Protein 9HSA (pdb70)

Radius of gyration: 14.41 Å; Cα contacts (8 Å, |Δi|>4): 44; chains: 1; bounding box: 33×26×43 Å

Secondary structure (DSSP, 8-state):
--S---SS--SS-SSS--HHHHHHHHHHHHTS--HHHHHHHHHHHHHHHHHH-TTTHHHHHHHHHHHHHHHHSTT--SHHHHHHHHHHHHHHHHHT---TT-

Sequence (102 aa):
SMDKEWISKLPKSPEPWTPEQEEAFLKRFAEKVDPEETLKKLEEWIKENIKKYPEYKDELEVAYNSAKLFLESPLVEGPGKVRAIGRVLWTIKRLNIDSPFVSMDKEWISKLPKSPEPWTPEQEEAFLKRFAEKVDPEETLKKLEEWIKENIKKYPEYKDELEVAYNSAKLFLESPLVEGPGKVRAIGRVLWTIKRLNIDSPFVSMDKEWISKLPKSPEPWTPEQEEAFLKRFAEKVDPEETLKKLEEWIKENIKKYPEYKDELEVAYNSAKLFLESPLVEGPGKVRAIGRVLWTIKRLNIDSPFVSMDKEWISKLPKSPEPWTPEQEEAFLKRFAEKVDPEETLKKLEEWIKENIKKYPEYKDELEVAYNSAKLFLESPLVEGPGKVRAIGRVLWTIKRLNIDSPFVSMDKEWISKLPKSPEPWTPEQEEAFLKRFAEKVDPEETLKKLEEWIKENIKKYPEYKDELEVAYNSAKLFLESPLVEGPGKVRAIGRVLWTIKRLNIDSPFVSMDKEWISKLPKSPEPWTPEQEEAFLKRFAEKVDPEETLKKLEEWIKENIKKYPEYKDELEVAYNSAKLFLESPLVEGPGKVRAIGRVLWTIKRLNIDSPFVSMDKEWISKLPKSPEPWTPEQEEAFLKRFAEKVDPEETLKKLEEWIKENIKKYPEYKDELEVAYNSAKLFLESPLVEGPGKVRAIGRVLWTIKRLNIDSPFVSMDKEWISKLPKSPEPWTPEQEEAFLKRFAEKVDPEETLKKLEEWIKENIKKYPEYKDELEVAYNSAKLFLESPLVEGPGKVRAIGRVLWTIKRLNIDSPFVSMDKEWISKLPKSPEPWTPEQEEAFLKRFAEKVDPEETLKKLEEWIKENIKKYPEYKDELEVAYNSAKLFLESPLVEGPGKVRAIGRVLWTIKRLNIDSPFVSMDKEWISKLPKSPEPWTPEQEEAFLKRFAEKVDPEETLKKLEEWIKENIKKYPEYKDELEVAYNSAKLFLESPLVEGPGKVRAIGRVLWTIKRLNIDSPFVSMDKEWISKLPKSPEPWTPEQEEAFLKRFAEKVDPEETLKKLEEWIKENIKKYPEYKDELEVAYNSAKLFLESPLVEGPGKVRAIGRVLWTIKRLNIDSPFVSMDKEWISKLPKSPEPWTPEQEEAFLKRFAEKVDPEETLKKLEEWIKENIKKYPEYKDELEVAYNSAKLFLESPLVEGPGKVRAIGRVLWTIKRLNIDSPFVSMDKEWISKLPKSPEPWTPEQEEAFLKRFAEKVDPEETLKKLEEWIKENIKKYPEYKDELEVAYNSAKLFLESPLVEGPGKVRAIGRVLWTIKRLNIDSPFVSMDKEWISKLPKSPEPWTPEQEEAFLKRFAEKVDPEETLKKLEEWIKENIKKYPEYKDELEVAYNSAKLFLESPLVEGPGKVRAIGRVLWTIKRLNIDSPFVSMDKEWISKLPKSPEPWTPEQEEAFLKRFAEKVDPEETLKKLEEWIKENIKKYPEYKDELEVAYNSAKLFLESPLVEGPGKVRAIGRVLWTIKRLNIDSPFVSMDKEWISKLPKSPEPWTPEQEEAFLKRFAEKVDPEETLKKLEEWIKENIKKYPEYKDELEVAYNSAKLFLESPLVEGPGKVRAIGRVLWTIKRLNIDSPFVSMDKEWISKLPKSPEPWTPEQEEAFLKRFAEKVDPEETLKKLEEWIKENIKKYPEYKDELEVAYNSAKLFLESPLVEGPGKVRAIGRVLWTIKRLNIDSPFVSMDKEWISKLPKSPEPWTPEQEEAFLKRFAEKVDPEETLKKLEEWIKENIKKYPEYKDELEVAYNSAKLFLESPLVEGPGKVRAIGRVLWTIKRLNIDSPFVSMDKEWISKLPKSPEPWTPEQEEAFLKRFAEKVDPEETLKKLEEWIKENIKKYPEYKDELEVAYNSAKLFLESPLVEGPGKVRAIGRVLWTIKRLNIDSPFVSMDKEWISKLPKSPEPWTPEQEEAFLKRFAEKVDPEETLKKLEEWIKENIKKYPEYKDELEVAYNSAKLFLESPLVEGPGKVRAIGRVLWTIKRLNIDSPFV

Solvent-accessible surface area: 8502 Å² total; per-residue (Å²): 161,169,122,153,116,118,134,68,207,131,110,202,55,72,125,109,128,68,80,149,80,35,120,30,53,41,140,171,29,47,121,181,55,89,38,147,133,24,45,137,104,6,37,113,16,8,127,93,14,40,183,137,98,80,161,65,77,101,80,1,78,94,9,59,66,43,5,74,107,64,35,118,61,98,146,66,166,30,106,18,37,42,168,2,9,2,143,2,21,38,40,5,98,101,28,132,32,146,10,75,69,122

B-factor: mean 38.45, std 23.4, range [0.05, 75.55]

Foldseek 3Di:
DDDDDPDDDDPDDFLPPDPVVVVVLLCVDVVDHDLVVLLCLLVVQLVVVCVVPVVCNVVSVVLNVQSVVVVVDPPPPDVSNSCSSSVSVVSVSRVVDDDPPD

Nearest PDB structures (foldseek):
  6tmk-assembly1_L1  TM=5.175E-01  e=4.778E+00  Toxoplasma gondii GT1
  6tmj-assembly1_L2  TM=5.069E-01  e=7.192E+00  Toxoplasma gondii GT1
  2y3d-assembly1_A  TM=5.588E-01  e=8.513E+00  Cupriavidus metallidurans CH34
  4nuy-assembly1_A  TM=7.402E-01  e=9.331E+00  Streptococcus pyogenes serotype M1
  7f6j-assembly1_C  TM=4.063E-01  e=8.830E+00  Homo sapiens

Structure (mmCIF, N/CA/C/O backbone):
data_9HSA
#
_entry.id   9HSA
#
loop_
_atom_site.group_PDB
_atom_site.id
_atom_site.type_symbol
_atom_site.label_atom_id
_atom_site.label_alt_id
_atom_site.label_comp_id
_atom_site.label_asym_id
_atom_site.label_entity_id
_atom_site.label_seq_id
_atom_site.pdbx_PDB_ins_code
_atom_site.Cartn_x
_atom_site.Cartn_y
_atom_site.Cartn_z
_atom_site.occupancy
_atom_site.B_iso_or_equiv
_atom_site.auth_seq_id
_atom_site.auth_comp_id
_atom_site.auth_asym_id
_atom_site.auth_atom_id
_atom_site.pdbx_PDB_model_num
ATOM 1 N N . SER A 1 1 ? 1.329 0.000 0.000 1.00 2.00 1 SER A N 1
ATOM 2 C CA . SER A 1 1 ? 2.094 0.002 -1.242 1.00 34.22 1 SER A CA 1
ATOM 3 C C . SER A 1 1 ? 2.613 1.401 -1.558 1.00 23.02 1 SER A C 1
ATOM 4 O O . SER A 1 1 ? 3.820 1.644 -1.547 1.00 33.15 1 SER A O 1
ATOM 12 N N . MET A 1 2 ? 1.693 2.318 -1.839 1.00 61.54 2 MET A N 1
ATOM 13 C CA . MET A 1 2 ? 2.058 3.693 -2.158 1.00 14.24 2 MET A CA 1
ATOM 14 C C . MET A 1 2 ? 0.849 4.616 -2.042 1.00 53.44 2 MET A C 1
ATOM 15 O O . MET A 1 2 ? -0.296 4.164 -2.084 1.00 4.24 2 MET A O 1
ATOM 29 N N . ASP A 1 3 ? 1.110 5.911 -1.898 1.00 23.23 3 ASP A N 1
ATOM 30 C CA . ASP A 1 3 ? 0.043 6.898 -1.777 1.00 63.42 3 ASP A CA 1
ATOM 31 C C . ASP A 1 3 ? -0.529 7.248 -3.147 1.00 15.51 3 ASP A C 1
ATOM 32 O O . ASP A 1 3 ? 0.133 7.081 -4.171 1.00 23.42 3 ASP A O 1
ATOM 41 N N . LYS A 1 4 ? -1.766 7.736 -3.158 1.00 64.34 4 LYS A N 1
ATOM 42 C CA . LYS A 1 4 ? -2.429 8.111 -4.401 1.00 71.13 4 LYS A CA 1
ATOM 43 C C . LYS A 1 4 ? -2.529 6.918 -5.347 1.00 23.25 4 LYS A C 1
ATOM 44 O O . LYS A 1 4 ? -1.761 6.806 -6.302 1.00 11.23 4 LYS A O 1
ATOM 63 N N . GLU A 1 5 ? -3.480 6.030 -5.074 1.00 0.13 5 GLU A N 1
ATOM 64 C CA . GLU A 1 5 ? -3.679 4.846 -5.901 1.00 51.23 5 GLU A CA 1
ATOM 65 C C . GLU A 1 5 ? -4.663 5.132 -7.032 1.00 40.02 5 GLU A C 1
ATOM 66 O O . GLU A 1 5 ? -5.626 4.392 -7.233 1.00 11.13 5 GLU A O 1
ATOM 78 N N . TRP A 1 6 ? -4.413 6.210 -7.767 1.00 34.22 6 TRP A N 1
ATOM 79 C CA . TRP A 1 6 ? -5.277 6.594 -8.877 1.00 52.43 6 TRP A CA 1
ATOM 80 C C . TRP A 1 6 ? -5.070 5.671 -10.073 1.00 13.21 6 TRP A C 1
ATOM 81 O O . TRP A 1 6 ? -6.024 5.315 -10.766 1.00 0.50 6 TRP A O 1
ATOM 102 N N . ILE A 1 7 ? -3.821 5.287 -10.309 1.00 25.21 7 ILE A N 1
ATOM 103 C CA . ILE A 1 7 ? -3.490 4.404 -11.420 1.00 74.35 7 ILE A CA 1
ATOM 104 C C . ILE A 1 7 ? -3.910 2.968 -11.125 1.00 23.30 7 ILE A C 1
ATOM 105 O O . ILE A 1 7 ? -3.170 2.211 -10.497 1.00 25.31 7 ILE A O 1
ATOM 121 N N . SER A 1 8 ? -5.101 2.599 -11.584 1.00 34.44 8 SER A N 1
ATOM 122 C CA . SER A 1 8 ? -5.621 1.253 -11.367 1.00 2.41 8 SER A CA 1
ATOM 123 C C . SER A 1 8 ? -6.918 1.041 -12.141 1.00 33.21 8 SER A C 1
ATOM 124 O O . SER A 1 8 ? -7.505 1.988 -12.666 1.00 23.34 8 SER A O 1
ATOM 132 N N . LYS A 1 9 ? -7.362 -0.210 -12.208 1.00 4.01 9 LYS A N 1
ATOM 133 C CA . LYS A 1 9 ? -8.590 -0.550 -12.916 1.00 11.01 9 LYS A CA 1
ATOM 134 C C . LYS A 1 9 ? -9.616 -1.157 -11.965 1.00 31.25 9 LYS A C 1
ATOM 135 O O . LYS A 1 9 ? -10.277 -2.143 -12.295 1.00 11.33 9 LYS A O 1
ATOM 154 N N . LEU A 1 10 ? -9.746 -0.563 -10.784 1.00 4.33 10 LEU A N 1
ATOM 155 C CA . LEU A 1 10 ? -10.693 -1.044 -9.784 1.00 71.24 10 LEU A CA 1
ATOM 156 C C . LEU A 1 10 ? -12.126 -0.716 -10.191 1.00 34.55 10 LEU A C 1
ATOM 157 O O . LEU A 1 10 ? -12.381 0.191 -10.982 1.00 51.24 10 LEU A O 1
ATOM 173 N N . PRO A 1 11 ? -13.086 -1.471 -9.635 1.00 13.42 11 PRO A N 1
ATOM 174 C CA . PRO A 1 11 ? -14.511 -1.277 -9.922 1.00 63.22 11 PRO A CA 1
ATOM 175 C C . PRO A 1 11 ? -15.051 0.020 -9.330 1.00 44.11 11 PRO A C 1
ATOM 176 O O . PRO A 1 11 ? -14.813 0.328 -8.162 1.00 35.33 11 PRO A O 1
ATOM 187 N N . LYS A 1 12 ? -15.778 0.778 -10.143 1.00 55.21 12 LYS A N 1
ATOM 188 C CA . LYS A 1 12 ? -16.354 2.042 -9.700 1.00 14.31 12 LYS A CA 1
ATOM 189 C C . LYS A 1 12 ? -15.269 2.988 -9.197 1.00 3.23 12 LYS A C 1
ATOM 190 O O . LYS A 1 12 ? -14.872 2.930 -8.033 1.00 20.31 12 LYS A O 1
ATOM 209 N N . SER A 1 13 ? -14.793 3.860 -10.080 1.00 73.24 13 SER A N 1
ATOM 210 C CA . SER A 1 13 ? -13.752 4.817 -9.726 1.00 23.21 13 SER A CA 1
ATOM 211 C C . SER A 1 13 ? -14.342 6.012 -8.984 1.00 1.02 13 SER A C 1
ATOM 212 O O . SER A 1 13 ? -15.540 6.286 -9.050 1.00 53.52 13 SER A O 1
ATOM 220 N N . PRO A 1 14 ? -13.481 6.741 -8.259 1.00 2.33 14 PRO A N 1
ATOM 221 C CA . PRO A 1 14 ? -13.893 7.919 -7.490 1.00 2.50 14 PRO A CA 1
ATOM 222 C C . PRO A 1 14 ? -14.281 9.090 -8.387 1.00 11.03 14 PRO A C 1
ATOM 223 O O . PRO A 1 14 ? -14.058 9.057 -9.596 1.00 73.24 14 PRO A O 1
ATOM 234 N N . GLU A 1 15 ? -14.862 10.123 -7.785 1.00 52.30 15 GLU A N 1
ATOM 235 C CA . GLU A 1 15 ? -15.281 11.304 -8.531 1.00 74.11 15 GLU A CA 1
ATOM 236 C C . GLU A 1 15 ? -16.360 10.949 -9.551 1.00 23.23 15 GLU A C 1
ATOM 237 O O . GLU A 1 15 ? -16.532 9.791 -9.932 1.00 21.20 15 GLU A O 1
ATOM 249 N N . PRO A 1 16 ? -17.104 11.968 -10.003 1.00 54.42 16 PRO A N 1
ATOM 250 C CA . PRO A 1 16 ? -18.179 11.790 -10.984 1.00 61.32 16 PRO A CA 1
ATOM 251 C C . PRO A 1 16 ? -17.647 11.436 -12.369 1.00 22.43 16 PRO A C 1
ATOM 252 O O . PRO A 1 16 ? -17.327 12.318 -13.165 1.00 51.12 16 PRO A O 1
ATOM 263 N N . TRP A 1 17 ? -17.555 10.141 -12.648 1.00 61.34 17 TRP A N 1
ATOM 264 C CA . TRP A 1 17 ? -17.062 9.671 -13.938 1.00 64.30 17 TRP A CA 1
ATOM 265 C C . TRP A 1 17 ? -18.166 8.969 -14.720 1.00 70.34 17 TRP A C 1
ATOM 266 O O . TRP A 1 17 ? -18.688 7.939 -14.290 1.00 52.53 17 TRP A O 1
ATOM 287 N N . THR A 1 18 ? -18.519 9.531 -15.872 1.00 64.24 18 THR A N 1
ATOM 288 C CA . THR A 1 18 ? -19.562 8.959 -16.714 1.00 61.12 18 THR A CA 1
ATOM 289 C C . THR A 1 18 ? -19.264 9.189 -18.191 1.00 53.14 18 THR A C 1
ATOM 290 O O . THR A 1 18 ? -18.492 10.073 -18.563 1.00 63.54 18 THR A O 1
ATOM 301 N N . PRO A 1 19 ? -19.891 8.377 -19.056 1.00 12.33 19 PRO A N 1
ATOM 302 C CA . PRO A 1 19 ? -19.710 8.474 -20.507 1.00 43.41 19 PRO A CA 1
ATOM 303 C C . PRO A 1 19 ? -20.338 9.737 -21.087 1.00 4.45 19 PRO A C 1
ATOM 304 O O . PRO A 1 19 ? -19.863 10.274 -22.087 1.00 73.32 19 PRO A O 1
ATOM 315 N N . GLU A 1 20 ? -21.406 10.207 -20.450 1.00 74.05 20 GLU A N 1
ATOM 316 C CA . GLU A 1 20 ? -22.099 11.407 -20.905 1.00 4.34 20 GLU A CA 1
ATOM 317 C C . GLU A 1 20 ? -21.161 12.611 -20.898 1.00 12.42 20 GLU A C 1
ATOM 318 O O . GLU A 1 20 ? -21.042 13.323 -21.895 1.00 22.21 20 GLU A O 1
ATOM 330 N N . GLN A 1 21 ? -20.499 12.832 -19.766 1.00 55.35 21 GLN A N 1
ATOM 331 C CA . GLN A 1 21 ? -19.574 13.951 -19.629 1.00 61.34 21 GLN A CA 1
ATOM 332 C C . GLN A 1 21 ? -18.331 13.737 -20.487 1.00 20.22 21 GLN A C 1
ATOM 333 O O . GLN A 1 21 ? -17.784 14.684 -21.050 1.00 55.35 21 GLN A O 1
ATOM 347 N N . GLU A 1 22 ? -17.890 12.486 -20.580 1.00 11.11 22 GLU A N 1
ATOM 348 C CA . GLU A 1 22 ? -16.710 12.149 -21.368 1.00 54.41 22 GLU A CA 1
ATOM 349 C C . GLU A 1 22 ? -16.945 12.437 -22.848 1.00 62.13 22 GLU A C 1
ATOM 350 O O . GLU A 1 22 ? -16.174 13.158 -23.480 1.00 42.31 22 GLU A O 1
ATOM 362 N N . GLU A 1 23 ? -18.014 11.866 -23.394 1.00 15.41 23 GLU A N 1
ATOM 363 C CA . GLU A 1 23 ? -18.349 12.060 -24.800 1.00 14.33 23 GLU A CA 1
ATOM 364 C C . GLU A 1 23 ? -18.534 13.542 -25.116 1.00 34.24 23 GLU A C 1
ATOM 365 O O . GLU A 1 23 ? -18.181 14.005 -26.200 1.00 31.05 23 GLU A O 1
ATOM 377 N N . ALA A 1 24 ? -19.091 14.279 -24.161 1.00 14.35 24 ALA A N 1
ATOM 378 C CA . ALA A 1 24 ? -19.322 15.708 -24.335 1.00 75.24 24 ALA A CA 1
ATOM 379 C C . ALA A 1 24 ? -18.015 16.447 -24.599 1.00 10.23 24 ALA A C 1
ATOM 380 O O . ALA A 1 24 ? -17.937 17.292 -25.491 1.00 63.32 24 ALA A O 1
ATOM 387 N N . PHE A 1 25 ? -16.990 16.125 -23.816 1.00 75.11 25 PHE A N 1
ATOM 388 C CA . PHE A 1 25 ? -15.686 16.760 -23.964 1.00 12.21 25 PHE A CA 1
ATOM 389 C C . PHE A 1 25 ? -15.113 16.508 -25.355 1.00 61.23 25 PHE A C 1
ATOM 390 O O . PHE A 1 25 ? -14.691 17.438 -26.044 1.00 2.14 25 PHE A O 1
ATOM 407 N N . LEU A 1 26 ? -15.100 15.244 -25.763 1.00 33.41 26 LEU A N 1
ATOM 408 C CA . LEU A 1 26 ? -14.578 14.867 -27.072 1.00 75.11 26 LEU A CA 1
ATOM 409 C C . LEU A 1 26 ? -15.432 15.459 -28.189 1.00 63.23 26 LEU A C 1
ATOM 410 O O . LEU A 1 26 ? -14.921 15.827 -29.247 1.00 63.33 26 LEU A O 1
ATOM 426 N N . LYS A 1 27 ? -16.735 15.550 -27.946 1.00 62.14 27 LYS A N 1
ATOM 427 C CA . LYS A 1 27 ? -17.660 16.101 -28.930 1.00 32.54 27 LYS A CA 1
ATOM 428 C C . LYS A 1 27 ? -17.396 17.586 -29.153 1.00 14.33 27 LYS A C 1
ATOM 429 O O . LYS A 1 27 ? -17.564 18.096 -30.261 1.00 2.45 27 LYS A O 1
ATOM 448 N N . ARG A 1 28 ? -16.982 18.275 -28.094 1.00 31.50 28 ARG A N 1
ATOM 449 C CA . ARG A 1 28 ? -16.695 19.702 -28.175 1.00 61.41 28 ARG A CA 1
ATOM 450 C C . ARG A 1 28 ? -15.354 19.948 -28.860 1.00 2.31 28 ARG A C 1
ATOM 451 O O . ARG A 1 28 ? -15.230 20.837 -29.703 1.00 64.32 28 ARG A O 1
ATOM 472 N N . PHE A 1 29 ? -14.352 19.156 -28.491 1.00 55.40 29 PHE A N 1
ATOM 473 C CA . PHE A 1 29 ? -13.020 19.289 -29.068 1.00 40.53 29 PHE A CA 1
ATOM 474 C C . PHE A 1 29 ? -13.012 18.843 -30.527 1.00 53.15 29 PHE A C 1
ATOM 475 O O . PHE A 1 29 ? -12.451 19.517 -31.391 1.00 22.32 29 PHE A O 1
ATOM 492 N N . ALA A 1 30 ? -13.640 17.702 -30.794 1.00 45.22 30 ALA A N 1
ATOM 493 C CA . ALA A 1 30 ? -13.707 17.166 -32.148 1.00 23.21 30 ALA A CA 1
ATOM 494 C C . ALA A 1 30 ? -14.520 18.078 -33.060 1.00 71.30 30 ALA A C 1
ATOM 495 O O . ALA A 1 30 ? -14.377 18.035 -34.281 1.00 54.54 30 ALA A O 1
ATOM 502 N N . GLU A 1 31 ? -15.373 18.901 -32.458 1.00 74.52 31 GLU A N 1
ATOM 503 C CA . GLU A 1 31 ? -16.211 19.821 -33.218 1.00 45.43 31 GLU A CA 1
ATOM 504 C C . GLU A 1 31 ? -15.382 20.589 -34.244 1.00 50.23 31 GLU A C 1
ATOM 505 O O . GLU A 1 31 ? -15.856 20.896 -35.338 1.00 51.03 31 GLU A O 1
ATOM 517 N N . LYS A 1 32 ? -14.141 20.897 -33.883 1.00 12.43 32 LYS A N 1
ATOM 518 C CA . LYS A 1 32 ? -13.244 21.629 -34.770 1.00 35.30 32 LYS A CA 1
ATOM 519 C C . LYS A 1 32 ? -11.887 21.848 -34.111 1.00 4.43 32 LYS A C 1
ATOM 520 O O . LYS A 1 32 ? -11.715 22.770 -33.312 1.00 62.43 32 LYS A O 1
ATOM 539 N N . VAL A 1 33 ? -10.924 20.997 -34.451 1.00 41.30 33 VAL A N 1
ATOM 540 C CA . VAL A 1 33 ? -9.580 21.100 -33.894 1.00 54.41 33 VAL A CA 1
ATOM 541 C C . VAL A 1 33 ? -8.522 20.834 -34.959 1.00 12.32 33 VAL A C 1
ATOM 542 O O . VAL A 1 33 ? -8.802 20.216 -35.986 1.00 20.42 33 VAL A O 1
ATOM 555 N N . ASP A 1 34 ? -7.306 21.305 -34.707 1.00 1.23 34 ASP A N 1
ATOM 556 C CA . ASP A 1 34 ? -6.204 21.117 -35.643 1.00 61.10 34 ASP A CA 1
ATOM 557 C C . ASP A 1 34 ? -5.069 20.329 -34.996 1.00 12.14 34 ASP A C 1
ATOM 558 O O . ASP A 1 34 ? -4.497 20.736 -33.984 1.00 64.43 34 ASP A O 1
ATOM 567 N N . PRO A 1 35 ? -4.736 19.174 -35.590 1.00 71.10 35 PRO A N 1
ATOM 568 C CA . PRO A 1 35 ? -3.668 18.304 -35.088 1.00 1.50 35 PRO A CA 1
ATOM 569 C C . PRO A 1 35 ? -2.284 18.916 -35.280 1.00 73.14 35 PRO A C 1
ATOM 570 O O . PRO A 1 35 ? -1.409 18.773 -34.427 1.00 51.13 35 PRO A O 1
ATOM 581 N N . GLU A 1 36 ? -2.095 19.597 -36.406 1.00 43.31 36 GLU A N 1
ATOM 582 C CA . GLU A 1 36 ? -0.816 20.230 -36.709 1.00 73.22 36 GLU A CA 1
ATOM 583 C C . GLU A 1 36 ? -0.469 21.285 -35.662 1.00 74.53 36 GLU A C 1
ATOM 584 O O . GLU A 1 36 ? 0.649 21.321 -35.150 1.00 70.44 36 GLU A O 1
ATOM 596 N N . GLU A 1 37 ? -1.437 22.141 -35.350 1.00 40.14 37 GLU A N 1
ATOM 597 C CA . GLU A 1 37 ? -1.233 23.197 -34.366 1.00 12.40 37 GLU A CA 1
ATOM 598 C C . GLU A 1 37 ? -1.214 22.626 -32.951 1.00 42.01 37 GLU A C 1
ATOM 599 O O . GLU A 1 37 ? -0.371 22.994 -32.132 1.00 32.44 37 GLU A O 1
ATOM 611 N N . THR A 1 38 ? -2.149 21.724 -32.670 1.00 54.14 38 THR A N 1
ATOM 612 C CA . THR A 1 38 ? -2.242 21.103 -31.355 1.00 60.24 38 THR A CA 1
ATOM 613 C C . THR A 1 38 ? -0.981 20.309 -31.032 1.00 73.04 38 THR A C 1
ATOM 614 O O . THR A 1 38 ? -0.559 20.237 -29.877 1.00 51.54 38 THR A O 1
ATOM 625 N N . LEU A 1 39 ? -0.383 19.714 -32.059 1.00 13.23 39 LEU A N 1
ATOM 626 C CA . LEU A 1 39 ? 0.831 18.925 -31.884 1.00 43.20 39 LEU A CA 1
ATOM 627 C C . LEU A 1 39 ? 1.955 19.777 -31.303 1.00 0.15 39 LEU A C 1
ATOM 628 O O . LEU A 1 39 ? 2.727 19.316 -30.462 1.00 22.13 39 LEU A O 1
ATOM 644 N N . LYS A 1 40 ? 2.040 21.024 -31.754 1.00 72.33 40 LYS A N 1
ATOM 645 C CA . LYS A 1 40 ? 3.066 21.943 -31.277 1.00 64.23 40 LYS A CA 1
ATOM 646 C C . LYS A 1 40 ? 2.828 22.314 -29.817 1.00 41.22 40 LYS A C 1
ATOM 647 O O . LYS A 1 40 ? 3.735 22.233 -28.989 1.00 23.51 40 LYS A O 1
ATOM 666 N N . LYS A 1 41 ? 1.602 22.721 -29.508 1.00 12.44 41 LYS A N 1
ATOM 667 C CA . LYS A 1 41 ? 1.243 23.103 -28.147 1.00 35.10 41 LYS A CA 1
ATOM 668 C C . LYS A 1 41 ? 1.349 21.911 -27.202 1.00 32.44 41 LYS A C 1
ATOM 669 O O . LYS A 1 41 ? 1.793 22.048 -26.061 1.00 32.52 41 LYS A O 1
ATOM 688 N N . LEU A 1 42 ? 0.940 20.742 -27.683 1.00 23.23 42 LEU A N 1
ATOM 689 C CA . LEU A 1 42 ? 0.991 19.524 -26.881 1.00 2.33 42 LEU A CA 1
ATOM 690 C C . LEU A 1 42 ? 2.431 19.056 -26.693 1.00 34.32 42 LEU A C 1
ATOM 691 O O . LEU A 1 42 ? 2.828 18.667 -25.595 1.00 41.20 42 LEU A O 1
ATOM 707 N N . GLU A 1 43 ? 3.207 19.098 -27.771 1.00 72.53 43 GLU A N 1
ATOM 708 C CA . GLU A 1 43 ? 4.603 18.678 -27.724 1.00 15.33 43 GLU A CA 1
ATOM 709 C C . GLU A 1 43 ? 5.408 19.573 -26.786 1.00 33.13 43 GLU A C 1
ATOM 710 O O . GLU A 1 43 ? 6.223 19.091 -26.001 1.00 23.24 43 GLU A O 1
ATOM 722 N N . GLU A 1 44 ? 5.172 20.878 -26.875 1.00 10.20 44 GLU A N 1
ATOM 723 C CA . GLU A 1 44 ? 5.876 21.840 -26.035 1.00 43.14 44 GLU A CA 1
ATOM 724 C C . GLU A 1 44 ? 5.456 21.698 -24.575 1.00 53.43 44 GLU A C 1
ATOM 725 O O . GLU A 1 44 ? 6.273 21.844 -23.666 1.00 51.43 44 GLU A O 1
ATOM 737 N N . TRP A 1 45 ? 4.177 21.414 -24.360 1.00 14.05 45 TRP A N 1
ATOM 738 C CA . TRP A 1 45 ? 3.647 21.253 -23.010 1.00 53.22 45 TRP A CA 1
ATOM 739 C C . TRP A 1 45 ? 4.258 20.035 -22.327 1.00 75.52 45 TRP A C 1
ATOM 740 O O . TRP A 1 45 ? 4.752 20.125 -21.203 1.00 61.21 45 TRP A O 1
ATOM 761 N N . ILE A 1 46 ? 4.220 18.897 -23.012 1.00 61.25 46 ILE A N 1
ATOM 762 C CA . ILE A 1 46 ? 4.772 17.661 -22.471 1.00 74.00 46 ILE A CA 1
ATOM 763 C C . ILE A 1 46 ? 6.272 17.788 -22.230 1.00 60.33 46 ILE A C 1
ATOM 764 O O . ILE A 1 46 ? 6.792 17.317 -21.219 1.00 30.34 46 ILE A O 1
ATOM 780 N N . LYS A 1 47 ? 6.964 18.429 -23.166 1.00 73.23 47 LYS A N 1
ATOM 781 C CA . LYS A 1 47 ? 8.405 18.622 -23.056 1.00 72.41 47 LYS A CA 1
ATOM 782 C C . LYS A 1 47 ? 8.758 19.360 -21.769 1.00 21.42 47 LYS A C 1
ATOM 783 O O . LYS A 1 47 ? 9.642 18.937 -21.024 1.00 15.23 47 LYS A O 1
ATOM 802 N N . GLU A 1 48 ? 8.061 20.463 -21.514 1.00 24.31 48 GLU A N 1
ATOM 803 C CA . GLU A 1 48 ? 8.303 21.258 -20.316 1.00 35.13 48 GLU A CA 1
ATOM 804 C C . GLU A 1 48 ? 7.785 20.540 -19.073 1.00 35.12 48 GLU A C 1
ATOM 805 O O . GLU A 1 48 ? 8.464 20.481 -18.049 1.00 70.30 48 GLU A O 1
ATOM 817 N N . ASN A 1 49 ? 6.576 19.996 -19.171 1.00 53.24 49 ASN A N 1
ATOM 818 C CA . ASN A 1 49 ? 5.965 19.283 -18.055 1.00 61.04 49 ASN A CA 1
ATOM 819 C C . ASN A 1 49 ? 6.842 18.116 -17.610 1.00 52.35 49 ASN A C 1
ATOM 820 O O . ASN A 1 49 ? 6.923 17.806 -16.422 1.00 3.34 49 ASN A O 1
ATOM 831 N N . ILE A 1 50 ? 7.496 17.474 -18.573 1.00 13.34 50 ILE A N 1
ATOM 832 C CA . ILE A 1 50 ? 8.367 16.343 -18.280 1.00 5.42 50 ILE A CA 1
ATOM 833 C C . ILE A 1 50 ? 9.548 16.769 -17.414 1.00 1.24 50 ILE A C 1
ATOM 834 O O . ILE A 1 50 ? 9.967 16.041 -16.513 1.00 55.31 50 ILE A O 1
ATOM 850 N N . LYS A 1 51 ? 10.081 17.954 -17.691 1.00 11.53 51 LYS A N 1
ATOM 851 C CA . LYS A 1 51 ? 11.212 18.481 -16.936 1.00 33.13 51 LYS A CA 1
ATOM 852 C C . LYS A 1 51 ? 10.815 18.768 -15.491 1.00 41.31 51 LYS A C 1
ATOM 853 O O . LYS A 1 51 ? 11.628 18.640 -14.576 1.00 22.54 51 LYS A O 1
ATOM 872 N N . LYS A 1 52 ? 9.560 19.157 -15.293 1.00 70.22 52 LYS A N 1
ATOM 873 C CA . LYS A 1 52 ? 9.054 19.460 -13.960 1.00 34.22 52 LYS A CA 1
ATOM 874 C C . LYS A 1 52 ? 8.600 18.189 -13.248 1.00 51.23 52 LYS A C 1
ATOM 875 O O . LYS A 1 52 ? 8.780 18.046 -12.039 1.00 33.42 52 LYS A O 1
ATOM 894 N N . TYR A 1 53 ? 8.013 17.270 -14.006 1.00 72.23 53 TYR A N 1
ATOM 895 C CA . TYR A 1 53 ? 7.533 16.011 -13.448 1.00 12.53 53 TYR A CA 1
ATOM 896 C C . TYR A 1 53 ? 8.020 14.827 -14.276 1.00 22.41 53 TYR A C 1
ATOM 897 O O . TYR A 1 53 ? 7.325 14.326 -15.160 1.00 32.00 53 TYR A O 1
ATOM 915 N N . PRO A 1 54 ? 9.245 14.366 -13.983 1.00 64.24 54 PRO A N 1
ATOM 916 C CA . PRO A 1 54 ? 9.854 13.234 -14.688 1.00 24.42 54 PRO A CA 1
ATOM 917 C C . PRO A 1 54 ? 9.171 11.911 -14.359 1.00 24.35 54 PRO A C 1
ATOM 918 O O . PRO A 1 54 ? 9.231 10.960 -15.138 1.00 4.50 54 PRO A O 1
ATOM 929 N N . GLU A 1 55 ? 8.522 11.857 -13.200 1.00 4.35 55 GLU A N 1
ATOM 930 C CA . GLU A 1 55 ? 7.828 10.650 -12.768 1.00 64.53 55 GLU A CA 1
ATOM 931 C C . GLU A 1 55 ? 6.639 10.352 -13.677 1.00 62.40 55 GLU A C 1
ATOM 932 O O . GLU A 1 55 ? 6.244 9.197 -13.842 1.00 41.21 55 GLU A O 1
ATOM 944 N N . TYR A 1 56 ? 6.073 11.400 -14.263 1.00 51.52 56 TYR A N 1
ATOM 945 C CA . TYR A 1 56 ? 4.927 11.253 -15.153 1.00 21.34 56 TYR A CA 1
ATOM 946 C C . TYR A 1 56 ? 5.371 11.214 -16.612 1.00 4.14 56 TYR A C 1
ATOM 947 O O . TYR A 1 56 ? 4.576 10.934 -17.509 1.00 12.43 56 TYR A O 1
ATOM 965 N N . LYS A 1 57 ? 6.649 11.497 -16.842 1.00 22.43 57 LYS A N 1
ATOM 966 C CA . LYS A 1 57 ? 7.203 11.493 -18.190 1.00 43.14 57 LYS A CA 1
ATOM 967 C C . LYS A 1 57 ? 6.832 10.210 -18.928 1.00 4.34 57 LYS A C 1
ATOM 968 O O . LYS A 1 57 ? 6.500 10.238 -20.113 1.00 13.24 57 LYS A O 1
ATOM 987 N N . ASP A 1 58 ? 6.891 9.088 -18.219 1.00 14.21 58 ASP A N 1
ATOM 988 C CA . ASP A 1 58 ? 6.558 7.795 -18.806 1.00 2.24 58 ASP A CA 1
ATOM 989 C C . ASP A 1 58 ? 5.150 7.811 -19.392 1.00 61.54 58 ASP A C 1
ATOM 990 O O . ASP A 1 58 ? 4.943 7.427 -20.543 1.00 44.22 58 ASP A O 1
ATOM 999 N N . GLU A 1 59 ? 4.186 8.255 -18.592 1.00 52.04 59 GLU A N 1
ATOM 1000 C CA . GLU A 1 59 ? 2.797 8.318 -19.033 1.00 22.11 59 GLU A CA 1
ATOM 1001 C C . GLU A 1 59 ? 2.618 9.376 -20.117 1.00 51.34 59 GLU A C 1
ATOM 1002 O O . GLU A 1 59 ? 1.874 9.177 -21.079 1.00 31.13 59 GLU A O 1
ATOM 1014 N N . LEU A 1 60 ? 3.304 10.502 -19.956 1.00 11.42 60 LEU A N 1
ATOM 1015 C CA . LEU A 1 60 ? 3.221 11.594 -20.920 1.00 71.11 60 LEU A CA 1
ATOM 1016 C C . LEU A 1 60 ? 3.729 11.151 -22.289 1.00 1.45 60 LEU A C 1
ATOM 1017 O O . LEU A 1 60 ? 3.132 11.471 -23.316 1.00 34.14 60 LEU A O 1
ATOM 1033 N N . GLU A 1 61 ? 4.834 10.413 -22.293 1.00 64.32 61 GLU A N 1
ATOM 1034 C CA . GLU A 1 61 ? 5.421 9.925 -23.536 1.00 4.31 61 GLU A CA 1
ATOM 1035 C C . GLU A 1 61 ? 4.448 9.011 -24.275 1.00 45.44 61 GLU A C 1
ATOM 1036 O O . GLU A 1 61 ? 4.352 9.052 -25.502 1.00 74.30 61 GLU A O 1
ATOM 1048 N N . VAL A 1 62 ? 3.730 8.187 -23.520 1.00 33.10 62 VAL A N 1
ATOM 1049 C CA . VAL A 1 62 ? 2.764 7.263 -24.102 1.00 72.12 62 VAL A CA 1
ATOM 1050 C C . VAL A 1 62 ? 1.687 8.011 -24.880 1.00 44.34 62 VAL A C 1
ATOM 1051 O O . VAL A 1 62 ? 1.385 7.672 -26.024 1.00 42.42 62 VAL A O 1
ATOM 1064 N N . ALA A 1 63 ? 1.112 9.031 -24.252 1.00 42.41 63 ALA A N 1
ATOM 1065 C CA . ALA A 1 63 ? 0.071 9.830 -24.886 1.00 52.15 63 ALA A CA 1
ATOM 1066 C C . ALA A 1 63 ? 0.583 10.485 -26.165 1.00 23.03 63 ALA A C 1
ATOM 1067 O O . ALA A 1 63 ? -0.072 10.433 -27.206 1.00 2.21 63 ALA A O 1
ATOM 1074 N N . TYR A 1 64 ? 1.757 11.101 -26.079 1.00 31.04 64 TYR A N 1
ATOM 1075 C CA . TYR A 1 64 ? 2.356 11.769 -27.228 1.00 54.01 64 TYR A CA 1
ATOM 1076 C C . TYR A 1 64 ? 2.672 10.769 -28.336 1.00 24.45 64 TYR A C 1
ATOM 1077 O O . TYR A 1 64 ? 2.509 11.064 -29.519 1.00 24.53 64 TYR A O 1
ATOM 1095 N N . ASN A 1 65 ? 3.126 9.583 -27.941 1.00 53.11 65 ASN A N 1
ATOM 1096 C CA . ASN A 1 65 ? 3.466 8.538 -28.899 1.00 73.53 65 ASN A CA 1
ATOM 1097 C C . ASN A 1 65 ? 2.260 8.178 -29.762 1.00 62.52 65 ASN A C 1
ATOM 1098 O O . ASN A 1 65 ? 2.395 7.917 -30.958 1.00 2.22 65 ASN A O 1
ATOM 1109 N N . SER A 1 66 ? 1.082 8.165 -29.148 1.00 13.55 66 SER A N 1
ATOM 1110 C CA . SER A 1 66 ? -0.148 7.834 -29.858 1.00 42.42 66 SER A CA 1
ATOM 1111 C C . SER A 1 66 ? -0.540 8.955 -30.817 1.00 25.31 66 SER A C 1
ATOM 1112 O O . SER A 1 66 ? -0.815 8.713 -31.992 1.00 3.22 66 SER A O 1
ATOM 1120 N N . ALA A 1 67 ? -0.562 10.181 -30.306 1.00 12.31 67 ALA A N 1
ATOM 1121 C CA . ALA A 1 67 ? -0.918 11.340 -31.116 1.00 20.22 67 ALA A CA 1
ATOM 1122 C C . ALA A 1 67 ? 0.065 11.528 -32.266 1.00 72.15 67 ALA A C 1
ATOM 1123 O O . ALA A 1 67 ? -0.328 11.864 -33.384 1.00 11.42 67 ALA A O 1
ATOM 1130 N N . LYS A 1 68 ? 1.345 11.309 -31.987 1.00 1.34 68 LYS A N 1
ATOM 1131 C CA . LYS A 1 68 ? 2.385 11.454 -32.998 1.00 24.11 68 LYS A CA 1
ATOM 1132 C C . LYS A 1 68 ? 2.272 10.361 -34.056 1.00 34.23 68 LYS A C 1
ATOM 1133 O O . LYS A 1 68 ? 2.508 10.602 -35.240 1.00 62.03 68 LYS A O 1
ATOM 1152 N N . LEU A 1 69 ? 1.907 9.160 -33.622 1.00 31.55 69 LEU A N 1
ATOM 1153 C CA . LEU A 1 69 ? 1.760 8.029 -34.532 1.00 11.12 69 LEU A CA 1
ATOM 1154 C C . LEU A 1 69 ? 0.752 8.344 -35.633 1.00 5.11 69 LEU A C 1
ATOM 1155 O O . LEU A 1 69 ? 1.022 8.130 -36.815 1.00 73.30 69 LEU A O 1
ATOM 1171 N N . PHE A 1 70 ? -0.408 8.856 -35.237 1.00 52.10 70 PHE A N 1
ATOM 1172 C CA . PHE A 1 70 ? -1.456 9.202 -36.190 1.00 40.34 70 PHE A CA 1
ATOM 1173 C C . PHE A 1 70 ? -1.070 10.438 -36.999 1.00 25.45 70 PHE A C 1
ATOM 1174 O O . PHE A 1 70 ? -1.305 10.503 -38.206 1.00 33.42 70 PHE A O 1
ATOM 1191 N N . LEU A 1 71 ? -0.475 11.416 -36.324 1.00 72.24 71 LEU A N 1
ATOM 1192 C CA . LEU A 1 71 ? -0.056 12.651 -36.978 1.00 63.54 71 LEU A CA 1
ATOM 1193 C C . LEU A 1 71 ? 1.002 12.371 -38.042 1.00 14.52 71 LEU A C 1
ATOM 1194 O O . LEU A 1 71 ? 1.127 13.114 -39.015 1.00 74.53 71 LEU A O 1
ATOM 1210 N N . GLU A 1 72 ? 1.758 11.296 -37.849 1.00 23.42 72 GLU A N 1
ATOM 1211 C CA . GLU A 1 72 ? 2.804 10.918 -38.793 1.00 13.52 72 GLU A CA 1
ATOM 1212 C C . GLU A 1 72 ? 2.201 10.450 -40.114 1.00 15.00 72 GLU A C 1
ATOM 1213 O O . GLU A 1 72 ? 2.837 10.536 -41.164 1.00 54.43 72 GLU A O 1
ATOM 1225 N N . SER A 1 73 ? 0.969 9.953 -40.052 1.00 42.24 73 SER A N 1
ATOM 1226 C CA . SER A 1 73 ? 0.281 9.467 -41.242 1.00 71.33 73 SER A CA 1
ATOM 1227 C C . SER A 1 73 ? -0.909 10.358 -41.584 1.00 35.22 73 SER A C 1
ATOM 1228 O O . SER A 1 73 ? -2.067 10.005 -41.357 1.00 70.24 73 SER A O 1
ATOM 1236 N N . PRO A 1 74 ? -0.620 11.542 -42.142 1.00 43.34 74 PRO A N 1
ATOM 1237 C CA . PRO A 1 74 ? -1.652 12.509 -42.528 1.00 43.31 74 PRO A CA 1
ATOM 1238 C C . PRO A 1 74 ? -2.472 12.036 -43.723 1.00 71.11 74 PRO A C 1
ATOM 1239 O O . PRO A 1 74 ? -2.259 12.482 -44.851 1.00 52.13 74 PRO A O 1
ATOM 1250 N N . LEU A 1 75 ? -3.411 11.131 -43.469 1.00 65.41 75 LEU A N 1
ATOM 1251 C CA . LEU A 1 75 ? -4.264 10.597 -44.525 1.00 32.32 75 LEU A CA 1
ATOM 1252 C C . LEU A 1 75 ? -5.450 9.839 -43.935 1.00 41.44 75 LEU A C 1
ATOM 1253 O O . LEU A 1 75 ? -6.568 9.924 -44.443 1.00 73.31 75 LEU A O 1
ATOM 1269 N N . VAL A 1 76 ? -5.198 9.101 -42.859 1.00 71.02 76 VAL A N 1
ATOM 1270 C CA . VAL A 1 76 ? -6.245 8.331 -42.198 1.00 51.31 76 VAL A CA 1
ATOM 1271 C C . VAL A 1 76 ? -7.277 9.249 -41.552 1.00 21.11 76 VAL A C 1
ATOM 1272 O O . VAL A 1 76 ? -7.161 9.599 -40.378 1.00 41.52 76 VAL A O 1
ATOM 1285 N N . GLU A 1 77 ? -8.286 9.634 -42.327 1.00 33.22 77 GLU A N 1
ATOM 1286 C CA . GLU A 1 77 ? -9.339 10.512 -41.829 1.00 21.40 77 GLU A CA 1
ATOM 1287 C C . GLU A 1 77 ? -10.467 9.703 -41.195 1.00 20.13 77 GLU A C 1
ATOM 1288 O O . GLU A 1 77 ? -11.500 9.463 -41.818 1.00 51.21 77 GLU A O 1
ATOM 1300 N N . GLY A 1 78 ? -10.260 9.284 -39.950 1.00 2.33 78 GLY A N 1
ATOM 1301 C CA . GLY A 1 78 ? -11.267 8.507 -39.251 1.00 65.44 78 GLY A CA 1
ATOM 1302 C C . GLY A 1 78 ? -11.287 8.789 -37.762 1.00 74.13 78 GLY A C 1
ATOM 1303 O O . GLY A 1 78 ? -10.766 9.801 -37.293 1.00 74.02 78 GLY A O 1
ATOM 1307 N N . PRO A 1 79 ? -11.903 7.880 -36.992 1.00 74.43 79 PRO A N 1
ATOM 1308 C CA . PRO A 1 79 ? -12.006 8.015 -35.536 1.00 71.42 79 PRO A CA 1
ATOM 1309 C C . PRO A 1 79 ? -10.661 7.836 -34.841 1.00 63.21 79 PRO A C 1
ATOM 1310 O O . PRO A 1 79 ? -10.471 8.281 -33.710 1.00 53.21 79 PRO A O 1
ATOM 1321 N N . GLY A 1 80 ? -9.728 7.181 -35.526 1.00 70.11 80 GLY A N 1
ATOM 1322 C CA . GLY A 1 80 ? -8.412 6.955 -34.958 1.00 43.42 80 GLY A CA 1
ATOM 1323 C C . GLY A 1 80 ? -7.650 8.246 -34.730 1.00 21.21 80 GLY A C 1
ATOM 1324 O O . GLY A 1 80 ? -6.936 8.387 -33.737 1.00 15.45 80 GLY A O 1
ATOM 1328 N N . LYS A 1 81 ? -7.799 9.190 -35.653 1.00 11.23 81 LYS A N 1
ATOM 1329 C CA . LYS A 1 81 ? -7.120 10.476 -35.549 1.00 4.11 81 LYS A CA 1
ATOM 1330 C C . LYS A 1 81 ? -7.674 11.292 -34.385 1.00 65.21 81 LYS A C 1
ATOM 1331 O O . LYS A 1 81 ? -6.918 11.815 -33.565 1.00 74.53 81 LYS A O 1
ATOM 1350 N N . VAL A 1 82 ? -8.997 11.396 -34.318 1.00 71.41 82 VAL A N 1
ATOM 1351 C CA . VAL A 1 82 ? -9.652 12.145 -33.253 1.00 11.50 82 VAL A CA 1
ATOM 1352 C C . VAL A 1 82 ? -9.403 11.501 -31.894 1.00 11.11 82 VAL A C 1
ATOM 1353 O O . VAL A 1 82 ? -9.223 12.193 -30.891 1.00 75.43 82 VAL A O 1
ATOM 1366 N N . ARG A 1 83 ? -9.393 10.172 -31.868 1.00 53.41 83 ARG A N 1
ATOM 1367 C CA . ARG A 1 83 ? -9.167 9.434 -30.632 1.00 21.04 83 ARG A CA 1
ATOM 1368 C C . ARG A 1 83 ? -7.731 9.611 -30.148 1.00 3.44 83 ARG A C 1
ATOM 1369 O O . ARG A 1 83 ? -7.471 9.654 -28.945 1.00 53.44 83 ARG A O 1
ATOM 1390 N N . ALA A 1 84 ? -6.802 9.713 -31.092 1.00 43.25 84 ALA A N 1
ATOM 1391 C CA . ALA A 1 84 ? -5.393 9.887 -30.763 1.00 4.34 84 ALA A CA 1
ATOM 1392 C C . ALA A 1 84 ? -5.164 11.187 -29.998 1.00 72.13 84 ALA A C 1
ATOM 1393 O O . ALA A 1 84 ? -4.486 11.202 -28.971 1.00 2.42 84 ALA A O 1
ATOM 1400 N N . ILE A 1 85 ? -5.734 12.275 -30.506 1.00 63.53 85 ILE A N 1
ATOM 1401 C CA . ILE A 1 85 ? -5.592 13.578 -29.870 1.00 42.44 85 ILE A CA 1
ATOM 1402 C C . ILE A 1 85 ? -6.394 13.649 -28.576 1.00 33.24 85 ILE A C 1
ATOM 1403 O O . ILE A 1 85 ? -5.895 14.103 -27.547 1.00 43.13 85 ILE A O 1
ATOM 1419 N N . GLY A 1 86 ? -7.642 13.194 -28.634 1.00 34.14 86 GLY A N 1
ATOM 1420 C CA . GLY A 1 86 ? -8.494 13.212 -27.459 1.00 10.43 86 GLY A CA 1
ATOM 1421 C C . GLY A 1 86 ? -7.956 12.344 -26.339 1.00 30.11 86 GLY A C 1
ATOM 1422 O O . GLY A 1 86 ? -8.108 12.672 -25.162 1.00 40.02 86 GLY A O 1
ATOM 1426 N N . ARG A 1 87 ? -7.327 11.232 -26.705 1.00 21.12 87 ARG A N 1
ATOM 1427 C CA . ARG A 1 87 ? -6.767 10.312 -25.722 1.00 32.01 87 ARG A CA 1
ATOM 1428 C C . ARG A 1 87 ? -5.699 11.002 -24.879 1.00 23.54 87 ARG A C 1
ATOM 1429 O O . ARG A 1 87 ? -5.597 10.767 -23.674 1.00 45.53 87 ARG A O 1
ATOM 1450 N N . VAL A 1 88 ? -4.904 11.852 -25.520 1.00 2.31 88 VAL A N 1
ATOM 1451 C CA . VAL A 1 88 ? -3.843 12.576 -24.829 1.00 53.44 88 VAL A CA 1
ATOM 1452 C C . VAL A 1 88 ? -4.419 13.573 -23.830 1.00 11.12 88 VAL A C 1
ATOM 1453 O O . VAL A 1 88 ? -3.979 13.642 -22.681 1.00 41.34 88 VAL A O 1
ATOM 1466 N N . LEU A 1 89 ? -5.406 14.344 -24.273 1.00 72.31 89 LEU A N 1
ATOM 1467 C CA . LEU A 1 89 ? -6.044 15.338 -23.417 1.00 74.20 89 LEU A CA 1
ATOM 1468 C C . LEU A 1 89 ? -6.699 14.676 -22.209 1.00 3.15 89 LEU A C 1
ATOM 1469 O O . LEU A 1 89 ? -6.689 15.225 -21.107 1.00 1.41 89 LEU A O 1
ATOM 1485 N N . TRP A 1 90 ? -7.264 13.494 -22.422 1.00 72.43 90 TRP A N 1
ATOM 1486 C CA . TRP A 1 90 ? -7.921 12.756 -21.349 1.00 74.24 90 TRP A CA 1
ATOM 1487 C C . TRP A 1 90 ? -6.901 12.230 -20.346 1.00 10.32 90 TRP A C 1
ATOM 1488 O O . TRP A 1 90 ? -7.152 12.214 -19.140 1.00 61.22 90 TRP A O 1
ATOM 1509 N N . THR A 1 91 ? -5.748 11.801 -20.850 1.00 11.02 91 THR A N 1
ATOM 1510 C CA . THR A 1 91 ? -4.690 11.274 -19.997 1.00 52.01 91 THR A CA 1
ATOM 1511 C C . THR A 1 91 ? -4.242 12.310 -18.973 1.00 14.14 91 THR A C 1
ATOM 1512 O O . THR A 1 91 ? -4.128 12.011 -17.783 1.00 42.45 91 THR A O 1
ATOM 1523 N N . ILE A 1 92 ? -3.991 13.528 -19.441 1.00 13.03 92 ILE A N 1
ATOM 1524 C CA . ILE A 1 92 ? -3.558 14.609 -18.564 1.00 22.44 92 ILE A CA 1
ATOM 1525 C C . ILE A 1 92 ? -4.653 14.984 -17.571 1.00 60.21 92 ILE A C 1
ATOM 1526 O O . ILE A 1 92 ? -4.375 15.320 -16.420 1.00 24.33 92 ILE A O 1
ATOM 1542 N N . LYS A 1 93 ? -5.901 14.923 -18.024 1.00 64.11 93 LYS A N 1
ATOM 1543 C CA . LYS A 1 93 ? -7.040 15.253 -17.176 1.00 61.02 93 LYS A CA 1
ATOM 1544 C C . LYS A 1 93 ? -7.031 14.414 -15.902 1.00 74.25 93 LYS A C 1
ATOM 1545 O O . LYS A 1 93 ? -7.181 14.941 -14.800 1.00 25.21 93 LYS A O 1
ATOM 1564 N N . ARG A 1 94 ? -6.855 13.106 -16.062 1.00 3.31 94 ARG A N 1
ATOM 1565 C CA . ARG A 1 94 ? -6.826 12.195 -14.924 1.00 74.13 94 ARG A CA 1
ATOM 1566 C C . ARG A 1 94 ? -5.617 12.472 -14.036 1.00 32.32 94 ARG A C 1
ATOM 1567 O O . ARG A 1 94 ? -5.703 12.392 -12.810 1.00 0.14 94 ARG A O 1
ATOM 1588 N N . LEU A 1 95 ? -4.492 12.796 -14.662 1.00 44.50 95 LEU A N 1
ATOM 1589 C CA . LEU A 1 95 ? -3.264 13.085 -13.929 1.00 21.13 95 LEU A CA 1
ATOM 1590 C C . LEU A 1 95 ? -3.483 14.208 -12.920 1.00 32.31 95 LEU A C 1
ATOM 1591 O O . LEU A 1 95 ? -2.763 14.314 -11.928 1.00 62.14 95 LEU A O 1
ATOM 1607 N N . ASN A 1 96 ? -4.484 15.042 -13.179 1.00 55.35 96 ASN A N 1
ATOM 1608 C CA . ASN A 1 96 ? -4.800 16.157 -12.293 1.00 71.40 96 ASN A CA 1
ATOM 1609 C C . ASN A 1 96 ? -3.683 17.196 -12.307 1.00 73.00 96 ASN A C 1
ATOM 1610 O O . ASN A 1 96 ? -3.153 17.566 -11.259 1.00 64.51 96 ASN A O 1
ATOM 1621 N N . ILE A 1 97 ? -3.333 17.663 -13.500 1.00 45.43 97 ILE A N 1
ATOM 1622 C CA . ILE A 1 97 ? -2.281 18.661 -13.650 1.00 44.23 97 ILE A CA 1
ATOM 1623 C C . ILE A 1 97 ? -2.792 19.892 -14.391 1.00 40.00 97 ILE A C 1
ATOM 1624 O O . ILE A 1 97 ? -3.155 19.816 -15.565 1.00 41.40 97 ILE A O 1
ATOM 1640 N N . ASP A 1 98 ? -2.816 21.025 -13.698 1.00 11.10 98 ASP A N 1
ATOM 1641 C CA . ASP A 1 98 ? -3.280 22.274 -14.291 1.00 11.14 98 ASP A CA 1
ATOM 1642 C C . ASP A 1 98 ? -2.546 22.562 -15.596 1.00 61.35 98 ASP A C 1
ATOM 1643 O O . ASP A 1 98 ? -1.397 23.003 -15.590 1.00 2.01 98 ASP A O 1
ATOM 1652 N N . SER A 1 99 ? -3.217 22.308 -16.715 1.00 71.43 99 SER A N 1
ATOM 1653 C CA . SER A 1 99 ? -2.627 22.534 -18.029 1.00 43.52 99 SER A CA 1
ATOM 1654 C C . SER A 1 99 ? -3.513 23.446 -18.873 1.00 4.44 99 SER A C 1
ATOM 1655 O O . SER A 1 99 ? -4.729 23.511 -18.694 1.00 0.53 99 SER A O 1
ATOM 1663 N N . PRO A 1 100 ? -2.889 24.169 -19.815 1.00 70.43 100 PRO A N 1
ATOM 1664 C CA . PRO A 1 100 ? -3.600 25.090 -20.706 1.00 75.03 100 PRO A CA 1
ATOM 1665 C C . PRO A 1 100 ? -4.483 24.358 -21.712 1.00 11.43 100 PRO A C 1
ATOM 1666 O O . PRO A 1 100 ? -4.144 24.255 -22.891 1.00 12.41 100 PRO A O 1
ATOM 1677 N N . PHE A 1 101 ? -5.617 23.852 -21.238 1.00 40.24 101 PHE A N 1
ATOM 1678 C CA . PHE A 1 101 ? -6.549 23.129 -22.097 1.00 5.45 101 PHE A CA 1
ATOM 1679 C C . PHE A 1 101 ? -7.966 23.194 -21.536 1.00 73.01 101 PHE A C 1
ATOM 1680 O O . PHE A 1 101 ? -8.915 23.514 -22.252 1.00 72.33 101 PHE A O 1
ATOM 1697 N N . VAL A 1 102 ? -8.102 22.887 -20.250 1.00 14.31 102 VAL A N 1
ATOM 1698 C CA . VAL A 1 102 ? -9.403 22.911 -19.592 1.00 32.52 102 VAL A CA 1
ATOM 1699 C C . VAL A 1 102 ? -9.674 24.271 -18.958 1.00 75.55 102 VAL A C 1
ATOM 1700 O O . VAL A 1 102 ? -10.549 24.405 -18.103 1.00 23.15 102 VAL A O 1
ATOM 1713 N N . SER A 1 1 ? -13.123 -0.184 -35.658 1.00 14.43 1 SER A N 2
ATOM 1714 C CA . SER A 1 1 ? -14.174 0.294 -34.767 1.00 31.34 1 SER A CA 2
ATOM 1715 C C . SER A 1 1 ? -14.921 1.471 -35.388 1.00 61.23 1 SER A C 2
ATOM 1716 O O . SER A 1 1 ? -14.557 2.628 -35.184 1.00 1.23 1 SER A O 2
ATOM 1724 N N . MET A 1 2 ? -15.966 1.165 -36.149 1.00 73.21 2 MET A N 2
ATOM 1725 C CA . MET A 1 2 ? -16.765 2.196 -36.801 1.00 44.22 2 MET A CA 2
ATOM 1726 C C . MET A 1 2 ? -17.758 2.814 -35.822 1.00 14.31 2 MET A C 2
ATOM 1727 O O . MET A 1 2 ? -18.862 2.301 -35.636 1.00 3.02 2 MET A O 2
ATOM 1741 N N . ASP A 1 3 ? -17.359 3.918 -35.199 1.00 31.31 3 ASP A N 2
ATOM 1742 C CA . ASP A 1 3 ? -18.215 4.606 -34.239 1.00 40.53 3 ASP A CA 2
ATOM 1743 C C . ASP A 1 3 ? -18.935 5.779 -34.897 1.00 41.24 3 ASP A C 2
ATOM 1744 O O . ASP A 1 3 ? -18.308 6.758 -35.303 1.00 2.43 3 ASP A O 2
ATOM 1753 N N . LYS A 1 4 ? -20.255 5.674 -35.001 1.00 23.24 4 LYS A N 2
ATOM 1754 C CA . LYS A 1 4 ? -21.062 6.725 -35.609 1.00 12.11 4 LYS A CA 2
ATOM 1755 C C . LYS A 1 4 ? -21.902 7.443 -34.558 1.00 64.21 4 LYS A C 2
ATOM 1756 O O . LYS A 1 4 ? -22.992 6.993 -34.209 1.00 21.35 4 LYS A O 2
ATOM 1775 N N . GLU A 1 5 ? -21.387 8.562 -34.059 1.00 32.35 5 GLU A N 2
ATOM 1776 C CA . GLU A 1 5 ? -22.092 9.342 -33.047 1.00 60.31 5 GLU A CA 2
ATOM 1777 C C . GLU A 1 5 ? -22.757 10.566 -33.670 1.00 14.21 5 GLU A C 2
ATOM 1778 O O . GLU A 1 5 ? -22.583 11.689 -33.196 1.00 64.43 5 GLU A O 2
ATOM 1790 N N . TRP A 1 6 ? -23.519 10.341 -34.735 1.00 64.52 6 TRP A N 2
ATOM 1791 C CA . TRP A 1 6 ? -24.210 11.424 -35.423 1.00 63.15 6 TRP A CA 2
ATOM 1792 C C . TRP A 1 6 ? -25.257 12.064 -34.519 1.00 5.35 6 TRP A C 2
ATOM 1793 O O . TRP A 1 6 ? -25.376 13.288 -34.461 1.00 40.13 6 TRP A O 2
ATOM 1814 N N . ILE A 1 7 ? -26.013 11.229 -33.814 1.00 4.40 7 ILE A N 2
ATOM 1815 C CA . ILE A 1 7 ? -27.048 11.715 -32.911 1.00 33.44 7 ILE A CA 2
ATOM 1816 C C . ILE A 1 7 ? -26.683 11.439 -31.456 1.00 10.40 7 ILE A C 2
ATOM 1817 O O . ILE A 1 7 ? -26.080 10.414 -31.140 1.00 21.13 7 ILE A O 2
ATOM 1833 N N . SER A 1 8 ? -27.053 12.362 -30.573 1.00 70.24 8 SER A N 2
ATOM 1834 C CA . SER A 1 8 ? -26.762 12.221 -29.151 1.00 74.25 8 SER A CA 2
ATOM 1835 C C . SER A 1 8 ? -27.691 13.098 -28.317 1.00 75.23 8 SER A C 2
ATOM 1836 O O . SER A 1 8 ? -27.916 14.265 -28.638 1.00 53.02 8 SER A O 2
ATOM 1844 N N . LYS A 1 9 ? -28.228 12.528 -27.244 1.00 63.32 9 LYS A N 2
ATOM 1845 C CA . LYS A 1 9 ? -29.132 13.255 -26.362 1.00 31.02 9 LYS A CA 2
ATOM 1846 C C . LYS A 1 9 ? -28.532 13.397 -24.967 1.00 0.22 9 LYS A C 2
ATOM 1847 O O . LYS A 1 9 ? -28.984 12.756 -24.017 1.00 1.53 9 LYS A O 2
ATOM 1866 N N . LEU A 1 10 ? -27.513 14.242 -24.849 1.00 54.30 10 LEU A N 2
ATOM 1867 C CA . LEU A 1 10 ? -26.852 14.470 -23.568 1.00 71.42 10 LEU A CA 2
ATOM 1868 C C . LEU A 1 10 ? -27.808 15.112 -22.569 1.00 13.01 10 LEU A C 2
ATOM 1869 O O . LEU A 1 10 ? -28.786 15.763 -22.937 1.00 41.44 10 LEU A O 2
ATOM 1885 N N . PRO A 1 11 ? -27.520 14.929 -21.272 1.00 24.41 11 PRO A N 2
ATOM 1886 C CA . PRO A 1 11 ? -28.340 15.485 -20.192 1.00 24.14 11 PRO A CA 2
ATOM 1887 C C . PRO A 1 11 ? -28.229 17.003 -20.102 1.00 64.12 11 PRO A C 2
ATOM 1888 O O . PRO A 1 11 ? -27.632 17.644 -20.968 1.00 4.21 11 PRO A O 2
ATOM 1899 N N . LYS A 1 12 ? -28.807 17.573 -19.050 1.00 45.14 12 LYS A N 2
ATOM 1900 C CA . LYS A 1 12 ? -28.771 19.016 -18.846 1.00 63.22 12 LYS A CA 2
ATOM 1901 C C . LYS A 1 12 ? -27.599 19.410 -17.951 1.00 72.32 12 LYS A C 2
ATOM 1902 O O . LYS A 1 12 ? -26.815 20.296 -18.294 1.00 60.12 12 LYS A O 2
ATOM 1921 N N . SER A 1 13 ? -27.486 18.746 -16.806 1.00 44.41 13 SER A N 2
ATOM 1922 C CA . SER A 1 13 ? -26.411 19.029 -15.862 1.00 1.23 13 SER A CA 2
ATOM 1923 C C . SER A 1 13 ? -25.440 17.855 -15.776 1.00 13.12 13 SER A C 2
ATOM 1924 O O . SER A 1 13 ? -25.759 16.725 -16.145 1.00 14.34 13 SER A O 2
ATOM 1932 N N . PRO A 1 14 ? -24.226 18.129 -15.276 1.00 62.42 14 PRO A N 2
ATOM 1933 C CA . PRO A 1 14 ? -23.183 17.108 -15.129 1.00 51.33 14 PRO A CA 2
ATOM 1934 C C . PRO A 1 14 ? -23.512 16.096 -14.038 1.00 12.43 14 PRO A C 2
ATOM 1935 O O . PRO A 1 14 ? -24.621 16.084 -13.505 1.00 4.44 14 PRO A O 2
ATOM 1946 N N . GLU A 1 15 ? -22.540 15.250 -13.709 1.00 15.21 15 GLU A N 2
ATOM 1947 C CA . GLU A 1 15 ? -22.729 14.234 -12.679 1.00 41.44 15 GLU A CA 2
ATOM 1948 C C . GLU A 1 15 ? -21.386 13.710 -12.180 1.00 61.34 15 GLU A C 2
ATOM 1949 O O . GLU A 1 15 ? -20.354 13.847 -12.838 1.00 53.54 15 GLU A O 2
ATOM 1961 N N . PRO A 1 16 ? -21.397 13.094 -10.989 1.00 13.33 16 PRO A N 2
ATOM 1962 C CA . PRO A 1 16 ? -20.189 12.536 -10.374 1.00 73.14 16 PRO A CA 2
ATOM 1963 C C . PRO A 1 16 ? -19.676 11.306 -11.115 1.00 72.13 16 PRO A C 2
ATOM 1964 O O . PRO A 1 16 ? -20.231 10.215 -10.983 1.00 44.23 16 PRO A O 2
ATOM 1975 N N . TRP A 1 17 ? -18.617 11.489 -11.894 1.00 45.41 17 TRP A N 2
ATOM 1976 C CA . TRP A 1 17 ? -18.030 10.393 -12.656 1.00 71.15 17 TRP A CA 2
ATOM 1977 C C . TRP A 1 17 ? -19.090 9.676 -13.484 1.00 31.14 17 TRP A C 2
ATOM 1978 O O . TRP A 1 17 ? -19.571 8.607 -13.106 1.00 22.22 17 TRP A O 2
ATOM 1999 N N . THR A 1 18 ? -19.453 10.270 -14.617 1.00 0.43 18 THR A N 2
ATOM 2000 C CA . THR A 1 18 ? -20.458 9.689 -15.498 1.00 21.13 18 THR A CA 2
ATOM 2001 C C . THR A 1 18 ? -19.986 9.692 -16.947 1.00 73.21 18 THR A C 2
ATOM 2002 O O . THR A 1 18 ? -19.092 10.445 -17.332 1.00 52.24 18 THR A O 2
ATOM 2013 N N . PRO A 1 19 ? -20.600 8.831 -17.772 1.00 74.31 19 PRO A N 2
ATOM 2014 C CA . PRO A 1 19 ? -20.260 8.717 -19.194 1.00 31.33 19 PRO A CA 2
ATOM 2015 C C . PRO A 1 19 ? -20.691 9.942 -19.993 1.00 2.21 19 PRO A C 2
ATOM 2016 O O . PRO A 1 19 ? -20.040 10.318 -20.966 1.00 64.13 19 PRO A O 2
ATOM 2027 N N . GLU A 1 20 ? -21.791 10.560 -19.574 1.00 70.34 20 GLU A N 2
ATOM 2028 C CA . GLU A 1 20 ? -22.306 11.743 -20.252 1.00 75.14 20 GLU A CA 2
ATOM 2029 C C . GLU A 1 20 ? -21.263 12.856 -20.275 1.00 20.13 20 GLU A C 2
ATOM 2030 O O . GLU A 1 20 ? -20.991 13.444 -21.321 1.00 51.01 20 GLU A O 2
ATOM 2042 N N . GLN A 1 21 ? -20.684 13.139 -19.112 1.00 41.22 21 GLN A N 2
ATOM 2043 C CA . GLN A 1 21 ? -19.671 14.182 -18.998 1.00 13.23 21 GLN A CA 2
ATOM 2044 C C . GLN A 1 21 ? -18.478 13.883 -19.898 1.00 41.11 21 GLN A C 2
ATOM 2045 O O . GLN A 1 21 ? -17.958 14.773 -20.571 1.00 63.02 21 GLN A O 2
ATOM 2059 N N . GLU A 1 22 ? -18.048 12.625 -19.904 1.00 45.53 22 GLU A N 2
ATOM 2060 C CA . GLU A 1 22 ? -16.913 12.210 -20.721 1.00 41.40 22 GLU A CA 2
ATOM 2061 C C . GLU A 1 22 ? -17.164 12.515 -22.195 1.00 72.11 22 GLU A C 2
ATOM 2062 O O . GLU A 1 22 ? -16.374 13.204 -22.840 1.00 0.23 22 GLU A O 2
ATOM 2074 N N . GLU A 1 23 ? -18.269 11.996 -22.721 1.00 23.34 23 GLU A N 2
ATOM 2075 C CA . GLU A 1 23 ? -18.623 12.211 -24.119 1.00 64.41 23 GLU A CA 2
ATOM 2076 C C . GLU A 1 23 ? -18.676 13.701 -24.443 1.00 42.13 23 GLU A C 2
ATOM 2077 O O . GLU A 1 23 ? -18.314 14.121 -25.542 1.00 23.31 23 GLU A O 2
ATOM 2089 N N . ALA A 1 24 ? -19.130 14.494 -23.479 1.00 41.15 24 ALA A N 2
ATOM 2090 C CA . ALA A 1 24 ? -19.229 15.937 -23.661 1.00 70.24 24 ALA A CA 2
ATOM 2091 C C . ALA A 1 24 ? -17.853 16.561 -23.867 1.00 11.23 24 ALA A C 2
ATOM 2092 O O . ALA A 1 24 ? -17.681 17.450 -24.701 1.00 14.23 24 ALA A O 2
ATOM 2099 N N . PHE A 1 25 ? -16.875 16.090 -23.100 1.00 33.23 25 PHE A N 2
ATOM 2100 C CA . PHE A 1 25 ? -15.513 16.604 -23.197 1.00 22.42 25 PHE A CA 2
ATOM 2101 C C . PHE A 1 25 ? -14.950 16.389 -24.599 1.00 74.00 25 PHE A C 2
ATOM 2102 O O . PHE A 1 25 ? -14.355 17.294 -25.186 1.00 54.11 25 PHE A O 2
ATOM 2119 N N . LEU A 1 26 ? -15.141 15.186 -25.129 1.00 12.11 26 LEU A N 2
ATOM 2120 C CA . LEU A 1 26 ? -14.652 14.852 -26.462 1.00 71.01 26 LEU A CA 2
ATOM 2121 C C . LEU A 1 26 ? -15.520 15.497 -27.539 1.00 23.43 26 LEU A C 2
ATOM 2122 O O . LEU A 1 26 ? -15.031 15.866 -28.607 1.00 12.33 26 LEU A O 2
ATOM 2138 N N . LYS A 1 27 ? -16.809 15.631 -27.249 1.00 75.41 27 LYS A N 2
ATOM 2139 C CA . LYS A 1 27 ? -17.746 16.234 -28.189 1.00 54.34 27 LYS A CA 2
ATOM 2140 C C . LYS A 1 27 ? -17.334 17.664 -28.526 1.00 2.02 27 LYS A C 2
ATOM 2141 O O . LYS A 1 27 ? -17.361 18.071 -29.688 1.00 34.03 27 LYS A O 2
ATOM 2160 N N . ARG A 1 28 ? -16.950 18.420 -27.503 1.00 52.44 28 ARG A N 2
ATOM 2161 C CA . ARG A 1 28 ? -16.531 19.805 -27.690 1.00 74.14 28 ARG A CA 2
ATOM 2162 C C . ARG A 1 28 ? -15.157 19.872 -28.350 1.00 1.44 28 ARG A C 2
ATOM 2163 O O . ARG A 1 28 ? -14.882 20.770 -29.146 1.00 43.23 28 ARG A O 2
ATOM 2184 N N . PHE A 1 29 ? -14.296 18.918 -28.010 1.00 32.12 29 PHE A N 2
ATOM 2185 C CA . PHE A 1 29 ? -12.949 18.870 -28.566 1.00 60.13 29 PHE A CA 2
ATOM 2186 C C . PHE A 1 29 ? -12.988 18.547 -30.057 1.00 12.32 29 PHE A C 2
ATOM 2187 O O . PHE A 1 29 ? -12.370 19.236 -30.868 1.00 73.01 29 PHE A O 2
ATOM 2204 N N . ALA A 1 30 ? -13.719 17.494 -30.410 1.00 51.43 30 ALA A N 2
ATOM 2205 C CA . ALA A 1 30 ? -13.840 17.081 -31.802 1.00 44.44 30 ALA A CA 2
ATOM 2206 C C . ALA A 1 30 ? -14.583 18.129 -32.623 1.00 74.53 30 ALA A C 2
ATOM 2207 O O . ALA A 1 30 ? -14.443 18.187 -33.845 1.00 2.14 30 ALA A O 2
ATOM 2214 N N . GLU A 1 31 ? -15.375 18.953 -31.945 1.00 52.34 31 GLU A N 2
ATOM 2215 C CA . GLU A 1 31 ? -16.142 19.999 -32.615 1.00 24.45 31 GLU A CA 2
ATOM 2216 C C . GLU A 1 31 ? -15.256 20.800 -33.564 1.00 31.22 31 GLU A C 2
ATOM 2217 O O . GLU A 1 31 ? -15.706 21.259 -34.613 1.00 60.41 31 GLU A O 2
ATOM 2229 N N . LYS A 1 32 ? -13.992 20.966 -33.187 1.00 21.41 32 LYS A N 2
ATOM 2230 C CA . LYS A 1 32 ? -13.041 21.711 -34.003 1.00 22.52 32 LYS A CA 2
ATOM 2231 C C . LYS A 1 32 ? -11.640 21.643 -33.403 1.00 60.03 32 LYS A C 2
ATOM 2232 O O . LYS A 1 32 ? -11.273 22.467 -32.565 1.00 62.12 32 LYS A O 2
ATOM 2251 N N . VAL A 1 33 ? -10.862 20.658 -33.839 1.00 3.10 33 VAL A N 2
ATOM 2252 C CA . VAL A 1 33 ? -9.499 20.485 -33.348 1.00 14.44 33 VAL A CA 2
ATOM 2253 C C . VAL A 1 33 ? -8.537 20.185 -34.490 1.00 62.03 33 VAL A C 2
ATOM 2254 O O . VAL A 1 33 ? -8.871 19.451 -35.420 1.00 64.40 33 VAL A O 2
ATOM 2267 N N . ASP A 1 34 ? -7.340 20.757 -34.414 1.00 71.14 34 ASP A N 2
ATOM 2268 C CA . ASP A 1 34 ? -6.327 20.549 -35.442 1.00 51.20 34 ASP A CA 2
ATOM 2269 C C . ASP A 1 34 ? -5.117 19.816 -34.872 1.00 65.22 34 ASP A C 2
ATOM 2270 O O . ASP A 1 34 ? -4.578 20.177 -33.825 1.00 72.45 34 ASP A O 2
ATOM 2279 N N . PRO A 1 35 ? -4.679 18.760 -35.574 1.00 54.53 35 PRO A N 2
ATOM 2280 C CA . PRO A 1 35 ? -3.528 17.953 -35.157 1.00 13.44 35 PRO A CA 2
ATOM 2281 C C . PRO A 1 35 ? -2.212 18.711 -35.288 1.00 3.53 35 PRO A C 2
ATOM 2282 O O . PRO A 1 35 ? -1.312 18.556 -34.461 1.00 13.23 35 PRO A O 2
ATOM 2293 N N . GLU A 1 36 ? -2.105 19.530 -36.330 1.00 20.34 36 GLU A N 2
ATOM 2294 C CA . GLU A 1 36 ? -0.897 20.311 -36.566 1.00 60.52 36 GLU A CA 2
ATOM 2295 C C . GLU A 1 36 ? -0.642 21.280 -35.417 1.00 11.54 36 GLU A C 2
ATOM 2296 O O . GLU A 1 36 ? 0.472 21.369 -34.902 1.00 24.35 36 GLU A O 2
ATOM 2308 N N . GLU A 1 37 ? -1.682 22.007 -35.022 1.00 3.25 37 GLU A N 2
ATOM 2309 C CA . GLU A 1 37 ? -1.570 22.973 -33.935 1.00 32.03 37 GLU A CA 2
ATOM 2310 C C . GLU A 1 37 ? -1.497 22.265 -32.584 1.00 53.01 37 GLU A C 2
ATOM 2311 O O . GLU A 1 37 ? -0.689 22.621 -31.726 1.00 13.21 37 GLU A O 2
ATOM 2323 N N . THR A 1 38 ? -2.349 21.260 -32.403 1.00 20.40 38 THR A N 2
ATOM 2324 C CA . THR A 1 38 ? -2.383 20.503 -31.158 1.00 1.54 38 THR A CA 2
ATOM 2325 C C . THR A 1 38 ? -1.061 19.785 -30.914 1.00 11.23 38 THR A C 2
ATOM 2326 O O . THR A 1 38 ? -0.628 19.630 -29.771 1.00 41.22 38 THR A O 2
ATOM 2337 N N . LEU A 1 39 ? -0.422 19.348 -31.994 1.00 41.13 39 LEU A N 2
ATOM 2338 C CA . LEU A 1 39 ? 0.853 18.647 -31.898 1.00 44.03 39 LEU A CA 2
ATOM 2339 C C . LEU A 1 39 ? 1.922 19.541 -31.277 1.00 34.34 39 LEU A C 2
ATOM 2340 O O . LEU A 1 39 ? 2.717 19.094 -30.451 1.00 22.24 39 LEU A O 2
ATOM 2356 N N . LYS A 1 40 ? 1.932 20.808 -31.678 1.00 22.11 40 LYS A N 2
ATOM 2357 C CA . LYS A 1 40 ? 2.900 21.767 -31.159 1.00 34.22 40 LYS A CA 2
ATOM 2358 C C . LYS A 1 40 ? 2.637 22.063 -29.686 1.00 35.45 40 LYS A C 2
ATOM 2359 O O . LYS A 1 40 ? 3.545 22.000 -28.858 1.00 23.12 40 LYS A O 2
ATOM 2378 N N . LYS A 1 41 ? 1.388 22.383 -29.366 1.00 14.15 41 LYS A N 2
ATOM 2379 C CA . LYS A 1 41 ? 1.003 22.686 -27.992 1.00 31.23 41 LYS A CA 2
ATOM 2380 C C . LYS A 1 41 ? 1.191 21.467 -27.094 1.00 65.10 41 LYS A C 2
ATOM 2381 O O . LYS A 1 41 ? 1.632 21.588 -25.950 1.00 41.51 41 LYS A O 2
ATOM 2400 N N . LEU A 1 42 ? 0.857 20.294 -27.618 1.00 34.42 42 LEU A N 2
ATOM 2401 C CA . LEU A 1 42 ? 0.990 19.052 -26.864 1.00 10.13 42 LEU A CA 2
ATOM 2402 C C . LEU A 1 42 ? 2.457 18.671 -26.698 1.00 50.42 42 LEU A C 2
ATOM 2403 O O . LEU A 1 42 ? 2.885 18.268 -25.617 1.00 40.24 42 LEU A O 2
ATOM 2419 N N . GLU A 1 43 ? 3.223 18.803 -27.777 1.00 10.52 43 GLU A N 2
ATOM 2420 C CA . GLU A 1 43 ? 4.644 18.474 -27.749 1.00 73.34 43 GLU A CA 2
ATOM 2421 C C . GLU A 1 43 ? 5.410 19.444 -26.853 1.00 31.34 43 GLU A C 2
ATOM 2422 O O . GLU A 1 43 ? 6.255 19.034 -26.058 1.00 33.42 43 GLU A O 2
ATOM 2434 N N . GLU A 1 44 ? 5.108 20.731 -26.989 1.00 71.23 44 GLU A N 2
ATOM 2435 C CA . GLU A 1 44 ? 5.769 21.759 -26.193 1.00 61.31 44 GLU A CA 2
ATOM 2436 C C . GLU A 1 44 ? 5.367 21.652 -24.725 1.00 20.54 44 GLU A C 2
ATOM 2437 O O . GLU A 1 44 ? 6.183 21.872 -23.830 1.00 63.51 44 GLU A O 2
ATOM 2449 N N . TRP A 1 45 ? 4.105 21.313 -24.486 1.00 51.23 45 TRP A N 2
ATOM 2450 C CA . TRP A 1 45 ? 3.595 21.177 -23.127 1.00 51.23 45 TRP A CA 2
ATOM 2451 C C . TRP A 1 45 ? 4.240 19.991 -22.419 1.00 11.35 45 TRP A C 2
ATOM 2452 O O . TRP A 1 45 ? 4.744 20.123 -21.303 1.00 42.13 45 TRP A O 2
ATOM 2473 N N . ILE A 1 46 ? 4.221 18.836 -23.074 1.00 23.12 46 ILE A N 2
ATOM 2474 C CA . ILE A 1 46 ? 4.806 17.627 -22.506 1.00 2.33 46 ILE A CA 2
ATOM 2475 C C . ILE A 1 46 ? 6.304 17.798 -22.276 1.00 23.32 46 ILE A C 2
ATOM 2476 O O . ILE A 1 46 ? 6.842 17.358 -21.258 1.00 34.50 46 ILE A O 2
ATOM 2492 N N . LYS A 1 47 ? 6.974 18.441 -23.226 1.00 22.11 47 LYS A N 2
ATOM 2493 C CA . LYS A 1 47 ? 8.410 18.672 -23.127 1.00 14.40 47 LYS A CA 2
ATOM 2494 C C . LYS A 1 47 ? 8.751 19.435 -21.851 1.00 2.22 47 LYS A C 2
ATOM 2495 O O . LYS A 1 47 ? 9.646 19.043 -21.103 1.00 22.30 47 LYS A O 2
ATOM 2514 N N . GLU A 1 48 ? 8.030 20.526 -21.608 1.00 45.13 48 GLU A N 2
ATOM 2515 C CA . GLU A 1 48 ? 8.259 21.343 -20.421 1.00 35.41 48 GLU A CA 2
ATOM 2516 C C . GLU A 1 48 ? 7.752 20.634 -19.168 1.00 63.10 48 GLU A C 2
ATOM 2517 O O . GLU A 1 48 ? 8.439 20.587 -18.149 1.00 61.21 48 GLU A O 2
ATOM 2529 N N . ASN A 1 49 ? 6.545 20.083 -19.254 1.00 23.13 49 ASN A N 2
ATOM 2530 C CA . ASN A 1 49 ? 5.946 19.378 -18.126 1.00 60.45 49 ASN A CA 2
ATOM 2531 C C . ASN A 1 49 ? 6.834 18.223 -17.674 1.00 24.13 49 ASN A C 2
ATOM 2532 O O . ASN A 1 49 ? 6.919 17.922 -16.482 1.00 51.53 49 ASN A O 2
ATOM 2543 N N . ILE A 1 50 ? 7.493 17.579 -18.631 1.00 25.04 50 ILE A N 2
ATOM 2544 C CA . ILE A 1 50 ? 8.376 16.459 -18.330 1.00 61.40 50 ILE A CA 2
ATOM 2545 C C . ILE A 1 50 ? 9.548 16.901 -17.461 1.00 10.24 50 ILE A C 2
ATOM 2546 O O . ILE A 1 50 ? 9.972 16.181 -16.556 1.00 35.42 50 ILE A O 2
ATOM 2562 N N . LYS A 1 51 ? 10.067 18.091 -17.738 1.00 3.51 51 LYS A N 2
ATOM 2563 C CA . LYS A 1 51 ? 11.189 18.633 -16.979 1.00 42.35 51 LYS A CA 2
ATOM 2564 C C . LYS A 1 51 ? 10.776 18.947 -15.545 1.00 53.32 51 LYS A C 2
ATOM 2565 O O . LYS A 1 51 ? 11.576 18.831 -14.617 1.00 52.44 51 LYS A O 2
ATOM 2584 N N . LYS A 1 52 ? 9.520 19.343 -15.371 1.00 13.15 52 LYS A N 2
ATOM 2585 C CA . LYS A 1 52 ? 8.997 19.670 -14.049 1.00 32.04 52 LYS A CA 2
ATOM 2586 C C . LYS A 1 52 ? 8.557 18.410 -13.310 1.00 13.32 52 LYS A C 2
ATOM 2587 O O . LYS A 1 52 ? 8.727 18.301 -12.095 1.00 32.23 52 LYS A O 2
ATOM 2606 N N . TYR A 1 53 ? 7.994 17.462 -14.050 1.00 60.14 53 TYR A N 2
ATOM 2607 C CA . TYR A 1 53 ? 7.529 16.211 -13.465 1.00 24.21 53 TYR A CA 2
ATOM 2608 C C . TYR A 1 53 ? 8.028 15.015 -14.269 1.00 24.43 53 TYR A C 2
ATOM 2609 O O . TYR A 1 53 ? 7.337 14.489 -15.142 1.00 72.40 53 TYR A O 2
ATOM 2627 N N . PRO A 1 54 ? 9.258 14.572 -13.969 1.00 43.40 54 PRO A N 2
ATOM 2628 C CA . PRO A 1 54 ? 9.878 13.433 -14.651 1.00 42.12 54 PRO A CA 2
ATOM 2629 C C . PRO A 1 54 ? 9.209 12.109 -14.294 1.00 41.23 54 PRO A C 2
ATOM 2630 O O . PRO A 1 54 ? 9.281 11.143 -15.054 1.00 15.54 54 PRO A O 2
ATOM 2641 N N . GLU A 1 55 ? 8.560 12.073 -13.134 1.00 52.33 55 GLU A N 2
ATOM 2642 C CA . GLU A 1 55 ? 7.879 10.868 -12.679 1.00 0.23 55 GLU A CA 2
ATOM 2643 C C . GLU A 1 55 ? 6.688 10.544 -13.575 1.00 61.00 55 GLU A C 2
ATOM 2644 O O . GLU A 1 55 ? 6.284 9.386 -13.695 1.00 11.31 55 GLU A O 2
ATOM 2656 N N . TYR A 1 56 ? 6.130 11.573 -14.202 1.00 42.11 56 TYR A N 2
ATOM 2657 C CA . TYR A 1 56 ? 4.983 11.400 -15.085 1.00 62.44 56 TYR A CA 2
ATOM 2658 C C . TYR A 1 56 ? 5.420 11.368 -16.547 1.00 25.53 56 TYR A C 2
ATOM 2659 O O . TYR A 1 56 ? 4.616 11.114 -17.444 1.00 21.22 56 TYR A O 2
ATOM 2677 N N . LYS A 1 57 ? 6.703 11.626 -16.779 1.00 64.21 57 LYS A N 2
ATOM 2678 C CA . LYS A 1 57 ? 7.252 11.625 -18.130 1.00 54.23 57 LYS A CA 2
ATOM 2679 C C . LYS A 1 57 ? 6.850 10.359 -18.880 1.00 72.12 57 LYS A C 2
ATOM 2680 O O . LYS A 1 57 ? 6.461 10.415 -20.047 1.00 23.52 57 LYS A O 2
ATOM 2699 N N . ASP A 1 58 ? 6.945 9.220 -18.203 1.00 11.22 58 ASP A N 2
ATOM 2700 C CA . ASP A 1 58 ? 6.589 7.941 -18.804 1.00 33.11 58 ASP A CA 2
ATOM 2701 C C . ASP A 1 58 ? 5.165 7.975 -19.351 1.00 10.42 58 ASP A C 2
ATOM 2702 O O . ASP A 1 58 ? 4.918 7.586 -20.492 1.00 44.41 58 ASP A O 2
ATOM 2711 N N . GLU A 1 59 ? 4.231 8.441 -18.527 1.00 4.11 59 GLU A N 2
ATOM 2712 C CA . GLU A 1 59 ? 2.831 8.523 -18.927 1.00 42.33 59 GLU A CA 2
ATOM 2713 C C . GLU A 1 59 ? 2.651 9.515 -20.073 1.00 2.21 59 GLU A C 2
ATOM 2714 O O . GLU A 1 59 ? 1.946 9.238 -21.045 1.00 3.04 59 GLU A O 2
ATOM 2726 N N . LEU A 1 60 ? 3.293 10.672 -19.952 1.00 75.33 60 LEU A N 2
ATOM 2727 C CA . LEU A 1 60 ? 3.204 11.707 -20.977 1.00 31.12 60 LEU A CA 2
ATOM 2728 C C . LEU A 1 60 ? 3.716 11.190 -22.318 1.00 54.22 60 LEU A C 2
ATOM 2729 O O . LEU A 1 60 ? 3.116 11.445 -23.362 1.00 14.35 60 LEU A O 2
ATOM 2745 N N . GLU A 1 61 ? 4.827 10.462 -22.281 1.00 12.33 61 GLU A N 2
ATOM 2746 C CA . GLU A 1 61 ? 5.418 9.910 -23.494 1.00 65.25 61 GLU A CA 2
ATOM 2747 C C . GLU A 1 61 ? 4.439 8.976 -24.201 1.00 4.53 61 GLU A C 2
ATOM 2748 O O . GLU A 1 61 ? 4.379 8.936 -25.429 1.00 11.20 61 GLU A O 2
ATOM 2760 N N . VAL A 1 62 ? 3.674 8.227 -23.414 1.00 35.32 62 VAL A N 2
ATOM 2761 C CA . VAL A 1 62 ? 2.696 7.294 -23.962 1.00 2.02 62 VAL A CA 2
ATOM 2762 C C . VAL A 1 62 ? 1.638 8.025 -24.780 1.00 54.44 62 VAL A C 2
ATOM 2763 O O . VAL A 1 62 ? 1.351 7.654 -25.918 1.00 21.34 62 VAL A O 2
ATOM 2776 N N . ALA A 1 63 ? 1.060 9.069 -24.193 1.00 33.43 63 ALA A N 2
ATOM 2777 C CA . ALA A 1 63 ? 0.035 9.855 -24.868 1.00 63.42 63 ALA A CA 2
ATOM 2778 C C . ALA A 1 63 ? 0.571 10.460 -26.161 1.00 54.54 63 ALA A C 2
ATOM 2779 O O . ALA A 1 63 ? -0.073 10.383 -27.208 1.00 71.24 63 ALA A O 2
ATOM 2786 N N . TYR A 1 64 ? 1.751 11.064 -26.081 1.00 41.34 64 TYR A N 2
ATOM 2787 C CA . TYR A 1 64 ? 2.371 11.686 -27.245 1.00 10.20 64 TYR A CA 2
ATOM 2788 C C . TYR A 1 64 ? 2.680 10.647 -28.319 1.00 1.01 64 TYR A C 2
ATOM 2789 O O . TYR A 1 64 ? 2.535 10.910 -29.512 1.00 73.20 64 TYR A O 2
ATOM 2807 N N . ASN A 1 65 ? 3.106 9.466 -27.885 1.00 13.20 65 ASN A N 2
ATOM 2808 C CA . ASN A 1 65 ? 3.436 8.386 -28.807 1.00 72.34 65 ASN A CA 2
ATOM 2809 C C . ASN A 1 65 ? 2.232 8.024 -29.674 1.00 3.42 65 ASN A C 2
ATOM 2810 O O . ASN A 1 65 ? 2.375 7.731 -30.860 1.00 33.12 65 ASN A O 2
ATOM 2821 N N . SER A 1 66 ? 1.048 8.048 -29.070 1.00 53.34 66 SER A N 2
ATOM 2822 C CA . SER A 1 66 ? -0.180 7.720 -29.785 1.00 20.22 66 SER A CA 2
ATOM 2823 C C . SER A 1 66 ? -0.542 8.821 -30.777 1.00 31.42 66 SER A C 2
ATOM 2824 O O . SER A 1 66 ? -0.808 8.553 -31.948 1.00 33.52 66 SER A O 2
ATOM 2832 N N . ALA A 1 67 ? -0.548 10.061 -30.299 1.00 75.42 67 ALA A N 2
ATOM 2833 C CA . ALA A 1 67 ? -0.876 11.202 -31.143 1.00 14.41 67 ALA A CA 2
ATOM 2834 C C . ALA A 1 67 ? 0.118 11.339 -32.292 1.00 61.31 67 ALA A C 2
ATOM 2835 O O . ALA A 1 67 ? -0.264 11.634 -33.425 1.00 62.35 67 ALA A O 2
ATOM 2842 N N . LYS A 1 68 ? 1.394 11.124 -31.993 1.00 23.52 68 LYS A N 2
ATOM 2843 C CA . LYS A 1 68 ? 2.444 11.221 -33.000 1.00 15.55 68 LYS A CA 2
ATOM 2844 C C . LYS A 1 68 ? 2.309 10.109 -34.035 1.00 42.45 68 LYS A C 2
ATOM 2845 O O . LYS A 1 68 ? 2.557 10.320 -35.224 1.00 4.44 68 LYS A O 2
ATOM 2864 N N . LEU A 1 69 ? 1.916 8.926 -33.577 1.00 72.55 69 LEU A N 2
ATOM 2865 C CA . LEU A 1 69 ? 1.747 7.780 -34.465 1.00 32.14 69 LEU A CA 2
ATOM 2866 C C . LEU A 1 69 ? 0.751 8.095 -35.577 1.00 64.22 69 LEU A C 2
ATOM 2867 O O . LEU A 1 69 ? 1.020 7.846 -36.754 1.00 5.44 69 LEU A O 2
ATOM 2883 N N . PHE A 1 70 ? -0.396 8.646 -35.199 1.00 34.34 70 PHE A N 2
ATOM 2884 C CA . PHE A 1 70 ? -1.432 8.995 -36.165 1.00 4.31 70 PHE A CA 2
ATOM 2885 C C . PHE A 1 70 ? -1.017 10.211 -36.988 1.00 75.34 70 PHE A C 2
ATOM 2886 O O . PHE A 1 70 ? -1.334 10.308 -38.176 1.00 5.32 70 PHE A O 2
ATOM 2903 N N . LEU A 1 71 ? -0.309 11.136 -36.351 1.00 54.42 71 LEU A N 2
ATOM 2904 C CA . LEU A 1 71 ? 0.148 12.348 -37.024 1.00 43.23 71 LEU A CA 2
ATOM 2905 C C . LEU A 1 71 ? 1.199 12.020 -38.080 1.00 65.30 71 LEU A C 2
ATOM 2906 O O . LEU A 1 71 ? 1.363 12.753 -39.054 1.00 54.13 71 LEU A O 2
ATOM 2922 N N . GLU A 1 72 ? 1.906 10.911 -37.880 1.00 52.24 72 GLU A N 2
ATOM 2923 C CA . GLU A 1 72 ? 2.939 10.487 -38.817 1.00 44.11 72 GLU A CA 2
ATOM 2924 C C . GLU A 1 72 ? 2.326 10.051 -40.144 1.00 34.45 72 GLU A C 2
ATOM 2925 O O . GLU A 1 72 ? 2.991 10.056 -41.179 1.00 33.21 72 GLU A O 2
ATOM 2937 N N . SER A 1 73 ? 1.052 9.673 -40.104 1.00 72.31 73 SER A N 2
ATOM 2938 C CA . SER A 1 73 ? 0.348 9.229 -41.301 1.00 13.30 73 SER A CA 2
ATOM 2939 C C . SER A 1 73 ? -0.745 10.221 -41.688 1.00 63.21 73 SER A C 2
ATOM 2940 O O . SER A 1 73 ? -1.935 9.988 -41.473 1.00 43.42 73 SER A O 2
ATOM 2948 N N . PRO A 1 74 ? -0.332 11.356 -42.273 1.00 70.41 74 PRO A N 2
ATOM 2949 C CA . PRO A 1 74 ? -1.260 12.407 -42.703 1.00 64.14 74 PRO A CA 2
ATOM 2950 C C . PRO A 1 74 ? -2.103 11.981 -43.900 1.00 71.52 74 PRO A C 2
ATOM 2951 O O . PRO A 1 74 ? -1.775 12.291 -45.046 1.00 34.12 74 PRO A O 2
ATOM 2962 N N . LEU A 1 75 ? -3.191 11.269 -43.628 1.00 12.42 75 LEU A N 2
ATOM 2963 C CA . LEU A 1 75 ? -4.083 10.801 -44.682 1.00 14.04 75 LEU A CA 2
ATOM 2964 C C . LEU A 1 75 ? -5.302 10.097 -44.093 1.00 2.42 75 LEU A C 2
ATOM 2965 O O . LEU A 1 75 ? -6.410 10.207 -44.618 1.00 22.55 75 LEU A O 2
ATOM 2981 N N . VAL A 1 76 ? -5.090 9.377 -42.995 1.00 64.44 76 VAL A N 2
ATOM 2982 C CA . VAL A 1 76 ? -6.170 8.658 -42.332 1.00 12.12 76 VAL A CA 2
ATOM 2983 C C . VAL A 1 76 ? -7.172 9.625 -41.709 1.00 22.10 76 VAL A C 2
ATOM 2984 O O . VAL A 1 76 ? -7.060 9.979 -40.536 1.00 62.33 76 VAL A O 2
ATOM 2997 N N . GLU A 1 77 ? -8.152 10.047 -42.504 1.00 4.23 77 GLU A N 2
ATOM 2998 C CA . GLU A 1 77 ? -9.172 10.973 -42.028 1.00 70.43 77 GLU A CA 2
ATOM 2999 C C . GLU A 1 77 ? -10.338 10.220 -41.395 1.00 32.52 77 GLU A C 2
ATOM 3000 O O . GLU A 1 77 ? -11.456 10.236 -41.910 1.00 1.41 77 GLU A O 2
ATOM 3012 N N . GLY A 1 78 ? -10.069 9.559 -40.274 1.00 22.20 78 GLY A N 2
ATOM 3013 C CA . GLY A 1 78 ? -11.104 8.807 -39.588 1.00 73.31 78 GLY A CA 2
ATOM 3014 C C . GLY A 1 78 ? -11.158 9.115 -38.104 1.00 53.05 78 GLY A C 2
ATOM 3015 O O . GLY A 1 78 ? -10.635 10.129 -37.640 1.00 64.32 78 GLY A O 2
ATOM 3019 N N . PRO A 1 79 ? -11.807 8.228 -37.336 1.00 0.41 79 PRO A N 2
ATOM 3020 C CA . PRO A 1 79 ? -11.944 8.390 -35.885 1.00 24.02 79 PRO A CA 2
ATOM 3021 C C . PRO A 1 79 ? -10.619 8.205 -35.153 1.00 21.45 79 PRO A C 2
ATOM 3022 O O . PRO A 1 79 ? -10.454 8.664 -34.024 1.00 5.11 79 PRO A O 2
ATOM 3033 N N . GLY A 1 80 ? -9.678 7.529 -35.804 1.00 70.24 80 GLY A N 2
ATOM 3034 C CA . GLY A 1 80 ? -8.379 7.295 -35.200 1.00 11.43 80 GLY A CA 2
ATOM 3035 C C . GLY A 1 80 ? -7.620 8.581 -34.940 1.00 55.22 80 GLY A C 2
ATOM 3036 O O . GLY A 1 80 ? -6.929 8.711 -33.930 1.00 34.54 80 GLY A O 2
ATOM 3040 N N . LYS A 1 81 ? -7.747 9.536 -35.857 1.00 14.15 81 LYS A N 2
ATOM 3041 C CA . LYS A 1 81 ? -7.068 10.820 -35.724 1.00 30.54 81 LYS A CA 2
ATOM 3042 C C . LYS A 1 81 ? -7.652 11.627 -34.569 1.00 24.53 81 LYS A C 2
ATOM 3043 O O . LYS A 1 81 ? -6.918 12.134 -33.720 1.00 40.11 81 LYS A O 2
ATOM 3062 N N . VAL A 1 82 ? -8.976 11.741 -34.542 1.00 3.01 82 VAL A N 2
ATOM 3063 C CA . VAL A 1 82 ? -9.658 12.485 -33.489 1.00 42.12 82 VAL A CA 2
ATOM 3064 C C . VAL A 1 82 ? -9.463 11.820 -32.131 1.00 42.02 82 VAL A C 2
ATOM 3065 O O . VAL A 1 82 ? -9.302 12.495 -31.116 1.00 14.43 82 VAL A O 2
ATOM 3078 N N . ARG A 1 83 ? -9.478 10.491 -32.123 1.00 23.44 83 ARG A N 2
ATOM 3079 C CA . ARG A 1 83 ? -9.303 9.733 -30.889 1.00 53.30 83 ARG A CA 2
ATOM 3080 C C . ARG A 1 83 ? -7.876 9.864 -30.368 1.00 44.12 83 ARG A C 2
ATOM 3081 O O . ARG A 1 83 ? -7.645 9.886 -29.159 1.00 11.42 83 ARG A O 2
ATOM 3102 N N . ALA A 1 84 ? -6.921 9.950 -31.288 1.00 43.44 84 ALA A N 2
ATOM 3103 C CA . ALA A 1 84 ? -5.516 10.081 -30.922 1.00 25.43 84 ALA A CA 2
ATOM 3104 C C . ALA A 1 84 ? -5.274 11.354 -30.119 1.00 4.11 84 ALA A C 2
ATOM 3105 O O . ALA A 1 84 ? -4.616 11.327 -29.078 1.00 4.03 84 ALA A O 2
ATOM 3112 N N . ILE A 1 85 ? -5.809 12.468 -30.608 1.00 21.20 85 ILE A N 2
ATOM 3113 C CA . ILE A 1 85 ? -5.650 13.751 -29.936 1.00 21.15 85 ILE A CA 2
ATOM 3114 C C . ILE A 1 85 ? -6.470 13.801 -28.650 1.00 41.40 85 ILE A C 2
ATOM 3115 O O . ILE A 1 85 ? -5.976 14.219 -27.603 1.00 75.13 85 ILE A O 2
ATOM 3131 N N . GLY A 1 86 ? -7.725 13.372 -28.737 1.00 22.04 86 GLY A N 2
ATOM 3132 C CA . GLY A 1 86 ? -8.592 13.376 -27.573 1.00 71.41 86 GLY A CA 2
ATOM 3133 C C . GLY A 1 86 ? -8.087 12.466 -26.471 1.00 12.54 86 GLY A C 2
ATOM 3134 O O . GLY A 1 86 ? -8.279 12.749 -25.288 1.00 10.31 86 GLY A O 2
ATOM 3138 N N . ARG A 1 87 ? -7.441 11.372 -26.859 1.00 23.35 87 ARG A N 2
ATOM 3139 C CA . ARG A 1 87 ? -6.909 10.418 -25.893 1.00 64.32 87 ARG A CA 2
ATOM 3140 C C . ARG A 1 87 ? -5.876 11.080 -24.986 1.00 61.30 87 ARG A C 2
ATOM 3141 O O . ARG A 1 87 ? -5.911 10.917 -23.766 1.00 53.44 87 ARG A O 2
ATOM 3162 N N . VAL A 1 88 ? -4.956 11.824 -25.591 1.00 13.34 88 VAL A N 2
ATOM 3163 C CA . VAL A 1 88 ? -3.913 12.512 -24.838 1.00 63.53 88 VAL A CA 2
ATOM 3164 C C . VAL A 1 88 ? -4.513 13.512 -23.857 1.00 4.40 88 VAL A C 2
ATOM 3165 O O . VAL A 1 88 ? -4.094 13.592 -22.701 1.00 51.42 88 VAL A O 2
ATOM 3178 N N . LEU A 1 89 ? -5.495 14.276 -24.324 1.00 62.42 89 LEU A N 2
ATOM 3179 C CA . LEU A 1 89 ? -6.153 15.273 -23.487 1.00 22.41 89 LEU A CA 2
ATOM 3180 C C . LEU A 1 89 ? -6.747 14.629 -22.238 1.00 63.33 89 LEU A C 2
ATOM 3181 O O . LEU A 1 89 ? -6.722 15.213 -21.155 1.00 33.10 89 LEU A O 2
ATOM 3197 N N . TRP A 1 90 ? -7.278 13.422 -22.396 1.00 70.34 90 TRP A N 2
ATOM 3198 C CA . TRP A 1 90 ? -7.875 12.698 -21.281 1.00 31.41 90 TRP A CA 2
ATOM 3199 C C . TRP A 1 90 ? -6.803 12.203 -20.316 1.00 21.44 90 TRP A C 2
ATOM 3200 O O . TRP A 1 90 ? -7.012 12.172 -19.103 1.00 2.22 90 TRP A O 2
ATOM 3221 N N . THR A 1 91 ? -5.655 11.816 -20.862 1.00 41.11 91 THR A N 2
ATOM 3222 C CA . THR A 1 91 ? -4.551 11.322 -20.049 1.00 44.23 91 THR A CA 2
ATOM 3223 C C . THR A 1 91 ? -4.108 12.366 -19.031 1.00 4.21 91 THR A C 2
ATOM 3224 O O . THR A 1 91 ? -3.938 12.062 -17.850 1.00 23.43 91 THR A O 2
ATOM 3235 N N . ILE A 1 92 ? -3.922 13.597 -19.495 1.00 3.31 92 ILE A N 2
ATOM 3236 C CA . ILE A 1 92 ? -3.500 14.686 -18.623 1.00 55.11 92 ILE A CA 2
ATOM 3237 C C . ILE A 1 92 ? -4.598 15.052 -17.629 1.00 5.01 92 ILE A C 2
ATOM 3238 O O . ILE A 1 92 ? -4.322 15.395 -16.480 1.00 43.14 92 ILE A O 2
ATOM 3254 N N . LYS A 1 93 ? -5.846 14.973 -18.080 1.00 2.53 93 LYS A N 2
ATOM 3255 C CA . LYS A 1 93 ? -6.987 15.292 -17.231 1.00 10.05 93 LYS A CA 2
ATOM 3256 C C . LYS A 1 93 ? -6.995 14.421 -15.979 1.00 21.34 93 LYS A C 2
ATOM 3257 O O . LYS A 1 93 ? -7.147 14.920 -14.864 1.00 45.43 93 LYS A O 2
ATOM 3276 N N . ARG A 1 94 ? -6.829 13.116 -16.171 1.00 43.22 94 ARG A N 2
ATOM 3277 C CA . ARG A 1 94 ? -6.816 12.176 -15.057 1.00 60.33 94 ARG A CA 2
ATOM 3278 C C . ARG A 1 94 ? -5.621 12.430 -14.143 1.00 61.10 94 ARG A C 2
ATOM 3279 O O . ARG A 1 94 ? -5.729 12.332 -12.920 1.00 61.04 94 ARG A O 2
ATOM 3300 N N . LEU A 1 95 ? -4.483 12.758 -14.745 1.00 23.44 95 LEU A N 2
ATOM 3301 C CA . LEU A 1 95 ? -3.266 13.026 -13.986 1.00 23.20 95 LEU A CA 2
ATOM 3302 C C . LEU A 1 95 ? -3.491 14.146 -12.975 1.00 20.04 95 LEU A C 2
ATOM 3303 O O . LEU A 1 95 ? -2.780 14.245 -11.976 1.00 72.03 95 LEU A O 2
ATOM 3319 N N . ASN A 1 96 ? -4.488 14.985 -13.240 1.00 23.45 96 ASN A N 2
ATOM 3320 C CA . ASN A 1 96 ? -4.808 16.096 -12.351 1.00 64.13 96 ASN A CA 2
ATOM 3321 C C . ASN A 1 96 ? -3.692 17.136 -12.357 1.00 20.41 96 ASN A C 2
ATOM 3322 O O . ASN A 1 96 ? -3.102 17.433 -11.318 1.00 44.43 96 ASN A O 2
ATOM 3333 N N . ILE A 1 97 ? -3.408 17.685 -13.533 1.00 75.40 97 ILE A N 2
ATOM 3334 C CA . ILE A 1 97 ? -2.365 18.693 -13.674 1.00 21.34 97 ILE A CA 2
ATOM 3335 C C . ILE A 1 97 ? -2.875 19.910 -14.438 1.00 10.41 97 ILE A C 2
ATOM 3336 O O . ILE A 1 97 ? -3.233 19.813 -15.612 1.00 50.42 97 ILE A O 2
ATOM 3352 N N . ASP A 1 98 ? -2.904 21.055 -13.764 1.00 43.05 98 ASP A N 2
ATOM 3353 C CA . ASP A 1 98 ? -3.367 22.292 -14.380 1.00 53.42 98 ASP A CA 2
ATOM 3354 C C . ASP A 1 98 ? -2.625 22.560 -15.686 1.00 13.22 98 ASP A C 2
ATOM 3355 O O . ASP A 1 98 ? -1.479 23.007 -15.680 1.00 43.42 98 ASP A O 2
ATOM 3364 N N . SER A 1 99 ? -3.289 22.283 -16.805 1.00 4.32 99 SER A N 2
ATOM 3365 C CA . SER A 1 99 ? -2.690 22.489 -18.119 1.00 35.14 99 SER A CA 2
ATOM 3366 C C . SER A 1 99 ? -3.577 23.379 -18.985 1.00 30.41 99 SER A C 2
ATOM 3367 O O . SER A 1 99 ? -4.795 23.444 -18.810 1.00 43.54 99 SER A O 2
ATOM 3375 N N . PRO A 1 100 ? -2.953 24.081 -19.943 1.00 1.42 100 PRO A N 2
ATOM 3376 C CA . PRO A 1 100 ? -3.665 24.980 -20.856 1.00 33.41 100 PRO A CA 2
ATOM 3377 C C . PRO A 1 100 ? -4.543 24.223 -21.847 1.00 2.23 100 PRO A C 2
ATOM 3378 O O . PRO A 1 100 ? -4.198 24.089 -23.021 1.00 22.05 100 PRO A O 2
ATOM 3389 N N . PHE A 1 101 ? -5.679 23.730 -21.367 1.00 30.23 101 PHE A N 2
ATOM 3390 C CA . PHE A 1 101 ? -6.607 22.986 -22.210 1.00 61.23 101 PHE A CA 2
ATOM 3391 C C . PHE A 1 101 ? -8.027 23.062 -21.657 1.00 32.02 101 PHE A C 2
ATOM 3392 O O . PHE A 1 101 ? -8.937 23.563 -22.317 1.00 51.32 101 PHE A O 2
ATOM 3409 N N . VAL A 1 102 ? -8.210 22.559 -20.440 1.00 4.54 102 VAL A N 2
ATOM 3410 C CA . VAL A 1 102 ? -9.517 22.570 -19.796 1.00 14.53 102 VAL A CA 2
ATOM 3411 C C . VAL A 1 102 ? -10.032 23.996 -19.621 1.00 62.45 102 VAL A C 2
ATOM 3412 O O . VAL A 1 102 ? -9.260 24.954 -19.656 1.00 74.24 102 VAL A O 2
ATOM 3425 N N . SER A 1 1 ? 0.690 -3.306 -28.140 1.00 4.14 1 SER A N 3
ATOM 3426 C CA . SER A 1 1 ? -0.635 -3.792 -28.504 1.00 35.30 1 SER A CA 3
ATOM 3427 C C . SER A 1 1 ? -1.340 -4.405 -27.298 1.00 13.3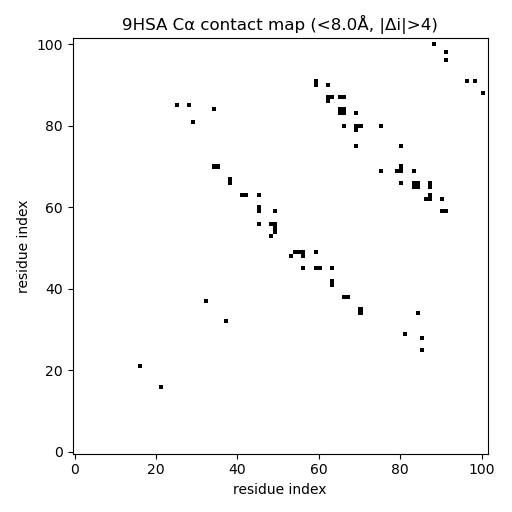3 1 SER A C 3
ATOM 3428 O O . SER A 1 1 ? -0.701 -4.984 -26.419 1.00 73.43 1 SER A O 3
ATOM 3436 N N . MET A 1 2 ? -2.662 -4.271 -27.262 1.00 43.41 2 MET A N 3
ATOM 3437 C CA . MET A 1 2 ? -3.455 -4.811 -26.163 1.00 74.13 2 MET A CA 3
ATOM 3438 C C . MET A 1 2 ? -4.835 -5.243 -26.651 1.00 2.14 2 MET A C 3
ATOM 3439 O O . MET A 1 2 ? -5.237 -6.391 -26.462 1.00 34.41 2 MET A O 3
ATOM 3453 N N . ASP A 1 3 ? -5.553 -4.318 -27.277 1.00 40.42 3 ASP A N 3
ATOM 3454 C CA . ASP A 1 3 ? -6.886 -4.604 -27.792 1.00 13.04 3 ASP A CA 3
ATOM 3455 C C . ASP A 1 3 ? -7.120 -3.894 -29.122 1.00 23.12 3 ASP A C 3
ATOM 3456 O O . ASP A 1 3 ? -6.274 -3.129 -29.587 1.00 2.43 3 ASP A O 3
ATOM 3465 N N . LYS A 1 4 ? -8.272 -4.153 -29.730 1.00 61.03 4 LYS A N 3
ATOM 3466 C CA . LYS A 1 4 ? -8.618 -3.538 -31.008 1.00 23.45 4 LYS A CA 3
ATOM 3467 C C . LYS A 1 4 ? -10.115 -3.647 -31.275 1.00 55.12 4 LYS A C 3
ATOM 3468 O O . LYS A 1 4 ? -10.534 -4.002 -32.376 1.00 62.04 4 LYS A O 3
ATOM 3487 N N . GLU A 1 5 ? -10.917 -3.337 -30.260 1.00 61.33 5 GLU A N 3
ATOM 3488 C CA . GLU A 1 5 ? -12.368 -3.399 -30.388 1.00 60.43 5 GLU A CA 3
ATOM 3489 C C . GLU A 1 5 ? -13.044 -2.485 -29.370 1.00 31.45 5 GLU A C 3
ATOM 3490 O O . GLU A 1 5 ? -13.910 -2.920 -28.610 1.00 54.30 5 GLU A O 3
ATOM 3502 N N . TRP A 1 6 ? -12.641 -1.221 -29.360 1.00 53.21 6 TRP A N 3
ATOM 3503 C CA . TRP A 1 6 ? -13.207 -0.245 -28.435 1.00 44.05 6 TRP A CA 3
ATOM 3504 C C . TRP A 1 6 ? -14.438 0.424 -29.035 1.00 22.21 6 TRP A C 3
ATOM 3505 O O . TRP A 1 6 ? -15.398 0.727 -28.325 1.00 52.32 6 TRP A O 3
ATOM 3526 N N . ILE A 1 7 ? -14.405 0.651 -30.343 1.00 75.55 7 ILE A N 3
ATOM 3527 C CA . ILE A 1 7 ? -15.520 1.282 -31.037 1.00 41.14 7 ILE A CA 3
ATOM 3528 C C . ILE A 1 7 ? -16.834 0.575 -30.724 1.00 71.04 7 ILE A C 3
ATOM 3529 O O . ILE A 1 7 ? -16.866 -0.639 -30.528 1.00 11.02 7 ILE A O 3
ATOM 3545 N N . SER A 1 8 ? -17.918 1.344 -30.680 1.00 54.33 8 SER A N 3
ATOM 3546 C CA . SER A 1 8 ? -19.236 0.791 -30.389 1.00 50.35 8 SER A CA 3
ATOM 3547 C C . SER A 1 8 ? -20.333 1.799 -30.721 1.00 61.45 8 SER A C 3
ATOM 3548 O O . SER A 1 8 ? -21.233 1.516 -31.511 1.00 74.20 8 SER A O 3
ATOM 3556 N N . LYS A 1 9 ? -20.249 2.977 -30.112 1.00 43.12 9 LYS A N 3
ATOM 3557 C CA . LYS A 1 9 ? -21.232 4.029 -30.342 1.00 22.01 9 LYS A CA 3
ATOM 3558 C C . LYS A 1 9 ? -22.628 3.568 -29.936 1.00 23.44 9 LYS A C 3
ATOM 3559 O O . LYS A 1 9 ? -23.598 3.772 -30.667 1.00 23.21 9 LYS A O 3
ATOM 3578 N N . LEU A 1 10 ? -22.723 2.947 -28.765 1.00 23.04 10 LEU A N 3
ATOM 3579 C CA . LEU A 1 10 ? -24.002 2.458 -28.259 1.00 43.03 10 LEU A CA 3
ATOM 3580 C C . LEU A 1 10 ? -24.825 3.598 -27.670 1.00 34.24 10 LEU A C 3
ATOM 3581 O O . LEU A 1 10 ? -24.299 4.641 -27.282 1.00 52.44 10 LEU A O 3
ATOM 3597 N N . PRO A 1 11 ? -26.149 3.396 -27.598 1.00 72.10 11 PRO A N 3
ATOM 3598 C CA . PRO A 1 11 ? -27.075 4.394 -27.053 1.00 65.45 11 PRO A CA 3
ATOM 3599 C C . PRO A 1 11 ? -26.920 4.567 -25.547 1.00 72.11 11 PRO A C 3
ATOM 3600 O O . PRO A 1 11 ? -26.471 3.657 -24.849 1.00 62.23 11 PRO A O 3
ATOM 3611 N N . LYS A 1 12 ? -27.297 5.740 -25.049 1.00 41.14 12 LYS A N 3
ATOM 3612 C CA . LYS A 1 12 ? -27.202 6.032 -23.624 1.00 15.21 12 LYS A CA 3
ATOM 3613 C C . LYS A 1 12 ? -28.386 6.877 -23.162 1.00 23.32 12 LYS A C 3
ATOM 3614 O O . LYS A 1 12 ? -29.103 7.456 -23.978 1.00 21.55 12 LYS A O 3
ATOM 3633 N N . SER A 1 13 ? -28.583 6.943 -21.849 1.00 41.42 13 SER A N 3
ATOM 3634 C CA . SER A 1 13 ? -29.681 7.715 -21.280 1.00 22.14 13 SER A CA 3
ATOM 3635 C C . SER A 1 13 ? -29.154 8.919 -20.505 1.00 54.30 13 SER A C 3
ATOM 3636 O O . SER A 1 13 ? -27.989 8.975 -20.109 1.00 60.24 13 SER A O 3
ATOM 3644 N N . PRO A 1 14 ? -30.032 9.909 -20.281 1.00 71.32 14 PRO A N 3
ATOM 3645 C CA . PRO A 1 14 ? -29.679 11.131 -19.553 1.00 31.24 14 PRO A CA 3
ATOM 3646 C C . PRO A 1 14 ? -29.444 10.872 -18.068 1.00 51.23 14 PRO A C 3
ATOM 3647 O O . PRO A 1 14 ? -30.357 10.474 -17.347 1.00 24.41 14 PRO A O 3
ATOM 3658 N N . GLU A 1 15 ? -28.214 11.104 -17.620 1.00 72.41 15 GLU A N 3
ATOM 3659 C CA . GLU A 1 15 ? -27.860 10.896 -16.220 1.00 73.12 15 GLU A CA 3
ATOM 3660 C C . GLU A 1 15 ? -26.401 11.260 -15.969 1.00 44.43 15 GLU A C 3
ATOM 3661 O O . GLU A 1 15 ? -25.564 11.240 -16.872 1.00 71.41 15 GLU A O 3
ATOM 3673 N N . PRO A 1 16 ? -26.085 11.604 -14.710 1.00 70.43 16 PRO A N 3
ATOM 3674 C CA . PRO A 1 16 ? -24.726 11.980 -14.309 1.00 74.42 16 PRO A CA 3
ATOM 3675 C C . PRO A 1 16 ? -23.767 10.795 -14.330 1.00 43.15 16 PRO A C 3
ATOM 3676 O O . PRO A 1 16 ? -24.188 9.642 -14.244 1.00 71.14 16 PRO A O 3
ATOM 3687 N N . TRP A 1 17 ? -22.476 11.087 -14.444 1.00 75.05 17 TRP A N 3
ATOM 3688 C CA . TRP A 1 17 ? -21.457 10.045 -14.476 1.00 64.21 17 TRP A CA 3
ATOM 3689 C C . TRP A 1 17 ? -21.788 8.990 -15.527 1.00 51.31 17 TRP A C 3
ATOM 3690 O O . TRP A 1 17 ? -22.122 7.852 -15.196 1.00 70.05 17 TRP A O 3
ATOM 3711 N N . THR A 1 18 ? -21.695 9.376 -16.796 1.00 73.13 18 THR A N 3
ATOM 3712 C CA . THR A 1 18 ? -21.986 8.464 -17.895 1.00 15.10 18 THR A CA 3
ATOM 3713 C C . THR A 1 18 ? -20.976 8.625 -19.025 1.00 44.25 18 THR A C 3
ATOM 3714 O O . THR A 1 18 ? -20.299 9.647 -19.144 1.00 31.02 18 THR A O 3
ATOM 3725 N N . PRO A 1 19 ? -20.871 7.594 -19.878 1.00 5.31 19 PRO A N 3
ATOM 3726 C CA . PRO A 1 19 ? -19.946 7.599 -21.014 1.00 42.33 19 PRO A CA 3
ATOM 3727 C C . PRO A 1 19 ? -20.369 8.581 -22.102 1.00 62.10 19 PRO A C 3
ATOM 3728 O O . PRO A 1 19 ? -19.528 9.143 -22.803 1.00 53.52 19 PRO A O 3
ATOM 3739 N N . GLU A 1 20 ? -21.676 8.783 -22.235 1.00 23.01 20 GLU A N 3
ATOM 3740 C CA . GLU A 1 20 ? -22.209 9.698 -23.238 1.00 63.52 20 GLU A CA 3
ATOM 3741 C C . GLU A 1 20 ? -21.649 11.104 -23.043 1.00 12.10 20 GLU A C 3
ATOM 3742 O O . GLU A 1 20 ? -21.394 11.820 -24.011 1.00 41.32 20 GLU A O 3
ATOM 3754 N N . GLN A 1 21 ? -21.464 11.492 -21.785 1.00 64.43 21 GLN A N 3
ATOM 3755 C CA . GLN A 1 21 ? -20.936 12.812 -21.464 1.00 53.32 21 GLN A CA 3
ATOM 3756 C C . GLN A 1 21 ? -19.553 13.010 -22.075 1.00 12.01 21 GLN A C 3
ATOM 3757 O O . GLN A 1 21 ? -19.286 14.027 -22.713 1.00 4.52 21 GLN A O 3
ATOM 3771 N N . GLU A 1 22 ? -18.677 12.030 -21.874 1.00 31.12 22 GLU A N 3
ATOM 3772 C CA . GLU A 1 22 ? -17.321 12.097 -22.404 1.00 0.30 22 GLU A CA 3
ATOM 3773 C C . GLU A 1 22 ? -17.336 12.206 -23.926 1.00 74.02 22 GLU A C 3
ATOM 3774 O O . GLU A 1 22 ? -16.503 12.892 -24.518 1.00 14.34 22 GLU A O 3
ATOM 3786 N N . GLU A 1 23 ? -18.290 11.524 -24.552 1.00 70.14 23 GLU A N 3
ATOM 3787 C CA . GLU A 1 23 ? -18.414 11.543 -26.005 1.00 64.05 23 GLU A CA 3
ATOM 3788 C C . GLU A 1 23 ? -18.738 12.948 -26.506 1.00 21.21 23 GLU A C 3
ATOM 3789 O O . GLU A 1 23 ? -18.261 13.369 -27.559 1.00 44.23 23 GLU A O 3
ATOM 3801 N N . ALA A 1 24 ? -19.553 13.668 -25.742 1.00 2.41 24 ALA A N 3
ATOM 3802 C CA . ALA A 1 24 ? -19.941 15.026 -26.106 1.00 25.04 24 ALA A CA 3
ATOM 3803 C C . ALA A 1 24 ? -18.739 15.964 -26.083 1.00 53.51 24 ALA A C 3
ATOM 3804 O O . ALA A 1 24 ? -18.532 16.747 -27.011 1.00 22.41 24 ALA A O 3
ATOM 3811 N N . PHE A 1 25 ? -17.950 15.882 -25.018 1.00 24.43 25 PHE A N 3
ATOM 3812 C CA . PHE A 1 25 ? -16.769 16.726 -24.873 1.00 33.22 25 PHE A CA 3
ATOM 3813 C C . PHE A 1 25 ? -15.783 16.481 -26.012 1.00 11.14 25 PHE A C 3
ATOM 3814 O O . PHE A 1 25 ? -15.290 17.422 -26.634 1.00 61.35 25 PHE A O 3
ATOM 3831 N N . LEU A 1 26 ? -15.501 15.211 -26.279 1.00 21.11 26 LEU A N 3
ATOM 3832 C CA . LEU A 1 26 ? -14.574 14.841 -27.343 1.00 24.34 26 LEU A CA 3
ATOM 3833 C C . LEU A 1 26 ? -15.149 15.188 -28.712 1.00 23.24 26 LEU A C 3
ATOM 3834 O O . LEU A 1 26 ? -14.432 15.649 -29.600 1.00 72.21 26 LEU A O 3
ATOM 3850 N N . LYS A 1 27 ? -16.448 14.964 -28.875 1.00 75.51 27 LYS A N 3
ATOM 3851 C CA . LYS A 1 27 ? -17.123 15.255 -30.135 1.00 12.30 27 LYS A CA 3
ATOM 3852 C C . LYS A 1 27 ? -17.156 16.757 -30.399 1.00 62.13 27 LYS A C 3
ATOM 3853 O O . LYS A 1 27 ? -17.045 17.198 -31.544 1.00 2.23 27 LYS A O 3
ATOM 3872 N N . ARG A 1 28 ? -17.306 17.538 -29.335 1.00 25.31 28 ARG A N 3
ATOM 3873 C CA . ARG A 1 28 ? -17.353 18.990 -29.452 1.00 43.53 28 ARG A CA 3
ATOM 3874 C C . ARG A 1 28 ? -15.956 19.563 -29.670 1.00 3.22 28 ARG A C 3
ATOM 3875 O O . ARG A 1 28 ? -15.758 20.447 -30.504 1.00 42.21 28 ARG A O 3
ATOM 3896 N N . PHE A 1 29 ? -14.988 19.055 -28.914 1.00 30.20 29 PHE A N 3
ATOM 3897 C CA . PHE A 1 29 ? -13.610 19.516 -29.023 1.00 3.24 29 PHE A CA 3
ATOM 3898 C C . PHE A 1 29 ? -12.996 19.087 -30.352 1.00 2.14 29 PHE A C 3
ATOM 3899 O O . PHE A 1 29 ? -12.295 19.861 -31.002 1.00 51.44 29 PHE A O 3
ATOM 3916 N N . ALA A 1 30 ? -13.264 17.848 -30.748 1.00 32.22 30 ALA A N 3
ATOM 3917 C CA . ALA A 1 30 ? -12.740 17.316 -32.000 1.00 32.35 30 ALA A CA 3
ATOM 3918 C C . ALA A 1 30 ? -13.221 18.139 -33.191 1.00 24.44 30 ALA A C 3
ATOM 3919 O O . ALA A 1 30 ? -12.566 18.181 -34.231 1.00 72.42 30 ALA A O 3
ATOM 3926 N N . GLU A 1 31 ? -14.368 18.789 -33.029 1.00 14.43 31 GLU A N 3
ATOM 3927 C CA . GLU A 1 31 ? -14.937 19.609 -34.093 1.00 1.13 31 GLU A CA 3
ATOM 3928 C C . GLU A 1 31 ? -14.500 21.064 -33.950 1.00 72.02 31 GLU A C 3
ATOM 3929 O O . GLU A 1 31 ? -15.248 21.985 -34.280 1.00 73.42 31 GLU A O 3
ATOM 3941 N N . LYS A 1 32 ? -13.284 21.265 -33.455 1.00 43.22 32 LYS A N 3
ATOM 3942 C CA . LYS A 1 32 ? -12.745 22.606 -33.268 1.00 53.24 32 LYS A CA 3
ATOM 3943 C C . LYS A 1 32 ? -11.298 22.550 -32.786 1.00 13.01 32 LYS A C 3
ATOM 3944 O O . LYS A 1 32 ? -10.850 23.415 -32.033 1.00 73.33 32 LYS A O 3
ATOM 3963 N N . VAL A 1 33 ? -10.572 21.527 -33.226 1.00 32.13 33 VAL A N 3
ATOM 3964 C CA . VAL A 1 33 ? -9.176 21.360 -32.841 1.00 21.44 33 VAL A CA 3
ATOM 3965 C C . VAL A 1 33 ? -8.327 20.921 -34.029 1.00 14.51 33 VAL A C 3
ATOM 3966 O O . VAL A 1 33 ? -8.757 20.104 -34.844 1.00 12.14 33 VAL A O 3
ATOM 3979 N N . ASP A 1 34 ? -7.121 21.468 -34.121 1.00 14.43 34 ASP A N 3
ATOM 3980 C CA . ASP A 1 34 ? -6.210 21.133 -35.209 1.00 73.10 34 ASP A CA 3
ATOM 3981 C C . ASP A 1 34 ? -5.053 20.275 -34.704 1.00 52.52 34 ASP A C 3
ATOM 3982 O O . ASP A 1 34 ? -4.414 20.581 -33.698 1.00 53.20 34 ASP A O 3
ATOM 3991 N N . PRO A 1 35 ? -4.778 19.174 -35.419 1.00 50.02 35 PRO A N 3
ATOM 3992 C CA . PRO A 1 35 ? -3.698 18.249 -35.062 1.00 43.43 35 PRO A CA 3
ATOM 3993 C C . PRO A 1 35 ? -2.317 18.858 -35.284 1.00 23.44 35 PRO A C 3
ATOM 3994 O O . PRO A 1 35 ? -1.372 18.554 -34.556 1.00 10.52 35 PRO A O 3
ATOM 4005 N N . GLU A 1 36 ? -2.208 19.717 -36.291 1.00 73.41 36 GLU A N 3
ATOM 4006 C CA . GLU A 1 36 ? -0.942 20.367 -36.608 1.00 4.23 36 GLU A CA 3
ATOM 4007 C C . GLU A 1 36 ? -0.557 21.367 -35.520 1.00 73.12 36 GLU A C 3
ATOM 4008 O O . GLU A 1 36 ? 0.585 21.393 -35.064 1.00 3.13 36 GLU A O 3
ATOM 4020 N N . GLU A 1 37 ? -1.520 22.187 -35.111 1.00 73.50 37 GLU A N 3
ATOM 4021 C CA . GLU A 1 37 ? -1.282 23.189 -34.079 1.00 22.43 37 GLU A CA 3
ATOM 4022 C C . GLU A 1 37 ? -1.210 22.542 -32.699 1.00 42.14 37 GLU A C 3
ATOM 4023 O O . GLU A 1 37 ? -0.335 22.862 -31.894 1.00 41.03 37 GLU A O 3
ATOM 4035 N N . THR A 1 38 ? -2.139 21.629 -32.431 1.00 11.10 38 THR A N 3
ATOM 4036 C CA . THR A 1 38 ? -2.184 20.937 -31.149 1.00 3.53 38 THR A CA 3
ATOM 4037 C C . THR A 1 38 ? -0.899 20.156 -30.901 1.00 23.22 38 THR A C 3
ATOM 4038 O O . THR A 1 38 ? -0.448 20.027 -29.761 1.00 40.13 38 THR A O 3
ATOM 4049 N N . LEU A 1 39 ? -0.312 19.636 -31.972 1.00 71.13 39 LEU A N 3
ATOM 4050 C CA . LEU A 1 39 ? 0.924 18.866 -31.872 1.00 13.40 39 LEU A CA 3
ATOM 4051 C C . LEU A 1 39 ? 2.039 19.705 -31.257 1.00 1.13 39 LEU A C 3
ATOM 4052 O O . LEU A 1 39 ? 2.865 19.199 -30.497 1.00 70.12 39 LEU A O 3
ATOM 4068 N N . LYS A 1 40 ? 2.055 20.992 -31.589 1.00 44.43 40 LYS A N 3
ATOM 4069 C CA . LYS A 1 40 ? 3.067 21.904 -31.068 1.00 13.24 40 LYS A CA 3
ATOM 4070 C C . LYS A 1 40 ? 2.823 22.201 -29.592 1.00 52.41 40 LYS A C 3
ATOM 4071 O O . LYS A 1 40 ? 3.729 22.088 -28.767 1.00 43.42 40 LYS A O 3
ATOM 4090 N N . LYS A 1 41 ? 1.592 22.581 -29.265 1.00 23.23 41 LYS A N 3
ATOM 4091 C CA . LYS A 1 41 ? 1.227 22.891 -27.888 1.00 60.23 41 LYS A CA 3
ATOM 4092 C C . LYS A 1 41 ? 1.368 21.662 -26.996 1.00 61.44 41 LYS A C 3
ATOM 4093 O O . LYS A 1 41 ? 1.811 21.760 -25.851 1.00 74.44 41 LYS A O 3
ATOM 4112 N N . LEU A 1 42 ? 0.993 20.504 -27.529 1.00 35.14 42 LEU A N 3
ATOM 4113 C CA . LEU A 1 42 ? 1.079 19.254 -26.783 1.00 3.24 42 LEU A CA 3
ATOM 4114 C C . LEU A 1 42 ? 2.532 18.819 -26.616 1.00 75.13 42 LEU A C 3
ATOM 4115 O O . LEU A 1 42 ? 2.943 18.396 -25.536 1.00 12.43 42 LEU A O 3
ATOM 4131 N N . GLU A 1 43 ? 3.302 18.926 -27.693 1.00 44.45 43 GLU A N 3
ATOM 4132 C CA . GLU A 1 43 ? 4.709 18.545 -27.665 1.00 65.54 43 GLU A CA 3
ATOM 4133 C C . GLU A 1 43 ? 5.504 19.462 -26.740 1.00 60.11 43 GLU A C 3
ATOM 4134 O O . GLU A 1 43 ? 6.322 19.001 -25.945 1.00 25.13 43 GLU A O 3
ATOM 4146 N N . GLU A 1 44 ? 5.256 20.763 -26.851 1.00 1.21 44 GLU A N 3
ATOM 4147 C CA . GLU A 1 44 ? 5.950 21.745 -26.025 1.00 40.55 44 GLU A CA 3
ATOM 4148 C C . GLU A 1 44 ? 5.521 21.628 -24.565 1.00 52.23 44 GLU A C 3
ATOM 4149 O O . GLU A 1 44 ? 6.331 21.796 -23.655 1.00 25.33 44 GLU A O 3
ATOM 4161 N N . TRP A 1 45 ? 4.242 21.341 -24.352 1.00 51.54 45 TRP A N 3
ATOM 4162 C CA . TRP A 1 45 ? 3.704 21.203 -23.003 1.00 43.03 45 TRP A CA 3
ATOM 4163 C C . TRP A 1 45 ? 4.312 19.996 -22.297 1.00 75.30 45 TRP A C 3
ATOM 4164 O O . TRP A 1 45 ? 4.808 20.106 -21.176 1.00 44.23 45 TRP A O 3
ATOM 4185 N N . ILE A 1 46 ? 4.268 18.844 -22.959 1.00 51.34 46 ILE A N 3
ATOM 4186 C CA . ILE A 1 46 ? 4.816 17.617 -22.394 1.00 55.54 46 ILE A CA 3
ATOM 4187 C C . ILE A 1 46 ? 6.318 17.740 -22.167 1.00 20.04 46 ILE A C 3
ATOM 4188 O O . ILE A 1 46 ? 6.844 17.282 -21.151 1.00 35.53 46 ILE A O 3
ATOM 4204 N N . LYS A 1 47 ? 7.007 18.363 -23.116 1.00 34.42 47 LYS A N 3
ATOM 4205 C CA . LYS A 1 47 ? 8.450 18.550 -23.019 1.00 51.23 47 LYS A CA 3
ATOM 4206 C C . LYS A 1 47 ? 8.814 19.330 -21.759 1.00 73.55 47 LYS A C 3
ATOM 4207 O O . LYS A 1 47 ? 9.704 18.932 -21.009 1.00 73.12 47 LYS A O 3
ATOM 4226 N N . GLU A 1 48 ? 8.118 20.440 -21.535 1.00 3.21 48 GLU A N 3
ATOM 4227 C CA . GLU A 1 48 ? 8.370 21.274 -20.366 1.00 12.33 48 GLU A CA 3
ATOM 4228 C C . GLU A 1 48 ? 7.870 20.594 -19.095 1.00 52.30 48 GLU A C 3
ATOM 4229 O O . GLU A 1 48 ? 8.579 20.532 -18.091 1.00 53.41 48 GLU A O 3
ATOM 4241 N N . ASN A 1 49 ? 6.643 20.085 -19.146 1.00 62.30 49 ASN A N 3
ATOM 4242 C CA . ASN A 1 49 ? 6.047 19.410 -17.999 1.00 20.53 49 ASN A CA 3
ATOM 4243 C C . ASN A 1 49 ? 6.906 18.229 -17.556 1.00 53.14 49 ASN A C 3
ATOM 4244 O O . ASN A 1 49 ? 7.019 17.944 -16.364 1.00 0.21 49 ASN A O 3
ATOM 4255 N N . ILE A 1 50 ? 7.509 17.547 -18.524 1.00 55.23 50 ILE A N 3
ATOM 4256 C CA . ILE A 1 50 ? 8.358 16.399 -18.234 1.00 11.33 50 ILE A CA 3
ATOM 4257 C C . ILE A 1 50 ? 9.542 16.798 -17.360 1.00 2.53 50 ILE A C 3
ATOM 4258 O O . ILE A 1 50 ? 9.945 16.057 -16.463 1.00 11.42 50 ILE A O 3
ATOM 4274 N N . LYS A 1 51 ? 10.096 17.976 -17.626 1.00 12.04 51 LYS A N 3
ATOM 4275 C CA . LYS A 1 51 ? 11.233 18.478 -16.863 1.00 21.35 51 LYS A CA 3
ATOM 4276 C C . LYS A 1 51 ? 10.840 18.742 -15.412 1.00 4.10 51 LYS A C 3
ATOM 4277 O O . LYS A 1 51 ? 11.649 18.578 -14.499 1.00 64.12 51 LYS A O 3
ATOM 4296 N N . LYS A 1 52 ? 9.593 19.151 -15.207 1.00 14.15 52 LYS A N 3
ATOM 4297 C CA . LYS A 1 52 ? 9.091 19.435 -13.867 1.00 54.11 52 LYS A CA 3
ATOM 4298 C C . LYS A 1 52 ? 8.622 18.157 -13.180 1.00 5.11 52 LYS A C 3
ATOM 4299 O O . LYS A 1 52 ? 8.783 17.997 -11.969 1.00 64.41 52 LYS A O 3
ATOM 4318 N N . TYR A 1 53 ? 8.043 17.250 -13.958 1.00 21.03 53 TYR A N 3
ATOM 4319 C CA . TYR A 1 53 ? 7.551 15.986 -13.423 1.00 33.21 53 TYR A CA 3
ATOM 4320 C C . TYR A 1 53 ? 8.048 14.810 -14.259 1.00 14.21 53 TYR A C 3
ATOM 4321 O O . TYR A 1 53 ? 7.362 14.318 -15.155 1.00 0.31 53 TYR A O 3
ATOM 4339 N N . PRO A 1 54 ? 9.270 14.347 -13.957 1.00 34.30 54 PRO A N 3
ATOM 4340 C CA . PRO A 1 54 ? 9.888 13.222 -14.667 1.00 13.14 54 PRO A CA 3
ATOM 4341 C C . PRO A 1 54 ? 9.201 11.895 -14.359 1.00 43.31 54 PRO A C 3
ATOM 4342 O O . PRO A 1 54 ? 9.283 10.949 -15.141 1.00 14.00 54 PRO A O 3
ATOM 4353 N N . GLU A 1 55 ? 8.527 11.835 -13.215 1.00 30.01 55 GLU A N 3
ATOM 4354 C CA . GLU A 1 55 ? 7.827 10.623 -12.805 1.00 62.22 55 GLU A CA 3
ATOM 4355 C C . GLU A 1 55 ? 6.633 10.350 -13.715 1.00 3.05 55 GLU A C 3
ATOM 4356 O O . GLU A 1 55 ? 6.229 9.201 -13.900 1.00 4.31 55 GLU A O 3
ATOM 4368 N N . TYR A 1 56 ? 6.071 11.413 -14.278 1.00 71.04 56 TYR A N 3
ATOM 4369 C CA . TYR A 1 56 ? 4.921 11.290 -15.166 1.00 20.10 56 TYR A CA 3
ATOM 4370 C C . TYR A 1 56 ? 5.362 11.252 -16.627 1.00 15.53 56 TYR A C 3
ATOM 4371 O O . TYR A 1 56 ? 4.560 10.990 -17.523 1.00 13.14 56 TYR A O 3
ATOM 4389 N N . LYS A 1 57 ? 6.643 11.517 -16.858 1.00 10.04 57 LYS A N 3
ATOM 4390 C CA . LYS A 1 57 ? 7.193 11.512 -18.207 1.00 41.14 57 LYS A CA 3
ATOM 4391 C C . LYS A 1 57 ? 6.807 10.236 -18.949 1.00 74.04 57 LYS A C 3
ATOM 4392 O O . LYS A 1 57 ? 6.455 10.274 -20.128 1.00 40.44 57 LYS A O 3
ATOM 4411 N N . ASP A 1 58 ? 6.870 9.109 -18.250 1.00 65.34 58 ASP A N 3
ATOM 4412 C CA . ASP A 1 58 ? 6.525 7.821 -18.842 1.00 12.24 58 ASP A CA 3
ATOM 4413 C C . ASP A 1 58 ? 5.114 7.853 -19.424 1.00 4.23 58 ASP A C 3
ATOM 4414 O O . ASP A 1 58 ? 4.900 7.472 -20.574 1.00 42.32 58 ASP A O 3
ATOM 4423 N N . GLU A 1 59 ? 4.158 8.308 -18.620 1.00 4.10 59 GLU A N 3
ATOM 4424 C CA . GLU A 1 59 ? 2.769 8.386 -19.056 1.00 53.14 59 GLU A CA 3
ATOM 4425 C C . GLU A 1 59 ? 2.596 9.457 -20.130 1.00 34.04 59 GLU A C 3
ATOM 4426 O O . GLU A 1 59 ? 1.837 9.278 -21.083 1.00 75.41 59 GLU A O 3
ATOM 4438 N N . LEU A 1 60 ? 3.302 10.569 -19.967 1.00 51.21 60 LEU A N 3
ATOM 4439 C CA . LEU A 1 60 ? 3.227 11.670 -20.921 1.00 70.12 60 LEU A CA 3
ATOM 4440 C C . LEU A 1 60 ? 3.719 11.233 -22.297 1.00 22.20 60 LEU A C 3
ATOM 4441 O O . LEU A 1 60 ? 3.130 11.584 -23.319 1.00 12.34 60 LEU A O 3
ATOM 4457 N N . GLU A 1 61 ? 4.803 10.462 -22.315 1.00 50.12 61 GLU A N 3
ATOM 4458 C CA . GLU A 1 61 ? 5.374 9.976 -23.566 1.00 54.41 61 GLU A CA 3
ATOM 4459 C C . GLU A 1 61 ? 4.388 9.069 -24.296 1.00 54.24 61 GLU A C 3
ATOM 4460 O O . GLU A 1 61 ? 4.270 9.121 -25.521 1.00 61.05 61 GLU A O 3
ATOM 4472 N N . VAL A 1 62 ? 3.681 8.239 -23.536 1.00 70.22 62 VAL A N 3
ATOM 4473 C CA . VAL A 1 62 ? 2.705 7.320 -24.111 1.00 3.31 62 VAL A CA 3
ATOM 4474 C C . VAL A 1 62 ? 1.630 8.075 -24.885 1.00 32.31 62 VAL A C 3
ATOM 4475 O O . VAL A 1 62 ? 1.329 7.743 -26.032 1.00 3.12 62 VAL A O 3
ATOM 4488 N N . ALA A 1 63 ? 1.054 9.091 -24.251 1.00 5.31 63 ALA A N 3
ATOM 4489 C CA . ALA A 1 63 ? 0.014 9.895 -24.881 1.00 63.42 63 ALA A CA 3
ATOM 4490 C C . ALA A 1 63 ? 0.526 10.550 -26.159 1.00 71.12 63 ALA A C 3
ATOM 4491 O O . ALA A 1 63 ? -0.133 10.505 -27.198 1.00 65.03 63 ALA A O 3
ATOM 4498 N N . TYR A 1 64 ? 1.703 11.159 -26.076 1.00 4.24 64 TYR A N 3
ATOM 4499 C CA . TYR A 1 64 ? 2.303 11.827 -27.226 1.00 34.23 64 TYR A CA 3
ATOM 4500 C C . TYR A 1 64 ? 2.611 10.828 -28.336 1.00 72.52 64 TYR A C 3
ATOM 4501 O O . TYR A 1 64 ? 2.446 11.127 -29.518 1.00 71.52 64 TYR A O 3
ATOM 4519 N N . ASN A 1 65 ? 3.058 9.638 -27.946 1.00 41.55 65 ASN A N 3
ATOM 4520 C CA . ASN A 1 65 ? 3.390 8.593 -28.908 1.00 42.51 65 ASN A CA 3
ATOM 4521 C C . ASN A 1 65 ? 2.181 8.242 -29.768 1.00 22.14 65 ASN A C 3
ATOM 4522 O O . ASN A 1 65 ? 2.312 7.970 -30.961 1.00 62.34 65 ASN A O 3
ATOM 4533 N N . SER A 1 66 ? 1.002 8.250 -29.153 1.00 30.41 66 SER A N 3
ATOM 4534 C CA . SER A 1 66 ? -0.231 7.928 -29.862 1.00 53.52 66 SER A CA 3
ATOM 4535 C C . SER A 1 66 ? -0.608 9.045 -30.830 1.00 60.41 66 SER A C 3
ATOM 4536 O O . SER A 1 66 ? -0.890 8.796 -32.002 1.00 71.10 66 SER A O 3
ATOM 4544 N N . ALA A 1 67 ? -0.611 10.277 -30.332 1.00 11.22 67 ALA A N 3
ATOM 4545 C CA . ALA A 1 67 ? -0.950 11.432 -31.152 1.00 74.04 67 ALA A CA 3
ATOM 4546 C C . ALA A 1 67 ? 0.043 11.606 -32.295 1.00 24.31 67 ALA A C 3
ATOM 4547 O O . ALA A 1 67 ? -0.339 11.917 -33.423 1.00 63.23 67 ALA A O 3
ATOM 4554 N N . LYS A 1 68 ? 1.323 11.402 -31.997 1.00 54.05 68 LYS A N 3
ATOM 4555 C CA . LYS A 1 68 ? 2.373 11.535 -32.999 1.00 54.00 68 LYS A CA 3
ATOM 4556 C C . LYS A 1 68 ? 2.280 10.421 -34.036 1.00 30.31 68 LYS A C 3
ATOM 4557 O O . LYS A 1 68 ? 2.530 10.639 -35.223 1.00 2.32 68 LYS A O 3
ATOM 4576 N N . LEU A 1 69 ? 1.917 9.225 -33.582 1.00 45.31 69 LEU A N 3
ATOM 4577 C CA . LEU A 1 69 ? 1.790 8.076 -34.471 1.00 13.32 69 LEU A CA 3
ATOM 4578 C C . LEU A 1 69 ? 0.799 8.364 -35.595 1.00 32.43 69 LEU A C 3
ATOM 4579 O O . LEU A 1 69 ? 1.087 8.124 -36.767 1.00 62.42 69 LEU A O 3
ATOM 4595 N N . PHE A 1 70 ? -0.369 8.882 -35.229 1.00 64.01 70 PHE A N 3
ATOM 4596 C CA . PHE A 1 70 ? -1.402 9.204 -36.206 1.00 22.32 70 PHE A CA 3
ATOM 4597 C C . PHE A 1 70 ? -1.004 10.421 -37.037 1.00 74.20 70 PHE A C 3
ATOM 4598 O O . PHE A 1 70 ? -1.224 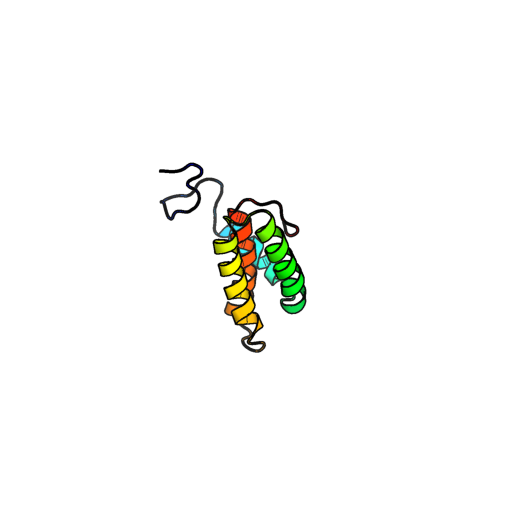10.458 -38.248 1.00 21.31 70 PHE A O 3
ATOM 4615 N N . LEU A 1 71 ? -0.419 11.413 -36.377 1.00 52.54 71 LEU A N 3
ATOM 4616 C CA . LEU A 1 71 ? 0.009 12.633 -37.054 1.00 52.40 71 LEU A CA 3
ATOM 4617 C C . LEU A 1 71 ? 1.054 12.325 -38.121 1.00 42.30 71 LEU A C 3
ATOM 4618 O O . LEU A 1 71 ? 1.181 13.052 -39.106 1.00 73.54 71 LEU A O 3
ATOM 4634 N N . GLU A 1 72 ? 1.800 11.243 -37.917 1.00 1.41 72 GLU A N 3
ATOM 4635 C CA . GLU A 1 72 ? 2.833 10.840 -38.863 1.00 64.50 72 GLU A CA 3
ATOM 4636 C C . GLU A 1 72 ? 2.214 10.359 -40.173 1.00 25.02 72 GLU A C 3
ATOM 4637 O O . GLU A 1 72 ? 2.849 10.404 -41.226 1.00 10.23 72 GLU A O 3
ATOM 4649 N N . SER A 1 73 ? 0.970 9.897 -40.097 1.00 51.33 73 SER A N 3
ATOM 4650 C CA . SER A 1 73 ? 0.265 9.403 -41.275 1.00 1.51 73 SER A CA 3
ATOM 4651 C C . SER A 1 73 ? -0.886 10.332 -41.649 1.00 41.11 73 SER A C 3
ATOM 4652 O O . SER A 1 73 ? -2.054 10.057 -41.372 1.00 62.10 73 SER A O 3
ATOM 4660 N N . PRO A 1 74 ? -0.550 11.460 -42.292 1.00 20.21 74 PRO A N 3
ATOM 4661 C CA . PRO A 1 74 ? -1.541 12.452 -42.719 1.00 43.42 74 PRO A CA 3
ATOM 4662 C C . PRO A 1 74 ? -2.415 11.946 -43.860 1.00 31.35 74 PRO A C 3
ATOM 4663 O O . PRO A 1 74 ? -2.212 12.306 -45.020 1.00 51.13 74 PRO A O 3
ATOM 4674 N N . LEU A 1 75 ? -3.390 11.108 -43.525 1.00 14.04 75 LEU A N 3
ATOM 4675 C CA . LEU A 1 75 ? -4.298 10.552 -44.522 1.00 21.45 75 LEU A CA 3
ATOM 4676 C C . LEU A 1 75 ? -5.540 9.962 -43.859 1.00 43.05 75 LEU A C 3
ATOM 4677 O O . LEU A 1 75 ? -6.658 10.146 -44.340 1.00 74.20 75 LEU A O 3
ATOM 4693 N N . VAL A 1 76 ? -5.335 9.254 -42.754 1.00 3.42 76 VAL A N 3
ATOM 4694 C CA . VAL A 1 76 ? -6.437 8.640 -42.023 1.00 50.35 76 VAL A CA 3
ATOM 4695 C C . VAL A 1 76 ? -7.321 9.698 -41.372 1.00 2.43 76 VAL A C 3
ATOM 4696 O O . VAL A 1 76 ? -6.923 10.339 -40.400 1.00 14.20 76 VAL A O 3
ATOM 4709 N N . GLU A 1 77 ? -8.522 9.875 -41.915 1.00 1.05 77 GLU A N 3
ATOM 4710 C CA . GLU A 1 77 ? -9.462 10.855 -41.385 1.00 72.13 77 GLU A CA 3
ATOM 4711 C C . GLU A 1 77 ? -10.611 10.168 -40.654 1.00 55.40 77 GLU A C 3
ATOM 4712 O O . GLU A 1 77 ? -11.752 10.625 -40.699 1.00 13.20 77 GLU A O 3
ATOM 4724 N N . GLY A 1 78 ? -10.302 9.064 -39.980 1.00 4.50 78 GLY A N 3
ATOM 4725 C CA . GLY A 1 78 ? -11.318 8.331 -39.250 1.00 22.31 78 GLY A CA 3
ATOM 4726 C C . GLY A 1 78 ? -11.313 8.652 -37.768 1.00 13.10 78 GLY A C 3
ATOM 4727 O O . GLY A 1 78 ? -10.788 9.678 -37.336 1.00 14.34 78 GLY A O 3
ATOM 4731 N N . PRO A 1 79 ? -11.910 7.761 -36.963 1.00 71.43 79 PRO A N 3
ATOM 4732 C CA . PRO A 1 79 ? -11.987 7.933 -35.510 1.00 10.53 79 PRO A CA 3
ATOM 4733 C C . PRO A 1 79 ? -10.628 7.778 -34.835 1.00 54.42 79 PRO A C 3
ATOM 4734 O O . PRO A 1 79 ? -10.423 8.247 -33.716 1.00 62.14 79 PRO A O 3
ATOM 4745 N N . GLY A 1 80 ? -9.702 7.120 -35.524 1.00 61.32 80 GLY A N 3
ATOM 4746 C CA . GLY A 1 80 ? -8.373 6.916 -34.976 1.00 33.13 80 GLY A CA 3
ATOM 4747 C C . GLY A 1 80 ? -7.631 8.218 -34.756 1.00 42.11 80 GLY A C 3
ATOM 4748 O O . GLY A 1 80 ? -6.893 8.366 -33.781 1.00 63.52 80 GLY A O 3
ATOM 4752 N N . LYS A 1 81 ? -7.823 9.167 -35.666 1.00 54.43 81 LYS A N 3
ATOM 4753 C CA . LYS A 1 81 ? -7.166 10.466 -35.569 1.00 42.21 81 LYS A CA 3
ATOM 4754 C C . LYS A 1 81 ? -7.716 11.268 -34.394 1.00 14.05 81 LYS A C 3
ATOM 4755 O O . LYS A 1 81 ? -6.958 11.794 -33.579 1.00 31.40 81 LYS A O 3
ATOM 4774 N N . VAL A 1 82 ? -9.040 11.356 -34.311 1.00 51.35 82 VAL A N 3
ATOM 4775 C CA . VAL A 1 82 ? -9.692 12.092 -33.234 1.00 62.51 82 VAL A CA 3
ATOM 4776 C C . VAL A 1 82 ? -9.419 11.443 -31.882 1.00 43.31 82 VAL A C 3
ATOM 4777 O O . VAL A 1 82 ? -9.232 12.130 -30.879 1.00 15.34 82 VAL A O 3
ATOM 4790 N N . ARG A 1 83 ? -9.396 10.114 -31.864 1.00 42.32 83 ARG A N 3
ATOM 4791 C CA . ARG A 1 83 ? -9.146 9.371 -30.634 1.00 12.21 83 ARG A CA 3
ATOM 4792 C C . ARG A 1 83 ? -7.710 9.573 -30.160 1.00 33.34 83 ARG A C 3
ATOM 4793 O O . ARG A 1 83 ? -7.440 9.595 -28.959 1.00 55.10 83 ARG A O 3
ATOM 4814 N N . ALA A 1 84 ? -6.793 9.718 -31.110 1.00 32.12 84 ALA A N 3
ATOM 4815 C CA . ALA A 1 84 ? -5.385 9.919 -30.790 1.00 1.32 84 ALA A CA 3
ATOM 4816 C C . ALA A 1 84 ? -5.177 11.219 -30.018 1.00 75.44 84 ALA A C 3
ATOM 4817 O O . ALA A 1 84 ? -4.500 11.240 -28.991 1.00 60.20 84 ALA A O 3
ATOM 4824 N N . ILE A 1 85 ? -5.764 12.300 -30.523 1.00 3.04 85 ILE A N 3
ATOM 4825 C CA . ILE A 1 85 ? -5.643 13.603 -29.881 1.00 31.10 85 ILE A CA 3
ATOM 4826 C C . ILE A 1 85 ? -6.454 13.657 -28.590 1.00 71.15 85 ILE A C 3
ATOM 4827 O O . ILE A 1 85 ? -5.965 14.111 -27.557 1.00 14.14 85 ILE A O 3
ATOM 4843 N N . GLY A 1 86 ? -7.697 13.189 -28.658 1.00 43.11 86 GLY A N 3
ATOM 4844 C CA . GLY A 1 86 ? -8.555 13.192 -27.488 1.00 54.01 86 GLY A CA 3
ATOM 4845 C C . GLY A 1 86 ? -8.008 12.334 -26.365 1.00 43.33 86 GLY A C 3
ATOM 4846 O O . GLY A 1 86 ? -8.192 12.648 -25.189 1.00 53.31 86 GLY A O 3
ATOM 4850 N N . ARG A 1 87 ? -7.333 11.248 -26.727 1.00 44.10 87 ARG A N 3
ATOM 4851 C CA . ARG A 1 87 ? -6.759 10.341 -25.740 1.00 63.10 87 ARG A CA 3
ATOM 4852 C C . ARG A 1 87 ? -5.730 11.061 -24.874 1.00 32.13 87 ARG A C 3
ATOM 4853 O O . ARG A 1 87 ? -5.673 10.857 -23.660 1.00 43.13 87 ARG A O 3
ATOM 4874 N N . VAL A 1 88 ? -4.918 11.903 -25.504 1.00 52.20 88 VAL A N 3
ATOM 4875 C CA . VAL A 1 88 ? -3.891 12.654 -24.791 1.00 53.52 88 VAL A CA 3
ATOM 4876 C C . VAL A 1 88 ? -4.514 13.634 -23.803 1.00 53.12 88 VAL A C 3
ATOM 4877 O O . VAL A 1 88 ? -4.086 13.729 -22.651 1.00 72.54 88 VAL A O 3
ATOM 4890 N N . LEU A 1 89 ? -5.528 14.362 -24.259 1.00 2.42 89 LEU A N 3
ATOM 4891 C CA . LEU A 1 89 ? -6.211 15.336 -23.415 1.00 11.44 89 LEU A CA 3
ATOM 4892 C C . LEU A 1 89 ? -6.804 14.665 -22.180 1.00 64.23 89 LEU A C 3
ATOM 4893 O O . LEU A 1 89 ? -6.760 15.217 -21.081 1.00 15.14 89 LEU A O 3
ATOM 4909 N N . TRP A 1 90 ? -7.356 13.471 -22.369 1.00 45.34 90 TRP A N 3
ATOM 4910 C CA . TRP A 1 90 ? -7.955 12.724 -21.269 1.00 64.33 90 TRP A CA 3
ATOM 4911 C C . TRP A 1 90 ? -6.885 12.208 -20.314 1.00 41.12 90 TRP A C 3
ATOM 4912 O O . TRP A 1 90 ? -7.094 12.153 -19.102 1.00 21.23 90 TRP A O 3
ATOM 4933 N N . THR A 1 91 ? -5.736 11.831 -20.867 1.00 0.53 91 THR A N 3
ATOM 4934 C CA . THR A 1 91 ? -4.632 11.319 -20.063 1.00 75.44 91 THR A CA 3
ATOM 4935 C C . THR A 1 91 ? -4.188 12.342 -19.024 1.00 64.15 91 THR A C 3
ATOM 4936 O O . THR A 1 91 ? -4.027 12.016 -17.848 1.00 42.12 91 THR A O 3
ATOM 4947 N N . ILE A 1 92 ? -3.991 13.580 -19.466 1.00 63.45 92 ILE A N 3
ATOM 4948 C CA . ILE A 1 92 ? -3.567 14.651 -18.573 1.00 65.04 92 ILE A CA 3
ATOM 4949 C C . ILE A 1 92 ? -4.659 14.993 -17.566 1.00 21.54 92 ILE A C 3
ATOM 4950 O O . ILE A 1 92 ? -4.376 15.313 -16.412 1.00 21.23 92 ILE A O 3
ATOM 4966 N N . LYS A 1 93 ? -5.909 14.920 -18.010 1.00 63.53 93 LYS A N 3
ATOM 4967 C CA . LYS A 1 93 ? -7.047 15.217 -17.148 1.00 40.52 93 LYS A CA 3
ATOM 4968 C C . LYS A 1 93 ? -7.015 14.357 -15.889 1.00 1.45 93 LYS A C 3
ATOM 4969 O O . LYS A 1 93 ? -7.163 14.862 -14.776 1.00 5.30 93 LYS A O 3
ATOM 4988 N N . ARG A 1 94 ? -6.821 13.055 -16.072 1.00 43.12 94 ARG A N 3
ATOM 4989 C CA . ARG A 1 94 ? -6.769 12.125 -14.950 1.00 75.33 94 ARG A CA 3
ATOM 4990 C C . ARG A 1 94 ? -5.558 12.405 -14.067 1.00 64.32 94 ARG A C 3
ATOM 4991 O O . ARG A 1 94 ? -5.639 12.328 -12.840 1.00 61.33 94 ARG A O 3
ATOM 5012 N N . LEU A 1 95 ? -4.434 12.729 -14.698 1.00 54.33 95 LEU A N 3
ATOM 5013 C CA . LEU A 1 95 ? -3.204 13.021 -13.970 1.00 25.32 95 LEU A CA 3
ATOM 5014 C C . LEU A 1 95 ? -3.415 14.159 -12.978 1.00 14.53 95 LEU A C 3
ATOM 5015 O O . LEU A 1 95 ? -2.679 14.288 -12.000 1.00 33.33 95 LEU A O 3
ATOM 5031 N N . ASN A 1 96 ? -4.427 14.982 -13.235 1.00 61.12 96 ASN A N 3
ATOM 5032 C CA . ASN A 1 96 ? -4.737 16.109 -12.364 1.00 2.40 96 ASN A CA 3
ATOM 5033 C C . ASN A 1 96 ? -3.631 17.159 -12.418 1.00 53.13 96 ASN A C 3
ATOM 5034 O O . ASN A 1 96 ? -3.001 17.466 -11.406 1.00 52.51 96 ASN A O 3
ATOM 5045 N N . ILE A 1 97 ? -3.402 17.706 -13.608 1.00 4.33 97 ILE A N 3
ATOM 5046 C CA . ILE A 1 97 ? -2.373 18.723 -13.794 1.00 72.42 97 ILE A CA 3
ATOM 5047 C C . ILE A 1 97 ? -2.911 19.908 -14.589 1.00 71.35 97 ILE A C 3
ATOM 5048 O O . ILE A 1 97 ? -3.214 19.786 -15.777 1.00 12.10 97 ILE A O 3
ATOM 5064 N N . ASP A 1 98 ? -3.024 21.054 -13.928 1.00 14.34 98 ASP A N 3
ATOM 5065 C CA . ASP A 1 98 ? -3.522 22.264 -14.573 1.00 71.54 98 ASP A CA 3
ATOM 5066 C C . ASP A 1 98 ? -2.756 22.547 -15.861 1.00 63.15 98 ASP A C 3
ATOM 5067 O O . ASP A 1 98 ? -1.622 23.026 -15.829 1.00 41.50 98 ASP A O 3
ATOM 5076 N N . SER A 1 99 ? -3.381 22.245 -16.994 1.00 75.15 99 SER A N 3
ATOM 5077 C CA . SER A 1 99 ? -2.756 22.462 -18.294 1.00 54.24 99 SER A CA 3
ATOM 5078 C C . SER A 1 99 ? -3.644 23.326 -19.186 1.00 1.40 99 SER A C 3
ATOM 5079 O O . SER A 1 99 ? -4.867 23.353 -19.049 1.00 62.14 99 SER A O 3
ATOM 5087 N N . PRO A 1 100 ? -3.013 24.050 -20.123 1.00 14.41 100 PRO A N 3
ATOM 5088 C CA . PRO A 1 100 ? -3.724 24.929 -21.056 1.00 72.44 100 PRO A CA 3
ATOM 5089 C C . PRO A 1 100 ? -4.547 24.148 -22.074 1.00 31.20 100 PRO A C 3
ATOM 5090 O O . PRO A 1 100 ? -4.181 24.057 -23.246 1.00 43.03 100 PRO A O 3
ATOM 5101 N N . PHE A 1 101 ? -5.662 23.585 -21.621 1.00 31.44 101 PHE A N 3
ATOM 5102 C CA . PHE A 1 101 ? -6.537 22.809 -22.493 1.00 13.24 101 PHE A CA 3
ATOM 5103 C C . PHE A 1 101 ? -7.968 22.803 -21.961 1.00 61.20 101 PHE A C 3
ATOM 5104 O O . PHE A 1 101 ? -8.904 23.190 -22.660 1.00 41.42 101 PHE A O 3
ATOM 5121 N N . VAL A 1 102 ? -8.129 22.359 -20.718 1.00 61.24 102 VAL A N 3
ATOM 5122 C CA . VAL A 1 102 ? -9.444 22.302 -20.092 1.00 22.14 102 VAL A CA 3
ATOM 5123 C C . VAL A 1 102 ? -10.119 23.670 -20.105 1.00 23.53 102 VAL A C 3
ATOM 5124 O O . VAL A 1 102 ? -11.309 23.783 -20.397 1.00 31.44 102 VAL A O 3
ATOM 5137 N N . SER A 1 1 ? -39.662 49.691 -3.885 1.00 22.32 1 SER A N 4
ATOM 5138 C CA . SER A 1 1 ? -39.302 48.642 -4.831 1.00 25.50 1 SER A CA 4
ATOM 5139 C C . SER A 1 1 ? -38.991 47.337 -4.103 1.00 34.43 1 SER A C 4
ATOM 5140 O O . SER A 1 1 ? -38.807 47.321 -2.886 1.00 0.01 1 SER A O 4
ATOM 5148 N N . MET A 1 2 ? -38.935 46.244 -4.857 1.00 51.35 2 MET A N 4
ATOM 5149 C CA . MET A 1 2 ? -38.647 44.934 -4.285 1.00 1.51 2 MET A CA 4
ATOM 5150 C C . MET A 1 2 ? -38.253 43.940 -5.373 1.00 0.51 2 MET A C 4
ATOM 5151 O O . MET A 1 2 ? -38.757 44.002 -6.496 1.00 4.31 2 MET A O 4
ATOM 5165 N N . ASP A 1 3 ? -37.352 43.026 -5.035 1.00 22.32 3 ASP A N 4
ATOM 5166 C CA . ASP A 1 3 ? -36.892 42.017 -5.983 1.00 2.20 3 ASP A CA 4
ATOM 5167 C C . ASP A 1 3 ? -36.599 40.699 -5.274 1.00 41.24 3 ASP A C 4
ATOM 5168 O O . ASP A 1 3 ? -36.696 40.604 -4.051 1.00 70.23 3 ASP A O 4
ATOM 5177 N N . LYS A 1 4 ? -36.240 39.682 -6.052 1.00 32.23 4 LYS A N 4
ATOM 5178 C CA . LYS A 1 4 ? -35.933 38.368 -5.501 1.00 32.33 4 LYS A CA 4
ATOM 5179 C C . LYS A 1 4 ? -34.557 37.895 -5.957 1.00 1.13 4 LYS A C 4
ATOM 5180 O O . LYS A 1 4 ? -33.657 37.697 -5.141 1.00 52.20 4 LYS A O 4
ATOM 5199 N N . GLU A 1 5 ? -34.401 37.717 -7.265 1.00 52.20 5 GLU A N 4
ATOM 5200 C CA . GLU A 1 5 ? -33.133 37.268 -7.828 1.00 51.43 5 GLU A CA 4
ATOM 5201 C C . GLU A 1 5 ? -32.748 35.897 -7.279 1.00 53.41 5 GLU A C 4
ATOM 5202 O O . GLU A 1 5 ? -32.206 35.788 -6.180 1.00 33.04 5 GLU A O 4
ATOM 5214 N N . TRP A 1 6 ? -33.034 34.856 -8.053 1.00 21.33 6 TRP A N 4
ATOM 5215 C CA . TRP A 1 6 ? -32.718 33.492 -7.644 1.00 21.53 6 TRP A CA 4
ATOM 5216 C C . TRP A 1 6 ? -31.211 33.289 -7.539 1.00 5.11 6 TRP A C 4
ATOM 5217 O O . TRP A 1 6 ? -30.712 32.787 -6.532 1.00 61.43 6 TRP A O 4
ATOM 5238 N N . ILE A 1 7 ? -30.491 33.684 -8.584 1.00 75.34 7 ILE A N 4
ATOM 5239 C CA . ILE A 1 7 ? -29.041 33.546 -8.608 1.00 40.40 7 ILE A CA 4
ATOM 5240 C C . ILE A 1 7 ? -28.627 32.078 -8.592 1.00 14.34 7 ILE A C 4
ATOM 5241 O O . ILE A 1 7 ? -29.318 31.235 -8.021 1.00 35.33 7 ILE A O 4
ATOM 5257 N N . SER A 1 8 ? -27.496 31.781 -9.221 1.00 45.41 8 SER A N 4
ATOM 5258 C CA . SER A 1 8 ? -26.990 30.415 -9.281 1.00 45.34 8 SER A CA 4
ATOM 5259 C C . SER A 1 8 ? -25.560 30.387 -9.814 1.00 72.41 8 SER A C 4
ATOM 5260 O O . SER A 1 8 ? -25.258 30.986 -10.846 1.00 2.12 8 SER A O 4
ATOM 5268 N N . LYS A 1 9 ? -24.685 29.686 -9.102 1.00 44.53 9 LYS A N 4
ATOM 5269 C CA . LYS A 1 9 ? -23.286 29.577 -9.502 1.00 21.54 9 LYS A CA 4
ATOM 5270 C C . LYS A 1 9 ? -22.801 28.135 -9.394 1.00 41.35 9 LYS A C 4
ATOM 5271 O O . LYS A 1 9 ? -22.023 27.795 -8.502 1.00 20.21 9 LYS A O 4
ATOM 5290 N N . LEU A 1 10 ? -23.262 27.292 -10.311 1.00 64.31 10 LEU A N 4
ATOM 5291 C CA . LEU A 1 10 ? -22.873 25.885 -10.321 1.00 52.35 10 LEU A CA 4
ATOM 5292 C C . LEU A 1 10 ? -21.457 25.716 -10.862 1.00 71.23 10 LEU A C 4
ATOM 5293 O O . LEU A 1 10 ? -20.935 26.567 -11.582 1.00 44.25 10 LEU A O 4
ATOM 5309 N N . PRO A 1 11 ? -20.819 24.589 -10.509 1.00 15.42 11 PRO A N 4
ATOM 5310 C CA . PRO A 1 11 ? -19.456 24.280 -10.949 1.00 50.44 11 PRO A CA 4
ATOM 5311 C C . PRO A 1 11 ? -19.385 23.969 -12.441 1.00 32.34 11 PRO A C 4
ATOM 5312 O O . PRO A 1 11 ? -18.484 24.432 -13.141 1.00 60.04 11 PRO A O 4
ATOM 5323 N N . LYS A 1 12 ? -20.342 23.183 -12.922 1.00 53.15 12 LYS A N 4
ATOM 5324 C CA . LYS A 1 12 ? -20.390 22.810 -14.332 1.00 12.15 12 LYS A CA 4
ATOM 5325 C C . LYS A 1 12 ? -21.647 22.002 -14.638 1.00 13.42 12 LYS A C 4
ATOM 5326 O O . LYS A 1 12 ? -22.536 22.466 -15.351 1.00 14.13 12 LYS A O 4
ATOM 5345 N N . SER A 1 13 ? -21.715 20.792 -14.093 1.00 44.13 13 SER A N 4
ATOM 5346 C CA . SER A 1 13 ? -22.862 19.918 -14.310 1.00 11.02 13 SER A CA 4
ATOM 5347 C C . SER A 1 13 ? -23.655 19.731 -13.020 1.00 63.14 13 SER A C 4
ATOM 5348 O O . SER A 1 13 ? -23.156 19.958 -11.917 1.00 1.43 13 SER A O 4
ATOM 5356 N N . PRO A 1 14 ? -24.919 19.306 -13.159 1.00 61.14 14 PRO A N 4
ATOM 5357 C CA . PRO A 1 14 ? -25.808 19.078 -12.016 1.00 72.23 14 PRO A CA 4
ATOM 5358 C C . PRO A 1 14 ? -25.389 17.867 -11.189 1.00 14.32 14 PRO A C 4
ATOM 5359 O O . PRO A 1 14 ? -25.561 17.848 -9.971 1.00 35.41 14 PRO A O 4
ATOM 5370 N N . GLU A 1 15 ? -24.837 16.860 -11.859 1.00 30.52 15 GLU A N 4
ATOM 5371 C CA . GLU A 1 15 ? -24.395 15.646 -11.184 1.00 23.52 15 GLU A CA 4
ATOM 5372 C C . GLU A 1 15 ? -22.889 15.679 -10.937 1.00 60.23 15 GLU A C 4
ATOM 5373 O O . GLU A 1 15 ? -22.147 16.430 -11.571 1.00 60.52 15 GLU A O 4
ATOM 5385 N N . PRO A 1 16 ? -22.426 14.846 -9.994 1.00 23.11 16 PRO A N 4
ATOM 5386 C CA . PRO A 1 16 ? -21.006 14.761 -9.640 1.00 43.34 16 PRO A CA 4
ATOM 5387 C C . PRO A 1 16 ? -20.170 14.128 -10.747 1.00 70.05 16 PRO A C 4
ATOM 5388 O O . PRO A 1 16 ? -19.059 14.574 -11.032 1.00 50.10 16 PRO A O 4
ATOM 5399 N N . TRP A 1 17 ? -20.712 13.086 -11.370 1.00 31.44 17 TRP A N 4
ATOM 5400 C CA . TRP A 1 17 ? -20.016 12.392 -12.447 1.00 4.33 17 TRP A CA 4
ATOM 5401 C C . TRP A 1 17 ? -21.006 11.712 -13.385 1.00 52.21 17 TRP A C 4
ATOM 5402 O O . TRP A 1 17 ? -21.955 11.065 -12.942 1.00 31.55 17 TRP A O 4
ATOM 5423 N N . THR A 1 18 ? -20.780 11.861 -14.687 1.00 11.50 18 THR A N 4
ATOM 5424 C CA . THR A 1 18 ? -21.652 11.263 -15.688 1.00 74.10 18 THR A CA 4
ATOM 5425 C C . THR A 1 18 ? -20.914 11.050 -17.005 1.00 11.03 18 THR A C 4
ATOM 5426 O O . THR A 1 18 ? -19.888 11.674 -17.277 1.00 52.41 18 THR A O 4
ATOM 5437 N N . PRO A 1 19 ? -21.446 10.150 -17.844 1.00 72.01 19 PRO A N 4
ATOM 5438 C CA . PRO A 1 19 ? -20.854 9.835 -19.148 1.00 4.34 19 PRO A CA 4
ATOM 5439 C C . PRO A 1 19 ? -20.992 10.986 -20.139 1.00 53.15 19 PRO A C 4
ATOM 5440 O O . PRO A 1 19 ? -20.124 11.193 -20.987 1.00 12.45 19 PRO A O 4
ATOM 5451 N N . GLU A 1 20 ? -22.087 11.731 -20.027 1.00 43.32 20 GLU A N 4
ATOM 5452 C CA . GLU A 1 20 ? -22.337 12.860 -20.915 1.00 51.11 20 GLU A CA 4
ATOM 5453 C C . GLU A 1 20 ? -21.207 13.882 -20.826 1.00 64.14 20 GLU A C 4
ATOM 5454 O O . GLU A 1 20 ? -20.834 14.497 -21.825 1.00 14.42 20 GLU A O 4
ATOM 5466 N N . GLN A 1 21 ? -20.667 14.056 -19.624 1.00 14.43 21 GLN A N 4
ATOM 5467 C CA . GLN A 1 21 ? -19.581 15.004 -19.405 1.00 2.52 21 GLN A CA 4
ATOM 5468 C C . GLN A 1 21 ? -18.373 14.657 -20.270 1.00 22.43 21 GLN A C 4
ATOM 5469 O O . GLN A 1 21 ? -17.812 15.520 -20.943 1.00 2.21 21 GLN A O 4
ATOM 5483 N N . GLU A 1 22 ? -17.979 13.388 -20.244 1.00 31.21 22 GLU A N 4
ATOM 5484 C CA . GLU A 1 22 ? -16.836 12.928 -21.024 1.00 62.30 22 GLU A CA 4
ATOM 5485 C C . GLU A 1 22 ? -17.103 13.077 -22.519 1.00 50.22 22 GLU A C 4
ATOM 5486 O O . GLU A 1 22 ? -16.281 13.624 -23.255 1.00 30.43 22 GLU A O 4
ATOM 5498 N N . GLU A 1 23 ? -18.257 12.587 -22.961 1.00 65.31 23 GLU A N 4
ATOM 5499 C CA . GLU A 1 23 ? -18.632 12.664 -24.368 1.00 25.22 23 GLU A CA 4
ATOM 5500 C C . GLU A 1 23 ? -18.651 14.113 -24.846 1.00 14.24 23 GLU A C 4
ATOM 5501 O O . GLU A 1 23 ? -18.295 14.406 -25.987 1.00 54.12 23 GLU A O 4
ATOM 5513 N N . ALA A 1 24 ? -19.070 15.015 -23.965 1.00 24.14 24 ALA A N 4
ATOM 5514 C CA . ALA A 1 24 ? -19.135 16.434 -24.295 1.00 60.12 24 ALA A CA 4
ATOM 5515 C C . ALA A 1 24 ? -17.743 17.003 -24.549 1.00 23.44 24 ALA A C 4
ATOM 5516 O O . ALA A 1 24 ? -17.548 17.814 -25.455 1.00 31.54 24 ALA A O 4
ATOM 5523 N N . PHE A 1 25 ? -16.778 16.574 -23.742 1.00 12.23 25 PHE A N 4
ATOM 5524 C CA . PHE A 1 25 ? -15.404 17.043 -23.877 1.00 63.33 25 PHE A CA 4
ATOM 5525 C C . PHE A 1 25 ? -14.843 16.694 -25.253 1.00 33.34 25 PHE A C 4
ATOM 5526 O O . PHE A 1 25 ? -14.297 17.551 -25.948 1.00 53.03 25 PHE A O 4
ATOM 5543 N N . LEU A 1 26 ? -14.981 15.431 -25.638 1.00 34.30 26 LEU A N 4
ATOM 5544 C CA . LEU A 1 26 ? -14.489 14.967 -26.931 1.00 62.42 26 LEU A CA 4
ATOM 5545 C C . LEU A 1 26 ? -15.350 15.508 -28.067 1.00 42.05 26 LEU A C 4
ATOM 5546 O O . LEU A 1 26 ? -14.847 15.819 -29.147 1.00 40.42 26 LEU A O 4
ATOM 5562 N N . LYS A 1 27 ? -16.650 15.619 -27.817 1.00 5.13 27 LYS A N 4
ATOM 5563 C CA . LYS A 1 27 ? -17.582 16.125 -28.817 1.00 12.45 27 LYS A CA 4
ATOM 5564 C C . LYS A 1 27 ? -17.319 17.600 -29.109 1.00 65.52 27 LYS A C 4
ATOM 5565 O O . LYS A 1 27 ? -17.501 18.062 -30.235 1.00 43.03 27 LYS A O 4
ATOM 5584 N N . ARG A 1 28 ? -16.888 18.332 -28.088 1.00 2.55 28 ARG A N 4
ATOM 5585 C CA . ARG A 1 28 ? -16.598 19.754 -28.235 1.00 15.10 28 ARG A CA 4
ATOM 5586 C C . ARG A 1 28 ? -15.266 19.967 -28.947 1.00 50.14 28 ARG A C 4
ATOM 5587 O O . ARG A 1 28 ? -15.151 20.816 -29.831 1.00 12.43 28 ARG A O 4
ATOM 5608 N N . PHE A 1 29 ? -14.261 19.190 -28.557 1.00 31.14 29 PHE A N 4
ATOM 5609 C CA . PHE A 1 29 ? -12.937 19.294 -29.156 1.00 23.00 29 PHE A CA 4
ATOM 5610 C C . PHE A 1 29 ? -12.946 18.772 -30.590 1.00 72.11 29 PHE A C 4
ATOM 5611 O O . PHE A 1 29 ? -12.394 19.399 -31.493 1.00 54.14 29 PHE A O 4
ATOM 5628 N N . ALA A 1 30 ? -13.576 17.620 -30.789 1.00 61.34 30 ALA A N 4
ATOM 5629 C CA . ALA A 1 30 ? -13.659 17.013 -32.113 1.00 20.43 30 ALA A CA 4
ATOM 5630 C C . ALA A 1 30 ? -14.477 17.880 -33.064 1.00 12.23 30 ALA A C 4
ATOM 5631 O O . ALA A 1 30 ? -14.330 17.789 -34.282 1.00 31.55 30 ALA A O 4
ATOM 5638 N N . GLU A 1 31 ? -15.338 18.722 -32.498 1.00 44.12 31 GLU A N 4
ATOM 5639 C CA . GLU A 1 31 ? -16.179 19.604 -33.297 1.00 52.25 31 GLU A CA 4
ATOM 5640 C C . GLU A 1 31 ? -15.353 20.336 -34.351 1.00 15.41 31 GLU A C 4
ATOM 5641 O O . GLU A 1 31 ? -15.822 20.585 -35.462 1.00 42.24 31 GLU A O 4
ATOM 5653 N N . LYS A 1 32 ? -14.120 20.681 -33.993 1.00 14.41 32 LYS A N 4
ATOM 5654 C CA . LYS A 1 32 ? -13.227 21.386 -34.905 1.00 64.14 32 LYS A CA 4
ATOM 5655 C C . LYS A 1 32 ? -11.880 21.659 -34.244 1.00 42.05 32 LYS A C 4
ATOM 5656 O O . LYS A 1 32 ? -11.740 22.599 -33.463 1.00 10.01 32 LYS A O 4
ATOM 5675 N N . VAL A 1 33 ? -10.891 20.830 -34.564 1.00 5.51 33 VAL A N 4
ATOM 5676 C CA . VAL A 1 33 ? -9.553 20.984 -34.003 1.00 51.20 33 VAL A CA 4
ATOM 5677 C C . VAL A 1 33 ? -8.481 20.745 -35.062 1.00 34.45 33 VAL A C 4
ATOM 5678 O O . VAL A 1 33 ? -8.740 20.118 -36.090 1.00 64.12 33 VAL A O 4
ATOM 5691 N N . ASP A 1 34 ? -7.280 21.248 -34.804 1.00 11.32 34 ASP A N 4
ATOM 5692 C CA . ASP A 1 34 ? -6.168 21.088 -35.733 1.00 61.12 34 ASP A CA 4
ATOM 5693 C C . ASP A 1 34 ? -5.047 20.265 -35.104 1.00 54.02 34 ASP A C 4
ATOM 5694 O O . ASP A 1 34 ? -4.446 20.655 -34.103 1.00 63.14 34 ASP A O 4
ATOM 5703 N N . PRO A 1 35 ? -4.761 19.099 -35.702 1.00 2.44 35 PRO A N 4
ATOM 5704 C CA . PRO A 1 35 ? -3.712 18.197 -35.217 1.00 15.45 35 PRO A CA 4
ATOM 5705 C C . PRO A 1 35 ? -2.313 18.765 -35.434 1.00 14.55 35 PRO A C 4
ATOM 5706 O O . PRO A 1 35 ? -1.417 18.557 -34.618 1.00 3.21 35 PRO A O 4
ATOM 5717 N N . GLU A 1 36 ? -2.136 19.483 -36.539 1.00 44.01 36 GLU A N 4
ATOM 5718 C CA . GLU A 1 36 ? -0.846 20.080 -36.862 1.00 44.32 36 GLU A CA 4
ATOM 5719 C C . GLU A 1 36 ? -0.421 21.075 -35.785 1.00 62.04 36 GLU A C 4
ATOM 5720 O O . GLU A 1 36 ? 0.712 21.040 -35.308 1.00 25.24 36 GLU A O 4
ATOM 5732 N N . GLU A 1 37 ? -1.340 21.959 -35.409 1.00 40.50 37 GLU A N 4
ATOM 5733 C CA . GLU A 1 37 ? -1.060 22.964 -34.391 1.00 71.13 37 GLU A CA 4
ATOM 5734 C C . GLU A 1 37 ? -1.028 22.335 -33.001 1.00 0.22 37 GLU A C 4
ATOM 5735 O O . GLU A 1 37 ? -0.150 22.634 -32.191 1.00 24.23 37 GLU A O 4
ATOM 5747 N N . THR A 1 38 ? -1.993 21.462 -32.730 1.00 62.34 38 THR A N 4
ATOM 5748 C CA . THR A 1 38 ? -2.078 20.791 -31.439 1.00 43.00 38 THR A CA 4
ATOM 5749 C C . THR A 1 38 ? -0.797 20.023 -31.134 1.00 24.52 38 THR A C 4
ATOM 5750 O O . THR A 1 38 ? -0.400 19.894 -29.974 1.00 51.31 38 THR A O 4
ATOM 5761 N N . LEU A 1 39 ? -0.155 19.514 -32.178 1.00 41.03 39 LEU A N 4
ATOM 5762 C CA . LEU A 1 39 ? 1.083 18.757 -32.022 1.00 33.34 39 LEU A CA 4
ATOM 5763 C C . LEU A 1 39 ? 2.162 19.610 -31.362 1.00 74.21 39 LEU A C 4
ATOM 5764 O O . LEU A 1 39 ? 2.919 19.129 -30.519 1.00 24.10 39 LEU A O 4
ATOM 5780 N N . LYS A 1 40 ? 2.226 20.878 -31.749 1.00 15.55 40 LYS A N 4
ATOM 5781 C CA . LYS A 1 40 ? 3.208 21.801 -31.193 1.00 3.11 40 LYS A CA 4
ATOM 5782 C C . LYS A 1 40 ? 2.910 22.096 -29.727 1.00 13.31 40 LYS A C 4
ATOM 5783 O O . LYS A 1 40 ? 3.783 21.975 -28.868 1.00 22.21 40 LYS A O 4
ATOM 5802 N N . LYS A 1 41 ? 1.669 22.483 -29.447 1.00 43.32 41 LYS A N 4
ATOM 5803 C CA . LYS A 1 41 ? 1.253 22.793 -28.084 1.00 42.42 41 LYS A CA 4
ATOM 5804 C C . LYS A 1 41 ? 1.339 21.557 -27.195 1.00 72.21 41 LYS A C 4
ATOM 5805 O O . LYS A 1 41 ? 1.713 21.645 -26.025 1.00 61.02 41 LYS A O 4
ATOM 5824 N N . LEU A 1 42 ? 0.989 20.405 -27.757 1.00 62.02 42 LEU A N 4
ATOM 5825 C CA . LEU A 1 42 ? 1.027 19.149 -27.015 1.00 65.22 42 LEU A CA 4
ATOM 5826 C C . LEU A 1 42 ? 2.466 18.697 -26.782 1.00 52.43 42 LEU A C 4
ATOM 5827 O O . LEU A 1 42 ? 2.820 18.260 -25.688 1.00 10.40 42 LEU A O 4
ATOM 5843 N N . GLU A 1 43 ? 3.290 18.808 -27.820 1.00 24.14 43 GLU A N 4
ATOM 5844 C CA . GLU A 1 43 ? 4.691 18.412 -27.727 1.00 52.12 43 GLU A CA 4
ATOM 5845 C C . GLU A 1 43 ? 5.458 19.341 -26.789 1.00 74.14 43 GLU A C 4
ATOM 5846 O O . GLU A 1 43 ? 6.252 18.888 -25.965 1.00 13.35 43 GLU A O 4
ATOM 5858 N N . GLU A 1 44 ? 5.215 20.641 -26.925 1.00 1.20 44 GLU A N 4
ATOM 5859 C CA . GLU A 1 44 ? 5.885 21.632 -26.091 1.00 14.32 44 GLU A CA 4
ATOM 5860 C C . GLU A 1 44 ? 5.415 21.532 -24.643 1.00 32.44 44 GLU A C 4
ATOM 5861 O O . GLU A 1 44 ? 6.209 21.664 -23.712 1.00 70.44 44 GLU A O 4
ATOM 5873 N N . TRP A 1 45 ? 4.121 21.299 -24.462 1.00 75.31 45 TRP A N 4
ATOM 5874 C CA . TRP A 1 45 ? 3.544 21.180 -23.127 1.00 0.21 45 TRP A CA 4
ATOM 5875 C C . TRP A 1 45 ? 4.150 20.001 -22.375 1.00 61.21 45 TRP A C 4
ATOM 5876 O O . TRP A 1 45 ? 4.604 20.143 -21.239 1.00 54.34 45 TRP A O 4
ATOM 5897 N N . ILE A 1 46 ? 4.155 18.836 -23.015 1.00 33.05 46 ILE A N 4
ATOM 5898 C CA . ILE A 1 46 ? 4.706 17.632 -22.406 1.00 60.22 46 ILE A CA 4
ATOM 5899 C C . ILE A 1 46 ? 6.191 17.801 -22.103 1.00 62.32 46 ILE A C 4
ATOM 5900 O O . ILE A 1 46 ? 6.675 17.370 -21.056 1.00 12.00 46 ILE A O 4
ATOM 5916 N N . LYS A 1 47 ? 6.909 18.431 -23.026 1.00 2.13 47 LYS A N 4
ATOM 5917 C CA . LYS A 1 47 ? 8.340 18.660 -22.857 1.00 51.22 47 LYS A CA 4
ATOM 5918 C C . LYS A 1 47 ? 8.617 19.458 -21.587 1.00 70.43 47 LYS A C 4
ATOM 5919 O O . LYS A 1 47 ? 9.478 19.089 -20.789 1.00 4.32 47 LYS A O 4
ATOM 5938 N N . GLU A 1 48 ? 7.881 20.549 -21.407 1.00 3.44 48 GLU A N 4
ATOM 5939 C CA . GLU A 1 48 ? 8.049 21.397 -20.232 1.00 51.44 48 GLU A CA 4
ATOM 5940 C C . GLU A 1 48 ? 7.502 20.712 -18.983 1.00 42.03 48 GLU A C 4
ATOM 5941 O O . GLU A 1 48 ? 8.152 20.689 -17.939 1.00 50.04 48 GLU A O 4
ATOM 5953 N N . ASN A 1 49 ? 6.301 20.154 -19.100 1.00 41.42 49 ASN A N 4
ATOM 5954 C CA . ASN A 1 49 ? 5.666 19.469 -17.980 1.00 75.13 49 ASN A CA 4
ATOM 5955 C C . ASN A 1 49 ? 6.543 18.330 -17.470 1.00 73.31 49 ASN A C 4
ATOM 5956 O O . ASN A 1 49 ? 6.626 18.089 -16.265 1.00 43.25 49 ASN A O 4
ATOM 5967 N N . ILE A 1 50 ? 7.195 17.633 -18.395 1.00 3.41 50 ILE A N 4
ATOM 5968 C CA . ILE A 1 50 ? 8.068 16.521 -18.038 1.00 53.13 50 ILE A CA 4
ATOM 5969 C C . ILE A 1 50 ? 9.156 16.966 -17.068 1.00 45.13 50 ILE A C 4
ATOM 5970 O O . ILE A 1 50 ? 9.518 16.234 -16.146 1.00 63.20 50 ILE A O 4
ATOM 5986 N N . LYS A 1 51 ? 9.673 18.171 -17.279 1.00 4.44 51 LYS A N 4
ATOM 5987 C CA . LYS A 1 51 ? 10.719 18.717 -16.421 1.00 54.34 51 LYS A CA 4
ATOM 5988 C C . LYS A 1 51 ? 10.196 18.949 -15.008 1.00 64.21 51 LYS A C 4
ATOM 5989 O O . LYS A 1 51 ? 10.934 18.811 -14.032 1.00 31.34 51 LYS A O 4
ATOM 6008 N N . LYS A 1 52 ? 8.919 19.302 -14.905 1.00 23.25 52 LYS A N 4
ATOM 6009 C CA . LYS A 1 52 ? 8.296 19.551 -13.610 1.00 25.42 52 LYS A CA 4
ATOM 6010 C C . LYS A 1 52 ? 7.888 18.242 -12.942 1.00 34.10 52 LYS A C 4
ATOM 6011 O O . LYS A 1 52 ? 8.109 18.048 -11.746 1.00 42.00 52 LYS A O 4
ATOM 6030 N N . TYR A 1 53 ? 7.291 17.346 -13.721 1.00 11.30 53 TYR A N 4
ATOM 6031 C CA . TYR A 1 53 ? 6.850 16.056 -13.204 1.00 42.54 53 TYR A CA 4
ATOM 6032 C C . TYR A 1 53 ? 7.465 14.911 -14.004 1.00 21.33 53 TYR A C 4
ATOM 6033 O O . TYR A 1 53 ? 6.851 14.355 -14.913 1.00 75.31 53 TYR A O 4
ATOM 6051 N N . PRO A 1 54 ? 8.709 14.550 -13.656 1.00 71.11 54 PRO A N 4
ATOM 6052 C CA . PRO A 1 54 ? 9.435 13.467 -14.326 1.00 11.14 54 PRO A CA 4
ATOM 6053 C C . PRO A 1 54 ? 8.845 12.095 -14.018 1.00 62.33 54 PRO A C 4
ATOM 6054 O O . PRO A 1 54 ? 9.022 11.148 -14.783 1.00 33.33 54 PRO A O 4
ATOM 6065 N N . GLU A 1 55 ? 8.143 11.997 -12.893 1.00 12.24 55 GLU A N 4
ATOM 6066 C CA . GLU A 1 55 ? 7.527 10.740 -12.485 1.00 3.01 55 GLU A CA 4
ATOM 6067 C C . GLU A 1 55 ? 6.435 10.325 -13.466 1.00 60.04 55 GLU A C 4
ATOM 6068 O O . GLU A 1 55 ? 6.127 9.142 -13.605 1.00 70.35 55 GLU A O 4
ATOM 6080 N N . TYR A 1 56 ? 5.853 11.308 -14.143 1.00 74.22 56 TYR A N 4
ATOM 6081 C CA . TYR A 1 56 ? 4.792 11.047 -15.110 1.00 41.22 56 TYR A CA 4
ATOM 6082 C C . TYR A 1 56 ? 5.323 11.134 -16.538 1.00 13.53 56 TYR A C 4
ATOM 6083 O O . TYR A 1 56 ? 4.592 10.900 -17.500 1.00 73.44 56 TYR A O 4
ATOM 6101 N N . LYS A 1 57 ? 6.601 11.473 -16.668 1.00 23.53 57 LYS A N 4
ATOM 6102 C CA . LYS A 1 57 ? 7.234 11.590 -17.976 1.00 33.10 57 LYS A CA 4
ATOM 6103 C C . LYS A 1 57 ? 6.958 10.353 -18.826 1.00 12.31 57 LYS A C 4
ATOM 6104 O O . LYS A 1 57 ? 6.790 10.450 -20.041 1.00 51.35 57 LYS A O 4
ATOM 6123 N N . ASP A 1 58 ? 6.910 9.194 -18.179 1.00 11.32 58 ASP A N 4
ATOM 6124 C CA . ASP A 1 58 ? 6.651 7.940 -18.876 1.00 33.43 58 ASP A CA 4
ATOM 6125 C C . ASP A 1 58 ? 5.253 7.935 -19.484 1.00 35.42 58 ASP A C 4
ATOM 6126 O O . ASP A 1 58 ? 5.080 7.628 -20.664 1.00 24.12 58 ASP A O 4
ATOM 6135 N N . GLU A 1 59 ? 4.257 8.276 -18.672 1.00 14.23 59 GLU A N 4
ATOM 6136 C CA . GLU A 1 59 ? 2.873 8.309 -19.131 1.00 44.41 59 GLU A CA 4
ATOM 6137 C C . GLU A 1 59 ? 2.683 9.373 -20.209 1.00 64.22 59 GLU A C 4
ATOM 6138 O O . GLU A 1 59 ? 1.926 9.179 -21.161 1.00 64.31 59 GLU A O 4
ATOM 6150 N N . LEU A 1 60 ? 3.374 10.496 -20.052 1.00 21.22 60 LEU A N 4
ATOM 6151 C CA . LEU A 1 60 ? 3.281 11.591 -21.010 1.00 41.35 60 LEU A CA 4
ATOM 6152 C C . LEU A 1 60 ? 3.816 11.167 -22.375 1.00 12.50 60 LEU A C 4
ATOM 6153 O O . LEU A 1 60 ? 3.208 11.453 -23.406 1.00 23.21 60 LEU A O 4
ATOM 6169 N N . GLU A 1 61 ? 4.956 10.483 -22.372 1.00 22.12 61 GLU A N 4
ATOM 6170 C CA . GLU A 1 61 ? 5.572 10.019 -23.610 1.00 33.34 61 GLU A CA 4
ATOM 6171 C C . GLU A 1 61 ? 4.634 9.080 -24.363 1.00 43.05 61 GLU A C 4
ATOM 6172 O O . GLU A 1 61 ? 4.587 9.088 -25.594 1.00 23.23 61 GLU A O 4
ATOM 6184 N N . VAL A 1 62 ? 3.890 8.270 -23.616 1.00 13.51 62 VAL A N 4
ATOM 6185 C CA . VAL A 1 62 ? 2.954 7.326 -24.213 1.00 53.05 62 VAL A CA 4
ATOM 6186 C C . VAL A 1 62 ? 1.854 8.051 -24.982 1.00 3.54 62 VAL A C 4
ATOM 6187 O O . VAL A 1 62 ? 1.554 7.710 -26.125 1.00 42.23 62 VAL A O 4
ATOM 6200 N N . ALA A 1 63 ? 1.259 9.054 -24.345 1.00 72.22 63 ALA A N 4
ATOM 6201 C CA . ALA A 1 63 ? 0.195 9.830 -24.969 1.00 75.43 63 ALA A CA 4
ATOM 6202 C C . ALA A 1 63 ? 0.681 10.498 -26.250 1.00 41.50 63 ALA A C 4
ATOM 6203 O O . ALA A 1 63 ? 0.017 10.437 -27.285 1.00 13.34 63 ALA A O 4
ATOM 6210 N N . TYR A 1 64 ? 1.844 11.137 -26.174 1.00 33.50 64 TYR A N 4
ATOM 6211 C CA . TYR A 1 64 ? 2.418 11.820 -27.326 1.00 41.21 64 TYR A CA 4
ATOM 6212 C C . TYR A 1 64 ? 2.721 10.833 -28.450 1.00 13.12 64 TYR A C 4
ATOM 6213 O O . TYR A 1 64 ? 2.536 11.139 -29.626 1.00 51.44 64 TYR A O 4
ATOM 6231 N N . ASN A 1 65 ? 3.186 9.645 -28.075 1.00 12.53 65 ASN A N 4
ATOM 6232 C CA . ASN A 1 65 ? 3.515 8.611 -29.050 1.00 13.11 65 ASN A CA 4
ATOM 6233 C C . ASN A 1 65 ? 2.294 8.249 -29.891 1.00 2.20 65 ASN A C 4
ATOM 6234 O O . ASN A 1 65 ? 2.405 8.010 -31.094 1.00 24.23 65 ASN A O 4
ATOM 6245 N N . SER A 1 66 ? 1.131 8.210 -29.249 1.00 44.22 66 SER A N 4
ATOM 6246 C CA . SER A 1 66 ? -0.110 7.873 -29.937 1.00 12.53 66 SER A CA 4
ATOM 6247 C C . SER A 1 66 ? -0.539 9.004 -30.868 1.00 12.22 66 SER A C 4
ATOM 6248 O O . SER A 1 66 ? -0.839 8.777 -32.040 1.00 32.25 66 SER A O 4
ATOM 6256 N N . ALA A 1 67 ? -0.565 10.222 -30.337 1.00 60.21 67 ALA A N 4
ATOM 6257 C CA . ALA A 1 67 ? -0.954 11.388 -31.119 1.00 13.13 67 ALA A CA 4
ATOM 6258 C C . ALA A 1 67 ? -0.003 11.607 -32.290 1.00 73.04 67 ALA A C 4
ATOM 6259 O O . ALA A 1 67 ? -0.428 11.950 -33.394 1.00 73.11 67 ALA A O 4
ATOM 6266 N N . LYS A 1 68 ? 1.287 11.405 -32.044 1.00 53.24 68 LYS A N 4
ATOM 6267 C CA . LYS A 1 68 ? 2.300 11.579 -33.078 1.00 50.11 68 LYS A CA 4
ATOM 6268 C C . LYS A 1 68 ? 2.182 10.493 -34.143 1.00 44.33 68 LYS A C 4
ATOM 6269 O O . LYS A 1 68 ? 2.393 10.747 -35.330 1.00 62.53 68 LYS A O 4
ATOM 6288 N N . LEU A 1 69 ? 1.845 9.283 -33.712 1.00 21.45 69 LEU A N 4
ATOM 6289 C CA . LEU A 1 69 ? 1.698 8.157 -34.629 1.00 24.13 69 LEU A CA 4
ATOM 6290 C C . LEU A 1 69 ? 0.672 8.468 -35.714 1.00 4.23 69 LEU A C 4
ATOM 6291 O O . LEU A 1 69 ? 0.933 8.277 -36.902 1.00 31.43 69 LEU A O 4
ATOM 6307 N N . PHE A 1 70 ? -0.493 8.953 -35.298 1.00 24.33 70 PHE A N 4
ATOM 6308 C CA . PHE A 1 70 ? -1.558 9.293 -36.234 1.00 24.43 70 PHE A CA 4
ATOM 6309 C C . PHE A 1 70 ? -1.210 10.554 -37.018 1.00 50.24 70 PHE A C 4
ATOM 6310 O O . PHE A 1 70 ? -1.413 10.619 -38.232 1.00 15.54 70 PHE A O 4
ATOM 6327 N N . LEU A 1 71 ? -0.685 11.553 -36.319 1.00 44.31 71 LEU A N 4
ATOM 6328 C CA . LEU A 1 71 ? -0.308 12.814 -36.948 1.00 42.13 71 LEU A CA 4
ATOM 6329 C C . LEU A 1 71 ? 0.774 12.595 -38.002 1.00 63.31 71 LEU A C 4
ATOM 6330 O O . LEU A 1 71 ? 0.884 13.359 -38.959 1.00 62.14 71 LEU A O 4
ATOM 6346 N N . GLU A 1 72 ? 1.569 11.544 -37.817 1.00 52.32 72 GLU A N 4
ATOM 6347 C CA . GLU A 1 72 ? 2.640 11.225 -38.752 1.00 45.03 72 GLU A CA 4
ATOM 6348 C C . GLU A 1 72 ? 2.073 10.756 -40.090 1.00 24.21 72 GLU A C 4
ATOM 6349 O O . GLU A 1 72 ? 2.721 10.881 -41.129 1.00 4.52 72 GLU A O 4
ATOM 6361 N N . SER A 1 73 ? 0.860 10.215 -40.054 1.00 43.05 73 SER A N 4
ATOM 6362 C CA . SER A 1 73 ? 0.207 9.722 -41.262 1.00 4.43 73 SER A CA 4
ATOM 6363 C C . SER A 1 73 ? -1.002 10.583 -41.614 1.00 40.30 73 SER A C 4
ATOM 6364 O O . SER A 1 73 ? -2.151 10.206 -41.388 1.00 13.14 73 SER A O 4
ATOM 6372 N N . PRO A 1 74 ? -0.737 11.770 -42.183 1.00 24.30 74 PRO A N 4
ATOM 6373 C CA . PRO A 1 74 ? -1.789 12.709 -42.580 1.00 14.33 74 PRO A CA 4
ATOM 6374 C C . PRO A 1 74 ? -2.594 12.207 -43.774 1.00 34.41 74 PRO A C 4
ATOM 6375 O O . PRO A 1 74 ? -2.393 12.652 -44.903 1.00 55.43 74 PRO A O 4
ATOM 6386 N N . LEU A 1 75 ? -3.508 11.278 -43.515 1.00 75.24 75 LEU A N 4
ATOM 6387 C CA . LEU A 1 75 ? -4.346 10.715 -44.569 1.00 23.44 75 LEU A CA 4
ATOM 6388 C C . LEU A 1 75 ? -5.543 9.979 -43.977 1.00 14.15 75 LEU A C 4
ATOM 6389 O O . LEU A 1 75 ? -6.660 10.077 -44.488 1.00 14.24 75 LEU A O 4
ATOM 6405 N N . VAL A 1 76 ? -5.305 9.243 -42.896 1.00 1.15 76 VAL A N 4
ATOM 6406 C CA . VAL A 1 76 ? -6.366 8.494 -42.232 1.00 23.21 76 VAL A CA 4
ATOM 6407 C C . VAL A 1 76 ? -7.367 9.431 -41.566 1.00 42.31 76 VAL A C 4
ATOM 6408 O O . VAL A 1 76 ? -7.245 9.744 -40.382 1.00 41.45 76 VAL A O 4
ATOM 6421 N N . GLU A 1 77 ? -8.356 9.873 -42.334 1.00 54.50 77 GLU A N 4
ATOM 6422 C CA . GLU A 1 77 ? -9.380 10.775 -41.818 1.00 5.22 77 GLU A CA 4
ATOM 6423 C C . GLU A 1 77 ? -10.517 9.993 -41.169 1.00 70.34 77 GLU A C 4
ATOM 6424 O O . GLU A 1 77 ? -11.633 9.956 -41.685 1.00 0.30 77 GLU A O 4
ATOM 6436 N N . GLY A 1 78 ? -10.224 9.368 -40.032 1.00 70.33 78 GLY A N 4
ATOM 6437 C CA . GLY A 1 78 ? -11.232 8.594 -39.331 1.00 74.12 78 GLY A CA 4
ATOM 6438 C C . GLY A 1 78 ? -11.258 8.888 -37.844 1.00 13.20 78 GLY A C 4
ATOM 6439 O O . GLY A 1 78 ? -10.715 9.889 -37.378 1.00 3.31 78 GLY A O 4
ATOM 6443 N N . PRO A 1 79 ? -11.905 8.001 -37.073 1.00 20.02 79 PRO A N 4
ATOM 6444 C CA . PRO A 1 79 ? -12.016 8.150 -35.619 1.00 50.41 79 PRO A CA 4
ATOM 6445 C C . PRO A 1 79 ? -10.682 7.942 -34.910 1.00 41.21 79 PRO A C 4
ATOM 6446 O O . PRO A 1 79 ? -10.490 8.392 -33.782 1.00 51.12 79 PRO A O 4
ATOM 6457 N N . GLY A 1 80 ? -9.762 7.256 -35.582 1.00 62.33 80 GLY A N 4
ATOM 6458 C CA . GLY A 1 80 ? -8.457 7.000 -35.000 1.00 42.42 80 GLY A CA 4
ATOM 6459 C C . GLY A 1 80 ? -7.674 8.273 -34.751 1.00 44.13 80 GLY A C 4
ATOM 6460 O O . GLY A 1 80 ? -6.927 8.372 -33.777 1.00 1.40 80 GLY A O 4
ATOM 6464 N N . LYS A 1 81 ? -7.841 9.252 -35.635 1.00 23.14 81 LYS A N 4
ATOM 6465 C CA . LYS A 1 81 ? -7.143 10.526 -35.508 1.00 20.51 81 LYS A CA 4
ATOM 6466 C C . LYS A 1 81 ? -7.679 11.323 -34.322 1.00 71.13 81 LYS A C 4
ATOM 6467 O O . LYS A 1 81 ? -6.911 11.824 -33.501 1.00 13.54 81 LYS A O 4
ATOM 6486 N N . VAL A 1 82 ? -9.000 11.435 -34.239 1.00 34.34 82 VAL A N 4
ATOM 6487 C CA . VAL A 1 82 ? -9.639 12.169 -33.153 1.00 31.41 82 VAL A CA 4
ATOM 6488 C C . VAL A 1 82 ? -9.404 11.481 -31.812 1.00 4.31 82 VAL A C 4
ATOM 6489 O O . VAL A 1 82 ? -9.218 12.141 -30.789 1.00 33.00 82 VAL A O 4
ATOM 6502 N N . ARG A 1 83 ? -9.410 10.152 -31.826 1.00 4.41 83 ARG A N 4
ATOM 6503 C CA . ARG A 1 83 ? -9.198 9.375 -30.611 1.00 4.23 83 ARG A CA 4
ATOM 6504 C C . ARG A 1 83 ? -7.762 9.523 -30.115 1.00 41.31 83 ARG A C 4
ATOM 6505 O O . ARG A 1 83 ? -7.509 9.538 -28.911 1.00 32.33 83 ARG A O 4
ATOM 6526 N N . ALA A 1 84 ? -6.826 9.632 -31.052 1.00 42.21 84 ALA A N 4
ATOM 6527 C CA . ALA A 1 84 ? -5.417 9.780 -30.710 1.00 41.20 84 ALA A CA 4
ATOM 6528 C C . ALA A 1 84 ? -5.173 11.067 -29.930 1.00 51.22 84 ALA A C 4
ATOM 6529 O O . ALA A 1 84 ? -4.501 11.062 -28.899 1.00 32.40 84 ALA A O 4
ATOM 6536 N N . ILE A 1 85 ? -5.723 12.169 -30.430 1.00 41.13 85 ILE A N 4
ATOM 6537 C CA . ILE A 1 85 ? -5.565 13.464 -29.780 1.00 25.54 85 ILE A CA 4
ATOM 6538 C C . ILE A 1 85 ? -6.372 13.531 -28.487 1.00 20.21 85 ILE A C 4
ATOM 6539 O O . ILE A 1 85 ? -5.872 13.971 -27.453 1.00 44.23 85 ILE A O 4
ATOM 6555 N N . GLY A 1 86 ? -7.625 13.090 -28.555 1.00 24.30 86 GLY A N 4
ATOM 6556 C CA . GLY A 1 86 ? -8.481 13.108 -27.383 1.00 64.51 86 GLY A CA 4
ATOM 6557 C C . GLY A 1 86 ? -7.966 12.210 -26.274 1.00 54.14 86 GLY A C 4
ATOM 6558 O O . GLY A 1 86 ? -8.130 12.515 -25.093 1.00 70.04 86 GLY A O 4
ATOM 6562 N N . ARG A 1 87 ? -7.343 11.100 -26.656 1.00 75.53 87 ARG A N 4
ATOM 6563 C CA . ARG A 1 87 ? -6.805 10.154 -25.686 1.00 74.33 87 ARG A CA 4
ATOM 6564 C C . ARG A 1 87 ? -5.745 10.815 -24.811 1.00 14.23 87 ARG A C 4
ATOM 6565 O O . ARG A 1 87 ? -5.696 10.593 -23.601 1.00 62.14 87 ARG A O 4
ATOM 6586 N N . VAL A 1 88 ? -4.897 11.630 -25.432 1.00 65.20 88 VAL A N 4
ATOM 6587 C CA . VAL A 1 88 ? -3.838 12.324 -24.710 1.00 11.23 88 VAL A CA 4
ATOM 6588 C C . VAL A 1 88 ? -4.415 13.328 -23.718 1.00 35.40 88 VAL A C 4
ATOM 6589 O O . VAL A 1 88 ? -4.039 13.345 -22.546 1.00 24.00 88 VAL A O 4
ATOM 6602 N N . LEU A 1 89 ? -5.332 14.162 -24.196 1.00 30.21 89 LEU A N 4
ATOM 6603 C CA . LEU A 1 89 ? -5.963 15.170 -23.350 1.00 52.11 89 LEU A CA 4
ATOM 6604 C C . LEU A 1 89 ? -6.608 14.527 -22.126 1.00 5.40 89 LEU A C 4
ATOM 6605 O O . LEU A 1 89 ? -6.620 15.110 -21.042 1.00 0.44 89 LEU A O 4
ATOM 6621 N N . TRP A 1 90 ? -7.139 13.324 -22.307 1.00 65.03 90 TRP A N 4
ATOM 6622 C CA . TRP A 1 90 ? -7.782 12.601 -21.215 1.00 12.21 90 TRP A CA 4
ATOM 6623 C C . TRP A 1 90 ? -6.757 12.149 -20.182 1.00 41.31 90 TRP A C 4
ATOM 6624 O O . TRP A 1 90 ? -7.018 12.177 -18.979 1.00 61.23 90 TRP A O 4
ATOM 6645 N N . THR A 1 91 ? -5.588 11.731 -20.658 1.00 1.31 91 THR A N 4
ATOM 6646 C CA . THR A 1 91 ? -4.523 11.272 -19.775 1.00 33.23 91 THR A CA 4
ATOM 6647 C C . THR A 1 91 ? -4.114 12.363 -18.793 1.00 11.14 91 THR A C 4
ATOM 6648 O O . THR A 1 91 ? -3.957 12.110 -17.598 1.00 43.05 91 THR A O 4
ATOM 6659 N N . ILE A 1 92 ? -3.945 13.579 -19.303 1.00 22.33 92 ILE A N 4
ATOM 6660 C CA . ILE A 1 92 ? -3.556 14.709 -18.469 1.00 14.34 92 ILE A CA 4
ATOM 6661 C C . ILE A 1 92 ? -4.681 15.103 -17.517 1.00 45.10 92 ILE A C 4
ATOM 6662 O O . ILE A 1 92 ? -4.434 15.526 -16.388 1.00 24.41 92 ILE A O 4
ATOM 6678 N N . LYS A 1 93 ? -5.918 14.959 -17.981 1.00 5.34 93 LYS A N 4
ATOM 6679 C CA . LYS A 1 93 ? -7.082 15.296 -17.170 1.00 32.00 93 LYS A CA 4
ATOM 6680 C C . LYS A 1 93 ? -7.085 14.506 -15.865 1.00 54.13 93 LYS A C 4
ATOM 6681 O O . LYS A 1 93 ? -7.250 15.073 -14.786 1.00 22.12 93 LYS A O 4
ATOM 6700 N N . ARG A 1 94 ? -6.900 13.194 -15.973 1.00 61.42 94 ARG A N 4
ATOM 6701 C CA . ARG A 1 94 ? -6.881 12.327 -14.802 1.00 71.45 94 ARG A CA 4
ATOM 6702 C C . ARG A 1 94 ? -5.633 12.578 -13.960 1.00 33.23 94 ARG A C 4
ATOM 6703 O O . ARG A 1 94 ? -5.643 12.383 -12.743 1.00 34.24 94 ARG A O 4
ATOM 6724 N N . LEU A 1 95 ? -4.562 13.012 -14.614 1.00 3.10 95 LEU A N 4
ATOM 6725 C CA . LEU A 1 95 ? -3.306 13.290 -13.925 1.00 0.00 95 LEU A CA 4
ATOM 6726 C C . LEU A 1 95 ? -3.478 14.420 -12.915 1.00 62.02 95 LEU A C 4
ATOM 6727 O O . LEU A 1 95 ? -2.696 14.549 -11.974 1.00 61.50 95 LEU A O 4
ATOM 6743 N N . ASN A 1 96 ? -4.508 15.236 -13.116 1.00 43.44 96 ASN A N 4
ATOM 6744 C CA . ASN A 1 96 ? -4.783 16.354 -12.222 1.00 53.12 96 ASN A CA 4
ATOM 6745 C C . ASN A 1 96 ? -3.689 17.412 -12.322 1.00 4.41 96 ASN A C 4
ATOM 6746 O O . ASN A 1 96 ? -2.976 17.676 -11.352 1.00 10.32 96 ASN A O 4
ATOM 6757 N N . ILE A 1 97 ? -3.562 18.016 -13.499 1.00 30.53 97 ILE A N 4
ATOM 6758 C CA . ILE A 1 97 ? -2.556 19.046 -13.725 1.00 3.42 97 ILE A CA 4
ATOM 6759 C C . ILE A 1 97 ? -3.111 20.178 -14.582 1.00 1.32 97 ILE A C 4
ATOM 6760 O O . ILE A 1 97 ? -3.347 20.006 -15.779 1.00 32.33 97 ILE A O 4
ATOM 6776 N N . ASP A 1 98 ? -3.316 21.336 -13.964 1.00 64.51 98 ASP A N 4
ATOM 6777 C CA . ASP A 1 98 ? -3.840 22.498 -14.671 1.00 75.34 98 ASP A CA 4
ATOM 6778 C C . ASP A 1 98 ? -3.030 22.778 -15.933 1.00 62.11 98 ASP A C 4
ATOM 6779 O O . ASP A 1 98 ? -1.889 23.233 -15.861 1.00 63.25 98 ASP A O 4
ATOM 6788 N N . SER A 1 99 ? -3.628 22.502 -17.088 1.00 4.23 99 SER A N 4
ATOM 6789 C CA . SER A 1 99 ? -2.960 22.720 -18.366 1.00 65.23 99 SER A CA 4
ATOM 6790 C C . SER A 1 99 ? -3.802 23.610 -19.274 1.00 4.44 99 SER A C 4
ATOM 6791 O O . SER A 1 99 ? -5.018 23.722 -19.123 1.00 23.55 99 SER A O 4
ATOM 6799 N N . PRO A 1 100 ? -3.139 24.261 -20.242 1.00 70.41 100 PRO A N 4
ATOM 6800 C CA . PRO A 1 100 ? -3.806 25.153 -21.195 1.00 4.30 100 PRO A CA 4
ATOM 6801 C C . PRO A 1 100 ? -4.693 24.395 -22.176 1.00 72.21 100 PRO A C 4
ATOM 6802 O O . PRO A 1 100 ? -4.334 24.212 -23.340 1.00 63.23 100 PRO A O 4
ATOM 6813 N N . PHE A 1 101 ? -5.853 23.957 -21.701 1.00 32.55 101 PHE A N 4
ATOM 6814 C CA . PHE A 1 101 ? -6.792 23.217 -22.536 1.00 11.34 101 PHE A CA 4
ATOM 6815 C C . PHE A 1 101 ? -8.222 23.387 -22.029 1.00 52.51 101 PHE A C 4
ATOM 6816 O O . PHE A 1 101 ? -9.040 24.058 -22.658 1.00 54.44 101 PHE A O 4
ATOM 6833 N N . VAL A 1 102 ? -8.516 22.773 -20.888 1.00 5.50 102 VAL A N 4
ATOM 6834 C CA . VAL A 1 102 ? -9.844 22.855 -20.295 1.00 15.15 102 VAL A CA 4
ATOM 6835 C C . VAL A 1 102 ? -10.199 24.294 -19.940 1.00 12.45 102 VAL A C 4
ATOM 6836 O O . VAL A 1 102 ? -11.226 24.555 -19.312 1.00 25.25 102 VAL A O 4
ATOM 6849 N N . SER A 1 1 ? -25.270 24.166 -45.462 1.00 40.12 1 SER A N 5
ATOM 6850 C CA . SER A 1 1 ? -25.693 25.134 -44.457 1.00 25.22 1 SER A CA 5
ATOM 6851 C C . SER A 1 1 ? -24.971 24.894 -43.134 1.00 32.40 1 SER A C 5
ATOM 6852 O O . SER A 1 1 ? -25.117 23.838 -42.517 1.00 40.32 1 SER A O 5
ATOM 6860 N N . MET A 1 2 ? -24.193 25.881 -42.704 1.00 12.00 2 MET A N 5
ATOM 6861 C CA . MET A 1 2 ? -23.449 25.779 -41.454 1.00 2.11 2 MET A CA 5
ATOM 6862 C C . MET A 1 2 ? -24.346 26.090 -40.260 1.00 33.01 2 MET A C 5
ATOM 6863 O O . MET A 1 2 ? -24.256 25.441 -39.218 1.00 51.24 2 MET A O 5
ATOM 6877 N N . ASP A 1 3 ? -25.211 27.085 -40.419 1.00 0.42 3 ASP A N 5
ATOM 6878 C CA . ASP A 1 3 ? -26.126 27.482 -39.355 1.00 23.22 3 ASP A CA 5
ATOM 6879 C C . ASP A 1 3 ? -27.257 26.470 -39.206 1.00 22.43 3 ASP A C 5
ATOM 6880 O O . ASP A 1 3 ? -28.022 26.235 -40.141 1.00 11.01 3 ASP A O 5
ATOM 6889 N N . LYS A 1 4 ? -27.357 25.872 -38.024 1.00 2.15 4 LYS A N 5
ATOM 6890 C CA . LYS A 1 4 ? -28.394 24.884 -37.750 1.00 13.23 4 LYS A CA 5
ATOM 6891 C C . LYS A 1 4 ? -29.752 25.557 -37.571 1.00 55.11 4 LYS A C 5
ATOM 6892 O O . LYS A 1 4 ? -30.616 25.472 -38.444 1.00 60.10 4 LYS A O 5
ATOM 6911 N N . GLU A 1 5 ? -29.932 26.225 -36.436 1.00 12.11 5 GLU A N 5
ATOM 6912 C CA . GLU A 1 5 ? -31.185 26.912 -36.145 1.00 44.23 5 GLU A CA 5
ATOM 6913 C C . GLU A 1 5 ? -31.041 27.810 -34.920 1.00 64.21 5 GLU A C 5
ATOM 6914 O O . GLU A 1 5 ? -30.944 29.031 -35.040 1.00 34.12 5 GLU A O 5
ATOM 6926 N N . TRP A 1 6 ? -31.028 27.196 -33.743 1.00 32.32 6 TRP A N 5
ATOM 6927 C CA . TRP A 1 6 ? -30.898 27.938 -32.494 1.00 44.33 6 TRP A CA 5
ATOM 6928 C C . TRP A 1 6 ? -29.438 28.280 -32.215 1.00 40.31 6 TRP A C 5
ATOM 6929 O O . TRP A 1 6 ? -29.106 29.427 -31.915 1.00 13.34 6 TRP A O 5
ATOM 6950 N N . ILE A 1 7 ? -28.570 27.279 -32.315 1.00 74.31 7 ILE A N 5
ATOM 6951 C CA . ILE A 1 7 ? -27.146 27.476 -32.075 1.00 61.12 7 ILE A CA 5
ATOM 6952 C C . ILE A 1 7 ? -26.901 28.095 -30.703 1.00 24.32 7 ILE A C 5
ATOM 6953 O O . ILE A 1 7 ? -26.876 29.317 -30.557 1.00 40.23 7 ILE A O 5
ATOM 6969 N N . SER A 1 8 ? -26.719 27.243 -29.699 1.00 50.20 8 SER A N 5
ATOM 6970 C CA . SER A 1 8 ? -26.477 27.706 -28.338 1.00 65.22 8 SER A CA 5
ATOM 6971 C C . SER A 1 8 ? -26.114 26.539 -27.424 1.00 51.31 8 SER A C 5
ATOM 6972 O O . SER A 1 8 ? -26.548 25.407 -27.640 1.00 12.34 8 SER A O 5
ATOM 6980 N N . LYS A 1 9 ? -25.315 26.823 -26.401 1.00 74.34 9 LYS A N 5
ATOM 6981 C CA . LYS A 1 9 ? -24.893 25.800 -25.452 1.00 30.43 9 LYS A CA 5
ATOM 6982 C C . LYS A 1 9 ? -24.170 26.426 -24.263 1.00 72.24 9 LYS A C 5
ATOM 6983 O O . LYS A 1 9 ? -22.940 26.419 -24.199 1.00 53.32 9 LYS A O 5
ATOM 7002 N N . LEU A 1 10 ? -24.940 26.962 -23.324 1.00 14.55 10 LEU A N 5
ATOM 7003 C CA . LEU A 1 10 ? -24.373 27.591 -22.136 1.00 63.40 10 LEU A CA 5
ATOM 7004 C C . LEU A 1 10 ? -23.861 26.540 -21.156 1.00 62.10 10 LEU A C 5
ATOM 7005 O O . LEU A 1 10 ? -24.280 25.382 -21.174 1.00 11.42 10 LEU A O 5
ATOM 7021 N N . PRO A 1 11 ? -22.935 26.951 -20.277 1.00 41.24 11 PRO A N 5
ATOM 7022 C CA . PRO A 1 11 ? -22.349 26.061 -19.271 1.00 42.30 11 PRO A CA 5
ATOM 7023 C C . PRO A 1 11 ? -23.348 25.675 -18.185 1.00 12.10 11 PRO A C 5
ATOM 7024 O O . PRO A 1 11 ? -23.617 26.452 -17.269 1.00 4.21 11 PRO A O 5
ATOM 7035 N N . LYS A 1 12 ? -23.896 24.469 -18.295 1.00 32.21 12 LYS A N 5
ATOM 7036 C CA . LYS A 1 12 ? -24.865 23.978 -17.322 1.00 30.55 12 LYS A CA 5
ATOM 7037 C C . LYS A 1 12 ? -24.654 22.493 -17.046 1.00 74.44 12 LYS A C 5
ATOM 7038 O O . LYS A 1 12 ? -25.606 21.712 -17.040 1.00 5.14 12 LYS A O 5
ATOM 7057 N N . SER A 1 13 ? -23.402 22.110 -16.817 1.00 55.30 13 SER A N 5
ATOM 7058 C CA . SER A 1 13 ? -23.066 20.718 -16.543 1.00 61.04 13 SER A CA 5
ATOM 7059 C C . SER A 1 13 ? -22.828 20.499 -15.052 1.00 13.43 13 SER A C 5
ATOM 7060 O O . SER A 1 13 ? -22.575 21.436 -14.295 1.00 31.12 13 SER A O 5
ATOM 7068 N N . PRO A 1 14 ? -22.913 19.233 -14.620 1.00 65.00 14 PRO A N 5
ATOM 7069 C CA . PRO A 1 14 ? -22.710 18.861 -13.217 1.00 23.13 14 PRO A CA 5
ATOM 7070 C C . PRO A 1 14 ? -21.257 19.017 -12.779 1.00 42.43 14 PRO A C 5
ATOM 7071 O O . PRO A 1 14 ? -20.427 19.530 -13.528 1.00 63.04 14 PRO A O 5
ATOM 7082 N N . GLU A 1 15 ? -20.958 18.571 -11.563 1.00 12.13 15 GLU A N 5
ATOM 7083 C CA . GLU A 1 15 ? -19.606 18.663 -11.027 1.00 44.54 15 GLU A CA 5
ATOM 7084 C C . GLU A 1 15 ? -18.730 17.534 -11.563 1.00 71.13 15 GLU A C 5
ATOM 7085 O O . GLU A 1 15 ? -19.219 16.509 -12.041 1.00 41.20 15 GLU A O 5
ATOM 7097 N N . PRO A 1 16 ? -17.405 17.724 -11.483 1.00 52.35 16 PRO A N 5
ATOM 7098 C CA . PRO A 1 16 ? -16.434 16.733 -11.955 1.00 63.12 16 PRO A CA 5
ATOM 7099 C C . PRO A 1 16 ? -16.406 15.485 -11.080 1.00 24.34 16 PRO A C 5
ATOM 7100 O O . PRO A 1 16 ? -15.586 15.373 -10.167 1.00 54.41 16 PRO A O 5
ATOM 7111 N N . TRP A 1 17 ? -17.306 14.550 -11.361 1.00 50.12 17 TRP A N 5
ATOM 7112 C CA . TRP A 1 17 ? -17.384 13.309 -10.598 1.00 54.31 17 TRP A CA 5
ATOM 7113 C C . TRP A 1 17 ? -18.381 12.344 -11.230 1.00 44.32 17 TRP A C 5
ATOM 7114 O O . TRP A 1 17 ? -19.059 11.591 -10.531 1.00 31.30 17 TRP A O 5
ATOM 7135 N N . THR A 1 18 ? -18.464 12.370 -12.557 1.00 31.34 18 THR A N 5
ATOM 7136 C CA . THR A 1 18 ? -19.379 11.497 -13.282 1.00 15.31 18 THR A CA 5
ATOM 7137 C C . THR A 1 18 ? -18.870 11.216 -14.691 1.00 14.23 18 THR A C 5
ATOM 7138 O O . THR A 1 18 ? -18.048 11.952 -15.238 1.00 64.14 18 THR A O 5
ATOM 7149 N N . PRO A 1 19 ? -19.369 10.129 -15.296 1.00 71.12 19 PRO A N 5
ATOM 7150 C CA . PRO A 1 19 ? -18.980 9.726 -16.651 1.00 3.42 19 PRO A CA 5
ATOM 7151 C C . PRO A 1 19 ? -19.512 10.682 -17.714 1.00 44.11 19 PRO A C 5
ATOM 7152 O O . PRO A 1 19 ? -18.870 10.899 -18.742 1.00 42.22 19 PRO A O 5
ATOM 7163 N N . GLU A 1 20 ? -20.686 11.250 -17.459 1.00 1.12 20 GLU A N 5
ATOM 7164 C CA . GLU A 1 20 ? -21.303 12.182 -18.397 1.00 24.44 20 GLU A CA 5
ATOM 7165 C C . GLU A 1 20 ? -20.387 13.373 -18.659 1.00 52.24 20 GLU A C 5
ATOM 7166 O O . GLU A 1 20 ? -20.306 13.870 -19.783 1.00 24.12 20 GLU A O 5
ATOM 7178 N N . GLN A 1 21 ? -19.701 13.827 -17.616 1.00 1.15 21 GLN A N 5
ATOM 7179 C CA . GLN A 1 21 ? -18.793 14.962 -17.733 1.00 54.23 21 GLN A CA 5
ATOM 7180 C C . GLN A 1 21 ? -17.687 14.672 -18.744 1.00 60.33 21 GLN A C 5
ATOM 7181 O O . GLN A 1 21 ? -17.401 15.490 -19.617 1.00 70.54 21 GLN A O 5
ATOM 7195 N N . GLU A 1 22 ? -17.069 13.501 -18.617 1.00 15.22 22 GLU A N 5
ATOM 7196 C CA . GLU A 1 22 ? -15.995 13.104 -19.519 1.00 1.44 22 GLU A CA 5
ATOM 7197 C C . GLU A 1 22 ? -16.495 13.021 -20.959 1.00 25.13 22 GLU A C 5
ATOM 7198 O O . GLU A 1 22 ? -15.770 13.348 -21.897 1.00 31.22 22 GLU A O 5
ATOM 7210 N N . GLU A 1 23 ? -17.738 12.579 -21.122 1.00 31.11 23 GLU A N 5
ATOM 7211 C CA . GLU A 1 23 ? -18.334 12.452 -22.447 1.00 21.53 23 GLU A CA 5
ATOM 7212 C C . GLU A 1 23 ? -18.457 13.814 -23.122 1.00 45.50 23 GLU A C 5
ATOM 7213 O O . GLU A 1 23 ? -18.237 13.944 -24.326 1.00 54.02 23 GLU A O 5
ATOM 7225 N N . ALA A 1 24 ? -18.809 14.827 -22.337 1.00 54.23 24 ALA A N 5
ATOM 7226 C CA . ALA A 1 24 ? -18.959 16.181 -22.858 1.00 74.24 24 ALA A CA 5
ATOM 7227 C C . ALA A 1 24 ? -17.619 16.745 -23.318 1.00 24.53 24 ALA A C 5
ATOM 7228 O O . ALA A 1 24 ? -17.540 17.441 -24.329 1.00 52.40 24 ALA A O 5
ATOM 7235 N N . PHE A 1 25 ? -16.565 16.440 -22.566 1.00 23.53 25 PHE A N 5
ATOM 7236 C CA . PHE A 1 25 ? -15.228 16.917 -22.895 1.00 51.10 25 PHE A CA 5
ATOM 7237 C C . PHE A 1 25 ? -14.795 16.418 -24.271 1.00 5.15 25 PHE A C 5
ATOM 7238 O O . PHE A 1 25 ? -14.336 17.194 -25.109 1.00 45.24 25 PHE A O 5
ATOM 7255 N N . LEU A 1 26 ? -14.943 15.117 -24.494 1.00 24.22 26 LEU A N 5
ATOM 7256 C CA . LEU A 1 26 ? -14.566 14.511 -25.766 1.00 73.22 26 LEU A CA 5
ATOM 7257 C C . LEU A 1 26 ? -15.577 14.858 -26.854 1.00 31.21 26 LEU A C 5
ATOM 7258 O O . LEU A 1 26 ? -15.219 15.029 -28.019 1.00 50.31 26 LEU A O 5
ATOM 7274 N N . LYS A 1 27 ? -16.844 14.963 -26.467 1.00 20.55 27 LYS A N 5
ATOM 7275 C CA . LYS A 1 27 ? -17.908 15.293 -27.406 1.00 12.41 27 LYS A CA 5
ATOM 7276 C C . LYS A 1 27 ? -17.697 16.682 -28.001 1.00 4.20 27 LYS A C 5
ATOM 7277 O O . LYS A 1 27 ? -17.947 16.904 -29.186 1.00 14.42 27 LYS A O 5
ATOM 7296 N N . ARG A 1 28 ? -17.234 17.611 -27.172 1.00 41.31 28 ARG A N 5
ATOM 7297 C CA . ARG A 1 28 ? -16.989 18.979 -27.616 1.00 63.25 28 ARG A CA 5
ATOM 7298 C C . ARG A 1 28 ? -15.707 19.061 -28.439 1.00 64.20 28 ARG A C 5
ATOM 7299 O O . ARG A 1 28 ? -15.663 19.724 -29.476 1.00 63.30 28 ARG A O 5
ATOM 7320 N N . PHE A 1 29 ? -14.664 18.383 -27.970 1.00 11.13 29 PHE A N 5
ATOM 7321 C CA . PHE A 1 29 ? -13.380 18.381 -28.660 1.00 43.05 29 PHE A CA 5
ATOM 7322 C C . PHE A 1 29 ? -13.496 17.701 -30.022 1.00 31.11 29 PHE A C 5
ATOM 7323 O O . PHE A 1 29 ? -12.980 18.199 -31.022 1.00 74.11 29 PHE A O 5
ATOM 7340 N N . ALA A 1 30 ? -14.176 16.560 -30.050 1.00 75.00 30 ALA A N 5
ATOM 7341 C CA . ALA A 1 30 ? -14.362 15.812 -31.287 1.00 55.15 30 ALA A CA 5
ATOM 7342 C C . ALA A 1 30 ? -15.112 16.642 -32.324 1.00 53.50 30 ALA A C 5
ATOM 7343 O O . ALA A 1 30 ? -14.953 16.440 -33.527 1.00 42.31 30 ALA A O 5
ATOM 7350 N N . GLU A 1 31 ? -15.929 17.576 -31.848 1.00 13.21 31 GLU A N 5
ATOM 7351 C CA . GLU A 1 31 ? -16.705 18.436 -32.736 1.00 24.44 31 GLU A CA 5
ATOM 7352 C C . GLU A 1 31 ? -15.819 19.035 -33.823 1.00 72.23 31 GLU A C 5
ATOM 7353 O O . GLU A 1 31 ? -16.216 19.123 -34.985 1.00 73.04 31 GLU A O 5
ATOM 7365 N N . LYS A 1 32 ? -14.616 19.446 -33.439 1.00 43.31 32 LYS A N 5
ATOM 7366 C CA . LYS A 1 32 ? -13.671 20.037 -34.380 1.00 32.32 32 LYS A CA 5
ATOM 7367 C C . LYS A 1 32 ? -12.369 20.413 -33.680 1.00 15.24 32 LYS A C 5
ATOM 7368 O O . LYS A 1 32 ? -12.325 21.362 -32.896 1.00 70.21 32 LYS A O 5
ATOM 7387 N N . VAL A 1 33 ? -11.309 19.665 -33.968 1.00 75.51 33 VAL A N 5
ATOM 7388 C CA . VAL A 1 33 ? -10.006 19.921 -33.369 1.00 45.02 33 VAL A CA 5
ATOM 7389 C C . VAL A 1 33 ? -8.910 19.952 -34.429 1.00 10.04 33 VAL A C 5
ATOM 7390 O O . VAL A 1 33 ? -9.051 19.362 -35.500 1.00 60.01 33 VAL A O 5
ATOM 7403 N N . ASP A 1 34 ? -7.817 20.644 -34.121 1.00 72.42 34 ASP A N 5
ATOM 7404 C CA . ASP A 1 34 ? -6.696 20.750 -35.047 1.00 1.14 34 ASP A CA 5
ATOM 7405 C C . ASP A 1 34 ? -5.475 20.011 -34.509 1.00 64.32 34 ASP A C 5
ATOM 7406 O O . ASP A 1 34 ? -4.870 20.404 -33.511 1.00 41.05 34 ASP A O 5
ATOM 7415 N N . PRO A 1 35 ? -5.104 18.911 -35.182 1.00 15.12 35 PRO A N 5
ATOM 7416 C CA . PRO A 1 35 ? -3.953 18.093 -34.790 1.00 32.30 35 PRO A CA 5
ATOM 7417 C C . PRO A 1 35 ? -2.627 18.806 -35.028 1.00 65.12 35 PRO A C 5
ATOM 7418 O O . PRO A 1 35 ? -1.688 18.665 -34.247 1.00 5.13 35 PRO A O 5
ATOM 7429 N N . GLU A 1 36 ? -2.558 19.570 -36.114 1.00 1.14 36 GLU A N 5
ATOM 7430 C CA . GLU A 1 36 ? -1.345 20.305 -36.454 1.00 71.52 36 GLU A CA 5
ATOM 7431 C C . GLU A 1 36 ? -1.006 21.327 -35.373 1.00 21.24 36 GLU A C 5
ATOM 7432 O O . GLU A 1 36 ? 0.134 21.407 -34.916 1.00 13.25 36 GLU A O 5
ATOM 7444 N N . GLU A 1 37 ? -2.005 22.106 -34.970 1.00 31.12 37 GLU A N 5
ATOM 7445 C CA . GLU A 1 37 ? -1.812 23.125 -33.944 1.00 31.44 37 GLU A CA 5
ATOM 7446 C C . GLU A 1 37 ? -1.702 22.489 -32.561 1.00 11.42 37 GLU A C 5
ATOM 7447 O O . GLU A 1 37 ? -0.843 22.860 -31.760 1.00 52.24 37 GLU A O 5
ATOM 7459 N N . THR A 1 38 ? -2.579 21.529 -32.285 1.00 74.14 38 THR A N 5
ATOM 7460 C CA . THR A 1 38 ? -2.582 20.842 -31.000 1.00 11.13 38 THR A CA 5
ATOM 7461 C C . THR A 1 38 ? -1.275 20.092 -30.774 1.00 61.50 38 THR A C 5
ATOM 7462 O O . THR A 1 38 ? -0.802 19.973 -29.643 1.00 2.32 38 THR A O 5
ATOM 7473 N N . LEU A 1 39 ? -0.695 19.585 -31.856 1.00 51.25 39 LEU A N 5
ATOM 7474 C CA . LEU A 1 39 ? 0.559 18.845 -31.777 1.00 22.30 39 LEU A CA 5
ATOM 7475 C C . LEU A 1 39 ? 1.667 19.712 -31.186 1.00 74.32 39 LEU A C 5
ATOM 7476 O O . LEU A 1 39 ? 2.479 19.241 -30.390 1.00 4.24 39 LEU A O 5
ATOM 7492 N N . LYS A 1 40 ? 1.691 20.981 -31.579 1.00 63.44 40 LYS A N 5
ATOM 7493 C CA . LYS A 1 40 ? 2.695 21.916 -31.086 1.00 64.53 40 LYS A CA 5
ATOM 7494 C C . LYS A 1 40 ? 2.484 22.209 -29.605 1.00 3.41 40 LYS A C 5
ATOM 7495 O O . LYS A 1 40 ? 3.416 22.118 -28.804 1.00 30.51 40 LYS A O 5
ATOM 7514 N N . LYS A 1 41 ? 1.255 22.562 -29.246 1.00 22.25 41 LYS A N 5
ATOM 7515 C CA . LYS A 1 41 ? 0.920 22.866 -27.859 1.00 1.32 41 LYS A CA 5
ATOM 7516 C C . LYS A 1 41 ? 1.109 21.640 -26.972 1.00 10.21 41 LYS A C 5
ATOM 7517 O O . LYS A 1 41 ? 1.584 21.748 -25.840 1.00 32.22 41 LYS A O 5
ATOM 7536 N N . LEU A 1 42 ? 0.736 20.476 -27.491 1.00 42.30 42 LEU A N 5
ATOM 7537 C CA . LEU A 1 42 ? 0.866 19.229 -26.747 1.00 23.51 42 LEU A CA 5
ATOM 7538 C C . LEU A 1 42 ? 2.330 18.816 -26.626 1.00 13.50 42 LEU A C 5
ATOM 7539 O O . LEU A 1 42 ? 2.782 18.402 -25.558 1.00 53.24 42 LEU A O 5
ATOM 7555 N N . GLU A 1 43 ? 3.064 18.934 -27.728 1.00 4.44 43 GLU A N 5
ATOM 7556 C CA . GLU A 1 43 ? 4.478 18.574 -27.744 1.00 32.01 43 GLU A CA 5
ATOM 7557 C C . GLU A 1 43 ? 5.283 19.493 -26.830 1.00 65.13 43 GLU A C 5
ATOM 7558 O O . GLU A 1 43 ? 6.120 19.033 -26.053 1.00 44.55 43 GLU A O 5
ATOM 7570 N N . GLU A 1 44 ? 5.026 20.793 -26.930 1.00 74.51 44 GLU A N 5
ATOM 7571 C CA . GLU A 1 44 ? 5.728 21.777 -26.113 1.00 75.52 44 GLU A CA 5
ATOM 7572 C C . GLU A 1 44 ? 5.330 21.649 -24.646 1.00 74.23 44 GLU A C 5
ATOM 7573 O O . GLU A 1 44 ? 6.157 21.820 -23.751 1.00 32.43 44 GLU A O 5
ATOM 7585 N N . TRP A 1 45 ? 4.058 21.349 -24.408 1.00 34.01 45 TRP A N 5
ATOM 7586 C CA . TRP A 1 45 ? 3.549 21.199 -23.049 1.00 40.25 45 TRP A CA 5
ATOM 7587 C C . TRP A 1 45 ? 4.183 19.996 -22.360 1.00 64.15 45 TRP A C 5
ATOM 7588 O O . TRP A 1 45 ? 4.699 20.108 -21.248 1.00 70.42 45 TRP A O 5
ATOM 7609 N N . ILE A 1 46 ? 4.141 18.848 -23.027 1.00 64.25 46 ILE A N 5
ATOM 7610 C CA . ILE A 1 46 ? 4.714 17.625 -22.479 1.00 31.33 46 ILE A CA 5
ATOM 7611 C C . ILE A 1 46 ? 6.217 17.769 -22.263 1.00 71.22 46 ILE A C 5
ATOM 7612 O O . ILE A 1 46 ? 6.758 17.313 -21.256 1.00 30.23 46 ILE A O 5
ATOM 7628 N N . LYS A 1 47 ? 6.887 18.410 -23.215 1.00 60.41 47 LYS A N 5
ATOM 7629 C CA . LYS A 1 47 ? 8.327 18.618 -23.130 1.00 53.33 47 LYS A CA 5
ATOM 7630 C C . LYS A 1 47 ? 8.692 19.379 -21.859 1.00 61.43 47 LYS A C 5
ATOM 7631 O O . LYS A 1 47 ? 9.592 18.977 -21.122 1.00 52.14 47 LYS A O 5
ATOM 7650 N N . GLU A 1 48 ? 7.987 20.478 -21.609 1.00 41.30 48 GLU A N 5
ATOM 7651 C CA . GLU A 1 48 ? 8.238 21.293 -20.427 1.00 2.15 48 GLU A CA 5
ATOM 7652 C C . GLU A 1 48 ? 7.748 20.587 -19.165 1.00 42.31 48 GLU A C 5
ATOM 7653 O O . GLU A 1 48 ? 8.449 20.540 -18.155 1.00 71.43 48 GLU A O 5
ATOM 7665 N N . ASN A 1 49 ? 6.539 20.040 -19.233 1.00 15.24 49 ASN A N 5
ATOM 7666 C CA . ASN A 1 49 ? 5.953 19.339 -18.096 1.00 71.45 49 ASN A CA 5
ATOM 7667 C C . ASN A 1 49 ? 6.844 18.181 -17.655 1.00 21.51 49 ASN A C 5
ATOM 7668 O O . ASN A 1 49 ? 6.963 17.897 -16.463 1.00 23.32 49 ASN A O 5
ATOM 7679 N N . ILE A 1 50 ? 7.466 17.518 -18.623 1.00 44.12 50 ILE A N 5
ATOM 7680 C CA . ILE A 1 50 ? 8.348 16.393 -18.334 1.00 12.12 50 ILE A CA 5
ATOM 7681 C C . ILE A 1 50 ? 9.546 16.834 -17.501 1.00 42.42 50 ILE A C 5
ATOM 7682 O O . ILE A 1 50 ? 9.988 16.118 -16.601 1.00 54.30 50 ILE A O 5
ATOM 7698 N N . LYS A 1 51 ? 10.069 18.017 -17.805 1.00 32.24 51 LYS A N 5
ATOM 7699 C CA . LYS A 1 51 ? 11.215 18.557 -17.083 1.00 72.32 51 LYS A CA 5
ATOM 7700 C C . LYS A 1 51 ? 10.849 18.865 -15.634 1.00 55.52 51 LYS A C 5
ATOM 7701 O O . LYS A 1 51 ? 11.681 18.747 -14.735 1.00 22.44 51 LYS A O 5
ATOM 7720 N N . LYS A 1 52 ? 9.599 19.260 -15.416 1.00 50.31 52 LYS A N 5
ATOM 7721 C CA . LYS A 1 52 ? 9.122 19.583 -14.077 1.00 52.00 52 LYS A CA 5
ATOM 7722 C C . LYS A 1 52 ? 8.692 18.323 -13.333 1.00 1.30 52 LYS A C 5
ATOM 7723 O O . LYS A 1 52 ? 8.897 18.203 -12.125 1.00 52.23 52 LYS A O 5
ATOM 7742 N N . TYR A 1 53 ? 8.097 17.385 -14.063 1.00 41.21 53 TYR A N 5
ATOM 7743 C CA . TYR A 1 53 ? 7.638 16.134 -13.472 1.00 42.41 53 TYR A CA 5
ATOM 7744 C C . TYR A 1 53 ? 8.118 14.937 -14.288 1.00 54.55 53 TYR A C 5
ATOM 7745 O O . TYR A 1 53 ? 7.409 14.417 -15.150 1.00 43.13 53 TYR A O 5
ATOM 7763 N N . PRO A 1 54 ? 9.352 14.491 -14.011 1.00 73.12 54 PRO A N 5
ATOM 7764 C CA . PRO A 1 54 ? 9.955 13.351 -14.707 1.00 64.23 54 PRO A CA 5
ATOM 7765 C C . PRO A 1 54 ? 9.288 12.029 -14.341 1.00 63.15 54 PRO A C 5
ATOM 7766 O O . PRO A 1 54 ? 9.342 11.064 -15.104 1.00 15.32 54 PRO A O 5
ATOM 7777 N N . GLU A 1 55 ? 8.660 11.993 -13.170 1.00 64.14 55 GLU A N 5
ATOM 7778 C CA . GLU A 1 55 ? 7.983 10.788 -12.704 1.00 64.11 55 GLU A CA 5
ATOM 7779 C C . GLU A 1 55 ? 6.775 10.470 -13.580 1.00 33.24 55 GLU A C 5
ATOM 7780 O O . GLU A 1 55 ? 6.382 9.311 -13.720 1.00 1.24 55 GLU A O 5
ATOM 7792 N N . TYR A 1 56 ? 6.188 11.508 -14.166 1.00 60.32 56 TYR A N 5
ATOM 7793 C CA . TYR A 1 56 ? 5.022 11.341 -15.026 1.00 73.31 56 TYR A CA 5
ATOM 7794 C C . TYR A 1 56 ? 5.431 11.279 -16.494 1.00 41.15 56 TYR A C 5
ATOM 7795 O O . TYR A 1 56 ? 4.616 10.979 -17.366 1.00 51.34 56 TYR A O 5
ATOM 7813 N N . LYS A 1 57 ? 6.702 11.564 -16.759 1.00 60.44 57 LYS A N 5
ATOM 7814 C CA . LYS A 1 57 ? 7.224 11.539 -18.120 1.00 53.05 57 LYS A CA 5
ATOM 7815 C C . LYS A 1 57 ? 6.835 10.245 -18.829 1.00 21.12 57 LYS A C 5
ATOM 7816 O O . LYS A 1 57 ? 6.574 10.240 -20.032 1.00 63.12 57 LYS A O 5
ATOM 7835 N N . ASP A 1 58 ? 6.798 9.152 -18.076 1.00 25.12 58 ASP A N 5
ATOM 7836 C CA . ASP A 1 58 ? 6.440 7.852 -18.631 1.00 31.14 58 ASP A CA 5
ATOM 7837 C C . ASP A 1 58 ? 5.031 7.882 -19.217 1.00 24.12 58 ASP A C 5
ATOM 7838 O O . ASP A 1 58 ? 4.815 7.470 -20.356 1.00 13.43 58 ASP A O 5
ATOM 7847 N N . GLU A 1 59 ? 4.078 8.371 -18.430 1.00 25.33 59 GLU A N 5
ATOM 7848 C CA . GLU A 1 59 ? 2.690 8.451 -18.870 1.00 42.45 59 GLU A CA 5
ATOM 7849 C C . GLU A 1 59 ? 2.537 9.464 -20.001 1.00 41.52 59 GLU A C 5
ATOM 7850 O O . GLU A 1 59 ? 1.834 9.216 -20.981 1.00 14.43 59 GLU A O 5
ATOM 7862 N N . LEU A 1 60 ? 3.200 10.607 -19.857 1.00 32.00 60 LEU A N 5
ATOM 7863 C CA . LEU A 1 60 ? 3.138 11.660 -20.865 1.00 64.23 60 LEU A CA 5
ATOM 7864 C C . LEU A 1 60 ? 3.677 11.164 -22.203 1.00 41.30 60 LEU A C 5
ATOM 7865 O O . LEU A 1 60 ? 3.123 11.470 -23.258 1.00 14.12 60 LEU A O 5
ATOM 7881 N N . GLU A 1 61 ? 4.762 10.396 -22.151 1.00 74.11 61 GLU A N 5
ATOM 7882 C CA . GLU A 1 61 ? 5.374 9.858 -23.359 1.00 52.22 61 GLU A CA 5
ATOM 7883 C C . GLU A 1 61 ? 4.409 8.931 -24.092 1.00 55.22 61 GLU A C 5
ATOM 7884 O O . GLU A 1 61 ? 4.364 8.911 -25.323 1.00 11.01 61 GLU A O 5
ATOM 7896 N N . VAL A 1 62 ? 3.637 8.165 -23.329 1.00 23.24 62 VAL A N 5
ATOM 7897 C CA . VAL A 1 62 ? 2.672 7.236 -23.904 1.00 31.13 62 VAL A CA 5
ATOM 7898 C C . VAL A 1 62 ? 1.625 7.974 -24.730 1.00 13.23 62 VAL A C 5
ATOM 7899 O O . VAL A 1 62 ? 1.355 7.614 -25.875 1.00 62.50 62 VAL A O 5
ATOM 7912 N N . ALA A 1 63 ? 1.037 9.012 -24.142 1.00 65.42 63 ALA A N 5
ATOM 7913 C CA . ALA A 1 63 ? 0.022 9.803 -24.825 1.00 11.21 63 ALA A CA 5
ATOM 7914 C C . ALA A 1 63 ? 0.577 10.425 -26.102 1.00 14.15 63 ALA A C 5
ATOM 7915 O O . ALA A 1 63 ? -0.049 10.356 -27.160 1.00 31.22 63 ALA A O 5
ATOM 7922 N N . TYR A 1 64 ? 1.753 11.033 -25.995 1.00 71.21 64 TYR A N 5
ATOM 7923 C CA . TYR A 1 64 ? 2.390 11.670 -27.141 1.00 21.31 64 TYR A CA 5
ATOM 7924 C C . TYR A 1 64 ? 2.722 10.644 -28.220 1.00 63.54 64 TYR A C 5
ATOM 7925 O O . TYR A 1 64 ? 2.594 10.917 -29.413 1.00 11.11 64 TYR A O 5
ATOM 7943 N N . ASN A 1 65 ? 3.149 9.461 -27.791 1.00 64.33 65 ASN A N 5
ATOM 7944 C CA . ASN A 1 65 ? 3.500 8.392 -28.719 1.00 34.00 65 ASN A CA 5
ATOM 7945 C C . ASN A 1 65 ? 2.313 8.032 -29.608 1.00 3.22 65 ASN A C 5
ATOM 7946 O O . ASN A 1 65 ? 2.476 7.757 -30.796 1.00 74.45 65 ASN A O 5
ATOM 7957 N N . SER A 1 66 ? 1.120 8.038 -29.023 1.00 35.41 66 SER A N 5
ATOM 7958 C CA . SER A 1 66 ? -0.095 7.709 -29.761 1.00 21.51 66 SER A CA 5
ATOM 7959 C C . SER A 1 66 ? -0.451 8.820 -30.744 1.00 14.24 66 SER A C 5
ATOM 7960 O O . SER A 1 66 ? -0.697 8.566 -31.922 1.00 64.22 66 SER A O 5
ATOM 7968 N N . ALA A 1 67 ? -0.477 10.053 -30.249 1.00 3.52 67 ALA A N 5
ATOM 7969 C CA . ALA A 1 67 ? -0.801 11.205 -31.082 1.00 21.43 67 ALA A CA 5
ATOM 7970 C C . ALA A 1 67 ? 0.204 11.359 -32.219 1.00 71.23 67 ALA A C 5
ATOM 7971 O O . ALA A 1 67 ? -0.163 11.703 -33.342 1.00 72.14 67 ALA A O 5
ATOM 7978 N N . LYS A 1 68 ? 1.473 11.104 -31.920 1.00 32.21 68 LYS A N 5
ATOM 7979 C CA . LYS A 1 68 ? 2.531 11.214 -32.916 1.00 41.32 68 LYS A CA 5
ATOM 7980 C C . LYS A 1 68 ? 2.395 10.126 -33.977 1.00 70.20 68 LYS A C 5
ATOM 7981 O O . LYS A 1 68 ? 2.651 10.362 -35.158 1.00 75.14 68 LYS A O 5
ATOM 8000 N N . LEU A 1 69 ? 1.991 8.936 -33.548 1.00 61.01 69 LEU A N 5
ATOM 8001 C CA . LEU A 1 69 ? 1.819 7.811 -34.462 1.00 22.41 69 LEU A CA 5
ATOM 8002 C C . LEU A 1 69 ? 0.828 8.155 -35.568 1.00 42.02 69 LEU A C 5
ATOM 8003 O O . LEU A 1 69 ? 1.095 7.928 -36.749 1.00 23.40 69 LEU A O 5
ATOM 8019 N N . PHE A 1 70 ? -0.317 8.707 -35.180 1.00 53.31 70 PHE A N 5
ATOM 8020 C CA . PHE A 1 70 ? -1.348 9.085 -36.140 1.00 25.41 70 PHE A CA 5
ATOM 8021 C C . PHE A 1 70 ? -0.912 10.297 -36.957 1.00 72.21 70 PHE A C 5
ATOM 8022 O O . PHE A 1 70 ? -1.217 10.399 -38.147 1.00 40.31 70 PHE A O 5
ATOM 8039 N N . LEU A 1 71 ? -0.199 11.213 -36.312 1.00 61.45 71 LEU A N 5
ATOM 8040 C CA . LEU A 1 71 ? 0.279 12.419 -36.979 1.00 11.14 71 LEU A CA 5
ATOM 8041 C C . LEU A 1 71 ? 1.349 12.083 -38.013 1.00 64.05 71 LEU A C 5
ATOM 8042 O O . LEU A 1 71 ? 1.565 12.834 -38.963 1.00 11.43 71 LEU A O 5
ATOM 8058 N N . GLU A 1 72 ? 2.013 10.947 -37.821 1.00 41.15 72 GLU A N 5
ATOM 8059 C CA . GLU A 1 72 ? 3.060 10.511 -38.739 1.00 72.43 72 GLU A CA 5
ATOM 8060 C C . GLU A 1 72 ? 2.470 10.125 -40.093 1.00 22.15 72 GLU A C 5
ATOM 8061 O O . GLU A 1 72 ? 3.177 10.080 -41.100 1.00 14.34 72 GLU A O 5
ATOM 8073 N N . SER A 1 73 ? 1.170 9.845 -40.107 1.00 53.11 73 SER A N 5
ATOM 8074 C CA . SER A 1 73 ? 0.486 9.458 -41.336 1.00 10.42 73 SER A CA 5
ATOM 8075 C C . SER A 1 73 ? -0.491 10.545 -41.778 1.00 21.12 73 SER A C 5
ATOM 8076 O O . SER A 1 73 ? -1.702 10.441 -41.587 1.00 10.22 73 SER A O 5
ATOM 8084 N N . PRO A 1 74 ? 0.049 11.613 -42.384 1.00 74.44 74 PRO A N 5
ATOM 8085 C CA . PRO A 1 74 ? -0.756 12.739 -42.868 1.00 31.22 74 PRO A CA 5
ATOM 8086 C C . PRO A 1 74 ? -1.612 12.364 -44.073 1.00 15.05 74 PRO A C 5
ATOM 8087 O O . PRO A 1 74 ? -1.373 12.832 -45.187 1.00 23.33 74 PRO A O 5
ATOM 8098 N N . LEU A 1 75 ? -2.611 11.519 -43.843 1.00 41.31 75 LEU A N 5
ATOM 8099 C CA . LEU A 1 75 ? -3.504 11.081 -44.910 1.00 54.45 75 LEU A CA 5
ATOM 8100 C C . LEU A 1 75 ? -4.561 10.120 -44.376 1.00 44.14 75 LEU A C 5
ATOM 8101 O O . LEU A 1 75 ? -4.995 9.206 -45.079 1.00 2.42 75 LEU A O 5
ATOM 8117 N N . VAL A 1 76 ? -4.971 10.332 -43.131 1.00 21.43 76 VAL A N 5
ATOM 8118 C CA . VAL A 1 76 ? -5.979 9.486 -42.503 1.00 31.51 76 VAL A CA 5
ATOM 8119 C C . VAL A 1 76 ? -7.136 10.318 -41.963 1.00 75.01 76 VAL A C 5
ATOM 8120 O O . VAL A 1 76 ? -6.951 11.163 -41.088 1.00 41.11 76 VAL A O 5
ATOM 8133 N N . GLU A 1 77 ? -8.332 10.074 -42.491 1.00 24.43 77 GLU A N 5
ATOM 8134 C CA . GLU A 1 77 ? -9.520 10.801 -42.061 1.00 44.10 77 GLU A CA 5
ATOM 8135 C C . GLU A 1 77 ? -10.529 9.860 -41.410 1.00 31.10 77 GLU A C 5
ATOM 8136 O O . GLU A 1 77 ? -11.262 9.147 -42.096 1.00 24.01 77 GLU A O 5
ATOM 8148 N N . GLY A 1 78 ? -10.562 9.863 -40.081 1.00 23.23 78 GLY A N 5
ATOM 8149 C CA . GLY A 1 78 ? -11.484 9.005 -39.360 1.00 11.31 78 GLY A CA 5
ATOM 8150 C C . GLY A 1 78 ? -11.443 9.239 -37.862 1.00 45.33 78 GLY A C 5
ATOM 8151 O O . GLY A 1 78 ? -10.905 10.237 -37.383 1.00 72.13 78 GLY A O 5
ATOM 8155 N N . PRO A 1 79 ? -12.022 8.302 -37.097 1.00 1.20 79 PRO A N 5
ATOM 8156 C CA . PRO A 1 79 ? -12.063 8.388 -35.635 1.00 10.44 79 PRO A CA 5
ATOM 8157 C C . PRO A 1 79 ? -10.689 8.194 -35.003 1.00 50.23 79 PRO A C 5
ATOM 8158 O O . PRO A 1 79 ? -10.453 8.604 -33.868 1.00 63.14 79 PRO A O 5
ATOM 8169 N N . GLY A 1 80 ? -9.785 7.564 -35.749 1.00 4.45 80 GLY A N 5
ATOM 8170 C CA . GLY A 1 80 ? -8.445 7.327 -35.244 1.00 71.44 80 GLY A CA 5
ATOM 8171 C C . GLY A 1 80 ? -7.690 8.613 -34.972 1.00 15.20 80 GLY A C 5
ATOM 8172 O O . GLY A 1 80 ? -6.977 8.725 -33.975 1.00 53.45 80 GLY A O 5
ATOM 8176 N N . LYS A 1 81 ? -7.845 9.588 -35.862 1.00 72.32 81 LYS A N 5
ATOM 8177 C CA . LYS A 1 81 ? -7.173 10.873 -35.715 1.00 54.24 81 LYS A CA 5
ATOM 8178 C C . LYS A 1 81 ? -7.690 11.619 -34.490 1.00 1.22 81 LYS A C 5
ATOM 8179 O O . LYS A 1 81 ? -6.908 12.107 -33.672 1.00 72.15 81 LYS A O 5
ATOM 8198 N N . VAL A 1 82 ? -9.011 11.704 -34.367 1.00 2.44 82 VAL A N 5
ATOM 8199 C CA . VAL A 1 82 ? -9.631 12.390 -33.239 1.00 62.50 82 VAL A CA 5
ATOM 8200 C C . VAL A 1 82 ? -9.367 11.648 -31.933 1.00 12.52 82 VAL A C 5
ATOM 8201 O O . VAL A 1 82 ? -9.155 12.265 -30.889 1.00 14.54 82 VAL A O 5
ATOM 8214 N N . ARG A 1 83 ? -9.380 10.322 -31.999 1.00 65.32 83 ARG A N 5
ATOM 8215 C CA . ARG A 1 83 ? -9.142 9.496 -30.821 1.00 75.44 83 ARG A CA 5
ATOM 8216 C C . ARG A 1 83 ? -7.715 9.674 -30.311 1.00 33.32 83 ARG A C 5
ATOM 8217 O O . ARG A 1 83 ? -7.466 9.632 -29.107 1.00 32.52 83 ARG A O 5
ATOM 8238 N N . ALA A 1 84 ? -6.782 9.872 -31.237 1.00 23.13 84 ALA A N 5
ATOM 8239 C CA . ALA A 1 84 ? -5.381 10.059 -30.881 1.00 44.12 84 ALA A CA 5
ATOM 8240 C C . ALA A 1 84 ? -5.182 11.347 -30.089 1.00 20.50 84 ALA A C 5
ATOM 8241 O O . ALA A 1 84 ? -4.524 11.351 -29.048 1.00 20.54 84 ALA A O 5
ATOM 8248 N N . ILE A 1 85 ? -5.753 12.437 -30.589 1.00 51.42 85 ILE A N 5
ATOM 8249 C CA . ILE A 1 85 ? -5.639 13.731 -29.927 1.00 44.21 85 ILE A CA 5
ATOM 8250 C C . ILE A 1 85 ? -6.470 13.770 -28.650 1.00 4.43 85 ILE A C 5
ATOM 8251 O O . ILE A 1 85 ? -6.000 14.215 -27.604 1.00 42.10 85 ILE A O 5
ATOM 8267 N N . GLY A 1 86 ? -7.711 13.300 -28.743 1.00 43.52 86 GLY A N 5
ATOM 8268 C CA . GLY A 1 86 ? -8.588 13.290 -27.587 1.00 74.33 86 GLY A CA 5
ATOM 8269 C C . GLY A 1 86 ? -8.058 12.420 -26.465 1.00 23.33 86 GLY A C 5
ATOM 8270 O O . GLY A 1 86 ? -8.235 12.737 -25.288 1.00 73.13 86 GLY A O 5
ATOM 8274 N N . ARG A 1 87 ? -7.409 11.319 -26.828 1.00 4.42 87 ARG A N 5
ATOM 8275 C CA . ARG A 1 87 ? -6.854 10.399 -25.842 1.00 51.41 87 ARG A CA 5
ATOM 8276 C C . ARG A 1 87 ? -5.809 11.096 -24.976 1.00 5.04 87 ARG A C 5
ATOM 8277 O O . ARG A 1 87 ? -5.801 10.948 -23.753 1.00 55.13 87 ARG A O 5
ATOM 8298 N N . VAL A 1 88 ? -4.926 11.857 -25.618 1.00 33.42 88 VAL A N 5
ATOM 8299 C CA . VAL A 1 88 ? -3.877 12.577 -24.906 1.00 75.52 88 VAL A CA 5
ATOM 8300 C C . VAL A 1 88 ? -4.469 13.562 -23.905 1.00 10.12 88 VAL A C 5
ATOM 8301 O O . VAL A 1 88 ? -4.020 13.648 -22.762 1.00 23.23 88 VAL A O 5
ATOM 8314 N N . LEU A 1 89 ? -5.480 14.305 -24.341 1.00 13.21 89 LEU A N 5
ATOM 8315 C CA . LEU A 1 89 ? -6.135 15.287 -23.483 1.00 73.41 89 LEU A CA 5
ATOM 8316 C C . LEU A 1 89 ? -6.736 14.617 -22.251 1.00 60.42 89 LEU A C 5
ATOM 8317 O O . LEU A 1 89 ? -6.721 15.181 -21.157 1.00 44.04 89 LEU A O 5
ATOM 8333 N N . TRP A 1 90 ? -7.261 13.411 -22.437 1.00 12.43 90 TRP A N 5
ATOM 8334 C CA . TRP A 1 90 ? -7.865 12.664 -21.339 1.00 44.51 90 TRP A CA 5
ATOM 8335 C C . TRP A 1 90 ? -6.800 12.172 -20.365 1.00 73.31 90 TRP A C 5
ATOM 8336 O O . TRP A 1 90 ? -7.007 12.170 -19.152 1.00 5.34 90 TRP A O 5
ATOM 8357 N N . THR A 1 91 ? -5.659 11.754 -20.904 1.00 5.51 91 THR A N 5
ATOM 8358 C CA . THR A 1 91 ? -4.562 11.259 -20.082 1.00 42.12 91 THR A CA 5
ATOM 8359 C C . THR A 1 91 ? -4.095 12.318 -19.091 1.00 51.31 91 THR A C 5
ATOM 8360 O O . THR A 1 91 ? -3.935 12.042 -17.902 1.00 20.12 91 THR A O 5
ATOM 8371 N N . ILE A 1 92 ? -3.879 13.532 -19.589 1.00 24.23 92 ILE A N 5
ATOM 8372 C CA . ILE A 1 92 ? -3.432 14.634 -18.746 1.00 24.34 92 ILE A CA 5
ATOM 8373 C C . ILE A 1 92 ? -4.493 15.003 -17.715 1.00 12.31 92 ILE A C 5
ATOM 8374 O O . ILE A 1 92 ? -4.176 15.361 -16.580 1.00 41.41 92 ILE A O 5
ATOM 8390 N N . LYS A 1 93 ? -5.757 14.912 -18.116 1.00 62.43 93 LYS A N 5
ATOM 8391 C CA . LYS A 1 93 ? -6.867 15.234 -17.228 1.00 70.51 93 LYS A CA 5
ATOM 8392 C C . LYS A 1 93 ? -6.826 14.371 -15.971 1.00 43.02 93 LYS A C 5
ATOM 8393 O O . LYS A 1 93 ? -6.980 14.873 -14.857 1.00 14.52 93 LYS A O 5
ATOM 8412 N N . ARG A 1 94 ? -6.613 13.073 -16.155 1.00 74.42 94 ARG A N 5
ATOM 8413 C CA . ARG A 1 94 ? -6.550 12.141 -15.035 1.00 1.41 94 ARG A CA 5
ATOM 8414 C C . ARG A 1 94 ? -5.344 12.438 -14.149 1.00 10.35 94 ARG A C 5
ATOM 8415 O O . ARG A 1 94 ? -5.419 12.333 -12.924 1.00 72.12 94 ARG A O 5
ATOM 8436 N N . LEU A 1 95 ? -4.233 12.808 -14.776 1.00 54.41 95 LEU A N 5
ATOM 8437 C CA . LEU A 1 95 ? -3.010 13.121 -14.045 1.00 24.52 95 LEU A CA 5
ATOM 8438 C C . LEU A 1 95 ? -3.263 14.196 -12.994 1.00 44.43 95 LEU A C 5
ATOM 8439 O O . LEU A 1 95 ? -2.546 14.286 -11.998 1.00 41.41 95 LEU A O 5
ATOM 8455 N N . ASN A 1 96 ? -4.288 15.010 -13.223 1.00 11.31 96 ASN A N 5
ATOM 8456 C CA . ASN A 1 96 ? -4.637 16.080 -12.295 1.00 1.43 96 ASN A CA 5
ATOM 8457 C C . ASN A 1 96 ? -3.554 17.155 -12.271 1.00 23.20 96 ASN A C 5
ATOM 8458 O O . ASN A 1 96 ? -3.077 17.547 -11.206 1.00 70.40 96 ASN A O 5
ATOM 8469 N N . ILE A 1 97 ? -3.171 17.627 -13.453 1.00 2.05 97 ILE A N 5
ATOM 8470 C CA . ILE A 1 97 ? -2.147 18.657 -13.567 1.00 42.21 97 ILE A CA 5
ATOM 8471 C C . ILE A 1 97 ? -2.665 19.866 -14.339 1.00 32.30 97 ILE A C 5
ATOM 8472 O O . ILE A 1 97 ? -3.110 19.743 -15.481 1.00 22.25 97 ILE A O 5
ATOM 8488 N N . ASP A 1 98 ? -2.606 21.034 -13.708 1.00 65.14 98 ASP A N 5
ATOM 8489 C CA . ASP A 1 98 ? -3.067 22.267 -14.336 1.00 45.05 98 ASP A CA 5
ATOM 8490 C C . ASP A 1 98 ? -2.444 22.439 -15.717 1.00 51.03 98 ASP A C 5
ATOM 8491 O O . ASP A 1 98 ? -1.276 22.808 -15.841 1.00 72.13 98 ASP A O 5
ATOM 8500 N N . SER A 1 99 ? -3.231 22.168 -16.754 1.00 31.33 99 SER A N 5
ATOM 8501 C CA . SER A 1 99 ? -2.755 22.288 -18.127 1.00 32.14 99 SER A CA 5
ATOM 8502 C C . SER A 1 99 ? -3.663 23.209 -18.938 1.00 61.31 99 SER A C 5
ATOM 8503 O O . SER A 1 99 ? -4.884 23.214 -18.780 1.00 40.51 99 SER A O 5
ATOM 8511 N N . PRO A 1 100 ? -3.053 24.006 -19.827 1.00 50.10 100 PRO A N 5
ATOM 8512 C CA . PRO A 1 100 ? -3.785 24.946 -20.681 1.00 31.12 100 PRO A CA 5
ATOM 8513 C C . PRO A 1 100 ? -4.618 24.236 -21.742 1.00 31.11 100 PRO A C 5
ATOM 8514 O O . PRO A 1 100 ? -4.245 24.196 -22.915 1.00 60.31 100 PRO A O 5
ATOM 8525 N N . PHE A 1 101 ? -5.749 23.677 -21.324 1.00 61.04 101 PHE A N 5
ATOM 8526 C CA . PHE A 1 101 ? -6.636 22.967 -22.240 1.00 4.11 101 PHE A CA 5
ATOM 8527 C C . PHE A 1 101 ? -8.063 22.939 -21.702 1.00 33.42 101 PHE A C 5
ATOM 8528 O O . PHE A 1 101 ? -8.964 23.557 -22.267 1.00 31.20 101 PHE A O 5
ATOM 8545 N N . VAL A 1 102 ? -8.261 22.214 -20.604 1.00 15.14 102 VAL A N 5
ATOM 8546 C CA . VAL A 1 102 ? -9.578 22.105 -19.989 1.00 24.11 102 VAL A CA 5
ATOM 8547 C C . VAL A 1 102 ? -10.117 23.475 -19.596 1.00 12.33 102 VAL A C 5
ATOM 8548 O O . VAL A 1 102 ? -9.453 24.494 -19.788 1.00 23.32 102 VAL A O 5
ATOM 8561 N N . SER A 1 1 ? 10.924 36.226 5.363 1.00 24.23 1 SER A N 6
ATOM 8562 C CA . SER A 1 1 ? 9.541 35.765 5.391 1.00 50.52 1 SER A CA 6
ATOM 8563 C C . SER A 1 1 ? 9.391 34.451 4.630 1.00 15.51 1 SER A C 6
ATOM 8564 O O . SER A 1 1 ? 9.003 33.433 5.200 1.00 20.01 1 SER A O 6
ATOM 8572 N N . MET A 1 2 ? 9.700 34.484 3.338 1.00 4.41 2 MET A N 6
ATOM 8573 C CA . MET A 1 2 ? 9.601 33.296 2.498 1.00 44.21 2 MET A CA 6
ATOM 8574 C C . MET A 1 2 ? 8.143 32.899 2.288 1.00 43.23 2 MET A C 6
ATOM 8575 O O . MET A 1 2 ? 7.577 33.124 1.218 1.00 55.11 2 MET A O 6
ATOM 8589 N N . ASP A 1 3 ? 7.542 32.309 3.315 1.00 60.53 3 ASP A N 6
ATOM 8590 C CA . ASP A 1 3 ? 6.150 31.881 3.242 1.00 60.12 3 ASP A CA 6
ATOM 8591 C C . ASP A 1 3 ? 5.210 33.081 3.280 1.00 44.53 3 ASP A C 6
ATOM 8592 O O . ASP A 1 3 ? 5.061 33.736 4.311 1.00 21.55 3 ASP A O 6
ATOM 8601 N N . LYS A 1 4 ? 4.579 33.367 2.146 1.00 15.51 4 LYS A N 6
ATOM 8602 C CA . LYS A 1 4 ? 3.652 34.489 2.047 1.00 32.45 4 LYS A CA 6
ATOM 8603 C C . LYS A 1 4 ? 2.696 34.304 0.873 1.00 71.20 4 LYS A C 6
ATOM 8604 O O . LYS A 1 4 ? 3.095 34.410 -0.286 1.00 23.11 4 LYS A O 6
ATOM 8623 N N . GLU A 1 5 ? 1.433 34.029 1.183 1.00 61.15 5 GLU A N 6
ATOM 8624 C CA . GLU A 1 5 ? 0.421 33.830 0.152 1.00 61.34 5 GLU A CA 6
ATOM 8625 C C . GLU A 1 5 ? 0.872 32.779 -0.858 1.00 75.44 5 GLU A C 6
ATOM 8626 O O . GLU A 1 5 ? 0.898 33.030 -2.063 1.00 12.03 5 GLU A O 6
ATOM 8638 N N . TRP A 1 6 ? 1.226 31.600 -0.357 1.00 1.32 6 TRP A N 6
ATOM 8639 C CA . TRP A 1 6 ? 1.677 30.510 -1.214 1.00 41.52 6 TRP A CA 6
ATOM 8640 C C . TRP A 1 6 ? 0.494 29.696 -1.728 1.00 34.44 6 TRP A C 6
ATOM 8641 O O . TRP A 1 6 ? 0.481 29.261 -2.879 1.00 50.32 6 TRP A O 6
ATOM 8662 N N . ILE A 1 7 ? -0.498 29.494 -0.866 1.00 40.02 7 ILE A N 6
ATOM 8663 C CA . ILE A 1 7 ? -1.685 28.733 -1.234 1.00 62.23 7 ILE A CA 6
ATOM 8664 C C . ILE A 1 7 ? -2.570 29.524 -2.191 1.00 14.44 7 ILE A C 6
ATOM 8665 O O . ILE A 1 7 ? -2.908 30.679 -1.928 1.00 55.12 7 ILE A O 6
ATOM 8681 N N . SER A 1 8 ? -2.945 28.895 -3.300 1.00 30.12 8 SER A N 6
ATOM 8682 C CA . SER A 1 8 ? -3.791 29.541 -4.297 1.00 4.14 8 SER A CA 6
ATOM 8683 C C . SER A 1 8 ? -4.726 28.530 -4.953 1.00 22.14 8 SER A C 6
ATOM 8684 O O . SER A 1 8 ? -4.918 28.541 -6.169 1.00 32.13 8 SER A O 6
ATOM 8692 N N . LYS A 1 9 ? -5.306 27.655 -4.138 1.00 54.41 9 LYS A N 6
ATOM 8693 C CA . LYS A 1 9 ? -6.224 26.638 -4.636 1.00 44.15 9 LYS A CA 6
ATOM 8694 C C . LYS A 1 9 ? -6.959 25.958 -3.485 1.00 41.13 9 LYS A C 6
ATOM 8695 O O . LYS A 1 9 ? -6.392 25.122 -2.780 1.00 51.41 9 LYS A O 6
ATOM 8714 N N . LEU A 1 10 ? -8.224 26.321 -3.302 1.00 61.14 10 LEU A N 6
ATOM 8715 C CA . LEU A 1 10 ? -9.038 25.745 -2.237 1.00 72.51 10 LEU A CA 6
ATOM 8716 C C . LEU A 1 10 ? -9.359 24.282 -2.528 1.00 30.21 10 LEU A C 6
ATOM 8717 O O . LEU A 1 10 ? -9.321 23.827 -3.672 1.00 14.54 10 LEU A O 6
ATOM 8733 N N . PRO A 1 11 ? -9.685 23.526 -1.469 1.00 64.14 11 PRO A N 6
ATOM 8734 C CA . PRO A 1 11 ? -10.022 22.104 -1.585 1.00 65.14 11 PRO A CA 6
ATOM 8735 C C . PRO A 1 11 ? -11.360 21.881 -2.281 1.00 35.51 11 PRO A C 6
ATOM 8736 O O . PRO A 1 11 ? -12.211 22.770 -2.315 1.00 5.44 11 PRO A O 6
ATOM 8747 N N . LYS A 1 12 ? -11.542 20.686 -2.833 1.00 33.33 12 LYS A N 6
ATOM 8748 C CA . LYS A 1 12 ? -12.779 20.343 -3.526 1.00 63.02 12 LYS A CA 6
ATOM 8749 C C . LYS A 1 12 ? -13.059 21.328 -4.658 1.00 34.22 12 LYS A C 6
ATOM 8750 O O . LYS A 1 12 ? -14.017 22.099 -4.598 1.00 44.22 12 LYS A O 6
ATOM 8769 N N . SER A 1 13 ? -12.219 21.295 -5.686 1.00 63.30 13 SER A N 6
ATOM 8770 C CA . SER A 1 13 ? -12.374 22.186 -6.829 1.00 54.32 13 SER A CA 6
ATOM 8771 C C . SER A 1 13 ? -13.386 21.623 -7.823 1.00 1.22 13 SER A C 6
ATOM 8772 O O . SER A 1 13 ? -13.695 20.431 -7.825 1.00 50.22 13 SER A O 6
ATOM 8780 N N . PRO A 1 14 ? -13.917 22.500 -8.688 1.00 44.13 14 PRO A N 6
ATOM 8781 C CA . PRO A 1 14 ? -14.901 22.114 -9.704 1.00 12.44 14 PRO A CA 6
ATOM 8782 C C . PRO A 1 14 ? -14.293 21.250 -10.802 1.00 24.43 14 PRO A C 6
ATOM 8783 O O . PRO A 1 14 ? -13.935 21.748 -11.869 1.00 61.55 14 PRO A O 6
ATOM 8794 N N . GLU A 1 15 ? -14.179 19.953 -10.533 1.00 62.32 15 GLU A N 6
ATOM 8795 C CA . GLU A 1 15 ? -13.612 19.020 -11.500 1.00 51.13 15 GLU A CA 6
ATOM 8796 C C . GLU A 1 15 ? -14.648 17.982 -11.925 1.00 51.12 15 GLU A C 6
ATOM 8797 O O . GLU A 1 15 ? -15.651 17.756 -11.248 1.00 25.41 15 GLU A O 6
ATOM 8809 N N . PRO A 1 16 ? -14.400 17.338 -13.075 1.00 32.31 16 PRO A N 6
ATOM 8810 C CA . PRO A 1 16 ? -15.299 16.314 -13.618 1.00 34.13 16 PRO A CA 6
ATOM 8811 C C . PRO A 1 16 ? -15.292 15.036 -12.785 1.00 51.21 16 PRO A C 6
ATOM 8812 O O . PRO A 1 16 ? -14.232 14.484 -12.488 1.00 11.45 16 PRO A O 6
ATOM 8823 N N . TRP A 1 17 ? -16.479 14.571 -12.413 1.00 42.11 17 TRP A N 6
ATOM 8824 C CA . TRP A 1 17 ? -16.608 13.358 -11.615 1.00 34.22 17 TRP A CA 6
ATOM 8825 C C . TRP A 1 17 ? -17.814 12.538 -12.062 1.00 32.32 17 TRP A C 6
ATOM 8826 O O . TRP A 1 17 ? -18.587 12.051 -11.236 1.00 33.43 17 TRP A O 6
ATOM 8847 N N . THR A 1 18 ? -17.971 12.390 -13.374 1.00 21.02 18 THR A N 6
ATOM 8848 C CA . THR A 1 18 ? -19.083 11.631 -13.930 1.00 23.32 18 THR A CA 6
ATOM 8849 C C . THR A 1 18 ? -18.813 11.241 -15.378 1.00 30.20 18 THR A C 6
ATOM 8850 O O . THR A 1 18 ? -17.983 11.838 -16.063 1.00 11.53 18 THR A O 6
ATOM 8861 N N . PRO A 1 19 ? -19.530 10.214 -15.859 1.00 44.13 19 PRO A N 6
ATOM 8862 C CA . PRO A 1 19 ? -19.385 9.722 -17.232 1.00 51.54 19 PRO A CA 6
ATOM 8863 C C . PRO A 1 19 ? -19.926 10.709 -18.261 1.00 73.14 19 PRO A C 6
ATOM 8864 O O . PRO A 1 19 ? -19.406 10.807 -19.373 1.00 34.24 19 PRO A O 6
ATOM 8875 N N . GLU A 1 20 ? -20.972 11.437 -17.883 1.00 2.32 20 GLU A N 6
ATOM 8876 C CA . GLU A 1 20 ? -21.583 12.416 -18.776 1.00 30.33 20 GLU A CA 6
ATOM 8877 C C . GLU A 1 20 ? -20.564 13.465 -19.211 1.00 71.33 20 GLU A C 6
ATOM 8878 O O . GLU A 1 20 ? -20.481 13.812 -20.389 1.00 3.21 20 GLU A O 6
ATOM 8890 N N . GLN A 1 21 ? -19.791 13.965 -18.251 1.00 41.45 21 GLN A N 6
ATOM 8891 C CA . GLN A 1 21 ? -18.779 14.976 -18.536 1.00 62.55 21 GLN A CA 6
ATOM 8892 C C . GLN A 1 21 ? -17.747 14.448 -19.527 1.00 40.14 21 GLN A C 6
ATOM 8893 O O . GLN A 1 21 ? -17.291 15.177 -20.407 1.00 44.33 21 GLN A O 6
ATOM 8907 N N . GLU A 1 22 ? -17.385 13.178 -19.378 1.00 71.13 22 GLU A N 6
ATOM 8908 C CA . GLU A 1 22 ? -16.406 12.555 -20.260 1.00 65.15 22 GLU A CA 6
ATOM 8909 C C . GLU A 1 22 ? -16.864 12.619 -21.714 1.00 0.14 22 GLU A C 6
ATOM 8910 O O . GLU A 1 22 ? -16.164 13.155 -22.573 1.00 12.53 22 GLU A O 6
ATOM 8922 N N . GLU A 1 23 ? -18.044 12.068 -21.981 1.00 51.43 23 GLU A N 6
ATOM 8923 C CA . GLU A 1 23 ? -18.596 12.063 -23.331 1.00 41.43 23 GLU A CA 6
ATOM 8924 C C . GLU A 1 23 ? -18.662 13.478 -23.899 1.00 25.12 23 GLU A C 6
ATOM 8925 O O . GLU A 1 23 ? -18.431 13.693 -25.088 1.00 23.51 23 GLU A O 6
ATOM 8937 N N . ALA A 1 24 ? -18.978 14.439 -23.038 1.00 0.33 24 ALA A N 6
ATOM 8938 C CA . ALA A 1 24 ? -19.073 15.834 -23.451 1.00 12.30 24 ALA A CA 6
ATOM 8939 C C . ALA A 1 24 ? -17.709 16.378 -23.866 1.00 51.03 24 ALA A C 6
ATOM 8940 O O . ALA A 1 24 ? -17.602 17.148 -24.820 1.00 4.35 24 ALA A O 6
ATOM 8947 N N . PHE A 1 25 ? -16.671 15.973 -23.143 1.00 32.42 25 PHE A N 6
ATOM 8948 C CA . PHE A 1 25 ? -15.315 16.421 -23.434 1.00 21.20 25 PHE A CA 6
ATOM 8949 C C . PHE A 1 25 ? -14.898 16.012 -24.845 1.00 31.15 25 PHE A C 6
ATOM 8950 O O . PHE A 1 25 ? -14.406 16.832 -25.620 1.00 53.43 25 PHE A O 6
ATOM 8967 N N . LEU A 1 26 ? -15.098 14.739 -25.168 1.00 50.43 26 LEU A N 6
ATOM 8968 C CA . LEU A 1 26 ? -14.744 14.221 -26.485 1.00 61.22 26 LEU A CA 6
ATOM 8969 C C . LEU A 1 26 ? -15.739 14.689 -27.541 1.00 14.31 26 LEU A C 6
ATOM 8970 O O . LEU A 1 26 ? -15.375 14.923 -28.693 1.00 44.42 26 LEU A O 6
ATOM 8986 N N . LYS A 1 27 ? -16.998 14.828 -27.140 1.00 72.35 27 LYS A N 6
ATOM 8987 C CA . LYS A 1 27 ? -18.048 15.272 -28.050 1.00 70.15 27 LYS A CA 6
ATOM 8988 C C . LYS A 1 27 ? -17.789 16.699 -28.523 1.00 35.45 27 LYS A C 6
ATOM 8989 O O . LYS A 1 27 ? -17.991 17.022 -29.694 1.00 23.40 27 LYS A O 6
ATOM 9008 N N . ARG A 1 28 ? -17.340 17.550 -27.605 1.00 62.23 28 ARG A N 6
ATOM 9009 C CA . ARG A 1 28 ? -17.054 18.942 -27.929 1.00 22.34 28 ARG A CA 6
ATOM 9010 C C . ARG A 1 28 ? -15.736 19.063 -28.689 1.00 62.21 28 ARG A C 6
ATOM 9011 O O . ARG A 1 28 ? -15.640 19.801 -29.670 1.00 3.24 28 ARG A O 6
ATOM 9032 N N . PHE A 1 29 ? -14.724 18.335 -28.230 1.00 60.21 29 PHE A N 6
ATOM 9033 C CA . PHE A 1 29 ? -13.413 18.361 -28.866 1.00 4.31 29 PHE A CA 6
ATOM 9034 C C . PHE A 1 29 ? -13.483 17.800 -30.282 1.00 70.35 29 PHE A C 6
ATOM 9035 O O . PHE A 1 29 ? -12.936 18.379 -31.221 1.00 24.05 29 PHE A O 6
ATOM 9052 N N . ALA A 1 30 ? -14.161 16.666 -30.430 1.00 42.11 30 ALA A N 6
ATOM 9053 C CA . ALA A 1 30 ? -14.305 16.025 -31.731 1.00 5.13 30 ALA A CA 6
ATOM 9054 C C . ALA A 1 30 ? -15.056 16.925 -32.706 1.00 42.11 30 ALA A C 6
ATOM 9055 O O . ALA A 1 30 ? -14.864 16.839 -33.918 1.00 60.44 30 ALA A O 6
ATOM 9062 N N . GLU A 1 31 ? -15.913 17.788 -32.168 1.00 73.52 31 GLU A N 6
ATOM 9063 C CA . GLU A 1 31 ? -16.695 18.701 -32.992 1.00 2.53 31 GLU A CA 6
ATOM 9064 C C . GLU A 1 31 ? -15.803 19.426 -33.996 1.00 10.40 31 GLU A C 6
ATOM 9065 O O . GLU A 1 31 ? -16.194 19.653 -35.141 1.00 4.44 31 GLU A O 6
ATOM 9077 N N . LYS A 1 32 ? -14.602 19.789 -33.557 1.00 43.44 32 LYS A N 6
ATOM 9078 C CA . LYS A 1 32 ? -13.652 20.488 -34.416 1.00 33.51 32 LYS A CA 6
ATOM 9079 C C . LYS A 1 32 ? -12.357 20.784 -33.665 1.00 51.44 32 LYS A C 6
ATOM 9080 O O . LYS A 1 32 ? -12.309 21.674 -32.816 1.00 74.44 32 LYS A O 6
ATOM 9099 N N . VAL A 1 33 ? -11.307 20.033 -33.986 1.00 52.44 33 VAL A N 6
ATOM 9100 C CA . VAL A 1 33 ? -10.012 20.218 -33.345 1.00 43.34 33 VAL A CA 6
ATOM 9101 C C . VAL A 1 33 ? -8.893 20.294 -34.378 1.00 43.14 33 VAL A C 6
ATOM 9102 O O . VAL A 1 33 ? -9.026 19.782 -35.490 1.00 44.31 33 VAL A O 6
ATOM 9115 N N . ASP A 1 34 ? -7.791 20.935 -34.003 1.00 73.42 34 ASP A N 6
ATOM 9116 C CA . ASP A 1 34 ? -6.647 21.076 -34.897 1.00 35.14 34 ASP A CA 6
ATOM 9117 C C . ASP A 1 34 ? -5.454 20.275 -34.384 1.00 53.52 34 ASP A C 6
ATOM 9118 O O . ASP A 1 34 ? -4.804 20.642 -33.406 1.00 23.02 34 ASP A O 6
ATOM 9127 N N . PRO A 1 35 ? -5.160 19.153 -35.059 1.00 35.35 35 PRO A N 6
ATOM 9128 C CA . PRO A 1 35 ? -4.046 18.277 -34.689 1.00 25.11 35 PRO A CA 6
ATOM 9129 C C . PRO A 1 35 ? -2.689 18.917 -34.966 1.00 73.42 35 PRO A C 6
ATOM 9130 O O . PRO A 1 35 ? -1.743 18.742 -34.199 1.00 43.41 35 PRO A O 6
ATOM 9141 N N . GLU A 1 36 ? -2.603 19.657 -36.066 1.00 64.42 36 GLU A N 6
ATOM 9142 C CA . GLU A 1 36 ? -1.361 20.321 -36.444 1.00 43.01 36 GLU A CA 6
ATOM 9143 C C . GLU A 1 36 ? -0.948 21.342 -35.388 1.00 41.40 36 GLU A C 6
ATOM 9144 O O . GLU A 1 36 ? 0.206 21.375 -34.959 1.00 53.30 36 GLU A O 6
ATOM 9156 N N . GLU A 1 37 ? -1.898 22.175 -34.975 1.00 33.05 37 GLU A N 6
ATOM 9157 C CA . GLU A 1 37 ? -1.632 23.199 -33.970 1.00 73.33 37 GLU A CA 6
ATOM 9158 C C . GLU A 1 37 ? -1.518 22.579 -32.579 1.00 53.43 37 GLU A C 6
ATOM 9159 O O . GLU A 1 37 ? -0.620 22.918 -31.808 1.00 51.52 37 GLU A O 6
ATOM 9171 N N . THR A 1 38 ? -2.435 21.670 -32.266 1.00 72.23 38 THR A N 6
ATOM 9172 C CA . THR A 1 38 ? -2.440 21.004 -30.969 1.00 5.54 38 THR A CA 6
ATOM 9173 C C . THR A 1 38 ? -1.166 20.191 -30.765 1.00 71.22 38 THR A C 6
ATOM 9174 O O . THR A 1 38 ? -0.672 20.066 -29.644 1.00 64.23 38 THR A O 6
ATOM 9185 N N . LEU A 1 39 ? -0.641 19.641 -31.853 1.00 61.31 39 LEU A N 6
ATOM 9186 C CA . LEU A 1 39 ? 0.577 18.838 -31.793 1.00 51.41 39 LEU A CA 6
ATOM 9187 C C . LEU A 1 39 ? 1.739 19.654 -31.235 1.00 22.20 39 LEU A C 6
ATOM 9188 O O . LEU A 1 39 ? 2.569 19.140 -30.484 1.00 42.35 39 LEU A O 6
ATOM 9204 N N . LYS A 1 40 ? 1.791 20.930 -31.603 1.00 71.23 40 LYS A N 6
ATOM 9205 C CA . LYS A 1 40 ? 2.849 21.819 -31.138 1.00 75.41 40 LYS A CA 6
ATOM 9206 C C . LYS A 1 40 ? 2.670 22.149 -29.659 1.00 74.40 40 LYS A C 6
ATOM 9207 O O . LYS A 1 40 ? 3.605 22.026 -28.868 1.00 10.42 40 LYS A O 6
ATOM 9226 N N . LYS A 1 41 ? 1.462 22.565 -29.292 1.00 5.12 41 LYS A N 6
ATOM 9227 C CA . LYS A 1 41 ? 1.160 22.909 -27.908 1.00 33.20 41 LYS A CA 6
ATOM 9228 C C . LYS A 1 41 ? 1.310 21.693 -26.999 1.00 1.45 41 LYS A C 6
ATOM 9229 O O . LYS A 1 41 ? 1.807 21.802 -25.877 1.00 64.13 41 LYS A O 6
ATOM 9248 N N . LEU A 1 42 ? 0.878 20.537 -27.490 1.00 21.41 42 LEU A N 6
ATOM 9249 C CA . LEU A 1 42 ? 0.966 19.299 -26.722 1.00 2.44 42 LEU A CA 6
ATOM 9250 C C . LEU A 1 42 ? 2.412 18.828 -26.613 1.00 24.11 42 LEU A C 6
ATOM 9251 O O . LEU A 1 42 ? 2.864 18.425 -25.541 1.00 74.01 42 LEU A O 6
ATOM 9267 N N . GLU A 1 43 ? 3.134 18.886 -27.727 1.00 64.33 43 GLU A N 6
ATOM 9268 C CA . GLU A 1 43 ? 4.530 18.466 -27.756 1.00 21.51 43 GLU A CA 6
ATOM 9269 C C . GLU A 1 43 ? 5.377 19.329 -26.825 1.00 34.44 43 GLU A C 6
ATOM 9270 O O . GLU A 1 43 ? 6.189 18.816 -26.055 1.00 14.52 43 GLU A O 6
ATOM 9282 N N . GLU A 1 44 ? 5.180 20.641 -26.903 1.00 21.24 44 GLU A N 6
ATOM 9283 C CA . GLU A 1 44 ? 5.926 21.576 -26.068 1.00 24.12 44 GLU A CA 6
ATOM 9284 C C . GLU A 1 44 ? 5.509 21.452 -24.605 1.00 42.10 44 GLU A C 6
ATOM 9285 O O . GLU A 1 44 ? 6.337 21.568 -23.702 1.00 11.03 44 GLU A O 6
ATOM 9297 N N . TRP A 1 45 ? 4.222 21.215 -24.382 1.00 33.10 45 TRP A N 6
ATOM 9298 C CA . TRP A 1 45 ? 3.695 21.076 -23.029 1.00 61.31 45 TRP A CA 6
ATOM 9299 C C . TRP A 1 45 ? 4.318 19.877 -22.322 1.00 44.22 45 TRP A C 6
ATOM 9300 O O . TRP A 1 45 ? 4.816 19.996 -21.202 1.00 72.44 45 TRP A O 6
ATOM 9321 N N . ILE A 1 46 ? 4.288 18.724 -22.983 1.00 4.22 46 ILE A N 6
ATOM 9322 C CA . ILE A 1 46 ? 4.853 17.506 -22.417 1.00 71.43 46 ILE A CA 6
ATOM 9323 C C . ILE A 1 46 ? 6.347 17.660 -22.156 1.00 53.44 46 ILE A C 6
ATOM 9324 O O . ILE A 1 46 ? 6.862 17.202 -21.136 1.00 50.13 46 ILE A O 6
ATOM 9340 N N . LYS A 1 47 ? 7.040 18.312 -23.086 1.00 72.33 47 LYS A N 6
ATOM 9341 C CA . LYS A 1 47 ? 8.475 18.530 -22.957 1.00 53.51 47 LYS A CA 6
ATOM 9342 C C . LYS A 1 47 ? 8.791 19.342 -21.705 1.00 3.55 47 LYS A C 6
ATOM 9343 O O . LYS A 1 47 ? 9.695 19.000 -20.945 1.00 0.45 47 LYS A O 6
ATOM 9362 N N . GLU A 1 48 ? 8.039 20.420 -21.498 1.00 24.33 48 GLU A N 6
ATOM 9363 C CA . GLU A 1 48 ? 8.240 21.279 -20.337 1.00 23.21 48 GLU A CA 6
ATOM 9364 C C . GLU A 1 48 ? 7.763 20.591 -19.061 1.00 52.35 48 GLU A C 6
ATOM 9365 O O . GLU A 1 48 ? 8.476 20.553 -18.060 1.00 4.11 48 GLU A O 6
ATOM 9377 N N . ASN A 1 49 ? 6.550 20.049 -19.107 1.00 62.23 49 ASN A N 6
ATOM 9378 C CA . ASN A 1 49 ? 5.976 19.363 -17.955 1.00 45.10 49 ASN A CA 6
ATOM 9379 C C . ASN A 1 49 ? 6.866 18.204 -17.512 1.00 52.44 49 ASN A C 6
ATOM 9380 O O . ASN A 1 49 ? 7.021 17.949 -16.319 1.00 34.44 49 ASN A O 6
ATOM 9391 N N . ILE A 1 50 ? 7.448 17.509 -18.483 1.00 52.14 50 ILE A N 6
ATOM 9392 C CA . ILE A 1 50 ? 8.323 16.379 -18.194 1.00 13.31 50 ILE A CA 6
ATOM 9393 C C . ILE A 1 50 ? 9.474 16.794 -17.285 1.00 1.12 50 ILE A C 6
ATOM 9394 O O . ILE A 1 50 ? 9.883 16.042 -16.400 1.00 22.33 50 ILE A O 6
ATOM 9410 N N . LYS A 1 51 ? 9.991 17.998 -17.506 1.00 34.20 51 LYS A N 6
ATOM 9411 C CA . LYS A 1 51 ? 11.093 18.517 -16.705 1.00 4.03 51 LYS A CA 6
ATOM 9412 C C . LYS A 1 51 ? 10.655 18.749 -15.262 1.00 45.11 51 LYS A C 6
ATOM 9413 O O . LYS A 1 51 ? 11.441 18.581 -14.329 1.00 42.10 51 LYS A O 6
ATOM 9432 N N . LYS A 1 52 ? 9.396 19.135 -15.086 1.00 32.35 52 LYS A N 6
ATOM 9433 C CA . LYS A 1 52 ? 8.852 19.387 -13.757 1.00 75.24 52 LYS A CA 6
ATOM 9434 C C . LYS A 1 52 ? 8.462 18.081 -13.071 1.00 1.20 52 LYS A C 6
ATOM 9435 O O . LYS A 1 52 ? 8.750 17.878 -11.892 1.00 32.23 52 LYS A O 6
ATOM 9454 N N . TYR A 1 53 ? 7.807 17.199 -13.818 1.00 3.10 53 TYR A N 6
ATOM 9455 C CA . TYR A 1 53 ? 7.377 15.913 -13.282 1.00 63.40 53 TYR A CA 6
ATOM 9456 C C . TYR A 1 53 ? 7.919 14.762 -14.125 1.00 41.31 53 TYR A C 6
ATOM 9457 O O . TYR A 1 53 ? 7.243 14.232 -15.006 1.00 55.13 53 TYR A O 6
ATOM 9475 N N . PRO A 1 54 ? 9.171 14.366 -13.849 1.00 35.21 54 PRO A N 6
ATOM 9476 C CA . PRO A 1 54 ? 9.832 13.274 -14.569 1.00 53.31 54 PRO A CA 6
ATOM 9477 C C . PRO A 1 54 ? 9.225 11.914 -14.244 1.00 73.45 54 PRO A C 6
ATOM 9478 O O . PRO A 1 54 ? 9.321 10.976 -15.035 1.00 21.22 54 PRO A O 6
ATOM 9489 N N . GLU A 1 55 ? 8.598 11.814 -13.075 1.00 4.41 55 GLU A N 6
ATOM 9490 C CA . GLU A 1 55 ? 7.976 10.567 -12.647 1.00 35.43 55 GLU A CA 6
ATOM 9491 C C . GLU A 1 55 ? 6.809 10.201 -13.558 1.00 50.13 55 GLU A C 6
ATOM 9492 O O . GLU A 1 55 ? 6.450 9.029 -13.685 1.00 54.31 55 GLU A O 6
ATOM 9504 N N . TYR A 1 56 ? 6.221 11.210 -14.191 1.00 75.23 56 TYR A N 6
ATOM 9505 C CA . TYR A 1 56 ? 5.091 10.995 -15.089 1.00 23.22 56 TYR A CA 6
ATOM 9506 C C . TYR A 1 56 ? 5.531 11.085 -16.547 1.00 72.20 56 TYR A C 6
ATOM 9507 O O . TYR A 1 56 ? 4.736 10.870 -17.463 1.00 71.41 56 TYR A O 6
ATOM 9525 N N . LYS A 1 57 ? 6.804 11.403 -16.756 1.00 61.25 57 LYS A N 6
ATOM 9526 C CA . LYS A 1 57 ? 7.352 11.520 -18.102 1.00 63.31 57 LYS A CA 6
ATOM 9527 C C . LYS A 1 57 ? 6.992 10.300 -18.945 1.00 20.20 57 LYS A C 6
ATOM 9528 O O . LYS A 1 57 ? 6.782 10.409 -20.153 1.00 72.55 57 LYS A O 6
ATOM 9547 N N . ASP A 1 58 ? 6.921 9.141 -18.300 1.00 11.04 58 ASP A N 6
ATOM 9548 C CA . ASP A 1 58 ? 6.583 7.901 -18.989 1.00 53.21 58 ASP A CA 6
ATOM 9549 C C . ASP A 1 58 ? 5.168 7.964 -19.556 1.00 44.15 58 ASP A C 6
ATOM 9550 O O . ASP A 1 58 ? 4.946 7.657 -20.727 1.00 63.31 58 ASP A O 6
ATOM 9559 N N . GLU A 1 59 ? 4.216 8.363 -18.719 1.00 64.41 59 GLU A N 6
ATOM 9560 C CA . GLU A 1 59 ? 2.824 8.463 -19.138 1.00 34.12 59 GLU A CA 6
ATOM 9561 C C . GLU A 1 59 ? 2.662 9.502 -20.243 1.00 31.32 59 GLU A C 6
ATOM 9562 O O . GLU A 1 59 ? 1.955 9.274 -21.226 1.00 20.43 59 GLU A O 6
ATOM 9574 N N . LEU A 1 60 ? 3.320 10.643 -20.075 1.00 71.24 60 LEU A N 6
ATOM 9575 C CA . LEU A 1 60 ? 3.249 11.719 -21.058 1.00 51.34 60 LEU A CA 6
ATOM 9576 C C . LEU A 1 60 ? 3.795 11.261 -22.407 1.00 30.52 60 LEU A C 6
ATOM 9577 O O . LEU A 1 60 ? 3.244 11.595 -23.455 1.00 71.00 60 LEU A O 6
ATOM 9593 N N . GLU A 1 61 ? 4.879 10.492 -22.371 1.00 72.02 61 GLU A N 6
ATOM 9594 C CA . GLU A 1 61 ? 5.497 9.988 -23.591 1.00 72.25 61 GLU A CA 6
ATOM 9595 C C . GLU A 1 61 ? 4.541 9.067 -24.346 1.00 32.03 61 GLU A C 6
ATOM 9596 O O . GLU A 1 61 ? 4.524 9.045 -25.576 1.00 61.04 61 GLU A O 6
ATOM 9608 N N . VAL A 1 62 ? 3.746 8.309 -23.598 1.00 33.45 62 VAL A N 6
ATOM 9609 C CA . VAL A 1 62 ? 2.785 7.388 -24.194 1.00 64.03 62 VAL A CA 6
ATOM 9610 C C . VAL A 1 62 ? 1.724 8.138 -24.988 1.00 14.40 62 VAL A C 6
ATOM 9611 O O . VAL A 1 62 ? 1.419 7.785 -26.127 1.00 45.45 62 VAL A O 6
ATOM 9624 N N . ALA A 1 63 ? 1.161 9.178 -24.380 1.00 0.22 63 ALA A N 6
ATOM 9625 C CA . ALA A 1 63 ? 0.134 9.981 -25.031 1.00 71.25 63 ALA A CA 6
ATOM 9626 C C . ALA A 1 63 ? 0.658 10.601 -26.322 1.00 25.11 63 ALA A C 6
ATOM 9627 O O . ALA A 1 63 ? 0.002 10.544 -27.361 1.00 35.00 63 ALA A O 6
ATOM 9634 N N . TYR A 1 64 ? 1.845 11.194 -26.248 1.00 33.34 64 TYR A N 6
ATOM 9635 C CA . TYR A 1 64 ? 2.456 11.829 -27.410 1.00 63.51 64 TYR A CA 6
ATOM 9636 C C . TYR A 1 64 ? 2.749 10.802 -28.499 1.00 43.14 64 TYR A C 6
ATOM 9637 O O . TYR A 1 64 ? 2.625 11.089 -29.689 1.00 10.44 64 TYR A O 6
ATOM 9655 N N . ASN A 1 65 ? 3.139 9.601 -28.083 1.00 72.11 65 ASN A N 6
ATOM 9656 C CA . ASN A 1 65 ? 3.450 8.529 -29.022 1.00 21.03 65 ASN A CA 6
ATOM 9657 C C . ASN A 1 65 ? 2.229 8.176 -29.868 1.00 65.21 65 ASN A C 6
ATOM 9658 O O . ASN A 1 65 ? 2.348 7.901 -31.061 1.00 43.03 65 ASN A O 6
ATOM 9669 N N . SER A 1 66 ? 1.058 8.186 -29.240 1.00 1.12 66 SER A N 6
ATOM 9670 C CA . SER A 1 66 ? -0.183 7.864 -29.934 1.00 0.13 66 SER A CA 6
ATOM 9671 C C . SER A 1 66 ? -0.569 8.977 -30.903 1.00 50.30 66 SER A C 6
ATOM 9672 O O . SER A 1 66 ? -0.881 8.722 -32.065 1.00 4.52 66 SER A O 6
ATOM 9680 N N . ALA A 1 67 ? -0.545 10.213 -30.414 1.00 23.10 67 ALA A N 6
ATOM 9681 C CA . ALA A 1 67 ? -0.890 11.367 -31.237 1.00 71.30 67 ALA A CA 6
ATOM 9682 C C . ALA A 1 67 ? 0.087 11.526 -32.396 1.00 44.11 67 ALA A C 6
ATOM 9683 O O . ALA A 1 67 ? -0.309 11.850 -33.516 1.00 23.02 67 ALA A O 6
ATOM 9690 N N . LYS A 1 68 ? 1.368 11.296 -32.121 1.00 14.32 68 LYS A N 6
ATOM 9691 C CA . LYS A 1 68 ? 2.402 11.414 -33.141 1.00 23.23 68 LYS A CA 6
ATOM 9692 C C . LYS A 1 68 ? 2.272 10.304 -34.180 1.00 31.35 68 LYS A C 6
ATOM 9693 O O . LYS A 1 68 ? 2.498 10.523 -35.370 1.00 11.44 68 LYS A O 6
ATOM 9712 N N . LEU A 1 69 ? 1.905 9.112 -33.721 1.00 53.33 69 LEU A N 6
ATOM 9713 C CA . LEU A 1 69 ? 1.742 7.968 -34.611 1.00 21.50 69 LEU A CA 6
ATOM 9714 C C . LEU A 1 69 ? 0.723 8.269 -35.705 1.00 50.00 69 LEU A C 6
ATOM 9715 O O . LEU A 1 69 ? 0.976 8.032 -36.886 1.00 53.51 69 LEU A O 6
ATOM 9731 N N . PHE A 1 70 ? -0.430 8.794 -35.304 1.00 75.20 70 PHE A N 6
ATOM 9732 C CA . PHE A 1 70 ? -1.489 9.128 -36.250 1.00 45.44 70 PHE A CA 6
ATOM 9733 C C . PHE A 1 70 ? -1.104 10.346 -37.086 1.00 33.44 70 PHE A C 6
ATOM 9734 O O . PHE A 1 70 ? -1.379 10.402 -38.285 1.00 50.24 70 PHE A O 6
ATOM 9751 N N . LEU A 1 71 ? -0.470 11.321 -36.443 1.00 51.01 71 LEU A N 6
ATOM 9752 C CA . LEU A 1 71 ? -0.049 12.539 -37.126 1.00 43.21 71 LEU A CA 6
ATOM 9753 C C . LEU A 1 71 ? 1.023 12.237 -38.169 1.00 63.33 71 LEU A C 6
ATOM 9754 O O . LEU A 1 71 ? 1.161 12.956 -39.156 1.00 44.43 71 LEU A O 6
ATOM 9770 N N . GLU A 1 72 ? 1.776 11.165 -37.942 1.00 22.32 72 GLU A N 6
ATOM 9771 C CA . GLU A 1 72 ? 2.833 10.766 -38.864 1.00 4.05 72 GLU A CA 6
ATOM 9772 C C . GLU A 1 72 ? 2.248 10.268 -40.181 1.00 52.34 72 GLU A C 6
ATOM 9773 O O . GLU A 1 72 ? 2.897 10.333 -41.225 1.00 40.32 72 GLU A O 6
ATOM 9785 N N . SER A 1 73 ? 1.017 9.771 -40.125 1.00 51.02 73 SER A N 6
ATOM 9786 C CA . SER A 1 73 ? 0.344 9.258 -41.313 1.00 10.15 73 SER A CA 6
ATOM 9787 C C . SER A 1 73 ? -0.837 10.145 -41.694 1.00 35.50 73 SER A C 6
ATOM 9788 O O . SER A 1 73 ? -2.000 9.810 -41.459 1.00 25.14 73 SER A O 6
ATOM 9796 N N . PRO A 1 74 ? -0.537 11.304 -42.296 1.00 5.43 74 PRO A N 6
ATOM 9797 C CA . PRO A 1 74 ? -1.559 12.263 -42.724 1.00 1.53 74 PRO A CA 6
ATOM 9798 C C . PRO A 1 74 ? -2.379 11.751 -43.903 1.00 25.05 74 PRO A C 6
ATOM 9799 O O . PRO A 1 74 ? -2.157 12.149 -45.047 1.00 44.30 74 PRO A O 6
ATOM 9810 N N . LEU A 1 75 ? -3.327 10.865 -43.618 1.00 25.01 75 LEU A N 6
ATOM 9811 C CA . LEU A 1 75 ? -4.180 10.297 -44.655 1.00 14.30 75 LEU A CA 6
ATOM 9812 C C . LEU A 1 75 ? -5.375 9.574 -44.042 1.00 41.11 75 LEU A C 6
ATOM 9813 O O . LEU A 1 75 ? -6.491 9.647 -44.558 1.00 43.54 75 LEU A O 6
ATOM 9829 N N . VAL A 1 76 ? -5.135 8.877 -42.936 1.00 22.11 76 VAL A N 6
ATOM 9830 C CA . VAL A 1 76 ? -6.191 8.143 -42.250 1.00 51.40 76 VAL A CA 6
ATOM 9831 C C . VAL A 1 76 ? -7.212 9.095 -41.637 1.00 12.15 76 VAL A C 6
ATOM 9832 O O . VAL A 1 76 ? -7.098 9.476 -40.473 1.00 23.13 76 VAL A O 6
ATOM 9845 N N . GLU A 1 77 ? -8.210 9.474 -42.428 1.00 14.51 77 GLU A N 6
ATOM 9846 C CA . GLU A 1 77 ? -9.252 10.382 -41.962 1.00 43.13 77 GLU A CA 6
ATOM 9847 C C . GLU A 1 77 ? -10.398 9.609 -41.315 1.00 3.03 77 GLU A C 6
ATOM 9848 O O . GLU A 1 77 ? -11.435 9.379 -41.936 1.00 2.53 77 GLU A O 6
ATOM 9860 N N . GLY A 1 78 ? -10.201 9.210 -40.062 1.00 62.33 78 GLY A N 6
ATOM 9861 C CA . GLY A 1 78 ? -11.225 8.467 -39.351 1.00 61.34 78 GLY A CA 6
ATOM 9862 C C . GLY A 1 78 ? -11.253 8.791 -37.871 1.00 72.11 78 GLY A C 6
ATOM 9863 O O . GLY A 1 78 ? -10.716 9.804 -37.425 1.00 30.25 78 GLY A O 6
ATOM 9867 N N . PRO A 1 79 ? -11.895 7.916 -37.082 1.00 32.21 79 PRO A N 6
ATOM 9868 C CA . PRO A 1 79 ? -12.008 8.093 -35.631 1.00 52.12 79 PRO A CA 6
ATOM 9869 C C . PRO A 1 79 ? -10.673 7.906 -34.918 1.00 63.13 79 PRO A C 6
ATOM 9870 O O . PRO A 1 79 ? -10.486 8.378 -33.798 1.00 25.15 79 PRO A O 6
ATOM 9881 N N . GLY A 1 80 ? -9.747 7.215 -35.577 1.00 72.41 80 GLY A N 6
ATOM 9882 C CA . GLY A 1 80 ? -8.442 6.978 -34.990 1.00 22.03 80 GLY A CA 6
ATOM 9883 C C . GLY A 1 80 ? -7.656 8.259 -34.788 1.00 43.34 80 GLY A C 6
ATOM 9884 O O . GLY A 1 80 ? -6.926 8.401 -33.807 1.00 62.01 80 GLY A O 6
ATOM 9888 N N . LYS A 1 81 ? -7.804 9.194 -35.720 1.00 15.42 81 LYS A N 6
ATOM 9889 C CA . LYS A 1 81 ? -7.104 10.471 -35.641 1.00 64.35 81 LYS A CA 6
ATOM 9890 C C . LYS A 1 81 ? -7.654 11.325 -34.504 1.00 52.33 81 LYS A C 6
ATOM 9891 O O . LYS A 1 81 ? -6.899 11.849 -33.686 1.00 10.21 81 LYS A O 6
ATOM 9910 N N . VAL A 1 82 ? -8.976 11.460 -34.458 1.00 14.23 82 VAL A N 6
ATOM 9911 C CA . VAL A 1 82 ? -9.628 12.249 -33.420 1.00 34.50 82 VAL A CA 6
ATOM 9912 C C . VAL A 1 82 ? -9.393 11.643 -32.040 1.00 53.44 82 VAL A C 6
ATOM 9913 O O . VAL A 1 82 ? -9.208 12.362 -31.059 1.00 34.24 82 VAL A O 6
ATOM 9926 N N . ARG A 1 83 ? -9.401 10.315 -31.974 1.00 13.15 83 ARG A N 6
ATOM 9927 C CA . ARG A 1 83 ? -9.189 9.612 -30.714 1.00 50.34 83 ARG A CA 6
ATOM 9928 C C . ARG A 1 83 ? -7.750 9.780 -30.234 1.00 74.30 83 ARG A C 6
ATOM 9929 O O . ARG A 1 83 ? -7.490 9.836 -29.032 1.00 3.40 83 ARG A O 6
ATOM 9950 N N . ALA A 1 84 ? -6.821 9.856 -31.181 1.00 1.32 84 ALA A N 6
ATOM 9951 C CA . ALA A 1 84 ? -5.409 10.019 -30.854 1.00 74.50 84 ALA A CA 6
ATOM 9952 C C . ALA A 1 84 ? -5.164 11.328 -30.112 1.00 74.00 84 ALA A C 6
ATOM 9953 O O . ALA A 1 84 ? -4.485 11.351 -29.085 1.00 15.23 84 ALA A O 6
ATOM 9960 N N . ILE A 1 85 ? -5.720 12.414 -30.638 1.00 61.22 85 ILE A N 6
ATOM 9961 C CA . ILE A 1 85 ? -5.562 13.727 -30.023 1.00 63.44 85 ILE A CA 6
ATOM 9962 C C . ILE A 1 85 ? -6.363 13.829 -28.730 1.00 64.33 85 ILE A C 6
ATOM 9963 O O . ILE A 1 85 ? -5.857 14.295 -27.710 1.00 73.21 85 ILE A O 6
ATOM 9979 N N . GLY A 1 86 ? -7.616 13.387 -28.779 1.00 60.12 86 GLY A N 6
ATOM 9980 C CA . GLY A 1 86 ? -8.466 13.435 -27.604 1.00 60.04 86 GLY A CA 6
ATOM 9981 C C . GLY A 1 86 ? -7.943 12.573 -26.474 1.00 21.15 86 GLY A C 6
ATOM 9982 O O . GLY A 1 86 ? -8.102 12.912 -25.300 1.00 71.45 86 GLY A O 6
ATOM 9986 N N . ARG A 1 87 ? -7.317 11.455 -26.825 1.00 61.10 87 ARG A N 6
ATOM 9987 C CA . ARG A 1 87 ? -6.770 10.540 -25.829 1.00 51.24 87 ARG A CA 6
ATOM 9988 C C . ARG A 1 87 ? -5.705 11.231 -24.983 1.00 52.22 87 ARG A C 6
ATOM 9989 O O . ARG A 1 87 ? -5.678 11.085 -23.761 1.00 25.22 87 ARG A O 6
ATOM 10010 N N . VAL A 1 88 ? -4.829 11.982 -25.642 1.00 0.43 88 VAL A N 6
ATOM 10011 C CA . VAL A 1 88 ? -3.762 12.697 -24.950 1.00 61.21 88 VAL A CA 6
ATOM 10012 C C . VAL A 1 88 ? -4.329 13.736 -23.990 1.00 72.50 88 VAL A C 6
ATOM 10013 O O . VAL A 1 88 ? -3.867 13.866 -22.854 1.00 51.55 88 VAL A O 6
ATOM 10026 N N . LEU A 1 89 ? -5.333 14.474 -24.451 1.00 34.34 89 LEU A N 6
ATOM 10027 C CA . LEU A 1 89 ? -5.965 15.503 -23.632 1.00 63.35 89 LEU A CA 6
ATOM 10028 C C . LEU A 1 89 ? -6.527 14.906 -22.346 1.00 14.15 89 LEU A C 6
ATOM 10029 O O . LEU A 1 89 ? -6.504 15.543 -21.293 1.00 33.24 89 LEU A O 6
ATOM 10045 N N . TRP A 1 90 ? -7.029 13.680 -22.439 1.00 14.11 90 TRP A N 6
ATOM 10046 C CA . TRP A 1 90 ? -7.596 12.996 -21.281 1.00 41.14 90 TRP A CA 6
ATOM 10047 C C . TRP A 1 90 ? -6.499 12.566 -20.313 1.00 74.03 90 TRP A C 6
ATOM 10048 O O . TRP A 1 90 ? -6.665 12.647 -19.096 1.00 44.31 90 TRP A O 6
ATOM 10069 N N . THR A 1 91 ? -5.379 12.106 -20.861 1.00 62.14 91 THR A N 6
ATOM 10070 C CA . THR A 1 91 ? -4.256 11.661 -20.046 1.00 1.21 91 THR A CA 6
ATOM 10071 C C . THR A 1 91 ? -3.753 12.783 -19.144 1.00 13.11 91 THR A C 6
ATOM 10072 O O . THR A 1 91 ? -3.553 12.586 -17.945 1.00 72.42 91 THR A O 6
ATOM 10083 N N . ILE A 1 92 ? -3.552 13.959 -19.728 1.00 2.44 92 ILE A N 6
ATOM 10084 C CA . ILE A 1 92 ? -3.074 15.113 -18.976 1.00 24.22 92 ILE A CA 6
ATOM 10085 C C . ILE A 1 92 ? -4.110 15.570 -17.954 1.00 0.02 92 ILE A C 6
ATOM 10086 O O . ILE A 1 92 ? -3.765 16.005 -16.855 1.00 64.04 92 ILE A O 6
ATOM 10102 N N . LYS A 1 93 ? -5.382 15.468 -18.322 1.00 62.45 93 LYS A N 6
ATOM 10103 C CA . LYS A 1 93 ? -6.470 15.866 -17.438 1.00 41.51 93 LYS A CA 6
ATOM 10104 C C . LYS A 1 93 ? -6.576 14.921 -16.245 1.00 51.13 93 LYS A C 6
ATOM 10105 O O . LYS A 1 93 ? -6.835 15.352 -15.122 1.00 1.23 93 LYS A O 6
ATOM 10124 N N . ARG A 1 94 ? -6.375 13.632 -16.498 1.00 0.01 94 ARG A N 6
ATOM 10125 C CA . ARG A 1 94 ? -6.449 12.627 -15.445 1.00 11.01 94 ARG A CA 6
ATOM 10126 C C . ARG A 1 94 ? -5.366 12.858 -14.396 1.00 4.32 94 ARG A C 6
ATOM 10127 O O . ARG A 1 94 ? -5.595 12.676 -13.200 1.00 20.11 94 ARG A O 6
ATOM 10148 N N . LEU A 1 95 ? -4.184 13.261 -14.851 1.00 73.34 95 LEU A N 6
ATOM 10149 C CA . LEU A 1 95 ? -3.064 13.517 -13.953 1.00 73.14 95 LEU A CA 6
ATOM 10150 C C . LEU A 1 95 ? -3.429 14.575 -12.915 1.00 62.44 95 LEU A C 6
ATOM 10151 O O . LEU A 1 95 ? -2.804 14.664 -11.860 1.00 65.33 95 LEU A O 6
ATOM 10167 N N . ASN A 1 96 ? -4.448 15.371 -13.223 1.00 65.21 96 ASN A N 6
ATOM 10168 C CA . ASN A 1 96 ? -4.897 16.421 -12.317 1.00 13.12 96 ASN A CA 6
ATOM 10169 C C . ASN A 1 96 ? -3.852 17.527 -12.204 1.00 20.41 96 ASN A C 6
ATOM 10170 O O . ASN A 1 96 ? -3.666 18.112 -11.136 1.00 44.40 96 ASN A O 6
ATOM 10181 N N . ILE A 1 97 ? -3.173 17.808 -13.311 1.00 72.52 97 ILE A N 6
ATOM 10182 C CA . ILE A 1 97 ? -2.148 18.844 -13.336 1.00 42.13 97 ILE A CA 6
ATOM 10183 C C . ILE A 1 97 ? -2.622 20.066 -14.115 1.00 23.43 97 ILE A C 6
ATOM 10184 O O . ILE A 1 97 ? -3.106 19.948 -15.240 1.00 34.20 97 ILE A O 6
ATOM 10200 N N . ASP A 1 98 ? -2.476 21.240 -13.509 1.00 60.23 98 ASP A N 6
ATOM 10201 C CA . ASP A 1 98 ? -2.885 22.485 -14.147 1.00 33.23 98 ASP A CA 6
ATOM 10202 C C . ASP A 1 98 ? -2.293 22.599 -15.548 1.00 54.10 98 ASP A C 6
ATOM 10203 O O . ASP A 1 98 ? -1.123 22.939 -15.712 1.00 43.24 98 ASP A O 6
ATOM 10212 N N . SER A 1 99 ? -3.111 22.311 -16.555 1.00 70.23 99 SER A N 6
ATOM 10213 C CA . SER A 1 99 ? -2.667 22.375 -17.943 1.00 13.32 99 SER A CA 6
ATOM 10214 C C . SER A 1 99 ? -3.584 23.276 -18.765 1.00 40.31 99 SER A C 6
ATOM 10215 O O . SER A 1 99 ? -4.725 23.552 -18.391 1.00 25.43 99 SER A O 6
ATOM 10223 N N . PRO A 1 100 ? -3.076 23.746 -19.913 1.00 42.12 100 PRO A N 6
ATOM 10224 C CA . PRO A 1 100 ? -3.831 24.622 -20.814 1.00 4.41 100 PRO A CA 6
ATOM 10225 C C . PRO A 1 100 ? -4.977 23.893 -21.507 1.00 23.30 100 PRO A C 6
ATOM 10226 O O . PRO A 1 100 ? -5.413 22.832 -21.057 1.00 4.11 100 PRO A O 6
ATOM 10237 N N . PHE A 1 101 ? -5.462 24.467 -22.602 1.00 42.04 101 PHE A N 6
ATOM 10238 C CA . PHE A 1 101 ? -6.558 23.871 -23.356 1.00 52.14 101 PHE A CA 6
ATOM 10239 C C . PHE A 1 101 ? -7.872 23.989 -22.591 1.00 2.11 101 PHE A C 6
ATOM 10240 O O . PHE A 1 101 ? -8.749 24.773 -22.955 1.00 71.04 101 PHE A O 6
ATOM 10257 N N . VAL A 1 102 ? -8.003 23.203 -21.526 1.00 44.40 102 VAL A N 6
ATOM 10258 C CA . VAL A 1 102 ? -9.208 23.218 -20.708 1.00 13.33 102 VAL A CA 6
ATOM 10259 C C . VAL A 1 102 ? -8.865 23.297 -19.224 1.00 51.40 102 VAL A C 6
ATOM 10260 O O . VAL A 1 102 ? -7.710 23.125 -18.833 1.00 54.34 102 VAL A O 6
ATOM 10273 N N . SER A 1 1 ? -3.753 30.916 -12.603 1.00 63.51 1 SER A N 7
ATOM 10274 C CA . SER A 1 1 ? -3.618 30.815 -11.155 1.00 31.14 1 SER A CA 7
ATOM 10275 C C . SER A 1 1 ? -4.939 30.403 -10.514 1.00 72.53 1 SER A C 7
ATOM 10276 O O . SER A 1 1 ? -6.004 30.540 -11.116 1.00 63.12 1 SER A O 7
ATOM 10284 N N . MET A 1 2 ? -4.862 29.896 -9.288 1.00 64.52 2 MET A N 7
ATOM 10285 C CA . MET A 1 2 ? -6.052 29.463 -8.563 1.00 52.54 2 MET A CA 7
ATOM 10286 C C . MET A 1 2 ? -5.726 29.183 -7.101 1.00 23.43 2 MET A C 7
ATOM 10287 O O . MET A 1 2 ? -5.205 28.120 -6.763 1.00 60.50 2 MET A O 7
ATOM 10301 N N . ASP A 1 3 ? -6.034 30.143 -6.236 1.00 14.10 3 ASP A N 7
ATOM 10302 C CA . ASP A 1 3 ? -5.775 29.999 -4.808 1.00 53.52 3 ASP A CA 7
ATOM 10303 C C . ASP A 1 3 ? -6.579 31.016 -4.004 1.00 0.31 3 ASP A C 7
ATOM 10304 O O . ASP A 1 3 ? -6.065 31.633 -3.071 1.00 23.54 3 ASP A O 7
ATOM 10313 N N . LYS A 1 4 ? -7.844 31.189 -4.375 1.00 23.04 4 LYS A N 7
ATOM 10314 C CA . LYS A 1 4 ? -8.720 32.132 -3.689 1.00 73.03 4 LYS A CA 7
ATOM 10315 C C . LYS A 1 4 ? -9.407 31.468 -2.500 1.00 10.44 4 LYS A C 7
ATOM 10316 O O . LYS A 1 4 ? -10.431 30.804 -2.655 1.00 60.31 4 LYS A O 7
ATOM 10335 N N . GLU A 1 5 ? -8.839 31.656 -1.314 1.00 5.34 5 GLU A N 7
ATOM 10336 C CA . GLU A 1 5 ? -9.398 31.076 -0.098 1.00 21.03 5 GLU A CA 7
ATOM 10337 C C . GLU A 1 5 ? -9.431 29.553 -0.187 1.00 72.04 5 GLU A C 7
ATOM 10338 O O . GLU A 1 5 ? -10.329 28.976 -0.800 1.00 63.50 5 GLU A O 7
ATOM 10350 N N . TRP A 1 6 ? -8.445 28.909 0.427 1.00 14.22 6 TRP A N 7
ATOM 10351 C CA . TRP A 1 6 ? -8.360 27.454 0.417 1.00 32.44 6 TRP A CA 7
ATOM 10352 C C . TRP A 1 6 ? -9.264 26.848 1.485 1.00 5.15 6 TRP A C 7
ATOM 10353 O O . TRP A 1 6 ? -9.874 25.800 1.274 1.00 53.35 6 TRP A O 7
ATOM 10374 N N . ILE A 1 7 ? -9.343 27.513 2.633 1.00 71.50 7 ILE A N 7
ATOM 10375 C CA . ILE A 1 7 ? -10.173 27.040 3.733 1.00 20.03 7 ILE A CA 7
ATOM 10376 C C . ILE A 1 7 ? -11.634 26.927 3.311 1.00 53.13 7 ILE A C 7
ATOM 10377 O O . ILE A 1 7 ? -12.359 26.046 3.773 1.00 63.24 7 ILE A O 7
ATOM 10393 N N . SER A 1 8 ? -12.060 27.825 2.429 1.00 33.13 8 SER A N 7
ATOM 10394 C CA . SER A 1 8 ? -13.436 27.828 1.945 1.00 11.42 8 SER A CA 7
ATOM 10395 C C . SER A 1 8 ? -13.653 26.720 0.920 1.00 71.00 8 SER A C 7
ATOM 10396 O O . SER A 1 8 ? -12.898 26.591 -0.044 1.00 42.10 8 SER A O 7
ATOM 10404 N N . LYS A 1 9 ? -14.693 25.920 1.134 1.00 44.31 9 LYS A N 7
ATOM 10405 C CA . LYS A 1 9 ? -15.014 24.822 0.230 1.00 2.31 9 LYS A CA 7
ATOM 10406 C C . LYS A 1 9 ? -16.516 24.564 0.198 1.00 13.44 9 LYS A C 7
ATOM 10407 O O . LYS A 1 9 ? -17.051 23.844 1.042 1.00 23.13 9 LYS A O 7
ATOM 10426 N N . LEU A 1 10 ? -17.193 25.156 -0.780 1.00 72.34 10 LEU A N 7
ATOM 10427 C CA . LEU A 1 10 ? -18.636 24.989 -0.923 1.00 24.53 10 LEU A CA 7
ATOM 10428 C C . LEU A 1 10 ? -18.987 23.538 -1.238 1.00 5.34 10 LEU A C 7
ATOM 10429 O O . LEU A 1 10 ? -18.174 22.777 -1.763 1.00 31.30 10 LEU A O 7
ATOM 10445 N N . PRO A 1 11 ? -20.227 23.145 -0.912 1.00 14.54 11 PRO A N 7
ATOM 10446 C CA . PRO A 1 11 ? -20.716 21.784 -1.153 1.00 42.32 11 PRO A CA 7
ATOM 10447 C C . PRO A 1 11 ? -20.908 21.493 -2.638 1.00 41.10 11 PRO A C 7
ATOM 10448 O O . PRO A 1 11 ? -21.732 22.120 -3.303 1.00 11.44 11 PRO A O 7
ATOM 10459 N N . LYS A 1 12 ? -20.143 20.536 -3.152 1.00 31.34 12 LYS A N 7
ATOM 10460 C CA . LYS A 1 12 ? -20.230 20.159 -4.558 1.00 24.02 12 LYS A CA 7
ATOM 10461 C C . LYS A 1 12 ? -21.598 19.566 -4.878 1.00 64.32 12 LYS A C 7
ATOM 10462 O O . LYS A 1 12 ? -22.382 19.267 -3.977 1.00 51.52 12 LYS A O 7
ATOM 10481 N N . SER A 1 13 ? -21.877 19.396 -6.167 1.00 11.10 13 SER A N 7
ATOM 10482 C CA . SER A 1 13 ? -23.151 18.841 -6.606 1.00 32.23 13 SER A CA 7
ATOM 10483 C C . SER A 1 13 ? -23.203 17.336 -6.355 1.00 52.40 13 SER A C 7
ATOM 10484 O O . SER A 1 13 ? -22.180 16.673 -6.185 1.00 13.30 13 SER A O 7
ATOM 10492 N N . PRO A 1 14 ? -24.425 16.784 -6.332 1.00 34.13 14 PRO A N 7
ATOM 10493 C CA . PRO A 1 14 ? -24.642 15.352 -6.103 1.00 32.23 14 PRO A CA 7
ATOM 10494 C C . PRO A 1 14 ? -24.172 14.500 -7.276 1.00 75.10 14 PRO A C 7
ATOM 10495 O O . PRO A 1 14 ? -24.771 14.524 -8.351 1.00 50.00 14 PRO A O 7
ATOM 10506 N N . GLU A 1 15 ? -23.098 13.747 -7.063 1.00 5.24 15 GLU A N 7
ATOM 10507 C CA . GLU A 1 15 ? -22.549 12.887 -8.105 1.00 5.12 15 GLU A CA 7
ATOM 10508 C C . GLU A 1 15 ? -22.063 13.714 -9.292 1.00 24.22 15 GLU A C 7
ATOM 10509 O O . GLU A 1 15 ? -22.683 13.743 -10.355 1.00 43.14 15 GLU A O 7
ATOM 10521 N N . PRO A 1 16 ? -20.926 14.403 -9.107 1.00 74.04 16 PRO A N 7
ATOM 10522 C CA . PRO A 1 16 ? -20.332 15.243 -10.152 1.00 31.13 16 PRO A CA 7
ATOM 10523 C C . PRO A 1 16 ? -19.762 14.421 -11.302 1.00 64.44 16 PRO A C 7
ATOM 10524 O O . PRO A 1 16 ? -19.919 14.777 -12.470 1.00 1.12 16 PRO A O 7
ATOM 10535 N N . TRP A 1 17 ? -19.101 13.319 -10.966 1.00 5.44 17 TRP A N 7
ATOM 10536 C CA . TRP A 1 17 ? -18.507 12.446 -11.972 1.00 14.21 17 TRP A CA 7
ATOM 10537 C C . TRP A 1 17 ? -19.587 11.728 -12.775 1.00 10.34 17 TRP A C 7
ATOM 10538 O O . TRP A 1 17 ? -20.215 10.787 -12.288 1.00 14.13 17 TRP A O 7
ATOM 10559 N N . THR A 1 18 ? -19.799 12.178 -14.008 1.00 31.55 18 THR A N 7
ATOM 10560 C CA . THR A 1 18 ? -20.803 11.578 -14.877 1.00 13.40 18 THR A CA 7
ATOM 10561 C C . THR A 1 18 ? -20.253 11.355 -16.281 1.00 1.13 18 THR A C 7
ATOM 10562 O O . THR A 1 18 ? -19.270 11.972 -16.694 1.00 35.45 18 THR A O 7
ATOM 10573 N N . PRO A 1 19 ? -20.900 10.454 -17.034 1.00 62.12 19 PRO A N 7
ATOM 10574 C CA . PRO A 1 19 ? -20.493 10.129 -18.405 1.00 4.43 19 PRO A CA 7
ATOM 10575 C C . PRO A 1 19 ? -20.758 11.276 -19.375 1.00 30.32 19 PRO A C 7
ATOM 10576 O O . PRO A 1 19 ? -20.016 11.471 -20.337 1.00 71.01 19 PRO A O 7
ATOM 10587 N N . GLU A 1 20 ? -21.821 12.032 -19.115 1.00 4.33 20 GLU A N 7
ATOM 10588 C CA . GLU A 1 20 ? -22.183 13.159 -19.966 1.00 30.30 20 GLU A CA 7
ATOM 10589 C C . GLU A 1 20 ? -21.042 14.169 -20.046 1.00 45.44 20 GLU A C 7
ATOM 10590 O O . GLU A 1 20 ? -20.709 14.660 -21.125 1.00 74.11 20 GLU A O 7
ATOM 10602 N N . GLN A 1 21 ? -20.446 14.473 -18.898 1.00 13.31 21 GLN A N 7
ATOM 10603 C CA . GLN A 1 21 ? -19.344 15.426 -18.838 1.00 23.13 21 GLN A CA 7
ATOM 10604 C C . GLN A 1 21 ? -18.180 14.967 -19.710 1.00 34.32 21 GLN A C 7
ATOM 10605 O O . GLN A 1 21 ? -17.627 15.747 -20.484 1.00 71.51 21 GLN A O 7
ATOM 10619 N N . GLU A 1 22 ? -17.814 13.695 -19.578 1.00 55.03 22 GLU A N 7
ATOM 10620 C CA . GLU A 1 22 ? -16.715 13.133 -20.355 1.00 71.40 22 GLU A CA 7
ATOM 10621 C C . GLU A 1 22 ? -17.014 13.202 -21.850 1.00 21.42 22 GLU A C 7
ATOM 10622 O O . GLU A 1 22 ? -16.241 13.767 -22.622 1.00 62.31 22 GLU A O 7
ATOM 10634 N N . GLU A 1 23 ? -18.141 12.620 -22.249 1.00 52.41 23 GLU A N 7
ATOM 10635 C CA . GLU A 1 23 ? -18.541 12.614 -23.652 1.00 23.24 23 GLU A CA 7
ATOM 10636 C C . GLU A 1 23 ? -18.587 14.033 -24.210 1.00 0.34 23 GLU A C 7
ATOM 10637 O O . GLU A 1 23 ? -18.254 14.265 -25.372 1.00 11.41 23 GLU A O 7
ATOM 10649 N N . ALA A 1 24 ? -19.003 14.978 -23.374 1.00 3.23 24 ALA A N 7
ATOM 10650 C CA . ALA A 1 24 ? -19.092 16.375 -23.783 1.00 21.20 24 ALA A CA 7
ATOM 10651 C C . ALA A 1 24 ? -17.710 16.951 -24.073 1.00 32.02 24 ALA A C 7
ATOM 10652 O O . ALA A 1 24 ? -17.536 17.735 -25.006 1.00 32.11 24 ALA A O 7
ATOM 10659 N N . PHE A 1 25 ? -16.730 16.559 -23.266 1.00 61.03 25 PHE A N 7
ATOM 10660 C CA . PHE A 1 25 ? -15.363 17.038 -23.434 1.00 53.43 25 PHE A CA 7
ATOM 10661 C C . PHE A 1 25 ? -14.815 16.650 -24.805 1.00 20.21 25 PHE A C 7
ATOM 10662 O O . PHE A 1 25 ? -14.271 17.484 -25.528 1.00 43.13 25 PHE A O 7
ATOM 10679 N N . LEU A 1 26 ? -14.963 15.376 -25.154 1.00 15.11 26 LEU A N 7
ATOM 10680 C CA . LEU A 1 26 ? -14.483 14.875 -26.437 1.00 51.33 26 LEU A CA 7
ATOM 10681 C C . LEU A 1 26 ? -15.388 15.337 -27.575 1.00 72.20 26 LEU A C 7
ATOM 10682 O O . LEU A 1 26 ? -14.923 15.601 -28.684 1.00 13.52 26 LEU A O 7
ATOM 10698 N N . LYS A 1 27 ? -16.683 15.435 -27.293 1.00 61.40 27 LYS A N 7
ATOM 10699 C CA . LYS A 1 27 ? -17.653 15.868 -28.291 1.00 22.20 27 LYS A CA 7
ATOM 10700 C C . LYS A 1 27 ? -17.436 17.332 -28.661 1.00 61.31 27 LYS A C 7
ATOM 10701 O O . LYS A 1 27 ? -17.619 17.724 -29.814 1.00 23.35 27 LYS A O 7
ATOM 10720 N N . ARG A 1 28 ? -17.044 18.135 -27.676 1.00 73.15 28 ARG A N 7
ATOM 10721 C CA . ARG A 1 28 ? -16.802 19.554 -27.899 1.00 14.12 28 ARG A CA 7
ATOM 10722 C C . ARG A 1 28 ? -15.466 19.774 -28.605 1.00 14.24 28 ARG A C 7
ATOM 10723 O O . ARG A 1 28 ? -15.330 20.676 -29.431 1.00 52.20 28 ARG A O 7
ATOM 10744 N N . PHE A 1 29 ? -14.484 18.944 -28.272 1.00 12.14 29 PHE A N 7
ATOM 10745 C CA . PHE A 1 29 ? -13.159 19.048 -28.872 1.00 50.43 29 PHE A CA 7
ATOM 10746 C C . PHE A 1 29 ? -13.162 18.497 -30.295 1.00 3.41 29 PHE A C 7
ATOM 10747 O O . PHE A 1 29 ? -12.609 19.108 -31.209 1.00 52.44 29 PHE A O 7
ATOM 10764 N N . ALA A 1 30 ? -13.787 17.338 -30.473 1.00 4.10 30 ALA A N 7
ATOM 10765 C CA . ALA A 1 30 ? -13.863 16.705 -31.784 1.00 21.32 30 ALA A CA 7
ATOM 10766 C C . ALA A 1 30 ? -14.636 17.574 -32.769 1.00 61.22 30 ALA A C 7
ATOM 10767 O O . ALA A 1 30 ? -14.429 17.490 -33.979 1.00 54.13 30 ALA A O 7
ATOM 10774 N N . GLU A 1 31 ? -15.528 18.408 -32.244 1.00 20.44 31 GLU A N 7
ATOM 10775 C CA . GLU A 1 31 ? -16.333 19.291 -33.079 1.00 32.15 31 GLU A CA 7
ATOM 10776 C C . GLU A 1 31 ? -15.459 20.033 -34.085 1.00 0.40 31 GLU A C 7
ATOM 10777 O O . GLU A 1 31 ? -15.868 20.276 -35.220 1.00 53.45 31 GLU A O 7
ATOM 10789 N N . LYS A 1 32 ? -14.253 20.394 -33.660 1.00 21.32 32 LYS A N 7
ATOM 10790 C CA . LYS A 1 32 ? -13.318 21.108 -34.521 1.00 52.33 32 LYS A CA 7
ATOM 10791 C C . LYS A 1 32 ? -11.998 21.361 -33.801 1.00 51.01 32 LYS A C 7
ATOM 10792 O O . LYS A 1 32 ? -11.897 22.256 -32.962 1.00 55.12 32 LYS A O 7
ATOM 10811 N N . VAL A 1 33 ? -10.986 20.566 -34.135 1.00 61.43 33 VAL A N 7
ATOM 10812 C CA . VAL A 1 33 ? -9.671 20.705 -33.521 1.00 62.14 33 VAL A CA 7
ATOM 10813 C C . VAL A 1 33 ? -8.567 20.673 -34.573 1.00 53.51 33 VAL A C 7
ATOM 10814 O O . VAL A 1 33 ? -8.757 20.148 -35.671 1.00 64.53 33 VAL A O 7
ATOM 10827 N N . ASP A 1 34 ? -7.416 21.239 -34.232 1.00 42.11 34 ASP A N 7
ATOM 10828 C CA . ASP A 1 34 ? -6.280 21.275 -35.146 1.00 53.25 34 ASP A CA 7
ATOM 10829 C C . ASP A 1 34 ? -5.121 20.444 -34.606 1.00 44.43 34 ASP A C 7
ATOM 10830 O O . ASP A 1 34 ? -4.497 20.785 -33.600 1.00 74.14 34 ASP A O 7
ATOM 10839 N N . PRO A 1 35 ? -4.823 19.328 -35.287 1.00 71.43 35 PRO A N 7
ATOM 10840 C CA . PRO A 1 35 ? -3.737 18.426 -34.894 1.00 63.31 35 PRO A CA 7
ATOM 10841 C C . PRO A 1 35 ? -2.360 19.044 -35.114 1.00 14.12 35 PRO A C 7
ATOM 10842 O O . PRO A 1 35 ? -1.448 18.849 -34.312 1.00 2.45 35 PRO A O 7
ATOM 10853 N N . GLU A 1 36 ? -2.220 19.789 -36.206 1.00 21.41 36 GLU A N 7
ATOM 10854 C CA . GLU A 1 36 ? -0.954 20.436 -36.531 1.00 23.42 36 GLU A CA 7
ATOM 10855 C C . GLU A 1 36 ? -0.566 21.444 -35.454 1.00 24.22 36 GLU A C 7
ATOM 10856 O O . GLU A 1 36 ? 0.573 21.460 -34.986 1.00 34.14 36 GLU A O 7
ATOM 10868 N N . GLU A 1 37 ? -1.520 22.284 -35.065 1.00 70.52 37 GLU A N 7
ATOM 10869 C CA . GLU A 1 37 ? -1.278 23.296 -34.044 1.00 21.23 37 GLU A CA 7
ATOM 10870 C C . GLU A 1 37 ? -1.210 22.664 -32.657 1.00 32.41 37 GLU A C 7
ATOM 10871 O O . GLU A 1 37 ? -0.336 22.992 -31.853 1.00 53.54 37 GLU A O 7
ATOM 10883 N N . THR A 1 38 ? -2.141 21.756 -32.380 1.00 64.34 38 THR A N 7
ATOM 10884 C CA . THR A 1 38 ? -2.189 21.079 -31.091 1.00 30.50 38 THR A CA 7
ATOM 10885 C C . THR A 1 38 ? -0.927 20.256 -30.853 1.00 52.15 38 THR A C 7
ATOM 10886 O O . THR A 1 38 ? -0.457 20.134 -29.722 1.00 14.21 38 THR A O 7
ATOM 10897 N N . LEU A 1 39 ? -0.382 19.694 -31.927 1.00 51.53 39 LEU A N 7
ATOM 10898 C CA . LEU A 1 39 ? 0.826 18.884 -31.835 1.00 45.34 39 LEU A CA 7
ATOM 10899 C C . LEU A 1 39 ? 1.994 19.707 -31.300 1.00 64.33 39 LEU A C 7
ATOM 10900 O O . LEU A 1 39 ? 2.783 19.228 -30.484 1.00 71.54 39 LEU A O 7
ATOM 10916 N N . LYS A 1 40 ? 2.099 20.947 -31.763 1.00 34.01 40 LYS A N 7
ATOM 10917 C CA . LYS A 1 40 ? 3.168 21.839 -31.328 1.00 41.32 40 LYS A CA 7
ATOM 10918 C C . LYS A 1 40 ? 3.016 22.192 -29.853 1.00 12.13 40 LYS A C 7
ATOM 10919 O O . LYS A 1 40 ? 3.964 22.080 -29.076 1.00 10.04 40 LYS A O 7
ATOM 10938 N N . LYS A 1 41 ? 1.816 22.618 -29.472 1.00 31.05 41 LYS A N 7
ATOM 10939 C CA . LYS A 1 41 ? 1.537 22.985 -28.089 1.00 24.14 41 LYS A CA 7
ATOM 10940 C C . LYS A 1 41 ? 1.643 21.771 -27.171 1.00 44.11 41 LYS A C 7
ATOM 10941 O O . LYS A 1 41 ? 2.100 21.878 -26.032 1.00 43.21 41 LYS A O 7
ATOM 10960 N N . LEU A 1 42 ? 1.220 20.617 -27.674 1.00 73.41 42 LEU A N 7
ATOM 10961 C CA . LEU A 1 42 ? 1.269 19.382 -26.901 1.00 33.53 42 LEU A CA 7
ATOM 10962 C C . LEU A 1 42 ? 2.704 18.887 -26.754 1.00 31.05 42 LEU A C 7
ATOM 10963 O O . LEU A 1 42 ? 3.105 18.426 -25.686 1.00 22.32 42 LEU A O 7
ATOM 10979 N N . GLU A 1 43 ? 3.473 18.988 -27.833 1.00 12.24 43 GLU A N 7
ATOM 10980 C CA . GLU A 1 43 ? 4.865 18.553 -27.823 1.00 14.42 43 GLU A CA 7
ATOM 10981 C C . GLU A 1 43 ? 5.690 19.391 -26.850 1.00 51.02 43 GLU A C 7
ATOM 10982 O O . GLU A 1 43 ? 6.454 18.855 -26.049 1.00 14.25 43 GLU A O 7
ATOM 10994 N N . GLU A 1 44 ? 5.529 20.708 -26.930 1.00 41.21 44 GLU A N 7
ATOM 10995 C CA . GLU A 1 44 ? 6.261 21.620 -26.058 1.00 43.24 44 GLU A CA 7
ATOM 10996 C C . GLU A 1 44 ? 5.768 21.510 -24.619 1.00 33.23 44 GLU A C 7
ATOM 10997 O O . GLU A 1 44 ? 6.551 21.602 -23.674 1.00 52.22 44 GLU A O 7
ATOM 11009 N N . TRP A 1 45 ? 4.464 21.314 -24.461 1.00 73.40 45 TRP A N 7
ATOM 11010 C CA . TRP A 1 45 ? 3.864 21.192 -23.136 1.00 20.10 45 TRP A CA 7
ATOM 11011 C C . TRP A 1 45 ? 4.425 19.984 -22.395 1.00 30.24 45 TRP A C 7
ATOM 11012 O O . TRP A 1 45 ? 4.861 20.095 -21.248 1.00 42.55 45 TRP A O 7
ATOM 11033 N N . ILE A 1 46 ? 4.410 18.831 -23.055 1.00 33.44 46 ILE A N 7
ATOM 11034 C CA . ILE A 1 46 ? 4.918 17.602 -22.457 1.00 24.34 46 ILE A CA 7
ATOM 11035 C C . ILE A 1 46 ? 6.403 17.724 -22.129 1.00 74.52 46 ILE A C 7
ATOM 11036 O O . ILE A 1 46 ? 6.859 17.266 -21.081 1.00 33.23 46 ILE A O 7
ATOM 11052 N N . LYS A 1 47 ? 7.153 18.346 -23.032 1.00 21.04 47 LYS A N 7
ATOM 11053 C CA . LYS A 1 47 ? 8.586 18.532 -22.839 1.00 45.14 47 LYS A CA 7
ATOM 11054 C C . LYS A 1 47 ? 8.867 19.301 -21.553 1.00 24.44 47 LYS A C 7
ATOM 11055 O O . LYS A 1 47 ? 9.703 18.895 -20.745 1.00 51.42 47 LYS A O 7
ATOM 11074 N N . GLU A 1 48 ? 8.162 20.413 -21.367 1.00 50.00 48 GLU A N 7
ATOM 11075 C CA . GLU A 1 48 ? 8.337 21.238 -20.178 1.00 31.12 48 GLU A CA 7
ATOM 11076 C C . GLU A 1 48 ? 7.747 20.552 -18.949 1.00 34.44 48 GLU A C 7
ATOM 11077 O O . GLU A 1 48 ? 8.371 20.510 -17.889 1.00 73.21 48 GLU A O 7
ATOM 11089 N N . ASN A 1 49 ? 6.540 20.016 -19.099 1.00 43.34 49 ASN A N 7
ATOM 11090 C CA . ASN A 1 49 ? 5.865 19.333 -18.002 1.00 0.24 49 ASN A CA 7
ATOM 11091 C C . ASN A 1 49 ? 6.709 18.172 -17.483 1.00 11.44 49 ASN A C 7
ATOM 11092 O O . ASN A 1 49 ? 6.776 17.932 -16.276 1.00 52.11 49 ASN A O 7
ATOM 11103 N N . ILE A 1 50 ? 7.350 17.458 -18.400 1.00 63.12 50 ILE A N 7
ATOM 11104 C CA . ILE A 1 50 ? 8.191 16.325 -18.035 1.00 31.50 50 ILE A CA 7
ATOM 11105 C C . ILE A 1 50 ? 9.282 16.743 -17.055 1.00 20.12 50 ILE A C 7
ATOM 11106 O O . ILE A 1 50 ? 9.617 16.005 -16.128 1.00 44.03 50 ILE A O 7
ATOM 11122 N N . LYS A 1 51 ? 9.833 17.933 -17.266 1.00 0.14 51 LYS A N 7
ATOM 11123 C CA . LYS A 1 51 ? 10.886 18.453 -16.400 1.00 15.30 51 LYS A CA 7
ATOM 11124 C C . LYS A 1 51 ? 10.361 18.687 -14.986 1.00 41.44 51 LYS A C 7
ATOM 11125 O O . LYS A 1 51 ? 11.092 18.529 -14.008 1.00 75.35 51 LYS A O 7
ATOM 11144 N N . LYS A 1 52 ? 9.092 19.064 -14.886 1.00 54.42 52 LYS A N 7
ATOM 11145 C CA . LYS A 1 52 ? 8.468 19.318 -13.593 1.00 13.10 52 LYS A CA 7
ATOM 11146 C C . LYS A 1 52 ? 8.019 18.014 -12.941 1.00 74.34 52 LYS A C 7
ATOM 11147 O O . LYS A 1 52 ? 8.226 17.803 -11.746 1.00 73.33 52 LYS A O 7
ATOM 11166 N N . TYR A 1 53 ? 7.403 17.142 -13.734 1.00 2.34 53 TYR A N 7
ATOM 11167 C CA . TYR A 1 53 ? 6.924 15.860 -13.233 1.00 5.35 53 TYR A CA 7
ATOM 11168 C C . TYR A 1 53 ? 7.521 14.706 -14.033 1.00 21.21 53 TYR A C 7
ATOM 11169 O O . TYR A 1 53 ? 6.905 14.171 -14.955 1.00 51.30 53 TYR A O 7
ATOM 11187 N N . PRO A 1 54 ? 8.751 14.310 -13.670 1.00 14.41 54 PRO A N 7
ATOM 11188 C CA . PRO A 1 54 ? 9.459 13.215 -14.339 1.00 64.22 54 PRO A CA 7
ATOM 11189 C C . PRO A 1 54 ? 8.830 11.857 -14.050 1.00 62.32 54 PRO A C 7
ATOM 11190 O O . PRO A 1 54 ? 8.981 10.915 -14.827 1.00 54.04 54 PRO A O 7
ATOM 11201 N N . GLU A 1 55 ? 8.126 11.763 -12.927 1.00 22.42 55 GLU A N 7
ATOM 11202 C CA . GLU A 1 55 ? 7.475 10.518 -12.536 1.00 61.21 55 GLU A CA 7
ATOM 11203 C C . GLU A 1 55 ? 6.362 10.155 -13.515 1.00 33.23 55 GLU A C 7
ATOM 11204 O O . GLU A 1 55 ? 6.007 8.985 -13.662 1.00 31.13 55 GLU A O 7
ATOM 11216 N N . TYR A 1 56 ? 5.815 11.166 -14.181 1.00 63.11 56 TYR A N 7
ATOM 11217 C CA . TYR A 1 56 ? 4.741 10.955 -15.143 1.00 64.14 56 TYR A CA 7
ATOM 11218 C C . TYR A 1 56 ? 5.269 11.025 -16.573 1.00 41.44 56 TYR A C 7
ATOM 11219 O O . TYR A 1 56 ? 4.525 10.825 -17.534 1.00 1.02 56 TYR A O 7
ATOM 11237 N N . LYS A 1 57 ? 6.560 11.311 -16.707 1.00 15.42 57 LYS A N 7
ATOM 11238 C CA . LYS A 1 57 ? 7.191 11.407 -18.018 1.00 22.44 57 LYS A CA 7
ATOM 11239 C C . LYS A 1 57 ? 6.860 10.187 -18.871 1.00 4.52 57 LYS A C 7
ATOM 11240 O O . LYS A 1 57 ? 6.704 10.292 -20.088 1.00 11.25 57 LYS A O 7
ATOM 11259 N N . ASP A 1 58 ? 6.753 9.031 -18.226 1.00 52.12 58 ASP A N 7
ATOM 11260 C CA . ASP A 1 58 ? 6.438 7.791 -18.927 1.00 32.33 58 ASP A CA 7
ATOM 11261 C C . ASP A 1 58 ? 5.049 7.859 -19.554 1.00 25.42 58 ASP A C 7
ATOM 11262 O O . ASP A 1 58 ? 4.876 7.557 -20.734 1.00 32.04 58 ASP A O 7
ATOM 11271 N N . GLU A 1 59 ? 4.063 8.256 -18.755 1.00 20.03 59 GLU A N 7
ATOM 11272 C CA . GLU A 1 59 ? 2.689 8.362 -19.233 1.00 22.03 59 GLU A CA 7
ATOM 11273 C C . GLU A 1 59 ? 2.575 9.412 -20.334 1.00 2.24 59 GLU A C 7
ATOM 11274 O O . GLU A 1 59 ? 1.875 9.213 -21.327 1.00 15.35 59 GLU A O 7
ATOM 11286 N N . LEU A 1 60 ? 3.268 10.531 -20.150 1.00 11.02 60 LEU A N 7
ATOM 11287 C CA . LEU A 1 60 ? 3.245 11.614 -21.126 1.00 15.21 60 LEU A CA 7
ATOM 11288 C C . LEU A 1 60 ? 3.815 11.154 -22.464 1.00 10.01 60 LEU A C 7
ATOM 11289 O O . LEU A 1 60 ? 3.259 11.450 -23.521 1.00 14.23 60 LEU A O 7
ATOM 11305 N N . GLU A 1 61 ? 4.926 10.426 -22.410 1.00 34.34 61 GLU A N 7
ATOM 11306 C CA . GLU A 1 61 ? 5.569 9.924 -23.617 1.00 63.22 61 GLU A CA 7
ATOM 11307 C C . GLU A 1 61 ? 4.621 9.025 -24.406 1.00 35.04 61 GLU A C 7
ATOM 11308 O O . GLU A 1 61 ? 4.630 9.022 -25.637 1.00 35.32 61 GLU A O 7
ATOM 11320 N N . VAL A 1 62 ? 3.801 8.264 -23.687 1.00 41.50 62 VAL A N 7
ATOM 11321 C CA . VAL A 1 62 ? 2.845 7.362 -24.319 1.00 24.22 62 VAL A CA 7
ATOM 11322 C C . VAL A 1 62 ? 1.823 8.134 -25.143 1.00 53.41 62 VAL A C 7
ATOM 11323 O O . VAL A 1 62 ? 1.572 7.809 -26.304 1.00 23.45 62 VAL A O 7
ATOM 11336 N N . ALA A 1 63 ? 1.235 9.160 -24.537 1.00 15.30 63 ALA A N 7
ATOM 11337 C CA . ALA A 1 63 ? 0.240 9.982 -25.216 1.00 21.23 63 ALA A CA 7
ATOM 11338 C C . ALA A 1 63 ? 0.827 10.636 -26.462 1.00 11.04 63 ALA A C 7
ATOM 11339 O O . ALA A 1 63 ? 0.221 10.609 -27.533 1.00 44.22 63 ALA A O 7
ATOM 11346 N N . TYR A 1 64 ? 2.009 11.225 -26.314 1.00 20.41 64 TYR A N 7
ATOM 11347 C CA . TYR A 1 64 ? 2.676 11.890 -27.426 1.00 21.01 64 TYR A CA 7
ATOM 11348 C C . TYR A 1 64 ? 2.965 10.905 -28.556 1.00 22.45 64 TYR A C 7
ATOM 11349 O O . TYR A 1 64 ? 2.793 11.224 -29.731 1.00 45.12 64 TYR A O 7
ATOM 11367 N N . ASN A 1 65 ? 3.406 9.706 -28.187 1.00 52.30 65 ASN A N 7
ATOM 11368 C CA . ASN A 1 65 ? 3.719 8.673 -29.168 1.00 12.24 65 ASN A CA 7
ATOM 11369 C C . ASN A 1 65 ? 2.494 8.335 -30.012 1.00 40.44 65 ASN A C 7
ATOM 11370 O O . ASN A 1 65 ? 2.603 8.104 -31.217 1.00 72.23 65 ASN A O 7
ATOM 11381 N N . SER A 1 66 ? 1.329 8.310 -29.373 1.00 23.23 66 SER A N 7
ATOM 11382 C CA . SER A 1 66 ? 0.084 7.998 -30.064 1.00 63.21 66 SER A CA 7
ATOM 11383 C C . SER A 1 66 ? -0.269 9.091 -31.069 1.00 65.24 66 SER A C 7
ATOM 11384 O O . SER A 1 66 ? -0.619 8.807 -32.214 1.00 32.12 66 SER A O 7
ATOM 11392 N N . ALA A 1 67 ? -0.172 10.342 -30.631 1.00 10.30 67 ALA A N 7
ATOM 11393 C CA . ALA A 1 67 ? -0.479 11.478 -31.491 1.00 11.54 67 ALA A CA 7
ATOM 11394 C C . ALA A 1 67 ? 0.419 11.492 -32.723 1.00 72.32 67 ALA A C 7
ATOM 11395 O O . ALA A 1 67 ? -0.027 11.811 -33.826 1.00 33.11 67 ALA A O 7
ATOM 11402 N N . LYS A 1 68 ? 1.686 11.142 -32.530 1.00 1.32 68 LYS A N 7
ATOM 11403 C CA . LYS A 1 68 ? 2.647 11.113 -33.626 1.00 43.21 68 LYS A CA 7
ATOM 11404 C C . LYS A 1 68 ? 2.329 9.983 -34.599 1.00 52.42 68 LYS A C 7
ATOM 11405 O O . LYS A 1 68 ? 2.484 10.132 -35.813 1.00 12.34 68 LYS A O 7
ATOM 11424 N N . LEU A 1 69 ? 1.882 8.853 -34.062 1.00 0.54 69 LEU A N 7
ATOM 11425 C CA . LEU A 1 69 ? 1.540 7.698 -34.883 1.00 52.42 69 LEU A CA 7
ATOM 11426 C C . LEU A 1 69 ? 0.471 8.057 -35.910 1.00 1.55 69 LEU A C 7
ATOM 11427 O O . LEU A 1 69 ? 0.598 7.737 -37.093 1.00 23.52 69 LEU A O 7
ATOM 11443 N N . PHE A 1 70 ? -0.582 8.726 -35.452 1.00 21.23 70 PHE A N 7
ATOM 11444 C CA . PHE A 1 70 ? -1.673 9.131 -36.330 1.00 41.55 70 PHE A CA 7
ATOM 11445 C C . PHE A 1 70 ? -1.213 10.209 -37.307 1.00 40.14 70 PHE A C 7
ATOM 11446 O O . PHE A 1 70 ? -1.648 10.245 -38.460 1.00 62.32 70 PHE A O 7
ATOM 11463 N N . LEU A 1 71 ? -0.330 11.085 -36.840 1.00 53.32 71 LEU A N 7
ATOM 11464 C CA . LEU A 1 71 ? 0.189 12.165 -37.672 1.00 53.15 71 LEU A CA 7
ATOM 11465 C C . LEU A 1 71 ? 1.086 11.617 -38.778 1.00 25.25 71 LEU A C 7
ATOM 11466 O O . LEU A 1 71 ? 1.190 12.205 -39.853 1.00 54.53 71 LEU A O 7
ATOM 11482 N N . GLU A 1 72 ? 1.732 10.488 -38.503 1.00 53.43 72 GLU A N 7
ATOM 11483 C CA . GLU A 1 72 ? 2.618 9.860 -39.477 1.00 4.34 72 GLU A CA 7
ATOM 11484 C C . GLU A 1 72 ? 1.821 9.068 -40.509 1.00 1.13 72 GLU A C 7
ATOM 11485 O O . GLU A 1 72 ? 2.391 8.459 -41.414 1.00 51.25 72 GLU A O 7
ATOM 11497 N N . SER A 1 73 ? 0.500 9.080 -40.363 1.00 64.24 73 SER A N 7
ATOM 11498 C CA . SER A 1 73 ? -0.376 8.359 -41.279 1.00 43.11 73 SER A CA 7
ATOM 11499 C C . SER A 1 73 ? -1.162 9.329 -42.156 1.00 32.14 73 SER A C 7
ATOM 11500 O O . SER A 1 73 ? -2.311 9.669 -41.874 1.00 34.31 73 SER A O 7
ATOM 11508 N N . PRO A 1 74 ? -0.528 9.786 -43.246 1.00 11.32 74 PRO A N 7
ATOM 11509 C CA . PRO A 1 74 ? -1.149 10.724 -44.187 1.00 73.01 74 PRO A CA 7
ATOM 11510 C C . PRO A 1 74 ? -2.273 10.078 -44.991 1.00 1.52 74 PRO A C 7
ATOM 11511 O O . PRO A 1 74 ? -2.080 9.684 -46.141 1.00 64.33 74 PRO A O 7
ATOM 11522 N N . LEU A 1 75 ? -3.447 9.976 -44.379 1.00 33.42 75 LEU A N 7
ATOM 11523 C CA . LEU A 1 75 ? -4.603 9.379 -45.039 1.00 13.33 75 LEU A CA 7
ATOM 11524 C C . LEU A 1 75 ? -5.848 9.492 -44.164 1.00 73.30 75 LEU A C 7
ATOM 11525 O O . LEU A 1 75 ? -6.955 9.691 -44.664 1.00 34.02 75 LEU A O 7
ATOM 11541 N N . VAL A 1 76 ? -5.658 9.366 -42.854 1.00 4.21 76 VAL A N 7
ATOM 11542 C CA . VAL A 1 76 ? -6.765 9.458 -41.909 1.00 23.34 76 VAL A CA 7
ATOM 11543 C C . VAL A 1 76 ? -6.861 10.856 -41.309 1.00 4.25 76 VAL A C 7
ATOM 11544 O O . VAL A 1 76 ? -6.282 11.133 -40.259 1.00 64.22 76 VAL A O 7
ATOM 11557 N N . GLU A 1 77 ? -7.596 11.735 -41.983 1.00 51.25 77 GLU A N 7
ATOM 11558 C CA . GLU A 1 77 ? -7.767 13.105 -41.516 1.00 54.14 77 GLU A CA 7
ATOM 11559 C C . GLU A 1 77 ? -9.168 13.315 -40.948 1.00 44.11 77 GLU A C 7
ATOM 11560 O O . GLU A 1 77 ? -10.047 13.853 -41.619 1.00 12.24 77 GLU A O 7
ATOM 11572 N N . GLY A 1 78 ? -9.367 12.886 -39.706 1.00 33.44 78 GLY A N 7
ATOM 11573 C CA . GLY A 1 78 ? -10.662 13.034 -39.068 1.00 14.41 78 GLY A CA 7
ATOM 11574 C C . GLY A 1 78 ? -10.772 12.233 -37.786 1.00 40.41 78 GLY A C 7
ATOM 11575 O O . GLY A 1 78 ? -10.533 12.740 -36.689 1.00 72.34 78 GLY A O 7
ATOM 11579 N N . PRO A 1 79 ? -11.144 10.951 -37.915 1.00 71.15 79 PRO A N 7
ATOM 11580 C CA . PRO A 1 79 ? -11.296 10.051 -36.769 1.00 33.44 79 PRO A CA 7
ATOM 11581 C C . PRO A 1 79 ? -9.958 9.700 -36.126 1.00 34.43 79 PRO A C 7
ATOM 11582 O O . PRO A 1 79 ? -9.875 9.491 -34.917 1.00 4.45 79 PRO A O 7
ATOM 11593 N N . GLY A 1 80 ? -8.912 9.636 -36.945 1.00 61.05 80 GLY A N 7
ATOM 11594 C CA . GLY A 1 80 ? -7.592 9.311 -36.438 1.00 74.51 80 GLY A CA 7
ATOM 11595 C C . GLY A 1 80 ? -6.957 10.465 -35.690 1.00 21.15 80 GLY A C 7
ATOM 11596 O O . GLY A 1 80 ? -6.322 10.269 -34.653 1.00 44.15 80 GLY A O 7
ATOM 11600 N N . LYS A 1 81 ? -7.127 11.673 -36.215 1.00 13.45 81 LYS A N 7
ATOM 11601 C CA . LYS A 1 81 ? -6.566 12.866 -35.590 1.00 41.14 81 LYS A CA 7
ATOM 11602 C C . LYS A 1 81 ? -7.296 13.195 -34.293 1.00 15.24 81 LYS A C 7
ATOM 11603 O O . LYS A 1 81 ? -6.671 13.494 -33.275 1.00 12.41 81 LYS A O 7
ATOM 11622 N N . VAL A 1 82 ? -8.624 13.137 -34.334 1.00 63.42 82 VAL A N 7
ATOM 11623 C CA . VAL A 1 82 ? -9.439 13.426 -33.160 1.00 41.44 82 VAL A CA 7
ATOM 11624 C C . VAL A 1 82 ? -9.135 12.454 -32.027 1.00 44.01 82 VAL A C 7
ATOM 11625 O O . VAL A 1 82 ? -9.098 12.839 -30.858 1.00 54.11 82 VAL A O 7
ATOM 11638 N N . ARG A 1 83 ? -8.916 11.192 -32.379 1.00 50.33 83 ARG A N 7
ATOM 11639 C CA . ARG A 1 83 ? -8.615 10.163 -31.392 1.00 31.45 83 ARG A CA 7
ATOM 11640 C C . ARG A 1 83 ? -7.220 10.364 -30.805 1.00 73.51 83 ARG A C 7
ATOM 11641 O O . ARG A 1 83 ? -6.986 10.090 -29.628 1.00 41.22 83 ARG A O 7
ATOM 11662 N N . ALA A 1 84 ? -6.298 10.842 -31.634 1.00 54.23 84 ALA A N 7
ATOM 11663 C CA . ALA A 1 84 ? -4.928 11.080 -31.199 1.00 15.14 84 ALA A CA 7
ATOM 11664 C C . ALA A 1 84 ? -4.858 12.251 -30.224 1.00 51.53 84 ALA A C 7
ATOM 11665 O O . ALA A 1 84 ? -4.242 12.151 -29.163 1.00 12.44 84 ALA A O 7
ATOM 11672 N N . ILE A 1 85 ? -5.492 13.360 -30.592 1.00 2.32 85 ILE A N 7
ATOM 11673 C CA . ILE A 1 85 ? -5.501 14.549 -29.750 1.00 42.11 85 ILE A CA 7
ATOM 11674 C C . ILE A 1 85 ? -6.381 14.346 -28.520 1.00 40.34 85 ILE A C 7
ATOM 11675 O O . ILE A 1 85 ? -5.991 14.681 -27.403 1.00 64.52 85 ILE A O 7
ATOM 11691 N N . GLY A 1 86 ? -7.571 13.793 -28.736 1.00 41.30 86 GLY A N 7
ATOM 11692 C CA . GLY A 1 86 ? -8.487 13.552 -27.636 1.00 43.50 86 GLY A CA 7
ATOM 11693 C C . GLY A 1 86 ? -7.920 12.592 -26.609 1.00 51.24 86 GLY A C 7
ATOM 11694 O O . GLY A 1 86 ? -8.123 12.768 -25.408 1.00 74.44 86 GLY A O 7
ATOM 11698 N N . ARG A 1 87 ? -7.209 11.574 -27.083 1.00 34.01 87 ARG A N 7
ATOM 11699 C CA . ARG A 1 87 ? -6.615 10.580 -26.197 1.00 3.11 87 ARG A CA 7
ATOM 11700 C C . ARG A 1 87 ? -5.611 11.230 -25.249 1.00 24.55 87 ARG A C 7
ATOM 11701 O O . ARG A 1 87 ? -5.633 10.985 -24.042 1.00 4.11 87 ARG A O 7
ATOM 11722 N N . VAL A 1 88 ? -4.730 12.057 -25.803 1.00 65.23 88 VAL A N 7
ATOM 11723 C CA . VAL A 1 88 ? -3.718 12.741 -25.007 1.00 64.34 88 VAL A CA 7
ATOM 11724 C C . VAL A 1 88 ? -4.359 13.674 -23.987 1.00 1.12 88 VAL A C 7
ATOM 11725 O O . VAL A 1 88 ? -3.911 13.764 -22.843 1.00 71.11 88 VAL A O 7
ATOM 11738 N N . LEU A 1 89 ? -5.412 14.367 -24.407 1.00 11.42 89 LEU A N 7
ATOM 11739 C CA . LEU A 1 89 ? -6.117 15.296 -23.530 1.00 62.42 89 LEU A CA 7
ATOM 11740 C C . LEU A 1 89 ? -6.739 14.559 -22.347 1.00 21.13 89 LEU A C 7
ATOM 11741 O O . LEU A 1 89 ? -6.790 15.085 -21.235 1.00 70.21 89 LEU A O 7
ATOM 11757 N N . TRP A 1 90 ? -7.207 13.342 -22.595 1.00 31.01 90 TRP A N 7
ATOM 11758 C CA . TRP A 1 90 ? -7.823 12.533 -21.550 1.00 30.54 90 TRP A CA 7
ATOM 11759 C C . TRP A 1 90 ? -6.794 12.119 -20.503 1.00 62.22 90 TRP A C 7
ATOM 11760 O O . TRP A 1 90 ? -7.054 12.182 -19.301 1.00 53.42 90 TRP A O 7
ATOM 11781 N N . THR A 1 91 ? -5.622 11.695 -20.967 1.00 51.04 91 THR A N 7
ATOM 11782 C CA . THR A 1 91 ? -4.554 11.270 -20.072 1.00 23.34 91 THR A CA 7
ATOM 11783 C C . THR A 1 91 ? -4.149 12.394 -19.125 1.00 55.14 91 THR A C 7
ATOM 11784 O O . THR A 1 91 ? -4.033 12.189 -17.916 1.00 74.24 91 THR A O 7
ATOM 11795 N N . ILE A 1 92 ? -3.938 13.582 -19.682 1.00 50.11 92 ILE A N 7
ATOM 11796 C CA . ILE A 1 92 ? -3.549 14.739 -18.886 1.00 3.44 92 ILE A CA 7
ATOM 11797 C C . ILE A 1 92 ? -4.668 15.158 -17.938 1.00 72.44 92 ILE A C 7
ATOM 11798 O O . ILE A 1 92 ? -4.416 15.592 -16.815 1.00 1.10 92 ILE A O 7
ATOM 11814 N N . LYS A 1 93 ? -5.907 15.020 -18.399 1.00 50.41 93 LYS A N 7
ATOM 11815 C CA . LYS A 1 93 ? -7.067 15.381 -17.593 1.00 72.44 93 LYS A CA 7
ATOM 11816 C C . LYS A 1 93 ? -7.066 14.623 -16.269 1.00 42.01 93 LYS A C 7
ATOM 11817 O O . LYS A 1 93 ? -7.246 15.215 -15.205 1.00 4.33 93 LYS A O 7
ATOM 11836 N N . ARG A 1 94 ? -6.859 13.312 -16.342 1.00 14.44 94 ARG A N 7
ATOM 11837 C CA . ARG A 1 94 ? -6.834 12.475 -15.149 1.00 72.24 94 ARG A CA 7
ATOM 11838 C C . ARG A 1 94 ? -5.672 12.860 -14.239 1.00 43.32 94 ARG A C 7
ATOM 11839 O O . ARG A 1 94 ? -5.809 12.888 -13.015 1.00 42.23 94 ARG A O 7
ATOM 11860 N N . LEU A 1 95 ? -4.527 13.157 -14.844 1.00 63.41 95 LEU A N 7
ATOM 11861 C CA . LEU A 1 95 ? -3.338 13.540 -14.089 1.00 74.11 95 LEU A CA 7
ATOM 11862 C C . LEU A 1 95 ? -3.645 14.695 -13.142 1.00 35.24 95 LEU A C 7
ATOM 11863 O O . LEU A 1 95 ? -3.003 14.846 -12.103 1.00 62.24 95 LEU A O 7
ATOM 11879 N N . ASN A 1 96 ? -4.633 15.506 -13.506 1.00 4.22 96 ASN A N 7
ATOM 11880 C CA . ASN A 1 96 ? -5.026 16.647 -12.687 1.00 34.30 96 ASN A CA 7
ATOM 11881 C C . ASN A 1 96 ? -3.917 17.693 -12.643 1.00 14.40 96 ASN A C 7
ATOM 11882 O O . ASN A 1 96 ? -3.540 18.169 -11.572 1.00 32.23 96 ASN A O 7
ATOM 11893 N N . ILE A 1 97 ? -3.399 18.048 -13.815 1.00 34.50 97 ILE A N 7
ATOM 11894 C CA . ILE A 1 97 ? -2.335 19.039 -13.910 1.00 51.34 97 ILE A CA 7
ATOM 11895 C C . ILE A 1 97 ? -2.793 20.264 -14.696 1.00 24.42 97 ILE A C 7
ATOM 11896 O O . ILE A 1 97 ? -3.143 20.164 -15.873 1.00 21.54 97 ILE A O 7
ATOM 11912 N N . ASP A 1 98 ? -2.786 21.418 -14.038 1.00 15.11 98 ASP A N 7
ATOM 11913 C CA . ASP A 1 98 ? -3.198 22.663 -14.675 1.00 74.23 98 ASP A CA 7
ATOM 11914 C C . ASP A 1 98 ? -2.456 22.871 -15.992 1.00 74.22 98 ASP A C 7
ATOM 11915 O O . ASP A 1 98 ? -1.278 23.225 -16.003 1.00 33.45 98 ASP A O 7
ATOM 11924 N N . SER A 1 99 ? -3.155 22.647 -17.101 1.00 31.13 99 SER A N 7
ATOM 11925 C CA . SER A 1 99 ? -2.562 22.806 -18.423 1.00 65.13 99 SER A CA 7
ATOM 11926 C C . SER A 1 99 ? -3.384 23.766 -19.277 1.00 61.52 99 SER A C 7
ATOM 11927 O O . SER A 1 99 ? -4.582 23.954 -19.065 1.00 71.00 99 SER A O 7
ATOM 11935 N N . PRO A 1 100 ? -2.727 24.388 -20.266 1.00 43.43 100 PRO A N 7
ATOM 11936 C CA . PRO A 1 100 ? -3.376 25.339 -21.173 1.00 73.01 100 PRO A CA 7
ATOM 11937 C C . PRO A 1 100 ? -4.358 24.659 -22.121 1.00 61.53 100 PRO A C 7
ATOM 11938 O O . PRO A 1 100 ? -4.128 24.596 -23.329 1.00 3.43 100 PRO A O 7
ATOM 11949 N N . PHE A 1 101 ? -5.452 24.148 -21.566 1.00 12.12 101 PHE A N 7
ATOM 11950 C CA . PHE A 1 101 ? -6.469 23.470 -22.363 1.00 14.54 101 PHE A CA 7
ATOM 11951 C C . PHE A 1 101 ? -7.855 23.663 -21.753 1.00 41.35 101 PHE A C 7
ATOM 11952 O O . PHE A 1 101 ? -8.656 24.458 -22.244 1.00 54.21 101 PHE A O 7
ATOM 11969 N N . VAL A 1 102 ? -8.130 22.929 -20.680 1.00 74.34 102 VAL A N 7
ATOM 11970 C CA . VAL A 1 102 ? -9.418 23.018 -20.003 1.00 21.42 102 VAL A CA 7
ATOM 11971 C C . VAL A 1 102 ? -10.548 23.257 -20.999 1.00 63.23 102 VAL A C 7
ATOM 11972 O O . VAL A 1 102 ? -11.660 23.619 -20.616 1.00 72.54 102 VAL A O 7
ATOM 11985 N N . SER A 1 1 ? 6.102 34.353 6.687 1.00 34.41 1 SER A N 8
ATOM 11986 C CA .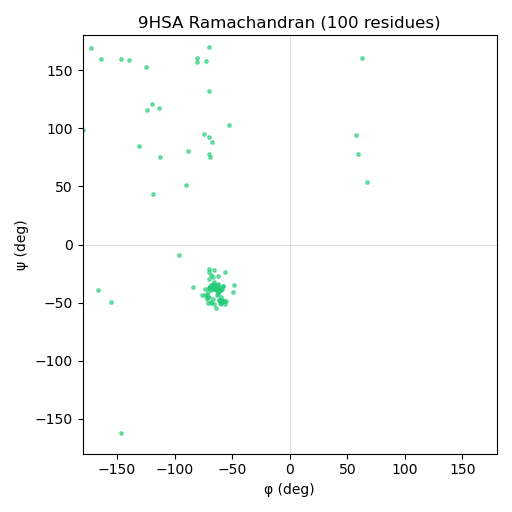 SER A 1 1 ? 6.304 33.112 5.948 1.00 41.54 1 SER A CA 8
ATOM 11987 C C . SER A 1 1 ? 6.202 33.354 4.445 1.00 62.34 1 SER A C 8
ATOM 11988 O O . SER A 1 1 ? 5.108 33.478 3.898 1.00 75.31 1 SER A O 8
ATOM 11996 N N . MET A 1 2 ? 7.354 33.418 3.784 1.00 72.14 2 MET A N 8
ATOM 11997 C CA . MET A 1 2 ? 7.395 33.643 2.343 1.00 11.23 2 MET A CA 8
ATOM 11998 C C . MET A 1 2 ? 8.022 32.453 1.625 1.00 63.43 2 MET A C 8
ATOM 11999 O O . MET A 1 2 ? 9.234 32.415 1.409 1.00 21.12 2 MET A O 8
ATOM 12013 N N . ASP A 1 3 ? 7.192 31.484 1.257 1.00 73.21 3 ASP A N 8
ATOM 12014 C CA . ASP A 1 3 ? 7.665 30.293 0.562 1.00 61.44 3 ASP A CA 8
ATOM 12015 C C . ASP A 1 3 ? 6.585 29.737 -0.360 1.00 64.31 3 ASP A C 8
ATOM 12016 O O . ASP A 1 3 ? 5.396 29.992 -0.168 1.00 4.42 3 ASP A O 8
ATOM 12025 N N . LYS A 1 4 ? 7.007 28.973 -1.364 1.00 12.53 4 LYS A N 8
ATOM 12026 C CA . LYS A 1 4 ? 6.076 28.380 -2.316 1.00 64.55 4 LYS A CA 8
ATOM 12027 C C . LYS A 1 4 ? 6.528 26.978 -2.716 1.00 4.11 4 LYS A C 8
ATOM 12028 O O . LYS A 1 4 ? 7.175 26.795 -3.747 1.00 13.55 4 LYS A O 8
ATOM 12047 N N . GLU A 1 5 ? 6.180 25.993 -1.894 1.00 4.21 5 GLU A N 8
ATOM 12048 C CA . GLU A 1 5 ? 6.550 24.608 -2.164 1.00 11.15 5 GLU A CA 8
ATOM 12049 C C . GLU A 1 5 ? 5.916 23.667 -1.144 1.00 3.12 5 GLU A C 8
ATOM 12050 O O . GLU A 1 5 ? 6.601 23.118 -0.280 1.00 40.22 5 GLU A O 8
ATOM 12062 N N . TRP A 1 6 ? 4.605 23.488 -1.250 1.00 72.50 6 TRP A N 8
ATOM 12063 C CA . TRP A 1 6 ? 3.877 22.613 -0.336 1.00 75.11 6 TRP A CA 8
ATOM 12064 C C . TRP A 1 6 ? 4.310 21.162 -0.510 1.00 60.25 6 TRP A C 8
ATOM 12065 O O . TRP A 1 6 ? 4.412 20.414 0.462 1.00 34.13 6 TRP A O 8
ATOM 12086 N N . ILE A 1 7 ? 4.564 20.771 -1.755 1.00 23.51 7 ILE A N 8
ATOM 12087 C CA . ILE A 1 7 ? 4.988 19.408 -2.054 1.00 44.33 7 ILE A CA 8
ATOM 12088 C C . ILE A 1 7 ? 3.988 18.391 -1.517 1.00 22.42 7 ILE A C 8
ATOM 12089 O O . ILE A 1 7 ? 4.073 17.970 -0.363 1.00 25.34 7 ILE A O 8
ATOM 12105 N N . SER A 1 8 ? 3.040 17.997 -2.362 1.00 4.04 8 SER A N 8
ATOM 12106 C CA . SER A 1 8 ? 2.022 17.029 -1.970 1.00 41.42 8 SER A CA 8
ATOM 12107 C C . SER A 1 8 ? 1.335 16.438 -3.198 1.00 22.34 8 SER A C 8
ATOM 12108 O O . SER A 1 8 ? 1.185 17.104 -4.222 1.00 53.40 8 SER A O 8
ATOM 12116 N N . LYS A 1 9 ? 0.920 15.180 -3.087 1.00 73.14 9 LYS A N 8
ATOM 12117 C CA . LYS A 1 9 ? 0.248 14.496 -4.185 1.00 54.13 9 LYS A CA 8
ATOM 12118 C C . LYS A 1 9 ? -0.582 13.325 -3.671 1.00 24.45 9 LYS A C 8
ATOM 12119 O O . LYS A 1 9 ? -0.202 12.163 -3.830 1.00 11.31 9 LYS A O 8
ATOM 12138 N N . LEU A 1 10 ? -1.717 13.635 -3.053 1.00 43.52 10 LEU A N 8
ATOM 12139 C CA . LEU A 1 10 ? -2.602 12.608 -2.516 1.00 30.52 10 LEU A CA 8
ATOM 12140 C C . LEU A 1 10 ? -3.186 11.752 -3.635 1.00 43.40 10 LEU A C 8
ATOM 12141 O O . LEU A 1 10 ? -3.252 12.164 -4.795 1.00 30.45 10 LEU A O 8
ATOM 12157 N N . PRO A 1 11 ? -3.623 10.534 -3.283 1.00 51.12 11 PRO A N 8
ATOM 12158 C CA . PRO A 1 11 ? -4.213 9.597 -4.244 1.00 73.31 11 PRO A CA 8
ATOM 12159 C C . PRO A 1 11 ? -5.582 10.054 -4.734 1.00 75.23 11 PRO A C 8
ATOM 12160 O O . PRO A 1 11 ? -6.444 10.432 -3.939 1.00 62.01 11 PRO A O 8
ATOM 12171 N N . LYS A 1 12 ? -5.779 10.018 -6.047 1.00 63.14 12 LYS A N 8
ATOM 12172 C CA . LYS A 1 12 ? -7.044 10.427 -6.645 1.00 71.33 12 LYS A CA 8
ATOM 12173 C C . LYS A 1 12 ? -8.051 9.281 -6.622 1.00 11.03 12 LYS A C 8
ATOM 12174 O O . LYS A 1 12 ? -7.787 8.199 -7.145 1.00 42.23 12 LYS A O 8
ATOM 12193 N N . SER A 1 13 ? -9.207 9.528 -6.014 1.00 22.52 13 SER A N 8
ATOM 12194 C CA . SER A 1 13 ? -10.253 8.516 -5.922 1.00 32.43 13 SER A CA 8
ATOM 12195 C C . SER A 1 13 ? -11.223 8.629 -7.093 1.00 53.11 13 SER A C 8
ATOM 12196 O O . SER A 1 13 ? -11.312 9.659 -7.762 1.00 71.52 13 SER A O 8
ATOM 12204 N N . PRO A 1 14 ? -11.970 7.544 -7.349 1.00 70.12 14 PRO A N 8
ATOM 12205 C CA . PRO A 1 14 ? -12.947 7.495 -8.440 1.00 50.03 14 PRO A CA 8
ATOM 12206 C C . PRO A 1 14 ? -14.157 8.385 -8.175 1.00 42.23 14 PRO A C 8
ATOM 12207 O O . PRO A 1 14 ? -15.157 7.938 -7.616 1.00 35.55 14 PRO A O 8
ATOM 12218 N N . GLU A 1 15 ? -14.057 9.647 -8.581 1.00 10.11 15 GLU A N 8
ATOM 12219 C CA . GLU A 1 15 ? -15.144 10.600 -8.386 1.00 73.13 15 GLU A CA 8
ATOM 12220 C C . GLU A 1 15 ? -16.368 10.205 -9.207 1.00 74.34 15 GLU A C 8
ATOM 12221 O O . GLU A 1 15 ? -16.281 9.439 -10.168 1.00 55.24 15 GLU A O 8
ATOM 12233 N N . PRO A 1 16 ? -17.537 10.738 -8.821 1.00 50.24 16 PRO A N 8
ATOM 12234 C CA . PRO A 1 16 ? -18.801 10.455 -9.509 1.00 21.43 16 PRO A CA 8
ATOM 12235 C C . PRO A 1 16 ? -18.859 11.085 -10.897 1.00 34.35 16 PRO A C 8
ATOM 12236 O O . PRO A 1 16 ? -19.489 12.124 -11.090 1.00 40.33 16 PRO A O 8
ATOM 12247 N N . TRP A 1 17 ? -18.202 10.447 -11.858 1.00 44.11 17 TRP A N 8
ATOM 12248 C CA . TRP A 1 17 ? -18.180 10.946 -13.229 1.00 30.41 17 TRP A CA 8
ATOM 12249 C C . TRP A 1 17 ? -19.103 10.123 -14.120 1.00 41.35 17 TRP A C 8
ATOM 12250 O O . TRP A 1 17 ? -19.658 9.110 -13.693 1.00 25.44 17 TRP A O 8
ATOM 12271 N N . THR A 1 18 ? -19.265 10.566 -15.364 1.00 61.35 18 THR A N 8
ATOM 12272 C CA . THR A 1 18 ? -20.123 9.871 -16.317 1.00 24.44 18 THR A CA 8
ATOM 12273 C C . THR A 1 18 ? -19.514 9.882 -17.714 1.00 62.25 18 THR A C 8
ATOM 12274 O O . THR A 1 18 ? -18.658 10.705 -18.039 1.00 14.05 18 THR A O 8
ATOM 12285 N N . PRO A 1 19 ? -19.964 8.946 -18.564 1.00 4.33 19 PRO A N 8
ATOM 12286 C CA . PRO A 1 19 ? -19.476 8.828 -19.942 1.00 14.32 19 PRO A CA 8
ATOM 12287 C C . PRO A 1 19 ? -19.936 9.987 -20.820 1.00 1.24 19 PRO A C 8
ATOM 12288 O O . PRO A 1 19 ? -19.230 10.397 -21.740 1.00 1.51 19 PRO A O 8
ATOM 12299 N N . GLU A 1 20 ? -21.124 10.510 -20.529 1.00 1.03 20 GLU A N 8
ATOM 12300 C CA . GLU A 1 20 ? -21.676 11.621 -21.293 1.00 34.02 20 GLU A CA 8
ATOM 12301 C C . GLU A 1 20 ? -20.741 12.826 -21.256 1.00 3.15 20 GLU A C 8
ATOM 12302 O O . GLU A 1 20 ? -20.597 13.543 -22.245 1.00 4.33 20 GLU A O 8
ATOM 12314 N N . GLN A 1 21 ? -20.108 13.041 -20.106 1.00 54.22 21 GLN A N 8
ATOM 12315 C CA . GLN A 1 21 ? -19.188 14.160 -19.939 1.00 0.12 21 GLN A CA 8
ATOM 12316 C C . GLN A 1 21 ? -17.986 14.019 -20.867 1.00 15.42 21 GLN A C 8
ATOM 12317 O O . GLN A 1 21 ? -17.616 14.962 -21.565 1.00 44.50 21 GLN A O 8
ATOM 12331 N N . GLU A 1 22 ? -17.382 12.835 -20.869 1.00 4.35 22 GLU A N 8
ATOM 12332 C CA . GLU A 1 22 ? -16.220 12.572 -21.711 1.00 3.51 22 GLU A CA 8
ATOM 12333 C C . GLU A 1 22 ? -16.613 12.545 -23.186 1.00 4.34 22 GLU A C 8
ATOM 12334 O O . GLU A 1 22 ? -15.852 12.986 -24.048 1.00 14.42 22 GLU A O 8
ATOM 12346 N N . GLU A 1 23 ? -17.803 12.026 -23.466 1.00 73.41 23 GLU A N 8
ATOM 12347 C CA . GLU A 1 23 ? -18.295 11.940 -24.836 1.00 30.54 23 GLU A CA 8
ATOM 12348 C C . GLU A 1 23 ? -18.635 13.324 -25.379 1.00 10.34 23 GLU A C 8
ATOM 12349 O O . GLU A 1 23 ? -18.428 13.609 -26.559 1.00 25.12 23 GLU A O 8
ATOM 12361 N N . ALA A 1 24 ? -19.159 14.183 -24.510 1.00 73.42 24 ALA A N 8
ATOM 12362 C CA . ALA A 1 24 ? -19.527 15.538 -24.901 1.00 11.24 24 ALA A CA 8
ATOM 12363 C C . ALA A 1 24 ? -18.302 16.336 -25.334 1.00 60.31 24 ALA A C 8
ATOM 12364 O O . ALA A 1 24 ? -18.311 16.991 -26.377 1.00 31.54 24 ALA A O 8
ATOM 12371 N N . PHE A 1 25 ? -17.247 16.278 -24.527 1.00 70.34 25 PHE A N 8
ATOM 12372 C CA . PHE A 1 25 ? -16.014 16.996 -24.827 1.00 33.30 25 PHE A CA 8
ATOM 12373 C C . PHE A 1 25 ? -15.413 16.518 -26.145 1.00 21.42 25 PHE A C 8
ATOM 12374 O O . PHE A 1 25 ? -15.079 17.322 -27.016 1.00 72.24 25 PHE A O 8
ATOM 12391 N N . LEU A 1 26 ? -15.275 15.204 -26.283 1.00 74.41 26 LEU A N 8
ATOM 12392 C CA . LEU A 1 26 ? -14.712 14.617 -27.494 1.00 32.13 26 LEU A CA 8
ATOM 12393 C C . LEU A 1 26 ? -15.606 14.893 -28.699 1.00 4.20 26 LEU A C 8
ATOM 12394 O O . LEU A 1 26 ? -15.120 15.114 -29.809 1.00 23.22 26 LEU A O 8
ATOM 12410 N N . LYS A 1 27 ? -16.915 14.883 -28.473 1.00 62.04 27 LYS A N 8
ATOM 12411 C CA . LYS A 1 27 ? -17.878 15.136 -29.538 1.00 52.45 27 LYS A CA 8
ATOM 12412 C C . LYS A 1 27 ? -17.783 16.578 -30.027 1.00 4.33 27 LYS A C 8
ATOM 12413 O O . LYS A 1 27 ? -17.880 16.846 -31.225 1.00 33.32 27 LYS A O 8
ATOM 12432 N N . ARG A 1 28 ? -17.590 17.503 -29.092 1.00 4.52 28 ARG A N 8
ATOM 12433 C CA . ARG A 1 28 ? -17.480 18.918 -29.428 1.00 62.32 28 ARG A CA 8
ATOM 12434 C C . ARG A 1 28 ? -16.109 19.232 -30.019 1.00 74.25 28 ARG A C 8
ATOM 12435 O O . ARG A 1 28 ? -15.999 19.958 -31.007 1.00 2.50 28 ARG A O 8
ATOM 12456 N N . PHE A 1 29 ? -15.066 18.680 -29.408 1.00 73.40 29 PHE A N 8
ATOM 12457 C CA . PHE A 1 29 ? -13.702 18.903 -29.872 1.00 31.40 29 PHE A CA 8
ATOM 12458 C C . PHE A 1 29 ? -13.501 18.317 -31.267 1.00 4.14 29 PHE A C 8
ATOM 12459 O O . PHE A 1 29 ? -12.885 18.942 -32.131 1.00 10.41 29 PHE A O 8
ATOM 12476 N N . ALA A 1 30 ? -14.022 17.114 -31.479 1.00 62.00 30 ALA A N 8
ATOM 12477 C CA . ALA A 1 30 ? -13.902 16.445 -32.768 1.00 42.23 30 ALA A CA 8
ATOM 12478 C C . ALA A 1 30 ? -14.630 17.221 -33.860 1.00 34.23 30 ALA A C 8
ATOM 12479 O O . ALA A 1 30 ? -14.281 17.131 -35.036 1.00 2.13 30 ALA A O 8
ATOM 12486 N N . GLU A 1 31 ? -15.646 17.981 -33.462 1.00 5.23 31 GLU A N 8
ATOM 12487 C CA . GLU A 1 31 ? -16.425 18.771 -34.408 1.00 14.23 31 GLU A CA 8
ATOM 12488 C C . GLU A 1 31 ? -15.511 19.580 -35.323 1.00 63.42 31 GLU A C 8
ATOM 12489 O O . GLU A 1 31 ? -15.799 19.759 -36.507 1.00 41.33 31 GLU A O 8
ATOM 12501 N N . LYS A 1 32 ? -14.407 20.068 -34.767 1.00 35.14 32 LYS A N 8
ATOM 12502 C CA . LYS A 1 32 ? -13.449 20.858 -35.531 1.00 34.11 32 LYS A CA 8
ATOM 12503 C C . LYS A 1 32 ? -12.283 21.297 -34.652 1.00 65.02 32 LYS A C 8
ATOM 12504 O O . LYS A 1 32 ? -12.435 22.155 -33.783 1.00 2.42 32 LYS A O 8
ATOM 12523 N N . VAL A 1 33 ? -11.116 20.703 -34.885 1.00 5.01 33 VAL A N 8
ATOM 12524 C CA . VAL A 1 33 ? -9.922 21.036 -34.116 1.00 71.33 33 VAL A CA 8
ATOM 12525 C C . VAL A 1 33 ? -8.684 21.057 -35.005 1.00 12.11 33 VAL A C 8
ATOM 12526 O O . VAL A 1 33 ? -8.691 20.512 -36.109 1.00 41.51 33 VAL A O 8
ATOM 12539 N N . ASP A 1 34 ? -7.623 21.688 -34.517 1.00 3.14 34 ASP A N 8
ATOM 12540 C CA . ASP A 1 34 ? -6.375 21.780 -35.266 1.00 51.44 34 ASP A CA 8
ATOM 12541 C C . ASP A 1 34 ? -5.309 20.872 -34.662 1.00 32.14 34 ASP A C 8
ATOM 12542 O O . ASP A 1 34 ? -4.580 21.254 -33.746 1.00 43.01 34 ASP A O 8
ATOM 12551 N N . PRO A 1 35 ? -5.217 19.639 -35.182 1.00 62.14 35 PRO A N 8
ATOM 12552 C CA . PRO A 1 35 ? -4.244 18.650 -34.708 1.00 42.41 35 PRO A CA 8
ATOM 12553 C C . PRO A 1 35 ? -2.812 19.021 -35.080 1.00 55.11 35 PRO A C 8
ATOM 12554 O O . PRO A 1 35 ? -1.873 18.715 -34.347 1.00 4.33 35 PRO A O 8
ATOM 12565 N N . GLU A 1 36 ? -2.655 19.681 -36.223 1.00 14.25 36 GLU A N 8
ATOM 12566 C CA . GLU A 1 36 ? -1.336 20.093 -36.691 1.00 32.15 36 GLU A CA 8
ATOM 12567 C C . GLU A 1 36 ? -0.682 21.052 -35.699 1.00 60.32 36 GLU A C 8
ATOM 12568 O O . GLU A 1 36 ? 0.476 20.876 -35.324 1.00 61.05 36 GLU A O 8
ATOM 12580 N N . GLU A 1 37 ? -1.434 22.065 -35.281 1.00 43.12 37 GLU A N 8
ATOM 12581 C CA . GLU A 1 37 ? -0.926 23.052 -34.335 1.00 61.32 37 GLU A CA 8
ATOM 12582 C C . GLU A 1 37 ? -0.878 22.476 -32.923 1.00 13.24 37 GLU A C 8
ATOM 12583 O O . GLU A 1 37 ? 0.080 22.698 -32.181 1.00 31.32 37 GLU A O 8
ATOM 12595 N N . THR A 1 38 ? -1.921 21.737 -32.555 1.00 52.43 38 THR A N 8
ATOM 12596 C CA . THR A 1 38 ? -2.000 21.131 -31.232 1.00 54.33 38 THR A CA 8
ATOM 12597 C C . THR A 1 38 ? -0.768 20.283 -30.941 1.00 41.12 38 THR A C 8
ATOM 12598 O O . THR A 1 38 ? -0.320 20.191 -29.797 1.00 0.35 38 THR A O 8
ATOM 12609 N N . LEU A 1 39 ? -0.221 19.664 -31.982 1.00 52.10 39 LEU A N 8
ATOM 12610 C CA . LEU A 1 39 ? 0.961 18.823 -31.838 1.00 64.32 39 LEU A CA 8
ATOM 12611 C C . LEU A 1 39 ? 2.125 19.616 -31.251 1.00 62.52 39 LEU A C 8
ATOM 12612 O O . LEU A 1 39 ? 2.914 19.091 -30.464 1.00 42.44 39 LEU A O 8
ATOM 12628 N N . LYS A 1 40 ? 2.226 20.883 -31.638 1.00 15.43 40 LYS A N 8
ATOM 12629 C CA . LYS A 1 40 ? 3.290 21.751 -31.148 1.00 73.22 40 LYS A CA 8
ATOM 12630 C C . LYS A 1 40 ? 3.052 22.135 -29.692 1.00 52.21 40 LYS A C 8
ATOM 12631 O O . LYS A 1 40 ? 3.943 22.007 -28.852 1.00 34.03 40 LYS A O 8
ATOM 12650 N N . LYS A 1 41 ? 1.844 22.607 -29.399 1.00 23.54 41 LYS A N 8
ATOM 12651 C CA . LYS A 1 41 ? 1.487 23.008 -28.043 1.00 64.32 41 LYS A CA 8
ATOM 12652 C C . LYS A 1 41 ? 1.553 21.820 -27.089 1.00 50.01 41 LYS A C 8
ATOM 12653 O O . LYS A 1 41 ? 1.996 21.950 -25.947 1.00 2.44 41 LYS A O 8
ATOM 12672 N N . LEU A 1 42 ? 1.111 20.660 -27.564 1.00 0.30 42 LEU A N 8
ATOM 12673 C CA . LEU A 1 42 ? 1.121 19.447 -26.754 1.00 4.13 42 LEU A CA 8
ATOM 12674 C C . LEU A 1 42 ? 2.544 18.936 -26.557 1.00 4.13 42 LEU A C 8
ATOM 12675 O O . LEU A 1 42 ? 2.928 18.551 -25.453 1.00 20.22 42 LEU A O 8
ATOM 12691 N N . GLU A 1 43 ? 3.323 18.937 -27.635 1.00 30.33 43 GLU A N 8
ATOM 12692 C CA . GLU A 1 43 ? 4.704 18.474 -27.579 1.00 20.42 43 GLU A CA 8
ATOM 12693 C C . GLU A 1 43 ? 5.540 19.363 -26.663 1.00 12.44 43 GLU A C 8
ATOM 12694 O O . GLU A 1 43 ? 6.350 18.874 -25.877 1.00 31.44 43 GLU A O 8
ATOM 12706 N N . GLU A 1 44 ? 5.335 20.673 -26.771 1.00 25.22 44 GLU A N 8
ATOM 12707 C CA . GLU A 1 44 ? 6.071 21.630 -25.954 1.00 3.23 44 GLU A CA 8
ATOM 12708 C C . GLU A 1 44 ? 5.654 21.529 -24.490 1.00 32.34 44 GLU A C 8
ATOM 12709 O O . GLU A 1 44 ? 6.479 21.670 -23.586 1.00 64.14 44 GLU A O 8
ATOM 12721 N N . TRP A 1 45 ? 4.368 21.284 -24.263 1.00 11.05 45 TRP A N 8
ATOM 12722 C CA . TRP A 1 45 ? 3.840 21.163 -22.908 1.00 3.44 45 TRP A CA 8
ATOM 12723 C C . TRP A 1 45 ? 4.421 19.942 -22.204 1.00 13.42 45 TRP A C 8
ATOM 12724 O O . TRP A 1 45 ? 4.883 20.032 -21.066 1.00 62.21 45 TRP A O 8
ATOM 12745 N N . ILE A 1 46 ? 4.393 18.802 -22.886 1.00 12.40 46 ILE A N 8
ATOM 12746 C CA . ILE A 1 46 ? 4.918 17.565 -22.325 1.00 73.55 46 ILE A CA 8
ATOM 12747 C C . ILE A 1 46 ? 6.410 17.681 -22.036 1.00 1.12 46 ILE A C 8
ATOM 12748 O O . ILE A 1 46 ? 6.895 17.199 -21.011 1.00 62.15 46 ILE A O 8
ATOM 12764 N N . LYS A 1 47 ? 7.135 18.327 -22.943 1.00 61.52 47 LYS A N 8
ATOM 12765 C CA . LYS A 1 47 ? 8.573 18.510 -22.785 1.00 1.12 47 LYS A CA 8
ATOM 12766 C C . LYS A 1 47 ? 8.881 19.351 -21.549 1.00 44.34 47 LYS A C 8
ATOM 12767 O O . LYS A 1 47 ? 9.780 19.026 -20.776 1.00 24.44 47 LYS A O 8
ATOM 12786 N N . GLU A 1 48 ? 8.128 20.432 -21.372 1.00 41.31 48 GLU A N 8
ATOM 12787 C CA . GLU A 1 48 ? 8.322 21.318 -20.229 1.00 61.14 48 GLU A CA 8
ATOM 12788 C C . GLU A 1 48 ? 7.838 20.658 -18.941 1.00 71.24 48 GLU A C 8
ATOM 12789 O O . GLU A 1 48 ? 8.547 20.641 -17.937 1.00 24.23 48 GLU A O 8
ATOM 12801 N N . ASN A 1 49 ? 6.625 20.117 -18.980 1.00 71.55 49 ASN A N 8
ATOM 12802 C CA . ASN A 1 49 ? 6.044 19.456 -17.816 1.00 1.51 49 ASN A CA 8
ATOM 12803 C C . ASN A 1 49 ? 6.895 18.265 -17.387 1.00 35.14 49 ASN A C 8
ATOM 12804 O O . ASN A 1 49 ? 7.020 17.977 -16.196 1.00 44.05 49 ASN A O 8
ATOM 12815 N N . ILE A 1 50 ? 7.477 17.578 -18.364 1.00 12.24 50 ILE A N 8
ATOM 12816 C CA . ILE A 1 50 ? 8.317 16.419 -18.086 1.00 42.24 50 ILE A CA 8
ATOM 12817 C C . ILE A 1 50 ? 9.459 16.782 -17.143 1.00 23.32 50 ILE A C 8
ATOM 12818 O O . ILE A 1 50 ? 9.832 15.995 -16.272 1.00 2.13 50 ILE A O 8
ATOM 12834 N N . LYS A 1 51 ? 10.010 17.977 -17.321 1.00 62.13 51 LYS A N 8
ATOM 12835 C CA . LYS A 1 51 ? 11.108 18.447 -16.484 1.00 61.12 51 LYS A CA 8
ATOM 12836 C C . LYS A 1 51 ? 10.644 18.658 -15.047 1.00 25.13 51 LYS A C 8
ATOM 12837 O O . LYS A 1 51 ? 11.403 18.444 -14.101 1.00 22.52 51 LYS A O 8
ATOM 12856 N N . LYS A 1 52 ? 9.395 19.078 -14.888 1.00 75.42 52 LYS A N 8
ATOM 12857 C CA . LYS A 1 52 ? 8.828 19.315 -13.566 1.00 35.21 52 LYS A CA 8
ATOM 12858 C C . LYS A 1 52 ? 8.392 18.005 -12.918 1.00 12.15 52 LYS A C 8
ATOM 12859 O O . LYS A 1 52 ? 8.652 17.769 -11.737 1.00 72.15 52 LYS A O 8
ATOM 12878 N N . TYR A 1 53 ? 7.729 17.157 -13.696 1.00 44.55 53 TYR A N 8
ATOM 12879 C CA . TYR A 1 53 ? 7.256 15.871 -13.197 1.00 40.43 53 TYR A CA 8
ATOM 12880 C C . TYR A 1 53 ? 7.802 14.725 -14.043 1.00 13.41 53 TYR A C 8
ATOM 12881 O O . TYR A 1 53 ? 7.137 14.215 -14.947 1.00 25.21 53 TYR A O 8
ATOM 12899 N N . PRO A 1 54 ? 9.040 14.308 -13.744 1.00 45.21 54 PRO A N 8
ATOM 12900 C CA . PRO A 1 54 ? 9.704 13.217 -14.464 1.00 74.50 54 PRO A CA 8
ATOM 12901 C C . PRO A 1 54 ? 9.071 11.861 -14.171 1.00 25.50 54 PRO A C 8
ATOM 12902 O O . PRO A 1 54 ? 9.149 10.940 -14.984 1.00 2.40 54 PRO A O 8
ATOM 12913 N N . GLU A 1 55 ? 8.445 11.745 -13.005 1.00 35.12 55 GLU A N 8
ATOM 12914 C CA . GLU A 1 55 ? 7.798 10.500 -12.605 1.00 41.03 55 GLU A CA 8
ATOM 12915 C C . GLU A 1 55 ? 6.652 10.154 -13.551 1.00 53.12 55 GLU A C 8
ATOM 12916 O O . GLU A 1 55 ? 6.276 8.989 -13.690 1.00 24.03 55 GLU A O 8
ATOM 12928 N N . TYR A 1 56 ? 6.099 11.174 -14.198 1.00 54.04 56 TYR A N 8
ATOM 12929 C CA . TYR A 1 56 ? 4.993 10.979 -15.128 1.00 54.33 56 TYR A CA 8
ATOM 12930 C C . TYR A 1 56 ? 5.467 11.103 -16.572 1.00 64.35 56 TYR A C 8
ATOM 12931 O O . TYR A 1 56 ? 4.698 10.899 -17.512 1.00 10.52 56 TYR A O 8
ATOM 12949 N N . LYS A 1 57 ? 6.743 11.438 -16.743 1.00 73.32 57 LYS A N 8
ATOM 12950 C CA . LYS A 1 57 ? 7.324 11.588 -18.071 1.00 52.23 57 LYS A CA 8
ATOM 12951 C C . LYS A 1 57 ? 6.997 10.383 -18.947 1.00 61.22 57 LYS A C 8
ATOM 12952 O O . LYS A 1 57 ? 6.813 10.514 -20.158 1.00 64.12 57 LYS A O 8
ATOM 12971 N N . ASP A 1 58 ? 6.925 9.210 -18.328 1.00 61.21 58 ASP A N 8
ATOM 12972 C CA . ASP A 1 58 ? 6.619 7.981 -19.051 1.00 53.22 58 ASP A CA 8
ATOM 12973 C C . ASP A 1 58 ? 5.211 8.033 -19.638 1.00 23.21 58 ASP A C 8
ATOM 12974 O O . ASP A 1 58 ? 5.010 7.746 -20.818 1.00 31.23 58 ASP A O 8
ATOM 12983 N N . GLU A 1 59 ? 4.242 8.400 -18.806 1.00 14.24 59 GLU A N 8
ATOM 12984 C CA . GLU A 1 59 ? 2.853 8.488 -19.243 1.00 60.12 59 GLU A CA 8
ATOM 12985 C C . GLU A 1 59 ? 2.684 9.573 -20.302 1.00 54.01 59 GLU A C 8
ATOM 12986 O O . GLU A 1 59 ? 1.944 9.399 -21.272 1.00 53.24 59 GLU A O 8
ATOM 12998 N N . LEU A 1 60 ? 3.373 10.692 -20.110 1.00 12.35 60 LEU A N 8
ATOM 12999 C CA . LEU A 1 60 ? 3.299 11.807 -21.047 1.00 52.25 60 LEU A CA 8
ATOM 13000 C C . LEU A 1 60 ? 3.838 11.404 -22.416 1.00 42.24 60 LEU A C 8
ATOM 13001 O O . LEU A 1 60 ? 3.294 11.797 -23.447 1.00 63.14 60 LEU A O 8
ATOM 13017 N N . GLU A 1 61 ? 4.910 10.617 -22.416 1.00 33.44 61 GLU A N 8
ATOM 13018 C CA . GLU A 1 61 ? 5.521 10.160 -23.658 1.00 72.44 61 GLU A CA 8
ATOM 13019 C C . GLU A 1 61 ? 4.573 9.243 -24.426 1.00 23.32 61 GLU A C 8
ATOM 13020 O O . GLU A 1 61 ? 4.529 9.268 -25.656 1.00 71.40 61 GLU A O 8
ATOM 13032 N N . VAL A 1 62 ? 3.815 8.434 -23.692 1.00 4.25 62 VAL A N 8
ATOM 13033 C CA . VAL A 1 62 ? 2.868 7.510 -24.302 1.00 33.41 62 VAL A CA 8
ATOM 13034 C C . VAL A 1 62 ? 1.785 8.260 -25.068 1.00 35.41 62 VAL A C 8
ATOM 13035 O O . VAL A 1 62 ? 1.468 7.921 -26.208 1.00 4.42 62 VAL A O 8
ATOM 13048 N N . ALA A 1 63 ? 1.219 9.282 -24.434 1.00 73.12 63 ALA A N 8
ATOM 13049 C CA . ALA A 1 63 ? 0.172 10.083 -25.057 1.00 72.34 63 ALA A CA 8
ATOM 13050 C C . ALA A 1 63 ? 0.669 10.728 -26.346 1.00 33.31 63 ALA A C 8
ATOM 13051 O O . ALA A 1 63 ? 0.000 10.670 -27.379 1.00 32.14 63 ALA A O 8
ATOM 13058 N N . TYR A 1 64 ? 1.843 11.343 -26.280 1.00 5.14 64 TYR A N 8
ATOM 13059 C CA . TYR A 1 64 ? 2.428 12.003 -27.441 1.00 23.22 64 TYR A CA 8
ATOM 13060 C C . TYR A 1 64 ? 2.741 10.993 -28.541 1.00 22.12 64 TYR A C 8
ATOM 13061 O O . TYR A 1 64 ? 2.597 11.286 -29.727 1.00 30.42 64 TYR A O 8
ATOM 13079 N N . ASN A 1 65 ? 3.172 9.803 -28.136 1.00 74.42 65 ASN A N 8
ATOM 13080 C CA . ASN A 1 65 ? 3.506 8.748 -29.086 1.00 20.41 65 ASN A CA 8
ATOM 13081 C C . ASN A 1 65 ? 2.286 8.353 -29.913 1.00 2.23 65 ASN A C 8
ATOM 13082 O O . ASN A 1 65 ? 2.397 8.069 -31.105 1.00 62.22 65 ASN A O 8
ATOM 13093 N N . SER A 1 66 ? 1.122 8.340 -29.272 1.00 5.25 66 SER A N 8
ATOM 13094 C CA . SER A 1 66 ? -0.118 7.979 -29.947 1.00 74.33 66 SER A CA 8
ATOM 13095 C C . SER A 1 66 ? -0.546 9.072 -30.922 1.00 43.23 66 SER A C 8
ATOM 13096 O O . SER A 1 66 ? -0.868 8.797 -32.077 1.00 52.21 66 SER A O 8
ATOM 13104 N N . ALA A 1 67 ? -0.544 10.313 -30.447 1.00 52.21 67 ALA A N 8
ATOM 13105 C CA . ALA A 1 67 ? -0.929 11.449 -31.276 1.00 22.42 67 ALA A CA 8
ATOM 13106 C C . ALA A 1 67 ? 0.029 11.620 -32.451 1.00 74.50 67 ALA A C 8
ATOM 13107 O O . ALA A 1 67 ? -0.391 11.923 -33.568 1.00 52.11 67 ALA A O 8
ATOM 13114 N N . LYS A 1 68 ? 1.317 11.425 -32.191 1.00 62.22 68 LYS A N 8
ATOM 13115 C CA . LYS A 1 68 ? 2.334 11.557 -33.227 1.00 22.20 68 LYS A CA 8
ATOM 13116 C C . LYS A 1 68 ? 2.215 10.436 -34.254 1.00 74.13 68 LYS A C 8
ATOM 13117 O O . LYS A 1 68 ? 2.425 10.649 -35.449 1.00 14.21 68 LYS A O 8
ATOM 13136 N N . LEU A 1 69 ? 1.875 9.241 -33.781 1.00 55.34 69 LEU A N 8
ATOM 13137 C CA . LEU A 1 69 ? 1.725 8.086 -34.660 1.00 10.34 69 LEU A CA 8
ATOM 13138 C C . LEU A 1 69 ? 0.687 8.357 -35.744 1.00 1.01 69 LEU A C 8
ATOM 13139 O O . LEU A 1 69 ? 0.934 8.120 -36.928 1.00 1.04 69 LEU A O 8
ATOM 13155 N N . PHE A 1 70 ? -0.474 8.856 -35.334 1.00 32.05 70 PHE A N 8
ATOM 13156 C CA . PHE A 1 70 ? -1.549 9.161 -36.271 1.00 73.01 70 PHE A CA 8
ATOM 13157 C C . PHE A 1 70 ? -1.214 10.399 -37.098 1.00 71.45 70 PHE A C 8
ATOM 13158 O O . PHE A 1 70 ? -1.561 10.482 -38.278 1.00 4.50 70 PHE A O 8
ATOM 13175 N N . LEU A 1 71 ? -0.540 11.357 -36.473 1.00 34.53 71 LEU A N 8
ATOM 13176 C CA . LEU A 1 71 ? -0.159 12.591 -37.151 1.00 3.24 71 LEU A CA 8
ATOM 13177 C C . LEU A 1 71 ? 0.858 12.315 -38.253 1.00 71.31 71 LEU A C 8
ATOM 13178 O O . LEU A 1 71 ? 0.927 13.043 -39.243 1.00 2.25 71 LEU A O 8
ATOM 13194 N N . GLU A 1 72 ? 1.643 11.256 -38.076 1.00 14.41 72 GLU A N 8
ATOM 13195 C CA . GLU A 1 72 ? 2.655 10.884 -39.058 1.00 60.14 72 GLU A CA 8
ATOM 13196 C C . GLU A 1 72 ? 2.005 10.387 -40.346 1.00 44.03 72 GLU A C 8
ATOM 13197 O O . GLU A 1 72 ? 2.613 10.429 -41.416 1.00 31.10 72 GLU A O 8
ATOM 13209 N N . SER A 1 73 ? 0.767 9.916 -40.235 1.00 63.42 73 SER A N 8
ATOM 13210 C CA . SER A 1 73 ? 0.037 9.406 -41.389 1.00 53.24 73 SER A CA 8
ATOM 13211 C C . SER A 1 73 ? -1.157 10.299 -41.714 1.00 75.44 73 SER A C 8
ATOM 13212 O O . SER A 1 73 ? -2.310 9.953 -41.459 1.00 54.11 73 SER A O 8
ATOM 13220 N N . PRO A 1 74 ? -0.874 11.476 -42.289 1.00 52.54 74 PRO A N 8
ATOM 13221 C CA . PRO A 1 74 ? -1.911 12.444 -42.663 1.00 23.40 74 PRO A CA 8
ATOM 13222 C C . PRO A 1 74 ? -2.758 11.963 -43.835 1.00 71.04 74 PRO A C 8
ATOM 13223 O O . PRO A 1 74 ? -2.555 12.383 -44.976 1.00 32.31 74 PRO A O 8
ATOM 13234 N N . LEU A 1 75 ? -3.708 11.079 -43.549 1.00 53.41 75 LEU A N 8
ATOM 13235 C CA . LEU A 1 75 ? -4.588 10.540 -44.580 1.00 41.32 75 LEU A CA 8
ATOM 13236 C C . LEU A 1 75 ? -5.731 9.743 -43.960 1.00 30.11 75 LEU A C 8
ATOM 13237 O O . LEU A 1 75 ? -6.866 9.793 -44.435 1.00 20.45 75 LEU A O 8
ATOM 13253 N N . VAL A 1 76 ? -5.423 9.010 -42.895 1.00 32.21 76 VAL A N 8
ATOM 13254 C CA . VAL A 1 76 ? -6.425 8.205 -42.206 1.00 31.31 76 VAL A CA 8
ATOM 13255 C C . VAL A 1 76 ? -7.482 9.085 -41.549 1.00 45.10 76 VAL A C 8
ATOM 13256 O O . VAL A 1 76 ? -7.345 9.475 -40.389 1.00 42.55 76 VAL A O 8
ATOM 13269 N N . GLU A 1 77 ? -8.536 9.395 -42.298 1.00 22.34 77 GLU A N 8
ATOM 13270 C CA . GLU A 1 77 ? -9.616 10.230 -41.787 1.00 62.11 77 GLU A CA 8
ATOM 13271 C C . GLU A 1 77 ? -10.683 9.381 -41.100 1.00 23.12 77 GLU A C 8
ATOM 13272 O O . GLU A 1 77 ? -11.744 9.121 -41.665 1.00 45.11 77 GLU A O 8
ATOM 13284 N N . GLY A 1 78 ? -10.390 8.951 -39.877 1.00 31.05 78 GLY A N 8
ATOM 13285 C CA . GLY A 1 78 ? -11.332 8.135 -39.132 1.00 51.34 78 GLY A CA 8
ATOM 13286 C C . GLY A 1 78 ? -11.332 8.455 -37.650 1.00 42.22 78 GLY A C 8
ATOM 13287 O O . GLY A 1 78 ? -10.842 9.499 -37.219 1.00 33.43 78 GLY A O 8
ATOM 13291 N N . PRO A 1 79 ? -11.892 7.541 -36.844 1.00 14.45 79 PRO A N 8
ATOM 13292 C CA . PRO A 1 79 ? -11.969 7.710 -35.390 1.00 20.23 79 PRO A CA 8
ATOM 13293 C C . PRO A 1 79 ? -10.602 7.603 -34.722 1.00 51.31 79 PRO A C 8
ATOM 13294 O O . PRO A 1 79 ? -10.405 8.087 -33.608 1.00 11.02 79 PRO A O 8
ATOM 13305 N N . GLY A 1 80 ? -9.660 6.966 -35.411 1.00 3.13 80 GLY A N 8
ATOM 13306 C CA . GLY A 1 80 ? -8.323 6.809 -34.868 1.00 21.34 80 GLY A CA 8
ATOM 13307 C C . GLY A 1 80 ? -7.609 8.134 -34.691 1.00 61.14 80 GLY A C 8
ATOM 13308 O O . GLY A 1 80 ? -6.919 8.348 -33.693 1.00 42.45 80 GLY A O 8
ATOM 13312 N N . LYS A 1 81 ? -7.772 9.027 -35.662 1.00 23.35 81 LYS A N 8
ATOM 13313 C CA . LYS A 1 81 ? -7.138 10.338 -35.610 1.00 42.41 81 LYS A CA 8
ATOM 13314 C C . LYS A 1 81 ? -7.703 11.171 -34.463 1.00 51.12 81 LYS A C 8
ATOM 13315 O O . LYS A 1 81 ? -6.954 11.747 -33.674 1.00 52.14 81 LYS A O 8
ATOM 13334 N N . VAL A 1 82 ? -9.028 11.229 -34.378 1.00 53.10 82 VAL A N 8
ATOM 13335 C CA . VAL A 1 82 ? -9.693 11.990 -33.326 1.00 73.43 82 VAL A CA 8
ATOM 13336 C C . VAL A 1 82 ? -9.413 11.389 -31.953 1.00 34.21 82 VAL A C 8
ATOM 13337 O O . VAL A 1 82 ? -9.248 12.112 -30.970 1.00 72.25 82 VAL A O 8
ATOM 13350 N N . ARG A 1 83 ? -9.362 10.062 -31.893 1.00 31.22 83 ARG A N 8
ATOM 13351 C CA . ARG A 1 83 ? -9.103 9.364 -30.640 1.00 33.53 83 ARG A CA 8
ATOM 13352 C C . ARG A 1 83 ? -7.668 9.594 -30.176 1.00 23.25 83 ARG A C 8
ATOM 13353 O O . ARG A 1 83 ? -7.398 9.671 -28.978 1.00 32.33 83 ARG A O 8
ATOM 13374 N N . ALA A 1 84 ? -6.752 9.705 -31.132 1.00 70.41 84 ALA A N 8
ATOM 13375 C CA . ALA A 1 84 ? -5.346 9.927 -30.821 1.00 2.32 84 ALA A CA 8
ATOM 13376 C C . ALA A 1 84 ? -5.147 11.258 -30.103 1.00 65.23 84 ALA A C 8
ATOM 13377 O O . ALA A 1 84 ? -4.457 11.328 -29.086 1.00 30.14 84 ALA A O 8
ATOM 13384 N N . ILE A 1 85 ? -5.753 12.311 -30.640 1.00 51.44 85 ILE A N 8
ATOM 13385 C CA . ILE A 1 85 ? -5.642 13.639 -30.051 1.00 13.13 85 ILE A CA 8
ATOM 13386 C C . ILE A 1 85 ? -6.422 13.726 -28.742 1.00 40.32 85 ILE A C 8
ATOM 13387 O O . ILE A 1 85 ? -5.919 14.234 -27.740 1.00 71.45 85 ILE A O 8
ATOM 13403 N N . GLY A 1 86 ? -7.654 13.226 -28.760 1.00 3.13 86 GLY A N 8
ATOM 13404 C CA . GLY A 1 86 ? -8.483 13.256 -27.569 1.00 20.41 86 GLY A CA 8
ATOM 13405 C C . GLY A 1 86 ? -7.908 12.422 -26.441 1.00 44.31 86 GLY A C 8
ATOM 13406 O O . GLY A 1 86 ? -8.075 12.754 -25.268 1.00 22.32 86 GLY A O 8
ATOM 13410 N N . ARG A 1 87 ? -7.231 11.335 -26.796 1.00 63.15 87 ARG A N 8
ATOM 13411 C CA . ARG A 1 87 ? -6.632 10.449 -25.806 1.00 1.23 87 ARG A CA 8
ATOM 13412 C C . ARG A 1 87 ? -5.602 11.195 -24.962 1.00 62.24 87 ARG A C 8
ATOM 13413 O O . ARG A 1 87 ? -5.566 11.056 -23.739 1.00 73.44 87 ARG A O 8
ATOM 13434 N N . VAL A 1 88 ? -4.764 11.987 -25.624 1.00 64.10 88 VAL A N 8
ATOM 13435 C CA . VAL A 1 88 ? -3.733 12.755 -24.936 1.00 2.10 88 VAL A CA 8
ATOM 13436 C C . VAL A 1 88 ? -4.350 13.807 -24.022 1.00 24.13 88 VAL A C 8
ATOM 13437 O O . VAL A 1 88 ? -3.876 14.031 -22.907 1.00 52.53 88 VAL A O 8
ATOM 13450 N N . LEU A 1 89 ? -5.410 14.450 -24.500 1.00 22.22 89 LEU A N 8
ATOM 13451 C CA . LEU A 1 89 ? -6.094 15.479 -23.725 1.00 33.41 89 LEU A CA 8
ATOM 13452 C C . LEU A 1 89 ? -6.637 14.907 -22.419 1.00 34.43 89 LEU A C 8
ATOM 13453 O O . LEU A 1 89 ? -6.573 15.552 -21.373 1.00 22.01 89 LEU A O 8
ATOM 13469 N N . TRP A 1 90 ? -7.170 13.693 -22.488 1.00 33.54 90 TRP A N 8
ATOM 13470 C CA . TRP A 1 90 ? -7.723 13.032 -21.311 1.00 21.22 90 TRP A CA 8
ATOM 13471 C C . TRP A 1 90 ? -6.612 12.580 -20.368 1.00 42.42 90 TRP A C 8
ATOM 13472 O O . TRP A 1 90 ? -6.765 12.619 -19.147 1.00 61.10 90 TRP A O 8
ATOM 13493 N N . THR A 1 91 ? -5.493 12.151 -20.944 1.00 21.23 91 THR A N 8
ATOM 13494 C CA . THR A 1 91 ? -4.357 11.690 -20.155 1.00 4.03 91 THR A CA 8
ATOM 13495 C C . THR A 1 91 ? -3.819 12.804 -19.263 1.00 72.41 91 THR A C 8
ATOM 13496 O O . THR A 1 91 ? -3.599 12.603 -18.068 1.00 43.33 91 THR A O 8
ATOM 13507 N N . ILE A 1 92 ? -3.610 13.977 -19.850 1.00 42.22 92 ILE A N 8
ATOM 13508 C CA . ILE A 1 92 ? -3.100 15.123 -19.107 1.00 54.25 92 ILE A CA 8
ATOM 13509 C C . ILE A 1 92 ? -4.111 15.601 -18.070 1.00 71.15 92 ILE A C 8
ATOM 13510 O O . ILE A 1 92 ? -3.742 16.034 -16.979 1.00 45.11 92 ILE A O 8
ATOM 13526 N N . LYS A 1 93 ? -5.391 15.518 -18.420 1.00 22.34 93 LYS A N 8
ATOM 13527 C CA . LYS A 1 93 ? -6.459 15.939 -17.519 1.00 24.52 93 LYS A CA 8
ATOM 13528 C C . LYS A 1 93 ? -6.613 14.956 -16.362 1.00 10.04 93 LYS A C 8
ATOM 13529 O O . LYS A 1 93 ? -6.903 15.354 -15.234 1.00 22.41 93 LYS A O 8
ATOM 13548 N N . ARG A 1 94 ? -6.417 13.674 -16.650 1.00 4.51 94 ARG A N 8
ATOM 13549 C CA . ARG A 1 94 ? -6.534 12.636 -15.633 1.00 13.20 94 ARG A CA 8
ATOM 13550 C C . ARG A 1 94 ? -5.463 12.803 -14.560 1.00 21.14 94 ARG A C 8
ATOM 13551 O O . ARG A 1 94 ? -5.704 12.543 -13.380 1.00 32.11 94 ARG A O 8
ATOM 13572 N N . LEU A 1 95 ? -4.278 13.237 -14.976 1.00 64.24 95 LEU A N 8
ATOM 13573 C CA . LEU A 1 95 ? -3.168 13.438 -14.051 1.00 1.13 95 LEU A CA 8
ATOM 13574 C C . LEU A 1 95 ? -3.541 14.441 -12.964 1.00 20.22 95 LEU A C 8
ATOM 13575 O O . LEU A 1 95 ? -2.914 14.486 -11.906 1.00 21.42 95 LEU A O 8
ATOM 13591 N N . ASN A 1 96 ? -4.568 15.241 -13.230 1.00 41.32 96 ASN A N 8
ATOM 13592 C CA . ASN A 1 96 ? -5.026 16.242 -12.274 1.00 30.13 96 ASN A CA 8
ATOM 13593 C C . ASN A 1 96 ? -3.999 17.361 -12.124 1.00 52.04 96 ASN A C 8
ATOM 13594 O O . ASN A 1 96 ? -3.813 17.905 -11.036 1.00 32.14 96 ASN A O 8
ATOM 13605 N N . ILE A 1 97 ? -3.339 17.701 -13.226 1.00 63.34 97 ILE A N 8
ATOM 13606 C CA . ILE A 1 97 ? -2.333 18.756 -13.218 1.00 51.11 97 ILE A CA 8
ATOM 13607 C C . ILE A 1 97 ? -2.807 19.973 -14.005 1.00 30.21 97 ILE A C 8
ATOM 13608 O O . ILE A 1 97 ? -3.338 19.843 -15.108 1.00 73.20 97 ILE A O 8
ATOM 13624 N N . ASP A 1 98 ? -2.610 21.155 -13.431 1.00 51.34 98 ASP A N 8
ATOM 13625 C CA . ASP A 1 98 ? -3.016 22.396 -14.080 1.00 45.25 98 ASP A CA 8
ATOM 13626 C C . ASP A 1 98 ? -2.389 22.515 -15.466 1.00 54.32 98 ASP A C 8
ATOM 13627 O O . ASP A 1 98 ? -1.243 22.940 -15.606 1.00 41.43 98 ASP A O 8
ATOM 13636 N N . SER A 1 99 ? -3.149 22.134 -16.488 1.00 54.52 99 SER A N 8
ATOM 13637 C CA . SER A 1 99 ? -2.667 22.193 -17.863 1.00 55.32 99 SER A CA 8
ATOM 13638 C C . SER A 1 99 ? -3.632 22.982 -18.743 1.00 44.32 99 SER A C 8
ATOM 13639 O O . SER A 1 99 ? -4.798 23.185 -18.405 1.00 3.24 99 SER A O 8
ATOM 13647 N N . PRO A 1 100 ? -3.133 23.440 -19.902 1.00 13.12 100 PRO A N 8
ATOM 13648 C CA . PRO A 1 100 ? -3.933 24.215 -20.855 1.00 63.41 100 PRO A CA 8
ATOM 13649 C C . PRO A 1 100 ? -5.003 23.369 -21.537 1.00 72.22 100 PRO A C 8
ATOM 13650 O O . PRO A 1 100 ? -5.369 22.301 -21.046 1.00 33.31 100 PRO A O 8
ATOM 13661 N N . PHE A 1 101 ? -5.500 23.853 -22.670 1.00 64.42 101 PHE A N 8
ATOM 13662 C CA . PHE A 1 101 ? -6.529 23.140 -23.419 1.00 60.34 101 PHE A CA 8
ATOM 13663 C C . PHE A 1 101 ? -7.839 23.100 -22.639 1.00 74.11 101 PHE A C 8
ATOM 13664 O O . PHE A 1 101 ? -8.694 22.247 -22.883 1.00 3.44 101 PHE A O 8
ATOM 13681 N N . VAL A 1 102 ? -7.990 24.026 -21.698 1.00 43.53 102 VAL A N 8
ATOM 13682 C CA . VAL A 1 102 ? -9.195 24.098 -20.881 1.00 34.22 102 VAL A CA 8
ATOM 13683 C C . VAL A 1 102 ? -9.456 25.524 -20.410 1.00 12.53 102 VAL A C 8
ATOM 13684 O O . VAL A 1 102 ? -8.565 26.372 -20.442 1.00 11.30 102 VAL A O 8
ATOM 13697 N N . SER A 1 1 ? -13.460 -0.682 -30.596 1.00 53.01 1 SER A N 9
ATOM 13698 C CA . SER A 1 1 ? -13.288 -1.057 -31.995 1.00 13.14 1 SER A CA 9
ATOM 13699 C C . SER A 1 1 ? -14.555 -0.767 -32.795 1.00 2.50 1 SER A C 9
ATOM 13700 O O . SER A 1 1 ? -15.523 -1.524 -32.741 1.00 71.54 1 SER A O 9
ATOM 13708 N N . MET A 1 2 ? -14.539 0.337 -33.535 1.00 22.23 2 MET A N 9
ATOM 13709 C CA . MET A 1 2 ? -15.685 0.728 -34.347 1.00 42.41 2 MET A CA 9
ATOM 13710 C C . MET A 1 2 ? -16.853 1.160 -33.467 1.00 15.14 2 MET A C 9
ATOM 13711 O O . MET A 1 2 ? -17.138 2.351 -33.338 1.00 41.21 2 MET A O 9
ATOM 13725 N N . ASP A 1 3 ? -17.526 0.186 -32.864 1.00 10.02 3 ASP A N 9
ATOM 13726 C CA . ASP A 1 3 ? -18.662 0.467 -31.995 1.00 34.44 3 ASP A CA 9
ATOM 13727 C C . ASP A 1 3 ? -19.724 1.277 -32.732 1.00 41.34 3 ASP A C 9
ATOM 13728 O O . ASP A 1 3 ? -19.596 1.546 -33.927 1.00 50.33 3 ASP A O 9
ATOM 13737 N N . LYS A 1 4 ? -20.773 1.663 -32.014 1.00 64.33 4 LYS A N 9
ATOM 13738 C CA . LYS A 1 4 ? -21.857 2.442 -32.598 1.00 53.53 4 LYS A CA 9
ATOM 13739 C C . LYS A 1 4 ? -22.184 3.655 -31.732 1.00 64.43 4 LYS A C 9
ATOM 13740 O O . LYS A 1 4 ? -22.232 4.782 -32.221 1.00 15.54 4 LYS A O 9
ATOM 13759 N N . GLU A 1 5 ? -22.406 3.413 -30.444 1.00 13.32 5 GLU A N 9
ATOM 13760 C CA . GLU A 1 5 ? -22.728 4.486 -29.510 1.00 43.15 5 GLU A CA 9
ATOM 13761 C C . GLU A 1 5 ? -24.046 5.157 -29.887 1.00 13.53 5 GLU A C 9
ATOM 13762 O O . GLU A 1 5 ? -24.099 5.969 -30.811 1.00 52.11 5 GLU A O 9
ATOM 13774 N N . TRP A 1 6 ? -25.105 4.812 -29.164 1.00 12.50 6 TRP A N 9
ATOM 13775 C CA . TRP A 1 6 ? -26.424 5.381 -29.422 1.00 43.41 6 TRP A CA 9
ATOM 13776 C C . TRP A 1 6 ? -26.468 6.854 -29.029 1.00 25.25 6 TRP A C 9
ATOM 13777 O O . TRP A 1 6 ? -27.120 7.662 -29.690 1.00 31.20 6 TRP A O 9
ATOM 13798 N N . ILE A 1 7 ? -25.771 7.195 -27.951 1.00 44.35 7 ILE A N 9
ATOM 13799 C CA . ILE A 1 7 ? -25.729 8.571 -27.472 1.00 74.51 7 ILE A CA 9
ATOM 13800 C C . ILE A 1 7 ? -27.107 9.031 -27.004 1.00 2.54 7 ILE A C 9
ATOM 13801 O O . ILE A 1 7 ? -28.131 8.586 -27.522 1.00 64.31 7 ILE A O 9
ATOM 13817 N N . SER A 1 8 ? -27.122 9.927 -26.022 1.00 35.33 8 SER A N 9
ATOM 13818 C CA . SER A 1 8 ? -28.374 10.447 -25.482 1.00 30.51 8 SER A CA 9
ATOM 13819 C C . SER A 1 8 ? -28.113 11.611 -24.531 1.00 71.14 8 SER A C 9
ATOM 13820 O O . SER A 1 8 ? -27.023 11.740 -23.973 1.00 31.55 8 SER A O 9
ATOM 13828 N N . LYS A 1 9 ? -29.122 12.457 -24.352 1.00 4.22 9 LYS A N 9
ATOM 13829 C CA . LYS A 1 9 ? -29.005 13.611 -23.468 1.00 42.34 9 LYS A CA 9
ATOM 13830 C C . LYS A 1 9 ? -30.337 14.344 -23.351 1.00 73.23 9 LYS A C 9
ATOM 13831 O O . LYS A 1 9 ? -30.467 15.490 -23.781 1.00 53.13 9 LYS A O 9
ATOM 13850 N N . LEU A 1 10 ? -31.325 13.675 -22.765 1.00 52.13 10 LEU A N 9
ATOM 13851 C CA . LEU A 1 10 ? -32.649 14.264 -22.590 1.00 24.23 10 LEU A CA 9
ATOM 13852 C C . LEU A 1 10 ? -32.663 15.228 -21.409 1.00 5.04 10 LEU A C 9
ATOM 13853 O O . LEU A 1 10 ? -31.831 15.154 -20.504 1.00 62.32 10 LEU A O 9
ATOM 13869 N N . PRO A 1 11 ? -33.633 16.155 -21.413 1.00 41.30 11 PRO A N 9
ATOM 13870 C CA . PRO A 1 11 ? -33.781 17.150 -20.347 1.00 24.15 11 PRO A CA 9
ATOM 13871 C C . PRO A 1 11 ? -34.246 16.528 -19.034 1.00 14.22 11 PRO A C 9
ATOM 13872 O O . PRO A 1 11 ? -35.210 15.762 -19.004 1.00 54.44 11 PRO A O 9
ATOM 13883 N N . LYS A 1 12 ? -33.557 16.863 -17.949 1.00 42.42 12 LYS A N 9
ATOM 13884 C CA . LYS A 1 12 ? -33.899 16.339 -16.632 1.00 12.44 12 LYS A CA 9
ATOM 13885 C C . LYS A 1 12 ? -33.065 17.009 -15.545 1.00 40.31 12 LYS A C 9
ATOM 13886 O O . LYS A 1 12 ? -33.561 17.853 -14.799 1.00 20.43 12 LYS A O 9
ATOM 13905 N N . SER A 1 13 ? -31.794 16.631 -15.464 1.00 64.45 13 SER A N 9
ATOM 13906 C CA . SER A 1 13 ? -30.890 17.193 -14.467 1.00 1.20 13 SER A CA 9
ATOM 13907 C C . SER A 1 13 ? -29.811 18.043 -15.131 1.00 42.22 13 SER A C 9
ATOM 13908 O O . SER A 1 13 ? -29.537 17.924 -16.325 1.00 33.44 13 SER A O 9
ATOM 13916 N N . PRO A 1 14 ? -29.180 18.922 -14.337 1.00 74.05 14 PRO A N 9
ATOM 13917 C CA . PRO A 1 14 ? -28.121 19.810 -14.825 1.00 63.33 14 PRO A CA 9
ATOM 13918 C C . PRO A 1 14 ? -26.841 19.052 -15.166 1.00 30.02 14 PRO A C 9
ATOM 13919 O O . PRO A 1 14 ? -25.885 19.053 -14.391 1.00 65.23 14 PRO A O 9
ATOM 13930 N N . GLU A 1 15 ? -26.832 18.407 -16.328 1.00 51.52 15 GLU A N 9
ATOM 13931 C CA . GLU A 1 15 ? -25.670 17.646 -16.769 1.00 42.43 15 GLU A CA 9
ATOM 13932 C C . GLU A 1 15 ? -25.221 16.665 -15.691 1.00 1.14 15 GLU A C 9
ATOM 13933 O O . GLU A 1 15 ? -24.156 16.808 -15.089 1.00 55.42 15 GLU A O 9
ATOM 13945 N N . PRO A 1 16 ? -26.052 15.642 -15.439 1.00 13.52 16 PRO A N 9
ATOM 13946 C CA . PRO A 1 16 ? -25.763 14.617 -14.432 1.00 64.30 16 PRO A CA 9
ATOM 13947 C C . PRO A 1 16 ? -24.611 13.707 -14.846 1.00 31.40 16 PRO A C 9
ATOM 13948 O O . PRO A 1 16 ? -24.317 13.563 -16.032 1.00 42.41 16 PRO A O 9
ATOM 13959 N N . TRP A 1 17 ? -23.964 13.095 -13.861 1.00 32.45 17 TRP A N 9
ATOM 13960 C CA . TRP A 1 17 ? -22.845 12.197 -14.123 1.00 2.10 17 TRP A CA 9
ATOM 13961 C C . TRP A 1 17 ? -23.246 11.098 -15.102 1.00 5.52 17 TRP A C 9
ATOM 13962 O O . TRP A 1 17 ? -23.926 10.141 -14.732 1.00 23.21 17 TRP A O 9
ATOM 13983 N N . THR A 1 18 ? -22.819 11.242 -16.353 1.00 31.31 18 THR A N 9
ATOM 13984 C CA . THR A 1 18 ? -23.135 10.262 -17.384 1.00 65.51 18 THR A CA 9
ATOM 13985 C C . THR A 1 18 ? -22.019 10.174 -18.419 1.00 50.43 18 THR A C 9
ATOM 13986 O O . THR A 1 18 ? -21.203 11.084 -18.566 1.00 13.52 18 THR A O 9
ATOM 13997 N N . PRO A 1 19 ? -21.981 9.053 -19.156 1.00 4.43 19 PRO A N 9
ATOM 13998 C CA . PRO A 1 19 ? -20.969 8.821 -20.191 1.00 42.20 19 PRO A CA 9
ATOM 13999 C C . PRO A 1 19 ? -21.161 9.727 -21.402 1.00 54.55 19 PRO A C 9
ATOM 14000 O O . PRO A 1 19 ? -20.194 10.118 -22.055 1.00 41.31 19 PRO A O 9
ATOM 14011 N N . GLU A 1 20 ? -22.415 10.057 -21.696 1.00 42.42 20 GLU A N 9
ATOM 14012 C CA . GLU A 1 20 ? -22.731 10.918 -22.830 1.00 75.20 20 GLU A CA 9
ATOM 14013 C C . GLU A 1 20 ? -22.030 12.267 -22.703 1.00 5.24 20 GLU A C 9
ATOM 14014 O O . GLU A 1 20 ? -21.606 12.853 -23.697 1.00 43.04 20 GLU A O 9
ATOM 14026 N N . GLN A 1 21 ? -21.914 12.752 -21.470 1.00 45.20 21 GLN A N 9
ATOM 14027 C CA . GLN A 1 21 ? -21.265 14.032 -21.212 1.00 43.23 21 GLN A CA 9
ATOM 14028 C C . GLN A 1 21 ? -19.824 14.022 -21.711 1.00 43.34 21 GLN A C 9
ATOM 14029 O O . GLN A 1 21 ? -19.390 14.943 -22.403 1.00 54.12 21 GLN A O 9
ATOM 14043 N N . GLU A 1 22 ? -19.085 12.975 -21.354 1.00 15.42 22 GLU A N 9
ATOM 14044 C CA . GLU A 1 22 ? -17.693 12.848 -21.765 1.00 43.21 22 GLU A CA 9
ATOM 14045 C C . GLU A 1 22 ? -17.571 12.857 -23.286 1.00 41.11 22 GLU A C 9
ATOM 14046 O O . GLU A 1 22 ? -16.702 13.525 -23.845 1.00 21.44 22 GLU A O 9
ATOM 14058 N N . GLU A 1 23 ? -18.449 12.110 -23.949 1.00 4.34 23 GLU A N 9
ATOM 14059 C CA . GLU A 1 23 ? -18.438 12.031 -25.404 1.00 61.20 23 GLU A CA 9
ATOM 14060 C C . GLU A 1 23 ? -18.690 13.401 -26.025 1.00 70.01 23 GLU A C 9
ATOM 14061 O O . GLU A 1 23 ? -18.124 13.737 -27.065 1.00 74.21 23 GLU A O 9
ATOM 14073 N N . ALA A 1 24 ? -19.544 14.189 -25.380 1.00 51.41 24 ALA A N 9
ATOM 14074 C CA . ALA A 1 24 ? -19.870 15.524 -25.867 1.00 32.32 24 ALA A CA 9
ATOM 14075 C C . ALA A 1 24 ? -18.639 16.424 -25.870 1.00 31.45 24 ALA A C 9
ATOM 14076 O O . ALA A 1 24 ? -18.434 17.208 -26.796 1.00 60.12 24 ALA A O 9
ATOM 14083 N N . PHE A 1 25 ? -17.824 16.306 -24.827 1.00 31.02 25 PHE A N 9
ATOM 14084 C CA . PHE A 1 25 ? -16.613 17.111 -24.708 1.00 32.30 25 PHE A CA 9
ATOM 14085 C C . PHE A 1 25 ? -15.645 16.806 -25.848 1.00 34.03 25 PHE A C 9
ATOM 14086 O O . PHE A 1 25 ? -15.156 17.715 -26.521 1.00 21.32 25 PHE A O 9
ATOM 14103 N N . LEU A 1 26 ? -15.371 15.523 -26.057 1.00 34.12 26 LEU A N 9
ATOM 14104 C CA . LEU A 1 26 ? -14.461 15.098 -27.114 1.00 71.21 26 LEU A CA 9
ATOM 14105 C C . LEU A 1 26 ? -15.056 15.378 -28.490 1.00 45.55 26 LEU A C 9
ATOM 14106 O O . LEU A 1 26 ? -14.350 15.795 -29.410 1.00 2.23 26 LEU A O 9
ATOM 14122 N N . LYS A 1 27 ? -16.357 15.149 -28.625 1.00 13.40 27 LYS A N 9
ATOM 14123 C CA . LYS A 1 27 ? -17.048 15.380 -29.887 1.00 75.13 27 LYS A CA 9
ATOM 14124 C C . LYS A 1 27 ? -17.075 16.866 -30.230 1.00 4.02 27 LYS A C 9
ATOM 14125 O O . LYS A 1 27 ? -16.975 17.246 -31.396 1.00 45.01 27 LYS A O 9
ATOM 14144 N N . ARG A 1 28 ? -17.209 17.702 -29.205 1.00 62.22 28 ARG A N 9
ATOM 14145 C CA . ARG A 1 28 ? -17.248 19.147 -29.397 1.00 62.23 28 ARG A CA 9
ATOM 14146 C C . ARG A 1 28 ? -15.849 19.699 -29.657 1.00 42.22 28 ARG A C 9
ATOM 14147 O O . ARG A 1 28 ? -15.653 20.535 -30.539 1.00 75.34 28 ARG A O 9
ATOM 14168 N N . PHE A 1 29 ? -14.879 19.225 -28.882 1.00 11.41 29 PHE A N 9
ATOM 14169 C CA . PHE A 1 29 ? -13.498 19.673 -29.027 1.00 24.11 29 PHE A CA 9
ATOM 14170 C C . PHE A 1 29 ? -12.901 19.177 -30.339 1.00 64.35 29 PHE A C 9
ATOM 14171 O O . PHE A 1 29 ? -12.194 19.911 -31.029 1.00 62.04 29 PHE A O 9
ATOM 14188 N N . ALA A 1 30 ? -13.189 17.925 -30.679 1.00 31.13 30 ALA A N 9
ATOM 14189 C CA . ALA A 1 30 ? -12.683 17.329 -31.909 1.00 42.34 30 ALA A CA 9
ATOM 14190 C C . ALA A 1 30 ? -13.166 18.102 -33.132 1.00 74.23 30 ALA A C 9
ATOM 14191 O O . ALA A 1 30 ? -12.512 18.103 -34.174 1.00 72.21 30 ALA A O 9
ATOM 14198 N N . GLU A 1 31 ? -14.315 18.757 -32.996 1.00 71.13 31 GLU A N 9
ATOM 14199 C CA . GLU A 1 31 ? -14.886 19.531 -34.093 1.00 12.51 31 GLU A CA 9
ATOM 14200 C C . GLU A 1 31 ? -14.457 20.993 -34.007 1.00 63.43 31 GLU A C 9
ATOM 14201 O O . GLU A 1 31 ? -15.208 21.896 -34.376 1.00 63.42 31 GLU A O 9
ATOM 14213 N N . LYS A 1 32 ? -13.243 21.219 -33.516 1.00 60.43 32 LYS A N 9
ATOM 14214 C CA . LYS A 1 32 ? -12.710 22.570 -33.382 1.00 31.24 32 LYS A CA 9
ATOM 14215 C C . LYS A 1 32 ? -11.260 22.539 -32.911 1.00 31.20 32 LYS A C 9
ATOM 14216 O O . LYS A 1 32 ? -10.808 23.436 -32.199 1.00 32.54 32 LYS A O 9
ATOM 14235 N N . VAL A 1 33 ? -10.533 21.501 -33.314 1.00 71.42 33 VAL A N 9
ATOM 14236 C CA . VAL A 1 33 ? -9.133 21.355 -32.935 1.00 51.14 33 VAL A CA 9
ATOM 14237 C C . VAL A 1 33 ? -8.289 20.893 -34.117 1.00 74.04 33 VAL A C 9
ATOM 14238 O O . VAL A 1 33 ? -8.720 20.057 -34.912 1.00 61.14 33 VAL A O 9
ATOM 14251 N N . ASP A 1 34 ? -7.085 21.444 -34.228 1.00 71.54 34 ASP A N 9
ATOM 14252 C CA . ASP A 1 34 ? -6.179 21.088 -35.314 1.00 70.22 34 ASP A CA 9
ATOM 14253 C C . ASP A 1 34 ? -5.021 20.238 -34.799 1.00 52.54 34 ASP A C 9
ATOM 14254 O O . ASP A 1 34 ? -4.392 20.551 -33.787 1.00 62.53 34 ASP A O 9
ATOM 14263 N N . PRO A 1 35 ? -4.733 19.138 -35.509 1.00 21.41 35 PRO A N 9
ATOM 14264 C CA . PRO A 1 35 ? -3.650 18.220 -35.142 1.00 15.15 35 PRO A CA 9
ATOM 14265 C C . PRO A 1 35 ? -2.272 18.836 -35.353 1.00 42.43 35 PRO A C 9
ATOM 14266 O O . PRO A 1 35 ? -1.319 18.501 -34.651 1.00 24.13 35 PRO A O 9
ATOM 14277 N N . GLU A 1 36 ? -2.175 19.738 -36.324 1.00 41.35 36 GLU A N 9
ATOM 14278 C CA . GLU A 1 36 ? -0.911 20.401 -36.627 1.00 60.34 36 GLU A CA 9
ATOM 14279 C C . GLU A 1 36 ? -0.537 21.388 -35.526 1.00 3.30 36 GLU A C 9
ATOM 14280 O O . GLU A 1 36 ? 0.597 21.400 -35.049 1.00 32.10 36 GLU A O 9
ATOM 14292 N N . GLU A 1 37 ? -1.499 22.216 -35.130 1.00 61.31 37 GLU A N 9
ATOM 14293 C CA . GLU A 1 37 ? -1.270 23.208 -34.086 1.00 11.50 37 GLU A CA 9
ATOM 14294 C C . GLU A 1 37 ? -1.220 22.550 -32.711 1.00 21.22 37 GLU A C 9
ATOM 14295 O O . GLU A 1 37 ? -0.353 22.859 -31.892 1.00 64.41 37 GLU A O 9
ATOM 14307 N N . THR A 1 38 ? -2.157 21.640 -32.462 1.00 24.21 38 THR A N 9
ATOM 14308 C CA . THR A 1 38 ? -2.221 20.939 -31.187 1.00 13.04 38 THR A CA 9
ATOM 14309 C C . THR A 1 38 ? -0.937 20.165 -30.918 1.00 45.42 38 THR A C 9
ATOM 14310 O O . THR A 1 38 ? -0.507 20.031 -29.771 1.00 20.24 38 THR A O 9
ATOM 14321 N N . LEU A 1 39 ? -0.323 19.658 -31.982 1.00 33.34 39 LEU A N 9
ATOM 14322 C CA . LEU A 1 39 ? 0.916 18.897 -31.861 1.00 11.43 39 LEU A CA 9
ATOM 14323 C C . LEU A 1 39 ? 2.014 19.744 -31.227 1.00 23.23 39 LEU A C 9
ATOM 14324 O O . LEU A 1 39 ? 2.794 19.256 -30.409 1.00 23.14 39 LEU A O 9
ATOM 14340 N N . LYS A 1 40 ? 2.069 21.015 -31.608 1.00 53.03 40 LYS A N 9
ATOM 14341 C CA . LYS A 1 40 ? 3.070 21.931 -31.074 1.00 51.52 40 LYS A CA 9
ATOM 14342 C C . LYS A 1 40 ? 2.812 22.221 -29.599 1.00 22.01 40 LYS A C 9
ATOM 14343 O O . LYS A 1 40 ? 3.713 22.109 -28.767 1.00 14.21 40 LYS A O 9
ATOM 14362 N N . LYS A 1 41 ? 1.576 22.590 -29.280 1.00 72.23 41 LYS A N 9
ATOM 14363 C CA . LYS A 1 41 ? 1.198 22.892 -27.905 1.00 32.44 41 LYS A CA 9
ATOM 14364 C C . LYS A 1 41 ? 1.335 21.657 -27.020 1.00 14.20 41 LYS A C 9
ATOM 14365 O O . LYS A 1 41 ? 1.771 21.750 -25.872 1.00 21.24 41 LYS A O 9
ATOM 14384 N N . LEU A 1 42 ? 0.962 20.502 -27.561 1.00 1.32 42 LEU A N 9
ATOM 14385 C CA . LEU A 1 42 ? 1.045 19.249 -26.819 1.00 64.12 42 LEU A CA 9
ATOM 14386 C C . LEU A 1 42 ? 2.497 18.812 -26.649 1.00 4.13 42 LEU A C 9
ATOM 14387 O O . LEU A 1 42 ? 2.903 18.383 -25.570 1.00 3.02 42 LEU A O 9
ATOM 14403 N N . GLU A 1 43 ? 3.275 18.927 -27.722 1.00 13.44 43 GLU A N 9
ATOM 14404 C CA . GLU A 1 43 ? 4.681 18.546 -27.689 1.00 44.53 43 GLU A CA 9
ATOM 14405 C C . GLU A 1 43 ? 5.473 19.465 -26.763 1.00 60.24 43 GLU A C 9
ATOM 14406 O O . GLU A 1 43 ? 6.291 19.005 -25.967 1.00 62.14 43 GLU A O 9
ATOM 14418 N N . GLU A 1 44 ? 5.223 20.766 -26.875 1.00 23.21 44 GLU A N 9
ATOM 14419 C CA . GLU A 1 44 ? 5.913 21.749 -26.048 1.00 43.02 44 GLU A CA 9
ATOM 14420 C C . GLU A 1 44 ? 5.485 21.630 -24.589 1.00 11.31 44 GLU A C 9
ATOM 14421 O O . GLU A 1 44 ? 6.296 21.800 -23.677 1.00 71.41 44 GLU A O 9
ATOM 14433 N N . TRP A 1 45 ? 4.207 21.337 -24.375 1.00 40.53 45 TRP A N 9
ATOM 14434 C CA . TRP A 1 45 ? 3.671 21.196 -23.026 1.00 73.24 45 TRP A CA 9
ATOM 14435 C C . TRP A 1 45 ? 4.277 19.986 -22.324 1.00 12.23 45 TRP A C 9
ATOM 14436 O O . TRP A 1 45 ? 4.774 20.094 -21.202 1.00 1.42 45 TRP A O 9
ATOM 14457 N N . ILE A 1 46 ? 4.232 18.838 -22.988 1.00 71.51 46 ILE A N 9
ATOM 14458 C CA . ILE A 1 46 ? 4.778 17.608 -22.426 1.00 42.35 46 ILE A CA 9
ATOM 14459 C C . ILE A 1 46 ? 6.282 17.728 -22.200 1.00 51.01 46 ILE A C 9
ATOM 14460 O O . ILE A 1 46 ? 6.807 17.269 -21.185 1.00 14.02 46 ILE A O 9
ATOM 14476 N N . LYS A 1 47 ? 6.970 18.350 -23.151 1.00 44.21 47 LYS A N 9
ATOM 14477 C CA . LYS A 1 47 ? 8.413 18.534 -23.055 1.00 42.21 47 LYS A CA 9
ATOM 14478 C C . LYS A 1 47 ? 8.779 19.321 -21.801 1.00 64.34 47 LYS A C 9
ATOM 14479 O O . LYS A 1 47 ? 9.673 18.929 -21.051 1.00 30.21 47 LYS A O 9
ATOM 14498 N N . GLU A 1 48 ? 8.083 20.431 -21.580 1.00 31.03 48 GLU A N 9
ATOM 14499 C CA . GLU A 1 48 ? 8.335 21.272 -20.415 1.00 70.30 48 GLU A CA 9
ATOM 14500 C C . GLU A 1 48 ? 7.843 20.595 -19.139 1.00 23.05 48 GLU A C 9
ATOM 14501 O O . GLU A 1 48 ? 8.558 20.536 -18.140 1.00 22.03 48 GLU A O 9
ATOM 14513 N N . ASN A 1 49 ? 6.616 20.086 -19.181 1.00 61.41 49 ASN A N 9
ATOM 14514 C CA . ASN A 1 49 ? 6.028 19.413 -18.029 1.00 54.41 49 ASN A CA 9
ATOM 14515 C C . ASN A 1 49 ? 6.889 18.235 -17.587 1.00 43.22 49 ASN A C 9
ATOM 14516 O O . ASN A 1 49 ? 7.015 17.958 -16.394 1.00 62.52 49 ASN A O 9
ATOM 14527 N N . ILE A 1 50 ? 7.481 17.545 -18.556 1.00 52.51 50 ILE A N 9
ATOM 14528 C CA . ILE A 1 50 ? 8.332 16.398 -18.267 1.00 62.24 50 ILE A CA 9
ATOM 14529 C C . ILE A 1 50 ? 9.518 16.799 -17.397 1.00 4.11 50 ILE A C 9
ATOM 14530 O O . ILE A 1 50 ? 9.924 16.059 -16.501 1.00 60.14 50 ILE A O 9
ATOM 14546 N N . LYS A 1 51 ? 10.070 17.977 -17.666 1.00 44.10 51 LYS A N 9
ATOM 14547 C CA . LYS A 1 51 ? 11.209 18.480 -16.907 1.00 11.23 51 LYS A CA 9
ATOM 14548 C C . LYS A 1 51 ? 10.821 18.744 -15.455 1.00 3.54 51 LYS A C 9
ATOM 14549 O O . LYS A 1 51 ? 11.632 18.577 -14.544 1.00 21.21 51 LYS A O 9
ATOM 14568 N N . LYS A 1 52 ? 9.575 19.157 -15.246 1.00 11.42 52 LYS A N 9
ATOM 14569 C CA . LYS A 1 52 ? 9.077 19.442 -13.905 1.00 62.12 52 LYS A CA 9
ATOM 14570 C C . LYS A 1 52 ? 8.614 18.163 -13.215 1.00 10.31 52 LYS A C 9
ATOM 14571 O O . LYS A 1 52 ? 8.777 18.006 -12.005 1.00 15.13 52 LYS A O 9
ATOM 14590 N N . TYR A 1 53 ? 8.037 17.252 -13.992 1.00 30.04 53 TYR A N 9
ATOM 14591 C CA . TYR A 1 53 ? 7.549 15.988 -13.453 1.00 64.22 53 TYR A CA 9
ATOM 14592 C C . TYR A 1 53 ? 8.050 14.812 -14.286 1.00 41.42 53 TYR A C 9
ATOM 14593 O O . TYR A 1 53 ? 7.366 14.314 -15.180 1.00 74.23 53 TYR A O 9
ATOM 14611 N N . PRO A 1 54 ? 9.276 14.356 -13.986 1.00 13.03 54 PRO A N 9
ATOM 14612 C CA . PRO A 1 54 ? 9.897 13.232 -14.693 1.00 51.11 54 PRO A CA 9
ATOM 14613 C C . PRO A 1 54 ? 9.219 11.903 -14.380 1.00 53.41 54 PRO A C 9
ATOM 14614 O O . PRO A 1 54 ? 9.297 10.957 -15.162 1.00 42.25 54 PRO A O 9
ATOM 14625 N N . GLU A 1 55 ? 8.553 11.841 -13.231 1.00 33.51 55 GLU A N 9
ATOM 14626 C CA . GLU A 1 55 ? 7.860 10.626 -12.816 1.00 44.40 55 GLU A CA 9
ATOM 14627 C C . GLU A 1 55 ? 6.662 10.348 -13.718 1.00 70.54 55 GLU A C 9
ATOM 14628 O O . GLU A 1 55 ? 6.261 9.197 -13.898 1.00 10.00 55 GLU A O 9
ATOM 14640 N N . TYR A 1 56 ? 6.094 11.407 -14.281 1.00 52.50 56 TYR A N 9
ATOM 14641 C CA . TYR A 1 56 ? 4.938 11.279 -15.161 1.00 64.14 56 TYR A CA 9
ATOM 14642 C C . TYR A 1 56 ? 5.370 11.241 -16.625 1.00 1.12 56 TYR A C 9
ATOM 14643 O O . TYR A 1 56 ? 4.564 10.976 -17.516 1.00 30.24 56 TYR A O 9
ATOM 14661 N N . LYS A 1 57 ? 6.650 11.509 -16.864 1.00 52.51 57 LYS A N 9
ATOM 14662 C CA . LYS A 1 57 ? 7.192 11.506 -18.217 1.00 60.43 57 LYS A CA 9
ATOM 14663 C C . LYS A 1 57 ? 6.802 10.230 -18.957 1.00 24.35 57 LYS A C 9
ATOM 14664 O O . LYS A 1 57 ? 6.463 10.265 -20.139 1.00 41.42 57 LYS A O 9
ATOM 14683 N N . ASP A 1 58 ? 6.849 9.105 -18.251 1.00 20.13 58 ASP A N 9
ATOM 14684 C CA . ASP A 1 58 ? 6.498 7.818 -18.839 1.00 71.12 58 ASP A CA 9
ATOM 14685 C C . ASP A 1 58 ? 5.087 7.852 -19.420 1.00 42.33 58 ASP A C 9
ATOM 14686 O O . ASP A 1 58 ? 4.870 7.470 -20.569 1.00 33.35 58 ASP A O 9
ATOM 14695 N N . GLU A 1 59 ? 4.133 8.313 -18.616 1.00 43.10 59 GLU A N 9
ATOM 14696 C CA . GLU A 1 59 ? 2.744 8.396 -19.051 1.00 10.04 59 GLU A CA 9
ATOM 14697 C C . GLU A 1 59 ? 2.575 9.456 -20.134 1.00 52.12 59 GLU A C 9
ATOM 14698 O O . GLU A 1 59 ? 1.824 9.267 -21.092 1.00 54.02 59 GLU A O 9
ATOM 14710 N N . LEU A 1 60 ? 3.277 10.573 -19.976 1.00 33.35 60 LEU A N 9
ATOM 14711 C CA . LEU A 1 60 ? 3.204 11.665 -20.940 1.00 43.42 60 LEU A CA 9
ATOM 14712 C C . LEU A 1 60 ? 3.705 11.217 -22.309 1.00 52.43 60 LEU A C 9
ATOM 14713 O O . LEU A 1 60 ? 3.124 11.563 -23.337 1.00 14.21 60 LEU A O 9
ATOM 14729 N N . GLU A 1 61 ? 4.786 10.443 -22.314 1.00 41.32 61 GLU A N 9
ATOM 14730 C CA . GLU A 1 61 ? 5.364 9.946 -23.558 1.00 74.24 61 GLU A CA 9
ATOM 14731 C C . GLU A 1 61 ? 4.379 9.038 -24.289 1.00 52.04 61 GLU A C 9
ATOM 14732 O O . GLU A 1 61 ? 4.279 9.073 -25.516 1.00 73.32 61 GLU A O 9
ATOM 14744 N N . VAL A 1 62 ? 3.655 8.224 -23.528 1.00 30.13 62 VAL A N 9
ATOM 14745 C CA . VAL A 1 62 ? 2.679 7.306 -24.103 1.00 14.45 62 VAL A CA 9
ATOM 14746 C C . VAL A 1 62 ? 1.609 8.060 -24.884 1.00 3.45 62 VAL A C 9
ATOM 14747 O O . VAL A 1 62 ? 1.312 7.727 -26.030 1.00 45.31 62 VAL A O 9
ATOM 14760 N N . ALA A 1 63 ? 1.033 9.080 -24.255 1.00 2.03 63 ALA A N 9
ATOM 14761 C CA . ALA A 1 63 ? -0.002 9.884 -24.892 1.00 33.11 63 ALA A CA 9
ATOM 14762 C C . ALA A 1 63 ? 0.517 10.536 -26.169 1.00 70.13 63 ALA A C 9
ATOM 14763 O O . ALA A 1 63 ? -0.138 10.490 -27.211 1.00 42.24 63 ALA A O 9
ATOM 14770 N N . TYR A 1 64 ? 1.695 11.142 -26.082 1.00 22.32 64 TYR A N 9
ATOM 14771 C CA . TYR A 1 64 ? 2.300 11.806 -27.230 1.00 61.44 64 TYR A CA 9
ATOM 14772 C C . TYR A 1 64 ? 2.607 10.803 -28.340 1.00 51.51 64 TYR A C 9
ATOM 14773 O O . TYR A 1 64 ? 2.448 11.103 -29.522 1.00 34.30 64 TYR A O 9
ATOM 14791 N N . ASN A 1 65 ? 3.047 9.613 -27.947 1.00 70.40 65 ASN A N 9
ATOM 14792 C CA . ASN A 1 65 ? 3.376 8.565 -28.908 1.00 13.14 65 ASN A CA 9
ATOM 14793 C C . ASN A 1 65 ? 2.166 8.222 -29.773 1.00 22.41 65 ASN A C 9
ATOM 14794 O O . ASN A 1 65 ? 2.300 7.958 -30.967 1.00 60.45 65 ASN A O 9
ATOM 14805 N N . SER A 1 66 ? 0.987 8.227 -29.160 1.00 61.44 66 SER A N 9
ATOM 14806 C CA . SER A 1 66 ? -0.246 7.912 -29.873 1.00 71.30 66 SER A CA 9
ATOM 14807 C C . SER A 1 66 ? -0.620 9.037 -30.835 1.00 2.04 66 SER A C 9
ATOM 14808 O O . SER A 1 66 ? -0.896 8.797 -32.009 1.00 11.32 66 SER A O 9
ATOM 14816 N N . ALA A 1 67 ? -0.625 10.264 -30.325 1.00 10.13 67 ALA A N 9
ATOM 14817 C CA . ALA A 1 67 ? -0.962 11.427 -31.137 1.00 74.33 67 ALA A CA 9
ATOM 14818 C C . ALA A 1 67 ? 0.029 11.602 -32.283 1.00 11.54 67 ALA A C 9
ATOM 14819 O O . ALA A 1 67 ? -0.355 11.933 -33.405 1.00 63.10 67 ALA A O 9
ATOM 14826 N N . LYS A 1 68 ? 1.307 11.380 -31.992 1.00 52.30 68 LYS A N 9
ATOM 14827 C CA . LYS A 1 68 ? 2.355 11.513 -32.997 1.00 31.14 68 LYS A CA 9
ATOM 14828 C C . LYS A 1 68 ? 2.245 10.412 -34.048 1.00 11.03 68 LYS A C 9
ATOM 14829 O O . LYS A 1 68 ? 2.494 10.642 -35.231 1.00 42.21 68 LYS A O 9
ATOM 14848 N N . LEU A 1 69 ? 1.868 9.217 -33.607 1.00 14.12 69 LEU A N 9
ATOM 14849 C CA . LEU A 1 69 ? 1.723 8.080 -34.511 1.00 11.05 69 LEU A CA 9
ATOM 14850 C C . LEU A 1 69 ? 0.733 8.394 -35.627 1.00 15.24 69 LEU A C 9
ATOM 14851 O O . LEU A 1 69 ? 1.017 8.173 -36.804 1.00 14.33 69 LEU A O 9
ATOM 14867 N N . PHE A 1 70 ? -0.431 8.915 -35.250 1.00 34.23 70 PHE A N 9
ATOM 14868 C CA . PHE A 1 70 ? -1.463 9.261 -36.220 1.00 54.12 70 PHE A CA 9
ATOM 14869 C C . PHE A 1 70 ? -1.062 10.494 -37.025 1.00 41.42 70 PHE A C 9
ATOM 14870 O O . PHE A 1 70 ? -1.325 10.579 -38.225 1.00 74.23 70 PHE A O 9
ATOM 14887 N N . LEU A 1 71 ? -0.425 11.448 -36.356 1.00 5.44 71 LEU A N 9
ATOM 14888 C CA . LEU A 1 71 ? 0.014 12.677 -37.007 1.00 44.11 71 LEU A CA 9
ATOM 14889 C C . LEU A 1 71 ? 1.058 12.383 -38.079 1.00 4.50 71 LEU A C 9
ATOM 14890 O O . LEU A 1 71 ? 1.180 13.118 -39.058 1.00 72.44 71 LEU A O 9
ATOM 14906 N N . GLU A 1 72 ? 1.808 11.302 -37.887 1.00 33.32 72 GLU A N 9
ATOM 14907 C CA . GLU A 1 72 ? 2.840 10.910 -38.839 1.00 43.34 72 GLU A CA 9
ATOM 14908 C C . GLU A 1 72 ? 2.221 10.439 -40.152 1.00 34.15 72 GLU A C 9
ATOM 14909 O O . GLU A 1 72 ? 2.811 10.594 -41.220 1.00 72.55 72 GLU A O 9
ATOM 14921 N N . SER A 1 73 ? 1.026 9.863 -40.061 1.00 71.12 73 SER A N 9
ATOM 14922 C CA . SER A 1 73 ? 0.327 9.365 -41.240 1.00 51.21 73 SER A CA 9
ATOM 14923 C C . SER A 1 73 ? -0.933 10.181 -41.509 1.00 50.03 73 SER A C 9
ATOM 14924 O O . SER A 1 73 ? -2.055 9.744 -41.251 1.00 0.01 73 SER A O 9
ATOM 14932 N N . PRO A 1 74 ? -0.746 11.398 -42.043 1.00 0.04 74 PRO A N 9
ATOM 14933 C CA . PRO A 1 74 ? -1.855 12.302 -42.360 1.00 31.13 74 PRO A CA 9
ATOM 14934 C C . PRO A 1 74 ? -2.689 11.807 -43.537 1.00 71.22 74 PRO A C 9
ATOM 14935 O O . PRO A 1 74 ? -2.812 12.490 -44.555 1.00 22.11 74 PRO A O 9
ATOM 14946 N N . LEU A 1 75 ? -3.259 10.616 -43.393 1.00 33.03 75 LEU A N 9
ATOM 14947 C CA . LEU A 1 75 ? -4.082 10.029 -44.445 1.00 12.34 75 LEU A CA 9
ATOM 14948 C C . LEU A 1 75 ? -5.325 9.367 -43.858 1.00 12.12 75 LEU A C 9
ATOM 14949 O O . LEU A 1 75 ? -6.423 9.496 -44.399 1.00 14.22 75 LEU A O 9
ATOM 14965 N N . VAL A 1 76 ? -5.144 8.660 -42.747 1.00 21.35 76 VAL A N 9
ATOM 14966 C CA . VAL A 1 76 ? -6.252 7.981 -42.085 1.00 64.11 76 VAL A CA 9
ATOM 14967 C C . VAL A 1 76 ? -7.217 8.982 -41.462 1.00 72.41 76 VAL A C 9
ATOM 14968 O O . VAL A 1 76 ? -7.110 9.310 -40.281 1.00 75.13 76 VAL A O 9
ATOM 14981 N N . GLU A 1 77 ? -8.161 9.464 -42.266 1.00 72.21 77 GLU A N 9
ATOM 14982 C CA . GLU A 1 77 ? -9.146 10.429 -41.793 1.00 10.14 77 GLU A CA 9
ATOM 14983 C C . GLU A 1 77 ? -10.325 9.722 -41.130 1.00 14.23 77 GLU A C 9
ATOM 14984 O O . GLU A 1 77 ? -11.468 9.854 -41.567 1.00 40.51 77 GLU A O 9
ATOM 14996 N N . GLY A 1 78 ? -10.039 8.971 -40.071 1.00 43.31 78 GLY A N 9
ATOM 14997 C CA . GLY A 1 78 ? -11.084 8.254 -39.365 1.00 22.32 78 GLY A CA 9
ATOM 14998 C C . GLY A 1 78 ? -11.130 8.601 -37.890 1.00 71.31 78 GLY A C 9
ATOM 14999 O O . GLY A 1 78 ? -10.610 9.629 -37.456 1.00 4.12 78 GLY A O 9
ATOM 15003 N N . PRO A 1 79 ? -11.769 7.731 -37.094 1.00 41.00 79 PRO A N 9
ATOM 15004 C CA . PRO A 1 79 ? -11.898 7.930 -35.647 1.00 63.44 79 PRO A CA 9
ATOM 15005 C C . PRO A 1 79 ? -10.567 7.771 -34.919 1.00 1.33 79 PRO A C 9
ATOM 15006 O O . PRO A 1 79 ? -10.399 8.257 -33.801 1.00 42.13 79 PRO A O 9
ATOM 15017 N N . GLY A 1 80 ? -9.624 7.089 -35.561 1.00 51.35 80 GLY A N 9
ATOM 15018 C CA . GLY A 1 80 ? -8.320 6.879 -34.959 1.00 53.11 80 GLY A CA 9
ATOM 15019 C C . GLY A 1 80 ? -7.567 8.177 -34.740 1.00 2.41 80 GLY A C 9
ATOM 15020 O O . GLY A 1 80 ? -6.845 8.326 -33.754 1.00 31.22 80 GLY A O 9
ATOM 15024 N N . LYS A 1 81 ? -7.734 9.119 -35.662 1.00 61.01 81 LYS A N 9
ATOM 15025 C CA . LYS A 1 81 ? -7.065 10.411 -35.566 1.00 65.42 81 LYS A CA 9
ATOM 15026 C C . LYS A 1 81 ? -7.647 11.242 -34.428 1.00 12.33 81 LYS A C 9
ATOM 15027 O O . LYS A 1 81 ? -6.912 11.769 -33.591 1.00 72.55 81 LYS A O 9
ATOM 15046 N N . VAL A 1 82 ? -8.971 11.356 -34.401 1.00 34.43 82 VAL A N 9
ATOM 15047 C CA . VAL A 1 82 ? -9.652 12.120 -33.363 1.00 41.32 82 VAL A CA 9
ATOM 15048 C C . VAL A 1 82 ? -9.418 11.509 -31.987 1.00 55.01 82 VAL A C 9
ATOM 15049 O O . VAL A 1 82 ? -9.258 12.224 -30.998 1.00 0.02 82 VAL A O 9
ATOM 15062 N N . ARG A 1 83 ? -9.399 10.182 -31.931 1.00 31.24 83 ARG A N 9
ATOM 15063 C CA . ARG A 1 83 ? -9.185 9.473 -30.675 1.00 12.12 83 ARG A CA 9
ATOM 15064 C C . ARG A 1 83 ? -7.754 9.661 -30.181 1.00 44.21 83 ARG A C 9
ATOM 15065 O O . ARG A 1 83 ? -7.503 9.703 -28.977 1.00 44.40 83 ARG A O 9
ATOM 15086 N N . ALA A 1 84 ? -6.819 9.773 -31.119 1.00 72.25 84 ALA A N 9
ATOM 15087 C CA . ALA A 1 84 ? -5.414 9.958 -30.781 1.00 4.34 84 ALA A CA 9
ATOM 15088 C C . ALA A 1 84 ? -5.202 11.253 -30.004 1.00 34.21 84 ALA A C 9
ATOM 15089 O O . ALA A 1 84 ? -4.535 11.265 -28.970 1.00 1.41 84 ALA A O 9
ATOM 15096 N N . ILE A 1 85 ? -5.774 12.341 -30.510 1.00 33.25 85 ILE A N 9
ATOM 15097 C CA . ILE A 1 85 ? -5.648 13.641 -29.862 1.00 73.52 85 ILE A CA 9
ATOM 15098 C C . ILE A 1 85 ? -6.470 13.698 -28.579 1.00 75.11 85 ILE A C 9
ATOM 15099 O O . ILE A 1 85 ? -5.987 14.143 -27.539 1.00 65.31 85 ILE A O 9
ATOM 15115 N N . GLY A 1 86 ? -7.717 13.243 -28.661 1.00 2.33 86 GLY A N 9
ATOM 15116 C CA . GLY A 1 86 ? -8.586 13.249 -27.499 1.00 11.53 86 GLY A CA 9
ATOM 15117 C C . GLY A 1 86 ? -8.057 12.382 -26.374 1.00 3.23 86 GLY A C 9
ATOM 15118 O O . GLY A 1 86 ? -8.236 12.701 -25.198 1.00 1.21 86 GLY A O 9
ATOM 15122 N N . ARG A 1 87 ? -7.405 11.281 -26.734 1.00 3.43 87 ARG A N 9
ATOM 15123 C CA . ARG A 1 87 ? -6.851 10.364 -25.746 1.00 4.32 87 ARG A CA 9
ATOM 15124 C C . ARG A 1 87 ? -5.807 11.064 -24.879 1.00 21.42 87 ARG A C 9
ATOM 15125 O O . ARG A 1 87 ? -5.762 10.869 -23.665 1.00 22.53 87 ARG A O 9
ATOM 15146 N N . VAL A 1 88 ? -4.970 11.879 -25.512 1.00 42.00 88 VAL A N 9
ATOM 15147 C CA . VAL A 1 88 ? -3.928 12.608 -24.799 1.00 61.41 88 VAL A CA 9
ATOM 15148 C C . VAL A 1 88 ? -4.529 13.589 -23.800 1.00 53.44 88 VAL A C 9
ATOM 15149 O O . VAL A 1 88 ? -4.080 13.681 -22.656 1.00 41.23 88 VAL A O 9
ATOM 15162 N N . LEU A 1 89 ? -5.547 14.321 -24.238 1.00 73.41 89 LEU A N 9
ATOM 15163 C CA . LEU A 1 89 ? -6.212 15.297 -23.382 1.00 3.25 89 LEU A CA 9
ATOM 15164 C C . LEU A 1 89 ? -6.805 14.624 -22.148 1.00 13.22 89 LEU A C 9
ATOM 15165 O O . LEU A 1 89 ? -6.763 15.176 -21.047 1.00 74.25 89 LEU A O 9
ATOM 15181 N N . TRP A 1 90 ? -7.354 13.430 -22.338 1.00 31.00 90 TRP A N 9
ATOM 15182 C CA . TRP A 1 90 ? -7.953 12.681 -21.238 1.00 75.15 90 TRP A CA 9
ATOM 15183 C C . TRP A 1 90 ? -6.883 12.173 -20.279 1.00 51.12 90 TRP A C 9
ATOM 15184 O O . TRP A 1 90 ? -7.094 12.126 -19.066 1.00 52.11 90 TRP A O 9
ATOM 15205 N N . THR A 1 91 ? -5.733 11.793 -20.828 1.00 13.55 91 THR A N 9
ATOM 15206 C CA . THR A 1 91 ? -4.630 11.289 -20.019 1.00 20.12 91 THR A CA 9
ATOM 15207 C C . THR A 1 91 ? -4.186 12.321 -18.989 1.00 75.12 91 THR A C 9
ATOM 15208 O O . THR A 1 91 ? -4.024 12.004 -17.810 1.00 3.41 91 THR A O 9
ATOM 15219 N N . ILE A 1 92 ? -3.993 13.555 -19.441 1.00 24.24 92 ILE A N 9
ATOM 15220 C CA . ILE A 1 92 ? -3.568 14.633 -18.557 1.00 15.22 92 ILE A CA 9
ATOM 15221 C C . ILE A 1 92 ? -4.657 14.974 -17.543 1.00 64.01 92 ILE A C 9
ATOM 15222 O O . ILE A 1 92 ? -4.368 15.303 -16.393 1.00 55.22 92 ILE A O 9
ATOM 15238 N N . LYS A 1 93 ? -5.910 14.889 -17.978 1.00 62.02 93 LYS A N 9
ATOM 15239 C CA . LYS A 1 93 ? -7.043 15.183 -17.110 1.00 45.41 93 LYS A CA 9
ATOM 15240 C C . LYS A 1 93 ? -6.993 14.334 -15.843 1.00 11.31 93 LYS A C 9
ATOM 15241 O O . LYS A 1 93 ? -7.137 14.849 -14.734 1.00 42.21 93 LYS A O 9
ATOM 15260 N N . ARG A 1 94 ? -6.788 13.033 -16.017 1.00 21.22 94 ARG A N 9
ATOM 15261 C CA . ARG A 1 94 ? -6.720 12.114 -14.887 1.00 63.12 94 ARG A CA 9
ATOM 15262 C C . ARG A 1 94 ? -5.499 12.407 -14.021 1.00 43.21 94 ARG A C 9
ATOM 15263 O O . ARG A 1 94 ? -5.565 12.337 -12.793 1.00 24.10 94 ARG A O 9
ATOM 15284 N N . LEU A 1 95 ? -4.386 12.734 -14.668 1.00 4.33 95 LEU A N 9
ATOM 15285 C CA . LEU A 1 95 ? -3.148 13.038 -13.957 1.00 34.13 95 LEU A CA 9
ATOM 15286 C C . LEU A 1 95 ? -3.347 14.201 -12.990 1.00 12.24 95 LEU A C 9
ATOM 15287 O O . LEU A 1 95 ? -2.589 14.364 -12.035 1.00 44.22 95 LEU A O 9
ATOM 15303 N N . ASN A 1 96 ? -4.375 15.006 -13.244 1.00 62.03 96 ASN A N 9
ATOM 15304 C CA . ASN A 1 96 ? -4.674 16.153 -12.396 1.00 12.22 96 ASN A CA 9
ATOM 15305 C C . ASN A 1 96 ? -3.529 17.161 -12.418 1.00 73.14 96 ASN A C 9
ATOM 15306 O O . ASN A 1 96 ? -2.823 17.335 -11.425 1.00 12.34 96 ASN A O 9
ATOM 15317 N N . ILE A 1 97 ? -3.352 17.822 -13.557 1.00 21.00 97 ILE A N 9
ATOM 15318 C CA . ILE A 1 97 ? -2.294 18.813 -13.708 1.00 73.42 97 ILE A CA 9
ATOM 15319 C C . ILE A 1 97 ? -2.781 20.019 -14.504 1.00 40.35 97 ILE A C 9
ATOM 15320 O O . ILE A 1 97 ? -3.209 19.887 -15.651 1.00 42.23 97 ILE A O 9
ATOM 15336 N N . ASP A 1 98 ? -2.710 21.194 -13.889 1.00 1.23 98 ASP A N 9
ATOM 15337 C CA . ASP A 1 98 ? -3.141 22.425 -14.541 1.00 12.53 98 ASP A CA 9
ATOM 15338 C C . ASP A 1 98 ? -2.492 22.568 -15.914 1.00 54.33 98 ASP A C 9
ATOM 15339 O O . ASP A 1 98 ? -1.317 22.919 -16.025 1.00 13.45 98 ASP A O 9
ATOM 15348 N N . SER A 1 99 ? -3.266 22.294 -16.960 1.00 73.10 99 SER A N 9
ATOM 15349 C CA . SER A 1 99 ? -2.766 22.387 -18.326 1.00 61.25 99 SER A CA 9
ATOM 15350 C C . SER A 1 99 ? -3.648 23.306 -19.166 1.00 22.20 99 SER A C 9
ATOM 15351 O O . SER A 1 99 ? -4.872 23.326 -19.034 1.00 22.34 99 SER A O 9
ATOM 15359 N N . PRO A 1 100 ? -3.012 24.087 -20.052 1.00 73.55 100 PRO A N 9
ATOM 15360 C CA . PRO A 1 100 ? -3.719 25.023 -20.933 1.00 21.21 100 PRO A CA 9
ATOM 15361 C C . PRO A 1 100 ? -4.538 24.307 -22.001 1.00 45.05 100 PRO A C 9
ATOM 15362 O O . PRO A 1 100 ? -4.138 24.242 -23.164 1.00 42.25 100 PRO A O 9
ATOM 15373 N N . PHE A 1 101 ? -5.686 23.772 -21.601 1.00 31.41 101 PHE A N 9
ATOM 15374 C CA . PHE A 1 101 ? -6.561 23.061 -22.525 1.00 13.00 101 PHE A CA 9
ATOM 15375 C C . PHE A 1 101 ? -8.011 23.109 -22.048 1.00 63.14 101 PHE A C 9
ATOM 15376 O O . PHE A 1 101 ? -8.839 23.822 -22.614 1.00 21.22 101 PHE A O 9
ATOM 15393 N N . VAL A 1 102 ? -8.308 22.343 -21.003 1.00 0.42 102 VAL A N 9
ATOM 15394 C CA . VAL A 1 102 ? -9.656 22.298 -20.448 1.00 73.02 102 VAL A CA 9
ATOM 15395 C C . VAL A 1 102 ? -10.043 23.640 -19.837 1.00 34.45 102 VAL A C 9
ATOM 15396 O O . VAL A 1 102 ? -9.348 24.639 -20.016 1.00 35.42 102 VAL A O 9
ATOM 15409 N N . SER A 1 1 ? -7.743 43.964 -30.763 1.00 3.13 1 SER A N 10
ATOM 15410 C CA . SER A 1 1 ? -6.851 43.514 -29.701 1.00 32.54 1 SER A CA 10
ATOM 15411 C C . SER A 1 1 ? -7.642 42.889 -28.555 1.00 54.34 1 SER A C 10
ATOM 15412 O O . SER A 1 1 ? -7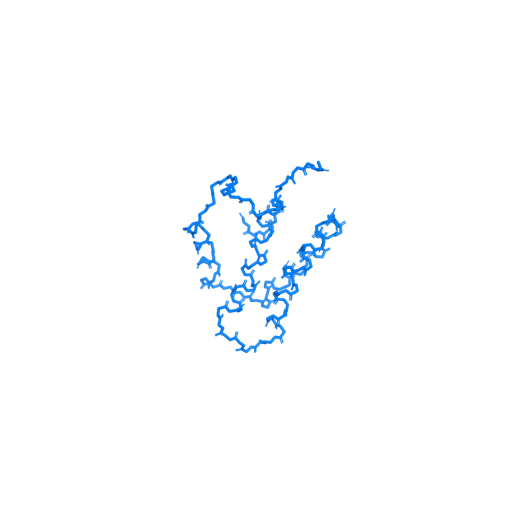.351 41.776 -28.120 1.00 72.32 1 SER A O 10
ATOM 15420 N N . MET A 1 2 ? -8.645 43.616 -28.072 1.00 72.20 2 MET A N 10
ATOM 15421 C CA . MET A 1 2 ? -9.479 43.134 -26.978 1.00 73.35 2 MET A CA 10
ATOM 15422 C C . MET A 1 2 ? -10.504 42.121 -27.481 1.00 44.33 2 MET A C 10
ATOM 15423 O O . MET A 1 2 ? -11.417 42.469 -28.231 1.00 31.42 2 MET A O 10
ATOM 15437 N N . ASP A 1 3 ? -10.345 40.869 -27.066 1.00 53.34 3 ASP A N 10
ATOM 15438 C CA . ASP A 1 3 ? -11.257 39.807 -27.474 1.00 55.41 3 ASP A CA 10
ATOM 15439 C C . ASP A 1 3 ? -12.109 39.340 -26.299 1.00 32.54 3 ASP A C 10
ATOM 15440 O O . ASP A 1 3 ? -11.661 39.347 -25.152 1.00 73.12 3 ASP A O 10
ATOM 15449 N N . LYS A 1 4 ? -13.340 38.936 -26.590 1.00 13.23 4 LYS A N 10
ATOM 15450 C CA . LYS A 1 4 ? -14.257 38.465 -25.558 1.00 42.31 4 LYS A CA 10
ATOM 15451 C C . LYS A 1 4 ? -13.615 37.361 -24.723 1.00 1.43 4 LYS A C 10
ATOM 15452 O O . LYS A 1 4 ? -13.467 36.230 -25.184 1.00 44.01 4 LYS A O 10
ATOM 15471 N N . GLU A 1 5 ? -13.238 37.698 -23.494 1.00 4.25 5 GLU A N 10
ATOM 15472 C CA . GLU A 1 5 ? -12.613 36.735 -22.596 1.00 63.31 5 GLU A CA 10
ATOM 15473 C C . GLU A 1 5 ? -13.660 36.036 -21.733 1.00 11.11 5 GLU A C 10
ATOM 15474 O O . GLU A 1 5 ? -13.595 36.076 -20.504 1.00 10.21 5 GLU A O 10
ATOM 15486 N N . TRP A 1 6 ? -14.625 35.398 -22.386 1.00 22.11 6 TRP A N 10
ATOM 15487 C CA . TRP A 1 6 ? -15.687 34.691 -21.678 1.00 40.11 6 TRP A CA 10
ATOM 15488 C C . TRP A 1 6 ? -15.117 33.556 -20.835 1.00 35.23 6 TRP A C 10
ATOM 15489 O O . TRP A 1 6 ? -15.611 33.275 -19.742 1.00 4.43 6 TRP A O 10
ATOM 15510 N N . ILE A 1 7 ? -14.078 32.906 -21.349 1.00 34.04 7 ILE A N 10
ATOM 15511 C CA . ILE A 1 7 ? -13.443 31.803 -20.641 1.00 65.13 7 ILE A CA 10
ATOM 15512 C C . ILE A 1 7 ? -13.079 32.200 -19.214 1.00 12.51 7 ILE A C 10
ATOM 15513 O O . ILE A 1 7 ? -13.110 31.376 -18.302 1.00 24.41 7 ILE A O 10
ATOM 15529 N N . SER A 1 8 ? -12.737 33.472 -19.030 1.00 33.31 8 SER A N 10
ATOM 15530 C CA . SER A 1 8 ? -12.366 33.979 -17.714 1.00 1.25 8 SER A CA 10
ATOM 15531 C C . SER A 1 8 ? -11.103 33.293 -17.203 1.00 62.32 8 SER A C 10
ATOM 15532 O O . SER A 1 8 ? -10.715 32.234 -17.696 1.00 0.21 8 SER A O 10
ATOM 15540 N N . LYS A 1 9 ? -10.466 33.904 -16.210 1.00 4.22 9 LYS A N 10
ATOM 15541 C CA . LYS A 1 9 ? -9.248 33.353 -15.628 1.00 44.20 9 LYS A CA 10
ATOM 15542 C C . LYS A 1 9 ? -9.536 32.046 -14.896 1.00 11.12 9 LYS A C 10
ATOM 15543 O O . LYS A 1 9 ? -9.216 30.963 -15.388 1.00 50.10 9 LYS A O 10
ATOM 15562 N N . LEU A 1 10 ? -10.144 32.155 -13.720 1.00 23.21 10 LEU A N 10
ATOM 15563 C CA . LEU A 1 10 ? -10.478 30.981 -12.921 1.00 11.10 10 LEU A CA 10
ATOM 15564 C C . LEU A 1 10 ? -11.662 30.231 -13.522 1.00 41.11 10 LEU A C 10
ATOM 15565 O O . LEU A 1 10 ? -12.486 30.797 -14.241 1.00 53.23 10 LEU A O 10
ATOM 15581 N N . PRO A 1 11 ? -11.752 28.927 -13.221 1.00 32.32 11 PRO A N 10
ATOM 15582 C CA . PRO A 1 11 ? -12.834 28.073 -13.719 1.00 31.40 11 PRO A CA 10
ATOM 15583 C C . PRO A 1 11 ? -14.180 28.412 -13.087 1.00 25.43 11 PRO A C 10
ATOM 15584 O O . PRO A 1 11 ? -14.312 29.415 -12.386 1.00 21.22 11 PRO A O 10
ATOM 15595 N N . LYS A 1 12 ? -15.175 27.569 -13.340 1.00 12.23 12 LYS A N 10
ATOM 15596 C CA . LYS A 1 12 ? -16.511 27.779 -12.794 1.00 52.41 12 LYS A CA 10
ATOM 15597 C C . LYS A 1 12 ? -16.877 26.672 -11.811 1.00 34.41 12 LYS A C 10
ATOM 15598 O O . LYS A 1 12 ? -17.061 26.923 -10.619 1.00 73.35 12 LYS A O 10
ATOM 15617 N N . SER A 1 13 ? -16.980 25.447 -12.317 1.00 61.50 13 SER A N 10
ATOM 15618 C CA . SER A 1 13 ? -17.325 24.302 -11.483 1.00 51.11 13 SER A CA 10
ATOM 15619 C C . SER A 1 13 ? -16.090 23.461 -11.174 1.00 54.34 13 SER A C 10
ATOM 15620 O O . SER A 1 13 ? -15.069 23.539 -11.858 1.00 45.14 13 SER A O 10
ATOM 15628 N N . PRO A 1 14 ? -16.184 22.637 -10.121 1.00 41.22 14 PRO A N 10
ATOM 15629 C CA . PRO A 1 14 ? -15.085 21.765 -9.697 1.00 41.32 14 PRO A CA 10
ATOM 15630 C C . PRO A 1 14 ? -14.830 20.631 -10.685 1.00 44.23 14 PRO A C 10
ATOM 15631 O O . PRO A 1 14 ? -13.693 20.390 -11.087 1.00 4.51 14 PRO A O 10
ATOM 15642 N N . GLU A 1 15 ? -15.897 19.940 -11.073 1.00 63.13 15 GLU A N 10
ATOM 15643 C CA . GLU A 1 15 ? -15.788 18.832 -12.015 1.00 64.10 15 GLU A CA 10
ATOM 15644 C C . GLU A 1 15 ? -14.711 17.845 -11.570 1.00 13.10 15 GLU A C 10
ATOM 15645 O O . GLU A 1 15 ? -13.669 17.695 -12.209 1.00 75.52 15 GLU A O 10
ATOM 15657 N N . PRO A 1 16 ? -14.968 17.156 -10.448 1.00 71.14 16 PRO A N 10
ATOM 15658 C CA . PRO A 1 16 ? -14.035 16.171 -9.893 1.00 2.22 16 PRO A CA 10
ATOM 15659 C C . PRO A 1 16 ? -13.932 14.919 -10.756 1.00 73.10 16 PRO A C 10
ATOM 15660 O O . PRO A 1 16 ? -12.835 14.474 -11.093 1.00 23.44 16 PRO A O 10
ATOM 15671 N N . TRP A 1 17 ? -15.081 14.354 -11.110 1.00 11.23 17 TRP A N 10
ATOM 15672 C CA . TRP A 1 17 ? -15.120 13.152 -11.934 1.00 43.23 17 TRP A CA 10
ATOM 15673 C C . TRP A 1 17 ? -16.558 12.703 -12.175 1.00 44.11 17 TRP A C 10
ATOM 15674 O O . TRP A 1 17 ? -17.353 12.607 -11.241 1.00 15.33 17 TRP A O 10
ATOM 15695 N N . THR A 1 18 ? -16.884 12.429 -13.435 1.00 62.40 18 THR A N 10
ATOM 15696 C CA . THR A 1 18 ? -18.226 11.992 -13.798 1.00 23.20 18 THR A CA 10
ATOM 15697 C C . THR A 1 18 ? -18.311 11.654 -15.283 1.00 62.31 18 THR A C 10
ATOM 15698 O O . THR A 1 18 ? -17.487 12.086 -16.090 1.00 33.33 18 THR A O 10
ATOM 15709 N N . PRO A 1 19 ? -19.330 10.864 -15.654 1.00 3.04 19 PRO A N 10
ATOM 15710 C CA . PRO A 1 19 ? -19.547 10.453 -17.043 1.00 54.44 19 PRO A CA 10
ATOM 15711 C C . PRO A 1 19 ? -19.994 11.612 -17.928 1.00 73.42 19 PRO A C 10
ATOM 15712 O O . PRO A 1 19 ? -19.667 11.661 -19.113 1.00 51.11 19 PRO A O 10
ATOM 15723 N N . GLU A 1 20 ? -20.743 12.542 -17.343 1.00 3.12 20 GLU A N 10
ATOM 15724 C CA . GLU A 1 20 ? -21.235 13.700 -18.080 1.00 25.00 20 GLU A CA 10
ATOM 15725 C C . GLU A 1 20 ? -20.078 14.579 -18.547 1.00 52.53 20 GLU A C 10
ATOM 15726 O O . GLU A 1 20 ? -20.000 14.948 -19.719 1.00 24.33 20 GLU A O 10
ATOM 15738 N N . GLN A 1 21 ? -19.183 14.911 -17.622 1.00 71.53 21 GLN A N 10
ATOM 15739 C CA . GLN A 1 21 ? -18.032 15.748 -17.938 1.00 33.42 21 GLN A CA 10
ATOM 15740 C C . GLN A 1 21 ? -17.104 15.045 -18.923 1.00 4.12 21 GLN A C 10
ATOM 15741 O O . GLN A 1 21 ? -16.543 15.675 -19.819 1.00 11.32 21 GLN A O 10
ATOM 15755 N N . GLU A 1 22 ? -16.944 13.737 -18.749 1.00 72.10 22 GLU A N 10
ATOM 15756 C CA . GLU A 1 22 ? -16.082 12.951 -19.623 1.00 61.51 22 GLU A CA 10
ATOM 15757 C C . GLU A 1 22 ? -16.560 13.025 -21.070 1.00 70.32 22 GLU A C 10
ATOM 15758 O O . GLU A 1 22 ? -15.813 13.430 -21.961 1.00 60.33 22 GLU A O 10
ATOM 15770 N N . GLU A 1 23 ? -17.809 12.631 -21.295 1.00 51.05 23 GLU A N 10
ATOM 15771 C CA . GLU A 1 23 ? -18.386 12.652 -22.634 1.00 52.43 23 GLU A CA 10
ATOM 15772 C C . GLU A 1 23 ? -18.369 14.064 -23.212 1.00 73.12 23 GLU A C 10
ATOM 15773 O O . GLU A 1 23 ? -18.063 14.262 -24.388 1.00 61.21 23 GLU A O 10
ATOM 15785 N N . ALA A 1 24 ? -18.700 15.043 -22.377 1.00 74.33 24 ALA A N 10
ATOM 15786 C CA . ALA A 1 24 ? -18.722 16.437 -22.804 1.00 25.23 24 ALA A CA 10
ATOM 15787 C C . ALA A 1 24 ? -17.327 16.912 -23.194 1.00 2.52 24 ALA A C 10
ATOM 15788 O O . ALA A 1 24 ? -17.164 17.680 -24.143 1.00 53.52 24 ALA A O 10
ATOM 15795 N N . PHE A 1 25 ? -16.322 16.453 -22.456 1.00 2.24 25 PHE A N 10
ATOM 15796 C CA . PHE A 1 25 ? -14.940 16.834 -22.724 1.00 64.21 25 PHE A CA 10
ATOM 15797 C C . PHE A 1 25 ? -14.526 16.421 -24.134 1.00 65.44 25 PHE A C 10
ATOM 15798 O O . PHE A 1 25 ? -13.978 17.221 -24.892 1.00 4.52 25 PHE A O 10
ATOM 15815 N N . LEU A 1 26 ? -14.792 15.165 -24.478 1.00 44.11 26 LEU A N 10
ATOM 15816 C CA . LEU A 1 26 ? -14.447 14.644 -25.796 1.00 44.23 26 LEU A CA 10
ATOM 15817 C C . LEU A 1 26 ? -15.401 15.177 -26.860 1.00 21.34 26 LEU A C 10
ATOM 15818 O O . LEU A 1 26 ? -15.008 15.411 -28.002 1.00 43.23 26 LEU A O 10
ATOM 15834 N N . LYS A 1 27 ? -16.659 15.370 -26.475 1.00 72.22 27 LYS A N 10
ATOM 15835 C CA . LYS A 1 27 ? -17.671 15.879 -27.393 1.00 4.44 27 LYS A CA 10
ATOM 15836 C C . LYS A 1 27 ? -17.344 17.304 -27.826 1.00 44.53 27 LYS A C 10
ATOM 15837 O O . LYS A 1 27 ? -17.553 17.676 -28.981 1.00 40.23 27 LYS A O 10
ATOM 15856 N N . ARG A 1 28 ? -16.828 18.098 -26.894 1.00 2.04 28 ARG A N 10
ATOM 15857 C CA . ARG A 1 28 ? -16.472 19.483 -27.180 1.00 20.12 28 ARG A CA 10
ATOM 15858 C C . ARG A 1 28 ? -15.177 19.556 -27.984 1.00 33.45 28 ARG A C 10
ATOM 15859 O O . ARG A 1 28 ? -15.062 20.343 -28.924 1.00 25.52 28 ARG A O 10
ATOM 15880 N N . PHE A 1 29 ? -14.206 18.732 -27.606 1.00 63.04 29 PHE A N 10
ATOM 15881 C CA . PHE A 1 29 ? -12.918 18.704 -28.291 1.00 43.41 29 PHE A CA 10
ATOM 15882 C C . PHE A 1 29 ? -13.068 18.164 -29.711 1.00 23.05 29 PHE A C 10
ATOM 15883 O O . PHE A 1 29 ? -12.558 18.749 -30.666 1.00 71.51 29 PHE A O 10
ATOM 15900 N N . ALA A 1 30 ? -13.772 17.043 -29.839 1.00 5.41 30 ALA A N 10
ATOM 15901 C CA . ALA A 1 30 ? -13.990 16.425 -31.141 1.00 31.24 30 ALA A CA 10
ATOM 15902 C C . ALA A 1 30 ? -14.820 17.329 -32.046 1.00 52.41 30 ALA A C 10
ATOM 15903 O O . ALA A 1 30 ? -14.724 17.252 -33.271 1.00 22.52 30 ALA A O 10
ATOM 15910 N N . GLU A 1 31 ? -15.634 18.185 -31.435 1.00 24.51 31 GLU A N 10
ATOM 15911 C CA . GLU A 1 31 ? -16.481 19.101 -32.188 1.00 1.23 31 GLU A CA 10
ATOM 15912 C C . GLU A 1 31 ? -15.675 19.835 -33.256 1.00 60.41 31 GLU A C 10
ATOM 15913 O O . GLU A 1 31 ? -16.180 20.129 -34.340 1.00 63.30 31 GLU A O 10
ATOM 15925 N N . LYS A 1 32 ? -14.417 20.129 -32.941 1.00 52.13 32 LYS A N 10
ATOM 15926 C CA . LYS A 1 32 ? -13.539 20.827 -33.873 1.00 24.02 32 LYS A CA 10
ATOM 15927 C C . LYS A 1 32 ? -12.153 21.024 -33.268 1.00 44.41 32 LYS A C 10
ATOM 15928 O O . LYS A 1 32 ? -11.936 21.933 -32.467 1.00 75.41 32 LYS A O 10
ATOM 15947 N N . VAL A 1 33 ? -11.214 20.167 -33.659 1.00 71.04 33 VAL A N 10
ATOM 15948 C CA . VAL A 1 33 ? -9.847 20.248 -33.158 1.00 74.30 33 VAL A CA 10
ATOM 15949 C C . VAL A 1 33 ? -8.837 20.116 -34.293 1.00 14.14 33 VAL A C 10
ATOM 15950 O O . VAL A 1 33 ? -9.144 19.565 -35.350 1.00 10.12 33 VAL A O 10
ATOM 15963 N N . ASP A 1 34 ? -7.632 20.626 -34.066 1.00 13.54 34 ASP A N 10
ATOM 15964 C CA . ASP A 1 34 ? -6.575 20.565 -35.069 1.00 14.30 34 ASP A CA 10
ATOM 15965 C C . ASP A 1 34 ? -5.352 19.836 -34.524 1.00 44.43 34 ASP A C 10
ATOM 15966 O O . ASP A 1 34 ? -4.773 20.217 -33.507 1.00 21.40 34 ASP A O 10
ATOM 15975 N N . PRO A 1 35 ? -4.947 18.761 -35.217 1.00 73.32 35 PRO A N 10
ATOM 15976 C CA . PRO A 1 35 ? -3.789 17.954 -34.821 1.00 24.35 35 PRO A CA 10
ATOM 15977 C C . PRO A 1 35 ? -2.471 18.697 -35.016 1.00 41.13 35 PRO A C 10
ATOM 15978 O O . PRO A 1 35 ? -1.549 18.566 -34.212 1.00 20.42 35 PRO A O 10
ATOM 15989 N N . GLU A 1 36 ? -2.390 19.477 -36.089 1.00 54.10 36 GLU A N 10
ATOM 15990 C CA . GLU A 1 36 ? -1.185 20.241 -36.389 1.00 1.13 36 GLU A CA 10
ATOM 15991 C C . GLU A 1 36 ? -0.891 21.251 -35.283 1.00 62.05 36 GLU A C 10
ATOM 15992 O O . GLU A 1 36 ? 0.238 21.351 -34.805 1.00 14.04 36 GLU A O 10
ATOM 16004 N N . GLU A 1 37 ? -1.917 21.996 -34.884 1.00 3.33 37 GLU A N 10
ATOM 16005 C CA . GLU A 1 37 ? -1.768 22.999 -33.835 1.00 42.42 37 GLU A CA 10
ATOM 16006 C C . GLU A 1 37 ? -1.653 22.340 -32.463 1.00 54.53 37 GLU A C 10
ATOM 16007 O O . GLU A 1 37 ? -0.818 22.724 -31.645 1.00 24.42 37 GLU A O 10
ATOM 16019 N N . THR A 1 38 ? -2.501 21.345 -32.220 1.00 12.00 38 THR A N 10
ATOM 16020 C CA . THR A 1 38 ? -2.497 20.632 -30.948 1.00 14.51 38 THR A CA 10
ATOM 16021 C C . THR A 1 38 ? -1.171 19.918 -30.721 1.00 42.42 38 THR A C 10
ATOM 16022 O O . THR A 1 38 ? -0.704 19.796 -29.588 1.00 73.41 38 THR A O 10
ATOM 16033 N N . LEU A 1 39 ? -0.565 19.447 -31.806 1.00 12.21 39 LEU A N 10
ATOM 16034 C CA . LEU A 1 39 ? 0.711 18.744 -31.727 1.00 34.15 39 LEU A CA 10
ATOM 16035 C C . LEU A 1 39 ? 1.794 19.646 -31.143 1.00 1.12 39 LEU A C 10
ATOM 16036 O O . LEU A 1 39 ? 2.623 19.205 -30.347 1.00 40.00 39 LEU A O 10
ATOM 16052 N N . LYS A 1 40 ? 1.780 20.914 -31.542 1.00 73.13 40 LYS A N 10
ATOM 16053 C CA . LYS A 1 40 ? 2.758 21.879 -31.057 1.00 12.45 40 LYS A CA 10
ATOM 16054 C C . LYS A 1 40 ? 2.547 22.170 -29.574 1.00 14.41 40 LYS A C 10
ATOM 16055 O O . LYS A 1 40 ? 3.485 22.109 -28.780 1.00 13.44 40 LYS A O 10
ATOM 16074 N N . LYS A 1 41 ? 1.308 22.485 -29.209 1.00 23.41 41 LYS A N 10
ATOM 16075 C CA . LYS A 1 41 ? 0.972 22.781 -27.821 1.00 22.23 41 LYS A CA 10
ATOM 16076 C C . LYS A 1 41 ? 1.183 21.557 -26.936 1.00 3.15 41 LYS A C 10
ATOM 16077 O O . LYS A 1 41 ? 1.652 21.672 -25.802 1.00 72.35 41 LYS A O 10
ATOM 16096 N N . LEU A 1 42 ? 0.837 20.387 -27.460 1.00 50.02 42 LEU A N 10
ATOM 16097 C CA . LEU A 1 42 ? 0.991 19.140 -26.718 1.00 15.33 42 LEU A CA 10
ATOM 16098 C C . LEU A 1 42 ? 2.462 18.760 -26.591 1.00 64.31 42 LEU A C 10
ATOM 16099 O O . LEU A 1 42 ? 2.916 18.350 -25.524 1.00 3.14 42 LEU A O 10
ATOM 16115 N N . GLU A 1 43 ? 3.202 18.901 -27.687 1.00 34.24 43 GLU A N 10
ATOM 16116 C CA . GLU A 1 43 ? 4.622 18.573 -27.696 1.00 62.04 43 GLU A CA 10
ATOM 16117 C C . GLU A 1 43 ? 5.399 19.493 -26.759 1.00 25.44 43 GLU A C 10
ATOM 16118 O O . GLU A 1 43 ? 6.233 19.037 -25.977 1.00 2.23 43 GLU A O 10
ATOM 16130 N N . GLU A 1 44 ? 5.119 20.789 -26.844 1.00 51.43 44 GLU A N 10
ATOM 16131 C CA . GLU A 1 44 ? 5.792 21.773 -26.006 1.00 23.33 44 GLU A CA 10
ATOM 16132 C C . GLU A 1 44 ? 5.372 21.622 -24.547 1.00 22.14 44 GLU A C 10
ATOM 16133 O O . GLU A 1 44 ? 6.182 21.796 -23.635 1.00 74.34 44 GLU A O 10
ATOM 16145 N N . TRP A 1 45 ? 4.101 21.300 -24.333 1.00 52.31 45 TRP A N 10
ATOM 16146 C CA . TRP A 1 45 ? 3.572 21.127 -22.985 1.00 31.11 45 TRP A CA 10
ATOM 16147 C C . TRP A 1 45 ? 4.222 19.933 -22.294 1.00 45.23 45 TRP A C 10
ATOM 16148 O O . TRP A 1 45 ? 4.713 20.047 -21.171 1.00 3.13 45 TRP A O 10
ATOM 16169 N N . ILE A 1 46 ? 4.222 18.791 -22.973 1.00 44.41 46 ILE A N 10
ATOM 16170 C CA . ILE A 1 46 ? 4.815 17.577 -22.424 1.00 33.31 46 ILE A CA 10
ATOM 16171 C C . ILE A 1 46 ? 6.310 17.754 -22.183 1.00 12.24 46 ILE A C 10
ATOM 16172 O O . ILE A 1 46 ? 6.845 17.301 -21.172 1.00 22.21 46 ILE A O 10
ATOM 16188 N N . LYS A 1 47 ? 6.978 18.421 -23.118 1.00 3.02 47 LYS A N 10
ATOM 16189 C CA . LYS A 1 47 ? 8.412 18.663 -23.008 1.00 21.31 47 LYS A CA 10
ATOM 16190 C C . LYS A 1 47 ? 8.740 19.415 -21.721 1.00 71.23 47 LYS A C 10
ATOM 16191 O O . LYS A 1 47 ? 9.636 19.024 -20.975 1.00 71.31 47 LYS A O 10
ATOM 16210 N N . GLU A 1 48 ? 8.006 20.494 -21.470 1.00 2.32 48 GLU A N 10
ATOM 16211 C CA . GLU A 1 48 ? 8.220 21.300 -20.273 1.00 12.01 48 GLU A CA 10
ATOM 16212 C C . GLU A 1 48 ? 7.721 20.569 -19.030 1.00 4.24 48 GLU A C 10
ATOM 16213 O O . GLU A 1 48 ? 8.412 20.511 -18.013 1.00 22.50 48 GLU A O 10
ATOM 16225 N N . ASN A 1 49 ? 6.517 20.015 -19.119 1.00 44.03 49 ASN A N 10
ATOM 16226 C CA . ASN A 1 49 ? 5.925 19.288 -18.001 1.00 41.51 49 ASN A CA 10
ATOM 16227 C C . ASN A 1 49 ? 6.822 18.133 -17.567 1.00 54.15 49 ASN A C 10
ATOM 16228 O O . ASN A 1 49 ? 6.912 17.816 -16.381 1.00 35.21 49 ASN A O 10
ATOM 16239 N N . ILE A 1 50 ? 7.481 17.508 -18.536 1.00 22.12 50 ILE A N 10
ATOM 16240 C CA . ILE A 1 50 ? 8.372 16.388 -18.254 1.00 15.32 50 ILE A CA 10
ATOM 16241 C C . ILE A 1 50 ? 9.551 16.828 -17.393 1.00 2.14 50 ILE A C 10
ATOM 16242 O O . ILE A 1 50 ? 9.988 16.101 -16.501 1.00 31.54 50 ILE A O 10
ATOM 16258 N N . LYS A 1 51 ? 10.062 18.024 -17.665 1.00 25.13 51 LYS A N 10
ATOM 16259 C CA . LYS A 1 51 ? 11.190 18.564 -16.914 1.00 31.42 51 LYS A CA 10
ATOM 16260 C C . LYS A 1 51 ? 10.793 18.850 -15.469 1.00 63.32 51 LYS A C 10
ATOM 16261 O O . LYS A 1 51 ? 11.610 18.731 -14.555 1.00 72.51 51 LYS A O 10
ATOM 16280 N N . LYS A 1 52 ? 9.536 19.227 -15.268 1.00 75.31 52 LYS A N 10
ATOM 16281 C CA . LYS A 1 52 ? 9.029 19.527 -13.934 1.00 51.32 52 LYS A CA 10
ATOM 16282 C C . LYS A 1 52 ? 8.592 18.253 -13.219 1.00 53.23 52 LYS A C 10
ATOM 16283 O O . LYS A 1 52 ? 8.767 18.117 -12.008 1.00 24.10 52 LYS A O 10
ATOM 16302 N N . TYR A 1 53 ? 8.021 17.322 -13.976 1.00 20.31 53 TYR A N 10
ATOM 16303 C CA . TYR A 1 53 ? 7.557 16.059 -13.413 1.00 45.34 53 TYR A CA 10
ATOM 16304 C C . TYR A 1 53 ? 8.061 14.878 -14.238 1.00 33.43 53 TYR A C 10
ATOM 16305 O O . TYR A 1 53 ? 7.379 14.376 -15.131 1.00 4.10 53 TYR A O 10
ATOM 16323 N N . PRO A 1 54 ? 9.285 14.422 -13.930 1.00 74.41 54 PRO A N 10
ATOM 16324 C CA . PRO A 1 54 ? 9.907 13.294 -14.629 1.00 24.31 54 PRO A CA 10
ATOM 16325 C C . PRO A 1 54 ? 9.226 11.968 -14.311 1.00 61.40 54 PRO A C 10
ATOM 16326 O O . PRO A 1 54 ? 9.317 11.013 -15.082 1.00 32.30 54 PRO A O 10
ATOM 16337 N N . GLU A 1 55 ? 8.545 11.915 -13.171 1.00 1.02 55 GLU A N 10
ATOM 16338 C CA . GLU A 1 55 ? 7.848 10.704 -12.752 1.00 4.02 55 GLU A CA 10
ATOM 16339 C C . GLU A 1 55 ? 6.665 10.412 -13.669 1.00 50.52 55 GLU A C 10
ATOM 16340 O O . GLU A 1 55 ? 6.275 9.258 -13.849 1.00 40.41 55 GLU A O 10
ATOM 16352 N N . TYR A 1 56 ? 6.097 11.466 -14.246 1.00 0.04 56 TYR A N 10
ATOM 16353 C CA . TYR A 1 56 ? 4.955 11.325 -15.142 1.00 24.41 56 TYR A CA 10
ATOM 16354 C C . TYR A 1 56 ? 5.410 11.264 -16.597 1.00 21.01 56 TYR A C 10
ATOM 16355 O O . TYR A 1 56 ? 4.619 10.976 -17.495 1.00 44.45 56 TYR A O 10
ATOM 16373 N N . LYS A 1 57 ? 6.691 11.539 -16.822 1.00 74.41 57 LYS A N 10
ATOM 16374 C CA . LYS A 1 57 ? 7.253 11.514 -18.167 1.00 64.10 57 LYS A CA 10
ATOM 16375 C C . LYS A 1 57 ? 6.888 10.220 -18.887 1.00 21.31 57 LYS A C 10
ATOM 16376 O O . LYS A 1 57 ? 6.552 10.231 -20.071 1.00 22.01 57 LYS A O 10
ATOM 16395 N N . ASP A 1 58 ? 6.954 9.107 -18.163 1.00 4.52 58 ASP A N 10
ATOM 16396 C CA . ASP A 1 58 ? 6.628 7.805 -18.732 1.00 52.41 58 ASP A CA 10
ATOM 16397 C C . ASP A 1 58 ? 5.223 7.808 -19.326 1.00 12.32 58 ASP A C 10
ATOM 16398 O O . ASP A 1 58 ? 5.023 7.409 -20.473 1.00 71.30 58 ASP A O 10
ATOM 16407 N N . GLU A 1 59 ? 4.253 8.260 -18.536 1.00 4.30 59 GLU 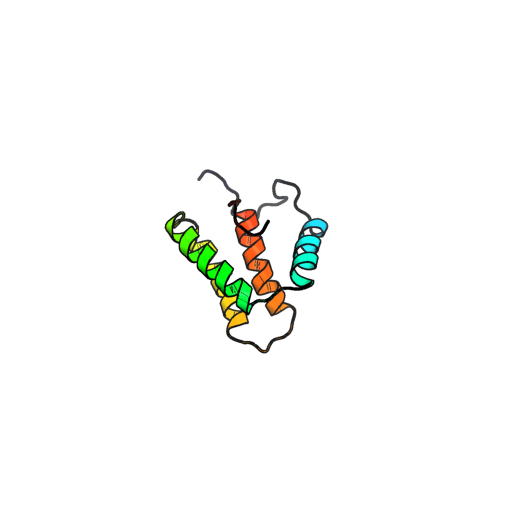A N 10
ATOM 16408 C CA . GLU A 1 59 ? 2.867 8.313 -18.983 1.00 52.25 59 GLU A CA 10
ATOM 16409 C C . GLU A 1 59 ? 2.688 9.359 -20.079 1.00 11.44 59 GLU A C 10
ATOM 16410 O O . GLU A 1 59 ? 1.946 9.150 -21.040 1.00 63.53 59 GLU A O 10
ATOM 16422 N N . LEU A 1 60 ? 3.372 10.488 -19.928 1.00 1.33 60 LEU A N 10
ATOM 16423 C CA . LEU A 1 60 ? 3.290 11.570 -20.903 1.00 72.24 60 LEU A CA 10
ATOM 16424 C C . LEU A 1 60 ? 3.800 11.114 -22.267 1.00 74.30 60 LEU A C 10
ATOM 16425 O O . LEU A 1 60 ? 3.200 11.418 -23.297 1.00 41.54 60 LEU A O 10
ATOM 16441 N N . GLU A 1 61 ? 4.908 10.380 -22.263 1.00 44.53 61 GLU A N 10
ATOM 16442 C CA . GLU A 1 61 ? 5.498 9.881 -23.501 1.00 21.54 61 GLU A CA 10
ATOM 16443 C C . GLU A 1 61 ? 4.530 8.953 -24.227 1.00 62.35 61 GLU A C 10
ATOM 16444 O O . GLU A 1 61 ? 4.428 8.981 -25.454 1.00 40.43 61 GLU A O 10
ATOM 16456 N N . VAL A 1 62 ? 3.820 8.129 -23.463 1.00 23.22 62 VAL A N 10
ATOM 16457 C CA . VAL A 1 62 ? 2.860 7.191 -24.033 1.00 10.35 62 VAL A CA 10
ATOM 16458 C C . VAL A 1 62 ? 1.786 7.923 -24.831 1.00 63.11 62 VAL A C 10
ATOM 16459 O O . VAL A 1 62 ? 1.501 7.569 -25.975 1.00 14.54 62 VAL A O 10
ATOM 16472 N N . ALA A 1 63 ? 1.195 8.945 -24.220 1.00 64.53 63 ALA A N 10
ATOM 16473 C CA . ALA A 1 63 ? 0.155 9.726 -24.875 1.00 12.45 63 ALA A CA 10
ATOM 16474 C C . ALA A 1 63 ? 0.675 10.368 -26.157 1.00 4.04 63 ALA A C 10
ATOM 16475 O O . ALA A 1 63 ? 0.028 10.304 -27.202 1.00 11.21 63 ALA A O 10
ATOM 16482 N N . TYR A 1 64 ? 1.846 10.988 -26.069 1.00 5.23 64 TYR A N 10
ATOM 16483 C CA . TYR A 1 64 ? 2.453 11.644 -27.222 1.00 12.44 64 TYR A CA 10
ATOM 16484 C C . TYR A 1 64 ? 2.781 10.632 -28.315 1.00 71.23 64 TYR A C 10
ATOM 16485 O O . TYR A 1 64 ? 2.623 10.911 -29.502 1.00 51.32 64 TYR A O 10
ATOM 16503 N N . ASN A 1 65 ? 3.238 9.454 -27.904 1.00 1.23 65 ASN A N 10
ATOM 16504 C CA . ASN A 1 65 ? 3.589 8.398 -28.847 1.00 23.24 65 ASN A CA 10
ATOM 16505 C C . ASN A 1 65 ? 2.391 8.024 -29.715 1.00 3.14 65 ASN A C 10
ATOM 16506 O O . ASN A 1 65 ? 2.536 7.758 -30.908 1.00 74.24 65 ASN A O 10
ATOM 16517 N N . SER A 1 66 ? 1.209 8.008 -29.107 1.00 55.44 66 SER A N 10
ATOM 16518 C CA . SER A 1 66 ? -0.014 7.665 -29.825 1.00 23.53 66 SER A CA 10
ATOM 16519 C C . SER A 1 66 ? -0.408 8.777 -30.792 1.00 65.34 66 SER A C 10
ATOM 16520 O O . SER A 1 66 ? -0.672 8.527 -31.967 1.00 61.43 66 SER A O 10
ATOM 16528 N N . ALA A 1 67 ? -0.444 10.006 -30.288 1.00 31.21 67 ALA A N 10
ATOM 16529 C CA . ALA A 1 67 ? -0.803 11.157 -31.106 1.00 55.23 67 ALA A CA 10
ATOM 16530 C C . ALA A 1 67 ? 0.176 11.336 -32.262 1.00 32.42 67 ALA A C 10
ATOM 16531 O O . ALA A 1 67 ? -0.224 11.628 -33.388 1.00 41.33 67 ALA A O 10
ATOM 16538 N N . LYS A 1 68 ? 1.461 11.159 -31.975 1.00 12.23 68 LYS A N 10
ATOM 16539 C CA . LYS A 1 68 ? 2.499 11.300 -32.989 1.00 52.13 68 LYS A CA 10
ATOM 16540 C C . LYS A 1 68 ? 2.351 10.233 -34.070 1.00 22.33 68 LYS A C 10
ATOM 16541 O O . LYS A 1 68 ? 2.574 10.498 -35.252 1.00 31.02 68 LYS A O 10
ATOM 16560 N N . LEU A 1 69 ? 1.975 9.028 -33.658 1.00 33.32 69 LEU A N 10
ATOM 16561 C CA . LEU A 1 69 ? 1.796 7.921 -34.591 1.00 31.21 69 LEU A CA 10
ATOM 16562 C C . LEU A 1 69 ? 0.766 8.271 -35.659 1.00 74.43 69 LEU A C 10
ATOM 16563 O O . LEU A 1 69 ? 1.003 8.076 -36.852 1.00 2.10 69 LEU A O 10
ATOM 16579 N N . PHE A 1 70 ? -0.378 8.790 -35.225 1.00 62.43 70 PHE A N 10
ATOM 16580 C CA . PHE A 1 70 ? -1.445 9.168 -36.144 1.00 45.13 70 PHE A CA 10
ATOM 16581 C C . PHE A 1 70 ? -1.059 10.411 -36.942 1.00 33.44 70 PHE A C 10
ATOM 16582 O O . PHE A 1 70 ? -1.309 10.493 -38.144 1.00 42.34 70 PHE A O 10
ATOM 16599 N N . LEU A 1 71 ? -0.451 11.377 -36.262 1.00 34.11 71 LEU A N 10
ATOM 16600 C CA . LEU A 1 71 ? -0.032 12.617 -36.905 1.00 3.52 71 LEU A CA 10
ATOM 16601 C C . LEU A 1 71 ? 1.021 12.346 -37.975 1.00 15.45 71 LEU A C 10
ATOM 16602 O O . LEU A 1 71 ? 1.179 13.126 -38.915 1.00 33.03 71 LEU A O 10
ATOM 16618 N N . GLU A 1 72 ? 1.737 11.237 -37.827 1.00 30.01 72 GLU A N 10
ATOM 16619 C CA . GLU A 1 72 ? 2.773 10.863 -38.782 1.00 13.51 72 GLU A CA 10
ATOM 16620 C C . GLU A 1 72 ? 2.161 10.483 -40.128 1.00 22.53 72 GLU A C 10
ATOM 16621 O O . GLU A 1 72 ? 2.820 10.559 -41.164 1.00 54.44 72 GLU A O 10
ATOM 16633 N N . SER A 1 73 ? 0.898 10.073 -40.102 1.00 34.11 73 SER A N 10
ATOM 16634 C CA . SER A 1 73 ? 0.197 9.676 -41.317 1.00 42.42 73 SER A CA 10
ATOM 16635 C C . SER A 1 73 ? -0.907 10.672 -41.659 1.00 3.33 73 SER A C 10
ATOM 16636 O O . SER A 1 73 ? -2.091 10.432 -41.421 1.00 44.40 73 SER A O 10
ATOM 16644 N N . PRO A 1 74 ? -0.511 11.820 -42.229 1.00 11.13 74 PRO A N 10
ATOM 16645 C CA . PRO A 1 74 ? -1.451 12.877 -42.616 1.00 43.00 74 PRO A CA 10
ATOM 16646 C C . PRO A 1 74 ? -2.321 12.474 -43.801 1.00 50.13 74 PRO A C 10
ATOM 16647 O O . PRO A 1 74 ? -2.017 12.804 -44.948 1.00 50.43 74 PRO A O 10
ATOM 16658 N N . LEU A 1 75 ? -3.404 11.759 -43.518 1.00 71.21 75 LEU A N 10
ATOM 16659 C CA . LEU A 1 75 ? -4.319 11.310 -44.561 1.00 14.35 75 LEU A CA 10
ATOM 16660 C C . LEU A 1 75 ? -5.528 10.602 -43.957 1.00 63.02 75 LEU A C 10
ATOM 16661 O O . LEU A 1 75 ? -6.646 10.725 -44.456 1.00 72.20 75 LEU A O 10
ATOM 16677 N N . VAL A 1 76 ? -5.295 9.860 -42.880 1.00 33.11 76 VAL A N 10
ATOM 16678 C CA . VAL A 1 76 ? -6.365 9.133 -42.205 1.00 4.42 76 VAL A CA 10
ATOM 16679 C C . VAL A 1 76 ? -7.343 10.092 -41.538 1.00 31.14 76 VAL A C 10
ATOM 16680 O O . VAL A 1 76 ? -7.019 10.729 -40.535 1.00 61.24 76 VAL A O 10
ATOM 16693 N N . GLU A 1 77 ? -8.544 10.190 -42.100 1.00 54.40 77 GLU A N 10
ATOM 16694 C CA . GLU A 1 77 ? -9.571 11.073 -41.558 1.00 60.30 77 GLU A CA 10
ATOM 16695 C C . GLU A 1 77 ? -10.736 10.267 -40.989 1.00 43.41 77 GLU A C 10
ATOM 16696 O O . GLU A 1 77 ? -11.509 9.664 -41.733 1.00 60.33 77 GLU A O 10
ATOM 16708 N N . GLY A 1 78 ? -10.854 10.262 -39.665 1.00 1.01 78 GLY A N 10
ATOM 16709 C CA . GLY A 1 78 ? -11.926 9.528 -39.019 1.00 64.22 78 GLY A CA 10
ATOM 16710 C C . GLY A 1 78 ? -11.837 9.584 -37.507 1.00 12.32 78 GLY A C 10
ATOM 16711 O O . GLY A 1 78 ? -11.229 10.487 -36.932 1.00 65.04 78 GLY A O 10
ATOM 16715 N N . PRO A 1 79 ? -12.458 8.602 -36.836 1.00 63.22 79 PRO A N 10
ATOM 16716 C CA . PRO A 1 79 ? -12.462 8.521 -35.373 1.00 2.45 79 PRO A CA 10
ATOM 16717 C C . PRO A 1 79 ? -11.089 8.174 -34.807 1.00 72.54 79 PRO A C 10
ATOM 16718 O O . PRO A 1 79 ? -10.814 8.408 -33.632 1.00 25.41 79 PRO A O 10
ATOM 16729 N N . GLY A 1 80 ? -10.229 7.614 -35.654 1.00 34.31 80 GLY A N 10
ATOM 16730 C CA . GLY A 1 80 ? -8.895 7.243 -35.220 1.00 61.20 80 GLY A CA 10
ATOM 16731 C C . GLY A 1 80 ? -8.011 8.449 -34.971 1.00 31.41 80 GLY A C 10
ATOM 16732 O O . GLY A 1 80 ? -7.224 8.466 -34.024 1.00 3.53 80 GLY A O 10
ATOM 16736 N N . LYS A 1 81 ? -8.138 9.459 -35.823 1.00 12.50 81 LYS A N 10
ATOM 16737 C CA . LYS A 1 81 ? -7.344 10.675 -35.693 1.00 5.53 81 LYS A CA 10
ATOM 16738 C C . LYS A 1 81 ? -7.789 11.489 -34.482 1.00 34.33 81 LYS A C 10
ATOM 16739 O O . LYS A 1 81 ? -6.968 11.904 -33.664 1.00 13.32 81 LYS A O 10
ATOM 16758 N N . VAL A 1 82 ? -9.095 11.712 -34.372 1.00 35.04 82 VAL A N 10
ATOM 16759 C CA . VAL A 1 82 ? -9.650 12.474 -33.260 1.00 25.44 82 VAL A CA 10
ATOM 16760 C C . VAL A 1 82 ? -9.401 11.767 -31.932 1.00 10.32 82 VAL A C 10
ATOM 16761 O O . VAL A 1 82 ? -9.142 12.409 -30.914 1.00 4.55 82 VAL A O 10
ATOM 16774 N N . ARG A 1 83 ? -9.481 10.441 -31.949 1.00 71.02 83 ARG A N 10
ATOM 16775 C CA . ARG A 1 83 ? -9.265 9.646 -30.747 1.00 22.53 83 ARG A CA 10
ATOM 16776 C C . ARG A 1 83 ? -7.819 9.759 -30.272 1.00 51.24 83 ARG A C 10
ATOM 16777 O O . ARG A 1 83 ? -7.548 9.774 -29.072 1.00 53.41 83 ARG A O 10
ATOM 16798 N N . ALA A 1 84 ? -6.894 9.839 -31.224 1.00 70.44 84 ALA A N 10
ATOM 16799 C CA . ALA A 1 84 ? -5.476 9.952 -30.904 1.00 13.15 84 ALA A CA 10
ATOM 16800 C C . ALA A 1 84 ? -5.191 11.230 -30.122 1.00 61.12 84 ALA A C 10
ATOM 16801 O O . ALA A 1 84 ? -4.512 11.202 -29.096 1.00 32.10 84 ALA A O 10
ATOM 16808 N N . ILE A 1 85 ? -5.713 12.349 -30.615 1.00 61.40 85 ILE A N 10
ATOM 16809 C CA . ILE A 1 85 ? -5.513 13.636 -29.962 1.00 44.41 85 ILE A CA 10
ATOM 16810 C C . ILE A 1 85 ? -6.319 13.728 -28.671 1.00 74.00 85 ILE A C 10
ATOM 16811 O O . ILE A 1 85 ? -5.804 14.145 -27.633 1.00 54.51 85 ILE A O 10
ATOM 16827 N N . GLY A 1 86 ? -7.587 13.334 -28.741 1.00 41.44 86 GLY A N 10
ATOM 16828 C CA . GLY A 1 86 ? -8.444 13.379 -27.572 1.00 31.21 86 GLY A CA 10
ATOM 16829 C C . GLY A 1 86 ? -7.947 12.483 -26.455 1.00 21.15 86 GLY A C 10
ATOM 16830 O O . GLY A 1 86 ? -8.104 12.803 -25.276 1.00 3.21 86 GLY A O 10
ATOM 16834 N N . ARG A 1 87 ? -7.347 11.356 -26.824 1.00 51.24 87 ARG A N 10
ATOM 16835 C CA . ARG A 1 87 ? -6.828 10.410 -25.844 1.00 72.33 87 ARG A CA 10
ATOM 16836 C C . ARG A 1 87 ? -5.754 11.060 -24.976 1.00 1.31 87 ARG A C 10
ATOM 16837 O O . ARG A 1 87 ? -5.750 10.906 -23.755 1.00 32.42 87 ARG A O 10
ATOM 16858 N N . VAL A 1 88 ? -4.843 11.787 -25.616 1.00 75.44 88 VAL A N 10
ATOM 16859 C CA . VAL A 1 88 ? -3.765 12.460 -24.904 1.00 25.11 88 VAL A CA 10
ATOM 16860 C C . VAL A 1 88 ? -4.314 13.472 -23.904 1.00 53.11 88 VAL A C 10
ATOM 16861 O O . VAL A 1 88 ? -3.875 13.527 -22.754 1.00 74.22 88 VAL A O 10
ATOM 16874 N N . LEU A 1 89 ? -5.276 14.271 -24.350 1.00 13.33 89 LEU A N 10
ATOM 16875 C CA . LEU A 1 89 ? -5.888 15.283 -23.494 1.00 3.11 89 LEU A CA 10
ATOM 16876 C C . LEU A 1 89 ? -6.565 14.640 -22.288 1.00 45.02 89 LEU A C 10
ATOM 16877 O O . LEU A 1 89 ? -6.555 15.194 -21.189 1.00 43.52 89 LEU A O 10
ATOM 16893 N N . TRP A 1 90 ? -7.149 13.467 -22.501 1.00 63.42 90 TRP A N 10
ATOM 16894 C CA . TRP A 1 90 ? -7.829 12.746 -21.430 1.00 65.12 90 TRP A CA 10
ATOM 16895 C C . TRP A 1 90 ? -6.829 12.235 -20.399 1.00 31.44 90 TRP A C 10
ATOM 16896 O O . TRP A 1 90 ? -7.095 12.259 -19.196 1.00 75.54 90 TRP A O 10
ATOM 16917 N N . THR A 1 91 ? -5.678 11.772 -20.875 1.00 22.41 91 THR A N 10
ATOM 16918 C CA . THR A 1 91 ? -4.639 11.255 -19.993 1.00 72.42 91 THR A CA 10
ATOM 16919 C C . THR A 1 91 ? -4.191 12.312 -18.992 1.00 5.45 91 THR A C 10
ATOM 16920 O O . THR A 1 91 ? -4.094 12.046 -17.793 1.00 73.12 91 THR A O 10
ATOM 16931 N N . ILE A 1 92 ? -3.916 13.514 -19.490 1.00 74.52 92 ILE A N 10
ATOM 16932 C CA . ILE A 1 92 ? -3.480 14.613 -18.637 1.00 64.34 92 ILE A CA 10
ATOM 16933 C C . ILE A 1 92 ? -4.572 15.012 -17.651 1.00 62.43 92 ILE A C 10
ATOM 16934 O O . ILE A 1 92 ? -4.291 15.373 -16.509 1.00 5.15 92 ILE A O 10
ATOM 16950 N N . LYS A 1 93 ? -5.821 14.941 -18.100 1.00 21.20 93 LYS A N 10
ATOM 16951 C CA . LYS A 1 93 ? -6.958 15.291 -17.257 1.00 30.43 93 LYS A CA 10
ATOM 16952 C C . LYS A 1 93 ? -6.948 14.480 -15.966 1.00 20.32 93 LYS A C 10
ATOM 16953 O O . LYS A 1 93 ? -7.095 15.030 -14.874 1.00 53.13 93 LYS A O 10
ATOM 16972 N N . ARG A 1 94 ? -6.773 13.169 -16.097 1.00 5.24 94 ARG A N 10
ATOM 16973 C CA . ARG A 1 94 ? -6.743 12.282 -14.940 1.00 32.12 94 ARG A CA 10
ATOM 16974 C C . ARG A 1 94 ? -5.531 12.576 -14.060 1.00 50.24 94 ARG A C 10
ATOM 16975 O O . ARG A 1 94 ? -5.614 12.519 -12.832 1.00 5.42 94 ARG A O 10
ATOM 16996 N N . LEU A 1 95 ? -4.408 12.890 -14.695 1.00 52.51 95 LEU A N 10
ATOM 16997 C CA . LEU A 1 95 ? -3.178 13.193 -13.971 1.00 50.32 95 LEU A CA 10
ATOM 16998 C C . LEU A 1 95 ? -3.390 14.346 -12.995 1.00 73.54 95 LEU A C 10
ATOM 16999 O O . LEU A 1 95 ? -2.663 14.481 -12.012 1.00 34.10 95 LEU A O 10
ATOM 17015 N N . ASN A 1 96 ? -4.394 15.172 -13.272 1.00 63.13 96 ASN A N 10
ATOM 17016 C CA . ASN A 1 96 ? -4.704 16.312 -12.417 1.00 62.44 96 ASN A CA 10
ATOM 17017 C C . ASN A 1 96 ? -3.590 17.354 -12.474 1.00 63.41 96 ASN A C 10
ATOM 17018 O O . ASN A 1 96 ? -3.019 17.723 -11.448 1.00 70.41 96 ASN A O 10
ATOM 17029 N N . ILE A 1 97 ? -3.288 17.823 -13.680 1.00 43.01 97 ILE A N 10
ATOM 17030 C CA . ILE A 1 97 ? -2.244 18.822 -13.870 1.00 52.24 97 ILE A CA 10
ATOM 17031 C C . ILE A 1 97 ? -2.770 20.025 -14.646 1.00 1.01 97 ILE A C 10
ATOM 17032 O O . ILE A 1 97 ? -3.152 19.908 -15.811 1.00 22.12 97 ILE A O 10
ATOM 17048 N N . ASP A 1 98 ? -2.787 21.182 -13.993 1.00 23.20 98 ASP A N 10
ATOM 17049 C CA . ASP A 1 98 ? -3.263 22.408 -14.621 1.00 4.35 98 ASP A CA 10
ATOM 17050 C C . ASP A 1 98 ? -2.565 22.641 -15.957 1.00 53.40 98 ASP A C 10
ATOM 17051 O O . ASP A 1 98 ? -1.407 23.057 -16.000 1.00 60.04 98 ASP A O 10
ATOM 17060 N N . SER A 1 99 ? -3.277 22.369 -17.046 1.00 21.13 99 SER A N 10
ATOM 17061 C CA . SER A 1 99 ? -2.725 22.543 -18.384 1.00 3.43 99 SER A CA 10
ATOM 17062 C C . SER A 1 99 ? -3.618 23.448 -19.227 1.00 50.14 99 SER A C 10
ATOM 17063 O O . SER A 1 99 ? -4.819 23.574 -18.988 1.00 40.11 99 SER A O 10
ATOM 17071 N N . PRO A 1 100 ? -3.019 24.094 -20.239 1.00 63.02 100 PRO A N 10
ATOM 17072 C CA . PRO A 1 100 ? -3.742 24.997 -21.139 1.00 1.42 100 PRO A CA 10
ATOM 17073 C C . PRO A 1 100 ? -4.706 24.254 -22.056 1.00 71.52 100 PRO A C 10
ATOM 17074 O O . PRO A 1 100 ? -4.508 24.200 -23.270 1.00 72.23 100 PRO A O 10
ATOM 17085 N N . PHE A 1 101 ? -5.752 23.682 -21.468 1.00 62.40 101 PHE A N 10
ATOM 17086 C CA . PHE A 1 101 ? -6.748 22.940 -22.232 1.00 14.13 101 PHE A CA 10
ATOM 17087 C C . PHE A 1 101 ? -8.118 23.025 -21.567 1.00 14.05 101 PHE A C 10
ATOM 17088 O O . PHE A 1 101 ? -8.995 23.764 -22.017 1.00 3.25 101 PHE A O 10
ATOM 17105 N N . VAL A 1 102 ? -8.296 22.264 -20.492 1.00 14.21 102 VAL A N 10
ATOM 17106 C CA . VAL A 1 102 ? -9.559 22.253 -19.763 1.00 31.13 102 VAL A CA 10
ATOM 17107 C C . VAL A 1 102 ? -10.742 22.417 -20.711 1.00 30.50 102 VAL A C 10
ATOM 17108 O O . VAL A 1 102 ? -11.744 23.043 -20.366 1.00 2.51 102 VAL A O 10
ATOM 17121 N N . SER A 1 1 ? -30.693 16.311 -46.143 1.00 31.44 1 SER A N 11
ATOM 17122 C CA . SER A 1 1 ? -29.681 17.137 -45.497 1.00 1.34 1 SER A CA 11
ATOM 17123 C C . SER A 1 1 ? -29.717 16.956 -43.983 1.00 2.23 1 SER A C 11
ATOM 17124 O O . SER A 1 1 ? -28.692 16.695 -43.353 1.00 33.25 1 SER A O 11
ATOM 17132 N N . MET A 1 2 ? -30.906 17.098 -43.405 1.00 4.01 2 MET A N 11
ATOM 17133 C CA . MET A 1 2 ? -31.077 16.949 -41.964 1.00 2.32 2 MET A CA 11
ATOM 17134 C C . MET A 1 2 ? -30.178 17.922 -41.206 1.00 23.10 2 MET A C 11
ATOM 17135 O O . MET A 1 2 ? -29.053 17.584 -40.838 1.00 24.43 2 MET A O 11
ATOM 17149 N N . ASP A 1 3 ? -30.682 19.130 -40.977 1.00 71.22 3 ASP A N 11
ATOM 17150 C CA . ASP A 1 3 ? -29.925 20.151 -40.263 1.00 1.14 3 ASP A CA 11
ATOM 17151 C C . ASP A 1 3 ? -30.784 20.812 -39.189 1.00 51.50 3 ASP A C 11
ATOM 17152 O O . ASP A 1 3 ? -31.349 21.884 -39.405 1.00 33.34 3 ASP A O 11
ATOM 17161 N N . LYS A 1 4 ? -30.877 20.166 -38.032 1.00 71.03 4 LYS A N 11
ATOM 17162 C CA . LYS A 1 4 ? -31.666 20.690 -36.924 1.00 70.01 4 LYS A CA 11
ATOM 17163 C C . LYS A 1 4 ? -30.767 21.316 -35.863 1.00 62.41 4 LYS A C 11
ATOM 17164 O O . LYS A 1 4 ? -30.838 22.516 -35.606 1.00 11.42 4 LYS A O 11
ATOM 17183 N N . GLU A 1 5 ? -29.920 20.493 -35.253 1.00 25.44 5 GLU A N 11
ATOM 17184 C CA . GLU A 1 5 ? -29.006 20.968 -34.220 1.00 23.30 5 GLU A CA 11
ATOM 17185 C C . GLU A 1 5 ? -27.713 20.156 -34.224 1.00 4.45 5 GLU A C 11
ATOM 17186 O O . GLU A 1 5 ? -27.603 19.140 -33.536 1.00 54.44 5 GLU A O 11
ATOM 17198 N N . TRP A 1 6 ? -26.738 20.613 -35.001 1.00 62.10 6 TRP A N 11
ATOM 17199 C CA . TRP A 1 6 ? -25.452 19.929 -35.094 1.00 51.42 6 TRP A CA 11
ATOM 17200 C C . TRP A 1 6 ? -24.522 20.365 -33.968 1.00 22.43 6 TRP A C 11
ATOM 17201 O O . TRP A 1 6 ? -23.771 19.554 -33.422 1.00 73.45 6 TRP A O 11
ATOM 17222 N N . ILE A 1 7 ? -24.575 21.646 -33.623 1.00 42.12 7 ILE A N 11
ATOM 17223 C CA . ILE A 1 7 ? -23.737 22.187 -32.560 1.00 32.44 7 ILE A CA 11
ATOM 17224 C C . ILE A 1 7 ? -24.088 21.564 -31.213 1.00 75.21 7 ILE A C 11
ATOM 17225 O O . ILE A 1 7 ? -23.220 21.370 -30.362 1.00 20.11 7 ILE A O 11
ATOM 17241 N N . SER A 1 8 ? -25.367 21.252 -31.028 1.00 4.22 8 SER A N 11
ATOM 17242 C CA . SER A 1 8 ? -25.835 20.653 -29.783 1.00 42.51 8 SER A CA 11
ATOM 17243 C C . SER A 1 8 ? -25.529 21.561 -28.595 1.00 24.54 8 SER A C 11
ATOM 17244 O O . SER A 1 8 ? -24.446 21.495 -28.011 1.00 54.53 8 SER A O 11
ATOM 17252 N N . LYS A 1 9 ? -26.490 22.406 -28.241 1.00 54.34 9 LYS A N 11
ATOM 17253 C CA . LYS A 1 9 ? -26.326 23.327 -27.123 1.00 34.44 9 LYS A CA 11
ATOM 17254 C C . LYS A 1 9 ? -27.163 22.883 -25.926 1.00 54.31 9 LYS A C 11
ATOM 17255 O O . LYS A 1 9 ? -27.957 23.658 -25.390 1.00 23.40 9 LYS A O 11
ATOM 17274 N N . LEU A 1 10 ? -26.979 21.634 -25.513 1.00 14.44 10 LEU A N 11
ATOM 17275 C CA . LEU A 1 10 ? -27.717 21.088 -24.378 1.00 4.31 10 LEU A CA 11
ATOM 17276 C C . LEU A 1 10 ? -27.346 21.813 -23.088 1.00 54.22 10 LEU A C 11
ATOM 17277 O O . LEU A 1 10 ? -26.284 22.424 -22.974 1.00 4.30 10 LEU A O 11
ATOM 17293 N N . PRO A 1 11 ? -28.242 21.745 -22.093 1.00 33.42 11 PRO A N 11
ATOM 17294 C CA . PRO A 1 11 ? -28.031 22.386 -20.792 1.00 13.14 11 PRO A CA 11
ATOM 17295 C C . PRO A 1 11 ? -26.932 21.708 -19.982 1.00 22.31 11 PRO A C 11
ATOM 17296 O O . PRO A 1 11 ? -26.892 20.482 -19.875 1.00 32.03 11 PRO A O 11
ATOM 17307 N N . LYS A 1 12 ? -26.041 22.511 -19.412 1.00 11.42 12 LYS A N 11
ATOM 17308 C CA . LYS A 1 12 ? -24.941 21.989 -18.609 1.00 52.23 12 LYS A CA 11
ATOM 17309 C C . LYS A 1 12 ? -24.858 22.708 -17.267 1.00 4.43 12 LYS A C 11
ATOM 17310 O O . LYS A 1 12 ? -24.424 23.859 -17.194 1.00 74.50 12 LYS A O 11
ATOM 17329 N N . SER A 1 13 ? -25.274 22.023 -16.207 1.00 60.10 13 SER A N 11
ATOM 17330 C CA . SER A 1 13 ? -25.248 22.598 -14.867 1.00 34.31 13 SER A CA 11
ATOM 17331 C C . SER A 1 13 ? -23.981 22.187 -14.124 1.00 21.23 13 SER A C 11
ATOM 17332 O O . SER A 1 13 ? -23.314 21.213 -14.473 1.00 45.42 13 SER A O 11
ATOM 17340 N N . PRO A 1 14 ? -23.640 22.947 -13.072 1.00 11.52 14 PRO A N 11
ATOM 17341 C CA . PRO A 1 14 ? -22.451 22.682 -12.256 1.00 54.03 14 PRO A CA 11
ATOM 17342 C C . PRO A 1 14 ? -22.593 21.416 -11.420 1.00 11.14 14 PRO A C 11
ATOM 17343 O O . PRO A 1 14 ? -23.403 21.360 -10.495 1.00 74.33 14 PRO A O 11
ATOM 17354 N N . GLU A 1 15 ? -21.799 20.402 -11.750 1.00 21.11 15 GLU A N 11
ATOM 17355 C CA . GLU A 1 15 ? -21.838 19.135 -11.027 1.00 12.51 15 GLU A CA 11
ATOM 17356 C C . GLU A 1 15 ? -20.427 18.613 -10.770 1.00 35.11 15 GLU A C 11
ATOM 17357 O O . GLU A 1 15 ? -19.463 19.008 -11.424 1.00 53.23 15 GLU A O 11
ATOM 17369 N N . PRO A 1 16 ? -20.304 17.703 -9.793 1.00 23.12 16 PRO A N 11
ATOM 17370 C CA . PRO A 1 16 ? -19.016 17.106 -9.426 1.00 23.34 16 PRO A CA 11
ATOM 17371 C C . PRO A 1 16 ? -18.485 16.166 -10.502 1.00 61.21 16 PRO A C 11
ATOM 17372 O O . PRO A 1 16 ? -19.046 16.078 -11.594 1.00 42.23 16 PRO A O 11
ATOM 17383 N N . TRP A 1 17 ? -17.401 15.466 -10.187 1.00 42.04 17 TRP A N 11
ATOM 17384 C CA . TRP A 1 17 ? -16.794 14.532 -11.128 1.00 72.41 17 TRP A CA 11
ATOM 17385 C C . TRP A 1 17 ? -17.821 13.524 -11.633 1.00 74.42 17 TRP A C 11
ATOM 17386 O O . TRP A 1 17 ? -18.432 12.798 -10.848 1.00 52.21 17 TRP A O 11
ATOM 17407 N N . THR A 1 18 ? -18.007 13.484 -12.950 1.00 21.22 18 THR A N 11
ATOM 17408 C CA . THR A 1 18 ? -18.961 12.566 -13.559 1.00 30.32 18 THR A CA 11
ATOM 17409 C C . THR A 1 18 ? -18.539 12.196 -14.976 1.00 22.50 18 THR A C 11
ATOM 17410 O O . THR A 1 18 ? -17.756 12.895 -15.619 1.00 23.34 18 THR A O 11
ATOM 17421 N N . PRO A 1 19 ? -19.071 11.071 -15.477 1.00 62.22 19 PRO A N 11
ATOM 17422 C CA . PRO A 1 19 ? -18.764 10.583 -16.825 1.00 63.41 19 PRO A CA 11
ATOM 17423 C C . PRO A 1 19 ? -19.365 11.468 -17.912 1.00 71.35 19 PRO A C 11
ATOM 17424 O O . PRO A 1 19 ? -18.788 11.621 -18.988 1.00 55.11 19 PRO A O 11
ATOM 17435 N N . GLU A 1 20 ? -20.526 12.046 -17.623 1.00 73.05 20 GLU A N 11
ATOM 17436 C CA . GLU A 1 20 ? -21.205 12.915 -18.578 1.00 11.13 20 GLU A CA 11
ATOM 17437 C C . GLU A 1 20 ? -20.315 14.091 -18.971 1.00 24.54 20 GLU A C 11
ATOM 17438 O O . GLU A 1 20 ? -20.244 14.464 -20.141 1.00 65.32 20 GLU A O 11
ATOM 17450 N N . GLN A 1 21 ? -19.640 14.670 -17.984 1.00 4.41 21 GLN A N 11
ATOM 17451 C CA . GLN A 1 21 ? -18.756 15.804 -18.226 1.00 50.32 21 GLN A CA 11
ATOM 17452 C C . GLN A 1 21 ? -17.652 15.433 -19.211 1.00 12.40 21 GLN A C 11
ATOM 17453 O O . GLN A 1 21 ? -17.350 16.192 -20.132 1.00 65.30 21 GLN A O 11
ATOM 17467 N N . GLU A 1 22 ? -17.055 14.263 -19.010 1.00 43.12 22 GLU A N 11
ATOM 17468 C CA . GLU A 1 22 ? -15.984 13.794 -19.882 1.00 22.51 22 GLU A CA 11
ATOM 17469 C C . GLU A 1 22 ? -16.497 13.570 -21.301 1.00 42.35 22 GLU A C 11
ATOM 17470 O O . GLU A 1 22 ? -15.869 13.994 -22.271 1.00 75.13 22 GLU A O 11
ATOM 17482 N N . GLU A 1 23 ? -17.639 12.900 -21.414 1.00 40.41 23 GLU A N 11
ATOM 17483 C CA . GLU A 1 23 ? -18.235 12.619 -22.715 1.00 2.51 23 GLU A CA 11
ATOM 17484 C C . GLU A 1 23 ? -18.428 13.905 -23.513 1.00 71.03 23 GLU A C 11
ATOM 17485 O O . GLU A 1 23 ? -18.211 13.934 -24.724 1.00 43.32 23 GLU A O 11
ATOM 17497 N N . ALA A 1 24 ? -18.840 14.966 -22.826 1.00 25.51 24 ALA A N 11
ATOM 17498 C CA . ALA A 1 24 ? -19.061 16.253 -23.470 1.00 12.42 24 ALA A CA 11
ATOM 17499 C C . ALA A 1 24 ? -17.752 16.844 -23.982 1.00 0.40 24 ALA A C 11
ATOM 17500 O O . ALA A 1 24 ? -17.705 17.434 -25.061 1.00 11.42 24 ALA A O 11
ATOM 17507 N N . PHE A 1 25 ? -16.689 16.683 -23.200 1.00 21.14 25 PHE A N 11
ATOM 17508 C CA . PHE A 1 25 ? -15.378 17.202 -23.573 1.00 35.32 25 PHE A CA 11
ATOM 17509 C C . PHE A 1 25 ? -14.902 16.581 -24.883 1.00 42.53 25 PHE A C 11
ATOM 17510 O O . PHE A 1 25 ? -14.484 17.287 -25.802 1.00 61.10 25 PHE A O 11
ATOM 17527 N N . LEU A 1 26 ? -14.964 15.256 -24.961 1.00 21.04 26 LEU A N 11
ATOM 17528 C CA . LEU A 1 26 ? -14.538 14.539 -26.157 1.00 23.33 26 LEU A CA 11
ATOM 17529 C C . LEU A 1 26 ? -15.538 14.732 -27.292 1.00 60.14 26 LEU A C 11
ATOM 17530 O O . LEU A 1 26 ? -15.160 14.806 -28.462 1.00 64.32 26 LEU A O 11
ATOM 17546 N N . LYS A 1 27 ? -16.817 14.814 -26.941 1.00 42.01 27 LYS A N 11
ATOM 17547 C CA . LYS A 1 27 ? -17.872 15.002 -27.929 1.00 13.02 27 LYS A CA 11
ATOM 17548 C C . LYS A 1 27 ? -17.712 16.338 -28.649 1.00 24.44 27 LYS A C 11
ATOM 17549 O O . LYS A 1 27 ? -17.897 16.425 -29.863 1.00 3.24 27 LYS A O 11
ATOM 17568 N N . ARG A 1 28 ? -17.367 17.374 -27.892 1.00 11.31 28 ARG A N 11
ATOM 17569 C CA . ARG A 1 28 ? -17.181 18.704 -28.458 1.00 12.22 28 ARG A CA 11
ATOM 17570 C C . ARG A 1 28 ? -15.854 18.798 -29.204 1.00 53.33 28 ARG A C 11
ATOM 17571 O O . ARG A 1 28 ? -15.782 19.354 -30.300 1.00 15.03 28 ARG A O 11
ATOM 17592 N N . PHE A 1 29 ? -14.802 18.252 -28.602 1.00 34.14 29 PHE A N 11
ATOM 17593 C CA . PHE A 1 29 ? -13.477 18.275 -29.208 1.00 25.45 29 PHE A CA 11
ATOM 17594 C C . PHE A 1 29 ? -13.471 17.520 -30.533 1.00 52.13 29 PHE A C 11
ATOM 17595 O O . PHE A 1 29 ? -12.910 17.989 -31.523 1.00 71.25 29 PHE A O 11
ATOM 17612 N N . ALA A 1 30 ? -14.099 16.350 -30.544 1.00 31.11 30 ALA A N 11
ATOM 17613 C CA . ALA A 1 30 ? -14.169 15.530 -31.747 1.00 54.12 30 ALA A CA 11
ATOM 17614 C C . ALA A 1 30 ? -14.870 16.275 -32.879 1.00 23.12 30 ALA A C 11
ATOM 17615 O O . ALA A 1 30 ? -14.587 16.045 -34.054 1.00 3.41 30 ALA A O 11
ATOM 17622 N N . GLU A 1 31 ? -15.786 17.167 -32.515 1.00 54.04 31 GLU A N 11
ATOM 17623 C CA . GLU A 1 31 ? -16.529 17.944 -33.501 1.00 41.42 31 GLU A CA 11
ATOM 17624 C C . GLU A 1 31 ? -15.583 18.576 -34.519 1.00 15.41 31 GLU A C 11
ATOM 17625 O O . GLU A 1 31 ? -15.873 18.610 -35.715 1.00 35.02 31 GLU A O 11
ATOM 17637 N N . LYS A 1 32 ? -14.453 19.078 -34.035 1.00 41.13 32 LYS A N 11
ATOM 17638 C CA . LYS A 1 32 ? -13.463 19.709 -34.900 1.00 40.24 32 LYS A CA 11
ATOM 17639 C C . LYS A 1 32 ? -12.258 20.184 -34.094 1.00 32.41 32 LYS A C 11
ATOM 17640 O O . LYS A 1 32 ? -12.348 21.149 -33.335 1.00 64.30 32 LYS A O 11
ATOM 17659 N N . VAL A 1 33 ? -11.132 19.499 -34.263 1.00 45.43 33 VAL A N 11
ATOM 17660 C CA . VAL A 1 33 ? -9.908 19.852 -33.552 1.00 51.25 33 VAL A CA 11
ATOM 17661 C C . VAL A 1 33 ? -8.741 20.020 -34.519 1.00 54.32 33 VAL A C 11
ATOM 17662 O O . VAL A 1 33 ? -8.730 19.438 -35.604 1.00 32.12 33 VAL A O 11
ATOM 17675 N N . ASP A 1 34 ? -7.760 20.821 -34.118 1.00 31.10 34 ASP A N 11
ATOM 17676 C CA . ASP A 1 34 ? -6.586 21.067 -34.947 1.00 61.33 34 ASP A CA 11
ATOM 17677 C C . ASP A 1 34 ? -5.385 20.278 -34.436 1.00 62.20 34 ASP A C 11
ATOM 17678 O O . ASP A 1 34 ? -4.718 20.668 -33.477 1.00 64.42 34 ASP A O 11
ATOM 17687 N N . PRO A 1 35 ? -5.101 19.141 -35.089 1.00 22.53 35 PRO A N 11
ATOM 17688 C CA . PRO A 1 35 ? -3.980 18.274 -34.716 1.00 63.34 35 PRO A CA 11
ATOM 17689 C C . PRO A 1 35 ? -2.628 18.906 -35.030 1.00 74.34 35 PRO A C 11
ATOM 17690 O O . PRO A 1 35 ? -1.665 18.738 -34.283 1.00 31.00 35 PRO A O 11
ATOM 17701 N N . GLU A 1 36 ? -2.564 19.634 -36.142 1.00 12.23 36 GLU A N 11
ATOM 17702 C CA . GLU A 1 36 ? -1.329 20.291 -36.554 1.00 12.13 36 GLU A CA 11
ATOM 17703 C C . GLU A 1 36 ? -0.887 21.319 -35.515 1.00 31.21 36 GLU A C 11
ATOM 17704 O O . GLU A 1 36 ? 0.273 21.345 -35.109 1.00 64.30 36 GLU A O 11
ATOM 17716 N N . GLU A 1 37 ? -1.822 22.164 -35.092 1.00 20.10 37 GLU A N 11
ATOM 17717 C CA . GLU A 1 37 ? -1.529 23.194 -34.103 1.00 10.23 37 GLU A CA 11
ATOM 17718 C C . GLU A 1 37 ? -1.404 22.588 -32.707 1.00 54.53 37 GLU A C 11
ATOM 17719 O O . GLU A 1 37 ? -0.490 22.921 -31.953 1.00 1.24 37 GLU A O 11
ATOM 17731 N N . THR A 1 38 ? -2.332 21.698 -32.370 1.00 60.43 38 THR A N 11
ATOM 17732 C CA . THR A 1 38 ? -2.329 21.047 -31.066 1.00 44.23 38 THR A CA 11
ATOM 17733 C C . THR A 1 38 ? -1.059 20.226 -30.865 1.00 12.44 38 THR A C 11
ATOM 17734 O O . THR A 1 38 ? -0.557 20.106 -29.747 1.00 2.35 38 THR A O 11
ATOM 17745 N N . LEU A 1 39 ? -0.545 19.665 -31.953 1.00 71.32 39 LEU A N 11
ATOM 17746 C CA . LEU A 1 39 ? 0.668 18.855 -31.895 1.00 51.22 39 LEU A CA 11
ATOM 17747 C C . LEU A 1 39 ? 1.833 19.660 -31.327 1.00 21.34 39 LEU A C 11
ATOM 17748 O O . LEU A 1 39 ? 2.672 19.128 -30.600 1.00 4.53 39 LEU A O 11
ATOM 17764 N N . LYS A 1 40 ? 1.877 20.944 -31.662 1.00 3.43 40 LYS A N 11
ATOM 17765 C CA . LYS A 1 40 ? 2.936 21.824 -31.183 1.00 1.32 40 LYS A CA 11
ATOM 17766 C C . LYS A 1 40 ? 2.733 22.169 -29.711 1.00 52.43 40 LYS A C 11
ATOM 17767 O O . LYS A 1 40 ? 3.652 22.044 -28.900 1.00 70.14 40 LYS A O 11
ATOM 17786 N N . LYS A 1 41 ? 1.524 22.603 -29.371 1.00 43.00 41 LYS A N 11
ATOM 17787 C CA . LYS A 1 41 ? 1.199 22.963 -27.997 1.00 21.45 41 LYS A CA 11
ATOM 17788 C C . LYS A 1 41 ? 1.348 21.761 -27.069 1.00 35.41 41 LYS A C 11
ATOM 17789 O O . LYS A 1 41 ? 1.841 21.887 -25.947 1.00 70.31 41 LYS A O 11
ATOM 17808 N N . LEU A 1 42 ? 0.919 20.597 -27.544 1.00 21.33 42 LEU A N 11
ATOM 17809 C CA . LEU A 1 42 ? 1.007 19.371 -26.757 1.00 72.24 42 LEU A CA 11
ATOM 17810 C C . LEU A 1 42 ? 2.454 18.905 -26.634 1.00 74.25 42 LEU A C 11
ATOM 17811 O O . LEU A 1 42 ? 2.902 18.520 -25.555 1.00 71.44 42 LEU A O 11
ATOM 17827 N N . GLU A 1 43 ? 3.180 18.945 -27.747 1.00 54.34 43 GLU A N 11
ATOM 17828 C CA . GLU A 1 43 ? 4.577 18.528 -27.764 1.00 35.12 43 GLU A CA 11
ATOM 17829 C C . GLU A 1 43 ? 5.416 19.400 -26.834 1.00 10.04 43 GLU A C 11
ATOM 17830 O O . GLU A 1 43 ? 6.228 18.896 -26.059 1.00 61.24 43 GLU A O 11
ATOM 17842 N N . GLU A 1 44 ? 5.212 20.712 -26.918 1.00 70.43 44 GLU A N 11
ATOM 17843 C CA . GLU A 1 44 ? 5.950 21.653 -26.086 1.00 32.35 44 GLU A CA 11
ATOM 17844 C C . GLU A 1 44 ? 5.535 21.527 -24.622 1.00 42.31 44 GLU A C 11
ATOM 17845 O O . GLU A 1 44 ? 6.363 21.653 -23.719 1.00 1.03 44 GLU A O 11
ATOM 17857 N N . TRP A 1 45 ? 4.250 21.279 -24.397 1.00 42.13 45 TRP A N 11
ATOM 17858 C CA . TRP A 1 45 ? 3.726 21.136 -23.043 1.00 54.34 45 TRP A CA 11
ATOM 17859 C C . TRP A 1 45 ? 4.350 19.935 -22.341 1.00 62.33 45 TRP A C 11
ATOM 17860 O O . TRP A 1 45 ? 4.842 20.048 -21.218 1.00 12.31 45 TRP A O 11
ATOM 17881 N N . ILE A 1 46 ? 4.327 18.787 -23.009 1.00 42.13 46 ILE A N 11
ATOM 17882 C CA . ILE A 1 46 ? 4.892 17.566 -22.449 1.00 42.21 46 ILE A CA 11
ATOM 17883 C C . ILE A 1 46 ? 6.386 17.722 -22.186 1.00 53.32 46 ILE A C 11
ATOM 17884 O O . ILE A 1 46 ? 6.902 17.255 -21.170 1.00 12.11 46 ILE A O 11
ATOM 17900 N N . LYS A 1 47 ? 7.078 18.383 -23.108 1.00 11.40 47 LYS A N 11
ATOM 17901 C CA . LYS A 1 47 ? 8.513 18.605 -22.976 1.00 54.20 47 LYS A CA 11
ATOM 17902 C C . LYS A 1 47 ? 8.826 19.411 -21.720 1.00 30.41 47 LYS A C 11
ATOM 17903 O O . LYS A 1 47 ? 9.721 19.058 -20.953 1.00 11.22 47 LYS A O 11
ATOM 17922 N N . GLU A 1 48 ? 8.081 20.493 -21.515 1.00 11.12 48 GLU A N 11
ATOM 17923 C CA . GLU A 1 48 ? 8.280 21.348 -20.350 1.00 61.54 48 GLU A CA 11
ATOM 17924 C C . GLU A 1 48 ? 7.793 20.656 -19.079 1.00 42.32 48 GLU A C 11
ATOM 17925 O O . GLU A 1 48 ? 8.502 20.609 -18.075 1.00 62.01 48 GLU A O 11
ATOM 17937 N N . ASN A 1 49 ? 6.577 20.123 -19.132 1.00 21.12 49 ASN A N 11
ATOM 17938 C CA . ASN A 1 49 ? 5.994 19.435 -17.985 1.00 12.41 49 ASN A CA 11
ATOM 17939 C C . ASN A 1 49 ? 6.874 18.269 -17.545 1.00 31.25 49 ASN A C 11
ATOM 17940 O O . ASN A 1 49 ? 7.030 18.013 -16.351 1.00 71.20 49 ASN A O 11
ATOM 17951 N N . ILE A 1 50 ? 7.446 17.567 -18.517 1.00 70.43 50 ILE A N 11
ATOM 17952 C CA . ILE A 1 50 ? 8.310 16.429 -18.230 1.00 71.02 50 ILE A CA 11
ATOM 17953 C C . ILE A 1 50 ? 9.470 16.834 -17.327 1.00 4.52 50 ILE A C 11
ATOM 17954 O O . ILE A 1 50 ? 9.873 16.083 -16.439 1.00 23.34 50 ILE A O 11
ATOM 17970 N N . LYS A 1 51 ? 10.004 18.029 -17.558 1.00 15.52 51 LYS A N 11
ATOM 17971 C CA . LYS A 1 51 ? 11.115 18.538 -16.765 1.00 3.32 51 LYS A CA 11
ATOM 17972 C C . LYS A 1 51 ? 10.685 18.788 -15.322 1.00 55.54 51 LYS A C 11
ATOM 17973 O O . LYS A 1 51 ? 11.467 18.605 -14.389 1.00 62.13 51 LYS A O 11
ATOM 17992 N N . LYS A 1 52 ? 9.436 19.208 -15.147 1.00 22.22 52 LYS A N 11
ATOM 17993 C CA . LYS A 1 52 ? 8.901 19.480 -13.819 1.00 34.40 52 LYS A CA 11
ATOM 17994 C C . LYS A 1 52 ? 8.464 18.190 -13.132 1.00 73.43 52 LYS A C 11
ATOM 17995 O O . LYS A 1 52 ? 8.607 18.041 -11.919 1.00 13.24 52 LYS A O 11
ATOM 18014 N N . TYR A 1 53 ? 7.932 17.259 -13.917 1.00 52.14 53 TYR A N 11
ATOM 18015 C CA . TYR A 1 53 ? 7.474 15.982 -13.385 1.00 31.53 53 TYR A CA 11
ATOM 18016 C C . TYR A 1 53 ? 8.017 14.820 -14.211 1.00 10.42 53 TYR A C 11
ATOM 18017 O O . TYR A 1 53 ? 7.356 14.301 -15.111 1.00 12.03 53 TYR A O 11
ATOM 18035 N N . PRO A 1 54 ? 9.253 14.401 -13.900 1.00 35.25 54 PRO A N 11
ATOM 18036 C CA . PRO A 1 54 ? 9.914 13.296 -14.600 1.00 24.03 54 PRO A CA 11
ATOM 18037 C C . PRO A 1 54 ? 9.272 11.947 -14.291 1.00 30.11 54 PRO A C 11
ATOM 18038 O O . PRO A 1 54 ? 9.355 11.014 -15.088 1.00 52.24 54 PRO A O 11
ATOM 18049 N N . GLU A 1 55 ? 8.633 11.853 -13.129 1.00 12.21 55 GLU A N 11
ATOM 18050 C CA . GLU A 1 55 ? 7.977 10.617 -12.717 1.00 33.21 55 GLU A CA 11
ATOM 18051 C C . GLU A 1 55 ? 6.789 10.304 -13.621 1.00 33.43 55 GLU A C 11
ATOM 18052 O O . GLU A 1 55 ? 6.414 9.144 -13.793 1.00 73.44 55 GLU A O 11
ATOM 18064 N N . TYR A 1 56 ? 6.199 11.347 -14.195 1.00 72.20 56 TYR A N 11
ATOM 18065 C CA . TYR A 1 56 ? 5.051 11.184 -15.079 1.00 13.15 56 TYR A CA 11
ATOM 18066 C C . TYR A 1 56 ? 5.484 11.193 -16.542 1.00 35.54 56 TYR A C 11
ATOM 18067 O O . TYR A 1 56 ? 4.685 10.922 -17.440 1.00 4.43 56 TYR A O 11
ATOM 18085 N N . LYS A 1 57 ? 6.754 11.506 -16.774 1.00 32.04 57 LYS A N 11
ATOM 18086 C CA . LYS A 1 57 ? 7.296 11.549 -18.127 1.00 10.12 57 LYS A CA 11
ATOM 18087 C C . LYS A 1 57 ? 6.925 10.289 -18.902 1.00 32.34 57 LYS A C 11
ATOM 18088 O O . LYS A 1 57 ? 6.702 10.337 -20.112 1.00 31.41 57 LYS A O 11
ATOM 18107 N N . ASP A 1 58 ? 6.858 9.164 -18.198 1.00 43.34 58 ASP A N 11
ATOM 18108 C CA . ASP A 1 58 ? 6.512 7.892 -18.820 1.00 62.32 58 ASP A CA 11
ATOM 18109 C C . ASP A 1 58 ? 5.108 7.943 -19.415 1.00 72.15 58 ASP A C 11
ATOM 18110 O O . ASP A 1 58 ? 4.902 7.583 -20.574 1.00 23.44 58 ASP A O 11
ATOM 18119 N N . GLU A 1 59 ? 4.147 8.393 -18.614 1.00 52.03 59 GLU A N 11
ATOM 18120 C CA . GLU A 1 59 ? 2.763 8.488 -19.063 1.00 1.41 59 GLU A CA 11
ATOM 18121 C C . GLU A 1 59 ? 2.626 9.504 -20.195 1.00 25.10 59 GLU A C 11
ATOM 18122 O O . GLU A 1 59 ? 1.979 9.237 -21.208 1.00 75.34 59 GLU A O 11
ATOM 18134 N N . LEU A 1 60 ? 3.241 10.667 -20.015 1.00 41.14 60 LEU A N 11
ATOM 18135 C CA . LEU A 1 60 ? 3.190 11.723 -21.020 1.00 35.21 60 LEU A CA 11
ATOM 18136 C C . LEU A 1 60 ? 3.753 11.236 -22.351 1.00 33.10 60 LEU A C 11
ATOM 18137 O O . LEU A 1 60 ? 3.201 11.527 -23.412 1.00 71.10 60 LEU A O 11
ATOM 18153 N N . GLU A 1 61 ? 4.852 10.491 -22.286 1.00 54.51 61 GLU A N 11
ATOM 18154 C CA . GLU A 1 61 ? 5.488 9.964 -23.488 1.00 23.24 61 GLU A CA 11
ATOM 18155 C C . GLU A 1 61 ? 4.536 9.045 -24.248 1.00 41.32 61 GLU A C 11
ATOM 18156 O O . GLU A 1 61 ? 4.529 9.022 -25.479 1.00 55.13 61 GLU A O 11
ATOM 18168 N N . VAL A 1 62 ? 3.733 8.289 -23.506 1.00 54.55 62 VAL A N 11
ATOM 18169 C CA . VAL A 1 62 ? 2.776 7.370 -24.110 1.00 61.32 62 VAL A CA 11
ATOM 18170 C C . VAL A 1 62 ? 1.728 8.121 -24.922 1.00 51.33 62 VAL A C 11
ATOM 18171 O O . VAL A 1 62 ? 1.432 7.759 -26.061 1.00 5.33 62 VAL A O 11
ATOM 18184 N N . ALA A 1 63 ? 1.170 9.172 -24.330 1.00 53.20 63 ALA A N 11
ATOM 18185 C CA . ALA A 1 63 ? 0.157 9.978 -25.000 1.00 31.20 63 ALA A CA 11
ATOM 18186 C C . ALA A 1 63 ? 0.701 10.584 -26.290 1.00 30.32 63 ALA A C 11
ATOM 18187 O O . ALA A 1 63 ? 0.055 10.523 -27.335 1.00 72.25 63 ALA A O 11
ATOM 18194 N N . TYR A 1 64 ? 1.891 11.167 -26.207 1.00 31.21 64 TYR A N 11
ATOM 18195 C CA . TYR A 1 64 ? 2.521 11.787 -27.366 1.00 75.14 64 TYR A CA 11
ATOM 18196 C C . TYR A 1 64 ? 2.807 10.750 -28.449 1.00 13.50 64 TYR A C 11
ATOM 18197 O O . TYR A 1 64 ? 2.694 11.034 -29.641 1.00 11.44 64 TYR A O 11
ATOM 18215 N N . ASN A 1 65 ? 3.179 9.548 -28.024 1.00 21.51 65 ASN A N 11
ATOM 18216 C CA . ASN A 1 65 ? 3.482 8.468 -28.956 1.00 74.05 65 ASN A CA 11
ATOM 18217 C C . ASN A 1 65 ? 2.261 8.123 -29.804 1.00 52.01 65 ASN A C 11
ATOM 18218 O O . ASN A 1 65 ? 2.381 7.836 -30.995 1.00 64.34 65 ASN A O 11
ATOM 18229 N N . SER A 1 66 ? 1.087 8.154 -29.183 1.00 31.24 66 SER A N 11
ATOM 18230 C CA . SER A 1 66 ? -0.155 7.841 -29.879 1.00 73.01 66 SER A CA 11
ATOM 18231 C C . SER A 1 66 ? -0.521 8.950 -30.860 1.00 55.14 66 SER A C 11
ATOM 18232 O O . SER A 1 66 ? -0.844 8.688 -32.019 1.00 43.30 66 SER A O 11
ATOM 18240 N N . ALA A 1 67 ? -0.470 10.191 -30.388 1.00 42.21 67 ALA A N 11
ATOM 18241 C CA . ALA A 1 67 ? -0.794 11.342 -31.223 1.00 70.43 67 ALA A CA 11
ATOM 18242 C C . ALA A 1 67 ? 0.195 11.478 -32.376 1.00 44.43 67 ALA A C 11
ATOM 18243 O O . ALA A 1 67 ? -0.188 11.789 -33.504 1.00 31.14 67 ALA A O 11
ATOM 18250 N N . LYS A 1 68 ? 1.471 11.245 -32.086 1.00 14.35 68 LYS A N 11
ATOM 18251 C CA . LYS A 1 68 ? 2.516 11.343 -33.098 1.00 24.33 68 LYS A CA 11
ATOM 18252 C C . LYS A 1 68 ? 2.382 10.225 -34.126 1.00 50.13 68 LYS A C 11
ATOM 18253 O O . LYS A 1 68 ? 2.620 10.432 -35.318 1.00 31.55 68 LYS A O 11
ATOM 18272 N N . LEU A 1 69 ? 2.000 9.041 -33.661 1.00 21.52 69 LEU A N 11
ATOM 18273 C CA . LEU A 1 69 ? 1.833 7.890 -34.542 1.00 30.01 69 LEU A CA 11
ATOM 18274 C C . LEU A 1 69 ? 0.823 8.190 -35.646 1.00 2.55 69 LEU A C 11
ATOM 18275 O O . LEU A 1 69 ? 1.081 7.938 -36.822 1.00 31.41 69 LEU A O 11
ATOM 18291 N N . PHE A 1 70 ? -0.325 8.734 -35.257 1.00 51.20 70 PHE A N 11
ATOM 18292 C CA . PHE A 1 70 ? -1.374 9.071 -36.213 1.00 63.21 70 PHE A CA 11
ATOM 18293 C C . PHE A 1 70 ? -0.969 10.272 -37.062 1.00 73.14 70 PHE A C 11
ATOM 18294 O O . PHE A 1 70 ? -1.182 10.288 -38.275 1.00 41.43 70 PHE A O 11
ATOM 18311 N N . LEU A 1 71 ? -0.387 11.276 -36.417 1.00 72.00 71 LEU A N 11
ATOM 18312 C CA . LEU A 1 71 ? 0.047 12.483 -37.112 1.00 64.00 71 LEU A CA 11
ATOM 18313 C C . LEU A 1 71 ? 1.095 12.155 -38.170 1.00 41.30 71 LEU A C 11
ATOM 18314 O O . LEU A 1 71 ? 1.184 12.826 -39.197 1.00 4.51 71 LEU A O 11
ATOM 18330 N N . GLU A 1 72 ? 1.885 11.117 -37.912 1.00 35.32 72 GLU A N 11
ATOM 18331 C CA . GLU A 1 72 ? 2.925 10.699 -38.844 1.00 2.52 72 GLU A CA 11
ATOM 18332 C C . GLU A 1 72 ? 2.316 10.110 -40.112 1.00 75.50 72 GLU A C 11
ATOM 18333 O O . GLU A 1 72 ? 2.980 10.005 -41.143 1.00 4.01 72 GLU A O 11
ATOM 18345 N N . SER A 1 73 ? 1.046 9.724 -40.028 1.00 3.31 73 SER A N 11
ATOM 18346 C CA . SER A 1 73 ? 0.347 9.140 -41.167 1.00 1.14 73 SER A CA 11
ATOM 18347 C C . SER A 1 73 ? -0.712 10.099 -41.703 1.00 63.41 73 SER A C 11
ATOM 18348 O O . SER A 1 73 ? -1.897 9.995 -41.386 1.00 13.55 73 SER A O 11
ATOM 18356 N N . PRO A 1 74 ? -0.275 11.055 -42.536 1.00 73.21 74 PRO A N 11
ATOM 18357 C CA . PRO A 1 74 ? -1.168 12.051 -43.136 1.00 10.11 74 PRO A CA 11
ATOM 18358 C C . PRO A 1 74 ? -2.106 11.440 -44.171 1.00 70.40 74 PRO A C 11
ATOM 18359 O O . PRO A 1 74 ? -1.889 11.576 -45.377 1.00 35.25 74 PRO A O 11
ATOM 18370 N N . LEU A 1 75 ? -3.147 10.766 -43.695 1.00 54.33 75 LEU A N 11
ATOM 18371 C CA . LEU A 1 75 ? -4.118 10.134 -44.580 1.00 74.41 75 LEU A CA 11
ATOM 18372 C C . LEU A 1 75 ? -5.345 9.671 -43.800 1.00 62.43 75 LEU A C 11
ATOM 18373 O O . LEU A 1 75 ? -6.475 9.778 -44.278 1.00 30.31 75 LEU A O 11
ATOM 18389 N N . VAL A 1 76 ? -5.115 9.157 -42.596 1.00 42.12 76 VAL A N 11
ATOM 18390 C CA . VAL A 1 76 ? -6.202 8.680 -41.749 1.00 4.32 76 VAL A CA 11
ATOM 18391 C C . VAL A 1 76 ? -7.171 9.807 -41.412 1.00 55.33 76 VAL A C 11
ATOM 18392 O O . VAL A 1 76 ? -6.827 10.740 -40.688 1.00 41.41 76 VAL A O 11
ATOM 18405 N N . GLU A 1 77 ? -8.386 9.714 -41.945 1.00 1.04 77 GLU A N 11
ATOM 18406 C CA . GLU A 1 77 ? -9.406 10.727 -41.701 1.00 61.32 77 GLU A CA 11
ATOM 18407 C C . GLU A 1 77 ? -10.651 10.106 -41.072 1.00 65.32 77 GLU A C 11
ATOM 18408 O O . GLU A 1 77 ? -11.753 10.226 -41.603 1.00 61.51 77 GLU A O 11
ATOM 18420 N N . GLY A 1 78 ? -10.463 9.441 -39.936 1.00 21.13 78 GLY A N 11
ATOM 18421 C CA . GLY A 1 78 ? -11.577 8.810 -39.253 1.00 25.42 78 GLY A CA 11
ATOM 18422 C C . GLY A 1 78 ? -11.540 9.035 -37.754 1.00 74.33 78 GLY A C 11
ATOM 18423 O O . GLY A 1 78 ? -10.949 9.996 -37.263 1.00 41.44 78 GLY A O 11
ATOM 18427 N N . PRO A 1 79 ? -12.188 8.133 -37.000 1.00 42.15 79 PRO A N 11
ATOM 18428 C CA . PRO A 1 79 ? -12.243 8.217 -35.538 1.00 2.13 79 PRO A CA 11
ATOM 18429 C C . PRO A 1 79 ? -10.891 7.933 -34.891 1.00 13.35 79 PRO A C 11
ATOM 18430 O O . PRO A 1 79 ? -10.650 8.314 -33.745 1.00 62.45 79 PRO A O 11
ATOM 18441 N N . GLY A 1 80 ? -10.014 7.263 -35.631 1.00 51.20 80 GLY A N 11
ATOM 18442 C CA . GLY A 1 80 ? -8.697 6.941 -35.111 1.00 53.20 80 GLY A CA 11
ATOM 18443 C C . GLY A 1 80 ? -7.849 8.175 -34.876 1.00 12.44 80 GLY A C 11
ATOM 18444 O O . GLY A 1 80 ? -7.127 8.261 -33.882 1.00 43.32 80 GLY A O 11
ATOM 18448 N N . LYS A 1 81 ? -7.935 9.134 -35.791 1.00 0.31 81 LYS A N 11
ATOM 18449 C CA . LYS A 1 81 ? -7.169 10.370 -35.680 1.00 21.04 81 LYS A CA 11
ATOM 18450 C C . LYS A 1 81 ? -7.644 11.199 -34.490 1.00 21.54 81 LYS A C 11
ATOM 18451 O O . LYS A 1 81 ? -6.840 11.648 -33.673 1.00 73.12 81 LYS A O 11
ATOM 18470 N N . VAL A 1 82 ? -8.955 11.396 -34.397 1.00 50.11 82 VAL A N 11
ATOM 18471 C CA . VAL A 1 82 ? -9.537 12.168 -33.306 1.00 12.42 82 VAL A CA 11
ATOM 18472 C C . VAL A 1 82 ? -9.273 11.502 -31.960 1.00 41.33 82 VAL A C 11
ATOM 18473 O O . VAL A 1 82 ? -9.027 12.177 -30.961 1.00 5.25 82 VAL A O 11
ATOM 18486 N N . ARG A 1 83 ? -9.323 10.174 -31.942 1.00 34.01 83 ARG A N 11
ATOM 18487 C CA . ARG A 1 83 ? -9.090 9.417 -30.719 1.00 60.12 83 ARG A CA 11
ATOM 18488 C C . ARG A 1 83 ? -7.657 9.605 -30.228 1.00 71.25 83 ARG A C 11
ATOM 18489 O O . ARG A 1 83 ? -7.399 9.618 -29.025 1.00 14.31 83 ARG A O 11
ATOM 18510 N N . ALA A 1 84 ? -6.730 9.750 -31.168 1.00 60.14 84 ALA A N 11
ATOM 18511 C CA . ALA A 1 84 ? -5.324 9.939 -30.833 1.00 23.15 84 ALA A CA 11
ATOM 18512 C C . ALA A 1 84 ? -5.107 11.258 -30.100 1.00 23.25 84 ALA A C 11
ATOM 18513 O O . ALA A 1 84 ? -4.441 11.302 -29.064 1.00 60.32 84 ALA A O 11
ATOM 18520 N N . ILE A 1 85 ? -5.673 12.330 -30.641 1.00 75.11 85 ILE A N 11
ATOM 18521 C CA . ILE A 1 85 ? -5.541 13.651 -30.038 1.00 71.55 85 ILE A CA 11
ATOM 18522 C C . ILE A 1 85 ? -6.355 13.751 -28.752 1.00 61.34 85 ILE A C 11
ATOM 18523 O O . ILE A 1 85 ? -5.867 14.237 -27.733 1.00 21.11 85 ILE A O 11
ATOM 18539 N N . GLY A 1 86 ? -7.600 13.287 -28.808 1.00 20.34 86 GLY A N 11
ATOM 18540 C CA . GLY A 1 86 ? -8.462 13.331 -27.641 1.00 43.33 86 GLY A CA 11
ATOM 18541 C C . GLY A 1 86 ? -7.926 12.500 -26.493 1.00 20.14 86 GLY A C 11
ATOM 18542 O O . GLY A 1 86 ? -8.112 12.847 -25.326 1.00 52.44 86 GLY A O 11
ATOM 18546 N N . ARG A 1 87 ? -7.260 11.398 -26.823 1.00 23.54 87 ARG A N 11
ATOM 18547 C CA . ARG A 1 87 ? -6.698 10.512 -25.809 1.00 72.21 87 ARG A CA 11
ATOM 18548 C C . ARG A 1 87 ? -5.665 11.246 -24.959 1.00 40.13 87 ARG A C 11
ATOM 18549 O O . ARG A 1 87 ? -5.679 11.157 -23.731 1.00 74.34 87 ARG A O 11
ATOM 18570 N N . VAL A 1 88 ? -4.767 11.970 -25.621 1.00 34.31 88 VAL A N 11
ATOM 18571 C CA . VAL A 1 88 ? -3.727 12.718 -24.927 1.00 11.12 88 VAL A CA 11
ATOM 18572 C C . VAL A 1 88 ? -4.331 13.755 -23.986 1.00 41.51 88 VAL A C 11
ATOM 18573 O O . VAL A 1 88 ? -3.884 13.914 -22.849 1.00 62.43 88 VAL A O 11
ATOM 18586 N N . LEU A 1 89 ? -5.350 14.460 -24.466 1.00 61.33 89 LEU A N 11
ATOM 18587 C CA . LEU A 1 89 ? -6.017 15.482 -23.668 1.00 61.50 89 LEU A CA 11
ATOM 18588 C C . LEU A 1 89 ? -6.592 14.885 -22.388 1.00 24.41 89 LEU A C 11
ATOM 18589 O O . LEU A 1 89 ? -6.529 15.498 -21.322 1.00 75.15 89 LEU A O 11
ATOM 18605 N N . TRP A 1 90 ? -7.149 13.684 -22.500 1.00 22.12 90 TRP A N 11
ATOM 18606 C CA . TRP A 1 90 ? -7.733 13.002 -21.351 1.00 61.10 90 TRP A CA 11
ATOM 18607 C C . TRP A 1 90 ? -6.646 12.502 -20.405 1.00 32.42 90 TRP A C 11
ATOM 18608 O O . TRP A 1 90 ? -6.823 12.499 -19.186 1.00 70.23 90 TRP A O 11
ATOM 18629 N N . THR A 1 91 ? -5.521 12.079 -20.973 1.00 34.03 91 THR A N 11
ATOM 18630 C CA . THR A 1 91 ? -4.407 11.576 -20.180 1.00 45.31 91 THR A CA 11
ATOM 18631 C C . THR A 1 91 ? -3.888 12.642 -19.223 1.00 3.10 91 THR A C 11
ATOM 18632 O O . THR A 1 91 ? -3.688 12.380 -18.036 1.00 43.03 91 THR A O 11
ATOM 18643 N N . ILE A 1 92 ? -3.671 13.845 -19.745 1.00 1.33 92 ILE A N 11
ATOM 18644 C CA . ILE A 1 92 ? -3.177 14.951 -18.934 1.00 12.14 92 ILE A CA 11
ATOM 18645 C C . ILE A 1 92 ? -4.206 15.371 -17.890 1.00 23.33 92 ILE A C 11
ATOM 18646 O O . ILE A 1 92 ? -3.858 15.704 -16.757 1.00 22.24 92 ILE A O 11
ATOM 18662 N N . LYS A 1 93 ? -5.477 15.349 -18.278 1.00 3.44 93 LYS A N 11
ATOM 18663 C CA . LYS A 1 93 ? -6.559 15.724 -17.376 1.00 23.13 93 LYS A CA 11
ATOM 18664 C C . LYS A 1 93 ? -6.705 14.706 -16.248 1.00 52.42 93 LYS A C 11
ATOM 18665 O O . LYS A 1 93 ? -6.834 15.074 -15.080 1.00 71.23 93 LYS A O 11
ATOM 18684 N N . ARG A 1 94 ? -6.683 13.427 -16.608 1.00 23.14 94 ARG A N 11
ATOM 18685 C CA . ARG A 1 94 ? -6.813 12.357 -15.626 1.00 65.44 94 ARG A CA 11
ATOM 18686 C C . ARG A 1 94 ? -5.693 12.429 -14.590 1.00 74.23 94 ARG A C 11
ATOM 18687 O O . ARG A 1 94 ? -5.893 12.097 -13.421 1.00 54.23 94 ARG A O 11
ATOM 18708 N N . LEU A 1 95 ? -4.517 12.865 -15.028 1.00 31.20 95 LEU A N 11
ATOM 18709 C CA . LEU A 1 95 ? -3.366 12.981 -14.139 1.00 41.02 95 LEU A CA 11
ATOM 18710 C C . LEU A 1 95 ? -3.660 13.939 -12.989 1.00 61.23 95 LEU A C 11
ATOM 18711 O O . LEU A 1 95 ? -2.980 13.921 -11.965 1.00 13.03 95 LEU A O 11
ATOM 18727 N N . ASN A 1 96 ? -4.680 14.772 -13.167 1.00 5.42 96 ASN A N 11
ATOM 18728 C CA . ASN A 1 96 ? -5.066 15.738 -12.143 1.00 65.41 96 ASN A CA 11
ATOM 18729 C C . ASN A 1 96 ? -4.004 16.822 -11.992 1.00 11.44 96 ASN A C 11
ATOM 18730 O O . ASN A 1 96 ? -3.751 17.308 -10.888 1.00 21.44 96 ASN A O 11
ATOM 18741 N N . ILE A 1 97 ? -3.388 17.200 -13.106 1.00 51.00 97 ILE A N 11
ATOM 18742 C CA . ILE A 1 97 ? -2.356 18.229 -13.098 1.00 14.12 97 ILE A CA 11
ATOM 18743 C C . ILE A 1 97 ? -2.877 19.535 -13.688 1.00 44.12 97 ILE A C 11
ATOM 18744 O O . ILE A 1 97 ? -3.645 19.531 -14.650 1.00 73.31 97 ILE A O 11
ATOM 18760 N N . ASP A 1 98 ? -2.451 20.652 -13.108 1.00 13.01 98 ASP A N 11
ATOM 18761 C CA . ASP A 1 98 ? -2.872 21.966 -13.579 1.00 15.12 98 ASP A CA 11
ATOM 18762 C C . ASP A 1 98 ? -2.339 22.238 -14.981 1.00 60.23 98 ASP A C 11
ATOM 18763 O O . ASP A 1 98 ? -1.274 22.834 -15.147 1.00 32.23 98 ASP A O 11
ATOM 18772 N N . SER A 1 99 ? -3.084 21.795 -15.989 1.00 13.12 99 SER A N 11
ATOM 18773 C CA . SER A 1 99 ? -2.683 21.985 -17.378 1.00 2.24 99 SER A CA 11
ATOM 18774 C C . SER A 1 99 ? -3.789 22.675 -18.173 1.00 44.43 99 SER A C 11
ATOM 18775 O O . SER A 1 99 ? -4.952 22.698 -17.774 1.00 14.11 99 SER A O 11
ATOM 18783 N N . PRO A 1 100 ? -3.416 23.250 -19.326 1.00 20.11 100 PRO A N 11
ATOM 18784 C CA . PRO A 1 100 ? -4.360 23.950 -20.202 1.00 41.41 100 PRO A CA 11
ATOM 18785 C C . PRO A 1 100 ? -5.338 22.997 -20.880 1.00 53.43 100 PRO A C 11
ATOM 18786 O O . PRO A 1 100 ? -5.534 21.868 -20.429 1.00 62.02 100 PRO A O 11
ATOM 18797 N N . PHE A 1 101 ? -5.950 23.459 -21.966 1.00 61.41 101 PHE A N 11
ATOM 18798 C CA . PHE A 1 101 ? -6.908 22.646 -22.706 1.00 11.11 101 PHE A CA 11
ATOM 18799 C C . PHE A 1 101 ? -8.168 22.405 -21.879 1.00 74.34 101 PHE A C 11
ATOM 18800 O O . PHE A 1 101 ? -8.988 21.548 -22.213 1.00 12.52 101 PHE A O 11
ATOM 18817 N N . VAL A 1 102 ? -8.316 23.165 -20.799 1.00 73.13 102 VAL A N 11
ATOM 18818 C CA . VAL A 1 102 ? -9.475 23.034 -19.925 1.00 21.30 102 VAL A CA 11
ATOM 18819 C C . VAL A 1 102 ? -9.802 24.359 -19.245 1.00 72.32 102 VAL A C 11
ATOM 18820 O O . VAL A 1 102 ? -10.850 24.503 -18.616 1.00 33.15 102 VAL A O 11
ATOM 18833 N N . SER A 1 1 ? -27.514 9.341 -39.394 1.00 32.04 1 SER A N 12
ATOM 18834 C CA . SER A 1 1 ? -26.565 10.431 -39.195 1.00 73.25 1 SER A CA 12
ATOM 18835 C C . SER A 1 1 ? -26.927 11.248 -37.958 1.00 71.41 1 SER A C 12
ATOM 18836 O O . SER A 1 1 ? -28.086 11.606 -37.755 1.00 1.32 1 SER A O 12
ATOM 18844 N N . MET A 1 2 ? -25.924 11.536 -37.134 1.00 54.35 2 MET A N 12
ATOM 18845 C CA . MET A 1 2 ? -26.136 12.311 -35.918 1.00 11.32 2 MET A CA 12
ATOM 18846 C C . MET A 1 2 ? -24.937 13.211 -35.631 1.00 74.33 2 MET A C 12
ATOM 18847 O O . MET A 1 2 ? -23.828 12.949 -36.096 1.00 21.23 2 MET A O 12
ATOM 18861 N N . ASP A 1 3 ? -25.169 14.271 -34.866 1.00 12.45 3 ASP A N 12
ATOM 18862 C CA . ASP A 1 3 ? -24.108 15.209 -34.517 1.00 1.54 3 ASP A CA 12
ATOM 18863 C C . ASP A 1 3 ? -24.181 15.587 -33.041 1.00 52.53 3 ASP A C 12
ATOM 18864 O O . ASP A 1 3 ? -23.917 16.731 -32.668 1.00 14.44 3 ASP A O 12
ATOM 18873 N N . LYS A 1 4 ? -24.541 14.620 -32.204 1.00 44.05 4 LYS A N 12
ATOM 18874 C CA . LYS A 1 4 ? -24.648 14.851 -30.769 1.00 21.41 4 LYS A CA 12
ATOM 18875 C C . LYS A 1 4 ? -25.527 16.061 -30.476 1.00 14.25 4 LYS A C 12
ATOM 18876 O O . LYS A 1 4 ? -25.035 17.113 -30.069 1.00 4.23 4 LYS A O 12
ATOM 18895 N N . GLU A 1 5 ? -26.831 15.906 -30.686 1.00 21.12 5 GLU A N 12
ATOM 18896 C CA . GLU A 1 5 ? -27.778 16.988 -30.443 1.00 43.53 5 GLU A CA 12
ATOM 18897 C C . GLU A 1 5 ? -28.659 16.680 -29.236 1.00 22.30 5 GLU A C 12
ATOM 18898 O O . GLU A 1 5 ? -29.068 17.582 -28.506 1.00 61.31 5 GLU A O 12
ATOM 18910 N N . TRP A 1 6 ? -28.948 15.399 -29.034 1.00 24.03 6 TRP A N 12
ATOM 18911 C CA . TRP A 1 6 ? -29.781 14.971 -27.916 1.00 23.11 6 TRP A CA 12
ATOM 18912 C C . TRP A 1 6 ? -29.025 15.087 -26.598 1.00 24.15 6 TRP A C 12
ATOM 18913 O O . TRP A 1 6 ? -29.605 15.430 -25.568 1.00 2.03 6 TRP A O 12
ATOM 18934 N N . ILE A 1 7 ? -27.728 14.798 -26.636 1.00 41.43 7 ILE A N 12
ATOM 18935 C CA . ILE A 1 7 ? -26.893 14.872 -25.444 1.00 10.35 7 ILE A CA 12
ATOM 18936 C C . ILE A 1 7 ? -26.959 16.258 -24.812 1.00 14.21 7 ILE A C 12
ATOM 18937 O O . ILE A 1 7 ? -26.884 16.400 -23.592 1.00 23.42 7 ILE A O 12
ATOM 18953 N N . SER A 1 8 ? -27.102 17.280 -25.652 1.00 21.05 8 SER A N 12
ATOM 18954 C CA . SER A 1 8 ? -27.177 18.655 -25.176 1.00 1.54 8 SER A CA 12
ATOM 18955 C C . SER A 1 8 ? -28.478 18.898 -24.417 1.00 11.54 8 SER A C 12
ATOM 18956 O O . SER A 1 8 ? -29.545 19.033 -25.017 1.00 45.10 8 SER A O 12
ATOM 18964 N N . LYS A 1 9 ? -28.382 18.954 -23.093 1.00 41.21 9 LYS A N 12
ATOM 18965 C CA . LYS A 1 9 ? -29.550 19.182 -22.250 1.00 4.22 9 LYS A CA 12
ATOM 18966 C C . LYS A 1 9 ? -29.157 19.222 -20.776 1.00 55.34 9 LYS A C 12
ATOM 18967 O O . LYS A 1 9 ? -29.695 20.014 -20.001 1.00 12.21 9 LYS A O 12
ATOM 18986 N N . LEU A 1 10 ? -28.215 18.366 -20.396 1.00 32.22 10 LEU A N 12
ATOM 18987 C CA . LEU A 1 10 ? -27.749 18.304 -19.015 1.00 12.43 10 LEU A CA 12
ATOM 18988 C C . LEU A 1 10 ? -27.047 19.599 -18.619 1.00 63.20 10 LEU A C 12
ATOM 18989 O O . LEU A 1 10 ? -26.566 20.356 -19.463 1.00 24.42 10 LEU A O 12
ATOM 19005 N N . PRO A 1 11 ? -26.982 19.861 -17.305 1.00 62.44 11 PRO A N 12
ATOM 19006 C CA . PRO A 1 11 ? -26.337 21.062 -16.768 1.00 63.43 11 PRO A CA 12
ATOM 19007 C C . PRO A 1 11 ? -24.821 21.030 -16.936 1.00 14.53 11 PRO A C 12
ATOM 19008 O O . PRO A 1 11 ? -24.277 20.139 -17.587 1.00 70.11 11 PRO A O 12
ATOM 19019 N N . LYS A 1 12 ? -24.145 22.008 -16.343 1.00 74.01 12 LYS A N 12
ATOM 19020 C CA . LYS A 1 12 ? -22.691 22.092 -16.425 1.00 12.54 12 LYS A CA 12
ATOM 19021 C C . LYS A 1 12 ? -22.067 22.087 -15.033 1.00 1.43 12 LYS A C 12
ATOM 19022 O O . LYS A 1 12 ? -22.215 23.044 -14.273 1.00 32.14 12 LYS A O 12
ATOM 19041 N N . SER A 1 13 ? -21.367 21.005 -14.707 1.00 52.22 13 SER A N 12
ATOM 19042 C CA . SER A 1 13 ? -20.723 20.875 -13.406 1.00 11.50 13 SER A CA 12
ATOM 19043 C C . SER A 1 13 ? -19.205 20.946 -13.543 1.00 11.00 13 SER A C 12
ATOM 19044 O O . SER A 1 13 ? -18.642 20.742 -14.619 1.00 30.35 13 SER A O 12
ATOM 19052 N N . PRO A 1 14 ? -18.524 21.242 -12.426 1.00 23.44 14 PRO A N 12
ATOM 19053 C CA . PRO A 1 14 ? -17.062 21.346 -12.393 1.00 32.11 14 PRO A CA 12
ATOM 19054 C C . PRO A 1 14 ? -16.381 19.993 -12.567 1.00 62.13 14 PRO A C 12
ATOM 19055 O O . PRO A 1 14 ? -15.460 19.852 -13.372 1.00 24.24 14 PRO A O 12
ATOM 19066 N N . GLU A 1 15 ? -16.840 19.003 -11.808 1.00 64.14 15 GLU A N 12
ATOM 19067 C CA . GLU A 1 15 ? -16.272 17.661 -11.880 1.00 44.10 15 GLU A CA 12
ATOM 19068 C C . GLU A 1 15 ? -17.303 16.612 -11.474 1.00 53.24 15 GLU A C 12
ATOM 19069 O O . GLU A 1 15 ? -17.189 15.962 -10.435 1.00 14.13 15 GLU A O 12
ATOM 19081 N N . PRO A 1 16 ? -18.336 16.443 -12.313 1.00 11.22 16 PRO A N 12
ATOM 19082 C CA . PRO A 1 16 ? -19.408 15.475 -12.064 1.00 21.10 16 PRO A CA 12
ATOM 19083 C C . PRO A 1 16 ? -18.931 14.033 -12.204 1.00 2.34 16 PRO A C 12
ATOM 19084 O O . PRO A 1 16 ? -17.744 13.779 -12.408 1.00 41.01 16 PRO A O 12
ATOM 19095 N N . TRP A 1 17 ? -19.863 13.093 -12.093 1.00 3.31 17 TRP A N 12
ATOM 19096 C CA . TRP A 1 17 ? -19.536 11.676 -12.207 1.00 60.20 17 TRP A CA 12
ATOM 19097 C C . TRP A 1 17 ? -20.538 10.958 -13.105 1.00 62.12 17 TRP A C 12
ATOM 19098 O O . TRP A 1 17 ? -21.195 10.006 -12.683 1.00 33.01 17 TRP A O 12
ATOM 19119 N N . THR A 1 18 ? -20.649 11.419 -14.348 1.00 12.22 18 THR A N 12
ATOM 19120 C CA . THR A 1 18 ? -21.570 10.821 -15.305 1.00 20.43 18 THR A CA 12
ATOM 19121 C C . THR A 1 18 ? -20.884 10.561 -16.640 1.00 63.05 18 THR A C 12
ATOM 19122 O O . THR A 1 18 ? -19.852 11.152 -16.961 1.00 44.11 18 THR A O 12
ATOM 19133 N N . PRO A 1 19 ? -21.467 9.656 -17.440 1.00 63.44 19 PRO A N 12
ATOM 19134 C CA . PRO A 1 19 ? -20.928 9.298 -18.756 1.00 65.11 19 PRO A CA 12
ATOM 19135 C C . PRO A 1 19 ? -21.070 10.429 -19.769 1.00 2.01 19 PRO A C 12
ATOM 19136 O O . PRO A 1 19 ? -20.235 10.585 -20.658 1.00 52.22 19 PRO A O 12
ATOM 19147 N N . GLU A 1 20 ? -22.132 11.215 -19.625 1.00 71.53 20 GLU A N 12
ATOM 19148 C CA . GLU A 1 20 ? -22.383 12.332 -20.529 1.00 25.11 20 GLU A CA 12
ATOM 19149 C C . GLU A 1 20 ? -21.213 13.312 -20.519 1.00 24.23 20 GLU A C 12
ATOM 19150 O O . GLU A 1 20 ? -20.868 13.892 -21.549 1.00 22.32 20 GLU A O 12
ATOM 19162 N N . GLN A 1 21 ? -20.609 13.491 -19.349 1.00 53.23 21 GLN A N 12
ATOM 19163 C CA . GLN A 1 21 ? -19.480 14.403 -19.205 1.00 64.25 21 GLN A CA 12
ATOM 19164 C C . GLN A 1 21 ? -18.317 13.973 -20.095 1.00 33.24 21 GLN A C 12
ATOM 19165 O O . GLN A 1 21 ? -17.628 14.810 -20.677 1.00 3.52 21 GLN A O 12
ATOM 19179 N N . GLU A 1 22 ? -18.107 12.664 -20.195 1.00 51.42 22 GLU A N 12
ATOM 19180 C CA . GLU A 1 22 ? -17.027 12.126 -21.013 1.00 73.13 22 GLU A CA 12
ATOM 19181 C C . GLU A 1 22 ? -17.274 12.404 -22.493 1.00 73.04 22 GLU A C 12
ATOM 19182 O O . GLU A 1 22 ? -16.429 12.982 -23.177 1.00 21.14 22 GLU A O 12
ATOM 19194 N N . GLU A 1 23 ? -18.439 11.989 -22.982 1.00 11.04 23 GLU A N 12
ATOM 19195 C CA . GLU A 1 23 ? -18.797 12.193 -24.380 1.00 71.22 23 GLU A CA 12
ATOM 19196 C C . GLU A 1 23 ? -18.796 13.677 -24.731 1.00 12.11 23 GLU A C 12
ATOM 19197 O O . GLU A 1 23 ? -18.426 14.064 -25.840 1.00 4.23 23 GLU A O 12
ATOM 19209 N N . ALA A 1 24 ? -19.215 14.505 -23.779 1.00 42.31 24 ALA A N 12
ATOM 19210 C CA . ALA A 1 24 ? -19.260 15.947 -23.986 1.00 61.10 24 ALA A CA 12
ATOM 19211 C C . ALA A 1 24 ? -17.860 16.519 -24.180 1.00 32.12 24 ALA A C 12
ATOM 19212 O O . ALA A 1 24 ? -17.648 17.397 -25.016 1.00 0.43 24 ALA A O 12
ATOM 19219 N N . PHE A 1 25 ? -16.907 16.015 -23.403 1.00 33.21 25 PHE A N 12
ATOM 19220 C CA . PHE A 1 25 ? -15.527 16.477 -23.488 1.00 43.01 25 PHE A CA 12
ATOM 19221 C C . PHE A 1 25 ? -14.958 16.237 -24.883 1.00 31.50 25 PHE A C 12
ATOM 19222 O O . PHE A 1 25 ? -14.399 17.142 -25.503 1.00 11.10 25 PHE A O 12
ATOM 19239 N N . LEU A 1 26 ? -15.105 15.009 -25.371 1.00 44.44 26 LEU A N 12
ATOM 19240 C CA . LEU A 1 26 ? -14.605 14.647 -26.694 1.00 0.31 26 LEU A CA 12
ATOM 19241 C C . LEU A 1 26 ? -15.451 15.287 -27.789 1.00 30.21 26 LEU A C 12
ATOM 19242 O O . LEU A 1 26 ? -14.942 15.659 -28.847 1.00 3.34 26 LEU A O 12
ATOM 19258 N N . LYS A 1 27 ? -16.748 15.415 -27.529 1.00 70.30 27 LYS A N 12
ATOM 19259 C CA . LYS A 1 27 ? -17.666 16.013 -28.491 1.00 14.23 27 LYS A CA 12
ATOM 19260 C C . LYS A 1 27 ? -17.375 17.499 -28.670 1.00 51.03 27 LYS A C 12
ATOM 19261 O O . LYS A 1 27 ? -17.517 18.042 -29.766 1.00 72.45 27 LYS A O 12
ATOM 19280 N N . ARG A 1 28 ? -16.964 18.152 -27.587 1.00 71.14 28 ARG A N 12
ATOM 19281 C CA . ARG A 1 28 ? -16.652 19.576 -27.626 1.00 74.44 28 ARG A CA 12
ATOM 19282 C C . ARG A 1 28 ? -15.296 19.817 -28.285 1.00 34.50 28 ARG A C 12
ATOM 19283 O O . ARG A 1 28 ? -15.108 20.803 -28.997 1.00 50.41 28 ARG A O 12
ATOM 19304 N N . PHE A 1 29 ? -14.357 18.910 -28.042 1.00 50.11 29 PHE A N 12
ATOM 19305 C CA . PHE A 1 29 ? -13.019 19.025 -28.609 1.00 62.15 29 PHE A CA 12
ATOM 19306 C C . PHE A 1 29 ? -13.019 18.638 -30.086 1.00 45.43 29 PHE A C 12
ATOM 19307 O O . PHE A 1 29 ? -12.461 19.346 -30.923 1.00 72.23 29 PHE A O 12
ATOM 19324 N N . ALA A 1 30 ? -13.649 17.510 -30.396 1.00 42.43 30 ALA A N 12
ATOM 19325 C CA . ALA A 1 30 ? -13.724 17.030 -31.770 1.00 25.43 30 ALA A CA 12
ATOM 19326 C C . ALA A 1 30 ? -14.513 17.995 -32.647 1.00 54.32 30 ALA A C 12
ATOM 19327 O O . ALA A 1 30 ? -14.386 17.982 -33.871 1.00 63.01 30 ALA A O 12
ATOM 19334 N N . GLU A 1 31 ? -15.328 18.832 -32.013 1.00 12.53 31 GLU A N 12
ATOM 19335 C CA . GLU A 1 31 ? -16.139 19.804 -32.738 1.00 1.14 31 GLU A CA 12
ATOM 19336 C C . GLU A 1 31 ? -15.295 20.565 -33.757 1.00 33.24 31 GLU A C 12
ATOM 19337 O O . GLU A 1 31 ? -15.772 20.915 -34.836 1.00 61.24 31 GLU A O 12
ATOM 19349 N N . LYS A 1 32 ? -14.039 20.818 -33.405 1.00 63.13 32 LYS A N 12
ATOM 19350 C CA . LYS A 1 32 ? -13.127 21.535 -34.288 1.00 54.12 32 LYS A CA 12
ATOM 19351 C C . LYS A 1 32 ? -11.749 21.674 -33.650 1.00 64.24 32 LYS A C 12
ATOM 19352 O O . LYS A 1 32 ? -11.526 22.547 -32.811 1.00 71.12 32 LYS A O 12
ATOM 19371 N N . VAL A 1 33 ? -10.825 20.806 -34.053 1.00 20.11 33 VAL A N 12
ATOM 19372 C CA . VAL A 1 33 ? -9.467 20.833 -33.523 1.00 11.54 33 VAL A CA 12
ATOM 19373 C C . VAL A 1 33 ? -8.439 20.679 -34.637 1.00 70.22 33 VAL A C 12
ATOM 19374 O O . VAL A 1 33 ? -8.738 20.140 -35.703 1.00 15.21 33 VAL A O 12
ATOM 19387 N N . ASP A 1 34 ? -7.224 21.155 -34.384 1.00 11.11 34 ASP A N 12
ATOM 19388 C CA . ASP A 1 34 ? -6.149 21.069 -35.366 1.00 34.21 34 ASP A CA 12
ATOM 19389 C C . ASP A 1 34 ? -4.983 20.248 -34.824 1.00 74.42 34 ASP A C 12
ATOM 19390 O O . ASP A 1 34 ? -4.411 20.554 -33.778 1.00 60.44 34 ASP A O 12
ATOM 19399 N N . PRO A 1 35 ? -4.623 19.180 -35.551 1.00 43.01 35 PRO A N 12
ATOM 19400 C CA . PRO A 1 35 ? -3.523 18.293 -35.163 1.00 20.20 35 PRO A CA 12
ATOM 19401 C C . PRO A 1 35 ? -2.161 18.965 -35.296 1.00 54.21 35 PRO A C 12
ATOM 19402 O O . PRO A 1 35 ? -1.276 18.765 -34.464 1.00 54.31 35 PRO A O 12
ATOM 19413 N N . GLU A 1 36 ? -2.001 19.763 -36.347 1.00 5.40 36 GLU A N 12
ATOM 19414 C CA . GLU A 1 36 ? -0.745 20.466 -36.588 1.00 21.53 36 GLU A CA 12
ATOM 19415 C C . GLU A 1 36 ? -0.440 21.440 -35.454 1.00 13.12 36 GLU A C 12
ATOM 19416 O O . GLU A 1 36 ? 0.676 21.479 -34.938 1.00 52.41 36 GLU A O 12
ATOM 19428 N N . GLU A 1 37 ? -1.443 22.227 -35.073 1.00 63.21 37 GLU A N 12
ATOM 19429 C CA . GLU A 1 37 ? -1.282 23.203 -34.002 1.00 42.43 37 GLU A CA 12
ATOM 19430 C C . GLU A 1 37 ? -1.235 22.515 -32.641 1.00 31.25 37 GLU A C 12
ATOM 19431 O O . GLU A 1 37 ? -0.406 22.846 -31.792 1.00 20.02 37 GLU A O 12
ATOM 19443 N N . THR A 1 38 ? -2.132 21.555 -32.439 1.00 25.41 38 THR A N 12
ATOM 19444 C CA . THR A 1 38 ? -2.195 20.820 -31.182 1.00 3.25 38 THR A CA 12
ATOM 19445 C C . THR A 1 38 ? -0.913 20.032 -30.940 1.00 3.10 38 THR A C 12
ATOM 19446 O O . THR A 1 38 ? -0.475 19.874 -29.800 1.00 4.40 38 THR A O 12
ATOM 19457 N N . LEU A 1 39 ? -0.314 19.540 -32.018 1.00 60.43 39 LEU A N 12
ATOM 19458 C CA . LEU A 1 39 ? 0.920 18.767 -31.924 1.00 53.00 39 LEU A CA 12
ATOM 19459 C C . LEU A 1 39 ? 2.049 19.614 -31.345 1.00 11.31 39 LEU A C 12
ATOM 19460 O O . LEU A 1 39 ? 2.836 19.142 -30.525 1.00 11.42 39 LEU A O 12
ATOM 19476 N N . LYS A 1 40 ? 2.121 20.869 -31.776 1.00 12.44 40 LYS A N 12
ATOM 19477 C CA . LYS A 1 40 ? 3.150 21.785 -31.299 1.00 10.25 40 LYS A CA 12
ATOM 19478 C C . LYS A 1 40 ? 2.932 22.131 -29.830 1.00 33.13 40 LYS A C 12
ATOM 19479 O O . LYS A 1 40 ? 3.852 22.039 -29.016 1.00 14.32 40 LYS A O 12
ATOM 19498 N N . LYS A 1 41 ? 1.708 22.528 -29.495 1.00 63.23 41 LYS A N 12
ATOM 19499 C CA . LYS A 1 41 ? 1.368 22.885 -28.123 1.00 55.33 41 LYS A CA 12
ATOM 19500 C C . LYS A 1 41 ? 1.494 21.678 -27.199 1.00 53.34 41 LYS A C 12
ATOM 19501 O O . LYS A 1 41 ? 1.957 21.798 -26.063 1.00 53.34 41 LYS A O 12
ATOM 19520 N N . LEU A 1 42 ? 1.082 20.516 -27.692 1.00 41.15 42 LEU A N 12
ATOM 19521 C CA . LEU A 1 42 ? 1.151 19.286 -26.911 1.00 74.31 42 LEU A CA 12
ATOM 19522 C C . LEU A 1 42 ? 2.595 18.823 -26.750 1.00 73.43 42 LEU A C 12
ATOM 19523 O O . LEU A 1 42 ? 3.010 18.420 -25.665 1.00 12.14 42 LEU A O 12
ATOM 19539 N N . GLU A 1 43 ? 3.355 18.884 -27.839 1.00 72.32 43 GLU A N 12
ATOM 19540 C CA . GLU A 1 43 ? 4.753 18.471 -27.818 1.00 41.12 43 GLU A CA 12
ATOM 19541 C C . GLU A 1 43 ? 5.566 19.353 -26.875 1.00 13.43 43 GLU A C 12
ATOM 19542 O O . GLU A 1 43 ? 6.352 18.857 -26.068 1.00 21.43 43 GLU A O 12
ATOM 19554 N N . GLU A 1 44 ? 5.371 20.664 -26.983 1.00 70.03 44 GLU A N 12
ATOM 19555 C CA . GLU A 1 44 ? 6.088 21.614 -26.141 1.00 54.21 44 GLU A CA 12
ATOM 19556 C C . GLU A 1 44 ? 5.618 21.519 -24.692 1.00 64.11 44 GLU A C 12
ATOM 19557 O O . GLU A 1 44 ? 6.414 21.650 -23.762 1.00 62.45 44 GLU A O 12
ATOM 19569 N N . TRP A 1 45 ? 4.323 21.290 -24.510 1.00 62.35 45 TRP A N 12
ATOM 19570 C CA . TRP A 1 45 ? 3.748 21.177 -23.175 1.00 74.11 45 TRP A CA 12
ATOM 19571 C C . TRP A 1 45 ? 4.335 19.984 -22.427 1.00 53.44 45 TRP A C 12
ATOM 19572 O O . TRP A 1 45 ? 4.787 20.116 -21.290 1.00 65.13 45 TRP A O 12
ATOM 19593 N N . ILE A 1 46 ? 4.326 18.824 -23.075 1.00 33.13 46 ILE A N 12
ATOM 19594 C CA . ILE A 1 46 ? 4.860 17.609 -22.471 1.00 2.23 46 ILE A CA 12
ATOM 19595 C C . ILE A 1 46 ? 6.347 17.754 -22.169 1.00 2.31 46 ILE A C 12
ATOM 19596 O O . ILE A 1 46 ? 6.826 17.311 -21.125 1.00 2.41 46 ILE A O 12
ATOM 19612 N N . LYS A 1 47 ? 7.075 18.378 -23.089 1.00 61.32 47 LYS A N 12
ATOM 19613 C CA . LYS A 1 47 ? 8.508 18.584 -22.923 1.00 2.33 47 LYS A CA 12
ATOM 19614 C C . LYS A 1 47 ? 8.800 19.363 -21.644 1.00 25.44 47 LYS A C 12
ATOM 19615 O O . LYS A 1 47 ? 9.652 18.968 -20.847 1.00 42.34 47 LYS A O 12
ATOM 19634 N N . GLU A 1 48 ? 8.087 20.468 -21.453 1.00 34.24 48 GLU A N 12
ATOM 19635 C CA . GLU A 1 48 ? 8.270 21.300 -20.269 1.00 62.11 48 GLU A CA 12
ATOM 19636 C C . GLU A 1 48 ? 7.700 20.617 -19.030 1.00 71.21 48 GLU A C 12
ATOM 19637 O O . GLU A 1 48 ? 8.338 20.583 -17.978 1.00 13.41 48 GLU A O 12
ATOM 19649 N N . ASN A 1 49 ? 6.494 20.073 -19.163 1.00 45.34 49 ASN A N 12
ATOM 19650 C CA . ASN A 1 49 ? 5.837 19.391 -18.054 1.00 40.33 49 ASN A CA 12
ATOM 19651 C C . ASN A 1 49 ? 6.695 18.240 -17.538 1.00 40.44 49 ASN A C 12
ATOM 19652 O O . ASN A 1 49 ? 6.783 18.011 -16.331 1.00 51.24 49 ASN A O 12
ATOM 19663 N N . ILE A 1 50 ? 7.324 17.519 -18.460 1.00 4.33 50 ILE A N 12
ATOM 19664 C CA . ILE A 1 50 ? 8.177 16.393 -18.098 1.00 73.01 50 ILE A CA 12
ATOM 19665 C C . ILE A 1 50 ? 9.281 16.825 -17.139 1.00 34.21 50 ILE A C 12
ATOM 19666 O O . ILE A 1 50 ? 9.634 16.095 -16.212 1.00 35.02 50 ILE A O 12
ATOM 19682 N N . LYS A 1 51 ? 9.822 18.017 -17.366 1.00 30.43 51 LYS A N 12
ATOM 19683 C CA . LYS A 1 51 ? 10.884 18.550 -16.521 1.00 60.41 51 LYS A CA 12
ATOM 19684 C C . LYS A 1 51 ? 10.382 18.783 -15.099 1.00 64.41 51 LYS A C 12
ATOM 19685 O O . LYS A 1 51 ? 11.132 18.633 -14.134 1.00 14.25 51 LYS A O 12
ATOM 19704 N N . LYS A 1 52 ? 9.111 19.147 -14.977 1.00 74.52 52 LYS A N 12
ATOM 19705 C CA . LYS A 1 52 ? 8.508 19.397 -13.674 1.00 51.10 52 LYS A CA 12
ATOM 19706 C C . LYS A 1 52 ? 8.073 18.092 -13.015 1.00 1.13 52 LYS A C 12
ATOM 19707 O O . LYS A 1 52 ? 8.302 17.880 -11.824 1.00 62.14 52 LYS A O 12
ATOM 19726 N N . TYR A 1 53 ? 7.446 17.220 -13.797 1.00 42.52 53 TYR A N 12
ATOM 19727 C CA . TYR A 1 53 ? 6.979 15.936 -13.289 1.00 23.13 53 TYR A CA 12
ATOM 19728 C C . TYR A 1 53 ? 7.575 14.784 -14.092 1.00 62.41 53 TYR A C 12
ATOM 19729 O O . TYR A 1 53 ? 6.952 14.241 -15.005 1.00 2.23 53 TYR A O 12
ATOM 19747 N N . PRO A 1 54 ? 8.812 14.398 -13.743 1.00 41.15 54 PRO A N 12
ATOM 19748 C CA . PRO A 1 54 ? 9.519 13.306 -14.417 1.00 5.20 54 PRO A CA 12
ATOM 19749 C C . PRO A 1 54 ? 8.905 11.943 -14.115 1.00 54.20 54 PRO A C 12
ATOM 19750 O O . PRO A 1 54 ? 9.052 11.001 -14.893 1.00 31.33 54 PRO A O 12
ATOM 19761 N N . GLU A 1 55 ? 8.217 11.848 -12.982 1.00 22.30 55 GLU A N 12
ATOM 19762 C CA . GLU A 1 55 ? 7.581 10.599 -12.578 1.00 75.04 55 GLU A CA 12
ATOM 19763 C C . GLU A 1 55 ? 6.451 10.230 -13.536 1.00 1.21 55 GLU A C 12
ATOM 19764 O O . GLU A 1 55 ? 6.100 9.059 -13.677 1.00 70.15 55 GLU A O 12
ATOM 19776 N N . TYR A 1 56 ? 5.885 11.239 -14.191 1.00 22.01 56 TYR A N 12
ATOM 19777 C CA . TYR A 1 56 ? 4.794 11.021 -15.133 1.00 11.43 56 TYR A CA 12
ATOM 19778 C C . TYR A 1 56 ? 5.296 11.080 -16.571 1.00 73.15 56 TYR A C 12
ATOM 19779 O O . TYR A 1 56 ? 4.535 10.869 -17.517 1.00 25.23 56 TYR A O 12
ATOM 19797 N N . LYS A 1 57 ? 6.583 11.368 -16.731 1.00 51.23 57 LYS A N 12
ATOM 19798 C CA . LYS A 1 57 ? 7.191 11.453 -18.053 1.00 55.14 57 LYS A CA 12
ATOM 19799 C C . LYS A 1 57 ? 6.846 10.227 -18.891 1.00 23.23 57 LYS A C 12
ATOM 19800 O O . LYS A 1 57 ? 6.675 10.321 -20.106 1.00 74.30 57 LYS A O 12
ATOM 19819 N N . ASP A 1 58 ? 6.744 9.076 -18.233 1.00 3.31 58 ASP A N 12
ATOM 19820 C CA . ASP A 1 58 ? 6.417 7.831 -18.917 1.00 72.12 58 ASP A CA 12
ATOM 19821 C C . ASP A 1 58 ? 5.024 7.900 -19.533 1.00 62.54 58 ASP A C 12
ATOM 19822 O O . ASP A 1 58 ? 4.839 7.584 -20.709 1.00 0.22 58 ASP A O 12
ATOM 19831 N N . GLU A 1 59 ? 4.047 8.312 -18.732 1.00 74.10 59 GLU A N 12
ATOM 19832 C CA . GLU A 1 59 ? 2.670 8.419 -19.200 1.00 62.30 59 GLU A CA 12
ATOM 19833 C C . GLU A 1 59 ? 2.553 9.456 -20.314 1.00 72.30 59 GLU A C 12
ATOM 19834 O O . GLU A 1 59 ? 1.874 9.232 -21.318 1.00 24.45 59 GLU A O 12
ATOM 19846 N N . LEU A 1 60 ? 3.219 10.591 -20.130 1.00 70.52 60 LEU A N 12
ATOM 19847 C CA . LEU A 1 60 ? 3.190 11.663 -21.119 1.00 3.14 60 LEU A CA 12
ATOM 19848 C C . LEU A 1 60 ? 3.763 11.191 -22.450 1.00 61.35 60 LEU A C 12
ATOM 19849 O O . LEU A 1 60 ? 3.210 11.480 -23.511 1.00 41.21 60 LEU A O 12
ATOM 19865 N N . GLU A 1 61 ? 4.872 10.461 -22.386 1.00 53.15 61 GLU A N 12
ATOM 19866 C CA . GLU A 1 61 ? 5.518 9.948 -23.589 1.00 22.32 61 GLU A CA 12
ATOM 19867 C C . GLU A 1 61 ? 4.570 9.046 -24.374 1.00 23.12 61 GLU A C 12
ATOM 19868 O O . GLU A 1 61 ? 4.581 9.034 -25.604 1.00 44.25 61 GLU A O 12
ATOM 19880 N N . VAL A 1 62 ? 3.749 8.290 -23.652 1.00 25.45 62 VAL A N 12
ATOM 19881 C CA . VAL A 1 62 ? 2.794 7.384 -24.278 1.00 21.42 62 VAL A CA 12
ATOM 19882 C C . VAL A 1 62 ? 1.778 8.151 -25.115 1.00 33.53 62 VAL A C 12
ATOM 19883 O O . VAL A 1 62 ? 1.536 7.818 -26.275 1.00 54.51 62 VAL A O 12
ATOM 19896 N N . ALA A 1 63 ? 1.184 9.180 -24.519 1.00 11.12 63 ALA A N 12
ATOM 19897 C CA . ALA A 1 63 ? 0.194 9.997 -25.210 1.00 61.10 63 ALA A CA 12
ATOM 19898 C C . ALA A 1 63 ? 0.790 10.643 -26.456 1.00 0.53 63 ALA A C 12
ATOM 19899 O O . ALA A 1 63 ? 0.191 10.612 -27.531 1.00 14.24 63 ALA A O 12
ATOM 19906 N N . TYR A 1 64 ? 1.972 11.230 -26.304 1.00 21.05 64 TYR A N 12
ATOM 19907 C CA . TYR A 1 64 ? 2.648 11.888 -27.417 1.00 12.33 64 TYR A CA 12
ATOM 19908 C C . TYR A 1 64 ? 2.939 10.897 -28.539 1.00 61.21 64 TYR A C 12
ATOM 19909 O O . TYR A 1 64 ? 2.777 11.212 -29.717 1.00 45.21 64 TYR A O 12
ATOM 19927 N N . ASN A 1 65 ? 3.370 9.697 -28.163 1.00 41.04 65 ASN A N 12
ATOM 19928 C CA . ASN A 1 65 ? 3.684 8.659 -29.138 1.00 64.43 65 ASN A CA 12
ATOM 19929 C C . ASN A 1 65 ? 2.465 8.328 -29.994 1.00 24.15 65 ASN A C 12
ATOM 19930 O O . ASN A 1 65 ? 2.582 8.096 -31.197 1.00 45.30 65 ASN A O 12
ATOM 19941 N N . SER A 1 66 ? 1.294 8.309 -29.364 1.00 44.41 66 SER A N 12
ATOM 19942 C CA . SER A 1 66 ? 0.054 8.004 -30.066 1.00 10.23 66 SER A CA 12
ATOM 19943 C C . SER A 1 66 ? -0.285 9.100 -31.071 1.00 40.30 66 SER A C 12
ATOM 19944 O O . SER A 1 66 ? -0.625 8.821 -32.221 1.00 44.02 66 SER A O 12
ATOM 19952 N N . ALA A 1 67 ? -0.190 10.350 -30.628 1.00 72.05 67 ALA A N 12
ATOM 19953 C CA . ALA A 1 67 ? -0.484 11.490 -31.489 1.00 31.41 67 ALA A CA 12
ATOM 19954 C C . ALA A 1 67 ? 0.427 11.503 -32.713 1.00 13.15 67 ALA A C 12
ATOM 19955 O O . ALA A 1 67 ? -0.007 11.828 -33.819 1.00 0.23 67 ALA A O 12
ATOM 19962 N N . LYS A 1 68 ? 1.690 11.149 -32.507 1.00 70.20 68 LYS A N 12
ATOM 19963 C CA . LYS A 1 68 ? 2.663 11.120 -33.593 1.00 62.13 68 LYS A CA 12
ATOM 19964 C C . LYS A 1 68 ? 2.351 9.993 -34.573 1.00 54.11 68 LYS A C 12
ATOM 19965 O O . LYS A 1 68 ? 2.517 10.146 -35.784 1.00 42.42 68 LYS A O 12
ATOM 19984 N N . LEU A 1 69 ? 1.896 8.863 -34.043 1.00 1.22 69 LEU A N 12
ATOM 19985 C CA . LEU A 1 69 ? 1.559 7.711 -34.872 1.00 13.45 69 LEU A CA 12
ATOM 19986 C C . LEU A 1 69 ? 0.500 8.076 -35.907 1.00 55.32 69 LEU A C 12
ATOM 19987 O O . LEU A 1 69 ? 0.637 7.761 -37.089 1.00 35.51 69 LEU A O 12
ATOM 20003 N N . PHE A 1 70 ? -0.555 8.746 -35.456 1.00 15.23 70 PHE A N 12
ATOM 20004 C CA . PHE A 1 70 ? -1.638 9.156 -36.343 1.00 34.02 70 PHE A CA 12
ATOM 20005 C C . PHE A 1 70 ? -1.159 10.217 -37.331 1.00 33.14 70 PHE A C 12
ATOM 20006 O O . PHE A 1 70 ? -1.592 10.248 -38.484 1.00 64.40 70 PHE A O 12
ATOM 20023 N N . LEU A 1 71 ? -0.265 11.084 -36.870 1.00 15.04 71 LEU A N 12
ATOM 20024 C CA . LEU A 1 71 ? 0.273 12.147 -37.712 1.00 14.23 71 LEU A CA 12
ATOM 20025 C C . LEU A 1 71 ? 1.213 11.581 -38.771 1.00 75.30 71 LEU A C 12
ATOM 20026 O O . LEU A 1 71 ? 1.339 12.134 -39.863 1.00 54.41 71 LEU A O 12
ATOM 20042 N N . GLU A 1 72 ? 1.868 10.472 -38.441 1.00 72.13 72 GLU A N 12
ATOM 20043 C CA . GLU A 1 72 ? 2.795 9.830 -39.365 1.00 51.13 72 GLU A CA 12
ATOM 20044 C C . GLU A 1 72 ? 2.045 8.975 -40.383 1.00 33.03 72 GLU A C 12
ATOM 20045 O O . GLU A 1 72 ? 2.652 8.339 -41.244 1.00 62.23 72 GLU A O 12
ATOM 20057 N N . SER A 1 73 ? 0.720 8.967 -40.276 1.00 74.35 73 SER A N 12
ATOM 20058 C CA . SER A 1 73 ? -0.115 8.188 -41.184 1.00 23.53 73 SER A CA 12
ATOM 20059 C C . SER A 1 73 ? -0.882 9.100 -42.136 1.00 32.04 73 SER A C 12
ATOM 20060 O O . SER A 1 73 ? -2.034 9.462 -41.897 1.00 32.05 73 SER A O 12
ATOM 20068 N N . PRO A 1 74 ? -0.228 9.483 -43.242 1.00 1.44 74 PRO A N 12
ATOM 20069 C CA . PRO A 1 74 ? -0.829 10.359 -44.253 1.00 61.04 74 PRO A CA 12
ATOM 20070 C C . PRO A 1 74 ? -1.942 9.667 -45.032 1.00 62.15 74 PRO A C 12
ATOM 20071 O O . PRO A 1 74 ? -1.740 9.232 -46.167 1.00 74.43 74 PRO A O 12
ATOM 20082 N N . LEU A 1 75 ? -3.115 9.568 -44.417 1.00 41.12 75 LEU A N 12
ATOM 20083 C CA . LEU A 1 75 ? -4.261 8.928 -45.054 1.00 1.13 75 LEU A CA 12
ATOM 20084 C C . LEU A 1 75 ? -5.521 9.108 -44.213 1.00 43.32 75 LEU A C 12
ATOM 20085 O O . LEU A 1 75 ? -6.615 9.289 -44.747 1.00 61.13 75 LEU A O 12
ATOM 20101 N N . VAL A 1 76 ? -5.359 9.060 -42.895 1.00 63.20 76 VAL A N 12
ATOM 20102 C CA . VAL A 1 76 ? -6.482 9.220 -41.980 1.00 74.01 76 VAL A CA 12
ATOM 20103 C C . VAL A 1 76 ? -6.542 10.640 -41.427 1.00 1.11 76 VAL A C 12
ATOM 20104 O O . VAL A 1 76 ? -5.985 10.927 -40.368 1.00 21.34 76 VAL A O 12
ATOM 20117 N N . GLU A 1 77 ? -7.221 11.524 -42.150 1.00 61.11 77 GLU A N 12
ATOM 20118 C CA . GLU A 1 77 ? -7.352 12.915 -41.731 1.00 23.55 77 GLU A CA 12
ATOM 20119 C C . GLU A 1 77 ? -8.774 13.209 -41.262 1.00 54.35 77 GLU A C 12
ATOM 20120 O O . GLU A 1 77 ? -9.592 13.734 -42.018 1.00 5.03 77 GLU A O 12
ATOM 20132 N N . GLY A 1 78 ? -9.061 12.867 -40.010 1.00 54.11 78 GLY A N 12
ATOM 20133 C CA . GLY A 1 78 ? -10.385 13.102 -39.462 1.00 54.34 78 GLY A CA 12
ATOM 20134 C C . GLY A 1 78 ? -10.600 12.391 -38.141 1.00 54.31 78 GLY A C 12
ATOM 20135 O O . GLY A 1 78 ? -10.359 12.944 -37.068 1.00 63.24 78 GLY A O 12
ATOM 20139 N N . PRO A 1 79 ? -11.066 11.135 -38.210 1.00 41.44 79 PRO A N 12
ATOM 20140 C CA . PRO A 1 79 ? -11.325 10.321 -37.019 1.00 43.03 79 PRO A CA 12
ATOM 20141 C C . PRO A 1 79 ? -10.041 9.910 -36.307 1.00 60.11 79 PRO A C 12
ATOM 20142 O O . PRO A 1 79 ? -10.023 9.737 -35.089 1.00 21.21 79 PRO A O 12
ATOM 20153 N N . GLY A 1 80 ? -8.966 9.757 -37.076 1.00 24.55 80 GLY A N 12
ATOM 20154 C CA . GLY A 1 80 ? -7.692 9.367 -36.500 1.00 31.23 80 GLY A CA 12
ATOM 20155 C C . GLY A 1 80 ? -7.010 10.511 -35.776 1.00 62.00 80 GLY A C 12
ATOM 20156 O O . GLY A 1 80 ? -6.416 10.317 -34.714 1.00 61.12 80 GLY A O 12
ATOM 20160 N N . LYS A 1 81 ? -7.092 11.706 -36.350 1.00 21.40 81 LYS A N 12
ATOM 20161 C CA . LYS A 1 81 ? -6.477 12.885 -35.753 1.00 52.44 81 LYS A CA 12
ATOM 20162 C C . LYS A 1 81 ? -7.197 13.284 -34.469 1.00 60.44 81 LYS A C 12
ATOM 20163 O O . LYS A 1 81 ? -6.566 13.678 -33.489 1.00 53.51 81 LYS A O 12
ATOM 20182 N N . VAL A 1 82 ? -8.522 13.175 -34.481 1.00 13.14 82 VAL A N 12
ATOM 20183 C CA . VAL A 1 82 ? -9.327 13.522 -33.316 1.00 55.03 82 VAL A CA 12
ATOM 20184 C C . VAL A 1 82 ? -9.081 12.549 -32.168 1.00 53.13 82 VAL A C 12
ATOM 20185 O O . VAL A 1 82 ? -9.049 12.944 -31.003 1.00 64.10 82 VAL A O 12
ATOM 20198 N N . ARG A 1 83 ? -8.907 11.275 -32.507 1.00 44.42 83 ARG A N 12
ATOM 20199 C CA . ARG A 1 83 ? -8.662 10.246 -31.504 1.00 34.43 83 ARG A CA 12
ATOM 20200 C C . ARG A 1 83 ? -7.276 10.403 -30.888 1.00 0.44 83 ARG A C 12
ATOM 20201 O O . ARG A 1 83 ? -7.070 10.103 -29.713 1.00 31.21 83 ARG A O 12
ATOM 20222 N N . ALA A 1 84 ? -6.328 10.876 -31.691 1.00 31.22 84 ALA A N 12
ATOM 20223 C CA . ALA A 1 84 ? -4.962 11.075 -31.225 1.00 5.24 84 ALA A CA 12
ATOM 20224 C C . ALA A 1 84 ? -4.885 12.221 -30.222 1.00 33.34 84 ALA A C 12
ATOM 20225 O O . ALA A 1 84 ? -4.292 12.084 -29.151 1.00 44.24 84 ALA A O 12
ATOM 20232 N N . ILE A 1 85 ? -5.489 13.351 -30.575 1.00 65.14 85 ILE A N 12
ATOM 20233 C CA . ILE A 1 85 ? -5.489 14.520 -29.705 1.00 15.41 85 ILE A CA 12
ATOM 20234 C C . ILE A 1 85 ? -6.396 14.308 -28.498 1.00 73.13 85 ILE A C 12
ATOM 20235 O O . ILE A 1 85 ? -6.027 14.623 -27.368 1.00 31.43 85 ILE A O 12
ATOM 20251 N N . GLY A 1 86 ? -7.586 13.769 -28.746 1.00 52.24 86 GLY A N 12
ATOM 20252 C CA . GLY A 1 86 ? -8.528 13.522 -27.670 1.00 72.32 86 GLY A CA 12
ATOM 20253 C C . GLY A 1 86 ? -7.992 12.542 -26.646 1.00 32.02 86 GLY A C 12
ATOM 20254 O O . GLY A 1 86 ? -8.215 12.705 -25.446 1.00 14.14 86 GLY A O 12
ATOM 20258 N N . ARG A 1 87 ? -7.286 11.520 -27.118 1.00 52.41 87 ARG A N 12
ATOM 20259 C CA . ARG A 1 87 ? -6.720 10.509 -26.234 1.00 33.54 87 ARG A CA 12
ATOM 20260 C C . ARG A 1 87 ? -5.726 11.133 -25.260 1.00 13.24 87 ARG A C 12
ATOM 20261 O O . ARG A 1 87 ? -5.773 10.874 -24.057 1.00 54.41 87 ARG A O 12
ATOM 20282 N N . VAL A 1 88 ? -4.826 11.957 -25.787 1.00 50.14 88 VAL A N 12
ATOM 20283 C CA . VAL A 1 88 ? -3.820 12.619 -24.965 1.00 62.32 88 VAL A CA 12
ATOM 20284 C C . VAL A 1 88 ? -4.468 13.560 -23.956 1.00 21.44 88 VAL A C 12
ATOM 20285 O O . VAL A 1 88 ? -4.045 13.636 -22.801 1.00 15.23 88 VAL A O 12
ATOM 20298 N N . LEU A 1 89 ? -5.498 14.274 -24.397 1.00 21.21 89 LEU A N 12
ATOM 20299 C CA . LEU A 1 89 ? -6.207 15.210 -23.531 1.00 41.21 89 LEU A CA 12
ATOM 20300 C C . LEU A 1 89 ? -6.811 14.491 -22.329 1.00 50.13 89 LEU A C 12
ATOM 20301 O O . LEU A 1 89 ? -6.864 15.039 -21.228 1.00 64.03 89 LEU A O 12
ATOM 20317 N N . TRP A 1 90 ? -7.262 13.261 -22.549 1.00 31.24 90 TRP A N 12
ATOM 20318 C CA . TRP A 1 90 ? -7.860 12.466 -21.482 1.00 31.41 90 TRP A CA 12
ATOM 20319 C C . TRP A 1 90 ? -6.813 12.068 -20.447 1.00 12.14 90 TRP A C 12
ATOM 20320 O O . TRP A 1 90 ? -7.060 12.134 -19.242 1.00 63.21 90 TRP A O 12
ATOM 20341 N N . THR A 1 91 ? -5.643 11.655 -20.924 1.00 73.20 91 THR A N 12
ATOM 20342 C CA . THR A 1 91 ? -4.559 11.245 -20.039 1.00 50.22 91 THR A CA 12
ATOM 20343 C C . THR A 1 91 ? -4.159 12.377 -19.099 1.00 71.15 91 THR A C 12
ATOM 20344 O O . THR A 1 91 ? -4.029 12.176 -17.892 1.00 3.41 91 THR A O 12
ATOM 20355 N N . ILE A 1 92 ? -3.967 13.566 -19.661 1.00 0.23 92 ILE A N 12
ATOM 20356 C CA . ILE A 1 92 ? -3.585 14.729 -18.870 1.00 43.52 92 ILE A CA 12
ATOM 20357 C C . ILE A 1 92 ? -4.699 15.135 -17.912 1.00 51.12 92 ILE A C 12
ATOM 20358 O O . ILE A 1 92 ? -4.441 15.569 -16.790 1.00 11.12 92 ILE A O 12
ATOM 20374 N N . LYS A 1 93 ? -5.940 14.988 -18.362 1.00 54.00 93 LYS A N 12
ATOM 20375 C CA . LYS A 1 93 ? -7.097 15.335 -17.545 1.00 3.22 93 LYS A CA 12
ATOM 20376 C C . LYS A 1 93 ? -7.080 14.570 -16.225 1.00 61.14 93 LYS A C 12
ATOM 20377 O O . LYS A 1 93 ? -7.269 15.152 -15.157 1.00 1.52 93 LYS A O 12
ATOM 20396 N N . ARG A 1 94 ? -6.852 13.263 -16.307 1.00 10.11 94 ARG A N 12
ATOM 20397 C CA . ARG A 1 94 ? -6.811 12.419 -15.119 1.00 63.21 94 ARG A CA 12
ATOM 20398 C C . ARG A 1 94 ? -5.657 12.824 -14.205 1.00 34.51 94 ARG A C 12
ATOM 20399 O O . ARG A 1 94 ? -5.799 12.848 -12.982 1.00 35.55 94 ARG A O 12
ATOM 20420 N N . LEU A 1 95 ? -4.516 13.139 -14.806 1.00 64.31 95 LEU A N 12
ATOM 20421 C CA . LEU A 1 95 ? -3.337 13.542 -14.047 1.00 61.23 95 LEU A CA 12
ATOM 20422 C C . LEU A 1 95 ? -3.666 14.693 -13.102 1.00 20.14 95 LEU A C 12
ATOM 20423 O O . LEU A 1 95 ? -3.029 14.855 -12.061 1.00 33.23 95 LEU A O 12
ATOM 20439 N N . ASN A 1 96 ? -4.665 15.487 -13.469 1.00 54.11 96 ASN A N 12
ATOM 20440 C CA . ASN A 1 96 ? -5.080 16.622 -12.653 1.00 11.33 96 ASN A CA 12
ATOM 20441 C C . ASN A 1 96 ? -3.990 17.689 -12.611 1.00 13.13 96 ASN A C 12
ATOM 20442 O O . ASN A 1 96 ? -3.685 18.236 -11.550 1.00 40.34 96 ASN A O 12
ATOM 20453 N N . ILE A 1 97 ? -3.409 17.980 -13.770 1.00 11.15 97 ILE A N 12
ATOM 20454 C CA . ILE A 1 97 ? -2.355 18.982 -13.865 1.00 41.24 97 ILE A CA 12
ATOM 20455 C C . ILE A 1 97 ? -2.829 20.206 -14.642 1.00 64.20 97 ILE A C 12
ATOM 20456 O O . ILE A 1 97 ? -3.166 20.113 -15.822 1.00 24.30 97 ILE A O 12
ATOM 20472 N N . ASP A 1 98 ? -2.850 21.352 -13.972 1.00 41.40 98 ASP A N 12
ATOM 20473 C CA . ASP A 1 98 ? -3.279 22.596 -14.600 1.00 15.32 98 ASP A CA 12
ATOM 20474 C C . ASP A 1 98 ? -2.531 22.831 -15.908 1.00 51.22 98 ASP A C 12
ATOM 20475 O O . ASP A 1 98 ? -1.366 23.229 -15.907 1.00 20.22 98 ASP A O 12
ATOM 20484 N N . SER A 1 99 ? -3.209 22.583 -17.025 1.00 32.42 99 SER A N 12
ATOM 20485 C CA . SER A 1 99 ? -2.607 22.761 -18.341 1.00 15.20 99 SER A CA 12
ATOM 20486 C C . SER A 1 99 ? -3.454 23.692 -19.203 1.00 75.54 99 SER A C 12
ATOM 20487 O O . SER A 1 99 ? -4.665 23.823 -19.016 1.00 45.12 99 SER A O 12
ATOM 20495 N N . PRO A 1 100 ? -2.805 24.354 -20.173 1.00 24.41 100 PRO A N 12
ATOM 20496 C CA . PRO A 1 100 ? -3.478 25.283 -21.085 1.00 31.32 100 PRO A CA 12
ATOM 20497 C C . PRO A 1 100 ? -4.406 24.567 -22.060 1.00 14.22 100 PRO A C 12
ATOM 20498 O O . PRO A 1 100 ? -4.084 24.410 -23.238 1.00 44.30 100 PRO A O 12
ATOM 20509 N N . PHE A 1 101 ? -5.561 24.137 -21.563 1.00 63.22 101 PHE A N 12
ATOM 20510 C CA . PHE A 1 101 ? -6.536 23.437 -22.392 1.00 2.01 101 PHE A CA 12
ATOM 20511 C C . PHE A 1 101 ? -7.948 23.623 -21.843 1.00 53.54 101 PHE A C 12
ATOM 20512 O O . PHE A 1 101 ? -8.885 23.903 -22.593 1.00 11.54 101 PHE A O 12
ATOM 20529 N N . VAL A 1 102 ? -8.093 23.466 -20.532 1.00 13.13 102 VAL A N 12
ATOM 20530 C CA . VAL A 1 102 ? -9.389 23.618 -19.882 1.00 74.32 102 VAL A CA 12
ATOM 20531 C C . VAL A 1 102 ? -9.469 24.930 -19.112 1.00 52.12 102 VAL A C 12
ATOM 20532 O O . VAL A 1 102 ? -10.330 25.767 -19.378 1.00 13.52 102 VAL A O 12
ATOM 20545 N N . SER A 1 1 ? -12.288 -0.540 -24.240 1.00 42.33 1 SER A N 13
ATOM 20546 C CA . SER A 1 1 ? -13.652 -0.382 -24.729 1.00 34.54 1 SER A CA 13
ATOM 20547 C C . SER A 1 1 ? -13.701 -0.488 -26.250 1.00 60.20 1 SER A C 13
ATOM 20548 O O . SER A 1 1 ? -12.679 -0.375 -26.924 1.00 44.43 1 SER A O 13
ATOM 20556 N N . MET A 1 2 ? -14.899 -0.708 -26.784 1.00 3.44 2 MET A N 13
ATOM 20557 C CA . MET A 1 2 ? -15.081 -0.829 -28.225 1.00 35.22 2 MET A CA 13
ATOM 20558 C C . MET A 1 2 ? -16.487 -0.396 -28.633 1.00 24.32 2 MET A C 13
ATOM 20559 O O . MET A 1 2 ? -17.182 -1.111 -29.355 1.00 23.54 2 MET A O 13
ATOM 20573 N N . ASP A 1 3 ? -16.899 0.777 -28.166 1.00 2.33 3 ASP A N 13
ATOM 20574 C CA . ASP A 1 3 ? -18.220 1.305 -28.483 1.00 54.51 3 ASP A CA 13
ATOM 20575 C C . ASP A 1 3 ? -18.142 2.786 -28.844 1.00 62.32 3 ASP A C 13
ATOM 20576 O O . ASP A 1 3 ? -17.175 3.468 -28.506 1.00 62.01 3 ASP A O 13
ATOM 20585 N N . LYS A 1 4 ? -19.167 3.276 -29.533 1.00 63.40 4 LYS A N 13
ATOM 20586 C CA . LYS A 1 4 ? -19.216 4.674 -29.941 1.00 0.51 4 LYS A CA 13
ATOM 20587 C C . LYS A 1 4 ? -19.840 5.538 -28.849 1.00 51.45 4 LYS A C 13
ATOM 20588 O O . LYS A 1 4 ? -19.142 6.275 -28.154 1.00 41.14 4 LYS A O 13
ATOM 20607 N N . GLU A 1 5 ? -21.158 5.441 -28.705 1.00 22.33 5 GLU A N 13
ATOM 20608 C CA . GLU A 1 5 ? -21.874 6.212 -27.697 1.00 12.33 5 GLU A CA 13
ATOM 20609 C C . GLU A 1 5 ? -21.639 7.709 -27.888 1.00 24.33 5 GLU A C 13
ATOM 20610 O O . GLU A 1 5 ? -20.648 8.258 -27.404 1.00 72.03 5 GLU A O 13
ATOM 20622 N N . TRP A 1 6 ? -22.554 8.359 -28.596 1.00 73.32 6 TRP A N 13
ATOM 20623 C CA . TRP A 1 6 ? -22.445 9.791 -28.852 1.00 34.31 6 TRP A CA 13
ATOM 20624 C C . TRP A 1 6 ? -22.770 10.595 -27.598 1.00 70.30 6 TRP A C 13
ATOM 20625 O O . TRP A 1 6 ? -21.999 11.463 -27.189 1.00 43.23 6 TRP A O 13
ATOM 20646 N N . ILE A 1 7 ? -23.914 10.299 -26.991 1.00 32.12 7 ILE A N 13
ATOM 20647 C CA . ILE A 1 7 ? -24.339 10.994 -25.781 1.00 42.45 7 ILE A CA 13
ATOM 20648 C C . ILE A 1 7 ? -24.352 12.505 -25.991 1.00 72.51 7 ILE A C 13
ATOM 20649 O O . ILE A 1 7 ? -23.346 13.181 -25.776 1.00 60.10 7 ILE A O 13
ATOM 20665 N N . SER A 1 8 ? -25.499 13.027 -26.412 1.00 55.52 8 SER A N 13
ATOM 20666 C CA . SER A 1 8 ? -25.644 14.459 -26.654 1.00 21.32 8 SER A CA 13
ATOM 20667 C C . SER A 1 8 ? -27.081 14.909 -26.410 1.00 22.53 8 SER A C 13
ATOM 20668 O O . SER A 1 8 ? -27.940 14.785 -27.285 1.00 4.41 8 SER A O 13
ATOM 20676 N N . LYS A 1 9 ? -27.337 15.430 -25.215 1.00 2.31 9 LYS A N 13
ATOM 20677 C CA . LYS A 1 9 ? -28.670 15.900 -24.854 1.00 61.34 9 LYS A CA 13
ATOM 20678 C C . LYS A 1 9 ? -28.617 16.780 -23.609 1.00 71.35 9 LYS A C 13
ATOM 20679 O O . LYS A 1 9 ? -29.314 17.792 -23.522 1.00 74.43 9 LYS A O 13
ATOM 20698 N N . LEU A 1 10 ? -27.787 16.389 -22.649 1.00 51.31 10 LEU A N 13
ATOM 20699 C CA . LEU A 1 10 ? -27.642 17.144 -21.409 1.00 52.00 10 LEU A CA 13
ATOM 20700 C C . LEU A 1 10 ? -27.059 18.527 -21.678 1.00 15.23 10 LEU A C 13
ATOM 20701 O O . LEU A 1 10 ? -26.385 18.759 -22.682 1.00 1.31 10 LEU A O 13
ATOM 20717 N N . PRO A 1 11 ? -27.322 19.469 -20.761 1.00 4.42 11 PRO A N 13
ATOM 20718 C CA . PRO A 1 11 ? -26.830 20.846 -20.876 1.00 25.03 11 PRO A CA 13
ATOM 20719 C C . PRO A 1 11 ? -25.320 20.939 -20.683 1.00 5.14 11 PRO A C 13
ATOM 20720 O O . PRO A 1 11 ? -24.627 19.924 -20.622 1.00 70.43 11 PRO A O 13
ATOM 20731 N N . LYS A 1 12 ? -24.815 22.165 -20.586 1.00 30.32 12 LYS A N 13
ATOM 20732 C CA . LYS A 1 12 ? -23.388 22.392 -20.398 1.00 50.54 12 LYS A CA 13
ATOM 20733 C C . LYS A 1 12 ? -23.066 22.655 -18.930 1.00 33.30 12 LYS A C 13
ATOM 20734 O O . LYS A 1 12 ? -23.487 23.663 -18.364 1.00 15.42 12 LYS A O 13
ATOM 20753 N N . SER A 1 13 ? -22.318 21.741 -18.320 1.00 70.44 13 SER A N 13
ATOM 20754 C CA . SER A 1 13 ? -21.943 21.872 -16.917 1.00 73.04 13 SER A CA 13
ATOM 20755 C C . SER A 1 13 ? -20.442 22.105 -16.775 1.00 54.04 13 SER A C 13
ATOM 20756 O O . SER A 1 13 ? -19.656 21.821 -17.680 1.00 74.10 13 SER A O 13
ATOM 20764 N N . PRO A 1 14 ? -20.033 22.634 -15.613 1.00 50.45 14 PRO A N 13
ATOM 20765 C CA . PRO A 1 14 ? -18.624 22.918 -15.325 1.00 25.33 14 PRO A CA 13
ATOM 20766 C C . PRO A 1 14 ? -17.803 21.645 -15.147 1.00 5.20 14 PRO A C 13
ATOM 20767 O O . PRO A 1 14 ? -17.196 21.150 -16.095 1.00 51.05 14 PRO A O 13
ATOM 20778 N N . GLU A 1 15 ? -17.787 21.122 -13.924 1.00 54.42 15 GLU A N 13
ATOM 20779 C CA . GLU A 1 15 ? -17.039 19.908 -13.624 1.00 23.20 15 GLU A CA 13
ATOM 20780 C C . GLU A 1 15 ? -17.840 18.987 -12.708 1.00 10.34 15 GLU A C 13
ATOM 20781 O O . GLU A 1 15 ? -17.507 18.788 -11.539 1.00 44.21 15 GLU A O 13
ATOM 20793 N N . PRO A 1 16 ? -18.925 18.413 -13.248 1.00 61.32 16 PRO A N 13
ATOM 20794 C CA . PRO A 1 16 ? -19.798 17.505 -12.497 1.00 42.12 16 PRO A CA 13
ATOM 20795 C C . PRO A 1 16 ? -19.122 16.171 -12.194 1.00 12.42 16 PRO A C 13
ATOM 20796 O O . PRO A 1 16 ? -17.922 16.008 -12.419 1.00 33.54 16 PRO A O 13
ATOM 20807 N N . TRP A 1 17 ? -19.899 15.223 -11.682 1.00 2.20 17 TRP A N 13
ATOM 20808 C CA . TRP A 1 17 ? -19.375 13.904 -11.348 1.00 24.20 17 TRP A CA 13
ATOM 20809 C C . TRP A 1 17 ? -20.140 12.811 -12.087 1.00 3.32 17 TRP A C 13
ATOM 20810 O O . TRP A 1 17 ? -20.621 11.856 -11.477 1.00 74.11 17 TRP A O 13
ATOM 20831 N N . THR A 1 18 ? -20.248 12.957 -13.404 1.00 12.13 18 THR A N 13
ATOM 20832 C CA . THR A 1 18 ? -20.955 11.983 -14.225 1.00 12.32 18 THR A CA 13
ATOM 20833 C C . THR A 1 18 ? -20.160 11.641 -15.480 1.00 14.50 18 THR A C 13
ATOM 20834 O O . THR A 1 18 ? -19.280 12.388 -15.909 1.00 73.40 18 THR A O 13
ATOM 20845 N N . PRO A 1 19 ? -20.475 10.486 -16.085 1.00 15.25 19 PRO A N 13
ATOM 20846 C CA . PRO A 1 19 ? -19.802 10.020 -17.300 1.00 23.51 19 PRO A CA 13
ATOM 20847 C C . PRO A 1 19 ? -20.154 10.866 -18.519 1.00 3.42 19 PRO A C 13
ATOM 20848 O O . PRO A 1 19 ? -19.360 10.986 -19.451 1.00 72.11 19 PRO A O 13
ATOM 20859 N N . GLU A 1 20 ? -21.347 11.452 -18.502 1.00 44.04 20 GLU A N 13
ATOM 20860 C CA . GLU A 1 20 ? -21.802 12.287 -19.608 1.00 31.31 20 GLU A CA 13
ATOM 20861 C C . GLU A 1 20 ? -20.825 13.432 -19.862 1.00 32.43 20 GLU A C 13
ATOM 20862 O O . GLU A 1 20 ? -20.632 13.853 -21.003 1.00 2.24 20 GLU A O 13
ATOM 20874 N N . GLN A 1 21 ? -20.215 13.930 -18.792 1.00 10.14 21 GLN A N 13
ATOM 20875 C CA . GLN A 1 21 ? -19.261 15.027 -18.899 1.00 22.23 21 GLN A CA 13
ATOM 20876 C C . GLN A 1 21 ? -18.100 14.650 -19.815 1.00 53.43 21 GLN A C 13
ATOM 20877 O O . GLN A 1 21 ? -17.592 15.486 -20.562 1.00 4.44 21 GLN A O 13
ATOM 20891 N N . GLU A 1 22 ? -17.687 13.388 -19.752 1.00 14.24 22 GLU A N 13
ATOM 20892 C CA . GLU A 1 22 ? -16.586 12.903 -20.575 1.00 40.33 22 GLU A CA 13
ATOM 20893 C C . GLU A 1 22 ? -17.010 12.785 -22.036 1.00 54.32 22 GLU A C 13
ATOM 20894 O O . GLU A 1 22 ? -16.330 13.282 -22.932 1.00 62.13 22 GLU A O 13
ATOM 20906 N N . GLU A 1 23 ? -18.139 12.122 -22.266 1.00 71.44 23 GLU A N 13
ATOM 20907 C CA . GLU A 1 23 ? -18.654 11.937 -23.618 1.00 20.43 23 GLU A CA 13
ATOM 20908 C C . GLU A 1 23 ? -18.871 13.280 -24.307 1.00 14.53 23 GLU A C 13
ATOM 20909 O O . GLU A 1 23 ? -18.657 13.415 -25.511 1.00 2.43 23 GLU A O 13
ATOM 20921 N N . ALA A 1 24 ? -19.299 14.272 -23.532 1.00 54.43 24 ALA A N 13
ATOM 20922 C CA . ALA A 1 24 ? -19.545 15.608 -24.066 1.00 65.53 24 ALA A CA 13
ATOM 20923 C C . ALA A 1 24 ? -18.242 16.281 -24.482 1.00 24.14 24 ALA A C 13
ATOM 20924 O O . ALA A 1 24 ? -18.175 16.941 -25.519 1.00 31.12 24 ALA A O 13
ATOM 20931 N N . PHE A 1 25 ? -17.206 16.110 -23.666 1.00 63.32 25 PHE A N 13
ATOM 20932 C CA . PHE A 1 25 ? -15.904 16.703 -23.949 1.00 11.14 25 PHE A CA 13
ATOM 20933 C C . PHE A 1 25 ? -15.350 16.191 -25.276 1.00 15.43 25 PHE A C 13
ATOM 20934 O O . PHE A 1 25 ? -14.937 16.975 -26.132 1.00 73.31 25 PHE A O 13
ATOM 20951 N N . LEU A 1 26 ? -15.343 14.873 -25.438 1.00 12.32 26 LEU A N 13
ATOM 20952 C CA . LEU A 1 26 ? -14.840 14.256 -26.660 1.00 10.12 26 LEU A CA 13
ATOM 20953 C C . LEU A 1 26 ? -15.776 14.528 -27.833 1.00 70.24 26 LEU A C 13
ATOM 20954 O O . LEU A 1 26 ? -15.333 14.696 -28.970 1.00 30.24 26 LEU A O 13
ATOM 20970 N N . LYS A 1 27 ? -17.073 14.571 -27.550 1.00 73.13 27 LYS A N 13
ATOM 20971 C CA . LYS A 1 27 ? -18.074 14.825 -28.580 1.00 1.30 27 LYS A CA 13
ATOM 20972 C C . LYS A 1 27 ? -17.940 16.241 -29.131 1.00 3.35 27 LYS A C 13
ATOM 20973 O O . LYS A 1 27 ? -18.089 16.467 -30.332 1.00 14.25 27 LYS A O 13
ATOM 20992 N N . ARG A 1 28 ? -17.654 17.191 -28.245 1.00 72.13 28 ARG A N 13
ATOM 20993 C CA . ARG A 1 28 ? -17.500 18.585 -28.644 1.00 44.15 28 ARG A CA 13
ATOM 20994 C C . ARG A 1 28 ? -16.149 18.811 -29.318 1.00 10.11 28 ARG A C 13
ATOM 20995 O O . ARG A 1 28 ? -16.034 19.612 -30.245 1.00 44.25 28 ARG A O 13
ATOM 21016 N N . PHE A 1 29 ? -15.131 18.100 -28.845 1.00 73.00 29 PHE A N 13
ATOM 21017 C CA . PHE A 1 29 ? -13.789 18.224 -29.401 1.00 41.45 29 PHE A CA 13
ATOM 21018 C C . PHE A 1 29 ? -13.707 17.568 -30.776 1.00 24.41 29 PHE A C 13
ATOM 21019 O O . PHE A 1 29 ? -13.077 18.097 -31.691 1.00 51.14 29 PHE A O 13
ATOM 21036 N N . ALA A 1 30 ? -14.347 16.411 -30.913 1.00 53.41 30 ALA A N 13
ATOM 21037 C CA . ALA A 1 30 ? -14.349 15.684 -32.175 1.00 20.42 30 ALA A CA 13
ATOM 21038 C C . ALA A 1 30 ? -15.011 16.501 -33.280 1.00 64.30 30 ALA A C 13
ATOM 21039 O O . ALA A 1 30 ? -14.673 16.360 -34.454 1.00 71.22 30 ALA A O 13
ATOM 21046 N N . GLU A 1 31 ? -15.954 17.353 -32.894 1.00 30.12 31 GLU A N 13
ATOM 21047 C CA . GLU A 1 31 ? -16.664 18.192 -33.853 1.00 65.51 31 GLU A CA 13
ATOM 21048 C C . GLU A 1 31 ? -15.684 18.906 -34.780 1.00 33.30 31 GLU A C 13
ATOM 21049 O O . GLU A 1 31 ? -15.944 19.065 -35.973 1.00 11.31 31 GLU A O 13
ATOM 21061 N N . LYS A 1 32 ? -14.557 19.336 -34.222 1.00 53.11 32 LYS A N 13
ATOM 21062 C CA . LYS A 1 32 ? -13.537 20.033 -34.997 1.00 14.21 32 LYS A CA 13
ATOM 21063 C C . LYS A 1 32 ? -12.351 20.413 -34.116 1.00 31.11 32 LYS A C 13
ATOM 21064 O O . LYS A 1 32 ? -12.459 21.286 -33.255 1.00 52.40 32 LYS A O 13
ATOM 21083 N N . VAL A 1 33 ? -11.219 19.753 -34.339 1.00 32.33 33 VAL A N 13
ATOM 21084 C CA . VAL A 1 33 ? -10.013 20.023 -33.568 1.00 5.42 33 VAL A CA 13
ATOM 21085 C C . VAL A 1 33 ? -8.820 20.276 -34.483 1.00 63.14 33 VAL A C 13
ATOM 21086 O O . VAL A 1 33 ? -8.799 19.827 -35.630 1.00 21.11 33 VAL A O 13
ATOM 21099 N N . ASP A 1 34 ? -7.829 20.996 -33.970 1.00 53.51 34 ASP A N 13
ATOM 21100 C CA . ASP A 1 34 ? -6.631 21.308 -34.741 1.00 73.41 34 ASP A CA 13
ATOM 21101 C C . ASP A 1 34 ? -5.433 20.512 -34.230 1.00 15.42 34 ASP A C 13
ATOM 21102 O O . ASP A 1 34 ? -4.709 20.943 -33.332 1.00 40.10 34 ASP A O 13
ATOM 21111 N N . PRO A 1 35 ? -5.220 19.324 -34.812 1.00 63.43 35 PRO A N 13
ATOM 21112 C CA . PRO A 1 35 ? -4.111 18.443 -34.432 1.00 34.11 35 PRO A CA 13
ATOM 21113 C C . PRO A 1 35 ? -2.756 19.003 -34.851 1.00 73.54 35 PRO A C 13
ATOM 21114 O O . PRO A 1 35 ? -1.757 18.814 -34.160 1.00 32.21 35 PRO A O 13
ATOM 21125 N N . GLU A 1 36 ? -2.731 19.691 -35.988 1.00 75.43 36 GLU A N 13
ATOM 21126 C CA . GLU A 1 36 ? -1.498 20.277 -36.499 1.00 72.12 36 GLU A CA 13
ATOM 21127 C C . GLU A 1 36 ? -0.938 21.305 -35.521 1.00 14.05 36 GLU A C 13
ATOM 21128 O O . GLU A 1 36 ? 0.243 21.271 -35.177 1.00 54.24 36 GLU A O 13
ATOM 21140 N N . GLU A 1 37 ? -1.796 22.219 -35.076 1.00 61.33 37 GLU A N 13
ATOM 21141 C CA . GLU A 1 37 ? -1.387 23.257 -34.137 1.00 55.15 37 GLU A CA 13
ATOM 21142 C C . GLU A 1 37 ? -1.252 22.694 -32.726 1.00 31.31 37 GLU A C 13
ATOM 21143 O O . GLU A 1 37 ? -0.287 22.984 -32.019 1.00 21.43 37 GLU A O 13
ATOM 21155 N N . THR A 1 38 ? -2.227 21.886 -32.322 1.00 71.41 38 THR A N 13
ATOM 21156 C CA . THR A 1 38 ? -2.219 21.281 -30.996 1.00 55.12 38 THR A CA 13
ATOM 21157 C C . THR A 1 38 ? -0.964 20.444 -30.780 1.00 60.14 38 THR A C 13
ATOM 21158 O O . THR A 1 38 ? -0.451 20.353 -29.664 1.00 45.13 38 THR A O 13
ATOM 21169 N N . LEU A 1 39 ? -0.474 19.834 -31.854 1.00 30.14 39 LEU A N 13
ATOM 21170 C CA . LEU A 1 39 ? 0.724 19.003 -31.782 1.00 14.54 39 LEU A CA 13
ATOM 21171 C C . LEU A 1 39 ? 1.917 19.811 -31.283 1.00 52.43 39 LEU A C 13
ATOM 21172 O O . LEU A 1 39 ? 2.762 19.302 -30.548 1.00 4.01 39 LEU A O 13
ATOM 21188 N N . LYS A 1 40 ? 1.980 21.076 -31.689 1.00 3.24 40 LYS A N 13
ATOM 21189 C CA . LYS A 1 40 ? 3.068 21.957 -31.281 1.00 73.43 40 LYS A CA 13
ATOM 21190 C C . LYS A 1 40 ? 2.940 22.335 -29.809 1.00 21.32 40 LYS A C 13
ATOM 21191 O O . LYS A 1 40 ? 3.894 22.212 -29.040 1.00 64.42 40 LYS A O 13
ATOM 21210 N N . LYS A 1 41 ? 1.755 22.793 -29.421 1.00 33.15 41 LYS A N 13
ATOM 21211 C CA . LYS A 1 41 ? 1.501 23.186 -28.041 1.00 12.34 41 LYS A CA 13
ATOM 21212 C C . LYS A 1 41 ? 1.619 21.989 -27.103 1.00 63.42 41 LYS A C 13
ATOM 21213 O O . LYS A 1 41 ? 2.128 22.108 -25.988 1.00 31.03 41 LYS A O 13
ATOM 21232 N N . LEU A 1 42 ? 1.150 20.834 -27.562 1.00 71.14 42 LEU A N 13
ATOM 21233 C CA . LEU A 1 42 ? 1.205 19.614 -26.766 1.00 22.13 42 LEU A CA 13
ATOM 21234 C C . LEU A 1 42 ? 2.636 19.096 -26.661 1.00 40.24 42 LEU A C 13
ATOM 21235 O O . LEU A 1 42 ? 3.085 18.698 -25.587 1.00 23.11 42 LEU A O 13
ATOM 21251 N N . GLU A 1 43 ? 3.347 19.107 -27.784 1.00 42.24 43 GLU A N 13
ATOM 21252 C CA . GLU A 1 43 ? 4.728 18.640 -27.817 1.00 5.21 43 GLU A CA 13
ATOM 21253 C C . GLU A 1 43 ? 5.608 19.474 -26.890 1.00 31.50 43 GLU A C 13
ATOM 21254 O O . GLU A 1 43 ? 6.396 18.934 -26.114 1.00 71.43 43 GLU A O 13
ATOM 21266 N N . GLU A 1 44 ? 5.466 20.792 -26.978 1.00 2.44 44 GLU A N 13
ATOM 21267 C CA . GLU A 1 44 ? 6.248 21.702 -26.147 1.00 34.51 44 GLU A CA 13
ATOM 21268 C C . GLU A 1 44 ? 5.814 21.615 -24.687 1.00 75.33 44 GLU A C 13
ATOM 21269 O O . GLU A 1 44 ? 6.637 21.702 -23.777 1.00 60.25 44 GLU A O 13
ATOM 21281 N N . TRP A 1 45 ? 4.514 21.443 -24.473 1.00 4.23 45 TRP A N 13
ATOM 21282 C CA . TRP A 1 45 ? 3.969 21.345 -23.123 1.00 23.32 45 TRP A CA 13
ATOM 21283 C C . TRP A 1 45 ? 4.522 20.122 -22.401 1.00 31.03 45 TRP A C 13
ATOM 21284 O O . TRP A 1 45 ? 5.020 20.225 -21.280 1.00 44.10 45 TRP A O 13
ATOM 21305 N N . ILE A 1 46 ? 4.429 18.965 -23.048 1.00 51.43 46 ILE A N 13
ATOM 21306 C CA . ILE A 1 46 ? 4.921 17.723 -22.466 1.00 42.33 46 ILE A CA 13
ATOM 21307 C C . ILE A 1 46 ? 6.423 17.793 -22.211 1.00 22.20 46 ILE A C 13
ATOM 21308 O O . ILE A 1 46 ? 6.912 17.326 -21.182 1.00 20.34 46 ILE A O 13
ATOM 21324 N N . LYS A 1 47 ? 7.152 18.380 -23.154 1.00 13.00 47 LYS A N 13
ATOM 21325 C CA . LYS A 1 47 ? 8.598 18.514 -23.032 1.00 0.34 47 LYS A CA 13
ATOM 21326 C C . LYS A 1 47 ? 8.968 19.272 -21.761 1.00 10.40 47 LYS A C 13
ATOM 21327 O O . LYS A 1 47 ? 9.826 18.835 -20.994 1.00 52.23 47 LYS A O 13
ATOM 21346 N N . GLU A 1 48 ? 8.314 20.409 -21.543 1.00 2.35 48 GLU A N 13
ATOM 21347 C CA . GLU A 1 48 ? 8.575 21.226 -20.364 1.00 12.50 48 GLU A CA 13
ATOM 21348 C C . GLU A 1 48 ? 8.019 20.561 -19.107 1.00 53.51 48 GLU A C 13
ATOM 21349 O O . GLU A 1 48 ? 8.686 20.504 -18.076 1.00 11.51 48 GLU A O 13
ATOM 21361 N N . ASN A 1 49 ? 6.791 20.061 -19.204 1.00 45.13 49 ASN A N 13
ATOM 21362 C CA . ASN A 1 49 ? 6.144 19.402 -18.075 1.00 53.12 49 ASN A CA 13
ATOM 21363 C C . ASN A 1 49 ? 6.974 18.217 -17.589 1.00 11.42 49 ASN A C 13
ATOM 21364 O O . ASN A 1 49 ? 7.077 17.971 -16.387 1.00 35.42 49 ASN A O 13
ATOM 21375 N N . ILE A 1 50 ? 7.563 17.489 -18.530 1.00 44.14 50 ILE A N 13
ATOM 21376 C CA . ILE A 1 50 ? 8.386 16.332 -18.197 1.00 61.33 50 ILE A CA 13
ATOM 21377 C C . ILE A 1 50 ? 9.522 16.717 -17.256 1.00 13.11 50 ILE A C 13
ATOM 21378 O O . ILE A 1 50 ? 9.867 15.967 -16.343 1.00 3.54 50 ILE A O 13
ATOM 21394 N N . LYS A 1 51 ? 10.099 17.892 -17.484 1.00 61.13 51 LYS A N 13
ATOM 21395 C CA . LYS A 1 51 ? 11.194 18.380 -16.655 1.00 43.15 51 LYS A CA 13
ATOM 21396 C C . LYS A 1 51 ? 10.725 18.635 -15.226 1.00 73.34 51 LYS A C 13
ATOM 21397 O O . LYS A 1 51 ? 11.480 18.452 -14.272 1.00 22.44 51 LYS A O 13
ATOM 21416 N N . LYS A 1 52 ? 9.472 19.055 -15.087 1.00 0.54 52 LYS A N 13
ATOM 21417 C CA . LYS A 1 52 ? 8.899 19.331 -13.774 1.00 10.32 52 LYS A CA 13
ATOM 21418 C C . LYS A 1 52 ? 8.444 18.043 -13.097 1.00 75.42 52 LYS A C 13
ATOM 21419 O O . LYS A 1 52 ? 8.686 17.836 -11.908 1.00 70.31 52 LYS A O 13
ATOM 21438 N N . TYR A 1 53 ? 7.783 17.180 -13.862 1.00 15.40 53 TYR A N 13
ATOM 21439 C CA . TYR A 1 53 ? 7.292 15.913 -13.336 1.00 34.25 53 TYR A CA 13
ATOM 21440 C C . TYR A 1 53 ? 7.825 14.740 -14.152 1.00 55.14 53 TYR A C 13
ATOM 21441 O O . TYR A 1 53 ? 7.161 14.226 -15.054 1.00 64.01 53 TYR A O 13
ATOM 21459 N N . PRO A 1 54 ? 9.053 14.306 -13.832 1.00 72.14 54 PRO A N 13
ATOM 21460 C CA . PRO A 1 54 ? 9.703 13.189 -14.524 1.00 42.10 54 PRO A CA 13
ATOM 21461 C C . PRO A 1 54 ? 9.043 11.851 -14.211 1.00 74.00 54 PRO A C 13
ATOM 21462 O O . PRO A 1 54 ? 9.132 10.907 -14.995 1.00 74.35 54 PRO A O 13
ATOM 21473 N N . GLU A 1 55 ? 8.379 11.777 -13.062 1.00 55.51 55 GLU A N 13
ATOM 21474 C CA . GLU A 1 55 ? 7.704 10.553 -12.648 1.00 15.51 55 GLU A CA 13
ATOM 21475 C C . GLU A 1 55 ? 6.559 10.215 -13.598 1.00 34.51 55 GLU A C 13
ATOM 21476 O O . GLU A 1 55 ? 6.172 9.053 -13.734 1.00 43.34 55 GLU A O 13
ATOM 21488 N N . TYR A 1 56 ? 6.019 11.237 -14.253 1.00 65.14 56 TYR A N 13
ATOM 21489 C CA . TYR A 1 56 ? 4.918 11.049 -15.189 1.00 53.33 56 TYR A CA 13
ATOM 21490 C C . TYR A 1 56 ? 5.412 11.102 -16.631 1.00 63.34 56 TYR A C 13
ATOM 21491 O O . TYR A 1 56 ? 4.646 10.890 -17.571 1.00 41.14 56 TYR A O 13
ATOM 21509 N N . LYS A 1 57 ? 6.700 11.383 -16.799 1.00 21.34 57 LYS A N 13
ATOM 21510 C CA . LYS A 1 57 ? 7.301 11.460 -18.124 1.00 42.50 57 LYS A CA 13
ATOM 21511 C C . LYS A 1 57 ? 6.946 10.231 -18.955 1.00 41.43 57 LYS A C 13
ATOM 21512 O O . LYS A 1 57 ? 6.755 10.325 -20.168 1.00 14.22 57 LYS A O 13
ATOM 21531 N N . ASP A 1 58 ? 6.858 9.082 -18.296 1.00 1.14 58 ASP A N 13
ATOM 21532 C CA . ASP A 1 58 ? 6.523 7.835 -18.974 1.00 2.04 58 ASP A CA 13
ATOM 21533 C C . ASP A 1 58 ? 5.113 7.894 -19.554 1.00 42.14 58 ASP A C 13
ATOM 21534 O O . ASP A 1 58 ? 4.901 7.580 -20.725 1.00 54.33 58 ASP A O 13
ATOM 21543 N N . GLU A 1 59 ? 4.154 8.297 -18.727 1.00 50.42 59 GLU A N 13
ATOM 21544 C CA . GLU A 1 59 ? 2.765 8.394 -19.159 1.00 13.54 59 GLU A CA 13
ATOM 21545 C C . GLU A 1 59 ? 2.604 9.463 -20.237 1.00 11.32 59 GLU A C 13
ATOM 21546 O O . GLU A 1 59 ? 1.829 9.298 -21.179 1.00 31.30 59 GLU A O 13
ATOM 21558 N N . LEU A 1 60 ? 3.340 10.559 -20.090 1.00 45.01 60 LEU A N 13
ATOM 21559 C CA . LEU A 1 60 ? 3.281 11.656 -21.050 1.00 31.23 60 LEU A CA 13
ATOM 21560 C C . LEU A 1 60 ? 3.769 11.205 -22.423 1.00 21.40 60 LEU A C 13
ATOM 21561 O O . LEU A 1 60 ? 3.160 11.525 -23.443 1.00 64.42 60 LEU A O 13
ATOM 21577 N N . GLU A 1 61 ? 4.870 10.460 -22.439 1.00 12.11 61 GLU A N 13
ATOM 21578 C CA . GLU A 1 61 ? 5.438 9.964 -23.687 1.00 0.34 61 GLU A CA 13
ATOM 21579 C C . GLU A 1 61 ? 4.446 9.063 -24.416 1.00 33.22 61 GLU A C 13
ATOM 21580 O O . GLU A 1 61 ? 4.366 9.073 -25.645 1.00 11.42 61 GLU A O 13
ATOM 21592 N N . VAL A 1 62 ? 3.692 8.281 -23.649 1.00 74.03 62 VAL A N 13
ATOM 21593 C CA . VAL A 1 62 ? 2.705 7.373 -24.221 1.00 21.42 62 VAL A CA 13
ATOM 21594 C C . VAL A 1 62 ? 1.630 8.139 -24.985 1.00 23.14 62 VAL A C 13
ATOM 21595 O O . VAL A 1 62 ? 1.321 7.817 -26.132 1.00 11.23 62 VAL A O 13
ATOM 21608 N N . ALA A 1 63 ? 1.065 9.155 -24.341 1.00 43.11 63 ALA A N 13
ATOM 21609 C CA . ALA A 1 63 ? 0.027 9.970 -24.960 1.00 61.44 63 ALA A CA 13
ATOM 21610 C C . ALA A 1 63 ? 0.539 10.636 -26.233 1.00 72.11 63 ALA A C 13
ATOM 21611 O O . ALA A 1 63 ? -0.116 10.594 -27.275 1.00 33.32 63 ALA A O 13
ATOM 21618 N N . TYR A 1 64 ? 1.712 11.253 -26.141 1.00 52.23 64 TYR A N 13
ATOM 21619 C CA . TYR A 1 64 ? 2.310 11.932 -27.284 1.00 54.23 64 TYR A CA 13
ATOM 21620 C C . TYR A 1 64 ? 2.629 10.942 -28.400 1.00 53.55 64 TYR A C 13
ATOM 21621 O O . TYR A 1 64 ? 2.476 11.251 -29.581 1.00 71.34 64 TYR A O 13
ATOM 21639 N N . ASN A 1 65 ? 3.073 9.750 -28.015 1.00 42.45 65 ASN A N 13
ATOM 21640 C CA . ASN A 1 65 ? 3.415 8.713 -28.982 1.00 31.43 65 ASN A CA 13
ATOM 21641 C C . ASN A 1 65 ? 2.201 8.335 -29.826 1.00 24.24 65 ASN A C 13
ATOM 21642 O O . ASN A 1 65 ? 2.321 8.073 -31.022 1.00 43.34 65 ASN A O 13
ATOM 21653 N N . SER A 1 66 ? 1.033 8.308 -29.193 1.00 73.20 66 SER A N 13
ATOM 21654 C CA . SER A 1 66 ? -0.204 7.959 -29.883 1.00 65.54 66 SER A CA 13
ATOM 21655 C C . SER A 1 66 ? -0.623 9.070 -30.842 1.00 23.24 66 SER A C 13
ATOM 21656 O O . SER A 1 66 ? -0.944 8.815 -32.002 1.00 5.23 66 SER A O 13
ATOM 21664 N N . ALA A 1 67 ? -0.616 10.303 -30.347 1.00 33.43 67 ALA A N 13
ATOM 21665 C CA . ALA A 1 67 ? -0.994 11.453 -31.158 1.00 53.21 67 ALA A CA 13
ATOM 21666 C C . ALA A 1 67 ? -0.015 11.658 -32.310 1.00 4.53 67 ALA A C 13
ATOM 21667 O O . ALA A 1 67 ? -0.416 11.963 -33.433 1.00 12.12 67 ALA A O 13
ATOM 21674 N N . LYS A 1 68 ? 1.272 11.489 -32.023 1.00 13.43 68 LYS A N 13
ATOM 21675 C CA . LYS A 1 68 ? 2.309 11.655 -33.033 1.00 51.22 68 LYS A CA 13
ATOM 21676 C C . LYS A 1 68 ? 2.240 10.541 -34.072 1.00 30.04 68 LYS A C 13
ATOM 21677 O O . LYS A 1 68 ? 2.465 10.772 -35.261 1.00 34.54 68 LYS A O 13
ATOM 21696 N N . LEU A 1 69 ? 1.927 9.333 -33.617 1.00 45.02 69 LEU A N 13
ATOM 21697 C CA . LEU A 1 69 ? 1.827 8.181 -34.507 1.00 2.10 69 LEU A CA 13
ATOM 21698 C C . LEU A 1 69 ? 0.802 8.433 -35.609 1.00 31.22 69 LEU A C 13
ATOM 21699 O O . LEU A 1 69 ? 1.074 8.207 -36.787 1.00 71.53 69 LEU A O 13
ATOM 21715 N N . PHE A 1 70 ? -0.378 8.904 -35.216 1.00 44.24 70 PHE A N 13
ATOM 21716 C CA . PHE A 1 70 ? -1.442 9.188 -36.170 1.00 34.53 70 PHE A CA 13
ATOM 21717 C C . PHE A 1 70 ? -1.112 10.421 -37.004 1.00 40.15 70 PHE A C 13
ATOM 21718 O O . PHE A 1 70 ? -1.361 10.455 -38.211 1.00 34.22 70 PHE A O 13
ATOM 21735 N N . LEU A 1 71 ? -0.548 11.434 -36.356 1.00 24.44 71 LEU A N 13
ATOM 21736 C CA . LEU A 1 71 ? -0.182 12.670 -37.036 1.00 13.30 71 LEU A CA 13
ATOM 21737 C C . LEU A 1 71 ? 0.896 12.416 -38.085 1.00 54.25 71 LEU A C 13
ATOM 21738 O O . LEU A 1 71 ? 0.985 13.131 -39.082 1.00 51.43 71 LEU A O 13
ATOM 21754 N N . GLU A 1 72 ? 1.710 11.392 -37.854 1.00 2.15 72 GLU A N 13
ATOM 21755 C CA . GLU A 1 72 ? 2.781 11.043 -38.780 1.00 72.01 72 GLU A CA 13
ATOM 21756 C C . GLU A 1 72 ? 2.213 10.494 -40.086 1.00 12.43 72 GLU A C 13
ATOM 21757 O O . GLU A 1 72 ? 2.864 10.546 -41.129 1.00 25.51 72 GLU A O 13
ATOM 21769 N N . SER A 1 73 ? 0.994 9.967 -40.020 1.00 2.54 73 SER A N 13
ATOM 21770 C CA . SER A 1 73 ? 0.340 9.405 -41.195 1.00 33.45 73 SER A CA 13
ATOM 21771 C C . SER A 1 73 ? -0.847 10.265 -41.619 1.00 71.23 73 SER A C 13
ATOM 21772 O O . SER A 1 73 ? -2.006 9.949 -41.346 1.00 24.24 73 SER A O 13
ATOM 21780 N N . PRO A 1 74 ? -0.554 11.381 -42.304 1.00 22.44 74 PRO A N 13
ATOM 21781 C CA . PRO A 1 74 ? -1.583 12.309 -42.782 1.00 23.21 74 PRO A CA 13
ATOM 21782 C C . PRO A 1 74 ? -2.418 11.717 -43.912 1.00 10.22 74 PRO A C 13
ATOM 21783 O O . PRO A 1 74 ? -2.222 12.048 -45.082 1.00 44.12 74 PRO A O 13
ATOM 21794 N N . LEU A 1 75 ? -3.351 10.842 -43.555 1.00 53.10 75 LEU A N 13
ATOM 21795 C CA . LEU A 1 75 ? -4.218 10.204 -44.540 1.00 74.00 75 LEU A CA 13
ATOM 21796 C C . LEU A 1 75 ? -5.448 9.598 -43.872 1.00 34.22 75 LEU A C 13
ATOM 21797 O O . LEU A 1 75 ? -6.569 9.747 -44.358 1.00 53.24 75 LEU A O 13
ATOM 21813 N N . VAL A 1 76 ? -5.231 8.916 -42.752 1.00 1.33 76 VAL A N 13
ATOM 21814 C CA . VAL A 1 76 ? -6.322 8.291 -42.013 1.00 73.32 76 VAL A CA 13
ATOM 21815 C C . VAL A 1 76 ? -7.265 9.338 -41.434 1.00 54.41 76 VAL A C 13
ATOM 21816 O O . VAL A 1 76 ? -6.922 10.036 -40.479 1.00 54.02 76 VAL A O 13
ATOM 21829 N N . GLU A 1 77 ? -8.455 9.443 -42.017 1.00 10.21 77 GLU A N 13
ATOM 21830 C CA . GLU A 1 77 ? -9.448 10.407 -41.558 1.00 5.14 77 GLU A CA 13
ATOM 21831 C C . GLU A 1 77 ? -10.584 9.708 -40.816 1.00 20.34 77 GLU A C 13
ATOM 21832 O O . GLU A 1 77 ? -11.751 10.070 -40.961 1.00 0.50 77 GLU A O 13
ATOM 21844 N N . GLY A 1 78 ? -10.233 8.701 -40.022 1.00 62.22 78 GLY A N 13
ATOM 21845 C CA . GLY A 1 78 ? -11.232 7.965 -39.271 1.00 11.34 78 GLY A CA 13
ATOM 21846 C C . GLY A 1 78 ? -11.246 8.340 -37.802 1.00 23.42 78 GLY A C 13
ATOM 21847 O O . GLY A 1 78 ? -10.743 9.391 -37.402 1.00 71.31 78 GLY A O 13
ATOM 21851 N N . PRO A 1 79 ? -11.835 7.468 -36.970 1.00 60.31 79 PRO A N 13
ATOM 21852 C CA . PRO A 1 79 ? -11.928 7.692 -35.524 1.00 53.21 79 PRO A CA 13
ATOM 21853 C C . PRO A 1 79 ? -10.573 7.586 -34.833 1.00 44.22 79 PRO A C 13
ATOM 21854 O O . PRO A 1 79 ? -10.385 8.101 -33.731 1.00 54.32 79 PRO A O 13
ATOM 21865 N N . GLY A 1 80 ? -9.631 6.914 -35.488 1.00 61.01 80 GLY A N 13
ATOM 21866 C CA . GLY A 1 80 ? -8.305 6.753 -34.921 1.00 70.12 80 GLY A CA 13
ATOM 21867 C C . GLY A 1 80 ? -7.585 8.076 -34.744 1.00 62.32 80 GLY A C 13
ATOM 21868 O O . GLY A 1 80 ? -6.846 8.266 -33.777 1.00 74.41 80 GLY A O 13
ATOM 21872 N N . LYS A 1 81 ? -7.799 8.993 -35.681 1.00 14.10 81 LYS A N 13
ATOM 21873 C CA . LYS A 1 81 ? -7.165 10.305 -35.626 1.00 12.54 81 LYS A CA 13
ATOM 21874 C C . LYS A 1 81 ? -7.740 11.140 -34.485 1.00 72.30 81 LYS A C 13
ATOM 21875 O O . LYS A 1 81 ? -6.998 11.710 -33.686 1.00 13.43 81 LYS A O 13
ATOM 21894 N N . VAL A 1 82 ? -9.065 11.205 -34.414 1.00 74.34 82 VAL A N 13
ATOM 21895 C CA . VAL A 1 82 ? -9.740 11.967 -33.370 1.00 64.31 82 VAL A CA 13
ATOM 21896 C C . VAL A 1 82 ? -9.474 11.367 -31.994 1.00 24.34 82 VAL A C 13
ATOM 21897 O O . VAL A 1 82 ? -9.310 12.090 -31.012 1.00 1.42 82 VAL A O 13
ATOM 21910 N N . ARG A 1 83 ? -9.430 10.040 -31.930 1.00 54.11 83 ARG A N 13
ATOM 21911 C CA . ARG A 1 83 ? -9.184 9.343 -30.674 1.00 72.23 83 ARG A CA 13
ATOM 21912 C C . ARG A 1 83 ? -7.755 9.576 -30.194 1.00 2.01 83 ARG A C 13
ATOM 21913 O O . ARG A 1 83 ? -7.498 9.653 -28.992 1.00 41.35 83 ARG A O 13
ATOM 21934 N N . ALA A 1 84 ? -6.829 9.686 -31.141 1.00 30.11 84 ALA A N 13
ATOM 21935 C CA . ALA A 1 84 ? -5.426 9.911 -30.814 1.00 12.40 84 ALA A CA 13
ATOM 21936 C C . ALA A 1 84 ? -5.237 11.241 -30.092 1.00 54.35 84 ALA A C 13
ATOM 21937 O O . ALA A 1 84 ? -4.560 11.311 -29.066 1.00 22.40 84 ALA A O 13
ATOM 21944 N N . ILE A 1 85 ? -5.839 12.295 -30.635 1.00 32.45 85 ILE A N 13
ATOM 21945 C CA . ILE A 1 85 ? -5.737 13.622 -30.041 1.00 63.24 85 ILE A CA 13
ATOM 21946 C C . ILE A 1 85 ? -6.533 13.707 -28.744 1.00 75.32 85 ILE A C 13
ATOM 21947 O O . ILE A 1 85 ? -6.045 14.213 -27.735 1.00 44.44 85 ILE A O 13
ATOM 21963 N N . GLY A 1 86 ? -7.765 13.205 -28.777 1.00 64.25 86 GLY A N 13
ATOM 21964 C CA . GLY A 1 86 ? -8.609 13.233 -27.598 1.00 64.21 86 GLY A CA 13
ATOM 21965 C C . GLY A 1 86 ? -8.047 12.399 -26.463 1.00 55.03 86 GLY A C 13
ATOM 21966 O O . GLY A 1 86 ? -8.231 12.730 -25.292 1.00 24.44 86 GLY A O 13
ATOM 21970 N N . ARG A 1 87 ? -7.363 11.314 -26.810 1.00 41.02 87 ARG A N 13
ATOM 21971 C CA . ARG A 1 87 ? -6.775 10.430 -25.811 1.00 71.14 87 ARG A CA 13
ATOM 21972 C C . ARG A 1 87 ? -5.759 11.178 -24.953 1.00 23.31 87 ARG A C 13
ATOM 21973 O O . ARG A 1 87 ? -5.775 11.079 -23.726 1.00 12.13 87 ARG A O 13
ATOM 21994 N N . VAL A 1 88 ? -4.876 11.927 -25.607 1.00 24.44 88 VAL A N 13
ATOM 21995 C CA . VAL A 1 88 ? -3.853 12.691 -24.904 1.00 11.33 88 VAL A CA 13
ATOM 21996 C C . VAL A 1 88 ? -4.481 13.742 -23.995 1.00 41.15 88 VAL A C 13
ATOM 21997 O O . VAL A 1 88 ? -4.022 13.963 -22.873 1.00 73.54 88 VAL A O 13
ATOM 22010 N N . LEU A 1 89 ? -5.533 14.389 -24.486 1.00 64.42 89 LEU A N 13
ATOM 22011 C CA . LEU A 1 89 ? -6.225 15.418 -23.719 1.00 31.33 89 LEU A CA 13
ATOM 22012 C C . LEU A 1 89 ? -6.794 14.842 -22.426 1.00 62.10 89 LEU A C 13
ATOM 22013 O O . LEU A 1 89 ? -6.815 15.512 -21.393 1.00 51.12 89 LEU A O 13
ATOM 22029 N N . TRP A 1 90 ? -7.252 13.597 -22.489 1.00 62.05 90 TRP A N 13
ATOM 22030 C CA . TRP A 1 90 ? -7.818 12.931 -21.324 1.00 30.45 90 TRP A CA 13
ATOM 22031 C C . TRP A 1 90 ? -6.724 12.526 -20.342 1.00 21.21 90 TRP A C 13
ATOM 22032 O O . TRP A 1 90 ? -6.888 12.648 -19.127 1.00 53.31 90 TRP A O 13
ATOM 22053 N N . THR A 1 91 ? -5.606 12.042 -20.875 1.00 45.40 91 THR A N 13
ATOM 22054 C CA . THR A 1 91 ? -4.484 11.619 -20.045 1.00 54.24 91 THR A CA 13
ATOM 22055 C C . THR A 1 91 ? -3.976 12.767 -19.180 1.00 34.01 91 THR A C 13
ATOM 22056 O O . THR A 1 91 ? -3.774 12.606 -17.977 1.00 23.21 91 THR A O 13
ATOM 22067 N N . ILE A 1 92 ? -3.773 13.924 -19.801 1.00 33.14 92 ILE A N 13
ATOM 22068 C CA . ILE A 1 92 ? -3.290 15.099 -19.085 1.00 73.02 92 ILE A CA 13
ATOM 22069 C C . ILE A 1 92 ? -4.334 15.609 -18.098 1.00 24.41 92 ILE A C 13
ATOM 22070 O O . ILE A 1 92 ? -3.999 16.082 -17.011 1.00 51.11 92 ILE A O 13
ATOM 22086 N N . LYS A 1 93 ? -5.602 15.506 -18.481 1.00 12.44 93 LYS A N 13
ATOM 22087 C CA . LYS A 1 93 ? -6.697 15.954 -17.628 1.00 13.43 93 LYS A CA 13
ATOM 22088 C C . LYS A 1 93 ? -6.707 15.188 -16.309 1.00 34.34 93 LYS A C 13
ATOM 22089 O O . LYS A 1 93 ? -6.858 15.779 -15.238 1.00 75.45 93 LYS A O 13
ATOM 22108 N N . ARG A 1 94 ? -6.546 13.872 -16.393 1.00 22.41 94 ARG A N 13
ATOM 22109 C CA . ARG A 1 94 ? -6.536 13.026 -15.205 1.00 72.20 94 ARG A CA 13
ATOM 22110 C C . ARG A 1 94 ? -5.366 13.383 -14.292 1.00 73.03 94 ARG A C 13
ATOM 22111 O O . ARG A 1 94 ? -5.514 13.449 -13.071 1.00 74.41 94 ARG A O 13
ATOM 22132 N N . LEU A 1 95 ? -4.203 13.611 -14.893 1.00 51.34 95 LEU A N 13
ATOM 22133 C CA . LEU A 1 95 ? -3.007 13.961 -14.135 1.00 5.10 95 LEU A CA 13
ATOM 22134 C C . LEU A 1 95 ? -3.270 15.154 -13.221 1.00 12.30 95 LEU A C 13
ATOM 22135 O O . LEU A 1 95 ? -2.631 15.303 -12.180 1.00 53.12 95 LEU A O 13
ATOM 22151 N N . ASN A 1 96 ? -4.216 15.999 -13.618 1.00 33.00 96 ASN A N 13
ATOM 22152 C CA . ASN A 1 96 ? -4.565 17.178 -12.833 1.00 74.12 96 ASN A CA 13
ATOM 22153 C C . ASN A 1 96 ? -3.412 18.175 -12.808 1.00 4.52 96 ASN A C 13
ATOM 22154 O O . ASN A 1 96 ? -2.950 18.578 -11.740 1.00 4.12 96 ASN A O 13
ATOM 22165 N N . ILE A 1 97 ? -2.953 18.571 -13.990 1.00 52.43 97 ILE A N 13
ATOM 22166 C CA . ILE A 1 97 ? -1.855 19.523 -14.103 1.00 42.35 97 ILE A CA 13
ATOM 22167 C C . ILE A 1 97 ? -2.234 20.695 -15.003 1.00 41.51 97 ILE A C 13
ATOM 22168 O O . ILE A 1 97 ? -2.953 20.528 -15.987 1.00 51.35 97 ILE A O 13
ATOM 22184 N N . ASP A 1 98 ? -1.744 21.880 -14.658 1.00 0.35 98 ASP A N 13
ATOM 22185 C CA . ASP A 1 98 ? -2.028 23.082 -15.434 1.00 61.25 98 ASP A CA 13
ATOM 22186 C C . ASP A 1 98 ? -1.715 22.860 -16.911 1.00 24.01 98 ASP A C 13
ATOM 22187 O O . ASP A 1 98 ? -0.553 22.880 -17.320 1.00 33.34 98 ASP A O 13
ATOM 22196 N N . SER A 1 99 ? -2.758 22.648 -17.707 1.00 63.41 99 SER A N 13
ATOM 22197 C CA . SER A 1 99 ? -2.594 22.417 -19.138 1.00 3.41 99 SER A CA 13
ATOM 22198 C C . SER A 1 99 ? -3.427 23.407 -19.946 1.00 74.43 99 SER A C 13
ATOM 22199 O O . SER A 1 99 ? -4.653 23.319 -20.009 1.00 12.31 99 SER A O 13
ATOM 22207 N N . PRO A 1 100 ? -2.746 24.372 -20.581 1.00 24.41 100 PRO A N 13
ATOM 22208 C CA . PRO A 1 100 ? -3.402 25.397 -21.399 1.00 32.23 100 PRO A CA 13
ATOM 22209 C C . PRO A 1 100 ? -3.985 24.826 -22.686 1.00 72.13 100 PRO A C 13
ATOM 22210 O O . PRO A 1 100 ? -3.399 24.962 -23.760 1.00 4.44 100 PRO A O 13
ATOM 22221 N N . PHE A 1 101 ? -5.145 24.186 -22.573 1.00 21.05 101 PHE A N 13
ATOM 22222 C CA . PHE A 1 101 ? -5.808 23.594 -23.729 1.00 23.02 101 PHE A CA 13
ATOM 22223 C C . PHE A 1 101 ? -7.325 23.685 -23.592 1.00 24.32 101 PHE A C 13
ATOM 22224 O O . PHE A 1 101 ? -8.029 23.999 -24.551 1.00 3.54 101 PHE A O 13
ATOM 22241 N N . VAL A 1 102 ? -7.821 23.405 -22.390 1.00 15.12 102 VAL A N 13
ATOM 22242 C CA . VAL A 1 102 ? -9.254 23.456 -22.126 1.00 34.21 102 VAL A CA 13
ATOM 22243 C C . VAL A 1 102 ? -9.662 24.814 -21.565 1.00 33.34 102 VAL A C 13
ATOM 22244 O O . VAL A 1 102 ? -10.285 25.620 -22.256 1.00 4.25 102 VAL A O 13
ATOM 22257 N N . SER A 1 1 ? -36.471 5.898 -40.156 1.00 10.12 1 SER A N 14
ATOM 22258 C CA . SER A 1 1 ? -36.938 4.836 -39.272 1.00 54.22 1 SER A CA 14
ATOM 22259 C C . SER A 1 1 ? -36.820 5.255 -37.811 1.00 25.14 1 SER A C 14
ATOM 22260 O O . SER A 1 1 ? -37.807 5.266 -37.075 1.00 21.34 1 SER A O 14
ATOM 22268 N N . MET A 1 2 ? -35.605 5.599 -37.397 1.00 32.22 2 MET A N 14
ATOM 22269 C CA . MET A 1 2 ? -35.357 6.020 -36.022 1.00 63.05 2 MET A CA 14
ATOM 22270 C C . MET A 1 2 ? -35.604 7.516 -35.859 1.00 31.34 2 MET A C 14
ATOM 22271 O O . MET A 1 2 ? -36.575 7.928 -35.225 1.00 52.04 2 MET A O 14
ATOM 22285 N N . ASP A 1 3 ? -34.720 8.323 -36.434 1.00 51.10 3 ASP A N 14
ATOM 22286 C CA . ASP A 1 3 ? -34.843 9.774 -36.353 1.00 72.02 3 ASP A CA 14
ATOM 22287 C C . ASP A 1 3 ? -34.769 10.245 -34.904 1.00 20.11 3 ASP A C 14
ATOM 22288 O O . ASP A 1 3 ? -34.576 9.445 -33.989 1.00 11.32 3 ASP A O 14
ATOM 22297 N N . LYS A 1 4 ? -34.923 11.549 -34.703 1.00 11.40 4 LYS A N 14
ATOM 22298 C CA . LYS A 1 4 ? -34.874 12.129 -33.365 1.00 75.45 4 LYS A CA 14
ATOM 22299 C C . LYS A 1 4 ? -33.515 11.886 -32.716 1.00 43.14 4 LYS A C 14
ATOM 22300 O O . LYS A 1 4 ? -33.318 10.889 -32.023 1.00 12.45 4 LYS A O 14
ATOM 22319 N N . GLU A 1 5 ? -32.582 12.804 -32.946 1.00 43.52 5 GLU A N 14
ATOM 22320 C CA . GLU A 1 5 ? -31.242 12.689 -32.383 1.00 4.33 5 GLU A CA 14
ATOM 22321 C C . GLU A 1 5 ? -30.816 13.996 -31.720 1.00 5.23 5 GLU A C 14
ATOM 22322 O O . GLU A 1 5 ? -30.094 14.798 -32.313 1.00 2.23 5 GLU A O 14
ATOM 22334 N N . TRP A 1 6 ? -31.268 14.201 -30.488 1.00 55.31 6 TRP A N 14
ATOM 22335 C CA . TRP A 1 6 ? -30.935 15.412 -29.744 1.00 64.32 6 TRP A CA 14
ATOM 22336 C C . TRP A 1 6 ? -29.493 15.366 -29.250 1.00 41.12 6 TRP A C 14
ATOM 22337 O O . TRP A 1 6 ? -28.789 16.377 -29.269 1.00 22.42 6 TRP A O 14
ATOM 22358 N N . ILE A 1 7 ? -29.059 14.190 -28.809 1.00 74.44 7 ILE A N 14
ATOM 22359 C CA . ILE A 1 7 ? -27.701 14.015 -28.312 1.00 32.53 7 ILE A CA 14
ATOM 22360 C C . ILE A 1 7 ? -27.484 14.795 -27.020 1.00 10.35 7 ILE A C 14
ATOM 22361 O O . ILE A 1 7 ? -27.479 14.222 -25.930 1.00 14.20 7 ILE A O 14
ATOM 22377 N N . SER A 1 8 ? -27.306 16.106 -27.149 1.00 62.10 8 SER A N 14
ATOM 22378 C CA . SER A 1 8 ? -27.087 16.965 -25.992 1.00 3.04 8 SER A CA 14
ATOM 22379 C C . SER A 1 8 ? -28.258 16.877 -25.019 1.00 15.24 8 SER A C 14
ATOM 22380 O O . SER A 1 8 ? -29.396 17.197 -25.367 1.00 44.14 8 SER A O 14
ATOM 22388 N N . LYS A 1 9 ? -27.974 16.440 -23.797 1.00 63.40 9 LYS A N 14
ATOM 22389 C CA . LYS A 1 9 ? -29.003 16.309 -22.772 1.00 5.31 9 LYS A CA 14
ATOM 22390 C C . LYS A 1 9 ? -28.388 16.354 -21.377 1.00 1.32 9 LYS A C 14
ATOM 22391 O O . LYS A 1 9 ? -28.099 15.315 -20.781 1.00 34.34 9 LYS A O 14
ATOM 22410 N N . LEU A 1 10 ? -28.192 17.562 -20.859 1.00 33.01 10 LEU A N 14
ATOM 22411 C CA . LEU A 1 10 ? -27.613 17.741 -19.532 1.00 52.13 10 LEU A CA 14
ATOM 22412 C C . LEU A 1 10 ? -28.531 17.169 -18.456 1.00 55.43 10 LEU A C 14
ATOM 22413 O O . LEU A 1 10 ? -29.741 17.039 -18.642 1.00 14.30 10 LEU A O 14
ATOM 22429 N N . PRO A 1 11 ? -27.944 16.823 -17.302 1.00 24.42 11 PRO A N 14
ATOM 22430 C CA . PRO A 1 11 ? -28.691 16.262 -16.172 1.00 2.22 11 PRO A CA 14
ATOM 22431 C C . PRO A 1 11 ? -29.603 17.290 -15.512 1.00 1.41 11 PRO A C 14
ATOM 22432 O O . PRO A 1 11 ? -29.778 18.398 -16.021 1.00 45.13 11 PRO A O 14
ATOM 22443 N N . LYS A 1 12 ? -30.180 16.919 -14.374 1.00 54.21 12 LYS A N 14
ATOM 22444 C CA . LYS A 1 12 ? -31.074 17.810 -13.643 1.00 44.21 12 LYS A CA 14
ATOM 22445 C C . LYS A 1 12 ? -30.382 18.379 -12.408 1.00 55.13 12 LYS A C 14
ATOM 22446 O O . LYS A 1 12 ? -30.005 19.551 -12.381 1.00 61.53 12 LYS A O 14
ATOM 22465 N N . SER A 1 13 ? -30.218 17.543 -11.389 1.00 1.13 13 SER A N 14
ATOM 22466 C CA . SER A 1 13 ? -29.573 17.964 -10.151 1.00 3.52 13 SER A CA 14
ATOM 22467 C C . SER A 1 13 ? -28.109 17.535 -10.126 1.00 12.34 13 SER A C 14
ATOM 22468 O O . SER A 1 13 ? -27.686 16.640 -10.858 1.00 61.51 13 SER A O 14
ATOM 22476 N N . PRO A 1 14 ? -27.317 18.188 -9.264 1.00 44.23 14 PRO A N 14
ATOM 22477 C CA . PRO A 1 14 ? -25.888 17.892 -9.122 1.00 25.00 14 PRO A CA 14
ATOM 22478 C C . PRO A 1 14 ? -25.639 16.534 -8.473 1.00 51.35 14 PRO A C 14
ATOM 22479 O O . PRO A 1 14 ? -26.244 16.203 -7.455 1.00 32.41 14 PRO A O 14
ATOM 22490 N N . GLU A 1 15 ? -24.744 15.752 -9.072 1.00 13.44 15 GLU A N 14
ATOM 22491 C CA . GLU A 1 15 ? -24.418 14.430 -8.550 1.00 50.24 15 GLU A CA 14
ATOM 22492 C C . GLU A 1 15 ? -22.905 14.234 -8.476 1.00 34.52 15 GLU A C 14
ATOM 22493 O O . GLU A 1 15 ? -22.131 14.934 -9.128 1.00 20.11 15 GLU A O 14
ATOM 22505 N N . PRO A 1 16 ? -22.476 13.259 -7.661 1.00 60.42 16 PRO A N 14
ATOM 22506 C CA . PRO A 1 16 ? -21.055 12.947 -7.481 1.00 0.41 16 PRO A CA 14
ATOM 22507 C C . PRO A 1 16 ? -20.439 12.315 -8.725 1.00 24.13 16 PRO A C 14
ATOM 22508 O O . PRO A 1 16 ? -20.434 11.093 -8.873 1.00 72.32 16 PRO A O 14
ATOM 22519 N N . TRP A 1 17 ? -19.918 13.153 -9.613 1.00 12.13 17 TRP A N 14
ATOM 22520 C CA . TRP A 1 17 ? -19.298 12.675 -10.844 1.00 10.45 17 TRP A CA 14
ATOM 22521 C C . TRP A 1 17 ? -20.321 11.978 -11.733 1.00 74.22 17 TRP A C 14
ATOM 22522 O O . TRP A 1 17 ? -21.359 11.514 -11.259 1.00 13.32 17 TRP A O 14
ATOM 22543 N N . THR A 1 18 ? -20.023 11.906 -13.026 1.00 72.34 18 THR A N 14
ATOM 22544 C CA . THR A 1 18 ? -20.917 11.265 -13.983 1.00 13.02 18 THR A CA 14
ATOM 22545 C C . THR A 1 18 ? -20.227 11.053 -15.325 1.00 52.40 18 THR A C 14
ATOM 22546 O O . THR A 1 18 ? -19.232 11.704 -15.648 1.00 62.41 18 THR A O 14
ATOM 22557 N N . PRO A 1 19 ? -20.764 10.124 -16.128 1.00 35.20 19 PRO A N 14
ATOM 22558 C CA . PRO A 1 19 ? -20.217 9.807 -17.450 1.00 52.42 19 PRO A CA 14
ATOM 22559 C C . PRO A 1 19 ? -20.429 10.937 -18.452 1.00 70.42 19 PRO A C 14
ATOM 22560 O O . PRO A 1 19 ? -19.604 11.155 -19.339 1.00 52.20 19 PRO A O 14
ATOM 22571 N N . GLU A 1 20 ? -21.540 11.653 -18.304 1.00 30.31 20 GLU A N 14
ATOM 22572 C CA . GLU A 1 20 ? -21.859 12.759 -19.198 1.00 51.11 20 GLU A CA 14
ATOM 22573 C C . GLU A 1 20 ? -20.756 13.813 -19.175 1.00 4.21 20 GLU A C 14
ATOM 22574 O O . GLU A 1 20 ? -20.451 14.429 -20.195 1.00 1.10 20 GLU A O 14
ATOM 22586 N N . GLN A 1 21 ? -20.163 14.015 -18.002 1.00 65.43 21 GLN A N 14
ATOM 22587 C CA . GLN A 1 21 ? -19.094 14.994 -17.846 1.00 33.34 21 GLN A CA 14
ATOM 22588 C C . GLN A 1 21 ? -17.923 14.674 -18.768 1.00 45.35 21 GLN A C 14
ATOM 22589 O O . GLN A 1 21 ? -17.410 15.552 -19.461 1.00 71.12 21 GLN A O 14
ATOM 22603 N N . GLU A 1 22 ? -17.505 13.412 -18.771 1.00 44.42 22 GLU A N 14
ATOM 22604 C CA . GLU A 1 22 ? -16.393 12.979 -19.608 1.00 22.00 22 GLU A CA 14
ATOM 22605 C C . GLU A 1 22 ? -16.739 13.118 -21.088 1.00 24.23 22 GLU A C 14
ATOM 22606 O O . GLU A 1 22 ? -16.005 13.744 -21.850 1.00 53.44 22 GLU A O 14
ATOM 22618 N N . GLU A 1 23 ? -17.861 12.527 -21.485 1.00 21.45 23 GLU A N 14
ATOM 22619 C CA . GLU A 1 23 ? -18.304 12.584 -22.872 1.00 62.14 23 GLU A CA 14
ATOM 22620 C C . GLU A 1 23 ? -18.404 14.028 -23.354 1.00 12.23 23 GLU A C 14
ATOM 22621 O O . GLU A 1 23 ? -18.111 14.331 -24.509 1.00 74.22 23 GLU A O 14
ATOM 22633 N N . ALA A 1 24 ? -18.820 14.917 -22.456 1.00 61.33 24 ALA A N 14
ATOM 22634 C CA . ALA A 1 24 ? -18.958 16.329 -22.787 1.00 62.03 24 ALA A CA 14
ATOM 22635 C C . ALA A 1 24 ? -17.600 16.959 -23.083 1.00 30.33 24 ALA A C 14
ATOM 22636 O O . ALA A 1 24 ? -17.474 17.793 -23.979 1.00 1.45 24 ALA A O 14
ATOM 22643 N N . PHE A 1 25 ? -16.589 16.554 -22.322 1.00 42.14 25 PHE A N 14
ATOM 22644 C CA . PHE A 1 25 ? -15.239 17.081 -22.502 1.00 32.54 25 PHE A CA 14
ATOM 22645 C C . PHE A 1 25 ? -14.722 16.780 -23.905 1.00 45.21 25 PHE A C 14
ATOM 22646 O O . PHE A 1 25 ? -14.220 17.668 -24.597 1.00 63.21 25 PHE A O 14
ATOM 22663 N N . LEU A 1 26 ? -14.844 15.524 -24.318 1.00 72.51 26 LEU A N 14
ATOM 22664 C CA . LEU A 1 26 ? -14.388 15.105 -25.639 1.00 54.54 26 LEU A CA 14
ATOM 22665 C C . LEU A 1 26 ? -15.336 15.601 -26.726 1.00 54.44 26 LEU A C 14
ATOM 22666 O O . LEU A 1 26 ? -14.912 15.925 -27.836 1.00 2.13 26 LEU A O 14
ATOM 22682 N N . LYS A 1 27 ? -16.622 15.662 -26.399 1.00 31.21 27 LYS A N 14
ATOM 22683 C CA . LYS A 1 27 ? -17.632 16.123 -27.346 1.00 23.43 27 LYS A CA 14
ATOM 22684 C C . LYS A 1 27 ? -17.314 17.531 -27.838 1.00 25.53 27 LYS A C 14
ATOM 22685 O O . LYS A 1 27 ? -17.553 17.860 -29.000 1.00 2.40 27 LYS A O 14
ATOM 22704 N N . ARG A 1 28 ? -16.772 18.356 -26.949 1.00 25.34 28 ARG A N 14
ATOM 22705 C CA . ARG A 1 28 ? -16.421 19.728 -27.294 1.00 61.22 28 ARG A CA 14
ATOM 22706 C C . ARG A 1 28 ? -15.138 19.769 -28.120 1.00 24.25 28 ARG A C 14
ATOM 22707 O O . ARG A 1 28 ? -15.040 20.513 -29.095 1.00 40.44 28 ARG A O 14
ATOM 22728 N N . PHE A 1 29 ? -14.158 18.965 -27.721 1.00 1.25 29 PHE A N 14
ATOM 22729 C CA . PHE A 1 29 ? -12.880 18.911 -28.422 1.00 53.34 29 PHE A CA 14
ATOM 22730 C C . PHE A 1 29 ? -13.064 18.397 -29.847 1.00 60.30 29 PHE A C 14
ATOM 22731 O O . PHE A 1 29 ? -12.541 18.975 -30.799 1.00 65.15 29 PHE A O 14
ATOM 22748 N N . ALA A 1 30 ? -13.810 17.306 -29.984 1.00 75.30 30 ALA A N 14
ATOM 22749 C CA . ALA A 1 30 ? -14.065 16.714 -31.291 1.00 71.12 30 ALA A CA 14
ATOM 22750 C C . ALA A 1 30 ? -14.862 17.664 -32.179 1.00 70.21 30 ALA A C 14
ATOM 22751 O O . ALA A 1 30 ? -14.772 17.605 -33.404 1.00 43.04 30 ALA A O 14
ATOM 22758 N N . GLU A 1 31 ? -15.643 18.538 -31.551 1.00 21.25 31 GLU A N 14
ATOM 22759 C CA . GLU A 1 31 ? -16.458 19.499 -32.285 1.00 64.40 31 GLU A CA 14
ATOM 22760 C C . GLU A 1 31 ? -15.626 20.222 -33.340 1.00 11.12 31 GLU A C 14
ATOM 22761 O O . GLU A 1 31 ? -16.117 20.544 -34.423 1.00 62.31 31 GLU A O 14
ATOM 22773 N N . LYS A 1 32 ? -14.363 20.477 -33.016 1.00 41.34 32 LYS A N 14
ATOM 22774 C CA . LYS A 1 32 ? -13.461 21.163 -33.935 1.00 3.25 32 LYS A CA 14
ATOM 22775 C C . LYS A 1 32 ? -12.074 21.320 -33.318 1.00 75.31 32 LYS A C 14
ATOM 22776 O O . LYS A 1 32 ? -11.848 22.202 -32.491 1.00 3.22 32 LYS A O 14
ATOM 22795 N N . VAL A 1 33 ? -11.149 20.458 -33.729 1.00 2.21 33 VAL A N 14
ATOM 22796 C CA . VAL A 1 33 ? -9.783 20.503 -33.219 1.00 23.34 33 VAL A CA 14
ATOM 22797 C C . VAL A 1 33 ? -8.769 20.399 -34.353 1.00 33.13 33 VAL A C 14
ATOM 22798 O O . VAL A 1 33 ? -9.078 19.891 -35.431 1.00 34.24 33 VAL A O 14
ATOM 22811 N N . ASP A 1 34 ? -7.559 20.883 -34.103 1.00 24.14 34 ASP A N 14
ATOM 22812 C CA . ASP A 1 34 ? -6.497 20.844 -35.103 1.00 32.45 34 ASP A CA 14
ATOM 22813 C C . ASP A 1 34 ? -5.291 20.067 -34.584 1.00 11.44 34 ASP A C 14
ATOM 22814 O O . ASP A 1 34 ? -4.691 20.412 -33.566 1.00 50.22 34 ASP A O 14
ATOM 22823 N N . PRO A 1 35 ? -4.926 18.993 -35.299 1.00 34.31 35 PRO A N 14
ATOM 22824 C CA . PRO A 1 35 ? -3.789 18.145 -34.929 1.00 70.34 35 PRO A CA 14
ATOM 22825 C C . PRO A 1 35 ? -2.451 18.851 -35.126 1.00 35.21 35 PRO A C 14
ATOM 22826 O O . PRO A 1 35 ? -1.502 18.616 -34.381 1.00 43.43 35 PRO A O 14
ATOM 22837 N N . GLU A 1 36 ? -2.387 19.716 -36.133 1.00 71.02 36 GLU A N 14
ATOM 22838 C CA . GLU A 1 36 ? -1.165 20.455 -36.426 1.00 53.32 36 GLU A CA 14
ATOM 22839 C C . GLU A 1 36 ? -0.861 21.465 -35.323 1.00 31.13 36 GLU A C 14
ATOM 22840 O O . GLU A 1 36 ? 0.266 21.549 -34.839 1.00 45.42 36 GLU A O 14
ATOM 22852 N N . GLU A 1 37 ? -1.877 22.228 -34.931 1.00 43.10 37 GLU A N 14
ATOM 22853 C CA . GLU A 1 37 ? -1.718 23.232 -33.886 1.00 31.21 37 GLU A CA 14
ATOM 22854 C C . GLU A 1 37 ? -1.615 22.576 -32.512 1.00 23.12 37 GLU A C 14
ATOM 22855 O O . GLU A 1 37 ? -0.776 22.951 -31.692 1.00 33.41 37 GLU A O 14
ATOM 22867 N N . THR A 1 38 ? -2.476 21.592 -32.266 1.00 13.33 38 THR A N 14
ATOM 22868 C CA . THR A 1 38 ? -2.485 20.885 -30.992 1.00 71.34 38 THR A CA 14
ATOM 22869 C C . THR A 1 38 ? -1.171 20.146 -30.765 1.00 12.41 38 THR A C 14
ATOM 22870 O O . THR A 1 38 ? -0.705 20.023 -29.632 1.00 23.33 38 THR A O 14
ATOM 22881 N N . LEU A 1 39 ? -0.578 19.658 -31.848 1.00 45.54 39 LEU A N 14
ATOM 22882 C CA . LEU A 1 39 ? 0.686 18.932 -31.767 1.00 32.41 39 LEU A CA 14
ATOM 22883 C C . LEU A 1 39 ? 1.782 19.810 -31.173 1.00 42.12 39 LEU A C 14
ATOM 22884 O O . LEU A 1 39 ? 2.607 19.345 -30.386 1.00 44.21 39 LEU A O 14
ATOM 22900 N N . LYS A 1 40 ? 1.784 21.083 -31.553 1.00 34.23 40 LYS A N 14
ATOM 22901 C CA . LYS A 1 40 ? 2.776 22.029 -31.056 1.00 31.24 40 LYS A CA 14
ATOM 22902 C C . LYS A 1 40 ? 2.568 22.305 -29.570 1.00 64.04 40 LYS A C 14
ATOM 22903 O O . LYS A 1 40 ? 3.505 22.223 -28.775 1.00 63.55 40 LYS A O 14
ATOM 22922 N N . LYS A 1 41 ? 1.335 22.632 -29.201 1.00 35.03 41 LYS A N 14
ATOM 22923 C CA . LYS A 1 41 ? 1.002 22.917 -27.810 1.00 64.01 41 LYS A CA 14
ATOM 22924 C C . LYS A 1 41 ? 1.199 21.680 -26.938 1.00 50.42 41 LYS A C 14
ATOM 22925 O O . LYS A 1 41 ? 1.668 21.777 -25.804 1.00 33.44 41 LYS A O 14
ATOM 22944 N N . LEU A 1 42 ? 0.839 20.521 -27.477 1.00 64.21 42 LEU A N 14
ATOM 22945 C CA . LEU A 1 42 ? 0.978 19.264 -26.749 1.00 15.12 42 LEU A CA 14
ATOM 22946 C C . LEU A 1 42 ? 2.444 18.864 -26.627 1.00 45.10 42 LEU A C 14
ATOM 22947 O O . LEU A 1 42 ? 2.894 18.435 -25.565 1.00 0.43 42 LEU A O 14
ATOM 22963 N N . GLU A 1 43 ? 3.185 19.009 -27.721 1.00 42.02 43 GLU A N 14
ATOM 22964 C CA . GLU A 1 43 ? 4.603 18.664 -27.735 1.00 34.12 43 GLU A CA 14
ATOM 22965 C C . GLU A 1 43 ? 5.389 19.558 -26.780 1.00 61.22 43 GLU A C 14
ATOM 22966 O O . GLU A 1 43 ? 6.215 19.078 -26.004 1.00 63.44 43 GLU A O 14
ATOM 22978 N N . GLU A 1 44 ? 5.126 20.859 -26.845 1.00 64.31 44 GLU A N 14
ATOM 22979 C CA . GLU A 1 44 ? 5.811 21.819 -25.988 1.00 10.32 44 GLU A CA 14
ATOM 22980 C C . GLU A 1 44 ? 5.383 21.652 -24.533 1.00 21.51 44 GLU A C 14
ATOM 22981 O O . GLU A 1 44 ? 6.192 21.797 -23.616 1.00 25.54 44 GLU A O 14
ATOM 22993 N N . TRP A 1 45 ? 4.107 21.346 -24.330 1.00 1.11 45 TRP A N 14
ATOM 22994 C CA . TRP A 1 45 ? 3.570 21.159 -22.986 1.00 50.12 45 TRP A CA 14
ATOM 22995 C C . TRP A 1 45 ? 4.213 19.955 -22.306 1.00 14.10 45 TRP A C 14
ATOM 22996 O O . TRP A 1 45 ? 4.695 20.053 -21.177 1.00 15.24 45 TRP A O 14
ATOM 23017 N N . ILE A 1 46 ? 4.216 18.821 -22.999 1.00 42.44 46 ILE A N 14
ATOM 23018 C CA . ILE A 1 46 ? 4.801 17.600 -22.461 1.00 44.32 46 ILE A CA 14
ATOM 23019 C C . ILE A 1 46 ? 6.297 17.770 -22.212 1.00 32.51 46 ILE A C 14
ATOM 23020 O O . ILE A 1 46 ? 6.826 17.302 -21.203 1.00 42.51 46 ILE A O 14
ATOM 23036 N N . LYS A 1 47 ? 6.972 18.442 -23.137 1.00 55.41 47 LYS A N 14
ATOM 23037 C CA . LYS A 1 47 ? 8.407 18.678 -23.017 1.00 75.43 47 LYS A CA 14
ATOM 23038 C C . LYS A 1 47 ? 8.730 19.419 -21.725 1.00 51.20 47 LYS A C 14
ATOM 23039 O O . LYS A 1 47 ? 9.623 19.019 -20.977 1.00 55.41 47 LYS A O 14
ATOM 23058 N N . GLU A 1 48 ? 7.999 20.499 -21.467 1.00 61.12 48 GLU A N 14
ATOM 23059 C CA . GLU A 1 48 ? 8.209 21.294 -20.263 1.00 55.31 48 GLU A CA 14
ATOM 23060 C C . GLU A 1 48 ? 7.705 20.555 -19.027 1.00 70.32 48 GLU A C 14
ATOM 23061 O O . GLU A 1 48 ? 8.391 20.488 -18.009 1.00 2.42 48 GLU A O 14
ATOM 23073 N N . ASN A 1 49 ? 6.501 20.001 -19.126 1.00 31.20 49 ASN A N 14
ATOM 23074 C CA . ASN A 1 49 ? 5.904 19.266 -18.017 1.00 51.31 49 ASN A CA 14
ATOM 23075 C C . ASN A 1 49 ? 6.798 18.106 -17.589 1.00 52.11 49 ASN A C 14
ATOM 23076 O O . ASN A 1 49 ? 6.894 17.789 -16.403 1.00 25.53 49 ASN A O 14
ATOM 23087 N N . ILE A 1 50 ? 7.449 17.478 -18.562 1.00 72.21 50 ILE A N 14
ATOM 23088 C CA . ILE A 1 50 ? 8.336 16.354 -18.286 1.00 33.04 50 ILE A CA 14
ATOM 23089 C C . ILE A 1 50 ? 9.523 16.788 -17.434 1.00 11.23 50 ILE A C 14
ATOM 23090 O O . ILE A 1 50 ? 9.963 16.060 -16.543 1.00 74.42 50 ILE A O 14
ATOM 23106 N N . LYS A 1 51 ? 10.039 17.981 -17.711 1.00 22.34 51 LYS A N 14
ATOM 23107 C CA . LYS A 1 51 ? 11.174 18.515 -16.968 1.00 22.11 51 LYS A CA 14
ATOM 23108 C C . LYS A 1 51 ? 10.793 18.793 -15.517 1.00 64.00 51 LYS A C 14
ATOM 23109 O O . LYS A 1 51 ? 11.621 18.668 -14.613 1.00 35.44 51 LYS A O 14
ATOM 23128 N N . LYS A 1 52 ? 9.538 19.167 -15.301 1.00 12.50 52 LYS A N 14
ATOM 23129 C CA . LYS A 1 52 ? 9.046 19.460 -13.960 1.00 10.41 52 LYS A CA 14
ATOM 23130 C C . LYS A 1 52 ? 8.607 18.183 -13.251 1.00 11.54 52 LYS A C 14
ATOM 23131 O O . LYS A 1 52 ? 8.793 18.037 -12.043 1.00 3.10 52 LYS A O 14
ATOM 23150 N N . TYR A 1 53 ? 8.025 17.261 -14.009 1.00 54.13 53 TYR A N 14
ATOM 23151 C CA . TYR A 1 53 ? 7.558 15.997 -13.454 1.00 24.02 53 TYR A CA 14
ATOM 23152 C C . TYR A 1 53 ? 8.054 14.819 -14.287 1.00 14.14 53 TYR A C 14
ATOM 23153 O O . TYR A 1 53 ? 7.364 14.321 -15.177 1.00 22.53 53 TYR A O 14
ATOM 23171 N N . PRO A 1 54 ? 9.281 14.362 -13.993 1.00 75.52 54 PRO A N 14
ATOM 23172 C CA . PRO A 1 54 ? 9.897 13.237 -14.703 1.00 62.11 54 PRO A CA 14
ATOM 23173 C C . PRO A 1 54 ? 9.220 11.909 -14.383 1.00 54.21 54 PRO A C 14
ATOM 23174 O O . PRO A 1 54 ? 9.301 10.958 -15.161 1.00 35.24 54 PRO A O 14
ATOM 23185 N N . GLU A 1 55 ? 8.551 11.852 -13.236 1.00 14.02 55 GLU A N 14
ATOM 23186 C CA . GLU A 1 55 ? 7.859 10.639 -12.815 1.00 53.15 55 GLU A CA 14
ATOM 23187 C C . GLU A 1 55 ? 6.658 10.358 -13.713 1.00 13.55 55 GLU A C 14
ATOM 23188 O O . GLU A 1 55 ? 6.256 9.208 -13.890 1.00 64.13 55 GLU A O 14
ATOM 23200 N N . TYR A 1 56 ? 6.086 11.418 -14.274 1.00 41.23 56 TYR A N 14
ATOM 23201 C CA . TYR A 1 56 ? 4.929 11.288 -15.151 1.00 32.40 56 TYR A CA 14
ATOM 23202 C C . TYR A 1 56 ? 5.356 11.233 -16.615 1.00 40.52 56 TYR A C 14
ATOM 23203 O O . TYR A 1 56 ? 4.548 10.955 -17.501 1.00 62.41 56 TYR A O 14
ATOM 23221 N N . LYS A 1 57 ? 6.634 11.502 -16.861 1.00 61.52 57 LYS A N 14
ATOM 23222 C CA . LYS A 1 57 ? 7.173 11.483 -18.215 1.00 64.20 57 LYS A CA 14
ATOM 23223 C C . LYS A 1 57 ? 6.783 10.198 -18.938 1.00 71.22 57 LYS A C 14
ATOM 23224 O O . LYS A 1 57 ? 6.486 10.211 -20.133 1.00 10.42 57 LYS A O 14
ATOM 23243 N N . ASP A 1 58 ? 6.785 9.089 -18.207 1.00 23.44 58 ASP A N 14
ATOM 23244 C CA . ASP A 1 58 ? 6.429 7.795 -18.777 1.00 51.00 58 ASP A CA 14
ATOM 23245 C C . ASP A 1 58 ? 5.024 7.831 -19.370 1.00 33.21 58 ASP A C 14
ATOM 23246 O O . ASP A 1 58 ? 4.814 7.439 -20.517 1.00 23.12 58 ASP A O 14
ATOM 23255 N N . GLU A 1 59 ? 4.066 8.305 -18.580 1.00 31.13 59 GLU A N 14
ATOM 23256 C CA . GLU A 1 59 ? 2.679 8.389 -19.027 1.00 3.51 59 GLU A CA 14
ATOM 23257 C C . GLU A 1 59 ? 2.527 9.432 -20.130 1.00 51.23 59 GLU A C 14
ATOM 23258 O O . GLU A 1 59 ? 1.806 9.219 -21.106 1.00 2.42 59 GLU A O 14
ATOM 23270 N N . LEU A 1 60 ? 3.210 10.560 -19.968 1.00 55.33 60 LEU A N 14
ATOM 23271 C CA . LEU A 1 60 ? 3.150 11.638 -20.950 1.00 64.34 60 LEU A CA 14
ATOM 23272 C C . LEU A 1 60 ? 3.673 11.170 -22.305 1.00 31.45 60 LEU A C 14
ATOM 23273 O O . LEU A 1 60 ? 3.091 11.478 -23.344 1.00 24.32 60 LEU A O 14
ATOM 23289 N N . GLU A 1 61 ? 4.772 10.422 -22.283 1.00 11.10 61 GLU A N 14
ATOM 23290 C CA . GLU A 1 61 ? 5.371 9.910 -23.510 1.00 72.05 61 GLU A CA 14
ATOM 23291 C C . GLU A 1 61 ? 4.394 9.007 -24.257 1.00 35.11 61 GLU A C 14
ATOM 23292 O O . GLU A 1 61 ? 4.320 9.034 -25.486 1.00 14.23 61 GLU A O 14
ATOM 23304 N N . VAL A 1 62 ? 3.645 8.206 -23.505 1.00 72.21 62 VAL A N 14
ATOM 23305 C CA . VAL A 1 62 ? 2.671 7.294 -24.094 1.00 51.41 62 VAL A CA 14
ATOM 23306 C C . VAL A 1 62 ? 1.623 8.054 -24.900 1.00 44.33 62 VAL A C 14
ATOM 23307 O O . VAL A 1 62 ? 1.331 7.704 -26.043 1.00 34.14 62 VAL A O 14
ATOM 23320 N N . ALA A 1 63 ? 1.063 9.097 -24.296 1.00 52.15 63 ALA A N 14
ATOM 23321 C CA . ALA A 1 63 ? 0.050 9.909 -24.959 1.00 11.24 63 ALA A CA 14
ATOM 23322 C C . ALA A 1 63 ? 0.594 10.527 -26.243 1.00 61.40 63 ALA A C 14
ATOM 23323 O O . ALA A 1 63 ? -0.051 10.474 -27.290 1.00 62.32 63 ALA A O 14
ATOM 23330 N N . TYR A 1 64 ? 1.783 11.113 -26.154 1.00 34.42 64 TYR A N 14
ATOM 23331 C CA . TYR A 1 64 ? 2.412 11.744 -27.308 1.00 32.32 64 TYR A CA 14
ATOM 23332 C C . TYR A 1 64 ? 2.709 10.717 -28.396 1.00 74.51 64 TYR A C 14
ATOM 23333 O O . TYR A 1 64 ? 2.572 10.999 -29.585 1.00 62.44 64 TYR A O 14
ATOM 23351 N N . ASN A 1 65 ? 3.113 9.522 -27.978 1.00 40.02 65 ASN A N 14
ATOM 23352 C CA . ASN A 1 65 ? 3.429 8.450 -28.916 1.00 43.33 65 ASN A CA 14
ATOM 23353 C C . ASN A 1 65 ? 2.222 8.114 -29.785 1.00 10.04 65 ASN A C 14
ATOM 23354 O O . ASN A 1 65 ? 2.359 7.832 -30.975 1.00 64.02 65 ASN A O 14
ATOM 23365 N N . SER A 1 66 ? 1.038 8.146 -29.182 1.00 1.43 66 SER A N 14
ATOM 23366 C CA . SER A 1 66 ? -0.195 7.842 -29.899 1.00 4.42 66 SER A CA 14
ATOM 23367 C C . SER A 1 66 ? -0.544 8.960 -30.876 1.00 51.13 66 SER A C 14
ATOM 23368 O O . SER A 1 66 ? -0.818 8.710 -32.050 1.00 62.51 66 SER A O 14
ATOM 23376 N N . ALA A 1 67 ? -0.533 10.194 -30.384 1.00 31.12 67 ALA A N 14
ATOM 23377 C CA . ALA A 1 67 ? -0.846 11.350 -31.213 1.00 12.52 67 ALA A CA 14
ATOM 23378 C C . ALA A 1 67 ? 0.152 11.493 -32.356 1.00 72.14 67 ALA A C 14
ATOM 23379 O O . ALA A 1 67 ? -0.224 11.805 -33.487 1.00 41.42 67 ALA A O 14
ATOM 23386 N N . LYS A 1 68 ? 1.425 11.263 -32.057 1.00 65.40 68 LYS A N 14
ATOM 23387 C CA . LYS A 1 68 ? 2.479 11.364 -33.059 1.00 73.22 68 LYS A CA 14
ATOM 23388 C C . LYS A 1 68 ? 2.335 10.270 -34.112 1.00 53.02 68 LYS A C 14
ATOM 23389 O O . LYS A 1 68 ? 2.587 10.497 -35.297 1.00 21.25 68 LYS A O 14
ATOM 23408 N N . LEU A 1 69 ? 1.927 9.083 -33.674 1.00 52.23 69 LEU A N 14
ATOM 23409 C CA . LEU A 1 69 ? 1.748 7.954 -34.580 1.00 30.23 69 LEU A CA 14
ATOM 23410 C C . LEU A 1 69 ? 0.757 8.297 -35.688 1.00 31.13 69 LEU A C 14
ATOM 23411 O O . LEU A 1 69 ? 1.026 8.072 -36.868 1.00 43.34 69 LEU A O 14
ATOM 23427 N N . PHE A 1 70 ? -0.391 8.843 -35.300 1.00 70.10 70 PHE A N 14
ATOM 23428 C CA . PHE A 1 70 ? -1.422 9.218 -36.261 1.00 21.24 70 PHE A CA 14
ATOM 23429 C C . PHE A 1 70 ? -0.999 10.444 -37.063 1.00 5.41 70 PHE A C 14
ATOM 23430 O O . PHE A 1 70 ? -1.281 10.546 -38.258 1.00 53.11 70 PHE A O 14
ATOM 23447 N N . LEU A 1 71 ? -0.319 11.372 -36.399 1.00 62.01 71 LEU A N 14
ATOM 23448 C CA . LEU A 1 71 ? 0.145 12.593 -37.049 1.00 31.34 71 LEU A CA 14
ATOM 23449 C C . LEU A 1 71 ? 1.197 12.280 -38.108 1.00 1.10 71 LEU A C 14
ATOM 23450 O O . LEU A 1 71 ? 1.350 13.018 -39.081 1.00 30.54 71 LEU A O 14
ATOM 23466 N N . GLU A 1 72 ? 1.917 11.180 -37.912 1.00 52.55 72 GLU A N 14
ATOM 23467 C CA . GLU A 1 72 ? 2.954 10.770 -38.852 1.00 71.15 72 GLU A CA 14
ATOM 23468 C C . GLU A 1 72 ? 2.342 10.321 -40.176 1.00 54.24 72 GLU A C 14
ATOM 23469 O O . GLU A 1 72 ? 2.974 10.415 -41.228 1.00 1.40 72 GLU A O 14
ATOM 23481 N N . SER A 1 73 ? 1.107 9.833 -40.115 1.00 1.20 73 SER A N 14
ATOM 23482 C CA . SER A 1 73 ? 0.410 9.366 -41.307 1.00 75.34 73 SER A CA 14
ATOM 23483 C C . SER A 1 73 ? -0.773 10.272 -41.635 1.00 31.11 73 SER A C 14
ATOM 23484 O O . SER A 1 73 ? -1.933 9.934 -41.395 1.00 22.20 73 SER A O 14
ATOM 23492 N N . PRO A 1 74 ? -0.475 11.453 -42.197 1.00 14.44 74 PRO A N 14
ATOM 23493 C CA . PRO A 1 74 ? -1.500 12.433 -42.571 1.00 44.21 74 PRO A CA 14
ATOM 23494 C C . PRO A 1 74 ? -2.340 11.970 -43.756 1.00 41.23 74 PRO A C 14
ATOM 23495 O O . PRO A 1 74 ? -2.381 12.629 -44.797 1.00 4.33 74 PRO A O 14
ATOM 23506 N N . LEU A 1 75 ? -3.009 10.835 -43.593 1.00 22.15 75 LEU A N 14
ATOM 23507 C CA . LEU A 1 75 ? -3.850 10.283 -44.650 1.00 0.22 75 LEU A CA 14
ATOM 23508 C C . LEU A 1 75 ? -5.159 9.746 -44.081 1.00 12.33 75 LEU A C 14
ATOM 23509 O O . LEU A 1 75 ? -6.230 9.960 -44.650 1.00 64.52 75 LEU A O 14
ATOM 23525 N N . VAL A 1 76 ? -5.067 9.052 -42.951 1.00 62.13 76 VAL A N 14
ATOM 23526 C CA . VAL A 1 76 ? -6.245 8.487 -42.302 1.00 45.03 76 VAL A CA 14
ATOM 23527 C C . VAL A 1 76 ? -7.151 9.585 -41.758 1.00 15.20 76 VAL A C 14
ATOM 23528 O O . VAL A 1 76 ? -7.033 9.984 -40.600 1.00 32.13 76 VAL A O 14
ATOM 23541 N N . GLU A 1 77 ? -8.056 10.070 -42.603 1.00 51.12 77 GLU A N 14
ATOM 23542 C CA . GLU A 1 77 ? -8.983 11.123 -42.207 1.00 21.35 77 GLU A CA 14
ATOM 23543 C C . GLU A 1 77 ? -10.212 10.535 -41.518 1.00 5.03 77 GLU A C 14
ATOM 23544 O O . GLU A 1 77 ? -11.346 10.806 -41.909 1.00 54.23 77 GLU A O 14
ATOM 23556 N N . GLY A 1 78 ? -9.976 9.727 -40.487 1.00 41.32 78 GLY A N 14
ATOM 23557 C CA . GLY A 1 78 ? -11.072 9.114 -39.761 1.00 64.42 78 GLY A CA 14
ATOM 23558 C C . GLY A 1 78 ? -11.087 9.505 -38.296 1.00 73.54 78 GLY A C 14
ATOM 23559 O O . GLY A 1 78 ? -10.508 10.513 -37.895 1.00 41.54 78 GLY A O 14
ATOM 23563 N N . PRO A 1 79 ? -11.766 8.694 -37.471 1.00 34.21 79 PRO A N 14
ATOM 23564 C CA . PRO A 1 79 ? -11.874 8.941 -36.030 1.00 41.34 79 PRO A CA 14
ATOM 23565 C C . PRO A 1 79 ? -10.548 8.729 -35.306 1.00 12.34 79 PRO A C 14
ATOM 23566 O O . PRO A 1 79 ? -10.343 9.239 -34.204 1.00 75.44 79 PRO A O 14
ATOM 23577 N N . GLY A 1 80 ? -9.651 7.975 -35.932 1.00 45.14 80 GLY A N 14
ATOM 23578 C CA . GLY A 1 80 ? -8.356 7.709 -35.332 1.00 71.14 80 GLY A CA 14
ATOM 23579 C C . GLY A 1 80 ? -7.581 8.979 -35.043 1.00 44.34 80 GLY A C 14
ATOM 23580 O O . GLY A 1 80 ? -6.820 9.044 -34.077 1.00 51.12 80 GLY A O 14
ATOM 23584 N N . LYS A 1 81 ? -7.770 9.991 -35.883 1.00 73.32 81 LYS A N 14
ATOM 23585 C CA . LYS A 1 81 ? -7.083 11.265 -35.714 1.00 43.22 81 LYS A CA 14
ATOM 23586 C C . LYS A 1 81 ? -7.618 12.016 -34.500 1.00 25.23 81 LYS A C 14
ATOM 23587 O O . LYS A 1 81 ? -6.850 12.481 -33.657 1.00 1.13 81 LYS A O 14
ATOM 23606 N N . VAL A 1 82 ? -8.939 12.129 -34.414 1.00 41.23 82 VAL A N 14
ATOM 23607 C CA . VAL A 1 82 ? -9.577 12.820 -33.301 1.00 11.04 82 VAL A CA 14
ATOM 23608 C C . VAL A 1 82 ? -9.387 12.055 -31.997 1.00 22.25 82 VAL A C 14
ATOM 23609 O O . VAL A 1 82 ? -9.208 12.651 -30.934 1.00 53.25 82 VAL A O 14
ATOM 23622 N N . ARG A 1 83 ? -9.426 10.729 -32.084 1.00 22.12 83 ARG A N 14
ATOM 23623 C CA . ARG A 1 83 ? -9.258 9.881 -30.910 1.00 30.42 83 ARG A CA 14
ATOM 23624 C C . ARG A 1 83 ? -7.829 9.960 -30.382 1.00 11.12 83 ARG A C 14
ATOM 23625 O O . ARG A 1 83 ? -7.599 9.890 -29.175 1.00 42.33 83 ARG A O 14
ATOM 23646 N N . ALA A 1 84 ? -6.874 10.105 -31.294 1.00 31.10 84 ALA A N 14
ATOM 23647 C CA . ALA A 1 84 ? -5.468 10.196 -30.920 1.00 22.44 84 ALA A CA 14
ATOM 23648 C C . ALA A 1 84 ? -5.202 11.441 -30.081 1.00 64.32 84 ALA A C 14
ATOM 23649 O O . ALA A 1 84 ? -4.553 11.369 -29.037 1.00 55.41 84 ALA A O 14
ATOM 23656 N N . ILE A 1 85 ? -5.705 12.580 -30.545 1.00 65.13 85 ILE A N 14
ATOM 23657 C CA . ILE A 1 85 ? -5.521 13.840 -29.836 1.00 41.41 85 ILE A CA 14
ATOM 23658 C C . ILE A 1 85 ? -6.355 13.881 -28.561 1.00 32.44 85 ILE A C 14
ATOM 23659 O O . ILE A 1 85 ? -5.866 14.258 -27.497 1.00 63.24 85 ILE A O 14
ATOM 23675 N N . GLY A 1 86 ? -7.620 13.486 -28.674 1.00 61.40 86 GLY A N 14
ATOM 23676 C CA . GLY A 1 86 ? -8.503 13.483 -27.522 1.00 64.15 86 GLY A CA 14
ATOM 23677 C C . GLY A 1 86 ? -8.038 12.531 -26.438 1.00 72.42 86 GLY A C 14
ATOM 23678 O O . GLY A 1 86 ? -8.232 12.789 -25.250 1.00 51.01 86 GLY A O 14
ATOM 23682 N N . ARG A 1 87 ? -7.424 11.425 -26.847 1.00 41.12 87 ARG A N 14
ATOM 23683 C CA . ARG A 1 87 ? -6.934 10.429 -25.902 1.00 43.25 87 ARG A CA 14
ATOM 23684 C C . ARG A 1 87 ? -5.884 11.032 -24.974 1.00 42.42 87 ARG A C 14
ATOM 23685 O O . ARG A 1 87 ? -5.886 10.780 -23.770 1.00 4.04 87 ARG A O 14
ATOM 23706 N N . VAL A 1 88 ? -4.986 11.831 -25.543 1.00 30.20 88 VAL A N 14
ATOM 23707 C CA . VAL A 1 88 ? -3.930 12.471 -24.767 1.00 33.33 88 VAL A CA 14
ATOM 23708 C C . VAL A 1 88 ? -4.510 13.454 -23.757 1.00 2.34 88 VAL A C 14
ATOM 23709 O O . VAL A 1 88 ? -4.102 13.480 -22.595 1.00 21.02 88 VAL A O 14
ATOM 23722 N N . LEU A 1 89 ? -5.464 14.262 -24.206 1.00 71.41 89 LEU A N 14
ATOM 23723 C CA . LEU A 1 89 ? -6.102 15.248 -23.341 1.00 13.00 89 LEU A CA 14
ATOM 23724 C C . LEU A 1 89 ? -6.738 14.577 -22.128 1.00 12.30 89 LEU A C 14
ATOM 23725 O O . LEU A 1 89 ? -6.720 15.124 -21.025 1.00 23.34 89 LEU A O 14
ATOM 23741 N N . TRP A 1 90 ? -7.298 13.392 -22.339 1.00 23.11 90 TRP A N 14
ATOM 23742 C CA . TRP A 1 90 ? -7.937 12.646 -21.262 1.00 13.41 90 TRP A CA 14
ATOM 23743 C C . TRP A 1 90 ? -6.905 12.149 -20.256 1.00 2.20 90 TRP A C 14
ATOM 23744 O O . TRP A 1 90 ? -7.139 12.171 -19.047 1.00 1.43 90 TRP A O 14
ATOM 23765 N N . THR A 1 91 ? -5.761 11.700 -20.762 1.00 24.51 91 THR A N 14
ATOM 23766 C CA . THR A 1 91 ? -4.692 11.195 -19.908 1.00 35.33 91 THR A CA 14
ATOM 23767 C C . THR A 1 91 ? -4.228 12.261 -18.921 1.00 74.12 91 THR A C 14
ATOM 23768 O O . THR A 1 91 ? -4.098 11.999 -17.725 1.00 60.21 91 THR A O 14
ATOM 23779 N N . ILE A 1 92 ? -3.981 13.463 -19.431 1.00 42.11 92 ILE A N 14
ATOM 23780 C CA . ILE A 1 92 ? -3.532 14.569 -18.593 1.00 73.33 92 ILE A CA 14
ATOM 23781 C C . ILE A 1 92 ? -4.594 14.947 -17.568 1.00 14.24 92 ILE A C 14
ATOM 23782 O O . ILE A 1 92 ? -4.278 15.312 -16.434 1.00 73.13 92 ILE A O 14
ATOM 23798 N N . LYS A 1 93 ? -5.857 14.856 -17.970 1.00 53.40 93 LYS A N 14
ATOM 23799 C CA . LYS A 1 93 ? -6.969 15.186 -17.086 1.00 43.13 93 LYS A CA 14
ATOM 23800 C C . LYS A 1 93 ? -6.904 14.365 -15.802 1.00 23.41 93 LYS A C 14
ATOM 23801 O O . LYS A 1 93 ? -7.020 14.905 -14.702 1.00 15.41 93 LYS A O 14
ATOM 23820 N N . ARG A 1 94 ? -6.717 13.058 -15.950 1.00 20.45 94 ARG A N 14
ATOM 23821 C CA . ARG A 1 94 ? -6.637 12.162 -14.802 1.00 70.13 94 ARG A CA 14
ATOM 23822 C C . ARG A 1 94 ? -5.435 12.508 -13.927 1.00 31.54 94 ARG A C 14
ATOM 23823 O O . ARG A 1 94 ? -5.533 12.527 -12.699 1.00 33.22 94 ARG A O 14
ATOM 23844 N N . LEU A 1 95 ? -4.303 12.778 -14.566 1.00 12.22 95 LEU A N 14
ATOM 23845 C CA . LEU A 1 95 ? -3.082 13.122 -13.846 1.00 45.21 95 LEU A CA 14
ATOM 23846 C C . LEU A 1 95 ? -3.313 14.309 -12.916 1.00 13.21 95 LEU A C 14
ATOM 23847 O O . LEU A 1 95 ? -2.623 14.468 -11.911 1.00 64.25 95 LEU A O 14
ATOM 23863 N N . ASN A 1 96 ? -4.292 15.141 -13.260 1.00 41.31 96 ASN A N 14
ATOM 23864 C CA . ASN A 1 96 ? -4.616 16.313 -12.455 1.00 53.14 96 ASN A CA 14
ATOM 23865 C C . ASN A 1 96 ? -3.477 17.328 -12.489 1.00 2.13 96 ASN A C 14
ATOM 23866 O O . ASN A 1 96 ? -2.896 17.658 -11.455 1.00 63.10 96 ASN A O 14
ATOM 23877 N N . ILE A 1 97 ? -3.165 17.819 -13.683 1.00 14.25 97 ILE A N 14
ATOM 23878 C CA . ILE A 1 97 ? -2.097 18.797 -13.851 1.00 13.23 97 ILE A CA 14
ATOM 23879 C C . ILE A 1 97 ? -2.602 20.044 -14.568 1.00 12.50 97 ILE A C 14
ATOM 23880 O O . ILE A 1 97 ? -3.067 19.974 -15.706 1.00 63.12 97 ILE A O 14
ATOM 23896 N N . ASP A 1 98 ? -2.505 21.187 -13.896 1.00 74.42 98 ASP A N 14
ATOM 23897 C CA . ASP A 1 98 ? -2.949 22.452 -14.470 1.00 75.34 98 ASP A CA 14
ATOM 23898 C C . ASP A 1 98 ? -2.299 22.689 -15.831 1.00 32.15 98 ASP A C 14
ATOM 23899 O O . ASP A 1 98 ? -1.134 23.073 -15.913 1.00 44.05 98 ASP A O 14
ATOM 23908 N N . SER A 1 99 ? -3.063 22.456 -16.894 1.00 22.05 99 SER A N 14
ATOM 23909 C CA . SER A 1 99 ? -2.560 22.639 -18.250 1.00 40.01 99 SER A CA 14
ATOM 23910 C C . SER A 1 99 ? -3.460 23.584 -19.040 1.00 54.42 99 SER A C 14
ATOM 23911 O O . SER A 1 99 ? -4.645 23.742 -18.748 1.00 15.51 99 SER A O 14
ATOM 23919 N N . PRO A 1 100 ? -2.885 24.228 -20.066 1.00 72.12 100 PRO A N 14
ATOM 23920 C CA . PRO A 1 100 ? -3.617 25.168 -20.921 1.00 41.32 100 PRO A CA 14
ATOM 23921 C C . PRO A 1 100 ? -4.642 24.470 -21.806 1.00 54.22 100 PRO A C 14
ATOM 23922 O O . PRO A 1 100 ? -4.493 24.423 -23.027 1.00 61.14 100 PRO A O 14
ATOM 23933 N N . PHE A 1 101 ? -5.683 23.928 -21.184 1.00 15.04 101 PHE A N 14
ATOM 23934 C CA . PHE A 1 101 ? -6.735 23.231 -21.916 1.00 11.20 101 PHE A CA 14
ATOM 23935 C C . PHE A 1 101 ? -8.079 23.377 -21.209 1.00 21.54 101 PHE A C 14
ATOM 23936 O O . PHE A 1 101 ? -8.934 24.155 -21.629 1.00 54.44 101 PHE A O 14
ATOM 23953 N N . VAL A 1 102 ? -8.257 22.620 -20.129 1.00 75.15 102 VAL A N 14
ATOM 23954 C CA . VAL A 1 102 ? -9.497 22.664 -19.363 1.00 24.11 102 VAL A CA 14
ATOM 23955 C C . VAL A 1 102 ? -10.699 22.885 -20.273 1.00 31.13 102 VAL A C 14
ATOM 23956 O O . VAL A 1 102 ? -11.704 23.464 -19.861 1.00 14.24 102 VAL A O 14
ATOM 23969 N N . SER A 1 1 ? 5.287 -1.449 -10.295 1.00 31.42 1 SER A N 15
ATOM 23970 C CA . SER A 1 1 ? 4.180 -1.828 -11.165 1.00 51.23 1 SER A CA 15
ATOM 23971 C C . SER A 1 1 ? 2.841 -1.472 -10.526 1.00 60.15 1 SER A C 15
ATOM 23972 O O . SER A 1 1 ? 2.511 -1.951 -9.442 1.00 2.21 1 SER A O 15
ATOM 23980 N N . MET A 1 2 ? 2.073 -0.629 -11.209 1.00 33.33 2 MET A N 15
ATOM 23981 C CA . MET A 1 2 ? 0.769 -0.209 -10.708 1.00 73.44 2 MET A CA 15
ATOM 23982 C C . MET A 1 2 ? -0.250 -1.338 -10.834 1.00 33.01 2 MET A C 15
ATOM 23983 O O . MET A 1 2 ? 0.098 -2.464 -11.188 1.00 35.21 2 MET A O 15
ATOM 23997 N N . ASP A 1 3 ? -1.509 -1.028 -10.540 1.00 21.12 3 ASP A N 15
ATOM 23998 C CA . ASP A 1 3 ? -2.578 -2.016 -10.620 1.00 31.43 3 ASP A CA 15
ATOM 23999 C C . ASP A 1 3 ? -3.363 -1.863 -11.918 1.00 72.44 3 ASP A C 15
ATOM 24000 O O . ASP A 1 3 ? -3.347 -0.804 -12.546 1.00 60.20 3 ASP A O 15
ATOM 24009 N N . LYS A 1 4 ? -4.050 -2.928 -12.318 1.00 34.03 4 LYS A N 15
ATOM 24010 C CA . LYS A 1 4 ? -4.843 -2.914 -13.542 1.00 60.10 4 LYS A CA 15
ATOM 24011 C C . LYS A 1 4 ? -6.270 -3.380 -13.271 1.00 43.13 4 LYS A C 15
ATOM 24012 O O . LYS A 1 4 ? -6.594 -4.553 -13.454 1.00 45.11 4 LYS A O 15
ATOM 24031 N N . GLU A 1 5 ? -7.118 -2.453 -12.836 1.00 65.14 5 GLU A N 15
ATOM 24032 C CA . GLU A 1 5 ? -8.510 -2.771 -12.543 1.00 11.03 5 GLU A CA 15
ATOM 24033 C C . GLU A 1 5 ? -9.413 -1.572 -12.822 1.00 24.13 5 GLU A C 15
ATOM 24034 O O . GLU A 1 5 ? -9.548 -0.677 -11.988 1.00 43.51 5 GLU A O 15
ATOM 24046 N N . TRP A 1 6 ? -10.026 -1.563 -13.999 1.00 52.15 6 TRP A N 15
ATOM 24047 C CA . TRP A 1 6 ? -10.915 -0.475 -14.389 1.00 55.30 6 TRP A CA 15
ATOM 24048 C C . TRP A 1 6 ? -12.176 -0.467 -13.530 1.00 42.32 6 TRP A C 15
ATOM 24049 O O . TRP A 1 6 ? -12.700 0.595 -13.192 1.00 61.41 6 TRP A O 15
ATOM 24070 N N . ILE A 1 7 ? -12.656 -1.655 -13.182 1.00 30.13 7 ILE A N 15
ATOM 24071 C CA . ILE A 1 7 ? -13.854 -1.784 -12.362 1.00 11.41 7 ILE A CA 15
ATOM 24072 C C . ILE A 1 7 ? -15.081 -1.252 -13.093 1.00 54.12 7 ILE A C 15
ATOM 24073 O O . ILE A 1 7 ? -14.981 -0.332 -13.906 1.00 33.54 7 ILE A O 15
ATOM 24089 N N . SER A 1 8 ? -16.239 -1.835 -12.798 1.00 42.04 8 SER A N 15
ATOM 24090 C CA . SER A 1 8 ? -17.486 -1.421 -13.430 1.00 52.01 8 SER A CA 15
ATOM 24091 C C . SER A 1 8 ? -18.543 -1.090 -12.381 1.00 31.24 8 SER A C 15
ATOM 24092 O O . SER A 1 8 ? -18.701 -1.810 -11.393 1.00 51.23 8 SER A O 15
ATOM 24100 N N . LYS A 1 9 ? -19.265 0.003 -12.601 1.00 3.24 9 LYS A N 15
ATOM 24101 C CA . LYS A 1 9 ? -20.308 0.430 -11.677 1.00 2.53 9 LYS A CA 15
ATOM 24102 C C . LYS A 1 9 ? -21.021 1.674 -12.199 1.00 2.12 9 LYS A C 15
ATOM 24103 O O . LYS A 1 9 ? -20.439 2.759 -12.255 1.00 61.41 9 LYS A O 15
ATOM 24122 N N . LEU A 1 10 ? -22.284 1.511 -12.578 1.00 10.13 10 LEU A N 15
ATOM 24123 C CA . LEU A 1 10 ? -23.077 2.621 -13.093 1.00 52.24 10 LEU A CA 15
ATOM 24124 C C . LEU A 1 10 ? -23.288 3.685 -12.021 1.00 25.24 10 LEU A C 15
ATOM 24125 O O . LEU A 1 10 ? -23.224 3.413 -10.821 1.00 62.14 10 LEU A O 15
ATOM 24141 N N . PRO A 1 11 ? -23.547 4.925 -12.459 1.00 1.42 11 PRO A N 15
ATOM 24142 C CA . PRO A 1 11 ? -23.775 6.054 -11.553 1.00 0.33 11 PRO A CA 15
ATOM 24143 C C . PRO A 1 11 ? -25.098 5.937 -10.802 1.00 75.25 11 PRO A C 15
ATOM 24144 O O . PRO A 1 11 ? -26.170 6.114 -11.383 1.00 23.44 11 PRO A O 15
ATOM 24155 N N . LYS A 1 12 ? -25.016 5.640 -9.511 1.00 12.43 12 LYS A N 15
ATOM 24156 C CA . LYS A 1 12 ? -26.207 5.501 -8.680 1.00 40.45 12 LYS A CA 15
ATOM 24157 C C . LYS A 1 12 ? -26.540 6.816 -7.983 1.00 51.35 12 LYS A C 15
ATOM 24158 O O . LYS A 1 12 ? -27.664 7.312 -8.077 1.00 22.12 12 LYS A O 15
ATOM 24177 N N . SER A 1 13 ? -25.558 7.378 -7.286 1.00 21.44 13 SER A N 15
ATOM 24178 C CA . SER A 1 13 ? -25.748 8.635 -6.572 1.00 41.03 13 SER A CA 15
ATOM 24179 C C . SER A 1 13 ? -25.128 9.797 -7.341 1.00 64.14 13 SER A C 15
ATOM 24180 O O . SER A 1 13 ? -24.271 9.615 -8.207 1.00 21.43 13 SER A O 15
ATOM 24188 N N . PRO A 1 14 ? -25.569 11.022 -7.019 1.00 70.45 14 PRO A N 15
ATOM 24189 C CA . PRO A 1 14 ? -25.071 12.239 -7.668 1.00 65.42 14 PRO A CA 15
ATOM 24190 C C . PRO A 1 14 ? -23.627 12.550 -7.285 1.00 33.12 14 PRO A C 15
ATOM 24191 O O . PRO A 1 14 ? -23.275 12.543 -6.106 1.00 1.01 14 PRO A O 15
ATOM 24202 N N . GLU A 1 15 ? -22.800 12.824 -8.287 1.00 44.44 15 GLU A N 15
ATOM 24203 C CA . GLU A 1 15 ? -21.395 13.138 -8.053 1.00 11.11 15 GLU A CA 15
ATOM 24204 C C . GLU A 1 15 ? -20.685 13.466 -9.364 1.00 1.44 15 GLU A C 15
ATOM 24205 O O . GLU A 1 15 ? -21.116 13.074 -10.448 1.00 32.22 15 GLU A O 15
ATOM 24217 N N . PRO A 1 16 ? -19.569 14.203 -9.263 1.00 51.53 16 PRO A N 15
ATOM 24218 C CA . PRO A 1 16 ? -18.775 14.601 -10.429 1.00 40.14 16 PRO A CA 15
ATOM 24219 C C . PRO A 1 16 ? -18.054 13.420 -11.070 1.00 0.42 16 PRO A C 15
ATOM 24220 O O . PRO A 1 16 ? -16.854 13.231 -10.870 1.00 23.01 16 PRO A O 15
ATOM 24231 N N . TRP A 1 17 ? -18.793 12.628 -11.839 1.00 52.41 17 TRP A N 15
ATOM 24232 C CA . TRP A 1 17 ? -18.222 11.466 -12.509 1.00 73.40 17 TRP A CA 15
ATOM 24233 C C . TRP A 1 17 ? -19.267 10.769 -13.374 1.00 14.11 17 TRP A C 15
ATOM 24234 O O . TRP A 1 17 ? -20.048 9.951 -12.885 1.00 50.33 17 TRP A O 15
ATOM 24255 N N . THR A 1 18 ? -19.278 11.098 -14.662 1.00 73.33 18 THR A N 15
ATOM 24256 C CA . THR A 1 18 ? -20.229 10.505 -15.594 1.00 62.52 18 THR A CA 15
ATOM 24257 C C . THR A 1 18 ? -19.651 10.443 -17.003 1.00 63.25 18 THR A C 15
ATOM 24258 O O . THR A 1 18 ? -18.713 11.162 -17.348 1.00 24.31 18 THR A O 15
ATOM 24269 N N . PRO A 1 19 ? -20.222 9.563 -17.840 1.00 42.34 19 PRO A N 15
ATOM 24270 C CA . PRO A 1 19 ? -19.779 9.388 -19.227 1.00 34.42 19 PRO A CA 15
ATOM 24271 C C . PRO A 1 19 ? -20.121 10.591 -20.100 1.00 60.55 19 PRO A C 15
ATOM 24272 O O . PRO A 1 19 ? -19.388 10.918 -21.033 1.00 72.23 19 PRO A O 15
ATOM 24283 N N . GLU A 1 20 ? -21.236 11.244 -19.791 1.00 71.41 20 GLU A N 15
ATOM 24284 C CA . GLU A 1 20 ? -21.674 12.411 -20.550 1.00 24.54 20 GLU A CA 15
ATOM 24285 C C . GLU A 1 20 ? -20.608 13.502 -20.529 1.00 42.43 20 GLU A C 15
ATOM 24286 O O . GLU A 1 20 ? -20.392 14.191 -21.527 1.00 4.10 20 GLU A O 15
ATOM 24298 N N . GLN A 1 21 ? -19.947 13.655 -19.387 1.00 22.14 21 GLN A N 15
ATOM 24299 C CA . GLN A 1 21 ? -18.906 14.664 -19.236 1.00 3.31 21 GLN A CA 15
ATOM 24300 C C . GLN A 1 21 ? -17.764 14.419 -20.217 1.00 14.02 21 GLN A C 15
ATOM 24301 O O . GLN A 1 21 ? -17.323 15.335 -20.910 1.00 64.32 21 GLN A O 15
ATOM 24315 N N . GLU A 1 22 ? -17.291 13.178 -20.268 1.00 24.31 22 GLU A N 15
ATOM 24316 C CA . GLU A 1 22 ? -16.199 12.814 -21.164 1.00 3.33 22 GLU A CA 15
ATOM 24317 C C . GLU A 1 22 ? -16.643 12.890 -22.621 1.00 62.02 22 GLU A C 15
ATOM 24318 O O . GLU A 1 22 ? -15.909 13.381 -2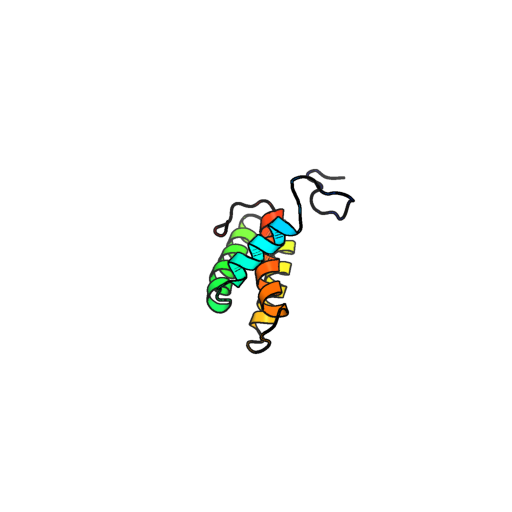3.479 1.00 32.40 22 GLU A O 15
ATOM 24330 N N . GLU A 1 23 ? -17.849 12.400 -22.893 1.00 45.32 23 GLU A N 15
ATOM 24331 C CA . GLU A 1 23 ? -18.390 12.412 -24.247 1.00 24.31 23 GLU A CA 15
ATOM 24332 C C . GLU A 1 23 ? -18.582 13.842 -24.744 1.00 51.02 23 GLU A C 15
ATOM 24333 O O . GLU A 1 23 ? -18.379 14.134 -25.922 1.00 65.43 23 GLU A O 15
ATOM 24345 N N . ALA A 1 24 ? -18.977 14.729 -23.837 1.00 4.02 24 ALA A N 15
ATOM 24346 C CA . ALA A 1 24 ? -19.196 16.128 -24.182 1.00 73.11 24 ALA A CA 15
ATOM 24347 C C . ALA A 1 24 ? -17.895 16.798 -24.613 1.00 34.13 24 ALA A C 15
ATOM 24348 O O . ALA A 1 24 ? -17.862 17.535 -25.598 1.00 61.32 24 ALA A O 15
ATOM 24355 N N . PHE A 1 25 ? -16.826 16.537 -23.868 1.00 12.23 25 PHE A N 15
ATOM 24356 C CA . PHE A 1 25 ? -15.523 17.117 -24.173 1.00 31.32 25 PHE A CA 15
ATOM 24357 C C . PHE A 1 25 ? -15.051 16.695 -25.561 1.00 31.22 25 PHE A C 15
ATOM 24358 O O . PHE A 1 25 ? -14.661 17.530 -26.377 1.00 44.14 25 PHE A O 15
ATOM 24375 N N . LEU A 1 26 ? -15.091 15.393 -25.823 1.00 30.35 26 LEU A N 15
ATOM 24376 C CA . LEU A 1 26 ? -14.667 14.859 -27.112 1.00 75.33 26 LEU A CA 15
ATOM 24377 C C . LEU A 1 26 ? -15.630 15.280 -28.218 1.00 70.40 26 LEU A C 15
ATOM 24378 O O . LEU A 1 26 ? -15.224 15.498 -29.360 1.00 45.12 26 LEU A O 15
ATOM 24394 N N . LYS A 1 27 ? -16.907 15.394 -27.872 1.00 54.14 27 LYS A N 15
ATOM 24395 C CA . LYS A 1 27 ? -17.929 15.792 -28.835 1.00 3.15 27 LYS A CA 15
ATOM 24396 C C . LYS A 1 27 ? -17.681 17.212 -29.333 1.00 13.01 27 LYS A C 15
ATOM 24397 O O . LYS A 1 27 ? -17.810 17.493 -30.525 1.00 14.04 27 LYS A O 15
ATOM 24416 N N . ARG A 1 28 ? -17.323 18.103 -28.414 1.00 53.12 28 ARG A N 15
ATOM 24417 C CA . ARG A 1 28 ? -17.057 19.495 -28.761 1.00 21.42 28 ARG A CA 15
ATOM 24418 C C . ARG A 1 28 ? -15.694 19.636 -29.432 1.00 11.44 28 ARG A C 15
ATOM 24419 O O . ARG A 1 28 ? -15.552 20.348 -30.426 1.00 65.04 28 ARG A O 15
ATOM 24440 N N . PHE A 1 29 ? -14.695 18.956 -28.881 1.00 30.52 29 PHE A N 15
ATOM 24441 C CA . PHE A 1 29 ? -13.344 19.007 -29.425 1.00 25.33 29 PHE A CA 15
ATOM 24442 C C . PHE A 1 29 ? -13.301 18.424 -30.834 1.00 54.35 29 PHE A C 15
ATOM 24443 O O . PHE A 1 29 ? -12.728 19.019 -31.746 1.00 2.31 29 PHE A O 15
ATOM 24460 N N . ALA A 1 30 ? -13.914 17.258 -31.004 1.00 71.50 30 ALA A N 15
ATOM 24461 C CA . ALA A 1 30 ? -13.949 16.595 -32.302 1.00 70.41 30 ALA A CA 15
ATOM 24462 C C . ALA A 1 30 ? -14.716 17.427 -33.323 1.00 44.41 30 ALA A C 15
ATOM 24463 O O . ALA A 1 30 ? -14.470 17.332 -34.526 1.00 5.45 30 ALA A O 15
ATOM 24470 N N . GLU A 1 31 ? -15.646 18.244 -32.836 1.00 64.31 31 GLU A N 15
ATOM 24471 C CA . GLU A 1 31 ? -16.450 19.092 -33.709 1.00 5.15 31 GLU A CA 15
ATOM 24472 C C . GLU A 1 31 ? -15.566 19.851 -34.694 1.00 43.22 31 GLU A C 15
ATOM 24473 O O . GLU A 1 31 ? -15.944 20.071 -35.845 1.00 11.34 31 GLU A O 15
ATOM 24485 N N . LYS A 1 32 ? -14.384 20.250 -34.235 1.00 31.22 32 LYS A N 15
ATOM 24486 C CA . LYS A 1 32 ? -13.444 20.984 -35.073 1.00 3.01 32 LYS A CA 15
ATOM 24487 C C . LYS A 1 32 ? -12.162 21.295 -34.308 1.00 64.05 32 LYS A C 15
ATOM 24488 O O . LYS A 1 32 ? -12.122 22.212 -33.488 1.00 52.12 32 LYS A O 15
ATOM 24507 N N . VAL A 1 33 ? -11.112 20.526 -34.584 1.00 52.44 33 VAL A N 15
ATOM 24508 C CA . VAL A 1 33 ? -9.826 20.721 -33.925 1.00 55.12 33 VAL A CA 15
ATOM 24509 C C . VAL A 1 33 ? -8.680 20.666 -34.929 1.00 13.45 33 VAL A C 15
ATOM 24510 O O . VAL A 1 33 ? -8.822 20.113 -36.019 1.00 24.45 33 VAL A O 15
ATOM 24523 N N . ASP A 1 34 ? -7.545 21.245 -34.552 1.00 63.34 34 ASP A N 15
ATOM 24524 C CA . ASP A 1 34 ? -6.372 21.261 -35.419 1.00 71.40 34 ASP A CA 15
ATOM 24525 C C . ASP A 1 34 ? -5.237 20.443 -34.812 1.00 4.13 34 ASP A C 15
ATOM 24526 O O . ASP A 1 34 ? -4.621 20.831 -33.819 1.00 52.02 34 ASP A O 15
ATOM 24535 N N . PRO A 1 35 ? -4.952 19.282 -35.421 1.00 23.10 35 PRO A N 15
ATOM 24536 C CA . PRO A 1 35 ? -3.889 18.385 -34.957 1.00 31.13 35 PRO A CA 15
ATOM 24537 C C . PRO A 1 35 ? -2.499 18.962 -35.193 1.00 44.12 35 PRO A C 15
ATOM 24538 O O . PRO A 1 35 ? -1.598 18.789 -34.373 1.00 41.35 35 PRO A O 15
ATOM 24549 N N . GLU A 1 36 ? -2.331 19.650 -36.318 1.00 61.40 36 GLU A N 15
ATOM 24550 C CA . GLU A 1 36 ? -1.048 20.253 -36.661 1.00 71.44 36 GLU A CA 15
ATOM 24551 C C . GLU A 1 36 ? -0.638 21.289 -35.618 1.00 33.02 36 GLU A C 15
ATOM 24552 O O . GLU A 1 36 ? 0.494 21.282 -35.134 1.00 34.30 36 GLU A O 15
ATOM 24564 N N . GLU A 1 37 ? -1.566 22.178 -35.278 1.00 20.44 37 GLU A N 15
ATOM 24565 C CA . GLU A 1 37 ? -1.301 23.220 -34.294 1.00 60.31 37 GLU A CA 15
ATOM 24566 C C . GLU A 1 37 ? -1.286 22.644 -32.881 1.00 23.34 37 GLU A C 15
ATOM 24567 O O . GLU A 1 37 ? -0.409 22.963 -32.076 1.00 52.12 37 GLU A O 15
ATOM 24579 N N . THR A 1 38 ? -2.262 21.791 -32.585 1.00 51.22 38 THR A N 15
ATOM 24580 C CA . THR A 1 38 ? -2.363 21.171 -31.270 1.00 62.32 38 THR A CA 15
ATOM 24581 C C . THR A 1 38 ? -1.135 20.320 -30.968 1.00 64.03 38 THR A C 15
ATOM 24582 O O . THR A 1 38 ? -0.713 20.206 -29.816 1.00 60.34 38 THR A O 15
ATOM 24593 N N . LEU A 1 39 ? -0.563 19.723 -32.009 1.00 54.01 39 LEU A N 15
ATOM 24594 C CA . LEU A 1 39 ? 0.618 18.881 -31.855 1.00 11.32 39 LEU A CA 15
ATOM 24595 C C . LEU A 1 39 ? 1.775 19.672 -31.253 1.00 14.24 39 LEU A C 15
ATOM 24596 O O . LEU A 1 39 ? 2.514 19.165 -30.409 1.00 51.00 39 LEU A O 15
ATOM 24612 N N . LYS A 1 40 ? 1.925 20.918 -31.690 1.00 35.55 40 LYS A N 15
ATOM 24613 C CA . LYS A 1 40 ? 2.988 21.782 -31.191 1.00 61.21 40 LYS A CA 15
ATOM 24614 C C . LYS A 1 40 ? 2.752 22.149 -29.730 1.00 72.32 40 LYS A C 15
ATOM 24615 O O . LYS A 1 40 ? 3.640 22.003 -28.890 1.00 34.41 40 LYS A O 15
ATOM 24634 N N . LYS A 1 41 ? 1.547 22.626 -29.432 1.00 5.21 41 LYS A N 15
ATOM 24635 C CA . LYS A 1 41 ? 1.192 23.012 -28.072 1.00 64.34 41 LYS A CA 15
ATOM 24636 C C . LYS A 1 41 ? 1.228 21.807 -27.137 1.00 44.11 41 LYS A C 15
ATOM 24637 O O . LYS A 1 41 ? 1.659 21.913 -25.987 1.00 73.24 41 LYS A O 15
ATOM 24656 N N . LEU A 1 42 ? 0.776 20.662 -27.638 1.00 4.42 42 LEU A N 15
ATOM 24657 C CA . LEU A 1 42 ? 0.759 19.436 -26.847 1.00 50.12 42 LEU A CA 15
ATOM 24658 C C . LEU A 1 42 ? 2.171 18.896 -26.648 1.00 62.23 42 LEU A C 15
ATOM 24659 O O . LEU A 1 42 ? 2.538 18.481 -25.550 1.00 1.12 42 LEU A O 15
ATOM 24675 N N . GLU A 1 43 ? 2.960 18.907 -27.719 1.00 31.30 43 GLU A N 15
ATOM 24676 C CA . GLU A 1 43 ? 4.333 18.419 -27.661 1.00 75.31 43 GLU A CA 15
ATOM 24677 C C . GLU A 1 43 ? 5.190 19.311 -26.768 1.00 14.44 43 GLU A C 15
ATOM 24678 O O . GLU A 1 43 ? 6.028 18.825 -26.010 1.00 12.32 43 GLU A O 15
ATOM 24690 N N . GLU A 1 44 ? 4.972 20.619 -26.866 1.00 61.01 44 GLU A N 15
ATOM 24691 C CA . GLU A 1 44 ? 5.726 21.579 -26.068 1.00 45.30 44 GLU A CA 15
ATOM 24692 C C . GLU A 1 44 ? 5.358 21.467 -24.591 1.00 52.44 44 GLU A C 15
ATOM 24693 O O . GLU A 1 44 ? 6.212 21.612 -23.716 1.00 54.51 44 GLU A O 15
ATOM 24705 N N . TRP A 1 45 ? 4.084 21.210 -24.323 1.00 54.02 45 TRP A N 15
ATOM 24706 C CA . TRP A 1 45 ? 3.602 21.080 -22.953 1.00 53.00 45 TRP A CA 15
ATOM 24707 C C . TRP A 1 45 ? 4.255 19.891 -22.257 1.00 43.32 45 TRP A C 15
ATOM 24708 O O . TRP A 1 45 ? 4.770 20.018 -21.145 1.00 71.31 45 TRP A O 15
ATOM 24729 N N . ILE A 1 46 ? 4.233 18.739 -22.917 1.00 60.33 46 ILE A N 15
ATOM 24730 C CA . ILE A 1 46 ? 4.825 17.528 -22.361 1.00 50.42 46 ILE A CA 15
ATOM 24731 C C . ILE A 1 46 ? 6.324 17.701 -22.140 1.00 53.14 46 ILE A C 15
ATOM 24732 O O . ILE A 1 46 ? 6.872 17.248 -21.136 1.00 25.42 46 ILE A O 15
ATOM 24748 N N . LYS A 1 47 ? 6.983 18.362 -23.087 1.00 22.32 47 LYS A N 15
ATOM 24749 C CA . LYS A 1 47 ? 8.419 18.598 -22.997 1.00 0.02 47 LYS A CA 15
ATOM 24750 C C . LYS A 1 47 ? 8.759 19.411 -21.752 1.00 31.23 47 LYS A C 15
ATOM 24751 O O . LYS A 1 47 ? 9.678 19.067 -21.008 1.00 53.12 47 LYS A O 15
ATOM 24770 N N . GLU A 1 48 ? 8.012 20.487 -21.530 1.00 14.32 48 GLU A N 15
ATOM 24771 C CA . GLU A 1 48 ? 8.236 21.346 -20.373 1.00 14.31 48 GLU A CA 15
ATOM 24772 C C . GLU A 1 48 ? 7.787 20.657 -19.087 1.00 54.24 48 GLU A C 15
ATOM 24773 O O . GLU A 1 48 ? 8.522 20.618 -18.102 1.00 53.30 48 GLU A O 15
ATOM 24785 N N . ASN A 1 49 ? 6.573 20.114 -19.107 1.00 64.22 49 ASN A N 15
ATOM 24786 C CA . ASN A 1 49 ? 6.025 19.426 -17.944 1.00 11.14 49 ASN A CA 15
ATOM 24787 C C . ASN A 1 49 ? 6.922 18.266 -17.525 1.00 3.24 49 ASN A C 15
ATOM 24788 O O . ASN A 1 49 ? 7.117 18.017 -16.334 1.00 2.22 49 ASN A O 15
ATOM 24799 N N . ILE A 1 50 ? 7.467 17.561 -18.509 1.00 61.42 50 ILE A N 15
ATOM 24800 C CA . ILE A 1 50 ? 8.346 16.428 -18.243 1.00 14.51 50 ILE A CA 15
ATOM 24801 C C . ILE A 1 50 ? 9.528 16.842 -17.374 1.00 41.44 50 ILE A C 15
ATOM 24802 O O . ILE A 1 50 ? 9.960 16.096 -16.496 1.00 33.04 50 ILE A O 15
ATOM 24818 N N . LYS A 1 51 ? 10.048 18.039 -17.624 1.00 50.45 51 LYS A N 15
ATOM 24819 C CA . LYS A 1 51 ? 11.180 18.556 -16.864 1.00 42.32 51 LYS A CA 15
ATOM 24820 C C . LYS A 1 51 ? 10.802 18.765 -15.401 1.00 43.32 51 LYS A C 15
ATOM 24821 O O . LYS A 1 51 ? 11.626 18.584 -14.504 1.00 65.45 51 LYS A O 15
ATOM 24840 N N . LYS A 1 52 ? 9.552 19.146 -15.166 1.00 11.40 52 LYS A N 15
ATOM 24841 C CA . LYS A 1 52 ? 9.063 19.378 -13.812 1.00 1.03 52 LYS A CA 15
ATOM 24842 C C . LYS A 1 52 ? 8.684 18.062 -13.139 1.00 14.11 52 LYS A C 15
ATOM 24843 O O . LYS A 1 52 ? 9.011 17.832 -11.975 1.00 54.42 52 LYS A O 15
ATOM 24862 N N . TYR A 1 53 ? 7.992 17.203 -13.879 1.00 51.22 53 TYR A N 15
ATOM 24863 C CA . TYR A 1 53 ? 7.567 15.911 -13.354 1.00 71.30 53 TYR A CA 15
ATOM 24864 C C . TYR A 1 53 ? 8.107 14.770 -14.210 1.00 55.23 53 TYR A C 15
ATOM 24865 O O . TYR A 1 53 ? 7.433 14.258 -15.104 1.00 52.13 53 TYR A O 15
ATOM 24883 N N . PRO A 1 54 ? 9.353 14.361 -13.931 1.00 31.33 54 PRO A N 15
ATOM 24884 C CA . PRO A 1 54 ? 10.012 13.275 -14.663 1.00 23.44 54 PRO A CA 15
ATOM 24885 C C . PRO A 1 54 ? 9.393 11.914 -14.363 1.00 4.12 54 PRO A C 15
ATOM 24886 O O . PRO A 1 54 ? 9.474 10.993 -15.175 1.00 50.04 54 PRO A O 15
ATOM 24897 N N . GLU A 1 55 ? 8.774 11.795 -13.192 1.00 23.10 55 GLU A N 15
ATOM 24898 C CA . GLU A 1 55 ? 8.142 10.546 -12.787 1.00 31.12 55 GLU A CA 15
ATOM 24899 C C . GLU A 1 55 ? 6.935 10.235 -13.669 1.00 3.24 55 GLU A C 15
ATOM 24900 O O . GLU A 1 55 ? 6.571 9.073 -13.854 1.00 50.32 55 GLU A O 15
ATOM 24912 N N . TYR A 1 56 ? 6.320 11.282 -14.208 1.00 24.44 56 TYR A N 15
ATOM 24913 C CA . TYR A 1 56 ? 5.153 11.122 -15.067 1.00 22.32 56 TYR A CA 15
ATOM 24914 C C . TYR A 1 56 ? 5.553 11.146 -16.539 1.00 65.11 56 TYR A C 15
ATOM 24915 O O . TYR A 1 56 ? 4.739 10.870 -17.421 1.00 23.22 56 TYR A O 15
ATOM 24933 N N . LYS A 1 57 ? 6.814 11.477 -16.798 1.00 25.25 57 LYS A N 15
ATOM 24934 C CA . LYS A 1 57 ? 7.326 11.535 -18.161 1.00 41.04 57 LYS A CA 15
ATOM 24935 C C . LYS A 1 57 ? 6.948 10.279 -18.939 1.00 14.21 57 LYS A C 15
ATOM 24936 O O . LYS A 1 57 ? 6.704 10.333 -20.144 1.00 41.04 57 LYS A O 15
ATOM 24955 N N . ASP A 1 58 ? 6.899 9.149 -18.241 1.00 40.32 58 ASP A N 15
ATOM 24956 C CA . ASP A 1 58 ? 6.548 7.879 -18.866 1.00 70.12 58 ASP A CA 15
ATOM 24957 C C . ASP A 1 58 ? 5.137 7.930 -19.443 1.00 53.10 58 ASP A C 15
ATOM 24958 O O . ASP A 1 58 ? 4.916 7.570 -20.599 1.00 33.54 58 ASP A O 15
ATOM 24967 N N . GLU A 1 59 ? 4.186 8.378 -18.629 1.00 53.15 59 GLU A N 15
ATOM 24968 C CA . GLU A 1 59 ? 2.796 8.473 -19.060 1.00 15.12 59 GLU A CA 15
ATOM 24969 C C . GLU A 1 59 ? 2.641 9.501 -20.177 1.00 72.43 59 GLU A C 15
ATOM 24970 O O . GLU A 1 59 ? 1.982 9.243 -21.186 1.00 33.34 59 GLU A O 15
ATOM 24982 N N . LEU A 1 60 ? 3.252 10.665 -19.991 1.00 61.01 60 LEU A N 15
ATOM 24983 C CA . LEU A 1 60 ? 3.182 11.733 -20.982 1.00 65.10 60 LEU A CA 15
ATOM 24984 C C . LEU A 1 60 ? 3.730 11.264 -22.327 1.00 23.21 60 LEU A C 15
ATOM 24985 O O . LEU A 1 60 ? 3.179 11.587 -23.379 1.00 1.23 60 LEU A O 15
ATOM 25001 N N . GLU A 1 61 ? 4.816 10.499 -22.283 1.00 1.22 61 GLU A N 15
ATOM 25002 C CA . GLU A 1 61 ? 5.437 9.984 -23.498 1.00 50.13 61 GLU A CA 15
ATOM 25003 C C . GLU A 1 61 ? 4.480 9.064 -24.250 1.00 61.33 61 GLU A C 15
ATOM 25004 O O . GLU A 1 61 ? 4.448 9.054 -25.480 1.00 62.15 61 GLU A O 15
ATOM 25016 N N . VAL A 1 62 ? 3.701 8.291 -23.501 1.00 21.45 62 VAL A N 15
ATOM 25017 C CA . VAL A 1 62 ? 2.742 7.366 -24.095 1.00 45.10 62 VAL A CA 15
ATOM 25018 C C . VAL A 1 62 ? 1.685 8.113 -24.899 1.00 14.31 62 VAL A C 15
ATOM 25019 O O . VAL A 1 62 ? 1.394 7.762 -26.042 1.00 23.23 62 VAL A O 15
ATOM 25032 N N . ALA A 1 63 ? 1.110 9.148 -24.293 1.00 65.33 63 ALA A N 15
ATOM 25033 C CA . ALA A 1 63 ? 0.086 9.947 -24.953 1.00 53.31 63 ALA A CA 15
ATOM 25034 C C . ALA A 1 63 ? 0.621 10.575 -26.236 1.00 2.31 63 ALA A C 15
ATOM 25035 O O . ALA A 1 63 ? -0.024 10.516 -27.283 1.00 44.02 63 ALA A O 15
ATOM 25042 N N . TYR A 1 64 ? 1.801 11.178 -26.146 1.00 11.12 64 TYR A N 15
ATOM 25043 C CA . TYR A 1 64 ? 2.422 11.820 -27.299 1.00 73.50 64 TYR A CA 15
ATOM 25044 C C . TYR A 1 64 ? 2.710 10.803 -28.399 1.00 33.10 64 TYR A C 15
ATOM 25045 O O . TYR A 1 64 ? 2.590 11.104 -29.585 1.00 51.34 64 TYR A O 15
ATOM 25063 N N . ASN A 1 65 ? 3.090 9.595 -27.995 1.00 5.13 65 ASN A N 15
ATOM 25064 C CA . ASN A 1 65 ? 3.396 8.532 -28.944 1.00 53.15 65 ASN A CA 15
ATOM 25065 C C . ASN A 1 65 ? 2.174 8.193 -29.794 1.00 1.22 65 ASN A C 15
ATOM 25066 O O . ASN A 1 65 ? 2.289 7.944 -30.994 1.00 23.02 65 ASN A O 15
ATOM 25077 N N . SER A 1 66 ? 1.005 8.186 -29.162 1.00 20.23 66 SER A N 15
ATOM 25078 C CA . SER A 1 66 ? -0.238 7.875 -29.857 1.00 73.01 66 SER A CA 15
ATOM 25079 C C . SER A 1 66 ? -0.610 8.990 -30.829 1.00 15.11 66 SER A C 15
ATOM 25080 O O . SER A 1 66 ? -0.938 8.735 -31.988 1.00 71.01 66 SER A O 15
ATOM 25088 N N . ALA A 1 67 ? -0.558 10.227 -30.348 1.00 14.21 67 ALA A N 15
ATOM 25089 C CA . ALA A 1 67 ? -0.888 11.383 -31.173 1.00 55.14 67 ALA A CA 15
ATOM 25090 C C . ALA A 1 67 ? 0.097 11.532 -32.327 1.00 45.40 67 ALA A C 15
ATOM 25091 O O . ALA A 1 67 ? -0.291 11.831 -33.456 1.00 55.23 67 ALA A O 15
ATOM 25098 N N . LYS A 1 68 ? 1.377 11.324 -32.036 1.00 64.03 68 LYS A N 15
ATOM 25099 C CA . LYS A 1 68 ? 2.420 11.436 -33.049 1.00 64.33 68 LYS A CA 15
ATOM 25100 C C . LYS A 1 68 ? 2.318 10.300 -34.063 1.00 31.12 68 LYS A C 15
ATOM 25101 O O . LYS A 1 68 ? 2.557 10.496 -35.255 1.00 64.11 68 LYS A O 15
ATOM 25120 N N . LEU A 1 69 ? 1.958 9.115 -33.583 1.00 52.13 69 LEU A N 15
ATOM 25121 C CA . LEU A 1 69 ? 1.821 7.949 -34.449 1.00 31.22 69 LEU A CA 15
ATOM 25122 C C . LEU A 1 69 ? 0.819 8.216 -35.567 1.00 62.45 69 LEU A C 15
ATOM 25123 O O . LEU A 1 69 ? 1.097 7.958 -36.738 1.00 60.43 69 LEU A O 15
ATOM 25139 N N . PHE A 1 70 ? -0.347 8.735 -35.198 1.00 72.42 70 PHE A N 15
ATOM 25140 C CA . PHE A 1 70 ? -1.391 9.037 -36.171 1.00 40.31 70 PHE A CA 15
ATOM 25141 C C . PHE A 1 70 ? -1.006 10.243 -37.024 1.00 11.13 70 PHE A C 15
ATOM 25142 O O . PHE A 1 70 ? -1.224 10.255 -38.236 1.00 12.13 70 PHE A O 15
ATOM 25159 N N . LEU A 1 71 ? -0.433 11.254 -36.382 1.00 53.44 71 LEU A N 15
ATOM 25160 C CA . LEU A 1 71 ? -0.018 12.467 -37.080 1.00 63.30 71 LEU A CA 15
ATOM 25161 C C . LEU A 1 71 ? 1.037 12.152 -38.137 1.00 30.23 71 LEU A C 15
ATOM 25162 O O . LEU A 1 71 ? 1.170 12.870 -39.127 1.00 61.11 71 LEU A O 15
ATOM 25178 N N . GLU A 1 72 ? 1.783 11.074 -37.917 1.00 61.04 72 GLU A N 15
ATOM 25179 C CA . GLU A 1 72 ? 2.825 10.664 -38.851 1.00 70.42 72 GLU A CA 15
ATOM 25180 C C . GLU A 1 72 ? 2.218 10.175 -40.163 1.00 62.33 72 GLU A C 15
ATOM 25181 O O . GLU A 1 72 ? 2.858 10.226 -41.213 1.00 25.42 72 GLU A O 15
ATOM 25193 N N . SER A 1 73 ? 0.979 9.699 -40.095 1.00 11.44 73 SER A N 15
ATOM 25194 C CA . SER A 1 73 ? 0.286 9.196 -41.274 1.00 51.22 73 SER A CA 15
ATOM 25195 C C . SER A 1 73 ? -0.882 10.105 -41.647 1.00 40.23 73 SER A C 15
ATOM 25196 O O . SER A 1 73 ? -2.047 9.796 -41.396 1.00 44.42 73 SER A O 15
ATOM 25204 N N . PRO A 1 74 ? -0.563 11.253 -42.263 1.00 52.41 74 PRO A N 15
ATOM 25205 C CA . PRO A 1 74 ? -1.570 12.231 -42.685 1.00 22.23 74 PRO A CA 15
ATOM 25206 C C . PRO A 1 74 ? -2.415 11.727 -43.850 1.00 71.33 74 PRO A C 15
ATOM 25207 O O . PRO A 1 74 ? -2.198 12.112 -45.001 1.00 5.24 74 PRO A O 15
ATOM 25218 N N . LEU A 1 75 ? -3.379 10.865 -43.548 1.00 24.44 75 LEU A N 15
ATOM 25219 C CA . LEU A 1 75 ? -4.257 10.308 -44.570 1.00 71.22 75 LEU A CA 15
ATOM 25220 C C . LEU A 1 75 ? -5.484 9.658 -43.940 1.00 12.24 75 LEU A C 15
ATOM 25221 O O . LEU A 1 75 ? -6.599 9.791 -44.443 1.00 55.41 75 LEU A O 15
ATOM 25237 N N . VAL A 1 76 ? -5.271 8.954 -42.831 1.00 42.45 76 VAL A N 15
ATOM 25238 C CA . VAL A 1 76 ? -6.359 8.285 -42.129 1.00 73.02 76 VAL A CA 15
ATOM 25239 C C . VAL A 1 76 ? -7.297 9.297 -41.479 1.00 61.20 76 VAL A C 15
ATOM 25240 O O . VAL A 1 76 ? -7.142 9.634 -40.305 1.00 31.10 76 VAL A O 15
ATOM 25253 N N . GLU A 1 77 ? -8.268 9.775 -42.249 1.00 14.44 77 GLU A N 15
ATOM 25254 C CA . GLU A 1 77 ? -9.231 10.749 -41.745 1.00 60.45 77 GLU A CA 15
ATOM 25255 C C . GLU A 1 77 ? -10.396 10.052 -41.049 1.00 53.35 77 GLU A C 15
ATOM 25256 O O . GLU A 1 77 ? -11.559 10.291 -41.372 1.00 0.50 77 GLU A O 15
ATOM 25268 N N . GLY A 1 78 ? -10.075 9.187 -40.092 1.00 42.22 78 GLY A N 15
ATOM 25269 C CA . GLY A 1 78 ? -11.106 8.468 -39.366 1.00 64.20 78 GLY A CA 15
ATOM 25270 C C . GLY A 1 78 ? -11.135 8.829 -37.894 1.00 74.44 78 GLY A C 15
ATOM 25271 O O . GLY A 1 78 ? -10.590 9.848 -37.471 1.00 62.22 78 GLY A O 15
ATOM 25275 N N . PRO A 1 79 ? -11.789 7.979 -37.087 1.00 11.02 79 PRO A N 15
ATOM 25276 C CA . PRO A 1 79 ? -11.905 8.194 -35.641 1.00 13.30 79 PRO A CA 15
ATOM 25277 C C . PRO A 1 79 ? -10.574 8.011 -34.919 1.00 14.53 79 PRO A C 15
ATOM 25278 O O . PRO A 1 79 ? -10.387 8.506 -33.808 1.00 15.12 79 PRO A O 15
ATOM 25289 N N . GLY A 1 80 ? -9.652 7.299 -35.558 1.00 1.22 80 GLY A N 15
ATOM 25290 C CA . GLY A 1 80 ? -8.350 7.065 -34.962 1.00 35.15 80 GLY A CA 15
ATOM 25291 C C . GLY A 1 80 ? -7.570 8.348 -34.750 1.00 64.42 80 GLY A C 15
ATOM 25292 O O . GLY A 1 80 ? -6.877 8.503 -33.744 1.00 42.44 80 GLY A O 15
ATOM 25296 N N . LYS A 1 81 ? -7.680 9.269 -35.702 1.00 12.15 81 LYS A N 15
ATOM 25297 C CA . LYS A 1 81 ? -6.980 10.545 -35.616 1.00 71.23 81 LYS A CA 15
ATOM 25298 C C . LYS A 1 81 ? -7.538 11.397 -34.482 1.00 13.33 81 LYS A C 15
ATOM 25299 O O . LYS A 1 81 ? -6.787 11.919 -33.657 1.00 30.23 81 LYS A O 15
ATOM 25318 N N . VAL A 1 82 ? -8.859 11.533 -34.444 1.00 15.50 82 VAL A N 15
ATOM 25319 C CA . VAL A 1 82 ? -9.518 12.321 -33.408 1.00 74.30 82 VAL A CA 15
ATOM 25320 C C . VAL A 1 82 ? -9.324 11.691 -32.034 1.00 14.53 82 VAL A C 15
ATOM 25321 O O . VAL A 1 82 ? -9.148 12.394 -31.038 1.00 21.11 82 VAL A O 15
ATOM 25334 N N . ARG A 1 83 ? -9.358 10.364 -31.986 1.00 53.35 83 ARG A N 15
ATOM 25335 C CA . ARG A 1 83 ? -9.187 9.640 -30.732 1.00 61.42 83 ARG A CA 15
ATOM 25336 C C . ARG A 1 83 ? -7.755 9.766 -30.223 1.00 2.41 83 ARG A C 15
ATOM 25337 O O . ARG A 1 83 ? -7.516 9.809 -29.016 1.00 54.30 83 ARG A O 15
ATOM 25358 N N . ALA A 1 84 ? -6.805 9.826 -31.150 1.00 4.01 84 ALA A N 15
ATOM 25359 C CA . ALA A 1 84 ? -5.396 9.950 -30.795 1.00 72.22 84 ALA A CA 15
ATOM 25360 C C . ALA A 1 84 ? -5.133 11.246 -30.036 1.00 32.24 84 ALA A C 15
ATOM 25361 O O . ALA A 1 84 ? -4.478 11.243 -28.992 1.00 53.03 84 ALA A O 15
ATOM 25368 N N . ILE A 1 85 ? -5.648 12.351 -30.564 1.00 60.02 85 ILE A N 15
ATOM 25369 C CA . ILE A 1 85 ? -5.469 13.653 -29.934 1.00 45.24 85 ILE A CA 15
ATOM 25370 C C . ILE A 1 85 ? -6.298 13.766 -28.660 1.00 2.41 85 ILE A C 15
ATOM 25371 O O . ILE A 1 85 ? -5.805 14.210 -27.624 1.00 1.11 85 ILE A O 15
ATOM 25387 N N . GLY A 1 86 ? -7.562 13.361 -28.744 1.00 42.22 86 GLY A N 15
ATOM 25388 C CA . GLY A 1 86 ? -8.439 13.424 -27.590 1.00 60.30 86 GLY A CA 15
ATOM 25389 C C . GLY A 1 86 ? -7.965 12.541 -26.453 1.00 14.40 86 GLY A C 15
ATOM 25390 O O . GLY A 1 86 ? -8.152 12.874 -25.282 1.00 64.23 86 GLY A O 15
ATOM 25394 N N . ARG A 1 87 ? -7.352 11.414 -26.796 1.00 12.20 87 ARG A N 15
ATOM 25395 C CA . ARG A 1 87 ? -6.852 10.480 -25.795 1.00 32.53 87 ARG A CA 15
ATOM 25396 C C . ARG A 1 87 ? -5.799 11.143 -24.911 1.00 63.52 87 ARG A C 15
ATOM 25397 O O . ARG A 1 87 ? -5.795 10.966 -23.692 1.00 54.42 87 ARG A O 15
ATOM 25418 N N . VAL A 1 88 ? -4.906 11.904 -25.535 1.00 20.05 88 VAL A N 15
ATOM 25419 C CA . VAL A 1 88 ? -3.847 12.594 -24.805 1.00 33.31 88 VAL A CA 15
ATOM 25420 C C . VAL A 1 88 ? -4.425 13.629 -23.848 1.00 1.45 88 VAL A C 15
ATOM 25421 O O . VAL A 1 88 ? -4.013 13.719 -22.690 1.00 32.13 88 VAL A O 15
ATOM 25434 N N . LEU A 1 89 ? -5.382 14.411 -24.337 1.00 44.40 89 LEU A N 15
ATOM 25435 C CA . LEU A 1 89 ? -6.017 15.443 -23.525 1.00 32.13 89 LEU A CA 15
ATOM 25436 C C . LEU A 1 89 ? -6.574 14.851 -22.233 1.00 52.53 89 LEU A C 15
ATOM 25437 O O . LEU A 1 89 ? -6.484 15.464 -21.169 1.00 51.03 89 LEU A O 15
ATOM 25453 N N . TRP A 1 90 ? -7.148 13.658 -22.335 1.00 15.42 90 TRP A N 15
ATOM 25454 C CA . TRP A 1 90 ? -7.719 12.983 -21.174 1.00 12.54 90 TRP A CA 15
ATOM 25455 C C . TRP A 1 90 ? -6.621 12.486 -20.240 1.00 54.43 90 TRP A C 15
ATOM 25456 O O . TRP A 1 90 ? -6.787 12.475 -19.020 1.00 41.55 90 TRP A O 15
ATOM 25477 N N . THR A 1 91 ? -5.498 12.075 -20.821 1.00 25.25 91 THR A N 15
ATOM 25478 C CA . THR A 1 91 ? -4.374 11.575 -20.039 1.00 62.33 91 THR A CA 15
ATOM 25479 C C . THR A 1 91 ? -3.854 12.640 -19.081 1.00 31.21 91 THR A C 15
ATOM 25480 O O . THR A 1 91 ? -3.643 12.372 -17.897 1.00 23.03 91 THR A O 15
ATOM 25491 N N . ILE A 1 92 ? -3.650 13.846 -19.597 1.00 72.13 92 ILE A N 15
ATOM 25492 C CA . ILE A 1 92 ? -3.157 14.952 -18.786 1.00 24.15 92 ILE A CA 15
ATOM 25493 C C . ILE A 1 92 ? -4.182 15.363 -17.735 1.00 35.22 92 ILE A C 15
ATOM 25494 O O . ILE A 1 92 ? -3.830 15.706 -16.606 1.00 43.25 92 ILE A O 15
ATOM 25510 N N . LYS A 1 93 ? -5.456 15.324 -18.113 1.00 32.04 93 LYS A N 15
ATOM 25511 C CA . LYS A 1 93 ? -6.536 15.690 -17.204 1.00 1.20 93 LYS A CA 15
ATOM 25512 C C . LYS A 1 93 ? -6.668 14.669 -16.079 1.00 12.14 93 LYS A C 15
ATOM 25513 O O . LYS A 1 93 ? -6.792 15.033 -14.909 1.00 33.14 93 LYS A O 15
ATOM 25532 N N . ARG A 1 94 ? -6.639 13.390 -16.439 1.00 71.35 94 ARG A N 15
ATOM 25533 C CA . ARG A 1 94 ? -6.756 12.317 -15.460 1.00 4.22 94 ARG A CA 15
ATOM 25534 C C . ARG A 1 94 ? -5.632 12.396 -14.430 1.00 71.42 94 ARG A C 15
ATOM 25535 O O . ARG A 1 94 ? -5.825 12.070 -13.258 1.00 22.14 94 ARG A O 15
ATOM 25556 N N . LEU A 1 95 ? -4.458 12.830 -14.876 1.00 32.01 95 LEU A N 15
ATOM 25557 C CA . LEU A 1 95 ? -3.302 12.952 -13.994 1.00 33.44 95 LEU A CA 15
ATOM 25558 C C . LEU A 1 95 ? -3.594 13.911 -12.845 1.00 11.33 95 LEU A C 15
ATOM 25559 O O . LEU A 1 95 ? -2.911 13.895 -11.822 1.00 25.32 95 LEU A O 15
ATOM 25575 N N . ASN A 1 96 ? -4.614 14.745 -13.020 1.00 23.45 96 ASN A N 15
ATOM 25576 C CA . ASN A 1 96 ? -4.997 15.709 -11.995 1.00 52.34 96 ASN A CA 15
ATOM 25577 C C . ASN A 1 96 ? -3.934 16.794 -11.845 1.00 51.11 96 ASN A C 15
ATOM 25578 O O . 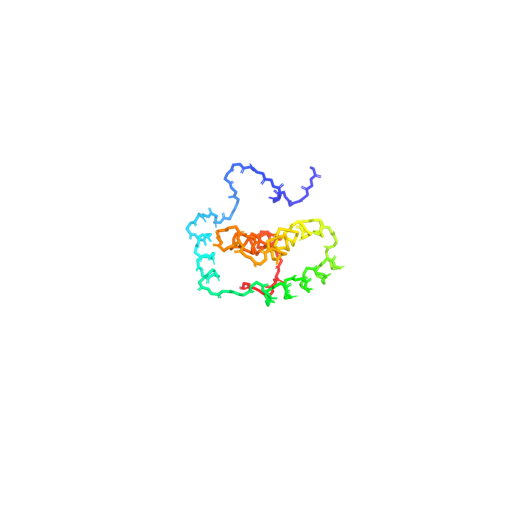ASN A 1 96 ? -3.677 17.277 -10.742 1.00 55.43 96 ASN A O 15
ATOM 25589 N N . ILE A 1 97 ? -3.319 17.171 -12.961 1.00 62.01 97 ILE A N 15
ATOM 25590 C CA . ILE A 1 97 ? -2.285 18.198 -12.954 1.00 73.31 97 ILE A CA 15
ATOM 25591 C C . ILE A 1 97 ? -2.795 19.495 -13.575 1.00 60.20 97 ILE A C 15
ATOM 25592 O O . ILE A 1 97 ? -3.552 19.475 -14.545 1.00 12.20 97 ILE A O 15
ATOM 25608 N N . ASP A 1 98 ? -2.373 20.620 -13.009 1.00 55.11 98 ASP A N 15
ATOM 25609 C CA . ASP A 1 98 ? -2.784 21.927 -13.508 1.00 54.42 98 ASP A CA 15
ATOM 25610 C C . ASP A 1 98 ? -2.262 22.157 -14.923 1.00 55.42 98 ASP A C 15
ATOM 25611 O O . ASP A 1 98 ? -1.174 22.697 -15.114 1.00 63.11 98 ASP A O 15
ATOM 25620 N N . SER A 1 99 ? -3.049 21.742 -15.912 1.00 42.25 99 SER A N 15
ATOM 25621 C CA . SER A 1 99 ? -2.664 21.898 -17.310 1.00 51.23 99 SER A CA 15
ATOM 25622 C C . SER A 1 99 ? -3.748 22.632 -18.093 1.00 53.42 99 SER A C 15
ATOM 25623 O O . SER A 1 99 ? -4.904 22.714 -17.675 1.00 40.10 99 SER A O 15
ATOM 25631 N N . PRO A 1 100 ? -3.369 23.181 -19.256 1.00 63.24 100 PRO A N 15
ATOM 25632 C CA . PRO A 1 100 ? -4.292 23.917 -20.124 1.00 55.31 100 PRO A CA 15
ATOM 25633 C C . PRO A 1 100 ? -5.326 23.006 -20.777 1.00 73.05 100 PRO A C 15
ATOM 25634 O O . PRO A 1 100 ? -5.563 21.890 -20.317 1.00 11.01 100 PRO A O 15
ATOM 25645 N N . PHE A 1 101 ? -5.937 23.489 -21.855 1.00 12.24 101 PHE A N 15
ATOM 25646 C CA . PHE A 1 101 ? -6.946 22.718 -22.571 1.00 3.10 101 PHE A CA 15
ATOM 25647 C C . PHE A 1 101 ? -8.194 22.527 -21.715 1.00 72.51 101 PHE A C 15
ATOM 25648 O O . PHE A 1 101 ? -9.039 21.681 -22.009 1.00 62.41 101 PHE A O 15
ATOM 25665 N N . VAL A 1 102 ? -8.304 23.319 -20.654 1.00 12.03 102 VAL A N 15
ATOM 25666 C CA . VAL A 1 102 ? -9.449 23.239 -19.754 1.00 71.11 102 VAL A CA 15
ATOM 25667 C C . VAL A 1 102 ? -9.724 24.584 -19.093 1.00 62.12 102 VAL A C 15
ATOM 25668 O O . VAL A 1 102 ? -10.819 24.825 -18.584 1.00 44.10 102 VAL A O 15
ATOM 25681 N N . SER A 1 1 ? -6.587 53.643 -18.385 1.00 60.13 1 SER A N 16
ATOM 25682 C CA . SER A 1 1 ? -5.451 52.745 -18.220 1.00 5.31 1 SER A CA 16
ATOM 25683 C C . SER A 1 1 ? -4.982 52.722 -16.768 1.00 12.21 1 SER A C 16
ATOM 25684 O O . SER A 1 1 ? -4.643 53.759 -16.198 1.00 31.11 1 SER A O 16
ATOM 25692 N N . MET A 1 2 ? -4.966 51.533 -16.177 1.00 61.32 2 MET A N 16
ATOM 25693 C CA . MET A 1 2 ? -4.538 51.374 -14.791 1.00 73.34 2 MET A CA 16
ATOM 25694 C C . MET A 1 2 ? -3.732 50.090 -14.615 1.00 14.10 2 MET A C 16
ATOM 25695 O O . MET A 1 2 ? -2.651 50.102 -14.028 1.00 63.20 2 MET A O 16
ATOM 25709 N N . ASP A 1 3 ? -4.267 48.987 -15.125 1.00 14.23 3 ASP A N 16
ATOM 25710 C CA . ASP A 1 3 ? -3.598 47.696 -15.024 1.00 71.21 3 ASP A CA 16
ATOM 25711 C C . ASP A 1 3 ? -3.938 46.812 -16.221 1.00 25.24 3 ASP A C 16
ATOM 25712 O O . ASP A 1 3 ? -5.073 46.803 -16.697 1.00 73.20 3 ASP A O 16
ATOM 25721 N N . LYS A 1 4 ? -2.946 46.070 -16.703 1.00 0.34 4 LYS A N 16
ATOM 25722 C CA . LYS A 1 4 ? -3.139 45.183 -17.844 1.00 32.22 4 LYS A CA 16
ATOM 25723 C C . LYS A 1 4 ? -3.246 43.730 -17.391 1.00 33.34 4 LYS A C 16
ATOM 25724 O O . LYS A 1 4 ? -2.236 43.068 -17.155 1.00 53.43 4 LYS A O 16
ATOM 25743 N N . GLU A 1 5 ? -4.477 43.241 -17.271 1.00 43.10 5 GLU A N 16
ATOM 25744 C CA . GLU A 1 5 ? -4.714 41.866 -16.847 1.00 11.52 5 GLU A CA 16
ATOM 25745 C C . GLU A 1 5 ? -6.022 41.337 -17.427 1.00 73.43 5 GLU A C 16
ATOM 25746 O O . GLU A 1 5 ? -6.975 41.070 -16.695 1.00 32.30 5 GLU A O 16
ATOM 25758 N N . TRP A 1 6 ? -6.060 41.187 -18.747 1.00 32.14 6 TRP A N 16
ATOM 25759 C CA . TRP A 1 6 ? -7.251 40.690 -19.424 1.00 53.35 6 TRP A CA 16
ATOM 25760 C C . TRP A 1 6 ? -7.262 39.166 -19.458 1.00 55.14 6 TRP A C 16
ATOM 25761 O O . TRP A 1 6 ? -8.316 38.541 -19.333 1.00 52.02 6 TRP A O 16
ATOM 25782 N N . ILE A 1 7 ? -6.085 38.574 -19.627 1.00 73.44 7 ILE A N 16
ATOM 25783 C CA . ILE A 1 7 ? -5.960 37.122 -19.675 1.00 54.35 7 ILE A CA 16
ATOM 25784 C C . ILE A 1 7 ? -6.165 36.507 -18.295 1.00 54.34 7 ILE A C 16
ATOM 25785 O O . ILE A 1 7 ? -5.272 36.541 -17.450 1.00 63.14 7 ILE A O 16
ATOM 25801 N N . SER A 1 8 ? -7.349 35.943 -18.074 1.00 73.22 8 SER A N 16
ATOM 25802 C CA . SER A 1 8 ? -7.673 35.321 -16.795 1.00 43.44 8 SER A CA 16
ATOM 25803 C C . SER A 1 8 ? -8.986 34.550 -16.885 1.00 71.41 8 SER A C 16
ATOM 25804 O O . SER A 1 8 ? -10.062 35.103 -16.656 1.00 64.04 8 SER A O 16
ATOM 25812 N N . LYS A 1 9 ? -8.890 33.266 -17.218 1.00 24.24 9 LYS A N 16
ATOM 25813 C CA . LYS A 1 9 ? -10.068 32.416 -17.336 1.00 62.33 9 LYS A CA 16
ATOM 25814 C C . LYS A 1 9 ? -9.667 30.956 -17.529 1.00 35.33 9 LYS A C 16
ATOM 25815 O O . LYS A 1 9 ? -10.326 30.213 -18.256 1.00 73.34 9 LYS A O 16
ATOM 25834 N N . LEU A 1 10 ? -8.585 30.552 -16.872 1.00 52.22 10 LEU A N 16
ATOM 25835 C CA . LEU A 1 10 ? -8.099 29.181 -16.971 1.00 30.30 10 LEU A CA 16
ATOM 25836 C C . LEU A 1 10 ? -8.989 28.229 -16.179 1.00 33.23 10 LEU A C 16
ATOM 25837 O O . LEU A 1 10 ? -9.704 28.629 -15.259 1.00 52.34 10 LEU A O 16
ATOM 25853 N N . PRO A 1 11 ? -8.944 26.937 -16.540 1.00 14.43 11 PRO A N 16
ATOM 25854 C CA . PRO A 1 11 ? -9.739 25.901 -15.874 1.00 0.32 11 PRO A CA 16
ATOM 25855 C C . PRO A 1 11 ? -9.254 25.623 -14.455 1.00 74.32 11 PRO A C 16
ATOM 25856 O O . PRO A 1 11 ? -8.093 25.863 -14.126 1.00 62.30 11 PRO A O 16
ATOM 25867 N N . LYS A 1 12 ? -10.153 25.113 -13.618 1.00 3.42 12 LYS A N 16
ATOM 25868 C CA . LYS A 1 12 ? -9.818 24.800 -12.234 1.00 61.23 12 LYS A CA 16
ATOM 25869 C C . LYS A 1 12 ? -10.932 23.994 -11.574 1.00 51.24 12 LYS A C 16
ATOM 25870 O O . LYS A 1 12 ? -11.891 24.558 -11.047 1.00 40.43 12 LYS A O 16
ATOM 25889 N N . SER A 1 13 ? -10.797 22.672 -11.604 1.00 33.21 13 SER A N 16
ATOM 25890 C CA . SER A 1 13 ? -11.795 21.788 -11.011 1.00 61.02 13 SER A CA 16
ATOM 25891 C C . SER A 1 13 ? -11.264 21.155 -9.729 1.00 30.41 13 SER A C 16
ATOM 25892 O O . SER A 1 13 ? -10.342 20.339 -9.744 1.00 24.14 13 SER A O 16
ATOM 25900 N N . PRO A 1 14 ? -11.860 21.538 -8.589 1.00 53.10 14 PRO A N 16
ATOM 25901 C CA . PRO A 1 14 ? -11.465 21.020 -7.276 1.00 41.34 14 PRO A CA 16
ATOM 25902 C C . PRO A 1 14 ? -11.841 19.553 -7.095 1.00 33.31 14 PRO A C 16
ATOM 25903 O O . PRO A 1 14 ? -11.077 18.774 -6.526 1.00 74.31 14 PRO A O 16
ATOM 25914 N N . GLU A 1 15 ? -13.022 19.185 -7.582 1.00 22.51 15 GLU A N 16
ATOM 25915 C CA . GLU A 1 15 ? -13.498 17.811 -7.471 1.00 50.13 15 GLU A CA 16
ATOM 25916 C C . GLU A 1 15 ? -14.289 17.408 -8.713 1.00 14.23 15 GLU A C 16
ATOM 25917 O O . GLU A 1 15 ? -14.770 18.249 -9.474 1.00 20.32 15 GLU A O 16
ATOM 25929 N N . PRO A 1 16 ? -14.426 16.091 -8.925 1.00 35.25 16 PRO A N 16
ATOM 25930 C CA . PRO A 1 16 ? -15.158 15.546 -10.072 1.00 61.31 16 PRO A CA 16
ATOM 25931 C C . PRO A 1 16 ? -16.661 15.786 -9.969 1.00 45.42 16 PRO A C 16
ATOM 25932 O O . PRO A 1 16 ? -17.197 15.955 -8.876 1.00 32.24 16 PRO A O 16
ATOM 25943 N N . TRP A 1 17 ? -17.332 15.799 -11.115 1.00 45.20 17 TRP A N 16
ATOM 25944 C CA . TRP A 1 17 ? -18.774 16.019 -11.153 1.00 64.43 17 TRP A CA 16
ATOM 25945 C C . TRP A 1 17 ? -19.489 14.825 -11.778 1.00 24.32 17 TRP A C 16
ATOM 25946 O O . TRP A 1 17 ? -20.102 14.018 -11.078 1.00 13.35 17 TRP A O 16
ATOM 25967 N N . THR A 1 18 ? -19.408 14.718 -13.101 1.00 5.15 18 THR A N 16
ATOM 25968 C CA . THR A 1 18 ? -20.048 13.624 -13.820 1.00 23.21 18 THR A CA 16
ATOM 25969 C C . THR A 1 18 ? -19.210 13.187 -15.016 1.00 52.12 18 THR A C 16
ATOM 25970 O O . THR A 1 18 ? -18.420 13.955 -15.565 1.00 32.00 18 THR A O 16
ATOM 25981 N N . PRO A 1 19 ? -19.386 11.923 -15.432 1.00 12.55 19 PRO A N 16
ATOM 25982 C CA . PRO A 1 19 ? -18.655 11.357 -16.570 1.00 33.11 19 PRO A CA 16
ATOM 25983 C C . PRO A 1 19 ? -19.094 11.960 -17.899 1.00 53.25 19 PRO A C 16
ATOM 25984 O O . PRO A 1 19 ? -18.316 12.018 -18.851 1.00 52.14 19 PRO A O 16
ATOM 25995 N N . GLU A 1 20 ? -20.344 12.409 -17.956 1.00 53.44 20 GLU A N 16
ATOM 25996 C CA . GLU A 1 20 ? -20.886 13.007 -19.172 1.00 24.34 20 GLU A CA 16
ATOM 25997 C C . GLU A 1 20 ? -20.038 14.196 -19.616 1.00 41.04 20 GLU A C 16
ATOM 25998 O O . GLU A 1 20 ? -19.884 14.449 -20.811 1.00 73.45 20 GLU A O 16
ATOM 26010 N N . GLN A 1 21 ? -19.492 14.922 -18.646 1.00 64.11 21 GLN A N 16
ATOM 26011 C CA . GLN A 1 21 ? -18.662 16.085 -18.938 1.00 22.52 21 GLN A CA 16
ATOM 26012 C C . GLN A 1 21 ? -17.462 15.695 -19.796 1.00 14.23 21 GLN A C 16
ATOM 26013 O O . GLN A 1 21 ? -17.040 16.454 -20.667 1.00 53.35 21 GLN A O 16
ATOM 26027 N N . GLU A 1 22 ? -16.919 14.509 -19.542 1.00 1.31 22 GLU A N 16
ATOM 26028 C CA . GLU A 1 22 ? -15.767 14.021 -20.292 1.00 13.53 22 GLU A CA 16
ATOM 26029 C C . GLU A 1 22 ? -16.167 13.634 -21.713 1.00 31.45 22 GLU A C 16
ATOM 26030 O O . GLU A 1 22 ? -15.556 14.079 -22.684 1.00 21.44 22 GLU A O 16
ATOM 26042 N N . GLU A 1 23 ? -17.198 12.801 -21.824 1.00 63.33 23 GLU A N 16
ATOM 26043 C CA . GLU A 1 23 ? -17.678 12.352 -23.126 1.00 52.15 23 GLU A CA 16
ATOM 26044 C C . GLU A 1 23 ? -18.148 13.534 -23.969 1.00 71.01 23 GLU A C 16
ATOM 26045 O O . GLU A 1 23 ? -17.972 13.549 -25.187 1.00 11.11 23 GLU A O 16
ATOM 26057 N N . ALA A 1 24 ? -18.746 14.521 -23.312 1.00 13.52 24 ALA A N 16
ATOM 26058 C CA . ALA A 1 24 ? -19.239 15.708 -24.001 1.00 34.12 24 ALA A CA 16
ATOM 26059 C C . ALA A 1 24 ? -18.091 16.519 -24.590 1.00 40.35 24 ALA A C 16
ATOM 26060 O O . ALA A 1 24 ? -18.191 17.037 -25.702 1.00 44.13 24 ALA A O 16
ATOM 26067 N N . PHE A 1 25 ? -17.000 16.625 -23.839 1.00 21.54 25 PHE A N 16
ATOM 26068 C CA . PHE A 1 25 ? -15.832 17.374 -24.287 1.00 30.23 25 PHE A CA 16
ATOM 26069 C C . PHE A 1 25 ? -15.272 16.787 -25.579 1.00 11.31 25 PHE A C 16
ATOM 26070 O O . PHE A 1 25 ? -14.996 17.512 -26.535 1.00 40.20 25 PHE A O 16
ATOM 26087 N N . LEU A 1 26 ? -15.107 15.469 -25.599 1.00 61.14 26 LEU A N 16
ATOM 26088 C CA . LEU A 1 26 ? -14.579 14.782 -26.773 1.00 52.30 26 LEU A CA 16
ATOM 26089 C C . LEU A 1 26 ? -15.513 14.952 -27.969 1.00 22.42 26 LEU A C 16
ATOM 26090 O O . LEU A 1 26 ? -15.064 15.064 -29.109 1.00 14.41 26 LEU A O 16
ATOM 26106 N N . LYS A 1 27 ? -16.814 14.970 -27.699 1.00 3.02 27 LYS A N 16
ATOM 26107 C CA . LYS A 1 27 ? -17.812 15.129 -28.749 1.00 44.23 27 LYS A CA 16
ATOM 26108 C C . LYS A 1 27 ? -17.729 16.519 -29.373 1.00 64.23 27 LYS A C 16
ATOM 26109 O O . LYS A 1 27 ? -17.864 16.674 -30.587 1.00 21.23 27 LYS A O 16
ATOM 26128 N N . ARG A 1 28 ? -17.504 17.526 -28.535 1.00 64.41 28 ARG A N 16
ATOM 26129 C CA . ARG A 1 28 ? -17.402 18.902 -29.004 1.00 12.43 28 ARG A CA 16
ATOM 26130 C C . ARG A 1 28 ? -16.051 19.152 -29.667 1.00 14.22 28 ARG A C 16
ATOM 26131 O O . ARG A 1 28 ? -15.973 19.784 -30.721 1.00 72.22 28 ARG A O 16
ATOM 26152 N N . PHE A 1 29 ? -14.990 18.654 -29.043 1.00 23.54 29 PHE A N 16
ATOM 26153 C CA . PHE A 1 29 ? -13.641 18.824 -29.571 1.00 51.01 29 PHE A CA 16
ATOM 26154 C C . PHE A 1 29 ? -13.482 18.092 -30.900 1.00 44.01 29 PHE A C 16
ATOM 26155 O O . PHE A 1 29 ? -12.894 18.618 -31.845 1.00 22.25 29 PHE A O 16
ATOM 26172 N N . ALA A 1 30 ? -14.009 16.873 -30.965 1.00 3.12 30 ALA A N 16
ATOM 26173 C CA . ALA A 1 30 ? -13.926 16.068 -32.177 1.00 53.31 30 ALA A CA 16
ATOM 26174 C C . ALA A 1 30 ? -14.662 16.740 -33.332 1.00 62.42 30 ALA A C 16
ATOM 26175 O O . ALA A 1 30 ? -14.332 16.522 -34.498 1.00 51.50 30 ALA A O 16
ATOM 26182 N N . GLU A 1 31 ? -15.659 17.554 -33.000 1.00 63.43 31 GLU A N 16
ATOM 26183 C CA . GLU A 1 31 ? -16.440 18.255 -34.012 1.00 74.45 31 GLU A CA 16
ATOM 26184 C C . GLU A 1 31 ? -15.529 18.949 -35.019 1.00 52.51 31 GLU A C 16
ATOM 26185 O O . GLU A 1 31 ? -15.815 18.975 -36.217 1.00 3.02 31 GLU A O 16
ATOM 26197 N N . LYS A 1 32 ? -14.431 19.511 -34.526 1.00 14.44 32 LYS A N 16
ATOM 26198 C CA . LYS A 1 32 ? -13.477 20.207 -35.381 1.00 64.14 32 LYS A CA 16
ATOM 26199 C C . LYS A 1 32 ? -12.317 20.761 -34.561 1.00 4.40 32 LYS A C 16
ATOM 26200 O O . LYS A 1 32 ? -12.486 21.699 -33.781 1.00 72.11 32 LYS A O 16
ATOM 26219 N N . VAL A 1 33 ? -11.136 20.178 -34.745 1.00 23.33 33 VAL A N 16
ATOM 26220 C CA . VAL A 1 33 ? -9.946 20.616 -34.024 1.00 53.11 33 VAL A CA 16
ATOM 26221 C C . VAL A 1 33 ? -8.727 20.641 -34.939 1.00 53.31 33 VAL A C 16
ATOM 26222 O O . VAL A 1 33 ? -8.720 20.014 -35.998 1.00 20.43 33 VAL A O 16
ATOM 26235 N N . ASP A 1 34 ? -7.698 21.371 -34.523 1.00 41.32 34 ASP A N 16
ATOM 26236 C CA . ASP A 1 34 ? -6.472 21.477 -35.305 1.00 2.40 34 ASP A CA 16
ATOM 26237 C C . ASP A 1 34 ? -5.355 20.647 -34.679 1.00 44.52 34 ASP A C 16
ATOM 26238 O O . ASP A 1 34 ? -4.667 21.082 -33.756 1.00 33.15 34 ASP A O 16
ATOM 26247 N N . PRO A 1 35 ? -5.168 19.422 -35.193 1.00 75.01 35 PRO A N 16
ATOM 26248 C CA . PRO A 1 35 ? -4.137 18.505 -34.700 1.00 20.12 35 PRO A CA 16
ATOM 26249 C C . PRO A 1 35 ? -2.729 18.974 -35.052 1.00 61.25 35 PRO A C 16
ATOM 26250 O O . PRO A 1 35 ? -1.782 18.740 -34.301 1.00 1.31 35 PRO A O 16
ATOM 26261 N N . GLU A 1 36 ? -2.600 19.635 -36.198 1.00 24.51 36 GLU A N 16
ATOM 26262 C CA . GLU A 1 36 ? -1.306 20.136 -36.648 1.00 63.25 36 GLU A CA 16
ATOM 26263 C C . GLU A 1 36 ? -0.735 21.142 -35.653 1.00 70.15 36 GLU A C 16
ATOM 26264 O O . GLU A 1 36 ? 0.427 21.049 -35.258 1.00 13.01 36 GLU A O 16
ATOM 26276 N N . GLU A 1 37 ? -1.562 22.103 -35.254 1.00 24.01 37 GLU A N 16
ATOM 26277 C CA . GLU A 1 37 ? -1.140 23.128 -34.306 1.00 42.54 37 GLU A CA 16
ATOM 26278 C C . GLU A 1 37 ? -1.069 22.565 -32.890 1.00 64.45 37 GLU A C 16
ATOM 26279 O O . GLU A 1 37 ? -0.130 22.845 -32.143 1.00 12.21 37 GLU A O 16
ATOM 26291 N N . THR A 1 38 ? -2.068 21.768 -32.526 1.00 71.44 38 THR A N 16
ATOM 26292 C CA . THR A 1 38 ? -2.122 21.165 -31.200 1.00 63.13 38 THR A CA 16
ATOM 26293 C C . THR A 1 38 ? -0.844 20.392 -30.896 1.00 63.23 38 THR A C 16
ATOM 26294 O O . THR A 1 38 ? -0.401 20.330 -29.747 1.00 71.14 38 THR A O 16
ATOM 26305 N N . LEU A 1 39 ? -0.253 19.804 -31.930 1.00 73.23 39 LEU A N 16
ATOM 26306 C CA . LEU A 1 39 ? 0.976 19.034 -31.774 1.00 22.44 39 LEU A CA 16
ATOM 26307 C C . LEU A 1 39 ? 2.095 19.904 -31.208 1.00 43.31 39 LEU A C 16
ATOM 26308 O O . LEU A 1 39 ? 2.893 19.452 -30.387 1.00 32.24 39 LEU A O 16
ATOM 26324 N N . LYS A 1 40 ? 2.145 21.156 -31.652 1.00 63.42 40 LYS A N 16
ATOM 26325 C CA . LYS A 1 40 ? 3.163 22.091 -31.188 1.00 22.22 40 LYS A CA 16
ATOM 26326 C C . LYS A 1 40 ? 2.944 22.452 -29.723 1.00 34.25 40 LYS A C 16
ATOM 26327 O O . LYS A 1 40 ? 3.865 22.379 -28.909 1.00 72.33 40 LYS A O 16
ATOM 26346 N N . LYS A 1 41 ? 1.717 22.841 -29.392 1.00 32.11 41 LYS A N 16
ATOM 26347 C CA . LYS A 1 41 ? 1.374 23.211 -28.023 1.00 61.22 41 LYS A CA 16
ATOM 26348 C C . LYS A 1 41 ? 1.494 22.011 -27.089 1.00 5.35 41 LYS A C 16
ATOM 26349 O O . LYS A 1 41 ? 1.938 22.143 -25.947 1.00 72.31 41 LYS A O 16
ATOM 26368 N N . LEU A 1 42 ? 1.100 20.842 -27.581 1.00 10.44 42 LEU A N 16
ATOM 26369 C CA . LEU A 1 42 ? 1.165 19.618 -26.789 1.00 44.53 42 LEU A CA 16
ATOM 26370 C C . LEU A 1 42 ? 2.610 19.160 -26.614 1.00 53.24 42 LEU A C 16
ATOM 26371 O O . LEU A 1 42 ? 3.017 18.767 -25.522 1.00 34.25 42 LEU A O 16
ATOM 26387 N N . GLU A 1 43 ? 3.378 19.216 -27.697 1.00 62.34 43 GLU A N 16
ATOM 26388 C CA . GLU A 1 43 ? 4.777 18.807 -27.661 1.00 50.23 43 GLU A CA 16
ATOM 26389 C C . GLU A 1 43 ? 5.569 19.663 -26.677 1.00 41.42 43 GLU A C 16
ATOM 26390 O O . GLU A 1 43 ? 6.353 19.147 -25.881 1.00 13.23 43 GLU A O 16
ATOM 26402 N N . GLU A 1 44 ? 5.359 20.975 -26.741 1.00 22.41 44 GLU A N 16
ATOM 26403 C CA . GLU A 1 44 ? 6.054 21.902 -25.857 1.00 32.33 44 GLU A CA 16
ATOM 26404 C C . GLU A 1 44 ? 5.585 21.733 -24.413 1.00 42.44 44 GLU A C 16
ATOM 26405 O O . GLU A 1 44 ? 6.376 21.844 -23.476 1.00 51.34 44 GLU A O 16
ATOM 26417 N N . TRP A 1 45 ? 4.296 21.465 -24.245 1.00 5.24 45 TRP A N 16
ATOM 26418 C CA . TRP A 1 45 ? 3.721 21.282 -22.917 1.00 0.12 45 TRP A CA 16
ATOM 26419 C C . TRP A 1 45 ? 4.311 20.053 -22.234 1.00 3.44 45 TRP A C 16
ATOM 26420 O O . TRP A 1 45 ? 4.773 20.128 -21.095 1.00 31.35 45 TRP A O 16
ATOM 26441 N N . ILE A 1 46 ? 4.292 18.926 -22.936 1.00 22.23 46 ILE A N 16
ATOM 26442 C CA . ILE A 1 46 ? 4.827 17.682 -22.395 1.00 50.11 46 ILE A CA 16
ATOM 26443 C C . ILE A 1 46 ? 6.324 17.797 -22.127 1.00 55.32 46 ILE A C 16
ATOM 26444 O O . ILE A 1 46 ? 6.823 17.311 -21.112 1.00 3.42 46 ILE A O 16
ATOM 26460 N N . LYS A 1 47 ? 7.036 18.444 -23.044 1.00 14.13 47 LYS A N 16
ATOM 26461 C CA . LYS A 1 47 ? 8.475 18.628 -22.908 1.00 20.35 47 LYS A CA 16
ATOM 26462 C C . LYS A 1 47 ? 8.808 19.385 -21.626 1.00 11.02 47 LYS A C 16
ATOM 26463 O O . LYS A 1 47 ? 9.686 18.980 -20.866 1.00 24.13 47 LYS A O 16
ATOM 26482 N N . GLU A 1 48 ? 8.098 20.485 -21.392 1.00 52.32 48 GLU A N 16
ATOM 26483 C CA . GLU A 1 48 ? 8.319 21.298 -20.203 1.00 32.15 48 GLU A CA 16
ATOM 26484 C C . GLU A 1 48 ? 7.803 20.587 -18.955 1.00 21.34 48 GLU A C 16
ATOM 26485 O O . GLU A 1 48 ? 8.493 20.513 -17.939 1.00 61.34 48 GLU A O 16
ATOM 26497 N N . ASN A 1 49 ? 6.583 20.066 -19.040 1.00 34.44 49 ASN A N 16
ATOM 26498 C CA . ASN A 1 49 ? 5.972 19.362 -17.918 1.00 0.52 49 ASN A CA 16
ATOM 26499 C C . ASN A 1 49 ? 6.833 18.180 -17.484 1.00 45.45 49 ASN A C 16
ATOM 26500 O O . ASN A 1 49 ? 6.936 17.877 -16.295 1.00 2.30 49 ASN A O 16
ATOM 26511 N N . ILE A 1 50 ? 7.451 17.517 -18.456 1.00 51.40 50 ILE A N 16
ATOM 26512 C CA . ILE A 1 50 ? 8.304 16.369 -18.175 1.00 3.04 50 ILE A CA 16
ATOM 26513 C C . ILE A 1 50 ? 9.475 16.762 -17.279 1.00 65.24 50 ILE A C 16
ATOM 26514 O O . ILE A 1 50 ? 9.871 16.008 -16.390 1.00 1.42 50 ILE A O 16
ATOM 26530 N N . LYS A 1 51 ? 10.025 17.947 -17.519 1.00 61.14 51 LYS A N 16
ATOM 26531 C CA . LYS A 1 51 ? 11.149 18.443 -16.734 1.00 52.22 51 LYS A CA 16
ATOM 26532 C C . LYS A 1 51 ? 10.736 18.684 -15.286 1.00 12.13 51 LYS A C 16
ATOM 26533 O O . LYS A 1 51 ? 11.533 18.507 -14.364 1.00 14.14 51 LYS A O 16
ATOM 26552 N N . LYS A 1 52 ? 9.486 19.089 -15.091 1.00 14.10 52 LYS A N 16
ATOM 26553 C CA . LYS A 1 52 ? 8.964 19.352 -13.755 1.00 11.33 52 LYS A CA 16
ATOM 26554 C C . LYS A 1 52 ? 8.502 18.062 -13.088 1.00 32.55 52 LYS A C 16
ATOM 26555 O O . LYS A 1 52 ? 8.655 17.887 -11.878 1.00 62.14 52 LYS A O 16
ATOM 26574 N N . TYR A 1 53 ? 7.935 17.160 -13.882 1.00 2.41 53 TYR A N 16
ATOM 26575 C CA . TYR A 1 53 ? 7.450 15.885 -13.368 1.00 30.24 53 TYR A CA 16
ATOM 26576 C C . TYR A 1 53 ? 7.963 14.725 -14.214 1.00 71.34 53 TYR A C 16
ATOM 26577 O O . TYR A 1 53 ? 7.286 14.236 -15.120 1.00 30.02 53 TYR A O 16
ATOM 26595 N N . PRO A 1 54 ? 9.189 14.271 -13.913 1.00 60.34 54 PRO A N 16
ATOM 26596 C CA . PRO A 1 54 ? 9.821 13.161 -14.634 1.00 31.23 54 PRO A CA 16
ATOM 26597 C C . PRO A 1 54 ? 9.148 11.823 -14.344 1.00 12.34 54 PRO A C 16
ATOM 26598 O O . PRO A 1 54 ? 9.230 10.892 -15.143 1.00 0.54 54 PRO A O 16
ATOM 26609 N N . GLU A 1 55 ? 8.483 11.738 -13.196 1.00 24.44 55 GLU A N 16
ATOM 26610 C CA . GLU A 1 55 ? 7.797 10.513 -12.802 1.00 75.10 55 GLU A CA 16
ATOM 26611 C C . GLU A 1 55 ? 6.614 10.232 -13.724 1.00 33.31 55 GLU A C 16
ATOM 26612 O O . GLU A 1 55 ? 6.227 9.079 -13.923 1.00 0.44 55 GLU A O 16
ATOM 26624 N N . TYR A 1 56 ? 6.041 11.293 -14.283 1.00 23.44 56 TYR A N 16
ATOM 26625 C CA . TYR A 1 56 ? 4.901 11.162 -15.181 1.00 35.40 56 TYR A CA 16
ATOM 26626 C C . TYR A 1 56 ? 5.351 11.164 -16.637 1.00 40.25 56 TYR A C 16
ATOM 26627 O O . TYR A 1 56 ? 4.561 10.903 -17.546 1.00 30.35 56 TYR A O 16
ATOM 26645 N N . LYS A 1 57 ? 6.628 11.458 -16.855 1.00 20.33 57 LYS A N 16
ATOM 26646 C CA . LYS A 1 57 ? 7.188 11.492 -18.200 1.00 51.20 57 LYS A CA 16
ATOM 26647 C C . LYS A 1 57 ? 6.830 10.226 -18.971 1.00 52.54 57 LYS A C 16
ATOM 26648 O O . LYS A 1 57 ? 6.473 10.285 -20.149 1.00 62.42 57 LYS A O 16
ATOM 26667 N N . ASP A 1 58 ? 6.925 9.084 -18.301 1.00 22.42 58 ASP A N 16
ATOM 26668 C CA . ASP A 1 58 ? 6.608 7.803 -18.922 1.00 4.11 58 ASP A CA 16
ATOM 26669 C C . ASP A 1 58 ? 5.199 7.816 -19.507 1.00 24.55 58 ASP A C 16
ATOM 26670 O O . ASP A 1 58 ? 4.994 7.457 -20.665 1.00 42.21 58 ASP A O 16
ATOM 26679 N N . GLU A 1 59 ? 4.231 8.232 -18.694 1.00 45.33 59 GLU A N 16
ATOM 26680 C CA . GLU A 1 59 ? 2.841 8.289 -19.130 1.00 44.43 59 GLU A CA 16
ATOM 26681 C C . GLU A 1 59 ? 2.646 9.376 -20.183 1.00 43.42 59 GLU A C 16
ATOM 26682 O O . GLU A 1 59 ? 1.895 9.200 -21.143 1.00 63.34 59 GLU A O 16
ATOM 26694 N N . LEU A 1 60 ? 3.328 10.501 -19.996 1.00 53.41 60 LEU A N 16
ATOM 26695 C CA . LEU A 1 60 ? 3.230 11.619 -20.930 1.00 12.25 60 LEU A CA 16
ATOM 26696 C C . LEU A 1 60 ? 3.730 11.219 -22.314 1.00 24.41 60 LEU A C 16
ATOM 26697 O O . LEU A 1 60 ? 3.129 11.573 -23.327 1.00 1.45 60 LEU A O 16
ATOM 26713 N N . GLU A 1 61 ? 4.832 10.475 -22.347 1.00 13.14 61 GLU A N 16
ATOM 26714 C CA . GLU A 1 61 ? 5.411 10.026 -23.607 1.00 61.13 61 GLU A CA 16
ATOM 26715 C C . GLU A 1 61 ? 4.444 9.111 -24.355 1.00 12.33 61 GLU A C 16
ATOM 26716 O O . GLU A 1 61 ? 4.323 9.185 -25.578 1.00 15.40 61 GLU A O 16
ATOM 26728 N N . VAL A 1 62 ? 3.757 8.251 -23.611 1.00 75.23 62 VAL A N 16
ATOM 26729 C CA . VAL A 1 62 ? 2.800 7.323 -24.202 1.00 13.04 62 VAL A CA 16
ATOM 26730 C C . VAL A 1 62 ? 1.707 8.070 -24.960 1.00 61.53 62 VAL A C 16
ATOM 26731 O O . VAL A 1 62 ? 1.393 7.737 -26.102 1.00 54.31 62 VAL A O 16
ATOM 26744 N N . ALA A 1 63 ? 1.132 9.079 -24.315 1.00 13.13 63 ALA A N 16
ATOM 26745 C CA . ALA A 1 63 ? 0.076 9.874 -24.929 1.00 32.25 63 ALA A CA 16
ATOM 26746 C C . ALA A 1 63 ? 0.564 10.540 -26.211 1.00 62.02 63 ALA A C 16
ATOM 26747 O O . ALA A 1 63 ? -0.101 10.482 -27.244 1.00 54.35 63 ALA A O 16
ATOM 26754 N N . TYR A 1 64 ? 1.729 11.173 -26.136 1.00 24.32 64 TYR A N 16
ATOM 26755 C CA . TYR A 1 64 ? 2.306 11.852 -27.290 1.00 12.40 64 TYR A CA 16
ATOM 26756 C C . TYR A 1 64 ? 2.634 10.858 -28.400 1.00 41.43 64 TYR A C 16
ATOM 26757 O O . TYR A 1 64 ? 2.456 11.150 -29.582 1.00 43.42 64 TYR A O 16
ATOM 26775 N N . ASN A 1 65 ? 3.114 9.682 -28.009 1.00 12.30 65 ASN A N 16
ATOM 26776 C CA . ASN A 1 65 ? 3.467 8.643 -28.970 1.00 4.20 65 ASN A CA 16
ATOM 26777 C C . ASN A 1 65 ? 2.263 8.259 -29.823 1.00 73.13 65 ASN A C 16
ATOM 26778 O O . ASN A 1 65 ? 2.394 7.991 -31.018 1.00 21.10 65 ASN A O 16
ATOM 26789 N N . SER A 1 66 ? 1.088 8.235 -29.202 1.00 20.21 66 SER A N 16
ATOM 26790 C CA . SER A 1 66 ? -0.141 7.880 -29.903 1.00 10.13 66 SER A CA 16
ATOM 26791 C C . SER A 1 66 ? -0.555 8.988 -30.867 1.00 70.04 66 SER A C 16
ATOM 26792 O O . SER A 1 66 ? -0.832 8.733 -32.039 1.00 31.03 66 SER A O 16
ATOM 26800 N N . ALA A 1 67 ? -0.594 10.217 -30.364 1.00 53.23 67 ALA A N 16
ATOM 26801 C CA . ALA A 1 67 ? -0.972 11.365 -31.180 1.00 71.24 67 ALA A CA 16
ATOM 26802 C C . ALA A 1 67 ? 0.003 11.562 -32.336 1.00 60.14 67 ALA A C 16
ATOM 26803 O O . ALA A 1 67 ? -0.399 11.884 -33.454 1.00 71.21 67 ALA A O 16
ATOM 26810 N N . LYS A 1 68 ? 1.288 11.367 -32.058 1.00 40.44 68 LYS A N 16
ATOM 26811 C CA . LYS A 1 68 ? 2.323 11.523 -33.075 1.00 31.33 68 LYS A CA 16
ATOM 26812 C C . LYS A 1 68 ? 2.226 10.419 -34.123 1.00 21.04 68 LYS A C 16
ATOM 26813 O O . LYS A 1 68 ? 2.458 10.654 -35.310 1.00 73.22 68 LYS A O 16
ATOM 26832 N N . LEU A 1 69 ? 1.882 9.215 -33.678 1.00 53.40 69 LEU A N 16
ATOM 26833 C CA . LEU A 1 69 ? 1.753 8.075 -34.579 1.00 30.34 69 LEU A CA 16
ATOM 26834 C C . LEU A 1 69 ? 0.741 8.364 -35.682 1.00 2.31 69 LEU A C 16
ATOM 26835 O O . LEU A 1 69 ? 1.017 8.152 -36.863 1.00 55.03 69 LEU A O 16
ATOM 26851 N N . PHE A 1 70 ? -0.431 8.853 -35.290 1.00 62.12 70 PHE A N 16
ATOM 26852 C CA . PHE A 1 70 ? -1.485 9.172 -36.247 1.00 1.11 70 PHE A CA 16
ATOM 26853 C C . PHE A 1 70 ? -1.126 10.416 -37.054 1.00 13.45 70 PHE A C 16
ATOM 26854 O O . PHE A 1 70 ? -1.347 10.470 -38.265 1.00 71.34 70 PHE A O 16
ATOM 26871 N N . LEU A 1 71 ? -0.573 11.416 -36.376 1.00 42.33 71 LEU A N 16
ATOM 26872 C CA . LEU A 1 71 ? -0.183 12.661 -37.029 1.00 73.21 71 LEU A CA 16
ATOM 26873 C C . LEU A 1 71 ? 0.871 12.406 -38.102 1.00 24.34 71 LEU A C 16
ATOM 26874 O O . LEU A 1 71 ? 0.973 13.154 -39.074 1.00 24.33 71 LEU A O 16
ATOM 26890 N N . GLU A 1 72 ? 1.651 11.345 -37.919 1.00 35.40 72 GLU A N 16
ATOM 26891 C CA . GLU A 1 72 ? 2.695 10.992 -38.872 1.00 2.30 72 GLU A CA 16
ATOM 26892 C C . GLU A 1 72 ? 2.092 10.515 -40.190 1.00 12.41 72 GLU A C 16
ATOM 26893 O O . GLU A 1 72 ? 2.711 10.633 -41.248 1.00 20.53 72 GLU A O 16
ATOM 26905 N N . SER A 1 73 ? 0.878 9.978 -40.117 1.00 43.53 73 SER A N 16
ATOM 26906 C CA . SER A 1 73 ? 0.191 9.479 -41.303 1.00 52.35 73 SER A CA 16
ATOM 26907 C C . SER A 1 73 ? -1.029 10.338 -41.625 1.00 42.25 73 SER A C 16
ATOM 26908 O O . SER A 1 73 ? -2.171 9.956 -41.374 1.00 75.33 73 SER A O 16
ATOM 26916 N N . PRO A 1 74 ? -0.781 11.525 -42.197 1.00 11.44 74 PRO A N 16
ATOM 26917 C CA . PRO A 1 74 ? -1.845 12.463 -42.566 1.00 42.55 74 PRO A CA 16
ATOM 26918 C C . PRO A 1 74 ? -2.677 11.962 -43.742 1.00 43.44 74 PRO A C 16
ATOM 26919 O O . PRO A 1 74 ? -2.497 12.406 -44.877 1.00 45.22 74 PRO A O 16
ATOM 26930 N N . LEU A 1 75 ? -3.588 11.036 -43.464 1.00 42.31 75 LEU A N 16
ATOM 26931 C CA . LEU A 1 75 ? -4.448 10.474 -44.499 1.00 51.41 75 LEU A CA 16
ATOM 26932 C C . LEU A 1 75 ? -5.633 9.737 -43.882 1.00 62.14 75 LEU A C 16
ATOM 26933 O O . LEU A 1 75 ? -6.762 9.846 -44.360 1.00 31.50 75 LEU A O 16
ATOM 26949 N N . VAL A 1 76 ? -5.366 8.987 -42.817 1.00 12.44 76 VAL A N 16
ATOM 26950 C CA . VAL A 1 76 ? -6.411 8.234 -42.132 1.00 5.22 76 VAL A CA 16
ATOM 26951 C C . VAL A 1 76 ? -7.388 9.168 -41.428 1.00 33.11 76 VAL A C 16
ATOM 26952 O O . VAL A 1 76 ? -7.231 9.470 -40.246 1.00 30.21 76 VAL A O 16
ATOM 26965 N N . GLU A 1 77 ? -8.399 9.620 -42.163 1.00 12.35 77 GLU A N 16
ATOM 26966 C CA . GLU A 1 77 ? -9.403 10.521 -41.608 1.00 34.50 77 GLU A CA 16
ATOM 26967 C C . GLU A 1 77 ? -10.519 9.734 -40.924 1.00 2.31 77 GLU A C 16
ATOM 26968 O O . GLU A 1 77 ? -11.696 9.906 -41.237 1.00 0.25 77 GLU A O 16
ATOM 26980 N N . GLY A 1 78 ? -10.138 8.871 -39.987 1.00 0.20 78 GLY A N 16
ATOM 26981 C CA . GLY A 1 78 ? -11.117 8.071 -39.275 1.00 24.45 78 GLY A CA 16
ATOM 26982 C C . GLY A 1 78 ? -11.163 8.396 -37.794 1.00 50.04 78 GLY A C 16
ATOM 26983 O O . GLY A 1 78 ? -10.665 9.429 -37.348 1.00 70.41 78 GLY A O 16
ATOM 26987 N N . PRO A 1 79 ? -11.775 7.498 -37.007 1.00 11.42 79 PRO A N 16
ATOM 26988 C CA . PRO A 1 79 ? -11.901 7.674 -35.557 1.00 64.40 79 PRO A CA 16
ATOM 26989 C C . PRO A 1 79 ? -10.562 7.537 -34.839 1.00 61.31 79 PRO A C 16
ATOM 26990 O O . PRO A 1 79 ? -10.396 8.019 -33.718 1.00 50.03 79 PRO A O 16
ATOM 27001 N N . GLY A 1 80 ? -9.610 6.877 -35.491 1.00 11.24 80 GLY A N 16
ATOM 27002 C CA . GLY A 1 80 ? -8.298 6.690 -34.899 1.00 72.05 80 GLY A CA 16
ATOM 27003 C C . GLY A 1 80 ? -7.560 7.998 -34.700 1.00 24.43 80 GLY A C 16
ATOM 27004 O O . GLY A 1 80 ? -6.874 8.187 -33.694 1.00 70.55 80 GLY A O 16
ATOM 27008 N N . LYS A 1 81 ? -7.697 8.906 -35.660 1.00 33.21 81 LYS A N 16
ATOM 27009 C CA . LYS A 1 81 ? -7.037 10.204 -35.587 1.00 74.31 81 LYS A CA 16
ATOM 27010 C C . LYS A 1 81 ? -7.621 11.048 -34.458 1.00 24.53 81 LYS A C 16
ATOM 27011 O O . LYS A 1 81 ? -6.886 11.606 -33.643 1.00 41.11 81 LYS A O 16
ATOM 27030 N N . VAL A 1 82 ? -8.947 11.135 -34.413 1.00 60.12 82 VAL A N 16
ATOM 27031 C CA . VAL A 1 82 ? -9.629 11.908 -33.382 1.00 62.33 82 VAL A CA 16
ATOM 27032 C C . VAL A 1 82 ? -9.393 11.309 -32.001 1.00 23.51 82 VAL A C 16
ATOM 27033 O O . VAL A 1 82 ? -9.236 12.033 -31.017 1.00 40.52 82 VAL A O 16
ATOM 27046 N N . ARG A 1 83 ? -9.367 9.982 -31.933 1.00 52.14 83 ARG A N 16
ATOM 27047 C CA . ARG A 1 83 ? -9.151 9.284 -30.671 1.00 13.21 83 ARG A CA 16
ATOM 27048 C C . ARG A 1 83 ? -7.721 9.481 -30.180 1.00 65.02 83 ARG A C 16
ATOM 27049 O O . ARG A 1 83 ? -7.471 9.552 -28.977 1.00 64.35 83 ARG A O 16
ATOM 27070 N N . ALA A 1 84 ? -6.784 9.566 -31.119 1.00 41.31 84 ALA A N 16
ATOM 27071 C CA . ALA A 1 84 ? -5.379 9.756 -30.783 1.00 24.35 84 ALA A CA 16
ATOM 27072 C C . ALA A 1 84 ? -5.163 11.074 -30.045 1.00 73.44 84 ALA A C 16
ATOM 27073 O O . ALA A 1 84 ? -4.497 11.114 -29.010 1.00 52.42 84 ALA A O 16
ATOM 27080 N N . ILE A 1 85 ? -5.731 12.147 -30.585 1.00 1.24 85 ILE A N 16
ATOM 27081 C CA . ILE A 1 85 ? -5.600 13.466 -29.977 1.00 74.21 85 ILE A CA 16
ATOM 27082 C C . ILE A 1 85 ? -6.418 13.562 -28.692 1.00 40.24 85 ILE A C 16
ATOM 27083 O O . ILE A 1 85 ? -5.931 14.039 -27.669 1.00 2.50 85 ILE A O 16
ATOM 27099 N N . GLY A 1 86 ? -7.664 13.104 -28.755 1.00 70.25 86 GLY A N 16
ATOM 27100 C CA . GLY A 1 86 ? -8.529 13.146 -27.590 1.00 42.05 86 GLY A CA 16
ATOM 27101 C C . GLY A 1 86 ? -8.005 12.299 -26.448 1.00 30.10 86 GLY A C 16
ATOM 27102 O O . GLY A 1 86 ? -8.196 12.635 -25.279 1.00 51.05 86 GLY A O 16
ATOM 27106 N N . ARG A 1 87 ? -7.343 11.197 -26.785 1.00 70.45 87 ARG A N 16
ATOM 27107 C CA . ARG A 1 87 ? -6.793 10.298 -25.778 1.00 64.52 87 ARG A CA 16
ATOM 27108 C C . ARG A 1 87 ? -5.761 11.017 -24.913 1.00 55.11 87 ARG A C 16
ATOM 27109 O O . ARG A 1 87 ? -5.755 10.875 -23.690 1.00 44.20 87 ARG A O 16
ATOM 27130 N N . VAL A 1 88 ? -4.891 11.789 -25.557 1.00 35.15 88 VAL A N 16
ATOM 27131 C CA . VAL A 1 88 ? -3.857 12.532 -24.847 1.00 61.51 88 VAL A CA 16
ATOM 27132 C C . VAL A 1 88 ? -4.468 13.555 -23.897 1.00 31.11 88 VAL A C 16
ATOM 27133 O O . VAL A 1 88 ? -4.043 13.685 -22.748 1.00 71.11 88 VAL A O 16
ATOM 27146 N N . LEU A 1 89 ? -5.468 14.281 -24.384 1.00 11.03 89 LEU A N 16
ATOM 27147 C CA . LEU A 1 89 ? -6.140 15.295 -23.578 1.00 75.05 89 LEU A CA 16
ATOM 27148 C C . LEU A 1 89 ? -6.763 14.676 -22.331 1.00 70.31 89 LEU A C 16
ATOM 27149 O O . LEU A 1 89 ? -6.737 15.268 -21.253 1.00 34.15 89 LEU A O 16
ATOM 27165 N N . TRP A 1 90 ? -7.319 13.479 -22.486 1.00 1.04 90 TRP A N 16
ATOM 27166 C CA . TRP A 1 90 ? -7.946 12.778 -21.371 1.00 4.12 90 TRP A CA 16
ATOM 27167 C C . TRP A 1 90 ? -6.898 12.281 -20.382 1.00 22.02 90 TRP A C 16
ATOM 27168 O O . TRP A 1 90 ? -7.118 12.287 -19.171 1.00 34.02 90 TRP A O 16
ATOM 27189 N N . THR A 1 91 ? -5.754 11.850 -20.906 1.00 21.21 91 THR A N 16
ATOM 27190 C CA . THR A 1 91 ? -4.671 11.348 -20.068 1.00 70.15 91 THR A CA 16
ATOM 27191 C C . THR A 1 91 ? -4.207 12.408 -19.076 1.00 33.44 91 THR A C 16
ATOM 27192 O O . THR A 1 91 ? -4.063 12.134 -17.884 1.00 35.41 91 THR A O 16
ATOM 27203 N N . ILE A 1 92 ? -3.977 13.618 -19.573 1.00 42.14 92 ILE A N 16
ATOM 27204 C CA . ILE A 1 92 ? -3.531 14.719 -18.729 1.00 42.11 92 ILE A CA 16
ATOM 27205 C C . ILE A 1 92 ? -4.619 15.130 -17.742 1.00 63.32 92 ILE A C 16
ATOM 27206 O O . ILE A 1 92 ? -4.333 15.495 -16.601 1.00 64.44 92 ILE A O 16
ATOM 27222 N N . LYS A 1 93 ? -5.869 15.065 -18.187 1.00 5.30 93 LYS A N 16
ATOM 27223 C CA . LYS A 1 93 ? -7.002 15.427 -17.343 1.00 62.12 93 LYS A CA 16
ATOM 27224 C C . LYS A 1 93 ? -7.012 14.599 -16.063 1.00 72.22 93 LYS A C 16
ATOM 27225 O O . LYS A 1 93 ? -7.151 15.138 -14.965 1.00 72.20 93 LYS A O 16
ATOM 27244 N N . ARG A 1 94 ? -6.865 13.286 -16.211 1.00 4.10 94 ARG A N 16
ATOM 27245 C CA . ARG A 1 94 ? -6.857 12.384 -15.065 1.00 50.13 94 ARG A CA 16
ATOM 27246 C C . ARG A 1 94 ? -5.674 12.678 -14.149 1.00 41.40 94 ARG A C 16
ATOM 27247 O O . ARG A 1 94 ? -5.810 12.688 -12.924 1.00 62.13 94 ARG A O 16
ATOM 27268 N N . LEU A 1 95 ? -4.513 12.919 -14.749 1.00 41.03 95 LEU A N 16
ATOM 27269 C CA . LEU A 1 95 ? -3.304 13.214 -13.987 1.00 72.13 95 LEU A CA 16
ATOM 27270 C C . LEU A 1 95 ? -3.535 14.379 -13.031 1.00 5.32 95 LEU A C 16
ATOM 27271 O O . LEU A 1 95 ? -2.878 14.484 -11.995 1.00 31.30 95 LEU A O 16
ATOM 27287 N N . ASN A 1 96 ? -4.472 15.252 -13.385 1.00 23.23 96 ASN A N 16
ATOM 27288 C CA . ASN A 1 96 ? -4.789 16.410 -12.557 1.00 31.33 96 ASN A CA 16
ATOM 27289 C C . ASN A 1 96 ? -3.618 17.387 -12.513 1.00 63.44 96 ASN A C 16
ATOM 27290 O O . ASN A 1 96 ? -3.156 17.769 -11.438 1.00 24.13 96 ASN A O 16
ATOM 27301 N N . ILE A 1 97 ? -3.144 17.785 -13.688 1.00 42.44 97 ILE A N 16
ATOM 27302 C CA . ILE A 1 97 ? -2.027 18.717 -13.784 1.00 53.40 97 ILE A CA 16
ATOM 27303 C C . ILE A 1 97 ? -2.413 19.956 -14.587 1.00 73.43 97 ILE A C 16
ATOM 27304 O O . ILE A 1 97 ? -3.197 19.876 -15.533 1.00 60.04 97 ILE A O 16
ATOM 27320 N N . ASP A 1 98 ? -1.856 21.099 -14.204 1.00 2.45 98 ASP A N 16
ATOM 27321 C CA . ASP A 1 98 ? -2.140 22.355 -14.889 1.00 25.13 98 ASP A CA 16
ATOM 27322 C C . ASP A 1 98 ? -1.879 22.228 -16.386 1.00 60.00 98 ASP A C 16
ATOM 27323 O O . ASP A 1 98 ? -0.733 22.278 -16.834 1.00 1.24 98 ASP A O 16
ATOM 27332 N N . SER A 1 99 ? -2.949 22.061 -17.156 1.00 53.21 99 SER A N 16
ATOM 27333 C CA . SER A 1 99 ? -2.836 21.921 -18.603 1.00 71.10 99 SER A CA 16
ATOM 27334 C C . SER A 1 99 ? -3.704 22.952 -19.318 1.00 41.22 99 SER A C 16
ATOM 27335 O O . SER A 1 99 ? -4.932 22.858 -19.342 1.00 43.43 99 SER A O 16
ATOM 27343 N N . PRO A 1 100 ? -3.053 23.961 -19.914 1.00 41.14 100 PRO A N 16
ATOM 27344 C CA . PRO A 1 100 ? -3.744 25.030 -20.642 1.00 61.24 100 PRO A CA 16
ATOM 27345 C C . PRO A 1 100 ? -4.370 24.536 -21.942 1.00 32.32 100 PRO A C 16
ATOM 27346 O O . PRO A 1 100 ? -3.823 24.745 -23.024 1.00 71.05 100 PRO A O 16
ATOM 27357 N N . PHE A 1 101 ? -5.520 23.879 -21.827 1.00 51.02 101 PHE A N 16
ATOM 27358 C CA . PHE A 1 101 ? -6.220 23.354 -22.993 1.00 54.20 101 PHE A CA 16
ATOM 27359 C C . PHE A 1 101 ? -7.732 23.439 -22.804 1.00 11.33 101 PHE A C 16
ATOM 27360 O O . PHE A 1 101 ? -8.406 24.247 -23.444 1.00 61.15 101 PHE A O 16
ATOM 27377 N N . VAL A 1 102 ? -8.259 22.599 -21.919 1.00 31.11 102 VAL A N 16
ATOM 27378 C CA . VAL A 1 102 ? -9.691 22.577 -21.643 1.00 13.44 102 VAL A CA 16
ATOM 27379 C C . VAL A 1 102 ? -10.204 23.970 -21.297 1.00 12.11 102 VAL A C 16
ATOM 27380 O O . VAL A 1 102 ? -9.422 24.893 -21.069 1.00 31.30 102 VAL A O 16
ATOM 27393 N N . SER A 1 1 ? -9.676 18.757 -41.702 1.00 23.52 1 SER A N 17
ATOM 27394 C CA . SER A 1 1 ? -10.093 18.482 -43.072 1.00 14.40 1 SER A CA 17
ATOM 27395 C C . SER A 1 1 ? -11.317 19.314 -43.444 1.00 35.15 1 SER A C 17
ATOM 27396 O O . SER A 1 1 ? -11.447 19.775 -44.578 1.00 4.22 1 SER A O 17
ATOM 27404 N N . MET A 1 2 ? -12.213 19.501 -42.480 1.00 21.21 2 MET A N 17
ATOM 27405 C CA . MET A 1 2 ? -13.427 20.278 -42.705 1.00 5.21 2 MET A CA 17
ATOM 27406 C C . MET A 1 2 ? -13.432 21.537 -41.845 1.00 12.44 2 MET A C 17
ATOM 27407 O O . MET A 1 2 ? -14.480 21.961 -41.356 1.00 54.54 2 MET A O 17
ATOM 27421 N N . ASP A 1 3 ? -12.258 22.131 -41.664 1.00 4.20 3 ASP A N 17
ATOM 27422 C CA . ASP A 1 3 ? -12.128 23.343 -40.863 1.00 1.21 3 ASP A CA 17
ATOM 27423 C C . ASP A 1 3 ? -12.299 24.587 -41.729 1.00 33.20 3 ASP A C 17
ATOM 27424 O O . ASP A 1 3 ? -12.453 24.493 -42.947 1.00 53.13 3 ASP A O 17
ATOM 27433 N N . LYS A 1 4 ? -12.273 25.753 -41.092 1.00 62.34 4 LYS A N 17
ATOM 27434 C CA . LYS A 1 4 ? -12.425 27.017 -41.803 1.00 62.21 4 LYS A CA 17
ATOM 27435 C C . LYS A 1 4 ? -11.700 28.142 -41.072 1.00 14.24 4 LYS A C 17
ATOM 27436 O O . LYS A 1 4 ? -12.246 29.232 -40.895 1.00 64.22 4 LYS A O 17
ATOM 27455 N N . GLU A 1 5 ? -10.468 27.873 -40.651 1.00 74.42 5 GLU A N 17
ATOM 27456 C CA . GLU A 1 5 ? -9.670 28.864 -39.940 1.00 34.24 5 GLU A CA 17
ATOM 27457 C C . GLU A 1 5 ? -10.534 29.662 -38.967 1.00 21.12 5 GLU A C 17
ATOM 27458 O O . GLU A 1 5 ? -10.397 30.880 -38.854 1.00 53.23 5 GLU A O 17
ATOM 27470 N N . TRP A 1 6 ? -11.423 28.966 -38.267 1.00 43.14 6 TRP A N 17
ATOM 27471 C CA . TRP A 1 6 ? -12.310 29.609 -37.304 1.00 40.04 6 TRP A CA 17
ATOM 27472 C C . TRP A 1 6 ? -11.512 30.260 -36.180 1.00 13.43 6 TRP A C 17
ATOM 27473 O O . TRP A 1 6 ? -11.704 31.437 -35.873 1.00 11.44 6 TRP A O 17
ATOM 27494 N N . ILE A 1 7 ? -10.619 29.489 -35.571 1.00 21.41 7 ILE A N 17
ATOM 27495 C CA . ILE A 1 7 ? -9.792 29.993 -34.482 1.00 11.54 7 ILE A CA 17
ATOM 27496 C C . ILE A 1 7 ? -10.649 30.453 -33.308 1.00 33.42 7 ILE A C 17
ATOM 27497 O O . ILE A 1 7 ? -11.216 31.546 -33.329 1.00 65.13 7 ILE A O 17
ATOM 27513 N N . SER A 1 8 ? -10.739 29.611 -32.282 1.00 15.51 8 SER A N 17
ATOM 27514 C CA . SER A 1 8 ? -11.530 29.931 -31.099 1.00 71.41 8 SER A CA 17
ATOM 27515 C C . SER A 1 8 ? -10.687 29.807 -29.833 1.00 52.32 8 SER A C 17
ATOM 27516 O O . SER A 1 8 ? -9.725 29.040 -29.787 1.00 0.15 8 SER A O 17
ATOM 27524 N N . LYS A 1 9 ? -11.056 30.566 -28.808 1.00 11.30 9 LYS A N 17
ATOM 27525 C CA . LYS A 1 9 ? -10.337 30.543 -27.540 1.00 13.10 9 LYS A CA 17
ATOM 27526 C C . LYS A 1 9 ? -11.226 31.033 -26.401 1.00 60.40 9 LYS A C 17
ATOM 27527 O O . LYS A 1 9 ? -11.440 32.236 -26.240 1.00 61.12 9 LYS A O 17
ATOM 27546 N N . LEU A 1 10 ? -11.740 30.096 -25.613 1.00 24.44 10 LEU A N 17
ATOM 27547 C CA . LEU A 1 10 ? -12.605 30.433 -24.487 1.00 25.54 10 LEU A CA 17
ATOM 27548 C C . LEU A 1 10 ? -11.824 31.168 -23.402 1.00 22.25 10 LEU A C 17
ATOM 27549 O O . LEU A 1 10 ? -10.600 31.072 -23.310 1.00 10.43 10 LEU A O 17
ATOM 27565 N N . PRO A 1 11 ? -12.548 31.919 -22.559 1.00 4.11 11 PRO A N 17
ATOM 27566 C CA . PRO A 1 11 ? -11.945 32.683 -21.462 1.00 44.32 11 PRO A CA 17
ATOM 27567 C C . PRO A 1 11 ? -11.407 31.783 -20.355 1.00 33.23 11 PRO A C 17
ATOM 27568 O O . PRO A 1 11 ? -10.275 31.947 -19.903 1.00 3.24 11 PRO A O 17
ATOM 27579 N N . LYS A 1 12 ? -12.227 30.832 -19.923 1.00 32.32 12 LYS A N 17
ATOM 27580 C CA . LYS A 1 12 ? -11.834 29.903 -18.869 1.00 31.04 12 LYS A CA 17
ATOM 27581 C C . LYS A 1 12 ? -12.949 28.902 -18.581 1.00 53.55 12 LYS A C 17
ATOM 27582 O O . LYS A 1 12 ? -14.130 29.210 -18.746 1.00 1.53 12 LYS A O 17
ATOM 27601 N N . SER A 1 13 ? -12.566 27.704 -18.152 1.00 55.23 13 SER A N 17
ATOM 27602 C CA . SER A 1 13 ? -13.534 26.657 -17.845 1.00 54.31 13 SER A CA 17
ATOM 27603 C C . SER A 1 13 ? -13.551 26.356 -16.349 1.00 60.31 13 SER A C 17
ATOM 27604 O O . SER A 1 13 ? -12.614 26.672 -15.615 1.00 42.24 13 SER A O 17
ATOM 27612 N N . PRO A 1 14 ? -14.643 25.731 -15.886 1.00 20.42 14 PRO A N 17
ATOM 27613 C CA . PRO A 1 14 ? -14.810 25.372 -14.473 1.00 52.35 14 PRO A CA 17
ATOM 27614 C C . PRO A 1 14 ? -13.867 24.253 -14.044 1.00 50.45 14 PRO A C 17
ATOM 27615 O O . PRO A 1 14 ? -13.360 24.253 -12.923 1.00 51.31 14 PRO A O 17
ATOM 27626 N N . GLU A 1 15 ? -13.635 23.302 -14.944 1.00 74.54 15 GLU A N 17
ATOM 27627 C CA . GLU A 1 15 ? -12.753 22.178 -14.657 1.00 34.33 15 GLU A CA 17
ATOM 27628 C C . GLU A 1 15 ? -13.307 21.330 -13.515 1.00 45.32 15 GLU A C 17
ATOM 27629 O O . GLU A 1 15 ? -12.749 21.281 -12.417 1.00 53.34 15 GLU A O 17
ATOM 27641 N N . PRO A 1 16 ? -14.430 20.646 -13.778 1.00 23.44 16 PRO A N 17
ATOM 27642 C CA . PRO A 1 16 ? -15.084 19.788 -12.785 1.00 63.43 16 PRO A CA 17
ATOM 27643 C C . PRO A 1 16 ? -14.275 18.532 -12.481 1.00 23.03 16 PRO A C 17
ATOM 27644 O O . PRO A 1 16 ? -13.131 18.399 -12.917 1.00 41.33 16 PRO A O 17
ATOM 27655 N N . TRP A 1 17 ? -14.874 17.614 -11.732 1.00 14.14 17 TRP A N 17
ATOM 27656 C CA . TRP A 1 17 ? -14.207 16.368 -11.370 1.00 34.12 17 TRP A CA 17
ATOM 27657 C C . TRP A 1 17 ? -15.174 15.192 -11.445 1.00 72.43 17 TRP A C 17
ATOM 27658 O O . TRP A 1 17 ? -15.682 14.726 -10.424 1.00 54.21 17 TRP A O 17
ATOM 27679 N N . THR A 1 18 ? -15.426 14.714 -12.660 1.00 4.23 18 THR A N 17
ATOM 27680 C CA . THR A 1 18 ? -16.333 13.592 -12.868 1.00 33.24 18 THR A CA 17
ATOM 27681 C C . THR A 1 18 ? -16.177 13.012 -14.268 1.00 63.31 18 THR A C 17
ATOM 27682 O O . THR A 1 18 ? -15.671 13.661 -15.183 1.00 55.15 18 THR A O 17
ATOM 27693 N N . PRO A 1 19 ? -16.622 11.758 -14.442 1.00 45.25 19 PRO A N 17
ATOM 27694 C CA . PRO A 1 19 ? -16.544 11.062 -15.730 1.00 43.23 19 PRO A CA 17
ATOM 27695 C C . PRO A 1 19 ? -17.497 11.649 -16.765 1.00 54.13 19 PRO A C 17
ATOM 27696 O O . PRO A 1 19 ? -17.176 11.714 -17.951 1.00 2.22 19 PRO A O 17
ATOM 27707 N N . GLU A 1 20 ? -18.671 12.074 -16.308 1.00 4.15 20 GLU A N 17
ATOM 27708 C CA . GLU A 1 20 ? -19.671 12.655 -17.196 1.00 1.22 20 GLU A CA 17
ATOM 27709 C C . GLU A 1 20 ? -19.111 13.876 -17.921 1.00 31.34 20 GLU A C 17
ATOM 27710 O O . GLU A 1 20 ? -19.335 14.056 -19.117 1.00 72.45 20 GLU A O 17
ATOM 27722 N N . GLN A 1 21 ? -18.383 14.711 -17.186 1.00 75.32 21 GLN A N 17
ATOM 27723 C CA . GLN A 1 21 ? -17.793 15.915 -17.758 1.00 50.12 21 GLN A CA 17
ATOM 27724 C C . GLN A 1 21 ? -16.723 15.561 -18.786 1.00 52.22 21 GLN A C 17
ATOM 27725 O O . GLN A 1 21 ? -16.603 16.216 -19.821 1.00 55.43 21 GLN A O 17
ATOM 27739 N N . GLU A 1 22 ? -15.948 14.522 -18.493 1.00 31.44 22 GLU A N 17
ATOM 27740 C CA . GLU A 1 22 ? -14.887 14.082 -19.392 1.00 71.11 22 GLU A CA 17
ATOM 27741 C C . GLU A 1 22 ? -15.435 13.820 -20.791 1.00 50.14 22 GLU A C 17
ATOM 27742 O O . GLU A 1 22 ? -14.927 14.355 -21.778 1.00 31.05 22 GLU A O 17
ATOM 27754 N N . GLU A 1 23 ? -16.473 12.994 -20.870 1.00 72.52 23 GLU A N 17
ATOM 27755 C CA . GLU A 1 23 ? -17.088 12.660 -22.149 1.00 15.21 23 GLU A CA 17
ATOM 27756 C C . GLU A 1 23 ? -17.580 13.917 -22.861 1.00 44.14 23 GLU A C 17
ATOM 27757 O O . GLU A 1 23 ? -17.322 14.112 -24.048 1.00 62.02 23 GLU A O 17
ATOM 27769 N N . ALA A 1 24 ? -18.289 14.767 -22.126 1.00 34.31 24 ALA A N 17
ATOM 27770 C CA . ALA A 1 24 ? -18.816 16.006 -22.686 1.00 24.52 24 ALA A CA 17
ATOM 27771 C C . ALA A 1 24 ? -17.699 16.859 -23.279 1.00 21.45 24 ALA A C 17
ATOM 27772 O O . ALA A 1 24 ? -17.877 17.500 -24.314 1.00 55.20 24 ALA A O 17
ATOM 27779 N N . PHE A 1 25 ? -16.549 16.862 -22.614 1.00 1.34 25 PHE A N 17
ATOM 27780 C CA . PHE A 1 25 ? -15.403 17.639 -23.073 1.00 1.53 25 PHE A CA 17
ATOM 27781 C C . PHE A 1 25 ? -14.964 17.189 -24.463 1.00 54.43 25 PHE A C 17
ATOM 27782 O O . PHE A 1 25 ? -14.768 18.010 -25.361 1.00 45.21 25 PHE A O 17
ATOM 27799 N N . LEU A 1 26 ? -14.812 15.881 -24.634 1.00 62.02 26 LEU A N 17
ATOM 27800 C CA . LEU A 1 26 ? -14.395 15.320 -25.916 1.00 23.35 26 LEU A CA 17
ATOM 27801 C C . LEU A 1 26 ? -15.371 15.707 -27.022 1.00 63.50 26 LEU A C 17
ATOM 27802 O O . LEU A 1 26 ? -14.974 15.918 -28.169 1.00 31.13 26 LEU A O 17
ATOM 27818 N N . LYS A 1 27 ? -16.650 15.797 -26.671 1.00 41.24 27 LYS A N 17
ATOM 27819 C CA . LYS A 1 27 ? -17.683 16.162 -27.633 1.00 42.01 27 LYS A CA 17
ATOM 27820 C C . LYS A 1 27 ? -17.489 17.593 -28.124 1.00 22.42 27 LYS A C 17
ATOM 27821 O O . LYS A 1 27 ? -17.719 17.894 -29.295 1.00 74.43 27 LYS A O 17
ATOM 27840 N N . ARG A 1 28 ? -17.063 18.470 -27.222 1.00 53.31 28 ARG A N 17
ATOM 27841 C CA . ARG A 1 28 ? -16.839 19.869 -27.564 1.00 50.32 28 ARG A CA 17
ATOM 27842 C C . ARG A 1 28 ? -15.537 20.037 -28.341 1.00 42.33 28 ARG A C 17
ATOM 27843 O O . ARG A 1 28 ? -15.459 20.831 -29.279 1.00 43.22 28 ARG A O 17
ATOM 27864 N N . PHE A 1 29 ? -14.516 19.283 -27.945 1.00 42.05 29 PHE A N 17
ATOM 27865 C CA . PHE A 1 29 ? -13.217 19.348 -28.604 1.00 43.53 29 PHE A CA 17
ATOM 27866 C C . PHE A 1 29 ? -13.281 18.728 -29.997 1.00 4.44 29 PHE A C 17
ATOM 27867 O O . PHE A 1 29 ? -12.747 19.280 -30.959 1.00 54.01 29 PHE A O 17
ATOM 27884 N N . ALA A 1 30 ? -13.938 17.577 -30.096 1.00 43.13 30 ALA A N 17
ATOM 27885 C CA . ALA A 1 30 ? -14.073 16.881 -31.370 1.00 12.51 30 ALA A CA 17
ATOM 27886 C C . ALA A 1 30 ? -14.791 17.752 -32.396 1.00 63.31 30 ALA A C 17
ATOM 27887 O O . ALA A 1 30 ? -14.681 17.525 -33.601 1.00 23.04 30 ALA A O 17
ATOM 27894 N N . GLU A 1 31 ? -15.525 18.748 -31.911 1.00 31.41 31 GLU A N 17
ATOM 27895 C CA . GLU A 1 31 ? -16.262 19.651 -32.788 1.00 62.02 31 GLU A CA 17
ATOM 27896 C C . GLU A 1 31 ? -15.374 20.152 -33.922 1.00 44.13 31 GLU A C 17
ATOM 27897 O O . GLU A 1 31 ? -15.799 20.222 -35.076 1.00 14.41 31 GLU A O 17
ATOM 27909 N N . LYS A 1 32 ? -14.136 20.501 -33.587 1.00 11.44 32 LYS A N 17
ATOM 27910 C CA . LYS A 1 32 ? -13.185 20.996 -34.575 1.00 74.00 32 LYS A CA 17
ATOM 27911 C C . LYS A 1 32 ? -11.843 21.316 -33.926 1.00 13.42 32 LYS A C 17
ATOM 27912 O O . LYS A 1 32 ? -11.714 22.299 -33.194 1.00 62.45 32 LYS A O 17
ATOM 27931 N N . VAL A 1 33 ? -10.844 20.483 -34.201 1.00 33.23 33 VAL A N 17
ATOM 27932 C CA . VAL A 1 33 ? -9.510 20.679 -33.645 1.00 14.03 33 VAL A CA 17
ATOM 27933 C C . VAL A 1 33 ? -8.440 20.524 -34.720 1.00 5.35 33 VAL A C 17
ATOM 27934 O O . VAL A 1 33 ? -8.661 19.874 -35.741 1.00 25.51 33 VAL A O 17
ATOM 27947 N N . ASP A 1 34 ? -7.280 21.126 -34.481 1.00 12.21 34 ASP A N 17
ATOM 27948 C CA . ASP A 1 34 ? -6.173 21.054 -35.428 1.00 23.42 34 ASP A CA 17
ATOM 27949 C C . ASP A 1 34 ? -5.008 20.261 -34.843 1.00 74.41 34 ASP A C 17
ATOM 27950 O O . ASP A 1 34 ? -4.423 20.630 -33.824 1.00 1.01 34 ASP A O 17
ATOM 27959 N N . PRO A 1 35 ? -4.663 19.144 -35.500 1.00 33.53 35 PRO A N 17
ATOM 27960 C CA . PRO A 1 35 ? -3.567 18.275 -35.062 1.00 74.33 35 PRO A CA 17
ATOM 27961 C C . PRO A 1 35 ? -2.201 18.924 -35.253 1.00 4.13 35 PRO A C 17
ATOM 27962 O O . PRO A 1 35 ? -1.298 18.743 -34.436 1.00 54.21 35 PRO A O 17
ATOM 27973 N N . GLU A 1 36 ? -2.057 19.683 -36.335 1.00 44.12 36 GLU A N 17
ATOM 27974 C CA . GLU A 1 36 ? -0.800 20.360 -36.631 1.00 64.12 36 GLU A CA 17
ATOM 27975 C C . GLU A 1 36 ? -0.461 21.377 -35.546 1.00 72.11 36 GLU A C 17
ATOM 27976 O O . GLU A 1 36 ? 0.665 21.418 -35.049 1.00 53.45 36 GLU A O 17
ATOM 27988 N N . GLU A 1 37 ? -1.444 22.197 -35.183 1.00 64.32 37 GLU A N 17
ATOM 27989 C CA . GLU A 1 37 ? -1.249 23.215 -34.158 1.00 22.34 37 GLU A CA 17
ATOM 27990 C C . GLU A 1 37 ? -1.199 22.585 -32.768 1.00 55.15 37 GLU A C 17
ATOM 27991 O O . GLU A 1 37 ? -0.355 22.938 -31.944 1.00 30.32 37 GLU A O 17
ATOM 28003 N N . THR A 1 38 ? -2.112 21.652 -32.515 1.00 63.20 38 THR A N 17
ATOM 28004 C CA . THR A 1 38 ? -2.175 20.975 -31.227 1.00 24.22 38 THR A CA 17
ATOM 28005 C C . THR A 1 38 ? -0.904 20.175 -30.962 1.00 45.43 38 THR A C 17
ATOM 28006 O O . THR A 1 38 ? -0.455 20.061 -29.821 1.00 14.11 38 THR A O 17
ATOM 28017 N N . LEU A 1 39 ? -0.326 19.625 -32.025 1.00 22.42 39 LEU A N 17
ATOM 28018 C CA . LEU A 1 39 ? 0.896 18.836 -31.908 1.00 60.31 39 LEU A CA 17
ATOM 28019 C C . LEU A 1 39 ? 2.036 19.678 -31.344 1.00 42.11 39 LEU A C 17
ATOM 28020 O O . LEU A 1 39 ? 2.863 19.189 -30.575 1.00 44.41 39 LEU A O 17
ATOM 28036 N N . LYS A 1 40 ? 2.073 20.949 -31.732 1.00 24.41 40 LYS A N 17
ATOM 28037 C CA . LYS A 1 40 ? 3.109 21.862 -31.264 1.00 62.23 40 LYS A CA 17
ATOM 28038 C C . LYS A 1 40 ? 2.895 22.222 -29.798 1.00 11.05 40 LYS A C 17
ATOM 28039 O O . LYS A 1 40 ? 3.814 22.130 -28.984 1.00 33.14 40 LYS A O 17
ATOM 28058 N N . LYS A 1 41 ? 1.675 22.632 -29.466 1.00 31.11 41 LYS A N 17
ATOM 28059 C CA . LYS A 1 41 ? 1.338 23.004 -28.097 1.00 14.44 41 LYS A CA 17
ATOM 28060 C C . LYS A 1 41 ? 1.459 21.805 -27.162 1.00 64.10 41 LYS A C 17
ATOM 28061 O O . LYS A 1 41 ? 1.916 21.935 -26.025 1.00 43.32 41 LYS A O 17
ATOM 28080 N N . LEU A 1 42 ? 1.048 20.638 -27.647 1.00 13.54 42 LEU A N 17
ATOM 28081 C CA . LEU A 1 42 ? 1.112 19.416 -26.855 1.00 71.23 42 LEU A CA 17
ATOM 28082 C C . LEU A 1 42 ? 2.554 18.952 -26.685 1.00 65.12 42 LEU A C 17
ATOM 28083 O O . LEU A 1 42 ? 2.966 18.558 -25.594 1.00 14.42 42 LEU A O 17
ATOM 28099 N N . GLU A 1 43 ? 3.319 19.002 -27.772 1.00 32.52 43 GLU A N 17
ATOM 28100 C CA . GLU A 1 43 ? 4.717 18.587 -27.741 1.00 52.33 43 GLU A CA 17
ATOM 28101 C C . GLU A 1 43 ? 5.528 19.479 -26.805 1.00 71.11 43 GLU A C 17
ATOM 28102 O O . GLU A 1 43 ? 6.325 18.991 -26.004 1.00 13.53 43 GLU A O 17
ATOM 28114 N N . GLU A 1 44 ? 5.319 20.787 -26.914 1.00 50.41 44 GLU A N 17
ATOM 28115 C CA . GLU A 1 44 ? 6.032 21.746 -26.080 1.00 21.12 44 GLU A CA 17
ATOM 28116 C C . GLU A 1 44 ? 5.588 21.636 -24.624 1.00 22.45 44 GLU A C 17
ATOM 28117 O O . GLU A 1 44 ? 6.396 21.775 -23.705 1.00 50.24 44 GLU A O 17
ATOM 28129 N N . TRP A 1 45 ? 4.300 21.385 -24.421 1.00 42.02 45 TRP A N 17
ATOM 28130 C CA . TRP A 1 45 ? 3.748 21.256 -23.077 1.00 53.45 45 TRP A CA 17
ATOM 28131 C C . TRP A 1 45 ? 4.341 20.050 -22.359 1.00 24.21 45 TRP A C 17
ATOM 28132 O O . TRP A 1 45 ? 4.815 20.161 -21.228 1.00 35.14 45 TRP A O 17
ATOM 28153 N N . ILE A 1 46 ? 4.313 18.899 -23.022 1.00 74.44 46 ILE A N 17
ATOM 28154 C CA . ILE A 1 46 ? 4.849 17.672 -22.446 1.00 21.20 46 ILE A CA 17
ATOM 28155 C C . ILE A 1 46 ? 6.344 17.799 -22.175 1.00 13.24 46 ILE A C 17
ATOM 28156 O O . ILE A 1 46 ? 6.842 17.340 -21.147 1.00 42.30 46 ILE A O 17
ATOM 28172 N N . LYS A 1 47 ? 7.056 18.430 -23.103 1.00 43.25 47 LYS A N 17
ATOM 28173 C CA . LYS A 1 47 ? 8.495 18.622 -22.966 1.00 41.11 47 LYS A CA 17
ATOM 28174 C C . LYS A 1 47 ? 8.821 19.389 -21.689 1.00 14.35 47 LYS A C 17
ATOM 28175 O O . LYS A 1 47 ? 9.687 18.983 -20.915 1.00 42.12 47 LYS A O 17
ATOM 28194 N N . GLU A 1 48 ? 8.121 20.499 -21.474 1.00 53.34 48 GLU A N 17
ATOM 28195 C CA . GLU A 1 48 ? 8.337 21.322 -20.290 1.00 43.14 48 GLU A CA 17
ATOM 28196 C C . GLU A 1 48 ? 7.793 20.631 -19.043 1.00 1.53 48 GLU A C 17
ATOM 28197 O O . GLU A 1 48 ? 8.455 20.591 -18.005 1.00 53.14 48 GLU A O 17
ATOM 28209 N N . ASN A 1 49 ? 6.584 20.092 -19.151 1.00 54.01 49 ASN A N 17
ATOM 28210 C CA . ASN A 1 49 ? 5.951 19.404 -18.032 1.00 14.33 49 ASN A CA 17
ATOM 28211 C C . ASN A 1 49 ? 6.816 18.247 -17.543 1.00 3.43 49 ASN A C 17
ATOM 28212 O O . ASN A 1 49 ? 6.961 18.034 -16.338 1.00 54.03 49 ASN A O 17
ATOM 28223 N N . ILE A 1 50 ? 7.390 17.507 -18.484 1.00 64.44 50 ILE A N 17
ATOM 28224 C CA . ILE A 1 50 ? 8.243 16.373 -18.149 1.00 45.51 50 ILE A CA 17
ATOM 28225 C C . ILE A 1 50 ? 9.402 16.803 -17.255 1.00 62.14 50 ILE A C 17
ATOM 28226 O O . ILE A 1 50 ? 9.789 16.086 -16.332 1.00 73.14 50 ILE A O 17
ATOM 28242 N N . LYS A 1 51 ? 9.953 17.980 -17.534 1.00 64.10 51 LYS A N 17
ATOM 28243 C CA . LYS A 1 51 ? 11.066 18.509 -16.755 1.00 62.51 51 LYS A CA 17
ATOM 28244 C C . LYS A 1 51 ? 10.646 18.763 -15.311 1.00 23.04 51 LYS A C 17
ATOM 28245 O O . LYS A 1 51 ? 11.444 18.609 -14.385 1.00 13.23 51 LYS A O 17
ATOM 28264 N N . LYS A 1 52 ? 9.389 19.151 -15.124 1.00 55.43 52 LYS A N 17
ATOM 28265 C CA . LYS A 1 52 ? 8.862 19.425 -13.792 1.00 75.15 52 LYS A CA 17
ATOM 28266 C C . LYS A 1 52 ? 8.398 18.138 -13.117 1.00 21.42 52 LYS A C 17
ATOM 28267 O O . LYS A 1 52 ? 8.534 17.979 -11.903 1.00 42.31 52 LYS A O 17
ATOM 28286 N N . TYR A 1 53 ? 7.851 17.224 -13.909 1.00 62.55 53 TYR A N 17
ATOM 28287 C CA . TYR A 1 53 ? 7.366 15.951 -13.387 1.00 10.41 53 TYR A CA 17
ATOM 28288 C C . TYR A 1 53 ? 7.911 14.783 -14.203 1.00 50.24 53 TYR A C 17
ATOM 28289 O O . TYR A 1 53 ? 7.262 14.275 -15.118 1.00 23.23 53 TYR A O 17
ATOM 28307 N N . PRO A 1 54 ? 9.134 14.347 -13.867 1.00 22.24 54 PRO A N 17
ATOM 28308 C CA . PRO A 1 54 ? 9.795 13.234 -14.555 1.00 35.20 54 PRO A CA 17
ATOM 28309 C C . PRO A 1 54 ? 9.128 11.893 -14.261 1.00 51.33 54 PRO A C 17
ATOM 28310 O O . PRO A 1 54 ? 9.247 10.948 -15.041 1.00 4.35 54 PRO A O 17
ATOM 28321 N N . GLU A 1 55 ? 8.426 11.821 -13.135 1.00 62.24 55 GLU A N 17
ATOM 28322 C CA . GLU A 1 55 ? 7.741 10.595 -12.741 1.00 41.53 55 GLU A CA 17
ATOM 28323 C C . GLU A 1 55 ? 6.545 10.324 -13.648 1.00 52.34 55 GLU A C 17
ATOM 28324 O O . GLU A 1 55 ? 6.146 9.176 -13.842 1.00 34.32 55 GLU A O 17
ATOM 28336 N N . TYR A 1 56 ? 5.977 11.389 -14.203 1.00 13.34 56 TYR A N 17
ATOM 28337 C CA . TYR A 1 56 ? 4.824 11.269 -15.088 1.00 23.11 56 TYR A CA 17
ATOM 28338 C C . TYR A 1 56 ? 5.262 11.215 -16.548 1.00 24.22 56 TYR A C 17
ATOM 28339 O O . TYR A 1 56 ? 4.458 10.945 -17.440 1.00 45.24 56 TYR A O 17
ATOM 28357 N N . LYS A 1 57 ? 6.544 11.473 -16.784 1.00 60.11 57 LYS A N 17
ATOM 28358 C CA . LYS A 1 57 ? 7.093 11.451 -18.135 1.00 40.51 57 LYS A CA 17
ATOM 28359 C C . LYS A 1 57 ? 6.688 10.177 -18.867 1.00 71.44 57 LYS A C 17
ATOM 28360 O O . LYS A 1 57 ? 6.452 10.191 -20.076 1.00 31.52 57 LYS A O 17
ATOM 28379 N N . ASP A 1 58 ? 6.609 9.075 -18.129 1.00 4.34 58 ASP A N 17
ATOM 28380 C CA . ASP A 1 58 ? 6.231 7.791 -18.707 1.00 44.12 58 ASP A CA 17
ATOM 28381 C C . ASP A 1 58 ? 4.844 7.867 -19.337 1.00 33.31 58 ASP A C 17
ATOM 28382 O O . ASP A 1 58 ? 4.651 7.473 -20.486 1.00 62.43 58 ASP A O 17
ATOM 28391 N N . GLU A 1 59 ? 3.880 8.376 -18.574 1.00 53.14 59 GLU A N 17
ATOM 28392 C CA . GLU A 1 59 ? 2.510 8.500 -19.058 1.00 3.34 59 GLU A CA 17
ATOM 28393 C C . GLU A 1 59 ? 2.422 9.532 -20.179 1.00 55.33 59 GLU A C 17
ATOM 28394 O O . GLU A 1 59 ? 1.780 9.298 -21.204 1.00 71.10 59 GLU A O 17
ATOM 28406 N N . LEU A 1 60 ? 3.068 10.675 -19.977 1.00 23.30 60 LEU A N 17
ATOM 28407 C CA . LEU A 1 60 ? 3.063 11.744 -20.969 1.00 63.14 60 LEU A CA 17
ATOM 28408 C C . LEU A 1 60 ? 3.648 11.261 -22.293 1.00 54.11 60 LEU A C 17
ATOM 28409 O O . LEU A 1 60 ? 3.141 11.593 -23.363 1.00 53.34 60 LEU A O 17
ATOM 28425 N N . GLU A 1 61 ? 4.717 10.474 -22.210 1.00 33.25 61 GLU A N 17
ATOM 28426 C CA . GLU A 1 61 ? 5.369 9.944 -23.402 1.00 51.20 61 GLU A CA 17
ATOM 28427 C C . GLU A 1 61 ? 4.413 9.061 -24.198 1.00 12.20 61 GLU A C 17
ATOM 28428 O O . GLU A 1 61 ? 4.414 9.077 -25.429 1.00 1.23 61 GLU A O 17
ATOM 28440 N N . VAL A 1 62 ? 3.597 8.290 -23.486 1.00 60.14 62 VAL A N 17
ATOM 28441 C CA . VAL A 1 62 ? 2.635 7.400 -24.125 1.00 72.23 62 VAL A CA 17
ATOM 28442 C C . VAL A 1 62 ? 1.647 8.182 -24.983 1.00 52.21 62 VAL A C 17
ATOM 28443 O O . VAL A 1 62 ? 1.430 7.858 -26.149 1.00 52.14 62 VAL A O 17
ATOM 28456 N N . ALA A 1 63 ? 1.052 9.216 -24.396 1.00 53.41 63 ALA A N 17
ATOM 28457 C CA . ALA A 1 63 ? 0.089 10.048 -25.108 1.00 61.55 63 ALA A CA 17
ATOM 28458 C C . ALA A 1 63 ? 0.721 10.688 -26.339 1.00 42.41 63 ALA A C 17
ATOM 28459 O O . ALA A 1 63 ? 0.147 10.663 -27.428 1.00 71.32 63 ALA A O 17
ATOM 28466 N N . TYR A 1 64 ? 1.904 11.264 -26.158 1.00 65.22 64 TYR A N 17
ATOM 28467 C CA . TYR A 1 64 ? 2.613 11.915 -27.254 1.00 61.31 64 TYR A CA 17
ATOM 28468 C C . TYR A 1 64 ? 2.895 10.928 -28.383 1.00 31.12 64 TYR A C 17
ATOM 28469 O O . TYR A 1 64 ? 2.760 11.259 -29.560 1.00 2.34 64 TYR A O 17
ATOM 28487 N N . ASN A 1 65 ? 3.286 9.713 -28.014 1.00 10.35 65 ASN A N 17
ATOM 28488 C CA . ASN A 1 65 ? 3.588 8.677 -28.995 1.00 71.41 65 ASN A CA 17
ATOM 28489 C C . ASN A 1 65 ? 2.370 8.380 -29.864 1.00 61.31 65 ASN A C 17
ATOM 28490 O O . ASN A 1 65 ? 2.490 8.180 -31.073 1.00 2.11 65 ASN A O 17
ATOM 28501 N N . SER A 1 66 ? 1.197 8.352 -29.239 1.00 71.23 66 SER A N 17
ATOM 28502 C CA . SER A 1 66 ? -0.044 8.076 -29.956 1.00 21.44 66 SER A CA 17
ATOM 28503 C C . SER A 1 66 ? -0.343 9.177 -30.969 1.00 64.14 66 SER A C 17
ATOM 28504 O O . SER A 1 66 ? -0.702 8.901 -32.113 1.00 35.35 66 SER A O 17
ATOM 28512 N N . ALA A 1 67 ? -0.190 10.425 -30.540 1.00 11.13 67 ALA A N 17
ATOM 28513 C CA . ALA A 1 67 ? -0.440 11.568 -31.409 1.00 33.43 67 ALA A CA 17
ATOM 28514 C C . ALA A 1 67 ? 0.456 11.527 -32.640 1.00 52.44 67 ALA A C 17
ATOM 28515 O O . ALA A 1 67 ? 0.012 11.806 -33.755 1.00 2.40 67 ALA A O 17
ATOM 28522 N N . LYS A 1 68 ? 1.722 11.181 -32.434 1.00 61.24 68 LYS A N 17
ATOM 28523 C CA . LYS A 1 68 ? 2.683 11.103 -33.529 1.00 23.22 68 LYS A CA 17
ATOM 28524 C C . LYS A 1 68 ? 2.323 9.975 -34.490 1.00 61.33 68 LYS A C 17
ATOM 28525 O O . LYS A 1 68 ? 2.458 10.116 -35.706 1.00 33.51 68 LYS A O 17
ATOM 28544 N N . LEU A 1 69 ? 1.865 8.856 -33.938 1.00 14.32 69 LEU A N 17
ATOM 28545 C CA . LEU A 1 69 ? 1.484 7.705 -34.747 1.00 20.33 69 LEU A CA 17
ATOM 28546 C C . LEU A 1 69 ? 0.334 8.055 -35.686 1.00 24.31 69 LEU A C 17
ATOM 28547 O O . LEU A 1 69 ? 0.375 7.744 -36.877 1.00 12.35 69 LEU A O 17
ATOM 28563 N N . PHE A 1 70 ? -0.690 8.704 -35.142 1.00 60.11 70 PHE A N 17
ATOM 28564 C CA . PHE A 1 70 ? -1.852 9.097 -35.932 1.00 10.33 70 PHE A CA 17
ATOM 28565 C C . PHE A 1 70 ? -1.469 10.140 -36.978 1.00 72.53 70 PHE A C 17
ATOM 28566 O O . PHE A 1 70 ? -1.940 10.095 -38.116 1.00 43.14 70 PHE A O 17
ATOM 28583 N N . LEU A 1 71 ? -0.614 11.078 -36.586 1.00 35.43 71 LEU A N 17
ATOM 28584 C CA . LEU A 1 71 ? -0.168 12.132 -37.490 1.00 14.42 71 LEU A CA 17
ATOM 28585 C C . LEU A 1 71 ? 0.495 11.542 -38.731 1.00 34.14 71 LEU A C 17
ATOM 28586 O O . LEU A 1 71 ? 0.410 12.110 -39.820 1.00 21.25 71 LEU A O 17
ATOM 28602 N N . GLU A 1 72 ? 1.151 10.400 -38.558 1.00 31.13 72 GLU A N 17
ATOM 28603 C CA . GLU A 1 72 ? 1.826 9.733 -39.664 1.00 40.24 72 GLU A CA 17
ATOM 28604 C C . GLU A 1 72 ? 0.890 8.751 -40.361 1.00 74.22 72 GLU A C 17
ATOM 28605 O O . GLU A 1 72 ? 1.065 8.437 -41.539 1.00 51.30 72 GLU A O 17
ATOM 28617 N N . SER A 1 73 ? -0.106 8.267 -39.625 1.00 21.24 73 SER A N 17
ATOM 28618 C CA . SER A 1 73 ? -1.068 7.317 -40.169 1.00 13.50 73 SER A CA 17
ATOM 28619 C C . SER A 1 73 ? -1.640 7.820 -41.491 1.00 61.12 73 SER A C 17
ATOM 28620 O O . SER A 1 73 ? -2.436 8.758 -41.536 1.00 75.42 73 SER A O 17
ATOM 28628 N N . PRO A 1 74 ? -1.224 7.182 -42.596 1.00 2.11 74 PRO A N 17
ATOM 28629 C CA . PRO A 1 74 ? -1.680 7.546 -43.940 1.00 72.01 74 PRO A CA 17
ATOM 28630 C C . PRO A 1 74 ? -3.146 7.192 -44.169 1.00 52.32 74 PRO A C 17
ATOM 28631 O O . PRO A 1 74 ? -3.462 6.258 -44.908 1.00 24.15 74 PRO A O 17
ATOM 28642 N N . LEU A 1 75 ? -4.038 7.944 -43.533 1.00 42.44 75 LEU A N 17
ATOM 28643 C CA . LEU A 1 75 ? -5.472 7.711 -43.669 1.00 4.31 75 LEU A CA 17
ATOM 28644 C C . LEU A 1 75 ? -6.267 8.699 -42.821 1.00 24.21 75 LEU A C 17
ATOM 28645 O O . LEU A 1 75 ? -7.322 9.179 -43.235 1.00 24.53 75 LEU A O 17
ATOM 28661 N N . VAL A 1 76 ? -5.751 9.000 -41.633 1.00 73.34 76 VAL A N 17
ATOM 28662 C CA . VAL A 1 76 ? -6.411 9.933 -40.728 1.00 20.52 76 VAL A CA 17
ATOM 28663 C C . VAL A 1 76 ? -6.783 11.225 -41.446 1.00 75.01 76 VAL A C 17
ATOM 28664 O O . VAL A 1 76 ? -5.915 11.951 -41.927 1.00 52.45 76 VAL A O 17
ATOM 28677 N N . GLU A 1 77 ? -8.081 11.505 -41.514 1.00 13.11 77 GLU A N 17
ATOM 28678 C CA . GLU A 1 77 ? -8.569 12.710 -42.174 1.00 12.11 77 GLU A CA 17
ATOM 28679 C C . GLU A 1 77 ? -9.731 13.324 -41.398 1.00 5.33 77 GLU A C 17
ATOM 28680 O O . GLU A 1 77 ? -10.678 13.844 -41.986 1.00 1.35 77 GLU A O 17
ATOM 28692 N N . GLY A 1 78 ? -9.650 13.258 -40.072 1.00 51.22 78 GLY A N 17
ATOM 28693 C CA . GLY A 1 78 ? -10.701 13.810 -39.237 1.00 2.42 78 GLY A CA 17
ATOM 28694 C C . GLY A 1 78 ? -10.886 13.032 -37.949 1.00 43.20 78 GLY A C 17
ATOM 28695 O O . GLY A 1 78 ? -10.602 13.522 -36.856 1.00 0.21 78 GLY A O 17
ATOM 28699 N N . PRO A 1 79 ? -11.375 11.788 -38.070 1.00 52.33 79 PRO A N 17
ATOM 28700 C CA . PRO A 1 79 ? -11.610 10.915 -36.916 1.00 54.21 79 PRO A CA 17
ATOM 28701 C C . PRO A 1 79 ? -10.312 10.446 -36.270 1.00 12.33 79 PRO A C 17
ATOM 28702 O O . PRO A 1 79 ? -10.266 10.178 -35.070 1.00 14.35 79 PRO A O 17
ATOM 28713 N N . GLY A 1 80 ? -9.257 10.351 -37.072 1.00 42.34 80 GLY A N 17
ATOM 28714 C CA . GLY A 1 80 ? -7.971 9.915 -36.560 1.00 5.43 80 GLY A CA 17
ATOM 28715 C C . GLY A 1 80 ? -7.290 10.980 -35.723 1.00 64.31 80 GLY A C 17
ATOM 28716 O O . GLY A 1 80 ? -6.718 10.683 -34.673 1.00 44.00 80 GLY A O 17
ATOM 28720 N N . LYS A 1 81 ? -7.348 12.223 -36.188 1.00 25.45 81 LYS A N 17
ATOM 28721 C CA . LYS A 1 81 ? -6.732 13.336 -35.475 1.00 42.45 81 LYS A CA 17
ATOM 28722 C C . LYS A 1 81 ? -7.463 13.617 -34.167 1.00 22.24 81 LYS A C 17
ATOM 28723 O O . LYS A 1 81 ? -6.840 13.784 -33.119 1.00 65.24 81 LYS A O 17
ATOM 28742 N N . VAL A 1 82 ? -8.790 13.666 -34.235 1.00 33.10 82 VAL A N 17
ATOM 28743 C CA . VAL A 1 82 ? -9.606 13.924 -33.054 1.00 61.22 82 VAL A CA 17
ATOM 28744 C C . VAL A 1 82 ? -9.361 12.875 -31.977 1.00 24.51 82 VAL A C 17
ATOM 28745 O O . VAL A 1 82 ? -9.317 13.189 -30.788 1.00 13.15 82 VAL A O 17
ATOM 28758 N N . ARG A 1 83 ? -9.202 11.625 -32.400 1.00 42.12 83 ARG A N 17
ATOM 28759 C CA . ARG A 1 83 ? -8.962 10.528 -31.471 1.00 45.20 83 ARG A CA 17
ATOM 28760 C C . ARG A 1 83 ? -7.565 10.625 -30.865 1.00 23.35 83 ARG A C 17
ATOM 28761 O O . ARG A 1 83 ? -7.370 10.348 -29.681 1.00 1.41 83 ARG A O 17
ATOM 28782 N N . ALA A 1 84 ? -6.595 11.019 -31.684 1.00 53.34 84 ALA A N 17
ATOM 28783 C CA . ALA A 1 84 ? -5.218 11.154 -31.229 1.00 24.32 84 ALA A CA 17
ATOM 28784 C C . ALA A 1 84 ? -5.069 12.329 -30.269 1.00 0.44 84 ALA A C 17
ATOM 28785 O O . ALA A 1 84 ? -4.470 12.199 -29.201 1.00 50.52 84 ALA A O 17
ATOM 28792 N N . ILE A 1 85 ? -5.618 13.476 -30.656 1.00 53.51 85 ILE A N 17
ATOM 28793 C CA . ILE A 1 85 ? -5.547 14.674 -29.829 1.00 0.05 85 ILE A CA 17
ATOM 28794 C C . ILE A 1 85 ? -6.430 14.542 -28.592 1.00 43.34 85 ILE A C 17
ATOM 28795 O O . ILE A 1 85 ? -6.008 14.851 -27.480 1.00 3.31 85 ILE A O 17
ATOM 28811 N N . GLY A 1 86 ? -7.659 14.078 -28.797 1.00 11.53 86 GLY A N 17
ATOM 28812 C CA . GLY A 1 86 ? -8.583 13.912 -27.690 1.00 2.11 86 GLY A CA 17
ATOM 28813 C C . GLY A 1 86 ? -8.091 12.902 -26.672 1.00 2.45 86 GLY A C 17
ATOM 28814 O O . GLY A 1 86 ? -8.351 13.039 -25.476 1.00 65.21 86 GLY A O 17
ATOM 28818 N N . ARG A 1 87 ? -7.379 11.885 -27.146 1.00 72.32 87 ARG A N 17
ATOM 28819 C CA . ARG A 1 87 ? -6.853 10.846 -26.269 1.00 34.30 87 ARG A CA 17
ATOM 28820 C C . ARG A 1 87 ? -5.824 11.421 -25.301 1.00 52.40 87 ARG A C 17
ATOM 28821 O O . ARG A 1 87 ? -5.872 11.159 -24.100 1.00 5.03 87 ARG A O 17
ATOM 28842 N N . VAL A 1 88 ? -4.894 12.208 -25.833 1.00 53.44 88 VAL A N 17
ATOM 28843 C CA . VAL A 1 88 ? -3.853 12.822 -25.017 1.00 75.21 88 VAL A CA 17
ATOM 28844 C C . VAL A 1 88 ? -4.454 13.741 -23.960 1.00 34.23 88 VAL A C 17
ATOM 28845 O O . VAL A 1 88 ? -4.140 13.630 -22.774 1.00 35.35 88 VAL A O 17
ATOM 28858 N N . LEU A 1 89 ? -5.322 14.648 -24.395 1.00 71.11 89 LEU A N 17
ATOM 28859 C CA . LEU A 1 89 ? -5.970 15.587 -23.486 1.00 64.21 89 LEU A CA 17
ATOM 28860 C C . LEU A 1 89 ? -6.644 14.850 -22.333 1.00 52.24 89 LEU A C 17
ATOM 28861 O O . LEU A 1 89 ? -6.673 15.339 -21.204 1.00 24.24 89 LEU A O 17
ATOM 28877 N N . TRP A 1 90 ? -7.185 13.674 -22.626 1.00 63.41 90 TRP A N 17
ATOM 28878 C CA . TRP A 1 90 ? -7.857 12.868 -21.612 1.00 53.24 90 TRP A CA 17
ATOM 28879 C C . TRP A 1 90 ? -6.862 12.342 -20.586 1.00 5.15 90 TRP A C 17
ATOM 28880 O O . TRP A 1 90 ? -7.126 12.360 -19.383 1.00 61.32 90 TRP A O 17
ATOM 28901 N N . THR A 1 91 ? -5.713 11.874 -21.066 1.00 73.31 91 THR A N 17
ATOM 28902 C CA . THR A 1 91 ? -4.678 11.341 -20.189 1.00 55.33 91 THR A CA 17
ATOM 28903 C C . THR A 1 91 ? -4.218 12.389 -19.181 1.00 54.44 91 THR A C 17
ATOM 28904 O O . THR A 1 91 ? -4.127 12.115 -17.985 1.00 24.34 91 THR A O 17
ATOM 28915 N N . ILE A 1 92 ? -3.932 13.590 -19.674 1.00 24.02 92 ILE A N 17
ATOM 28916 C CA . ILE A 1 92 ? -3.483 14.680 -18.815 1.00 61.31 92 ILE A CA 17
ATOM 28917 C C . ILE A 1 92 ? -4.543 15.034 -17.778 1.00 35.21 92 ILE A C 17
ATOM 28918 O O . ILE A 1 92 ? -4.225 15.376 -16.640 1.00 25.42 92 ILE A O 17
ATOM 28934 N N . LYS A 1 93 ? -5.807 14.949 -18.180 1.00 74.21 93 LYS A N 17
ATOM 28935 C CA . LYS A 1 93 ? -6.917 15.258 -17.286 1.00 1.34 93 LYS A CA 17
ATOM 28936 C C . LYS A 1 93 ? -6.867 14.386 -16.035 1.00 73.51 93 LYS A C 17
ATOM 28937 O O . LYS A 1 93 ? -6.999 14.881 -14.916 1.00 30.24 93 LYS A O 17
ATOM 28956 N N . ARG A 1 94 ? -6.675 13.086 -16.233 1.00 41.04 94 ARG A N 17
ATOM 28957 C CA . ARG A 1 94 ? -6.608 12.145 -15.122 1.00 20.14 94 ARG A CA 17
ATOM 28958 C C . ARG A 1 94 ? -5.409 12.446 -14.227 1.00 4.35 94 ARG A C 17
ATOM 28959 O O . ARG A 1 94 ? -5.488 12.326 -13.004 1.00 62.51 94 ARG A O 17
ATOM 28980 N N . LEU A 1 95 ? -4.300 12.837 -14.845 1.00 23.12 95 LEU A N 17
ATOM 28981 C CA . LEU A 1 95 ? -3.083 13.155 -14.105 1.00 52.21 95 LEU A CA 17
ATOM 28982 C C . LEU A 1 95 ? -3.343 14.252 -13.077 1.00 24.31 95 LEU A C 17
ATOM 28983 O O . LEU A 1 95 ? -2.620 14.372 -12.089 1.00 2.44 95 LEU A O 17
ATOM 28999 N N . ASN A 1 96 ? -4.380 15.048 -13.316 1.00 60.14 96 ASN A N 17
ATOM 29000 C CA . ASN A 1 96 ? -4.735 16.133 -12.411 1.00 11.32 96 ASN A CA 17
ATOM 29001 C C . ASN A 1 96 ? -3.665 17.221 -12.419 1.00 3.33 96 ASN A C 17
ATOM 29002 O O . ASN A 1 96 ? -3.219 17.675 -11.364 1.00 23.30 96 ASN A O 17
ATOM 29013 N N . ILE A 1 97 ? -3.258 17.635 -13.614 1.00 25.23 97 ILE A N 17
ATOM 29014 C CA . ILE A 1 97 ? -2.242 18.669 -13.759 1.00 13.31 97 ILE A CA 17
ATOM 29015 C C . ILE A 1 97 ? -2.783 19.866 -14.534 1.00 63.32 97 ILE A C 17
ATOM 29016 O O . ILE A 1 97 ? -3.100 19.759 -15.719 1.00 71.45 97 ILE A O 17
ATOM 29032 N N . ASP A 1 98 ? -2.883 21.005 -13.859 1.00 52.23 98 ASP A N 17
ATOM 29033 C CA . ASP A 1 98 ? -3.383 22.224 -14.485 1.00 4.30 98 ASP A CA 17
ATOM 29034 C C . ASP A 1 98 ? -2.620 22.525 -15.772 1.00 23.04 98 ASP A C 17
ATOM 29035 O O . ASP A 1 98 ? -1.474 22.973 -15.735 1.00 51.41 98 ASP A O 17
ATOM 29044 N N . SER A 1 99 ? -3.264 22.276 -16.908 1.00 23.54 99 SER A N 17
ATOM 29045 C CA . SER A 1 99 ? -2.644 22.515 -18.206 1.00 13.22 99 SER A CA 17
ATOM 29046 C C . SER A 1 99 ? -3.516 23.429 -19.063 1.00 63.10 99 SER A C 17
ATOM 29047 O O . SER A 1 99 ? -4.737 23.485 -18.913 1.00 61.22 99 SER A O 17
ATOM 29055 N N . PRO A 1 100 ? -2.875 24.164 -19.983 1.00 63.03 100 PRO A N 17
ATOM 29056 C CA . PRO A 1 100 ? -3.570 25.088 -20.883 1.00 51.14 100 PRO A CA 17
ATOM 29057 C C . PRO A 1 100 ? -4.424 24.359 -21.916 1.00 42.34 100 PRO A C 17
ATOM 29058 O O . PRO A 1 100 ? -4.060 24.277 -23.090 1.00 2.10 100 PRO A O 17
ATOM 29069 N N . PHE A 1 101 ? -5.560 23.832 -21.473 1.00 42.01 101 PHE A N 17
ATOM 29070 C CA . PHE A 1 101 ? -6.464 23.110 -22.359 1.00 73.51 101 PHE A CA 17
ATOM 29071 C C . PHE A 1 101 ? -7.893 23.143 -21.823 1.00 73.23 101 PHE A C 17
ATOM 29072 O O . PHE A 1 101 ? -8.752 23.845 -22.357 1.00 34.32 101 PHE A O 17
ATOM 29089 N N . VAL A 1 102 ? -8.139 22.379 -20.763 1.00 52.04 102 VAL A N 17
ATOM 29090 C CA . VAL A 1 102 ? -9.462 22.321 -20.154 1.00 32.01 102 VAL A CA 17
ATOM 29091 C C . VAL A 1 102 ? -9.870 23.680 -19.596 1.00 54.14 102 VAL A C 17
ATOM 29092 O O . VAL A 1 102 ? -10.695 23.767 -18.686 1.00 10.11 102 VAL A O 17
ATOM 29105 N N . SER A 1 1 ? -29.947 -8.232 -35.867 1.00 52.04 1 SER A N 18
ATOM 29106 C CA . SER A 1 1 ? -28.976 -7.729 -34.903 1.00 1.14 1 SER A CA 18
ATOM 29107 C C . SER A 1 1 ? -28.197 -6.551 -35.479 1.00 41.14 1 SER A C 18
ATOM 29108 O O . SER A 1 1 ? -27.578 -6.660 -36.536 1.00 64.52 1 SER A O 18
ATOM 29116 N N . MET A 1 2 ? -28.233 -5.424 -34.775 1.00 24.22 2 MET A N 18
ATOM 29117 C CA . MET A 1 2 ? -27.530 -4.226 -35.215 1.00 41.13 2 MET A CA 18
ATOM 29118 C C . MET A 1 2 ? -27.493 -3.178 -34.107 1.00 33.14 2 MET A C 18
ATOM 29119 O O . MET A 1 2 ? -26.489 -2.491 -33.921 1.00 51.05 2 MET A O 18
ATOM 29133 N N . ASP A 1 3 ? -28.596 -3.061 -33.374 1.00 63.32 3 ASP A N 18
ATOM 29134 C CA . ASP A 1 3 ? -28.689 -2.098 -32.284 1.00 33.44 3 ASP A CA 18
ATOM 29135 C C . ASP A 1 3 ? -28.574 -0.670 -32.809 1.00 22.04 3 ASP A C 18
ATOM 29136 O O . ASP A 1 3 ? -27.474 -0.166 -33.032 1.00 43.41 3 ASP A O 18
ATOM 29145 N N . LYS A 1 4 ? -29.718 -0.023 -33.004 1.00 72.21 4 LYS A N 18
ATOM 29146 C CA . LYS A 1 4 ? -29.747 1.347 -33.502 1.00 55.13 4 LYS A CA 18
ATOM 29147 C C . LYS A 1 4 ? -30.703 2.204 -32.680 1.00 53.33 4 LYS A C 18
ATOM 29148 O O . LYS A 1 4 ? -31.918 2.018 -32.731 1.00 74.25 4 LYS A O 18
ATOM 29167 N N . GLU A 1 5 ? -30.146 3.146 -31.924 1.00 73.35 5 GLU A N 18
ATOM 29168 C CA . GLU A 1 5 ? -30.952 4.033 -31.093 1.00 21.02 5 GLU A CA 18
ATOM 29169 C C . GLU A 1 5 ? -30.166 5.285 -30.713 1.00 21.31 5 GLU A C 18
ATOM 29170 O O . GLU A 1 5 ? -29.299 5.246 -29.841 1.00 65.12 5 GLU A O 18
ATOM 29182 N N . TRP A 1 6 ? -30.477 6.394 -31.376 1.00 23.35 6 TRP A N 18
ATOM 29183 C CA . TRP A 1 6 ? -29.801 7.657 -31.109 1.00 40.42 6 TRP A CA 18
ATOM 29184 C C . TRP A 1 6 ? -30.335 8.304 -29.836 1.00 1.01 6 TRP A C 18
ATOM 29185 O O . TRP A 1 6 ? -29.566 8.774 -28.998 1.00 55.55 6 TRP A O 18
ATOM 29206 N N . ILE A 1 7 ? -31.657 8.322 -29.697 1.00 63.11 7 ILE A N 18
ATOM 29207 C CA . ILE A 1 7 ? -32.293 8.909 -28.525 1.00 42.41 7 ILE A CA 18
ATOM 29208 C C . ILE A 1 7 ? -32.039 10.412 -28.456 1.00 25.22 7 ILE A C 18
ATOM 29209 O O . ILE A 1 7 ? -31.002 10.898 -28.907 1.00 62.34 7 ILE A O 18
ATOM 29225 N N . SER A 1 8 ? -32.992 11.141 -27.886 1.00 13.12 8 SER A N 18
ATOM 29226 C CA . SER A 1 8 ? -32.873 12.589 -27.759 1.00 51.33 8 SER A CA 18
ATOM 29227 C C . SER A 1 8 ? -33.272 13.047 -26.359 1.00 24.44 8 SER A C 18
ATOM 29228 O O . SER A 1 8 ? -34.380 12.776 -25.897 1.00 33.14 8 SER A O 18
ATOM 29236 N N . LYS A 1 9 ? -32.360 13.742 -25.688 1.00 42.04 9 LYS A N 18
ATOM 29237 C CA . LYS A 1 9 ? -32.615 14.240 -24.341 1.00 42.25 9 LYS A CA 18
ATOM 29238 C C . LYS A 1 9 ? -31.457 15.106 -23.854 1.00 10.21 9 LYS A C 18
ATOM 29239 O O . LYS A 1 9 ? -30.379 14.601 -23.543 1.00 45.24 9 LYS A O 18
ATOM 29258 N N . LEU A 1 10 ? -31.689 16.412 -23.789 1.00 13.33 10 LEU A N 18
ATOM 29259 C CA . LEU A 1 10 ? -30.667 17.350 -23.338 1.00 20.44 10 LEU A CA 18
ATOM 29260 C C . LEU A 1 10 ? -30.306 17.100 -21.876 1.00 42.22 10 LEU A C 18
ATOM 29261 O O . LEU A 1 10 ? -31.089 16.546 -21.105 1.00 12.24 10 LEU A O 18
ATOM 29277 N N . PRO A 1 11 ? -29.094 17.519 -21.487 1.00 3.42 11 PRO A N 18
ATOM 29278 C CA . PRO A 1 11 ? -28.602 17.354 -20.115 1.00 11.45 11 PRO A CA 18
ATOM 29279 C C . PRO A 1 11 ? -29.338 18.250 -19.124 1.00 33.34 11 PRO A C 18
ATOM 29280 O O . PRO A 1 11 ? -29.589 19.423 -19.398 1.00 75.45 11 PRO A O 18
ATOM 29291 N N . LYS A 1 12 ? -29.683 17.688 -17.970 1.00 0.51 12 LYS A N 18
ATOM 29292 C CA . LYS A 1 12 ? -30.389 18.436 -16.936 1.00 40.11 12 LYS A CA 18
ATOM 29293 C C . LYS A 1 12 ? -29.478 18.706 -15.742 1.00 32.11 12 LYS A C 18
ATOM 29294 O O . LYS A 1 12 ? -29.553 19.766 -15.119 1.00 71.43 12 LYS A O 18
ATOM 29313 N N . SER A 1 13 ? -28.620 17.742 -15.429 1.00 25.42 13 SER A N 18
ATOM 29314 C CA . SER A 1 13 ? -27.696 17.874 -14.308 1.00 51.40 13 SER A CA 18
ATOM 29315 C C . SER A 1 13 ? -26.313 18.298 -14.791 1.00 23.03 13 SER A C 18
ATOM 29316 O O . SER A 1 13 ? -25.964 18.152 -15.962 1.00 24.40 13 SER A O 18
ATOM 29324 N N . PRO A 1 14 ? -25.503 18.838 -13.867 1.00 15.03 14 PRO A N 18
ATOM 29325 C CA . PRO A 1 14 ? -24.145 19.294 -14.173 1.00 40.13 14 PRO A CA 18
ATOM 29326 C C . PRO A 1 14 ? -23.197 18.136 -14.469 1.00 1.23 14 PRO A C 18
ATOM 29327 O O . PRO A 1 14 ? -22.326 18.240 -15.331 1.00 13.10 14 PRO A O 18
ATOM 29338 N N . GLU A 1 15 ? -23.374 17.034 -13.747 1.00 34.33 15 GLU A N 18
ATOM 29339 C CA . GLU A 1 15 ? -22.534 15.857 -13.932 1.00 62.13 15 GLU A CA 18
ATOM 29340 C C . GLU A 1 15 ? -21.061 16.204 -13.736 1.00 72.21 15 GLU A C 18
ATOM 29341 O O . GLU A 1 15 ? -20.282 16.277 -14.688 1.00 53.22 15 GLU A O 18
ATOM 29353 N N . PRO A 1 16 ? -20.667 16.425 -12.473 1.00 75.44 16 PRO A N 18
ATOM 29354 C CA . PRO A 1 16 ? -19.287 16.768 -12.123 1.00 2.25 16 PRO A CA 18
ATOM 29355 C C . PRO A 1 16 ? -18.330 15.597 -12.319 1.00 23.45 16 PRO A C 18
ATOM 29356 O O . PRO A 1 16 ? -17.263 15.748 -12.914 1.00 2.10 16 PRO A O 18
ATOM 29367 N N . TRP A 1 17 ? -18.720 14.431 -11.817 1.00 24.12 17 TRP A N 18
ATOM 29368 C CA . TRP A 1 17 ? -17.896 13.232 -11.938 1.00 55.34 17 TRP A CA 18
ATOM 29369 C C . TRP A 1 17 ? -18.672 12.104 -12.608 1.00 23.32 17 TRP A C 18
ATOM 29370 O O . TRP A 1 17 ? -19.397 11.358 -11.947 1.00 72.55 17 TRP A O 18
ATOM 29391 N N . THR A 1 18 ? -18.516 11.982 -13.922 1.00 52.00 18 THR A N 18
ATOM 29392 C CA . THR A 1 18 ? -19.203 10.945 -14.681 1.00 70.32 18 THR A CA 18
ATOM 29393 C C . THR A 1 18 ? -18.618 10.809 -16.082 1.00 54.51 18 THR A C 18
ATOM 29394 O O . THR A 1 18 ? -17.965 11.717 -16.598 1.00 45.11 18 THR A O 18
ATOM 29405 N N . PRO A 1 19 ? -18.858 9.652 -16.716 1.00 44.10 19 PRO A N 18
ATOM 29406 C CA . PRO A 1 19 ? -18.364 9.372 -18.067 1.00 74.22 19 PRO A CA 18
ATOM 29407 C C . PRO A 1 19 ? -19.070 10.211 -19.127 1.00 70.40 19 PRO A C 18
ATOM 29408 O O . PRO A 1 19 ? -18.474 10.578 -20.139 1.00 22.03 19 PRO A O 18
ATOM 29419 N N . GLU A 1 20 ? -20.343 10.511 -18.887 1.00 71.42 20 GLU A N 18
ATOM 29420 C CA . GLU A 1 20 ? -21.129 11.306 -19.824 1.00 4.24 20 GLU A CA 18
ATOM 29421 C C . GLU A 1 20 ? -20.483 12.669 -20.056 1.00 23.21 20 GLU A C 18
ATOM 29422 O O . GLU A 1 20 ? -20.527 13.207 -21.162 1.00 32.42 20 GLU A O 18
ATOM 29434 N N . GLN A 1 21 ? -19.883 13.220 -19.005 1.00 22.31 21 GLN A N 18
ATOM 29435 C CA . GLN A 1 21 ? -19.228 14.519 -19.094 1.00 75.32 21 GLN A CA 18
ATOM 29436 C C . GLN A 1 21 ? -17.980 14.442 -19.967 1.00 63.11 21 GLN A C 18
ATOM 29437 O O . GLN A 1 21 ? -17.703 15.347 -20.752 1.00 60.15 21 GLN A O 18
ATOM 29451 N N . GLU A 1 22 ? -17.230 13.353 -19.822 1.00 11.12 22 GLU A N 18
ATOM 29452 C CA . GLU A 1 22 ? -16.009 13.159 -20.596 1.00 30.23 22 GLU A CA 18
ATOM 29453 C C . GLU A 1 22 ? -16.312 13.138 -22.091 1.00 71.15 22 GLU A C 18
ATOM 29454 O O . GLU A 1 22 ? -15.709 13.879 -22.867 1.00 71.55 22 GLU A O 18
ATOM 29466 N N . GLU A 1 23 ? -17.249 12.282 -22.488 1.00 33.11 23 GLU A N 18
ATOM 29467 C CA . GLU A 1 23 ? -17.630 12.163 -23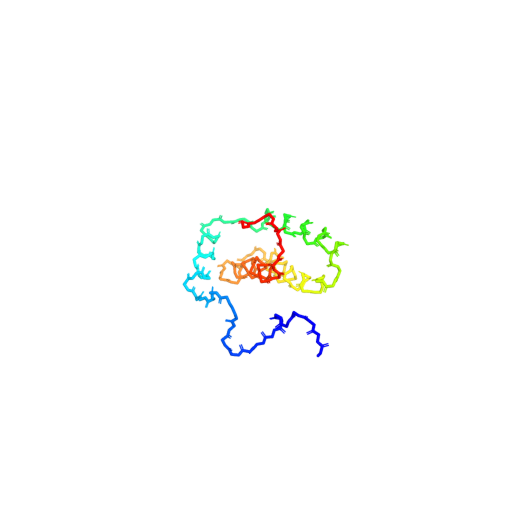.890 1.00 31.44 23 GLU A CA 18
ATOM 29468 C C . GLU A 1 23 ? -18.064 13.513 -24.453 1.00 34.04 23 GLU A C 18
ATOM 29469 O O . GLU A 1 23 ? -17.730 13.863 -25.584 1.00 43.33 23 GLU A O 18
ATOM 29481 N N . ALA A 1 24 ? -18.812 14.268 -23.654 1.00 41.11 24 ALA A N 18
ATOM 29482 C CA . ALA A 1 24 ? -19.290 15.580 -24.070 1.00 34.32 24 ALA A CA 18
ATOM 29483 C C . ALA A 1 24 ? -18.130 16.492 -24.453 1.00 4.13 24 ALA A C 18
ATOM 29484 O O . ALA A 1 24 ? -18.200 17.221 -25.443 1.00 21.21 24 ALA A O 18
ATOM 29491 N N . PHE A 1 25 ? -17.063 16.448 -23.661 1.00 15.30 25 PHE A N 18
ATOM 29492 C CA . PHE A 1 25 ? -15.888 17.273 -23.916 1.00 22.01 25 PHE A CA 18
ATOM 29493 C C . PHE A 1 25 ? -15.276 16.943 -25.274 1.00 60.33 25 PHE A C 18
ATOM 29494 O O . PHE A 1 25 ? -15.015 17.833 -26.084 1.00 12.54 25 PHE A O 18
ATOM 29511 N N . LEU A 1 26 ? -15.050 15.656 -25.517 1.00 42.35 26 LEU A N 18
ATOM 29512 C CA . LEU A 1 26 ? -14.469 15.206 -26.777 1.00 43.35 26 LEU A CA 18
ATOM 29513 C C . LEU A 1 26 ? -15.329 15.642 -27.960 1.00 44.22 26 LEU A C 18
ATOM 29514 O O . LEU A 1 26 ? -14.814 15.956 -29.033 1.00 51.31 26 LEU A O 18
ATOM 29530 N N . LYS A 1 27 ? -16.641 15.660 -27.755 1.00 42.02 27 LYS A N 18
ATOM 29531 C CA . LYS A 1 27 ? -17.574 16.061 -28.802 1.00 44.03 27 LYS A CA 18
ATOM 29532 C C . LYS A 1 27 ? -17.413 17.540 -29.138 1.00 51.31 27 LYS A C 18
ATOM 29533 O O . LYS A 1 27 ? -17.583 17.947 -30.287 1.00 40.10 27 LYS A O 18
ATOM 29552 N N . ARG A 1 28 ? -17.082 18.338 -28.128 1.00 54.32 28 ARG A N 18
ATOM 29553 C CA . ARG A 1 28 ? -16.899 19.773 -28.316 1.00 64.24 28 ARG A CA 18
ATOM 29554 C C . ARG A 1 28 ? -15.560 20.065 -28.988 1.00 5.31 28 ARG A C 18
ATOM 29555 O O . ARG A 1 28 ? -15.477 20.890 -29.897 1.00 54.43 28 ARG A O 18
ATOM 29576 N N . PHE A 1 29 ? -14.514 19.383 -28.533 1.00 72.03 29 PHE A N 18
ATOM 29577 C CA . PHE A 1 29 ? -13.178 19.571 -29.089 1.00 15.34 29 PHE A CA 18
ATOM 29578 C C . PHE A 1 29 ? -13.124 19.107 -30.541 1.00 24.31 29 PHE A C 18
ATOM 29579 O O . PHE A 1 29 ? -12.570 19.789 -31.402 1.00 12.31 29 PHE A O 18
ATOM 29596 N N . ALA A 1 30 ? -13.701 17.939 -30.804 1.00 60.22 30 ALA A N 18
ATOM 29597 C CA . ALA A 1 30 ? -13.720 17.383 -32.151 1.00 63.25 30 ALA A CA 18
ATOM 29598 C C . ALA A 1 30 ? -14.536 18.259 -33.096 1.00 64.45 30 ALA A C 18
ATOM 29599 O O . ALA A 1 30 ? -14.399 18.166 -34.315 1.00 30.30 30 ALA A O 18
ATOM 29606 N N . GLU A 1 31 ? -15.382 19.108 -32.524 1.00 55.01 31 GLU A N 18
ATOM 29607 C CA . GLU A 1 31 ? -16.222 20.000 -33.317 1.00 23.32 31 GLU A CA 18
ATOM 29608 C C . GLU A 1 31 ? -15.398 20.718 -34.381 1.00 10.21 31 GLU A C 18
ATOM 29609 O O . GLU A 1 31 ? -15.871 20.959 -35.491 1.00 71.15 31 GLU A O 18
ATOM 29621 N N . LYS A 1 32 ? -14.161 21.060 -34.032 1.00 14.10 32 LYS A N 18
ATOM 29622 C CA . LYS A 1 32 ? -13.269 21.752 -34.955 1.00 72.42 32 LYS A CA 18
ATOM 29623 C C . LYS A 1 32 ? -11.913 22.013 -34.309 1.00 33.33 32 LYS A C 18
ATOM 29624 O O . LYS A 1 32 ? -11.747 22.976 -33.560 1.00 42.35 32 LYS A O 18
ATOM 29643 N N . VAL A 1 33 ? -10.947 21.149 -34.602 1.00 45.04 33 VAL A N 18
ATOM 29644 C CA . VAL A 1 33 ? -9.604 21.288 -34.051 1.00 51.23 33 VAL A CA 18
ATOM 29645 C C . VAL A 1 33 ? -8.544 20.949 -35.093 1.00 54.53 33 VAL A C 18
ATOM 29646 O O . VAL A 1 33 ? -8.809 20.217 -36.047 1.00 4.22 33 VAL A O 18
ATOM 29659 N N . ASP A 1 34 ? -7.343 21.485 -34.904 1.00 15.20 34 ASP A N 18
ATOM 29660 C CA . ASP A 1 34 ? -6.242 21.238 -35.828 1.00 11.22 34 ASP A CA 18
ATOM 29661 C C . ASP A 1 34 ? -5.134 20.439 -35.149 1.00 41.23 34 ASP A C 18
ATOM 29662 O O . ASP A 1 34 ? -4.568 20.851 -34.137 1.00 4.55 34 ASP A O 18
ATOM 29671 N N . PRO A 1 35 ? -4.815 19.267 -35.719 1.00 2.44 35 PRO A N 18
ATOM 29672 C CA . PRO A 1 35 ? -3.773 18.385 -35.186 1.00 42.22 35 PRO A CA 18
ATOM 29673 C C . PRO A 1 35 ? -2.374 18.965 -35.367 1.00 54.21 35 PRO A C 18
ATOM 29674 O O . PRO A 1 35 ? -1.498 18.769 -34.526 1.00 1.20 35 PRO A O 18
ATOM 29685 N N . GLU A 1 36 ? -2.174 19.680 -36.470 1.00 44.12 36 GLU A N 18
ATOM 29686 C CA . GLU A 1 36 ? -0.880 20.287 -36.761 1.00 50.43 36 GLU A CA 18
ATOM 29687 C C . GLU A 1 36 ? -0.495 21.291 -35.678 1.00 44.24 36 GLU A C 18
ATOM 29688 O O . GLU A 1 36 ? 0.628 21.275 -35.174 1.00 23.51 36 GLU A O 18
ATOM 29700 N N . GLU A 1 37 ? -1.434 22.164 -35.328 1.00 23.24 37 GLU A N 18
ATOM 29701 C CA . GLU A 1 37 ? -1.193 23.176 -34.306 1.00 24.14 37 GLU A CA 18
ATOM 29702 C C . GLU A 1 37 ? -1.184 22.552 -32.913 1.00 25.51 37 GLU A C 18
ATOM 29703 O O . GLU A 1 37 ? -0.328 22.865 -32.085 1.00 4.34 37 GLU A O 18
ATOM 29715 N N . THR A 1 38 ? -2.143 21.667 -32.661 1.00 64.41 38 THR A N 18
ATOM 29716 C CA . THR A 1 38 ? -2.248 21.000 -31.370 1.00 21.10 38 THR A CA 18
ATOM 29717 C C . THR A 1 38 ? -0.997 20.182 -31.071 1.00 31.44 38 THR A C 18
ATOM 29718 O O . THR A 1 38 ? -0.587 20.055 -29.916 1.00 32.22 38 THR A O 18
ATOM 29729 N N . LEU A 1 39 ? -0.393 19.628 -32.116 1.00 54.13 39 LEU A N 18
ATOM 29730 C CA . LEU A 1 39 ? 0.813 18.822 -31.965 1.00 42.33 39 LEU A CA 18
ATOM 29731 C C . LEU A 1 39 ? 1.935 19.635 -31.328 1.00 11.03 39 LEU A C 18
ATOM 29732 O O . LEU A 1 39 ? 2.684 19.130 -30.492 1.00 24.23 39 LEU A O 18
ATOM 29748 N N . LYS A 1 40 ? 2.044 20.898 -31.726 1.00 22.21 40 LYS A N 18
ATOM 29749 C CA . LYS A 1 40 ? 3.071 21.784 -31.192 1.00 65.31 40 LYS A CA 18
ATOM 29750 C C . LYS A 1 40 ? 2.809 22.098 -29.723 1.00 51.21 40 LYS A C 18
ATOM 29751 O O . LYS A 1 40 ? 3.696 21.961 -28.879 1.00 73.23 40 LYS A O 18
ATOM 29770 N N . LYS A 1 41 ? 1.585 22.519 -29.423 1.00 2.12 41 LYS A N 18
ATOM 29771 C CA . LYS A 1 41 ? 1.203 22.850 -28.054 1.00 42.15 41 LYS A CA 18
ATOM 29772 C C . LYS A 1 41 ? 1.277 21.620 -27.156 1.00 23.02 41 LYS A C 18
ATOM 29773 O O . LYS A 1 41 ? 1.694 21.707 -26.000 1.00 35.54 41 LYS A O 18
ATOM 29792 N N . LEU A 1 42 ? 0.872 20.475 -27.694 1.00 71.40 42 LEU A N 18
ATOM 29793 C CA . LEU A 1 42 ? 0.893 19.225 -26.941 1.00 10.10 42 LEU A CA 18
ATOM 29794 C C . LEU A 1 42 ? 2.324 18.733 -26.744 1.00 34.32 42 LEU A C 18
ATOM 29795 O O . LEU A 1 42 ? 2.695 18.298 -25.655 1.00 21.23 42 LEU A O 18
ATOM 29811 N N . GLU A 1 43 ? 3.121 18.807 -27.804 1.00 54.04 43 GLU A N 18
ATOM 29812 C CA . GLU A 1 43 ? 4.511 18.370 -27.746 1.00 40.35 43 GLU A CA 18
ATOM 29813 C C . GLU A 1 43 ? 5.331 19.284 -26.839 1.00 31.41 43 GLU A C 18
ATOM 29814 O O . GLU A 1 43 ? 6.151 18.816 -26.050 1.00 0.30 43 GLU A O 18
ATOM 29826 N N . GLU A 1 44 ? 5.102 20.587 -26.959 1.00 45.43 44 GLU A N 18
ATOM 29827 C CA . GLU A 1 44 ? 5.821 21.566 -26.151 1.00 74.14 44 GLU A CA 18
ATOM 29828 C C . GLU A 1 44 ? 5.413 21.464 -24.684 1.00 42.54 44 GLU A C 18
ATOM 29829 O O . GLU A 1 44 ? 6.256 21.534 -23.790 1.00 12.41 44 GLU A O 18
ATOM 29841 N N . TRP A 1 45 ? 4.117 21.300 -24.446 1.00 73.35 45 TRP A N 18
ATOM 29842 C CA . TRP A 1 45 ? 3.598 21.189 -23.088 1.00 33.31 45 TRP A CA 18
ATOM 29843 C C . TRP A 1 45 ? 4.221 20.003 -22.362 1.00 21.10 45 TRP A C 18
ATOM 29844 O O . TRP A 1 45 ? 4.709 20.137 -21.240 1.00 42.31 45 TRP A O 18
ATOM 29865 N N . ILE A 1 46 ? 4.200 18.842 -23.008 1.00 31.30 46 ILE A N 18
ATOM 29866 C CA . ILE A 1 46 ? 4.765 17.632 -22.422 1.00 62.21 46 ILE A CA 18
ATOM 29867 C C . ILE A 1 46 ? 6.262 17.787 -22.178 1.00 12.22 46 ILE A C 18
ATOM 29868 O O . ILE A 1 46 ? 6.783 17.353 -21.151 1.00 4.14 46 ILE A O 18
ATOM 29884 N N . LYS A 1 47 ? 6.950 18.411 -23.128 1.00 12.11 47 LYS A N 18
ATOM 29885 C CA . LYS A 1 47 ? 8.388 18.628 -23.016 1.00 21.34 47 LYS A CA 18
ATOM 29886 C C . LYS A 1 47 ? 8.722 19.418 -21.755 1.00 51.43 47 LYS A C 18
ATOM 29887 O O . LYS A 1 47 ? 9.608 19.038 -20.990 1.00 71.13 47 LYS A O 18
ATOM 29906 N N . GLU A 1 48 ? 8.006 20.519 -21.545 1.00 24.22 48 GLU A N 18
ATOM 29907 C CA . GLU A 1 48 ? 8.229 21.361 -20.375 1.00 74.50 48 GLU A CA 18
ATOM 29908 C C . GLU A 1 48 ? 7.718 20.679 -19.108 1.00 53.25 48 GLU A C 18
ATOM 29909 O O . GLU A 1 48 ? 8.397 20.662 -18.083 1.00 43.23 48 GLU A O 18
ATOM 29921 N N . ASN A 1 49 ? 6.516 20.119 -19.189 1.00 20.13 49 ASN A N 18
ATOM 29922 C CA . ASN A 1 49 ? 5.913 19.437 -18.050 1.00 4.31 49 ASN A CA 18
ATOM 29923 C C . ASN A 1 49 ? 6.806 18.300 -17.562 1.00 71.22 49 ASN A C 18
ATOM 29924 O O . ASN A 1 49 ? 6.957 18.088 -16.359 1.00 20.04 49 ASN A O 18
ATOM 29935 N N . ILE A 1 50 ? 7.394 17.571 -18.505 1.00 2.03 50 ILE A N 18
ATOM 29936 C CA . ILE A 1 50 ? 8.273 16.456 -18.172 1.00 12.44 50 ILE A CA 18
ATOM 29937 C C . ILE A 1 50 ? 9.427 16.913 -17.286 1.00 41.13 50 ILE A C 18
ATOM 29938 O O . ILE A 1 50 ? 9.834 16.207 -16.364 1.00 22.14 50 ILE A O 18
ATOM 29954 N N . LYS A 1 51 ? 9.952 18.100 -17.572 1.00 33.52 51 LYS A N 18
ATOM 29955 C CA . LYS A 1 51 ? 11.058 18.655 -16.801 1.00 33.24 51 LYS A CA 18
ATOM 29956 C C . LYS A 1 51 ? 10.642 18.903 -15.355 1.00 12.13 51 LYS A C 18
ATOM 29957 O O . LYS A 1 51 ? 11.450 18.774 -14.435 1.00 34.14 51 LYS A O 18
ATOM 29976 N N . LYS A 1 52 ? 9.377 19.261 -15.160 1.00 70.42 52 LYS A N 18
ATOM 29977 C CA . LYS A 1 52 ? 8.852 19.525 -13.826 1.00 1.24 52 LYS A CA 18
ATOM 29978 C C . LYS A 1 52 ? 8.417 18.231 -13.146 1.00 23.14 52 LYS A C 18
ATOM 29979 O O . LYS A 1 52 ? 8.564 18.076 -11.934 1.00 22.32 52 LYS A O 18
ATOM 29998 N N . TYR A 1 53 ? 7.883 17.304 -13.935 1.00 1.43 53 TYR A N 18
ATOM 29999 C CA . TYR A 1 53 ? 7.426 16.024 -13.407 1.00 61.20 53 TYR A CA 18
ATOM 30000 C C . TYR A 1 53 ? 7.988 14.867 -14.228 1.00 23.33 53 TYR A C 18
ATOM 30001 O O . TYR A 1 53 ? 7.343 14.348 -15.140 1.00 5.24 53 TYR A O 18
ATOM 30019 N N . PRO A 1 54 ? 9.218 14.450 -13.895 1.00 23.31 54 PRO A N 18
ATOM 30020 C CA . PRO A 1 54 ? 9.895 13.347 -14.586 1.00 55.40 54 PRO A CA 18
ATOM 30021 C C . PRO A 1 54 ? 9.251 11.997 -14.292 1.00 64.31 54 PRO A C 18
ATOM 30022 O O . PRO A 1 54 ? 9.378 11.056 -15.075 1.00 15.15 54 PRO A O 18
ATOM 30033 N N . GLU A 1 55 ? 8.560 11.909 -13.160 1.00 4.43 55 GLU A N 18
ATOM 30034 C CA . GLU A 1 55 ? 7.898 10.672 -12.763 1.00 42.32 55 GLU A CA 18
ATOM 30035 C C . GLU A 1 55 ? 6.702 10.382 -13.666 1.00 53.54 55 GLU A C 18
ATOM 30036 O O . GLU A 1 55 ? 6.319 9.228 -13.856 1.00 24.35 55 GLU A O 18
ATOM 30048 N N . TYR A 1 56 ? 6.118 11.438 -14.220 1.00 13.00 56 TYR A N 18
ATOM 30049 C CA . TYR A 1 56 ? 4.964 11.299 -15.100 1.00 73.42 56 TYR A CA 18
ATOM 30050 C C . TYR A 1 56 ? 5.396 11.248 -16.562 1.00 64.00 56 TYR A C 18
ATOM 30051 O O . TYR A 1 56 ? 4.593 10.962 -17.451 1.00 1.40 56 TYR A O 18
ATOM 30069 N N . LYS A 1 57 ? 6.673 11.527 -16.805 1.00 24.24 57 LYS A N 18
ATOM 30070 C CA . LYS A 1 57 ? 7.217 11.511 -18.157 1.00 74.34 57 LYS A CA 18
ATOM 30071 C C . LYS A 1 57 ? 6.835 10.226 -18.883 1.00 22.45 57 LYS A C 18
ATOM 30072 O O . LYS A 1 57 ? 6.583 10.232 -20.088 1.00 20.34 57 LYS A O 18
ATOM 30091 N N . ASP A 1 58 ? 6.793 9.123 -18.141 1.00 53.25 58 ASP A N 18
ATOM 30092 C CA . ASP A 1 58 ? 6.438 7.830 -18.713 1.00 62.02 58 ASP A CA 18
ATOM 30093 C C . ASP A 1 58 ? 5.042 7.870 -19.326 1.00 23.15 58 ASP A C 18
ATOM 30094 O O . ASP A 1 58 ? 4.846 7.470 -20.473 1.00 31.21 58 ASP A O 18
ATOM 30103 N N . GLU A 1 59 ? 4.076 8.355 -18.552 1.00 50.33 59 GLU A N 18
ATOM 30104 C CA . GLU A 1 59 ? 2.697 8.446 -19.019 1.00 11.40 59 GLU A CA 18
ATOM 30105 C C . GLU A 1 59 ? 2.567 9.479 -20.133 1.00 42.24 59 GLU A C 18
ATOM 30106 O O . GLU A 1 59 ? 1.898 9.243 -21.140 1.00 71.44 59 GLU A O 18
ATOM 30118 N N . LEU A 1 60 ? 3.210 10.626 -19.946 1.00 53.52 60 LEU A N 18
ATOM 30119 C CA . LEU A 1 60 ? 3.166 11.698 -20.935 1.00 53.44 60 LEU A CA 18
ATOM 30120 C C . LEU A 1 60 ? 3.728 11.228 -22.273 1.00 35.20 60 LEU A C 18
ATOM 30121 O O . LEU A 1 60 ? 3.181 11.541 -23.331 1.00 1.22 60 LEU A O 18
ATOM 30137 N N . GLU A 1 61 ? 4.820 10.473 -22.218 1.00 31.32 61 GLU A N 18
ATOM 30138 C CA . GLU A 1 61 ? 5.454 9.957 -23.426 1.00 51.43 61 GLU A CA 18
ATOM 30139 C C . GLU A 1 61 ? 4.499 9.053 -24.199 1.00 33.34 61 GLU A C 18
ATOM 30140 O O . GLU A 1 61 ? 4.461 9.076 -25.428 1.00 44.23 61 GLU A O 18
ATOM 30152 N N . VAL A 1 62 ? 3.727 8.254 -23.467 1.00 2.55 62 VAL A N 18
ATOM 30153 C CA . VAL A 1 62 ? 2.772 7.341 -24.081 1.00 52.51 62 VAL A CA 18
ATOM 30154 C C . VAL A 1 62 ? 1.747 8.099 -24.918 1.00 14.41 62 VAL A C 18
ATOM 30155 O O . VAL A 1 62 ? 1.507 7.765 -26.077 1.00 61.13 62 VAL A O 18
ATOM 30168 N N . ALA A 1 63 ? 1.145 9.123 -24.321 1.00 0.25 63 ALA A N 18
ATOM 30169 C CA . ALA A 1 63 ? 0.147 9.931 -25.011 1.00 52.25 63 ALA A CA 18
ATOM 30170 C C . ALA A 1 63 ? 0.736 10.583 -26.257 1.00 1.50 63 ALA A C 18
ATOM 30171 O O . ALA A 1 63 ? 0.141 10.537 -27.334 1.00 22.00 63 ALA A O 18
ATOM 30178 N N . TYR A 1 64 ? 1.907 11.191 -26.103 1.00 43.12 64 TYR A N 18
ATOM 30179 C CA . TYR A 1 64 ? 2.575 11.856 -27.216 1.00 0.30 64 TYR A CA 18
ATOM 30180 C C . TYR A 1 64 ? 2.866 10.871 -28.345 1.00 3.34 64 TYR A C 18
ATOM 30181 O O . TYR A 1 64 ? 2.704 11.192 -29.521 1.00 4.24 64 TYR A O 18
ATOM 30199 N N . ASN A 1 65 ? 3.295 9.669 -27.975 1.00 44.23 65 ASN A N 18
ATOM 30200 C CA . ASN A 1 65 ? 3.609 8.635 -28.955 1.00 62.25 65 ASN A CA 18
ATOM 30201 C C . ASN A 1 65 ? 2.399 8.332 -29.833 1.00 53.25 65 ASN A C 18
ATOM 30202 O O . ASN A 1 65 ? 2.528 8.143 -31.043 1.00 24.12 65 ASN A O 18
ATOM 30213 N N . SER A 1 66 ? 1.222 8.291 -29.216 1.00 4.22 66 SER A N 18
ATOM 30214 C CA . SER A 1 66 ? -0.011 8.008 -29.940 1.00 53.21 66 SER A CA 18
ATOM 30215 C C . SER A 1 66 ? -0.316 9.115 -30.945 1.00 10.34 66 SER A C 18
ATOM 30216 O O . SER A 1 66 ? -0.616 8.848 -32.109 1.00 5.44 66 SER A O 18
ATOM 30224 N N . ALA A 1 67 ? -0.239 10.361 -30.486 1.00 24.52 67 ALA A N 18
ATOM 30225 C CA . ALA A 1 67 ? -0.505 11.509 -31.343 1.00 62.40 67 ALA A CA 18
ATOM 30226 C C . ALA A 1 67 ? 0.448 11.537 -32.534 1.00 42.54 67 ALA A C 18
ATOM 30227 O O . ALA A 1 67 ? 0.043 11.828 -33.659 1.00 43.23 67 ALA A O 18
ATOM 30234 N N . LYS A 1 68 ? 1.716 11.234 -32.278 1.00 50.43 68 LYS A N 18
ATOM 30235 C CA . LYS A 1 68 ? 2.727 11.224 -33.328 1.00 44.52 68 LYS A CA 18
ATOM 30236 C C . LYS A 1 68 ? 2.495 10.069 -34.297 1.00 41.31 68 LYS A C 18
ATOM 30237 O O . LYS A 1 68 ? 2.697 10.208 -35.505 1.00 22.04 68 LYS A O 18
ATOM 30256 N N . LEU A 1 69 ? 2.068 8.931 -33.762 1.00 31.43 69 LEU A N 18
ATOM 30257 C CA . LEU A 1 69 ? 1.806 7.752 -34.579 1.00 72.12 69 LEU A CA 18
ATOM 30258 C C . LEU A 1 69 ? 0.765 8.055 -35.653 1.00 64.41 69 LEU A C 18
ATOM 30259 O O . LEU A 1 69 ? 0.953 7.725 -36.824 1.00 54.32 69 LEU A O 18
ATOM 30275 N N . PHE A 1 70 ? -0.331 8.685 -35.246 1.00 71.32 70 PHE A N 18
ATOM 30276 C CA . PHE A 1 70 ? -1.401 9.033 -36.173 1.00 74.23 70 PHE A CA 18
ATOM 30277 C C . PHE A 1 70 ? -0.931 10.081 -37.178 1.00 12.44 70 PHE A C 18
ATOM 30278 O O . PHE A 1 70 ? -1.249 10.006 -38.366 1.00 64.12 70 PHE A O 18
ATOM 30295 N N . LEU A 1 71 ? -0.173 11.058 -36.693 1.00 53.31 71 LEU A N 18
ATOM 30296 C CA . LEU A 1 71 ? 0.341 12.123 -37.546 1.00 61.15 71 LEU A CA 18
ATOM 30297 C C . LEU A 1 71 ? 1.242 11.558 -38.639 1.00 65.33 71 LEU A C 18
ATOM 30298 O O . LEU A 1 71 ? 1.365 12.137 -39.719 1.00 31.44 71 LEU A O 18
ATOM 30314 N N . GLU A 1 72 ? 1.871 10.421 -38.352 1.00 3.13 72 GLU A N 18
ATOM 30315 C CA . GLU A 1 72 ? 2.760 9.777 -39.312 1.00 30.32 72 GLU A CA 18
ATOM 30316 C C . GLU A 1 72 ? 1.963 8.989 -40.348 1.00 14.34 72 GLU A C 18
ATOM 30317 O O . GLU A 1 72 ? 2.533 8.367 -41.244 1.00 45.34 72 GLU A O 18
ATOM 30329 N N . SER A 1 73 ? 0.640 9.021 -40.217 1.00 65.34 73 SER A N 18
ATOM 30330 C CA . SER A 1 73 ? -0.236 8.307 -41.139 1.00 52.43 73 SER A CA 18
ATOM 30331 C C . SER A 1 73 ? -0.991 9.283 -42.036 1.00 72.13 73 SER A C 18
ATOM 30332 O O . SER A 1 73 ? -2.130 9.664 -41.763 1.00 62.22 73 SER A O 18
ATOM 30340 N N . PRO A 1 74 ? -0.343 9.699 -43.134 1.00 65.24 74 PRO A N 18
ATOM 30341 C CA . PRO A 1 74 ? -0.933 10.635 -44.095 1.00 55.02 74 PRO A CA 18
ATOM 30342 C C . PRO A 1 74 ? -2.076 10.009 -44.887 1.00 55.14 74 PRO A C 18
ATOM 30343 O O . PRO A 1 74 ? -1.904 9.620 -46.043 1.00 1.03 74 PRO A O 18
ATOM 30354 N N . LEU A 1 75 ? -3.243 9.916 -44.260 1.00 22.22 75 LEU A N 18
ATOM 30355 C CA . LEU A 1 75 ? -4.416 9.337 -44.908 1.00 5.23 75 LEU A CA 18
ATOM 30356 C C . LEU A 1 75 ? -5.666 9.546 -44.057 1.00 62.13 75 LEU A C 18
ATOM 30357 O O . LEU A 1 75 ? -6.751 9.795 -44.582 1.00 3.22 75 LEU A O 18
ATOM 30373 N N . VAL A 1 76 ? -5.504 9.445 -42.742 1.00 0.55 76 VAL A N 18
ATOM 30374 C CA . VAL A 1 76 ? -6.617 9.626 -41.819 1.00 13.01 76 VAL A CA 18
ATOM 30375 C C . VAL A 1 76 ? -6.661 11.052 -41.281 1.00 42.34 76 VAL A C 18
ATOM 30376 O O . VAL A 1 76 ? -5.743 11.492 -40.589 1.00 64.32 76 VAL A O 18
ATOM 30389 N N . GLU A 1 77 ? -7.732 11.769 -41.605 1.00 21.11 77 GLU A N 18
ATOM 30390 C CA . GLU A 1 77 ? -7.894 13.146 -41.154 1.00 42.32 77 GLU A CA 18
ATOM 30391 C C . GLU A 1 77 ? -9.299 13.378 -40.604 1.00 42.04 77 GLU A C 18
ATOM 30392 O O . GLU A 1 77 ? -10.195 13.811 -41.326 1.00 71.13 77 GLU A O 18
ATOM 30404 N N . GLY A 1 78 ? -9.482 13.084 -39.321 1.00 5.51 78 GLY A N 18
ATOM 30405 C CA . GLY A 1 78 ? -10.779 13.266 -38.696 1.00 72.25 78 GLY A CA 18
ATOM 30406 C C . GLY A 1 78 ? -10.950 12.410 -37.457 1.00 51.11 78 GLY A C 18
ATOM 30407 O O . GLY A 1 78 ? -10.707 12.852 -36.333 1.00 64.41 78 GLY A O 18
ATOM 30411 N N . PRO A 1 79 ? -11.381 11.156 -37.654 1.00 72.04 79 PRO A N 18
ATOM 30412 C CA . PRO A 1 79 ? -11.596 10.210 -36.555 1.00 32.33 79 PRO A CA 18
ATOM 30413 C C . PRO A 1 79 ? -10.288 9.764 -35.910 1.00 74.32 79 PRO A C 18
ATOM 30414 O O . PRO A 1 79 ? -10.237 9.493 -34.712 1.00 25.13 79 PRO A O 18
ATOM 30425 N N . GLY A 1 80 ? -9.232 9.689 -36.715 1.00 15.52 80 GLY A N 18
ATOM 30426 C CA . GLY A 1 80 ? -7.938 9.276 -36.204 1.00 74.21 80 GLY A CA 18
ATOM 30427 C C . GLY A 1 80 ? -7.259 10.364 -35.396 1.00 32.43 80 GLY A C 18
ATOM 30428 O O . GLY A 1 80 ? -6.652 10.091 -34.360 1.00 44.22 80 GLY A O 18
ATOM 30432 N N . LYS A 1 81 ? -7.360 11.601 -35.870 1.00 4.12 81 LYS A N 18
ATOM 30433 C CA . LYS A 1 81 ? -6.750 12.735 -35.185 1.00 34.21 81 LYS A CA 18
ATOM 30434 C C . LYS A 1 81 ? -7.489 13.048 -33.888 1.00 45.23 81 LYS A C 18
ATOM 30435 O O . LYS A 1 81 ? -6.869 13.289 -32.852 1.00 62.00 81 LYS A O 18
ATOM 30454 N N . VAL A 1 82 ? -8.817 13.042 -33.951 1.00 45.12 82 VAL A N 18
ATOM 30455 C CA . VAL A 1 82 ? -9.639 13.323 -32.780 1.00 64.01 82 VAL A CA 18
ATOM 30456 C C . VAL A 1 82 ? -9.416 12.281 -31.689 1.00 71.55 82 VAL A C 18
ATOM 30457 O O . VAL A 1 82 ? -9.389 12.605 -30.503 1.00 53.32 82 VAL A O 18
ATOM 30470 N N . ARG A 1 83 ? -9.257 11.027 -32.101 1.00 13.03 83 ARG A N 18
ATOM 30471 C CA . ARG A 1 83 ? -9.038 9.936 -31.158 1.00 51.11 83 ARG A CA 18
ATOM 30472 C C . ARG A 1 83 ? -7.650 10.031 -30.530 1.00 50.31 83 ARG A C 18
ATOM 30473 O O . ARG A 1 83 ? -7.485 9.816 -29.330 1.00 74.33 83 ARG A O 18
ATOM 30494 N N . ALA A 1 84 ? -6.656 10.355 -31.350 1.00 72.22 84 ALA A N 18
ATOM 30495 C CA . ALA A 1 84 ? -5.283 10.480 -30.875 1.00 74.13 84 ALA A CA 18
ATOM 30496 C C . ALA A 1 84 ? -5.123 11.701 -29.976 1.00 73.32 84 ALA A C 18
ATOM 30497 O O . ALA A 1 84 ? -4.539 11.614 -28.895 1.00 52.52 84 ALA A O 18
ATOM 30504 N N . ILE A 1 85 ? -5.644 12.836 -30.430 1.00 0.55 85 ILE A N 18
ATOM 30505 C CA . ILE A 1 85 ? -5.558 14.074 -29.665 1.00 45.33 85 ILE A CA 18
ATOM 30506 C C . ILE A 1 85 ? -6.434 14.012 -28.419 1.00 21.02 85 ILE A C 18
ATOM 30507 O O . ILE A 1 85 ? -6.011 14.397 -27.329 1.00 62.25 85 ILE A O 18
ATOM 30523 N N . GLY A 1 86 ? -7.659 13.523 -28.586 1.00 53.23 86 GLY A N 18
ATOM 30524 C CA . GLY A 1 86 ? -8.576 13.418 -27.466 1.00 71.51 86 GLY A CA 18
ATOM 30525 C C . GLY A 1 86 ? -8.094 12.441 -26.412 1.00 23.31 86 GLY A C 18
ATOM 30526 O O . GLY A 1 86 ? -8.302 12.654 -25.217 1.00 64.34 86 GLY A O 18
ATOM 30530 N N . ARG A 1 87 ? -7.448 11.367 -26.855 1.00 33.40 87 ARG A N 18
ATOM 30531 C CA . ARG A 1 87 ? -6.938 10.352 -25.941 1.00 30.20 87 ARG A CA 18
ATOM 30532 C C . ARG A 1 87 ? -5.907 10.949 -24.987 1.00 62.54 87 ARG A C 18
ATOM 30533 O O . ARG A 1 87 ? -5.959 10.721 -23.778 1.00 53.14 87 ARG A O 18
ATOM 30554 N N . VAL A 1 88 ? -4.969 11.711 -25.540 1.00 74.02 88 VAL A N 18
ATOM 30555 C CA . VAL A 1 88 ? -3.926 12.341 -24.739 1.00 62.14 88 VAL A CA 18
ATOM 30556 C C . VAL A 1 88 ? -4.524 13.279 -23.697 1.00 40.42 88 VAL A C 18
ATOM 30557 O O . VAL A 1 88 ? -4.174 13.218 -22.517 1.00 52.44 88 VAL A O 18
ATOM 30570 N N . LEU A 1 89 ? -5.428 14.146 -24.139 1.00 35.30 89 LEU A N 18
ATOM 30571 C CA . LEU A 1 89 ? -6.077 15.098 -23.244 1.00 21.24 89 LEU A CA 18
ATOM 30572 C C . LEU A 1 89 ? -6.698 14.385 -22.047 1.00 64.54 89 LEU A C 18
ATOM 30573 O O . LEU A 1 89 ? -6.700 14.907 -20.933 1.00 62.04 89 LEU A O 18
ATOM 30589 N N . TRP A 1 90 ? -7.222 13.188 -22.286 1.00 13.10 90 TRP A N 18
ATOM 30590 C CA . TRP A 1 90 ? -7.845 12.401 -21.227 1.00 42.42 90 TRP A CA 18
ATOM 30591 C C . TRP A 1 90 ? -6.807 11.946 -20.206 1.00 12.43 90 TRP A C 18
ATOM 30592 O O . TRP A 1 90 ? -7.034 12.025 -18.998 1.00 12.51 90 TRP A O 18
ATOM 30613 N N . THR A 1 91 ? -5.668 11.470 -20.698 1.00 10.35 91 THR A N 18
ATOM 30614 C CA . THR A 1 91 ? -4.596 11.002 -19.828 1.00 13.15 91 THR A CA 18
ATOM 30615 C C . THR A 1 91 ? -4.120 12.111 -18.896 1.00 34.34 91 THR A C 18
ATOM 30616 O O . THR A 1 91 ? -3.992 11.906 -17.688 1.00 43.34 91 THR A O 18
ATOM 30627 N N . ILE A 1 92 ? -3.862 13.283 -19.464 1.00 13.32 92 ILE A N 18
ATOM 30628 C CA . ILE A 1 92 ? -3.402 14.425 -18.682 1.00 31.35 92 ILE A CA 18
ATOM 30629 C C . ILE A 1 92 ? -4.408 14.787 -17.595 1.00 10.54 92 ILE A C 18
ATOM 30630 O O . ILE A 1 92 ? -4.031 15.164 -16.484 1.00 61.31 92 ILE A O 18
ATOM 30646 N N . LYS A 1 93 ? -5.691 14.670 -17.920 1.00 53.53 93 LYS A N 18
ATOM 30647 C CA . LYS A 1 93 ? -6.753 14.982 -16.971 1.00 51.12 93 LYS A CA 18
ATOM 30648 C C . LYS A 1 93 ? -6.643 14.110 -15.724 1.00 5.10 93 LYS A C 18
ATOM 30649 O O . LYS A 1 93 ? -6.798 14.593 -14.602 1.00 42.22 93 LYS A O 18
ATOM 30668 N N . ARG A 1 94 ? -6.373 12.825 -15.928 1.00 51.24 94 ARG A N 18
ATOM 30669 C CA . ARG A 1 94 ? -6.241 11.887 -14.821 1.00 35.24 94 ARG A CA 18
ATOM 30670 C C . ARG A 1 94 ? -5.082 12.279 -13.910 1.00 42.22 94 ARG A C 18
ATOM 30671 O O . ARG A 1 94 ? -5.194 12.226 -12.685 1.00 31.25 94 ARG A O 18
ATOM 30692 N N . LEU A 1 95 ? -3.968 12.674 -14.517 1.00 4.14 95 LEU A N 18
ATOM 30693 C CA . LEU A 1 95 ? -2.786 13.075 -13.761 1.00 43.41 95 LEU A CA 18
ATOM 30694 C C . LEU A 1 95 ? -3.119 14.201 -12.788 1.00 41.25 95 LEU A C 18
ATOM 30695 O O . LEU A 1 95 ? -2.439 14.385 -11.780 1.00 50.21 95 LEU A O 18
ATOM 30711 N N . ASN A 1 96 ? -4.172 14.952 -13.098 1.00 4.31 96 ASN A N 18
ATOM 30712 C CA . ASN A 1 96 ? -4.596 16.060 -12.249 1.00 50.11 96 ASN A CA 18
ATOM 30713 C C . ASN A 1 96 ? -3.566 17.186 -12.269 1.00 30.45 96 ASN A C 18
ATOM 30714 O O . ASN A 1 96 ? -3.138 17.667 -11.219 1.00 55.25 96 ASN A O 18
ATOM 30725 N N . ILE A 1 97 ? -3.173 17.600 -13.469 1.00 34.44 97 ILE A N 18
ATOM 30726 C CA . ILE A 1 97 ? -2.196 18.670 -13.624 1.00 4.13 97 ILE A CA 18
ATOM 30727 C C . ILE A 1 97 ? -2.782 19.842 -14.403 1.00 63.22 97 ILE A C 18
ATOM 30728 O O . ILE A 1 97 ? -3.156 19.701 -15.569 1.00 4.05 97 ILE A O 18
ATOM 30744 N N . ASP A 1 98 ? -2.859 20.997 -13.754 1.00 2.31 98 ASP A N 18
ATOM 30745 C CA . ASP A 1 98 ? -3.397 22.196 -14.387 1.00 41.34 98 ASP A CA 18
ATOM 30746 C C . ASP A 1 98 ? -2.681 22.484 -15.703 1.00 22.34 98 ASP A C 18
ATOM 30747 O O . ASP A 1 98 ? -1.557 22.987 -15.713 1.00 34.13 98 ASP A O 18
ATOM 30756 N N . SER A 1 99 ? -3.339 22.161 -16.812 1.00 31.45 99 SER A N 18
ATOM 30757 C CA . SER A 1 99 ? -2.764 22.380 -18.133 1.00 42.11 99 SER A CA 18
ATOM 30758 C C . SER A 1 99 ? -3.699 23.216 -19.001 1.00 13.23 99 SER A C 18
ATOM 30759 O O . SER A 1 99 ? -4.918 23.218 -18.823 1.00 5.21 99 SER A O 18
ATOM 30767 N N . PRO A 1 100 ? -3.116 23.946 -19.964 1.00 13.32 100 PRO A N 18
ATOM 30768 C CA . PRO A 1 100 ? -3.879 24.801 -20.880 1.00 24.12 100 PRO A CA 18
ATOM 30769 C C . PRO A 1 100 ? -4.718 23.993 -21.863 1.00 53.20 100 PRO A C 18
ATOM 30770 O O . PRO A 1 100 ? -4.382 23.889 -23.043 1.00 51.24 100 PRO A O 18
ATOM 30781 N N . PHE A 1 101 ? -5.813 23.422 -21.371 1.00 12.22 101 PHE A N 18
ATOM 30782 C CA . PHE A 1 101 ? -6.701 22.623 -22.207 1.00 10.41 101 PHE A CA 18
ATOM 30783 C C . PHE A 1 101 ? -8.115 22.604 -21.634 1.00 3.12 101 PHE A C 18
ATOM 30784 O O . PHE A 1 101 ? -9.065 23.046 -22.280 1.00 11.42 101 PHE A O 18
ATOM 30801 N N . VAL A 1 102 ? -8.247 22.087 -20.416 1.00 70.31 102 VAL A N 18
ATOM 30802 C CA . VAL A 1 102 ? -9.545 22.009 -19.755 1.00 64.11 102 VAL A CA 18
ATOM 30803 C C . VAL A 1 102 ? -10.207 23.379 -19.683 1.00 15.22 102 VAL A C 18
ATOM 30804 O O . VAL A 1 102 ? -9.550 24.408 -19.848 1.00 34.43 102 VAL A O 18
ATOM 30817 N N . SER A 1 1 ? -26.457 41.912 -41.038 1.00 14.52 1 SER A N 19
ATOM 30818 C CA . SER A 1 1 ? -26.055 41.652 -39.661 1.00 75.25 1 SER A CA 19
ATOM 30819 C C . SER A 1 1 ? -24.569 41.316 -39.584 1.00 60.53 1 SER A C 19
ATOM 30820 O O . SER A 1 1 ? -24.174 40.161 -39.738 1.00 71.42 1 SER A O 19
ATOM 30828 N N . MET A 1 2 ? -23.750 42.335 -39.346 1.00 34.22 2 MET A N 19
ATOM 30829 C CA . MET A 1 2 ? -22.307 42.149 -39.247 1.00 64.43 2 MET A CA 19
ATOM 30830 C C . MET A 1 2 ? -21.908 41.736 -37.833 1.00 50.51 2 MET A C 19
ATOM 30831 O O . MET A 1 2 ? -21.302 42.516 -37.098 1.00 61.31 2 MET A O 19
ATOM 30845 N N . ASP A 1 3 ? -22.251 40.508 -37.461 1.00 24.54 3 ASP A N 19
ATOM 30846 C CA . ASP A 1 3 ? -21.927 39.993 -36.135 1.00 75.41 3 ASP A CA 19
ATOM 30847 C C . ASP A 1 3 ? -22.409 38.555 -35.979 1.00 63.43 3 ASP A C 19
ATOM 30848 O O . ASP A 1 3 ? -23.288 38.099 -36.712 1.00 5.03 3 ASP A O 19
ATOM 30857 N N . LYS A 1 4 ? -21.827 37.842 -35.021 1.00 33.53 4 LYS A N 19
ATOM 30858 C CA . LYS A 1 4 ? -22.196 36.454 -34.767 1.00 65.20 4 LYS A CA 19
ATOM 30859 C C . LYS A 1 4 ? -22.768 36.291 -33.362 1.00 31.04 4 LYS A C 19
ATOM 30860 O O . LYS A 1 4 ? -23.686 35.501 -33.145 1.00 1.14 4 LYS A O 19
ATOM 30879 N N . GLU A 1 5 ? -22.221 37.045 -32.414 1.00 65.03 5 GLU A N 19
ATOM 30880 C CA . GLU A 1 5 ? -22.678 36.983 -31.031 1.00 2.21 5 GLU A CA 19
ATOM 30881 C C . GLU A 1 5 ? -22.669 35.546 -30.518 1.00 52.21 5 GLU A C 19
ATOM 30882 O O . GLU A 1 5 ? -23.671 34.837 -30.608 1.00 54.24 5 GLU A O 19
ATOM 30894 N N . TRP A 1 6 ? -21.530 35.124 -29.981 1.00 32.43 6 TRP A N 19
ATOM 30895 C CA . TRP A 1 6 ? -21.389 33.770 -29.453 1.00 14.33 6 TRP A CA 19
ATOM 30896 C C . TRP A 1 6 ? -21.909 33.687 -28.023 1.00 65.21 6 TRP A C 19
ATOM 30897 O O . TRP A 1 6 ? -22.726 32.824 -27.699 1.00 40.13 6 TRP A O 19
ATOM 30918 N N . ILE A 1 7 ? -21.431 34.587 -27.170 1.00 41.23 7 ILE A N 19
ATOM 30919 C CA . ILE A 1 7 ? -21.849 34.615 -25.774 1.00 50.12 7 ILE A CA 19
ATOM 30920 C C . ILE A 1 7 ? -21.404 33.353 -25.042 1.00 54.32 7 ILE A C 19
ATOM 30921 O O . ILE A 1 7 ? -21.299 32.282 -25.638 1.00 73.52 7 ILE A O 19
ATOM 30937 N N . SER A 1 8 ? -21.145 33.489 -23.746 1.00 25.33 8 SER A N 19
ATOM 30938 C CA . SER A 1 8 ? -20.708 32.360 -22.931 1.00 12.54 8 SER A CA 19
ATOM 30939 C C . SER A 1 8 ? -19.462 31.712 -23.526 1.00 30.33 8 SER A C 19
ATOM 30940 O O . SER A 1 8 ? -19.553 30.825 -24.375 1.00 55.10 8 SER A O 19
ATOM 30948 N N . LYS A 1 9 ? -18.296 32.160 -23.071 1.00 53.03 9 LYS A N 19
ATOM 30949 C CA . LYS A 1 9 ? -17.029 31.624 -23.555 1.00 33.24 9 LYS A CA 19
ATOM 30950 C C . LYS A 1 9 ? -16.540 30.491 -22.658 1.00 55.21 9 LYS A C 19
ATOM 30951 O O . LYS A 1 9 ? -16.618 29.318 -23.026 1.00 30.11 9 LYS A O 19
ATOM 30970 N N . LEU A 1 10 ? -16.038 30.849 -21.482 1.00 25.31 10 LEU A N 19
ATOM 30971 C CA . LEU A 1 10 ? -15.537 29.862 -20.532 1.00 60.34 10 LEU A CA 19
ATOM 30972 C C . LEU A 1 10 ? -16.689 29.127 -19.853 1.00 5.30 10 LEU A C 19
ATOM 30973 O O . LEU A 1 10 ? -17.807 29.632 -19.755 1.00 70.25 10 LEU A O 19
ATOM 30989 N N . PRO A 1 11 ? -16.409 27.907 -19.369 1.00 15.31 11 PRO A N 19
ATOM 30990 C CA . PRO A 1 11 ? -17.408 27.078 -18.688 1.00 22.24 11 PRO A CA 19
ATOM 30991 C C . PRO A 1 11 ? -17.793 27.639 -17.322 1.00 42.23 11 PRO A C 19
ATOM 30992 O O . PRO A 1 11 ? -18.975 27.755 -16.999 1.00 1.35 11 PRO A O 19
ATOM 31003 N N . LYS A 1 12 ? -16.788 27.985 -16.526 1.00 60.13 12 LYS A N 19
ATOM 31004 C CA . LYS A 1 12 ? -17.020 28.535 -15.196 1.00 5.34 12 LYS A CA 19
ATOM 31005 C C . LYS A 1 12 ? -17.923 27.618 -14.377 1.00 53.50 12 LYS A C 19
ATOM 31006 O O . LYS A 1 12 ? -18.905 28.066 -13.785 1.00 71.15 12 LYS A O 19
ATOM 31025 N N . SER A 1 13 ? -17.584 26.333 -14.348 1.00 0.45 13 SER A N 19
ATOM 31026 C CA . SER A 1 13 ? -18.367 25.353 -13.603 1.00 52.53 13 SER A CA 19
ATOM 31027 C C . SER A 1 13 ? -17.574 24.814 -12.417 1.00 34.52 13 SER A C 19
ATOM 31028 O O . SER A 1 13 ? -16.348 24.905 -12.364 1.00 72.32 13 SER A O 19
ATOM 31036 N N . PRO A 1 14 ? -18.292 24.237 -11.441 1.00 32.11 14 PRO A N 19
ATOM 31037 C CA . PRO A 1 14 ? -17.678 23.670 -10.237 1.00 23.15 14 PRO A CA 19
ATOM 31038 C C . PRO A 1 14 ? -16.881 22.405 -10.533 1.00 61.44 14 PRO A C 19
ATOM 31039 O O . PRO A 1 14 ? -16.659 22.058 -11.693 1.00 63.40 14 PRO A O 19
ATOM 31050 N N . GLU A 1 15 ? -16.454 21.719 -9.477 1.00 34.41 15 GLU A N 19
ATOM 31051 C CA . GLU A 1 15 ? -15.682 20.491 -9.626 1.00 73.53 15 GLU A CA 19
ATOM 31052 C C . GLU A 1 15 ? -16.467 19.288 -9.109 1.00 1.53 15 GLU A C 19
ATOM 31053 O O . GLU A 1 15 ? -16.173 18.732 -8.050 1.00 50.33 15 GLU A O 19
ATOM 31065 N N . PRO A 1 16 ? -17.489 18.876 -9.873 1.00 20.04 16 PRO A N 19
ATOM 31066 C CA . PRO A 1 16 ? -18.337 17.737 -9.513 1.00 73.21 16 PRO A CA 19
ATOM 31067 C C . PRO A 1 16 ? -17.598 16.407 -9.617 1.00 4.23 16 PRO A C 19
ATOM 31068 O O . PRO A 1 16 ? -17.869 15.474 -8.861 1.00 55.22 16 PRO A O 19
ATOM 31079 N N . TRP A 1 17 ? -16.661 16.329 -10.556 1.00 54.13 17 TRP A N 19
ATOM 31080 C CA . TRP A 1 17 ? -15.882 15.113 -10.758 1.00 62.23 17 TRP A CA 19
ATOM 31081 C C . TRP A 1 17 ? -16.777 13.958 -11.192 1.00 41.25 17 TRP A C 19
ATOM 31082 O O . TRP A 1 17 ? -17.182 13.131 -10.374 1.00 32.25 17 TRP A O 19
ATOM 31103 N N . THR A 1 18 ? -17.082 13.905 -12.485 1.00 75.31 18 THR A N 19
ATOM 31104 C CA . THR A 1 18 ? -17.931 12.851 -13.027 1.00 3.43 18 THR A CA 19
ATOM 31105 C C . THR A 1 18 ? -17.553 12.529 -14.469 1.00 75.41 18 THR A C 19
ATOM 31106 O O . THR A 1 18 ? -16.921 13.325 -15.163 1.00 15.14 18 THR A O 19
ATOM 31117 N N . PRO A 1 19 ? -17.949 11.334 -14.932 1.00 23.33 19 PRO A N 19
ATOM 31118 C CA . PRO A 1 19 ? -17.664 10.880 -16.296 1.00 51.31 19 PRO A CA 19
ATOM 31119 C C . PRO A 1 19 ? -18.455 11.658 -17.343 1.00 61.44 19 PRO A C 19
ATOM 31120 O O . PRO A 1 19 ? -18.026 11.785 -18.489 1.00 11.33 19 PRO A O 19
ATOM 31131 N N . GLU A 1 20 ? -19.611 12.175 -16.941 1.00 34.24 20 GLU A N 19
ATOM 31132 C CA . GLU A 1 20 ? -20.462 12.939 -17.845 1.00 13.31 20 GLU A CA 19
ATOM 31133 C C . GLU A 1 20 ? -19.701 14.121 -18.439 1.00 43.31 20 GLU A C 19
ATOM 31134 O O . GLU A 1 20 ? -19.707 14.330 -19.652 1.00 43.14 20 GLU A O 19
ATOM 31146 N N . GLN A 1 21 ? -19.046 14.891 -17.575 1.00 32.20 21 GLN A N 19
ATOM 31147 C CA . GLN A 1 21 ? -18.282 16.052 -18.013 1.00 62.12 21 GLN A CA 19
ATOM 31148 C C . GLN A 1 21 ? -17.198 15.646 -19.006 1.00 1.52 21 GLN A C 19
ATOM 31149 O O . GLN A 1 21 ? -16.895 16.383 -19.944 1.00 34.42 21 GLN A O 19
ATOM 31163 N N . GLU A 1 22 ? -16.616 14.471 -18.792 1.00 71.34 22 GLU A N 19
ATOM 31164 C CA . GLU A 1 22 ? -15.564 13.968 -19.668 1.00 61.12 22 GLU A CA 19
ATOM 31165 C C . GLU A 1 22 ? -16.058 13.866 -21.109 1.00 30.24 22 GLU A C 19
ATOM 31166 O O . GLU A 1 22 ? -15.440 14.403 -22.027 1.00 15.35 22 GLU A O 19
ATOM 31178 N N . GLU A 1 23 ? -17.176 13.172 -21.297 1.00 25.44 23 GLU A N 19
ATOM 31179 C CA . GLU A 1 23 ? -17.753 12.997 -22.625 1.00 24.14 23 GLU A CA 19
ATOM 31180 C C . GLU A 1 23 ? -18.000 14.348 -23.291 1.00 43.35 23 GLU A C 19
ATOM 31181 O O . GLU A 1 23 ? -17.719 14.526 -24.476 1.00 11.51 23 GLU A O 19
ATOM 31193 N N . ALA A 1 24 ? -18.527 15.293 -22.521 1.00 72.11 24 ALA A N 19
ATOM 31194 C CA . ALA A 1 24 ? -18.811 16.627 -23.037 1.00 24.12 24 ALA A CA 19
ATOM 31195 C C . ALA A 1 24 ? -17.523 17.377 -23.358 1.00 25.24 24 ALA A C 19
ATOM 31196 O O . ALA A 1 24 ? -17.466 18.154 -24.311 1.00 62.44 24 ALA A O 19
ATOM 31203 N N . PHE A 1 25 ? -16.490 17.142 -22.554 1.00 73.24 25 PHE A N 19
ATOM 31204 C CA . PHE A 1 25 ? -15.202 17.797 -22.752 1.00 73.31 25 PHE A CA 19
ATOM 31205 C C . PHE A 1 25 ? -14.623 17.453 -24.121 1.00 42.43 25 PHE A C 19
ATOM 31206 O O . PHE A 1 25 ? -14.167 18.332 -24.854 1.00 12.43 25 PHE A O 19
ATOM 31223 N N . LEU A 1 26 ? -14.642 16.169 -24.460 1.00 65.35 26 LEU A N 19
ATOM 31224 C CA . LEU A 1 26 ? -14.118 15.707 -25.740 1.00 41.35 26 LEU A CA 19
ATOM 31225 C C . LEU A 1 26 ? -15.045 16.106 -26.885 1.00 4.23 26 LEU A C 19
ATOM 31226 O O . LEU A 1 26 ? -14.593 16.402 -27.991 1.00 2.02 26 LEU A O 19
ATOM 31242 N N . LYS A 1 27 ? -16.345 16.115 -26.610 1.00 22.25 27 LYS A N 19
ATOM 31243 C CA . LYS A 1 27 ? -17.337 16.482 -27.614 1.00 23.45 27 LYS A CA 19
ATOM 31244 C C . LYS A 1 27 ? -17.086 17.893 -28.136 1.00 42.03 27 LYS A C 19
ATOM 31245 O O . LYS A 1 27 ? -17.294 18.174 -29.317 1.00 63.13 27 LYS A O 19
ATOM 31264 N N . ARG A 1 28 ? -16.637 18.776 -27.251 1.00 30.31 28 ARG A N 19
ATOM 31265 C CA . ARG A 1 28 ? -16.358 20.158 -27.624 1.00 22.23 28 ARG A CA 19
ATOM 31266 C C . ARG A 1 28 ? -15.045 20.257 -28.395 1.00 15.14 28 ARG A C 19
ATOM 31267 O O . ARG A 1 28 ? -14.913 21.068 -29.312 1.00 65.20 28 ARG A O 19
ATOM 31288 N N . PHE A 1 29 ? -14.078 19.430 -28.016 1.00 33.32 29 PHE A N 19
ATOM 31289 C CA . PHE A 1 29 ? -12.775 19.426 -28.671 1.00 20.14 29 PHE A CA 19
ATOM 31290 C C . PHE A 1 29 ? -12.882 18.880 -30.091 1.00 1.02 29 PHE A C 19
ATOM 31291 O O . PHE A 1 29 ? -12.335 19.456 -31.031 1.00 45.45 29 PHE A O 19
ATOM 31308 N N . ALA A 1 30 ? -13.591 17.766 -30.240 1.00 23.22 30 ALA A N 19
ATOM 31309 C CA . ALA A 1 30 ? -13.771 17.144 -31.545 1.00 74.40 30 ALA A CA 19
ATOM 31310 C C . ALA A 1 30 ? -14.536 18.063 -32.490 1.00 75.50 30 ALA A C 19
ATOM 31311 O O . ALA A 1 30 ? -14.429 17.942 -33.710 1.00 61.02 30 ALA A O 19
ATOM 31318 N N . GLU A 1 31 ? -15.311 18.979 -31.919 1.00 3.41 31 GLU A N 19
ATOM 31319 C CA . GLU A 1 31 ? -16.096 19.918 -32.713 1.00 64.42 31 GLU A CA 19
ATOM 31320 C C . GLU A 1 31 ? -15.239 20.561 -33.799 1.00 3.44 31 GLU A C 19
ATOM 31321 O O . GLU A 1 31 ? -15.713 20.826 -34.904 1.00 60.01 31 GLU A O 19
ATOM 31333 N N . LYS A 1 32 ? -13.975 20.812 -33.476 1.00 64.34 32 LYS A N 19
ATOM 31334 C CA . LYS A 1 32 ? -13.050 21.423 -34.423 1.00 1.25 32 LYS A CA 19
ATOM 31335 C C . LYS A 1 32 ? -11.665 21.582 -33.805 1.00 24.34 32 LYS A C 19
ATOM 31336 O O . LYS A 1 32 ? -11.424 22.505 -33.026 1.00 44.24 32 LYS A O 19
ATOM 31355 N N . VAL A 1 33 ? -10.757 20.677 -34.156 1.00 42.40 33 VAL A N 19
ATOM 31356 C CA . VAL A 1 33 ? -9.395 20.719 -33.638 1.00 61.13 33 VAL A CA 19
ATOM 31357 C C . VAL A 1 33 ? -8.376 20.520 -34.754 1.00 63.02 33 VAL A C 19
ATOM 31358 O O . VAL A 1 33 ? -8.685 19.942 -35.796 1.00 41.11 33 VAL A O 19
ATOM 31371 N N . ASP A 1 34 ? -7.158 21.002 -34.529 1.00 24.31 34 ASP A N 19
ATOM 31372 C CA . ASP A 1 34 ? -6.091 20.875 -35.514 1.00 52.25 34 ASP A CA 19
ATOM 31373 C C . ASP A 1 34 ? -4.904 20.111 -34.936 1.00 41.44 34 ASP A C 19
ATOM 31374 O O . ASP A 1 34 ? -4.355 20.466 -33.893 1.00 0.41 34 ASP A O 19
ATOM 31383 N N . PRO A 1 35 ? -4.499 19.035 -35.628 1.00 2.55 35 PRO A N 19
ATOM 31384 C CA . PRO A 1 35 ? -3.373 18.199 -35.201 1.00 13.12 35 PRO A CA 19
ATOM 31385 C C . PRO A 1 35 ? -2.034 18.915 -35.340 1.00 25.14 35 PRO A C 19
ATOM 31386 O O . PRO A 1 35 ? -1.152 18.768 -34.494 1.00 62.51 35 PRO A O 19
ATOM 31397 N N . GLU A 1 36 ? -1.889 19.689 -36.410 1.00 1.22 36 GLU A N 19
ATOM 31398 C CA . GLU A 1 36 ? -0.656 20.427 -36.656 1.00 51.25 36 GLU A CA 19
ATOM 31399 C C . GLU A 1 36 ? -0.403 21.449 -35.552 1.00 64.23 36 GLU A C 19
ATOM 31400 O O . GLU A 1 36 ? 0.704 21.544 -35.023 1.00 65.03 36 GLU A O 19
ATOM 31412 N N . GLU A 1 37 ? -1.436 22.211 -35.210 1.00 54.32 37 GLU A N 19
ATOM 31413 C CA . GLU A 1 37 ? -1.325 23.227 -34.170 1.00 40.42 37 GLU A CA 19
ATOM 31414 C C . GLU A 1 37 ? -1.269 22.584 -32.787 1.00 2.34 37 GLU A C 19
ATOM 31415 O O . GLU A 1 37 ? -0.461 22.972 -31.942 1.00 33.53 37 GLU A O 19
ATOM 31427 N N . THR A 1 38 ? -2.135 21.600 -32.562 1.00 3.52 38 THR A N 19
ATOM 31428 C CA . THR A 1 38 ? -2.186 20.905 -31.283 1.00 1.43 38 THR A CA 19
ATOM 31429 C C . THR A 1 38 ? -0.882 20.167 -31.005 1.00 4.33 38 THR A C 19
ATOM 31430 O O . THR A 1 38 ? -0.452 20.054 -29.856 1.00 2.45 38 THR A O 19
ATOM 31441 N N . LEU A 1 39 ? -0.254 19.667 -32.063 1.00 62.05 39 LEU A N 19
ATOM 31442 C CA . LEU A 1 39 ? 1.004 18.939 -31.933 1.00 64.03 39 LEU A CA 19
ATOM 31443 C C . LEU A 1 39 ? 2.081 19.820 -31.308 1.00 32.40 39 LEU A C 19
ATOM 31444 O O . LEU A 1 39 ? 2.877 19.360 -30.490 1.00 34.40 39 LEU A O 19
ATOM 31460 N N . LYS A 1 40 ? 2.099 21.090 -31.698 1.00 20.40 40 LYS A N 19
ATOM 31461 C CA . LYS A 1 40 ? 3.074 22.037 -31.174 1.00 5.52 40 LYS A CA 19
ATOM 31462 C C . LYS A 1 40 ? 2.816 22.325 -29.698 1.00 62.30 40 LYS A C 19
ATOM 31463 O O . LYS A 1 40 ? 3.725 22.247 -28.872 1.00 1.34 40 LYS A O 19
ATOM 31482 N N . LYS A 1 41 ? 1.571 22.656 -29.374 1.00 35.32 41 LYS A N 19
ATOM 31483 C CA . LYS A 1 41 ? 1.191 22.951 -27.998 1.00 1.54 41 LYS A CA 19
ATOM 31484 C C . LYS A 1 41 ? 1.359 21.723 -27.110 1.00 63.14 41 LYS A C 19
ATOM 31485 O O . LYS A 1 41 ? 1.792 21.828 -25.962 1.00 32.43 41 LYS A O 19
ATOM 31504 N N . LEU A 1 42 ? 1.018 20.558 -27.650 1.00 44.52 42 LEU A N 19
ATOM 31505 C CA . LEU A 1 42 ? 1.134 19.308 -26.907 1.00 35.51 42 LEU A CA 19
ATOM 31506 C C . LEU A 1 42 ? 2.596 18.909 -26.735 1.00 22.45 42 LEU A C 19
ATOM 31507 O O . LEU A 1 42 ? 3.010 18.490 -25.655 1.00 5.01 42 LEU A O 19
ATOM 31523 N N . GLU A 1 43 ? 3.371 19.046 -27.806 1.00 71.11 43 GLU A N 19
ATOM 31524 C CA . GLU A 1 43 ? 4.788 18.701 -27.771 1.00 10.52 43 GLU A CA 19
ATOM 31525 C C . GLU A 1 43 ? 5.543 19.600 -26.796 1.00 32.51 43 GLU A C 19
ATOM 31526 O O . GLU A 1 43 ? 6.342 19.123 -25.990 1.00 15.23 43 GLU A O 19
ATOM 31538 N N . GLU A 1 44 ? 5.282 20.901 -26.876 1.00 63.40 44 GLU A N 19
ATOM 31539 C CA . GLU A 1 44 ? 5.939 21.865 -26.002 1.00 21.15 44 GLU A CA 19
ATOM 31540 C C . GLU A 1 44 ? 5.462 21.705 -24.561 1.00 11.45 44 GLU A C 19
ATOM 31541 O O . GLU A 1 44 ? 6.240 21.853 -23.618 1.00 33.12 44 GLU A O 19
ATOM 31553 N N . TRP A 1 45 ? 4.178 21.404 -24.398 1.00 43.40 45 TRP A N 19
ATOM 31554 C CA . TRP A 1 45 ? 3.597 21.225 -23.073 1.00 21.41 45 TRP A CA 19
ATOM 31555 C C . TRP A 1 45 ? 4.220 20.027 -22.363 1.00 15.13 45 TRP A C 19
ATOM 31556 O O . TRP A 1 45 ? 4.666 20.135 -21.220 1.00 11.32 45 TRP A O 19
ATOM 31577 N N . ILE A 1 46 ? 4.247 18.888 -23.047 1.00 22.05 46 ILE A N 19
ATOM 31578 C CA . ILE A 1 46 ? 4.817 17.672 -22.480 1.00 11.35 46 ILE A CA 19
ATOM 31579 C C . ILE A 1 46 ? 6.304 17.846 -22.188 1.00 75.14 46 ILE A C 19
ATOM 31580 O O . ILE A 1 46 ? 6.803 17.389 -21.159 1.00 11.44 46 ILE A O 19
ATOM 31596 N N . LYS A 1 47 ? 7.007 18.509 -23.100 1.00 54.11 47 LYS A N 19
ATOM 31597 C CA . LYS A 1 47 ? 8.436 18.746 -22.940 1.00 11.51 47 LYS A CA 19
ATOM 31598 C C . LYS A 1 47 ? 8.722 19.503 -21.647 1.00 74.24 47 LYS A C 19
ATOM 31599 O O . LYS A 1 47 ? 9.593 19.114 -20.870 1.00 33.25 47 LYS A O 19
ATOM 31618 N N . GLU A 1 48 ? 7.980 20.583 -21.423 1.00 4.32 48 GLU A N 19
ATOM 31619 C CA . GLU A 1 48 ? 8.154 21.392 -20.222 1.00 13.20 48 GLU A CA 19
ATOM 31620 C C . GLU A 1 48 ? 7.620 20.664 -18.992 1.00 53.13 48 GLU A C 19
ATOM 31621 O O . GLU A 1 48 ? 8.272 20.621 -17.950 1.00 13.44 48 GLU A O 19
ATOM 31633 N N . ASN A 1 49 ? 6.426 20.091 -19.123 1.00 45.33 49 ASN A N 19
ATOM 31634 C CA . ASN A 1 49 ? 5.803 19.366 -18.023 1.00 61.34 49 ASN A CA 19
ATOM 31635 C C . ASN A 1 49 ? 6.697 18.223 -17.549 1.00 51.04 49 ASN A C 19
ATOM 31636 O O . ASN A 1 49 ? 6.795 17.954 -16.351 1.00 5.10 49 ASN A O 19
ATOM 31647 N N . ILE A 1 50 ? 7.347 17.556 -18.496 1.00 44.32 50 ILE A N 19
ATOM 31648 C CA . ILE A 1 50 ? 8.234 16.445 -18.175 1.00 73.44 50 ILE A CA 19
ATOM 31649 C C . ILE A 1 50 ? 9.380 16.897 -17.277 1.00 10.10 50 ILE A C 19
ATOM 31650 O O . ILE A 1 50 ? 9.789 16.180 -16.363 1.00 13.04 50 ILE A O 19
ATOM 31666 N N . LYS A 1 51 ? 9.895 18.093 -17.542 1.00 1.30 51 LYS A N 19
ATOM 31667 C CA . LYS A 1 51 ? 10.993 18.645 -16.757 1.00 60.13 51 LYS A CA 19
ATOM 31668 C C . LYS A 1 51 ? 10.551 18.919 -15.323 1.00 3.44 51 LYS A C 19
ATOM 31669 O O . LYS A 1 51 ? 11.341 18.801 -14.386 1.00 50.51 51 LYS A O 19
ATOM 31688 N N . LYS A 1 52 ? 9.285 19.285 -15.158 1.00 72.24 52 LYS A N 19
ATOM 31689 C CA . LYS A 1 52 ? 8.737 19.573 -13.838 1.00 33.02 52 LYS A CA 19
ATOM 31690 C C . LYS A 1 52 ? 8.317 18.288 -13.130 1.00 43.21 52 LYS A C 19
ATOM 31691 O O . LYS A 1 52 ? 8.482 18.154 -11.918 1.00 25.11 52 LYS A O 19
ATOM 31710 N N . TYR A 1 53 ? 7.777 17.346 -13.896 1.00 5.11 53 TYR A N 19
ATOM 31711 C CA . TYR A 1 53 ? 7.334 16.073 -13.342 1.00 23.23 53 TYR A CA 19
ATOM 31712 C C . TYR A 1 53 ? 7.872 14.905 -14.162 1.00 63.33 53 TYR A C 19
ATOM 31713 O O . TYR A 1 53 ? 7.203 14.375 -15.050 1.00 45.10 53 TYR A O 19
ATOM 31731 N N . PRO A 1 54 ? 9.112 14.491 -13.858 1.00 14.12 54 PRO A N 19
ATOM 31732 C CA . PRO A 1 54 ? 9.769 13.380 -14.554 1.00 0.12 54 PRO A CA 19
ATOM 31733 C C . PRO A 1 54 ? 9.134 12.033 -14.226 1.00 15.34 54 PRO A C 19
ATOM 31734 O O . PRO A 1 54 ? 9.260 11.076 -14.988 1.00 40.14 54 PRO A O 19
ATOM 31745 N N . GLU A 1 55 ? 8.449 11.968 -13.088 1.00 2.33 55 GLU A N 19
ATOM 31746 C CA . GLU A 1 55 ? 7.795 10.738 -12.660 1.00 32.42 55 GLU A CA 19
ATOM 31747 C C . GLU A 1 55 ? 6.622 10.399 -13.575 1.00 41.02 55 GLU A C 19
ATOM 31748 O O . GLU A 1 55 ? 6.274 9.231 -13.750 1.00 32.24 55 GLU A O 19
ATOM 31760 N N . TYR A 1 56 ? 6.017 11.428 -14.157 1.00 42.53 56 TYR A N 19
ATOM 31761 C CA . TYR A 1 56 ? 4.882 11.241 -15.053 1.00 11.12 56 TYR A CA 19
ATOM 31762 C C . TYR A 1 56 ? 5.330 11.248 -16.511 1.00 45.52 56 TYR A C 19
ATOM 31763 O O . TYR A 1 56 ? 4.535 11.010 -17.419 1.00 74.04 56 TYR A O 19
ATOM 31781 N N . LYS A 1 57 ? 6.612 11.524 -16.727 1.00 43.23 57 LYS A N 19
ATOM 31782 C CA . LYS A 1 57 ? 7.171 11.561 -18.074 1.00 34.44 57 LYS A CA 19
ATOM 31783 C C . LYS A 1 57 ? 6.789 10.308 -18.855 1.00 54.03 57 LYS A C 19
ATOM 31784 O O . LYS A 1 57 ? 6.558 10.366 -20.064 1.00 12.14 57 LYS A O 19
ATOM 31803 N N . ASP A 1 58 ? 6.724 9.179 -18.159 1.00 75.14 58 ASP A N 19
ATOM 31804 C CA . ASP A 1 58 ? 6.367 7.913 -18.789 1.00 53.15 58 ASP A CA 19
ATOM 31805 C C . ASP A 1 58 ? 4.967 7.981 -19.393 1.00 4.04 58 ASP A C 19
ATOM 31806 O O . ASP A 1 58 ? 4.764 7.628 -20.554 1.00 21.15 58 ASP A O 19
ATOM 31815 N N . GLU A 1 59 ? 4.006 8.436 -18.594 1.00 73.41 59 GLU A N 19
ATOM 31816 C CA . GLU A 1 59 ? 2.625 8.547 -19.049 1.00 51.42 59 GLU A CA 19
ATOM 31817 C C . GLU A 1 59 ? 2.508 9.556 -20.189 1.00 23.03 59 GLU A C 19
ATOM 31818 O O . GLU A 1 59 ? 1.855 9.294 -21.200 1.00 12.12 59 GLU A O 19
ATOM 31830 N N . LEU A 1 60 ? 3.145 10.709 -20.018 1.00 64.33 60 LEU A N 19
ATOM 31831 C CA . LEU A 1 60 ? 3.113 11.758 -21.031 1.00 33.12 60 LEU A CA 19
ATOM 31832 C C . LEU A 1 60 ? 3.687 11.258 -22.352 1.00 44.24 60 LEU A C 19
ATOM 31833 O O . LEU A 1 60 ? 3.145 11.535 -23.421 1.00 32.54 60 LEU A O 19
ATOM 31849 N N . GLU A 1 61 ? 4.788 10.517 -22.270 1.00 63.35 61 GLU A N 19
ATOM 31850 C CA . GLU A 1 61 ? 5.435 9.976 -23.460 1.00 23.32 61 GLU A CA 19
ATOM 31851 C C . GLU A 1 61 ? 4.481 9.070 -24.233 1.00 64.22 61 GLU A C 19
ATOM 31852 O O . GLU A 1 61 ? 4.500 9.035 -25.463 1.00 15.31 61 GLU A O 19
ATOM 31864 N N . VAL A 1 62 ? 3.650 8.334 -23.502 1.00 14.14 62 VAL A N 19
ATOM 31865 C CA . VAL A 1 62 ? 2.689 7.428 -24.117 1.00 72.41 62 VAL A CA 19
ATOM 31866 C C . VAL A 1 62 ? 1.676 8.191 -24.963 1.00 50.30 62 VAL A C 19
ATOM 31867 O O . VAL A 1 62 ? 1.415 7.833 -26.112 1.00 22.25 62 VAL A O 19
ATOM 31880 N N . ALA A 1 63 ? 1.109 9.246 -24.388 1.00 54.33 63 ALA A N 19
ATOM 31881 C CA . ALA A 1 63 ? 0.127 10.063 -25.091 1.00 32.32 63 ALA A CA 19
ATOM 31882 C C . ALA A 1 63 ? 0.720 10.664 -26.360 1.00 53.31 63 ALA A C 19
ATOM 31883 O O . ALA A 1 63 ? 0.108 10.613 -27.427 1.00 54.21 63 ALA A O 19
ATOM 31890 N N . TYR A 1 64 ? 1.913 11.233 -26.238 1.00 2.32 64 TYR A N 19
ATOM 31891 C CA . TYR A 1 64 ? 2.588 11.847 -27.376 1.00 32.14 64 TYR A CA 19
ATOM 31892 C C . TYR A 1 64 ? 2.868 10.816 -28.464 1.00 5.41 64 TYR A C 19
ATOM 31893 O O . TYR A 1 64 ? 2.750 11.105 -29.654 1.00 21.23 64 TYR A O 19
ATOM 31911 N N . ASN A 1 65 ? 3.242 9.611 -28.045 1.00 75.01 65 ASN A N 19
ATOM 31912 C CA . ASN A 1 65 ? 3.540 8.535 -28.983 1.00 22.02 65 ASN A CA 19
ATOM 31913 C C . ASN A 1 65 ? 2.317 8.196 -29.830 1.00 73.11 65 ASN A C 19
ATOM 31914 O O . ASN A 1 65 ? 2.432 7.934 -31.027 1.00 72.34 65 ASN A O 19
ATOM 31925 N N . SER A 1 66 ? 1.147 8.205 -29.200 1.00 35.42 66 SER A N 19
ATOM 31926 C CA . SER A 1 66 ? -0.098 7.896 -29.895 1.00 2.13 66 SER A CA 19
ATOM 31927 C C . SER A 1 66 ? -0.432 8.977 -30.917 1.00 14.42 66 SER A C 19
ATOM 31928 O O . SER A 1 66 ? -0.772 8.681 -32.061 1.00 53.12 66 SER A O 19
ATOM 31936 N N . ALA A 1 67 ? -0.333 10.234 -30.495 1.00 25.21 67 ALA A N 19
ATOM 31937 C CA . ALA A 1 67 ? -0.622 11.360 -31.373 1.00 2.12 67 ALA A CA 19
ATOM 31938 C C . ALA A 1 67 ? 0.289 11.353 -32.595 1.00 63.23 67 ALA A C 19
ATOM 31939 O O . ALA A 1 67 ? -0.140 11.668 -33.705 1.00 11.03 67 ALA A O 19
ATOM 31946 N N . LYS A 1 68 ? 1.550 10.990 -32.384 1.00 70.34 68 LYS A N 19
ATOM 31947 C CA . LYS A 1 68 ? 2.524 10.939 -33.469 1.00 22.42 68 LYS A CA 19
ATOM 31948 C C . LYS A 1 68 ? 2.201 9.805 -34.437 1.00 2.42 68 LYS A C 19
ATOM 31949 O O . LYS A 1 68 ? 2.372 9.943 -35.650 1.00 31.11 68 LYS A O 19
ATOM 31968 N N . LEU A 1 69 ? 1.733 8.686 -33.896 1.00 12.23 69 LEU A N 19
ATOM 31969 C CA . LEU A 1 69 ? 1.385 7.529 -34.713 1.00 41.20 69 LEU A CA 19
ATOM 31970 C C . LEU A 1 69 ? 0.333 7.895 -35.755 1.00 60.23 69 LEU A C 19
ATOM 31971 O O . LEU A 1 69 ? 0.470 7.564 -36.933 1.00 44.24 69 LEU A O 19
ATOM 31987 N N . PHE A 1 70 ? -0.715 8.581 -35.315 1.00 15.21 70 PHE A N 19
ATOM 31988 C CA . PHE A 1 70 ? -1.790 8.994 -36.210 1.00 41.12 70 PHE A CA 19
ATOM 31989 C C . PHE A 1 70 ? -1.292 10.025 -37.218 1.00 40.33 70 PHE A C 19
ATOM 31990 O O . PHE A 1 70 ? -1.722 10.040 -38.373 1.00 40.10 70 PHE A O 19
ATOM 32007 N N . LEU A 1 71 ? -0.383 10.887 -36.774 1.00 35.00 71 LEU A N 19
ATOM 32008 C CA . LEU A 1 71 ? 0.174 11.924 -37.637 1.00 74.31 71 LEU A CA 19
ATOM 32009 C C . LEU A 1 71 ? 1.045 11.312 -38.729 1.00 44.42 71 LEU A C 19
ATOM 32010 O O . LEU A 1 71 ? 1.178 11.873 -39.817 1.00 23.40 71 LEU A O 19
ATOM 32026 N N . GLU A 1 72 ? 1.637 10.160 -38.431 1.00 72.43 72 GLU A N 19
ATOM 32027 C CA . GLU A 1 72 ? 2.495 9.472 -39.390 1.00 33.43 72 GLU A CA 19
ATOM 32028 C C . GLU A 1 72 ? 1.662 8.701 -40.410 1.00 1.30 72 GLU A C 19
ATOM 32029 O O . GLU A 1 72 ? 2.203 8.049 -41.303 1.00 1.50 72 GLU A O 19
ATOM 32041 N N . SER A 1 73 ? 0.342 8.781 -40.271 1.00 24.23 73 SER A N 19
ATOM 32042 C CA . SER A 1 73 ? -0.565 8.088 -41.177 1.00 23.32 73 SER A CA 19
ATOM 32043 C C . SER A 1 73 ? -1.302 9.080 -42.072 1.00 33.32 73 SER A C 19
ATOM 32044 O O . SER A 1 73 ? -2.440 9.470 -41.805 1.00 45.12 73 SER A O 19
ATOM 32052 N N . PRO A 1 74 ? -0.639 9.500 -43.160 1.00 11.23 74 PRO A N 19
ATOM 32053 C CA . PRO A 1 74 ? -1.211 10.451 -44.117 1.00 14.33 74 PRO A CA 19
ATOM 32054 C C . PRO A 1 74 ? -2.353 9.846 -44.926 1.00 62.23 74 PRO A C 19
ATOM 32055 O O . PRO A 1 74 ? -2.176 9.474 -46.087 1.00 3.53 74 PRO A O 19
ATOM 32066 N N . LEU A 1 75 ? -3.524 9.746 -44.306 1.00 41.42 75 LEU A N 19
ATOM 32067 C CA . LEU A 1 75 ? -4.696 9.185 -44.969 1.00 4.42 75 LEU A CA 19
ATOM 32068 C C . LEU A 1 75 ? -5.957 9.438 -44.151 1.00 73.34 75 LEU A C 19
ATOM 32069 O O . LEU A 1 75 ? -7.022 9.717 -44.703 1.00 62.44 75 LEU A O 19
ATOM 32085 N N . VAL A 1 76 ? -5.831 9.341 -42.831 1.00 62.05 76 VAL A N 19
ATOM 32086 C CA . VAL A 1 76 ? -6.960 9.562 -41.937 1.00 51.30 76 VAL A CA 19
ATOM 32087 C C . VAL A 1 76 ? -7.012 11.012 -41.465 1.00 41.22 76 VAL A C 19
ATOM 32088 O O . VAL A 1 76 ? -6.120 11.475 -40.756 1.00 4.24 76 VAL A O 19
ATOM 32101 N N . GLU A 1 77 ? -8.063 11.721 -41.865 1.00 63.00 77 GLU A N 19
ATOM 32102 C CA . GLU A 1 77 ? -8.230 13.118 -41.483 1.00 44.41 77 GLU A CA 19
ATOM 32103 C C . GLU A 1 77 ? -9.592 13.345 -40.834 1.00 12.13 77 GLU A C 19
ATOM 32104 O O . GLU A 1 77 ? -10.580 13.615 -41.516 1.00 53.13 77 GLU A O 19
ATOM 32116 N N . GLY A 1 78 ? -9.637 13.234 -39.510 1.00 25.02 78 GLY A N 19
ATOM 32117 C CA . GLY A 1 78 ? -10.881 13.429 -38.790 1.00 42.13 78 GLY A CA 19
ATOM 32118 C C . GLY A 1 78 ? -10.975 12.565 -37.548 1.00 61.31 78 GLY A C 19
ATOM 32119 O O . GLY A 1 78 ? -10.685 13.005 -36.436 1.00 1.34 78 GLY A O 19
ATOM 32123 N N . PRO A 1 79 ? -11.390 11.303 -37.732 1.00 31.31 79 PRO A N 19
ATOM 32124 C CA . PRO A 1 79 ? -11.532 10.348 -36.628 1.00 71.31 79 PRO A CA 19
ATOM 32125 C C . PRO A 1 79 ? -10.185 9.925 -36.051 1.00 31.33 79 PRO A C 19
ATOM 32126 O O . PRO A 1 79 ? -10.071 9.644 -34.858 1.00 73.24 79 PRO A O 19
ATOM 32137 N N . GLY A 1 80 ? -9.167 9.883 -36.905 1.00 60.35 80 GLY A N 19
ATOM 32138 C CA . GLY A 1 80 ? -7.842 9.492 -36.461 1.00 1.52 80 GLY A CA 19
ATOM 32139 C C . GLY A 1 80 ? -7.147 10.590 -35.678 1.00 71.24 80 GLY A C 19
ATOM 32140 O O . GLY A 1 80 ? -6.529 10.329 -34.645 1.00 15.22 80 GLY A O 19
ATOM 32144 N N . LYS A 1 81 ? -7.247 11.819 -36.171 1.00 22.23 81 LYS A N 19
ATOM 32145 C CA . LYS A 1 81 ? -6.623 12.960 -35.512 1.00 3.14 81 LYS A CA 19
ATOM 32146 C C . LYS A 1 81 ? -7.343 13.297 -34.209 1.00 42.55 81 LYS A C 19
ATOM 32147 O O . LYS A 1 81 ? -6.709 13.543 -33.184 1.00 24.04 81 LYS A O 19
ATOM 32166 N N . VAL A 1 82 ? -8.671 13.306 -34.258 1.00 64.33 82 VAL A N 19
ATOM 32167 C CA . VAL A 1 82 ? -9.477 13.609 -33.081 1.00 12.21 82 VAL A CA 19
ATOM 32168 C C . VAL A 1 82 ? -9.221 12.603 -31.965 1.00 32.21 82 VAL A C 19
ATOM 32169 O O . VAL A 1 82 ? -9.174 12.964 -30.789 1.00 44.30 82 VAL A O 19
ATOM 32182 N N . ARG A 1 83 ? -9.055 11.339 -32.341 1.00 2.11 83 ARG A N 19
ATOM 32183 C CA . ARG A 1 83 ? -8.803 10.280 -31.371 1.00 13.34 83 ARG A CA 19
ATOM 32184 C C . ARG A 1 83 ? -7.404 10.409 -30.775 1.00 14.20 83 ARG A C 19
ATOM 32185 O O . ARG A 1 83 ? -7.188 10.105 -29.603 1.00 71.12 83 ARG A O 19
ATOM 32206 N N . ALA A 1 84 ? -6.459 10.863 -31.592 1.00 64.32 84 ALA A N 19
ATOM 32207 C CA . ALA A 1 84 ? -5.082 11.033 -31.146 1.00 70.33 84 ALA A CA 19
ATOM 32208 C C . ALA A 1 84 ? -4.966 12.181 -30.149 1.00 43.03 84 ALA A C 19
ATOM 32209 O O . ALA A 1 84 ? -4.364 12.033 -29.085 1.00 14.35 84 ALA A O 19
ATOM 32216 N N . ILE A 1 85 ? -5.545 13.324 -30.501 1.00 61.10 85 ILE A N 19
ATOM 32217 C CA . ILE A 1 85 ? -5.506 14.497 -29.636 1.00 61.15 85 ILE A CA 19
ATOM 32218 C C . ILE A 1 85 ? -6.410 14.315 -28.422 1.00 74.53 85 ILE A C 19
ATOM 32219 O O . ILE A 1 85 ? -6.021 14.614 -27.294 1.00 64.14 85 ILE A O 19
ATOM 32235 N N . GLY A 1 86 ? -7.622 13.821 -28.662 1.00 24.31 86 GLY A N 19
ATOM 32236 C CA . GLY A 1 86 ? -8.562 13.606 -27.577 1.00 63.33 86 GLY A CA 19
ATOM 32237 C C . GLY A 1 86 ? -8.053 12.606 -26.558 1.00 75.24 86 GLY A C 19
ATOM 32238 O O . GLY A 1 86 ? -8.276 12.765 -25.357 1.00 73.14 86 GLY A O 19
ATOM 32242 N N . ARG A 1 87 ? -7.368 11.572 -27.036 1.00 75.22 87 ARG A N 19
ATOM 32243 C CA . ARG A 1 87 ? -6.829 10.540 -26.158 1.00 12.11 87 ARG A CA 19
ATOM 32244 C C . ARG A 1 87 ? -5.823 11.134 -25.176 1.00 55.21 87 ARG A C 19
ATOM 32245 O O . ARG A 1 87 ? -5.880 10.866 -23.976 1.00 13.43 87 ARG A O 19
ATOM 32266 N N . VAL A 1 88 ? -4.903 11.941 -25.695 1.00 25.34 88 VAL A N 19
ATOM 32267 C CA . VAL A 1 88 ? -3.885 12.573 -24.864 1.00 73.34 88 VAL A CA 19
ATOM 32268 C C . VAL A 1 88 ? -4.514 13.529 -23.858 1.00 23.43 88 VAL A C 19
ATOM 32269 O O . VAL A 1 88 ? -4.095 13.594 -22.700 1.00 71.54 88 VAL A O 19
ATOM 32282 N N . LEU A 1 89 ? -5.521 14.271 -24.304 1.00 3.25 89 LEU A N 19
ATOM 32283 C CA . LEU A 1 89 ? -6.209 15.226 -23.442 1.00 63.12 89 LEU A CA 19
ATOM 32284 C C . LEU A 1 89 ? -6.812 14.526 -22.227 1.00 53.55 89 LEU A C 19
ATOM 32285 O O . LEU A 1 89 ? -6.854 15.088 -21.132 1.00 54.34 89 LEU A O 19
ATOM 32301 N N . TRP A 1 90 ? -7.276 13.299 -22.429 1.00 4.11 90 TRP A N 19
ATOM 32302 C CA . TRP A 1 90 ? -7.874 12.522 -21.350 1.00 74.32 90 TRP A CA 19
ATOM 32303 C C . TRP A 1 90 ? -6.820 12.099 -20.332 1.00 15.50 90 TRP A C 19
ATOM 32304 O O . TRP A 1 90 ? -7.037 12.193 -19.123 1.00 45.35 90 TRP A O 19
ATOM 32325 N N . THR A 1 91 ? -5.677 11.635 -20.829 1.00 1.33 91 THR A N 19
ATOM 32326 C CA . THR A 1 91 ? -4.589 11.199 -19.962 1.00 15.33 91 THR A CA 19
ATOM 32327 C C . THR A 1 91 ? -4.127 12.328 -19.048 1.00 14.30 91 THR A C 19
ATOM 32328 O O . THR A 1 91 ? -3.873 12.115 -17.863 1.00 64.43 91 THR A O 19
ATOM 32339 N N . ILE A 1 92 ? -4.023 13.529 -19.606 1.00 55.11 92 ILE A N 19
ATOM 32340 C CA . ILE A 1 92 ? -3.593 14.693 -18.839 1.00 74.43 92 ILE A CA 19
ATOM 32341 C C . ILE A 1 92 ? -4.652 15.101 -17.821 1.00 34.41 92 ILE A C 19
ATOM 32342 O O . ILE A 1 92 ? -4.330 15.544 -16.718 1.00 34.22 92 ILE A O 19
ATOM 32358 N N . LYS A 1 93 ? -5.918 14.949 -18.198 1.00 23.01 93 LYS A N 19
ATOM 32359 C CA . LYS A 1 93 ? -7.026 15.299 -17.317 1.00 44.04 93 LYS A CA 19
ATOM 32360 C C . LYS A 1 93 ? -7.039 14.408 -16.079 1.00 23.35 93 LYS A C 19
ATOM 32361 O O . LYS A 1 93 ? -7.132 14.896 -14.952 1.00 71.12 93 LYS A O 19
ATOM 32380 N N . ARG A 1 94 ? -6.943 13.101 -16.295 1.00 62.43 94 ARG A N 19
ATOM 32381 C CA . ARG A 1 94 ? -6.943 12.142 -15.196 1.00 22.42 94 ARG A CA 19
ATOM 32382 C C . ARG A 1 94 ? -5.715 12.330 -14.310 1.00 72.22 94 ARG A C 19
ATOM 32383 O O . ARG A 1 94 ? -5.781 12.156 -13.092 1.00 74.24 94 ARG A O 19
ATOM 32404 N N . LEU A 1 95 ? -4.594 12.685 -14.929 1.00 30.31 95 LEU A N 19
ATOM 32405 C CA . LEU A 1 95 ? -3.350 12.896 -14.198 1.00 13.01 95 LEU A CA 19
ATOM 32406 C C . LEU A 1 95 ? -3.481 14.066 -13.228 1.00 43.20 95 LEU A C 19
ATOM 32407 O O . LEU A 1 95 ? -2.787 14.124 -12.214 1.00 23.15 95 LEU A O 19
ATOM 32423 N N . ASN A 1 96 ? -4.374 14.996 -13.548 1.00 73.41 96 ASN A N 19
ATOM 32424 C CA . ASN A 1 96 ? -4.597 16.164 -12.704 1.00 0.02 96 ASN A CA 19
ATOM 32425 C C . ASN A 1 96 ? -3.367 17.067 -12.688 1.00 54.43 96 ASN A C 19
ATOM 32426 O O . ASN A 1 96 ? -2.736 17.256 -11.648 1.00 54.30 96 ASN A O 19
ATOM 32437 N N . ILE A 1 97 ? -3.032 17.621 -13.850 1.00 32.54 97 ILE A N 19
ATOM 32438 C CA . ILE A 1 97 ? -1.879 18.504 -13.969 1.00 31.22 97 ILE A CA 19
ATOM 32439 C C . ILE A 1 97 ? -2.242 19.782 -14.718 1.00 24.32 97 ILE A C 19
ATOM 32440 O O . ILE A 1 97 ? -3.095 19.774 -15.605 1.00 23.43 97 ILE A O 19
ATOM 32456 N N . ASP A 1 98 ? -1.585 20.880 -14.356 1.00 72.54 98 ASP A N 19
ATOM 32457 C CA . ASP A 1 98 ? -1.836 22.166 -14.996 1.00 24.15 98 ASP A CA 19
ATOM 32458 C C . ASP A 1 98 ? -1.747 22.044 -16.513 1.00 41.50 98 ASP A C 19
ATOM 32459 O O . ASP A 1 98 ? -0.655 21.981 -17.078 1.00 71.44 98 ASP A O 19
ATOM 32468 N N . SER A 1 99 ? -2.904 22.012 -17.167 1.00 41.53 99 SER A N 19
ATOM 32469 C CA . SER A 1 99 ? -2.957 21.893 -18.620 1.00 3.41 99 SER A CA 19
ATOM 32470 C C . SER A 1 99 ? -3.771 23.030 -19.229 1.00 32.04 99 SER A C 19
ATOM 32471 O O . SER A 1 99 ? -4.997 23.077 -19.121 1.00 4.23 99 SER A O 19
ATOM 32479 N N . PRO A 1 100 ? -3.075 23.970 -19.885 1.00 15.41 100 PRO A N 19
ATOM 32480 C CA . PRO A 1 100 ? -3.713 25.126 -20.525 1.00 24.22 100 PRO A CA 19
ATOM 32481 C C . PRO A 1 100 ? -4.526 24.732 -21.753 1.00 74.51 100 PRO A C 19
ATOM 32482 O O . PRO A 1 100 ? -4.084 24.914 -22.887 1.00 21.12 100 PRO A O 19
ATOM 32493 N N . PHE A 1 101 ? -5.718 24.192 -21.519 1.00 61.24 101 PHE A N 19
ATOM 32494 C CA . PHE A 1 101 ? -6.593 23.772 -22.607 1.00 71.42 101 PHE A CA 19
ATOM 32495 C C . PHE A 1 101 ? -8.060 23.950 -22.224 1.00 12.40 101 PHE A C 19
ATOM 32496 O O . PHE A 1 101 ? -8.827 24.591 -22.943 1.00 63.13 101 PHE A O 19
ATOM 32513 N N . VAL A 1 102 ? -8.442 23.380 -21.086 1.00 75.43 102 VAL A N 19
ATOM 32514 C CA . VAL A 1 102 ? -9.815 23.475 -20.607 1.00 31.31 102 VAL A CA 19
ATOM 32515 C C . VAL A 1 102 ? -10.286 24.925 -20.572 1.00 72.34 102 VAL A C 19
ATOM 32516 O O . VAL A 1 102 ? -11.439 25.222 -20.884 1.00 21.45 102 VAL A O 19
ATOM 32529 N N . SER A 1 1 ? 7.954 8.918 -3.033 1.00 24.23 1 SER A N 20
ATOM 32530 C CA . SER A 1 1 ? 7.902 8.330 -4.367 1.00 12.35 1 SER A CA 20
ATOM 32531 C C . SER A 1 1 ? 9.306 8.029 -4.882 1.00 61.43 1 SER A C 20
ATOM 32532 O O . SER A 1 1 ? 9.883 8.810 -5.636 1.00 45.23 1 SER A O 20
ATOM 32540 N N . MET A 1 2 ? 9.848 6.888 -4.469 1.00 34.30 2 MET A N 20
ATOM 32541 C CA . MET A 1 2 ? 11.184 6.480 -4.889 1.00 62.34 2 MET A CA 20
ATOM 32542 C C . MET A 1 2 ? 11.547 5.119 -4.304 1.00 13.32 2 MET A C 20
ATOM 32543 O O . MET A 1 2 ? 11.119 4.772 -3.203 1.00 1.31 2 MET A O 20
ATOM 32557 N N . ASP A 1 3 ? 12.336 4.352 -5.047 1.00 4.14 3 ASP A N 20
ATOM 32558 C CA . ASP A 1 3 ? 12.757 3.029 -4.601 1.00 3.15 3 ASP A CA 20
ATOM 32559 C C . ASP A 1 3 ? 11.552 2.121 -4.378 1.00 42.23 3 ASP A C 20
ATOM 32560 O O . ASP A 1 3 ? 11.007 2.054 -3.277 1.00 32.21 3 ASP A O 20
ATOM 32569 N N . LYS A 1 4 ? 11.139 1.427 -5.432 1.00 65.40 4 LYS A N 20
ATOM 32570 C CA . LYS A 1 4 ? 9.997 0.522 -5.354 1.00 5.03 4 LYS A CA 20
ATOM 32571 C C . LYS A 1 4 ? 8.761 1.252 -4.841 1.00 73.41 4 LYS A C 20
ATOM 32572 O O . LYS A 1 4 ? 8.497 1.275 -3.639 1.00 24.12 4 LYS A O 20
ATOM 32591 N N . GLU A 1 5 ? 8.004 1.844 -5.760 1.00 63.41 5 GLU A N 20
ATOM 32592 C CA . GLU A 1 5 ? 6.794 2.572 -5.398 1.00 53.55 5 GLU A CA 20
ATOM 32593 C C . GLU A 1 5 ? 6.007 2.971 -6.643 1.00 45.14 5 GLU A C 20
ATOM 32594 O O . GLU A 1 5 ? 6.421 3.854 -7.396 1.00 14.51 5 GLU A O 20
ATOM 32606 N N . TRP A 1 6 ? 4.872 2.315 -6.854 1.00 61.12 6 TRP A N 20
ATOM 32607 C CA . TRP A 1 6 ? 4.027 2.601 -8.009 1.00 72.21 6 TRP A CA 20
ATOM 32608 C C . TRP A 1 6 ? 3.205 3.865 -7.782 1.00 33.44 6 TRP A C 20
ATOM 32609 O O . TRP A 1 6 ? 2.983 4.646 -8.707 1.00 25.31 6 TRP A O 20
ATOM 32630 N N . ILE A 1 7 ? 2.755 4.058 -6.547 1.00 11.00 7 ILE A N 20
ATOM 32631 C CA . ILE A 1 7 ? 1.958 5.229 -6.200 1.00 5.13 7 ILE A CA 20
ATOM 32632 C C . ILE A 1 7 ? 0.719 5.331 -7.082 1.00 52.43 7 ILE A C 20
ATOM 32633 O O . ILE A 1 7 ? 0.767 5.895 -8.175 1.00 13.53 7 ILE A O 20
ATOM 32649 N N . SER A 1 8 ? -0.392 4.782 -6.600 1.00 32.25 8 SER A N 20
ATOM 32650 C CA . SER A 1 8 ? -1.645 4.810 -7.344 1.00 70.32 8 SER A CA 20
ATOM 32651 C C . SER A 1 8 ? -2.835 4.602 -6.414 1.00 30.22 8 SER A C 20
ATOM 32652 O O . SER A 1 8 ? -2.682 4.544 -5.193 1.00 65.23 8 SER A O 20
ATOM 32660 N N . LYS A 1 9 ? -4.023 4.491 -6.999 1.00 33.54 9 LYS A N 20
ATOM 32661 C CA . LYS A 1 9 ? -5.242 4.288 -6.224 1.00 21.15 9 LYS A CA 20
ATOM 32662 C C . LYS A 1 9 ? -5.442 5.418 -5.219 1.00 2.15 9 LYS A C 20
ATOM 32663 O O . LYS A 1 9 ? -5.186 5.253 -4.025 1.00 23.04 9 LYS A O 20
ATOM 32682 N N . LEU A 1 10 ? -5.903 6.564 -5.707 1.00 62.34 10 LEU A N 20
ATOM 32683 C CA . LEU A 1 10 ? -6.140 7.721 -4.851 1.00 22.01 10 LEU A CA 20
ATOM 32684 C C . LEU A 1 10 ? -7.443 7.566 -4.075 1.00 13.43 10 LEU A C 20
ATOM 32685 O O . LEU A 1 10 ? -8.340 6.817 -4.462 1.00 44.24 10 LEU A O 20
ATOM 32701 N N . PRO A 1 11 ? -7.554 8.294 -2.953 1.00 40.13 11 PRO A N 20
ATOM 32702 C CA . PRO A 1 11 ? -8.745 8.257 -2.100 1.00 32.31 11 PRO A CA 20
ATOM 32703 C C . PRO A 1 11 ? -9.953 8.914 -2.761 1.00 64.23 11 PRO A C 20
ATOM 32704 O O . PRO A 1 11 ? -11.046 8.348 -2.784 1.00 12.35 11 PRO A O 20
ATOM 32715 N N . LYS A 1 12 ? -9.747 10.110 -3.301 1.00 64.35 12 LYS A N 20
ATOM 32716 C CA . LYS A 1 12 ? -10.817 10.844 -3.966 1.00 14.02 12 LYS A CA 20
ATOM 32717 C C . LYS A 1 12 ? -11.322 10.083 -5.187 1.00 54.24 12 LYS A C 20
ATOM 32718 O O . LYS A 1 12 ? -10.877 8.970 -5.465 1.00 33.23 12 LYS A O 20
ATOM 32737 N N . SER A 1 13 ? -12.255 10.691 -5.914 1.00 64.33 13 SER A N 20
ATOM 32738 C CA . SER A 1 13 ? -12.822 10.069 -7.105 1.00 70.24 13 SER A CA 20
ATOM 32739 C C . SER A 1 13 ? -12.012 10.432 -8.346 1.00 70.13 13 SER A C 20
ATOM 32740 O O . SER A 1 13 ? -11.259 11.405 -8.364 1.00 62.05 13 SER A O 20
ATOM 32748 N N . PRO A 1 14 ? -12.168 9.630 -9.409 1.00 73.54 14 PRO A N 20
ATOM 32749 C CA . PRO A 1 14 ? -11.461 9.844 -10.675 1.00 40.54 14 PRO A CA 20
ATOM 32750 C C . PRO A 1 14 ? -11.958 11.083 -11.413 1.00 51.12 14 PRO A C 20
ATOM 32751 O O . PRO A 1 14 ? -12.971 11.674 -11.040 1.00 64.21 14 PRO A O 20
ATOM 32762 N N . GLU A 1 15 ? -11.237 11.470 -12.461 1.00 1.32 15 GLU A N 20
ATOM 32763 C CA . GLU A 1 15 ? -11.606 12.640 -13.251 1.00 34.15 15 GLU A CA 20
ATOM 32764 C C . GLU A 1 15 ? -13.014 12.490 -13.819 1.00 54.24 15 GLU A C 20
ATOM 32765 O O . GLU A 1 15 ? -13.912 13.286 -13.540 1.00 61.52 15 GLU A O 20
ATOM 32777 N N . PRO A 1 16 ? -13.213 11.446 -14.638 1.00 14.32 16 PRO A N 20
ATOM 32778 C CA . PRO A 1 16 ? -14.509 11.166 -15.263 1.00 45.55 16 PRO A CA 20
ATOM 32779 C C . PRO A 1 16 ? -15.552 10.700 -14.255 1.00 22.45 16 PRO A C 20
ATOM 32780 O O . PRO A 1 16 ? -15.651 9.509 -13.957 1.00 12.13 16 PRO A O 20
ATOM 32791 N N . TRP A 1 17 ? -16.326 11.643 -13.732 1.00 13.03 17 TRP A N 20
ATOM 32792 C CA . TRP A 1 17 ? -17.362 11.327 -12.755 1.00 33.31 17 TRP A CA 20
ATOM 32793 C C . TRP A 1 17 ? -18.625 10.820 -13.444 1.00 41.11 17 TRP A C 20
ATOM 32794 O O . TRP A 1 17 ? -19.324 9.952 -12.922 1.00 62.25 17 TRP A O 20
ATOM 32815 N N . THR A 1 18 ? -18.912 11.368 -14.621 1.00 4.42 18 THR A N 20
ATOM 32816 C CA . THR A 1 18 ? -20.090 10.974 -15.382 1.00 22.35 18 THR A CA 20
ATOM 32817 C C . THR A 1 18 ? -19.818 11.019 -16.881 1.00 43.31 18 THR A C 20
ATOM 32818 O O . THR A 1 18 ? -18.894 11.685 -17.349 1.00 24.45 18 THR A O 20
ATOM 32829 N N . PRO A 1 19 ? -20.640 10.296 -17.655 1.00 34.31 19 PRO A N 20
ATOM 32830 C CA . PRO A 1 19 ? -20.508 10.239 -19.114 1.00 31.11 19 PRO A CA 20
ATOM 32831 C C . PRO A 1 19 ? -20.881 11.558 -19.782 1.00 41.51 19 PRO A C 20
ATOM 32832 O O . PRO A 1 19 ? -20.332 11.912 -20.825 1.00 10.43 19 PRO A O 20
ATOM 32843 N N . GLU A 1 20 ? -21.816 12.281 -19.174 1.00 34.43 20 GLU A N 20
ATOM 32844 C CA . GLU A 1 20 ? -22.261 13.561 -19.711 1.00 12.01 20 GLU A CA 20
ATOM 32845 C C . GLU A 1 20 ? -21.096 14.541 -19.817 1.00 54.25 20 GLU A C 20
ATOM 32846 O O . GLU A 1 20 ? -20.884 15.157 -20.861 1.00 33.23 20 GLU A O 20
ATOM 32858 N N . GLN A 1 21 ? -20.346 14.679 -18.729 1.00 53.32 21 GLN A N 20
ATOM 32859 C CA . GLN A 1 21 ? -19.205 15.586 -18.699 1.00 22.44 21 GLN A CA 20
ATOM 32860 C C . GLN A 1 21 ? -18.086 15.081 -19.605 1.00 41.50 21 GLN A C 20
ATOM 32861 O O . GLN A 1 21 ? -17.419 15.866 -20.278 1.00 11.45 21 GLN A O 20
ATOM 32875 N N . GLU A 1 22 ? -17.887 13.767 -19.617 1.00 54.01 22 GLU A N 20
ATOM 32876 C CA . GLU A 1 22 ? -16.849 13.159 -20.440 1.00 51.42 22 GLU A CA 20
ATOM 32877 C C . GLU A 1 22 ? -17.133 13.378 -21.924 1.00 52.24 22 GLU A C 20
ATOM 32878 O O . GLU A 1 22 ? -16.327 13.973 -22.639 1.00 11.15 22 GLU A O 20
ATOM 32890 N N . GLU A 1 23 ? -18.283 12.891 -22.378 1.00 11.21 23 GLU A N 20
ATOM 32891 C CA . GLU A 1 23 ? -18.673 13.033 -23.776 1.00 75.01 23 GLU A CA 20
ATOM 32892 C C . GLU A 1 23 ? -18.645 14.498 -24.204 1.00 33.31 23 GLU A C 20
ATOM 32893 O O . GLU A 1 23 ? -18.295 14.817 -25.340 1.00 14.13 23 GLU A O 20
ATOM 32905 N N . ALA A 1 24 ? -19.016 15.383 -23.285 1.00 61.02 24 ALA A N 20
ATOM 32906 C CA . ALA A 1 24 ? -19.033 16.814 -23.565 1.00 64.31 24 ALA A CA 20
ATOM 32907 C C . ALA A 1 24 ? -17.631 17.328 -23.877 1.00 32.44 24 ALA A C 20
ATOM 32908 O O . ALA A 1 24 ? -17.444 18.140 -24.784 1.00 32.23 24 ALA A O 20
ATOM 32915 N N . PHE A 1 25 ? -16.648 16.850 -23.119 1.00 54.14 25 PHE A N 20
ATOM 32916 C CA . PHE A 1 25 ? -15.264 17.263 -23.314 1.00 42.21 25 PHE A CA 20
ATOM 32917 C C . PHE A 1 25 ? -14.781 16.904 -24.716 1.00 41.02 25 PHE A C 20
ATOM 32918 O O . PHE A 1 25 ? -14.237 17.746 -25.432 1.00 44.52 25 PHE A O 20
ATOM 32935 N N . LEU A 1 26 ? -14.984 15.649 -25.102 1.00 2.51 26 LEU A N 20
ATOM 32936 C CA . LEU A 1 26 ? -14.570 15.177 -26.419 1.00 64.02 26 LEU A CA 20
ATOM 32937 C C . LEU A 1 26 ? -15.427 15.800 -27.516 1.00 31.21 26 LEU A C 20
ATOM 32938 O O . LEU A 1 26 ? -14.947 16.072 -28.616 1.00 64.31 26 LEU A O 20
ATOM 32954 N N . LYS A 1 27 ? -16.700 16.026 -27.208 1.00 21.00 27 LYS A N 20
ATOM 32955 C CA . LYS A 1 27 ? -17.625 16.621 -28.165 1.00 63.34 27 LYS A CA 20
ATOM 32956 C C . LYS A 1 27 ? -17.238 18.063 -28.471 1.00 55.34 27 LYS A C 20
ATOM 32957 O O . LYS A 1 27 ? -17.384 18.529 -29.602 1.00 61.45 27 LYS A O 20
ATOM 32976 N N . ARG A 1 28 ? -16.744 18.767 -27.458 1.00 52.11 28 ARG A N 20
ATOM 32977 C CA . ARG A 1 28 ? -16.337 20.157 -27.620 1.00 10.12 28 ARG A CA 20
ATOM 32978 C C . ARG A 1 28 ? -15.003 20.251 -28.354 1.00 44.13 28 ARG A C 20
ATOM 32979 O O . ARG A 1 28 ? -14.780 21.168 -29.146 1.00 13.21 28 ARG A O 20
ATOM 33000 N N . PHE A 1 29 ? -14.118 19.296 -28.087 1.00 62.34 29 PHE A N 20
ATOM 33001 C CA . PHE A 1 29 ? -12.806 19.270 -28.722 1.00 2.32 29 PHE A CA 20
ATOM 33002 C C . PHE A 1 29 ? -12.911 18.809 -30.172 1.00 41.04 29 PHE A C 20
ATOM 33003 O O . PHE A 1 29 ? -12.356 19.435 -31.075 1.00 75.05 29 PHE A O 20
ATOM 33020 N N . ALA A 1 30 ? -13.626 17.710 -30.388 1.00 11.44 30 ALA A N 20
ATOM 33021 C CA . ALA A 1 30 ? -13.806 17.165 -31.727 1.00 12.12 30 ALA A CA 20
ATOM 33022 C C . ALA A 1 30 ? -14.586 18.131 -32.612 1.00 61.53 30 ALA A C 20
ATOM 33023 O O . ALA A 1 30 ? -14.474 18.093 -33.837 1.00 30.51 30 ALA A O 20
ATOM 33030 N N . GLU A 1 31 ? -15.377 18.996 -31.984 1.00 22.21 31 GLU A N 20
ATOM 33031 C CA . GLU A 1 31 ? -16.176 19.970 -32.716 1.00 52.34 31 GLU A CA 20
ATOM 33032 C C . GLU A 1 31 ? -15.328 20.702 -33.753 1.00 32.35 31 GLU A C 20
ATOM 33033 O O . GLU A 1 31 ? -15.807 21.044 -34.834 1.00 45.22 31 GLU A O 20
ATOM 33045 N N . LYS A 1 32 ? -14.065 20.939 -33.413 1.00 74.42 32 LYS A N 20
ATOM 33046 C CA . LYS A 1 32 ? -13.149 21.629 -34.312 1.00 25.11 32 LYS A CA 20
ATOM 33047 C C . LYS A 1 32 ? -11.756 21.730 -33.697 1.00 71.30 32 LYS A C 20
ATOM 33048 O O . LYS A 1 32 ? -11.489 22.609 -32.879 1.00 54.22 32 LYS A O 20
ATOM 33067 N N . VAL A 1 33 ? -10.871 20.823 -34.098 1.00 24.41 33 VAL A N 20
ATOM 33068 C CA . VAL A 1 33 ? -9.504 20.810 -33.587 1.00 54.23 33 VAL A CA 20
ATOM 33069 C C . VAL A 1 33 ? -8.499 20.610 -34.715 1.00 43.13 33 VAL A C 20
ATOM 33070 O O . VAL A 1 33 ? -8.833 20.072 -35.771 1.00 52.43 33 VAL A O 20
ATOM 33083 N N . ASP A 1 34 ? -7.264 21.046 -34.484 1.00 72.41 34 ASP A N 20
ATOM 33084 C CA . ASP A 1 34 ? -6.208 20.912 -35.480 1.00 11.31 34 ASP A CA 20
ATOM 33085 C C . ASP A 1 34 ? -5.023 20.137 -34.914 1.00 45.03 34 ASP A C 20
ATOM 33086 O O . ASP A 1 34 ? -4.461 20.484 -33.875 1.00 31.31 34 ASP A O 20
ATOM 33095 N N . PRO A 1 35 ? -4.632 19.060 -35.613 1.00 30.34 35 PRO A N 20
ATOM 33096 C CA . PRO A 1 35 ? -3.509 18.213 -35.198 1.00 35.13 35 PRO A CA 20
ATOM 33097 C C . PRO A 1 35 ? -2.165 18.918 -35.345 1.00 62.53 35 PRO A C 20
ATOM 33098 O O . PRO A 1 35 ? -1.272 18.748 -34.517 1.00 2.44 35 PRO A O 20
ATOM 33109 N N . GLU A 1 36 ? -2.029 19.708 -36.406 1.00 33.32 36 GLU A N 20
ATOM 33110 C CA . GLU A 1 36 ? -0.793 20.437 -36.660 1.00 51.03 36 GLU A CA 20
ATOM 33111 C C . GLU A 1 36 ? -0.497 21.418 -35.530 1.00 31.11 36 GLU A C 20
ATOM 33112 O O . GLU A 1 36 ? 0.620 21.470 -35.017 1.00 34.22 36 GLU A O 20
ATOM 33124 N N . GLU A 1 37 ? -1.507 22.193 -35.147 1.00 24.12 37 GLU A N 20
ATOM 33125 C CA . GLU A 1 37 ? -1.355 23.173 -34.077 1.00 63.01 37 GLU A CA 20
ATOM 33126 C C . GLU A 1 37 ? -1.312 22.488 -32.714 1.00 42.23 37 GLU A C 20
ATOM 33127 O O . GLU A 1 37 ? -0.488 22.824 -31.863 1.00 72.44 37 GLU A O 20
ATOM 33139 N N . THR A 1 38 ? -2.208 21.526 -32.514 1.00 10.44 38 THR A N 20
ATOM 33140 C CA . THR A 1 38 ? -2.275 20.795 -31.255 1.00 33.31 38 THR A CA 20
ATOM 33141 C C . THR A 1 38 ? -0.984 20.027 -30.995 1.00 51.22 38 THR A C 20
ATOM 33142 O O . THR A 1 38 ? -0.569 19.860 -29.847 1.00 43.13 38 THR A O 20
ATOM 33153 N N . LEU A 1 39 ? -0.352 19.562 -32.067 1.00 75.04 39 LEU A N 20
ATOM 33154 C CA . LEU A 1 39 ? 0.894 18.811 -31.955 1.00 40.43 39 LEU A CA 20
ATOM 33155 C C . LEU A 1 39 ? 1.986 19.662 -31.315 1.00 45.21 39 LEU A C 20
ATOM 33156 O O . LEU A 1 39 ? 2.760 19.180 -30.488 1.00 33.23 39 LEU A O 20
ATOM 33172 N N . LYS A 1 40 ? 2.043 20.932 -31.701 1.00 12.11 40 LYS A N 20
ATOM 33173 C CA . LYS A 1 40 ? 3.037 21.853 -31.163 1.00 45.33 40 LYS A CA 20
ATOM 33174 C C . LYS A 1 40 ? 2.771 22.141 -29.689 1.00 13.24 40 LYS A C 20
ATOM 33175 O O . LYS A 1 40 ? 3.666 22.026 -28.852 1.00 40.21 40 LYS A O 20
ATOM 33194 N N . LYS A 1 41 ? 1.534 22.513 -29.378 1.00 5.42 41 LYS A N 20
ATOM 33195 C CA . LYS A 1 41 ? 1.148 22.815 -28.004 1.00 40.31 41 LYS A CA 20
ATOM 33196 C C . LYS A 1 41 ? 1.260 21.575 -27.123 1.00 51.22 41 LYS A C 20
ATOM 33197 O O . LYS A 1 41 ? 1.671 21.659 -25.965 1.00 2.34 41 LYS A O 20
ATOM 33216 N N . LEU A 1 42 ? 0.894 20.425 -27.678 1.00 42.35 42 LEU A N 20
ATOM 33217 C CA . LEU A 1 42 ? 0.955 19.167 -26.943 1.00 11.02 42 LEU A CA 20
ATOM 33218 C C . LEU A 1 42 ? 2.400 18.718 -26.750 1.00 3.51 42 LEU A C 20
ATOM 33219 O O . LEU A 1 42 ? 2.786 18.284 -25.666 1.00 34.11 42 LEU A O 20
ATOM 33235 N N . GLU A 1 43 ? 3.195 18.829 -27.810 1.00 72.55 43 GLU A N 20
ATOM 33236 C CA . GLU A 1 43 ? 4.598 18.435 -27.757 1.00 53.31 43 GLU A CA 20
ATOM 33237 C C . GLU A 1 43 ? 5.391 19.369 -26.847 1.00 14.42 43 GLU A C 20
ATOM 33238 O O . GLU A 1 43 ? 6.216 18.923 -26.051 1.00 34.02 43 GLU A O 20
ATOM 33250 N N . GLU A 1 44 ? 5.133 20.667 -26.973 1.00 4.55 44 GLU A N 20
ATOM 33251 C CA . GLU A 1 44 ? 5.824 21.664 -26.162 1.00 71.33 44 GLU A CA 20
ATOM 33252 C C . GLU A 1 44 ? 5.408 21.558 -24.698 1.00 70.31 44 GLU A C 20
ATOM 33253 O O . GLU A 1 44 ? 6.232 21.710 -23.796 1.00 41.13 44 GLU A O 20
ATOM 33265 N N . TRP A 1 45 ? 4.126 21.298 -24.471 1.00 42.01 45 TRP A N 20
ATOM 33266 C CA . TRP A 1 45 ? 3.600 21.172 -23.116 1.00 55.14 45 TRP A CA 20
ATOM 33267 C C . TRP A 1 45 ? 4.231 19.987 -22.396 1.00 22.32 45 TRP A C 20
ATOM 33268 O O . TRP A 1 45 ? 4.728 20.122 -21.277 1.00 74.31 45 TRP A O 20
ATOM 33289 N N . ILE A 1 46 ? 4.208 18.826 -23.043 1.00 22.43 46 ILE A N 20
ATOM 33290 C CA . ILE A 1 46 ? 4.780 17.617 -22.462 1.00 51.42 46 ILE A CA 20
ATOM 33291 C C . ILE A 1 46 ? 6.278 17.775 -22.227 1.00 44.13 46 ILE A C 20
ATOM 33292 O O . ILE A 1 46 ? 6.809 17.333 -21.208 1.00 1.11 46 ILE A O 20
ATOM 33308 N N . LYS A 1 47 ? 6.956 18.412 -23.176 1.00 65.25 47 LYS A N 20
ATOM 33309 C CA . LYS A 1 47 ? 8.394 18.634 -23.073 1.00 30.52 47 LYS A CA 20
ATOM 33310 C C . LYS A 1 47 ? 8.734 19.421 -21.812 1.00 50.54 47 LYS A C 20
ATOM 33311 O O . LYS A 1 47 ? 9.627 19.043 -21.055 1.00 34.04 47 LYS A O 20
ATOM 33330 N N . GLU A 1 48 ? 8.016 20.519 -21.594 1.00 64.14 48 GLU A N 20
ATOM 33331 C CA . GLU A 1 48 ? 8.242 21.359 -20.425 1.00 1.53 48 GLU A CA 20
ATOM 33332 C C . GLU A 1 48 ? 7.740 20.676 -19.157 1.00 34.01 48 GLU A C 20
ATOM 33333 O O . GLU A 1 48 ? 8.436 20.633 -18.145 1.00 32.34 48 GLU A O 20
ATOM 33345 N N . ASN A 1 49 ? 6.523 20.143 -19.222 1.00 25.21 49 ASN A N 20
ATOM 33346 C CA . ASN A 1 49 ? 5.926 19.461 -18.080 1.00 72.14 49 ASN A CA 20
ATOM 33347 C C . ASN A 1 49 ? 6.804 18.304 -17.616 1.00 62.41 49 ASN A C 20
ATOM 33348 O O . ASN A 1 49 ? 6.974 18.082 -16.417 1.00 72.42 49 ASN A O 20
ATOM 33359 N N . ILE A 1 50 ? 7.361 17.570 -18.574 1.00 63.22 50 ILE A N 20
ATOM 33360 C CA . ILE A 1 50 ? 8.224 16.437 -18.264 1.00 21.01 50 ILE A CA 20
ATOM 33361 C C . ILE A 1 50 ? 9.399 16.863 -17.389 1.00 74.21 50 ILE A C 20
ATOM 33362 O O . ILE A 1 50 ? 9.806 16.138 -16.481 1.00 62.10 50 ILE A O 20
ATOM 33378 N N . LYS A 1 51 ? 9.938 18.044 -17.667 1.00 14.20 51 LYS A N 20
ATOM 33379 C CA . LYS A 1 51 ? 11.064 18.571 -16.905 1.00 33.11 51 LYS A CA 20
ATOM 33380 C C . LYS A 1 51 ? 10.664 18.834 -15.456 1.00 31.04 51 LYS A C 20
ATOM 33381 O O . LYS A 1 51 ? 11.473 18.679 -14.540 1.00 55.34 51 LYS A O 20
ATOM 33400 N N . LYS A 1 52 ? 9.412 19.229 -15.255 1.00 3.43 52 LYS A N 20
ATOM 33401 C CA . LYS A 1 52 ? 8.903 19.511 -13.918 1.00 2.14 52 LYS A CA 20
ATOM 33402 C C . LYS A 1 52 ? 8.459 18.228 -13.223 1.00 22.21 52 LYS A C 20
ATOM 33403 O O . LYS A 1 52 ? 8.615 18.081 -12.011 1.00 31.41 52 LYS A O 20
ATOM 33422 N N . TYR A 1 53 ? 7.907 17.302 -13.998 1.00 61.44 53 TYR A N 20
ATOM 33423 C CA . TYR A 1 53 ? 7.440 16.031 -13.458 1.00 33.02 53 TYR A CA 20
ATOM 33424 C C . TYR A 1 53 ? 7.973 14.861 -14.278 1.00 35.41 53 TYR A C 20
ATOM 33425 O O . TYR A 1 53 ? 7.307 14.344 -15.176 1.00 21.54 53 TYR A O 20
ATOM 33443 N N . PRO A 1 54 ? 9.204 14.430 -13.962 1.00 53.34 54 PRO A N 20
ATOM 33444 C CA . PRO A 1 54 ? 9.854 13.316 -14.656 1.00 44.12 54 PRO A CA 20
ATOM 33445 C C . PRO A 1 54 ? 9.199 11.975 -14.342 1.00 24.04 54 PRO A C 20
ATOM 33446 O O . PRO A 1 54 ? 9.299 11.028 -15.121 1.00 62.11 54 PRO A O 20
ATOM 33457 N N . GLU A 1 55 ? 8.530 11.903 -13.196 1.00 34.25 55 GLU A N 20
ATOM 33458 C CA . GLU A 1 55 ? 7.859 10.677 -12.779 1.00 41.22 55 GLU A CA 20
ATOM 33459 C C . GLU A 1 55 ? 6.651 10.390 -13.667 1.00 12.04 55 GLU A C 20
ATOM 33460 O O . GLU A 1 55 ? 6.248 9.238 -13.831 1.00 1.00 55 GLU A O 20
ATOM 33472 N N . TYR A 1 56 ? 6.078 11.445 -14.234 1.00 61.14 56 TYR A N 20
ATOM 33473 C CA . TYR A 1 56 ? 4.914 11.307 -15.102 1.00 41.20 56 TYR A CA 20
ATOM 33474 C C . TYR A 1 56 ? 5.331 11.262 -16.570 1.00 3.44 56 TYR A C 20
ATOM 33475 O O . TYR A 1 56 ? 4.516 10.988 -17.451 1.00 1.34 56 TYR A O 20
ATOM 33493 N N . LYS A 1 57 ? 6.606 11.532 -16.824 1.00 24.24 57 LYS A N 20
ATOM 33494 C CA . LYS A 1 57 ? 7.136 11.520 -18.182 1.00 42.53 57 LYS A CA 20
ATOM 33495 C C . LYS A 1 57 ? 6.735 10.242 -18.911 1.00 40.23 57 LYS A C 20
ATOM 33496 O O . LYS A 1 57 ? 6.471 10.259 -20.114 1.00 11.44 57 LYS A O 20
ATOM 33515 N N . ASP A 1 58 ? 6.692 9.137 -18.177 1.00 72.23 58 ASP A N 20
ATOM 33516 C CA . ASP A 1 58 ? 6.321 7.850 -18.754 1.00 2.00 58 ASP A CA 20
ATOM 33517 C C . ASP A 1 58 ? 4.917 7.905 -19.347 1.00 55.02 58 ASP A C 20
ATOM 33518 O O . ASP A 1 58 ? 4.695 7.483 -20.482 1.00 41.34 58 ASP A O 20
ATOM 33527 N N . GLU A 1 59 ? 3.971 8.425 -18.571 1.00 10.42 59 GLU A N 20
ATOM 33528 C CA . GLU A 1 59 ? 2.588 8.532 -19.019 1.00 44.31 59 GLU A CA 20
ATOM 33529 C C . GLU A 1 59 ? 2.463 9.543 -20.157 1.00 15.45 59 GLU A C 20
ATOM 33530 O O . GLU A 1 59 ? 1.808 9.280 -21.166 1.00 5.31 59 GLU A O 20
ATOM 33542 N N . LEU A 1 60 ? 3.092 10.700 -19.983 1.00 41.25 60 LEU A N 20
ATOM 33543 C CA . LEU A 1 60 ? 3.051 11.751 -20.994 1.00 13.54 60 LEU A CA 20
ATOM 33544 C C . LEU A 1 60 ? 3.613 11.254 -22.322 1.00 31.53 60 LEU A C 20
ATOM 33545 O O . LEU A 1 60 ? 3.087 11.573 -23.388 1.00 25.03 60 LEU A O 20
ATOM 33561 N N . GLU A 1 61 ? 4.681 10.466 -22.248 1.00 44.41 61 GLU A N 20
ATOM 33562 C CA . GLU A 1 61 ? 5.313 9.923 -23.445 1.00 2.01 61 GLU A CA 20
ATOM 33563 C C . GLU A 1 61 ? 4.351 9.012 -24.202 1.00 43.31 61 GLU A C 20
ATOM 33564 O O . GLU A 1 61 ? 4.329 8.999 -25.433 1.00 3.03 61 GLU A O 20
ATOM 33576 N N . VAL A 1 62 ? 3.557 8.251 -23.456 1.00 54.14 62 VAL A N 20
ATOM 33577 C CA . VAL A 1 62 ? 2.592 7.338 -24.056 1.00 75.33 62 VAL A CA 20
ATOM 33578 C C . VAL A 1 62 ? 1.573 8.092 -24.904 1.00 24.35 62 VAL A C 20
ATOM 33579 O O . VAL A 1 62 ? 1.334 7.744 -26.060 1.00 40.43 62 VAL A O 20
ATOM 33592 N N . ALA A 1 63 ? 0.975 9.125 -24.321 1.00 45.51 63 ALA A N 20
ATOM 33593 C CA . ALA A 1 63 ? -0.015 9.931 -25.024 1.00 3.11 63 ALA A CA 20
ATOM 33594 C C . ALA A 1 63 ? 0.579 10.558 -26.281 1.00 12.21 63 ALA A C 20
ATOM 33595 O O . ALA A 1 63 ? -0.018 10.503 -27.355 1.00 71.53 63 ALA A O 20
ATOM 33602 N N . TYR A 1 64 ? 1.757 11.156 -26.138 1.00 12.40 64 TYR A N 20
ATOM 33603 C CA . TYR A 1 64 ? 2.430 11.797 -27.262 1.00 20.22 64 TYR A CA 20
ATOM 33604 C C . TYR A 1 64 ? 2.719 10.789 -28.371 1.00 35.24 64 TYR A C 20
ATOM 33605 O O . TYR A 1 64 ? 2.571 11.093 -29.553 1.00 72.52 64 TYR A O 20
ATOM 33623 N N . ASN A 1 65 ? 3.129 9.588 -27.976 1.00 45.23 65 ASN A N 20
ATOM 33624 C CA . ASN A 1 65 ? 3.439 8.534 -28.936 1.00 3.03 65 ASN A CA 20
ATOM 33625 C C . ASN A 1 65 ? 2.235 8.236 -29.824 1.00 33.54 65 ASN A C 20
ATOM 33626 O O . ASN A 1 65 ? 2.376 8.022 -31.028 1.00 4.12 65 ASN A O 20
ATOM 33637 N N . SER A 1 66 ? 1.050 8.223 -29.220 1.00 45.30 66 SER A N 20
ATOM 33638 C CA . SER A 1 66 ? -0.178 7.947 -29.954 1.00 51.34 66 SER A CA 20
ATOM 33639 C C . SER A 1 66 ? -0.486 9.071 -30.940 1.00 32.13 66 SER A C 20
ATOM 33640 O O . SER A 1 66 ? -0.767 8.824 -32.111 1.00 73.13 66 SER A O 20
ATOM 33648 N N . ALA A 1 67 ? -0.432 10.306 -30.452 1.00 51.35 67 ALA A N 20
ATOM 33649 C CA . ALA A 1 67 ? -0.703 11.469 -31.289 1.00 14.03 67 ALA A CA 20
ATOM 33650 C C . ALA A 1 67 ? 0.289 11.558 -32.443 1.00 52.44 67 ALA A C 20
ATOM 33651 O O . ALA A 1 67 ? -0.081 11.892 -33.569 1.00 50.33 67 ALA A O 20
ATOM 33658 N N . LYS A 1 68 ? 1.551 11.259 -32.157 1.00 51.31 68 LYS A N 20
ATOM 33659 C CA . LYS A 1 68 ? 2.599 11.305 -33.172 1.00 15.15 68 LYS A CA 20
ATOM 33660 C C . LYS A 1 68 ? 2.414 10.189 -34.194 1.00 34.21 68 LYS A C 20
ATOM 33661 O O . LYS A 1 68 ? 2.667 10.375 -35.385 1.00 0.54 68 LYS A O 20
ATOM 33680 N N . LEU A 1 69 ? 1.970 9.028 -33.723 1.00 41.35 69 LEU A N 20
ATOM 33681 C CA . LEU A 1 69 ? 1.750 7.882 -34.597 1.00 53.04 69 LEU A CA 20
ATOM 33682 C C . LEU A 1 69 ? 0.772 8.229 -35.716 1.00 14.54 69 LEU A C 20
ATOM 33683 O O . LEU A 1 69 ? 1.032 7.959 -36.888 1.00 4.32 69 LEU A O 20
ATOM 33699 N N . PHE A 1 70 ? -0.353 8.832 -35.345 1.00 43.34 70 PHE A N 20
ATOM 33700 C CA . PHE A 1 70 ? -1.370 9.219 -36.316 1.00 65.24 70 PHE A CA 20
ATOM 33701 C C . PHE A 1 70 ? -0.895 10.398 -37.161 1.00 24.45 70 PHE A C 20
ATOM 33702 O O . PHE A 1 70 ? -1.112 10.436 -38.372 1.00 53.14 70 PHE A O 20
ATOM 33719 N N . LEU A 1 71 ? -0.246 11.359 -36.513 1.00 21.24 71 LEU A N 20
ATOM 33720 C CA . LEU A 1 71 ? 0.261 12.540 -37.202 1.00 11.32 71 LEU A CA 20
ATOM 33721 C C . LEU A 1 71 ? 1.337 12.161 -38.214 1.00 75.01 71 LEU A C 20
ATOM 33722 O O . LEU A 1 71 ? 1.553 12.867 -39.198 1.00 13.11 71 LEU A O 20
ATOM 33738 N N . GLU A 1 72 ? 2.007 11.040 -37.966 1.00 72.54 72 GLU A N 20
ATOM 33739 C CA . GLU A 1 72 ? 3.059 10.566 -38.857 1.00 41.23 72 GLU A CA 20
ATOM 33740 C C . GLU A 1 72 ? 2.477 10.112 -40.193 1.00 65.23 72 GLU A C 20
ATOM 33741 O O . GLU A 1 72 ? 3.172 10.088 -41.210 1.00 13.44 72 GLU A O 20
ATOM 33753 N N . SER A 1 73 ? 1.198 9.752 -40.183 1.00 71.12 73 SER A N 20
ATOM 33754 C CA . SER A 1 73 ? 0.523 9.294 -41.392 1.00 43.41 73 SER A CA 20
ATOM 33755 C C . SER A 1 73 ? -0.535 10.299 -41.837 1.00 11.01 73 SER A C 20
ATOM 33756 O O . SER A 1 73 ? -1.735 10.104 -41.642 1.00 1.03 73 SER A O 20
ATOM 33764 N N . PRO A 1 74 ? -0.081 11.402 -42.451 1.00 14.33 74 PRO A N 20
ATOM 33765 C CA . PRO A 1 74 ? -0.971 12.460 -42.938 1.00 5.34 74 PRO A CA 20
ATOM 33766 C C . PRO A 1 74 ? -1.799 12.015 -44.138 1.00 23.55 74 PRO A C 20
ATOM 33767 O O . PRO A 1 74 ? -1.487 12.353 -45.280 1.00 52.21 74 PRO A O 20
ATOM 33778 N N . LEU A 1 75 ? -2.855 11.255 -43.873 1.00 33.52 75 LEU A N 20
ATOM 33779 C CA . LEU A 1 75 ? -3.729 10.762 -44.931 1.00 52.05 75 LEU A CA 20
ATOM 33780 C C . LEU A 1 75 ? -4.997 10.145 -44.348 1.00 44.21 75 LEU A C 20
ATOM 33781 O O . LEU A 1 75 ? -6.087 10.302 -44.900 1.00 4.02 75 LEU A O 20
ATOM 33797 N N . VAL A 1 76 ? -4.847 9.445 -43.229 1.00 20.34 76 VAL A N 20
ATOM 33798 C CA . VAL A 1 76 ? -5.980 8.807 -42.568 1.00 51.13 76 VAL A CA 20
ATOM 33799 C C . VAL A 1 76 ? -6.970 9.844 -42.052 1.00 33.43 76 VAL A C 20
ATOM 33800 O O . VAL A 1 76 ? -6.856 10.317 -40.922 1.00 23.53 76 VAL A O 20
ATOM 33813 N N . GLU A 1 77 ? -7.943 10.193 -42.888 1.00 12.41 77 GLU A N 20
ATOM 33814 C CA . GLU A 1 77 ? -8.954 11.176 -42.515 1.00 23.45 77 GLU A CA 20
ATOM 33815 C C . GLU A 1 77 ? -10.165 10.497 -41.882 1.00 55.13 77 GLU A C 20
ATOM 33816 O O . GLU A 1 77 ? -11.142 10.187 -42.563 1.00 70.43 77 GLU A O 20
ATOM 33828 N N . GLY A 1 78 ? -10.094 10.268 -40.574 1.00 65.31 78 GLY A N 20
ATOM 33829 C CA . GLY A 1 78 ? -11.189 9.626 -39.872 1.00 14.11 78 GLY A CA 20
ATOM 33830 C C . GLY A 1 78 ? -11.198 9.952 -38.391 1.00 61.11 78 GLY A C 20
ATOM 33831 O O . GLY A 1 78 ? -10.601 10.933 -37.946 1.00 72.24 78 GLY A O 20
ATOM 33835 N N . PRO A 1 79 ? -11.891 9.118 -37.603 1.00 22.54 79 PRO A N 20
ATOM 33836 C CA . PRO A 1 79 ? -11.993 9.301 -36.152 1.00 12.43 79 PRO A CA 20
ATOM 33837 C C . PRO A 1 79 ? -10.671 9.036 -35.439 1.00 52.23 79 PRO A C 20
ATOM 33838 O O . PRO A 1 79 ? -10.460 9.487 -34.314 1.00 2.14 79 PRO A O 20
ATOM 33849 N N . GLY A 1 80 ? -9.783 8.301 -36.102 1.00 55.51 80 GLY A N 20
ATOM 33850 C CA . GLY A 1 80 ? -8.493 7.989 -35.516 1.00 5.20 80 GLY A CA 20
ATOM 33851 C C . GLY A 1 80 ? -7.680 9.231 -35.208 1.00 31.05 80 GLY A C 20
ATOM 33852 O O . GLY A 1 80 ? -6.945 9.271 -34.222 1.00 3.42 80 GLY A O 20
ATOM 33856 N N . LYS A 1 81 ? -7.812 10.247 -36.053 1.00 64.24 81 LYS A N 20
ATOM 33857 C CA . LYS A 1 81 ? -7.084 11.497 -35.867 1.00 42.15 81 LYS A CA 20
ATOM 33858 C C . LYS A 1 81 ? -7.618 12.264 -34.663 1.00 32.55 81 LYS A C 20
ATOM 33859 O O . LYS A 1 81 ? -6.854 12.691 -33.797 1.00 52.45 81 LYS A O 20
ATOM 33878 N N . VAL A 1 82 ? -8.936 12.432 -34.611 1.00 1.15 82 VAL A N 20
ATOM 33879 C CA . VAL A 1 82 ? -9.572 13.145 -33.510 1.00 13.34 82 VAL A CA 20
ATOM 33880 C C . VAL A 1 82 ? -9.417 12.383 -32.198 1.00 40.11 82 VAL A C 20
ATOM 33881 O O . VAL A 1 82 ? -9.226 12.982 -31.140 1.00 33.54 82 VAL A O 20
ATOM 33894 N N . ARG A 1 83 ? -9.500 11.058 -32.276 1.00 14.30 83 ARG A N 20
ATOM 33895 C CA . ARG A 1 83 ? -9.370 10.214 -31.095 1.00 65.43 83 ARG A CA 20
ATOM 33896 C C . ARG A 1 83 ? -7.941 10.245 -30.560 1.00 72.43 83 ARG A C 20
ATOM 33897 O O . ARG A 1 83 ? -7.719 10.184 -29.352 1.00 14.21 83 ARG A O 20
ATOM 33918 N N . ALA A 1 84 ? -6.976 10.339 -31.470 1.00 22.43 84 ALA A N 20
ATOM 33919 C CA . ALA A 1 84 ? -5.570 10.379 -31.089 1.00 44.23 84 ALA A CA 20
ATOM 33920 C C . ALA A 1 84 ? -5.269 11.599 -30.224 1.00 35.42 84 ALA A C 20
ATOM 33921 O O . ALA A 1 84 ? -4.633 11.487 -29.176 1.00 23.30 84 ALA A O 20
ATOM 33928 N N . ILE A 1 85 ? -5.731 12.762 -30.669 1.00 22.21 85 ILE A N 20
ATOM 33929 C CA . ILE A 1 85 ? -5.512 14.002 -29.935 1.00 22.23 85 ILE A CA 20
ATOM 33930 C C . ILE A 1 85 ? -6.364 14.051 -28.672 1.00 31.52 85 ILE A C 20
ATOM 33931 O O . ILE A 1 85 ? -5.877 14.389 -27.594 1.00 14.54 85 ILE A O 20
ATOM 33947 N N . GLY A 1 86 ? -7.642 13.707 -28.811 1.00 65.02 86 GLY A N 20
ATOM 33948 C CA . GLY A 1 86 ? -8.541 13.716 -27.673 1.00 74.15 86 GLY A CA 20
ATOM 33949 C C . GLY A 1 86 ? -8.123 12.736 -26.595 1.00 51.01 86 GLY A C 20
ATOM 33950 O O . GLY A 1 86 ? -8.325 12.986 -25.407 1.00 44.23 86 GLY A O 20
ATOM 33954 N N . ARG A 1 87 ? -7.540 11.616 -27.010 1.00 24.32 87 ARG A N 20
ATOM 33955 C CA . ARG A 1 87 ? -7.095 10.593 -26.071 1.00 5.54 87 ARG A CA 20
ATOM 33956 C C . ARG A 1 87 ? -6.046 11.154 -25.113 1.00 72.44 87 ARG A C 20
ATOM 33957 O O . ARG A 1 87 ? -6.119 10.940 -23.904 1.00 13.14 87 ARG A O 20
ATOM 33978 N N . VAL A 1 88 ? -5.073 11.871 -25.664 1.00 2.42 88 VAL A N 20
ATOM 33979 C CA . VAL A 1 88 ? -4.011 12.463 -24.859 1.00 45.45 88 VAL A CA 20
ATOM 33980 C C . VAL A 1 88 ? -4.576 13.449 -23.843 1.00 22.43 88 VAL A C 20
ATOM 33981 O O . VAL A 1 88 ? -4.204 13.426 -22.668 1.00 41.42 88 VAL A O 20
ATOM 33994 N N . LEU A 1 89 ? -5.475 14.312 -24.300 1.00 21.41 89 LEU A N 20
ATOM 33995 C CA . LEU A 1 89 ? -6.093 15.306 -23.430 1.00 41.42 89 LEU A CA 20
ATOM 33996 C C . LEU A 1 89 ? -6.704 14.647 -22.198 1.00 14.23 89 LEU A C 20
ATOM 33997 O O . LEU A 1 89 ? -6.613 15.176 -21.090 1.00 24.32 89 LEU A O 20
ATOM 34013 N N . TRP A 1 90 ? -7.325 13.490 -22.398 1.00 50.12 90 TRP A N 20
ATOM 34014 C CA . TRP A 1 90 ? -7.949 12.758 -21.303 1.00 71.12 90 TRP A CA 20
ATOM 34015 C C . TRP A 1 90 ? -6.899 12.247 -20.323 1.00 21.34 90 TRP A C 20
ATOM 34016 O O . TRP A 1 90 ? -7.119 12.237 -19.110 1.00 73.23 90 TRP A O 20
ATOM 34037 N N . THR A 1 91 ? -5.757 11.822 -20.853 1.00 25.34 91 THR A N 20
ATOM 34038 C CA . THR A 1 91 ? -4.673 11.308 -20.024 1.00 60.05 91 THR A CA 20
ATOM 34039 C C . THR A 1 91 ? -4.207 12.355 -19.020 1.00 22.43 91 THR A C 20
ATOM 34040 O O . THR A 1 91 ? -4.067 12.068 -17.830 1.00 12.12 91 THR A O 20
ATOM 34051 N N . ILE A 1 92 ? -3.966 13.568 -19.504 1.00 50.12 92 ILE A N 20
ATOM 34052 C CA . ILE A 1 92 ? -3.516 14.658 -18.648 1.00 15.41 92 ILE A CA 20
ATOM 34053 C C . ILE A 1 92 ? -4.562 14.992 -17.589 1.00 2.12 92 ILE A C 20
ATOM 34054 O O . ILE A 1 92 ? -4.226 15.322 -16.451 1.00 32.42 92 ILE A O 20
ATOM 34070 N N . LYS A 1 93 ? -5.832 14.904 -17.971 1.00 3.23 93 LYS A N 20
ATOM 34071 C CA . LYS A 1 93 ? -6.928 15.194 -17.056 1.00 14.54 93 LYS A CA 20
ATOM 34072 C C . LYS A 1 93 ? -6.852 14.306 -15.817 1.00 13.51 93 LYS A C 20
ATOM 34073 O O . LYS A 1 93 ? -7.024 14.779 -14.693 1.00 64.40 93 LYS A O 20
ATOM 34092 N N . ARG A 1 94 ? -6.593 13.021 -16.031 1.00 53.22 94 ARG A N 20
ATOM 34093 C CA . ARG A 1 94 ? -6.495 12.068 -14.932 1.00 63.03 94 ARG A CA 20
ATOM 34094 C C . ARG A 1 94 ? -5.305 12.395 -14.035 1.00 20.53 94 ARG A C 20
ATOM 34095 O O . ARG A 1 94 ? -5.393 12.301 -12.810 1.00 42.23 94 ARG A O 20
ATOM 34116 N N . LEU A 1 95 ? -4.192 12.778 -14.652 1.00 62.34 95 LEU A N 20
ATOM 34117 C CA . LEU A 1 95 ? -2.984 13.118 -13.910 1.00 64.42 95 LEU A CA 20
ATOM 34118 C C . LEU A 1 95 ? -3.258 14.228 -12.901 1.00 34.11 95 LEU A C 20
ATOM 34119 O O . LEU A 1 95 ? -2.542 14.373 -11.911 1.00 73.43 95 LEU A O 20
ATOM 34135 N N . ASN A 1 96 ? -4.303 15.008 -13.157 1.00 53.13 96 ASN A N 20
ATOM 34136 C CA . ASN A 1 96 ? -4.675 16.104 -12.270 1.00 43.21 96 ASN A CA 20
ATOM 34137 C C . ASN A 1 96 ? -3.620 17.207 -12.296 1.00 70.14 96 ASN A C 20
ATOM 34138 O O . ASN A 1 96 ? -3.141 17.645 -11.251 1.00 11.51 96 ASN A O 20
ATOM 34149 N N . ILE A 1 97 ? -3.265 17.650 -13.498 1.00 70.20 97 ILE A N 20
ATOM 34150 C CA . ILE A 1 97 ? -2.270 18.701 -13.660 1.00 24.11 97 ILE A CA 20
ATOM 34151 C C . ILE A 1 97 ? -2.825 19.863 -14.477 1.00 23.25 97 ILE A C 20
ATOM 34152 O O . ILE A 1 97 ? -3.131 19.713 -15.660 1.00 34.22 97 ILE A O 20
ATOM 34168 N N . ASP A 1 98 ? -2.951 21.021 -13.838 1.00 23.04 98 ASP A N 20
ATOM 34169 C CA . ASP A 1 98 ? -3.466 22.211 -14.506 1.00 34.11 98 ASP A CA 20
ATOM 34170 C C . ASP A 1 98 ? -2.708 22.477 -15.802 1.00 43.41 98 ASP A C 20
ATOM 34171 O O . ASP A 1 98 ? -1.525 22.818 -15.783 1.00 11.23 98 ASP A O 20
ATOM 34180 N N . SER A 1 99 ? -3.398 22.319 -16.928 1.00 24.11 99 SER A N 20
ATOM 34181 C CA . SER A 1 99 ? -2.788 22.538 -18.235 1.00 24.03 99 SER A CA 20
ATOM 34182 C C . SER A 1 99 ? -3.590 23.552 -19.045 1.00 40.01 99 SER A C 20
ATOM 34183 O O . SER A 1 99 ? -4.794 23.725 -18.853 1.00 52.11 99 SER A O 20
ATOM 34191 N N . PRO A 1 100 ? -2.908 24.238 -19.974 1.00 1.10 100 PRO A N 20
ATOM 34192 C CA . PRO A 1 100 ? -3.536 25.246 -20.833 1.00 2.31 100 PRO A CA 20
ATOM 34193 C C . PRO A 1 100 ? -4.490 24.628 -21.850 1.00 25.33 100 PRO A C 20
ATOM 34194 O O . PRO A 1 100 ? -4.188 24.568 -23.042 1.00 55.42 100 PRO A O 20
ATOM 34205 N N . PHE A 1 101 ? -5.641 24.170 -21.372 1.00 12.15 101 PHE A N 20
ATOM 34206 C CA . PHE A 1 101 ? -6.640 23.555 -22.239 1.00 3.52 101 PHE A CA 20
ATOM 34207 C C . PHE A 1 101 ? -8.040 23.709 -21.651 1.00 22.10 101 PHE A C 20
ATOM 34208 O O . PHE A 1 101 ? -8.941 24.246 -22.296 1.00 65.21 101 PHE A O 20
ATOM 34225 N N . VAL A 1 102 ? -8.215 23.232 -20.423 1.00 40.41 102 VAL A N 20
ATOM 34226 C CA . VAL A 1 102 ? -9.504 23.316 -19.747 1.00 21.30 102 VAL A CA 20
ATOM 34227 C C . VAL A 1 102 ? -9.863 24.763 -19.426 1.00 23.13 102 VAL A C 20
ATOM 34228 O O . VAL A 1 102 ? -9.248 25.695 -19.944 1.00 31.32 102 VAL A O 20
#